Protein AF-0000000082882055 (afdb_homodimer)

Sequence (1976 aa):
MTGIIAGQLNARNKDAIDWHPKGLVGYGCHAVLAIVDVSTARTIQTLCSHEKAISLIRFGLQESFDDNTVKCASSDISGKVIVWDVLQGKKETSFQRLNDEVIQMHWFTQYGIYSDCLATLYSSNTLVLNNARNGEKFWVLPFSTRIFDFTIDLKDFSNMAFAGTNGSILLLRNVEAHETPVLSDSTLTTFKATDDDNDQLIQLTYHKAYEDLLFAVFSTKVVLVHTDSKQIIATVSTENMFPICRLLPCGERDAFYLVHANGVLSFWRARLHEHRDRYNAELTYEQTCYNDAQRFFSKNRVFGAQICPVTESNAVLLFHSGKLVFYQLNHNDQISLTPYRAQNLTDITSFDYSGDDQLCFTQQSLLPSLGANSTTVRIRPIEGIQSSPNQFAGKQLAAIGCSTGCIQFVDVFTGKLEKELNIHNCAVKCLEWVGPDMIISAAYSSSVSAHGSVRNDIFLTNVLTGARKRFRPEGDESPVQLLRVSYYRRYLAISFRNDPLEIWDMKAHRLLRRMSRKCPIIVDMAWSTKHVTKKTAEGETPQLVRENLVVLDNDNHLYHVIVKGLHVKDGKEVNTQWKSGSAPIRCMTWKDDLLAFGDVNGYLRIWDLSKRTFNQINSPSMTGPVLRCVFSRLSGDSTIAVQYAKGVVLFDAVCLQPTPHMLATSSSLLDIDMFGVIPVCISSEGICRFAATTDRNNGIAEKSVPKVLSNDFIKKAYALATSPESTTIEDEDDTEGLAYFKQRFANEPDLTKREASIAKLIGNLPTLSFLHAANSSISGEKCLPLTMVRFWHRDAYRKYAENLTKILLGTCKTTEQLDYAVERAVVLGKLGWAKYGLLNTDVVMPPESYRIHAFKSCLFNAEVEAEEPRCFIKMVATNLIAQNQLNDGIVLLFLIDQGMDACRFLASNGRWAQALQYAKMAPSTEKFTAEAEQLLSRWADHLHTNGRVLKTHAAMIYASLGQTDKAFDLVSAPAHEHSCFKAIPSTAMTGIIAGQLNARNKDAIDWHPKGLVGYGCHAVLAIVDVSTARTIQTLCSHEKAISLIRFGLQESFDDNTVKCASSDISGKVIVWDVLQGKKETSFQRLNDEVIQMHWFTQYGIYSDCLATLYSSNTLVLNNARNGEKFWVLPFSTRIFDFTIDLKDFSNMAFAGTNGSILLLRNVEAHETPVLSDSTLTTFKATDDDNDQLIQLTYHKAYEDLLFAVFSTKVVLVHTDSKQIIATVSTENMFPICRLLPCGERDAFYLVHANGVLSFWRARLHEHRDRYNAELTYEQTCYNDAQRFFSKNRVFGAQICPVTESNAVLLFHSGKLVFYQLNHNDQISLTPYRAQNLTDITSFDYSGDDQLCFTQQSLLPSLGANSTTVRIRPIEGIQSSPNQFAGKQLAAIGCSTGCIQFVDVFTGKLEKELNIHNCAVKCLEWVGPDMIISAAYSSSVSAHGSVRNDIFLTNVLTGARKRFRPEGDESPVQLLRVSYYRRYLAISFRNDPLEIWDMKAHRLLRRMSRKCPIIVDMAWSTKHVTKKTAEGETPQLVRENLVVLDNDNHLYHVIVKGLHVKDGKEVNTQWKSGSAPIRCMTWKDDLLAFGDVNGYLRIWDLSKRTFNQINSPSMTGPVLRCVFSRLSGDSTIAVQYAKGVVLFDAVCLQPTPHMLATSSSLLDIDMFGVIPVCISSEGICRFAATTDRNNGIAEKSVPKVLSNDFIKKAYALATSPESTTIEDEDDTEGLAYFKQRFANEPDLTKREASIAKLIGNLPTLSFLHAANSSISGEKCLPLTMVRFWHRDAYRKYAENLTKILLGTCKTTEQLDYAVERAVVLGKLGWAKYGLLNTDVVMPPESYRIHAFKSCLFNAEVEAEEPRCFIKMVATNLIAQNQLNDGIVLLFLIDQGMDACRFLASNGRWAQALQYAKMAPSTEKFTAEAEQLLSRWADHLHTNGRVLKTHAAMIYASLGQTDKAFDLVSAPAHEHSCFKAIPSTA

Radius of gyration: 62.31 Å; Cα contacts (8 Å, |Δi|>4): 4551; chains: 2; bounding box: 99×187×115 Å

Solvent-accessible surface area (backbone atoms only — not comparable to full-atom values): 104148 Å² total; per-residue (Å²): 117,54,39,62,41,64,14,31,40,43,85,60,21,44,51,12,44,32,56,39,50,66,46,35,37,36,36,32,42,33,37,32,39,38,32,28,34,60,88,75,57,41,74,54,41,54,41,67,82,54,89,42,40,20,33,37,40,43,59,58,74,79,67,48,88,80,54,84,75,53,41,35,38,38,29,20,65,58,17,42,34,37,30,30,34,57,62,54,32,38,78,65,23,65,46,70,42,87,88,34,29,62,65,43,70,46,74,47,52,45,54,57,63,48,55,42,25,36,34,36,32,29,70,79,23,33,40,34,36,29,31,50,70,78,46,46,72,65,38,79,48,77,50,95,58,65,58,71,43,61,37,62,32,87,89,45,61,30,32,34,42,33,35,34,67,47,26,24,37,37,39,38,51,73,47,50,81,88,45,73,67,69,89,41,80,89,31,39,45,76,49,68,79,50,90,50,68,80,41,55,65,76,46,59,44,54,41,48,19,49,81,60,32,34,37,42,29,33,52,42,34,39,36,33,28,33,61,87,62,68,35,64,56,33,74,46,78,39,74,93,50,65,46,49,69,46,77,46,65,31,33,71,44,71,34,35,35,41,31,24,43,62,57,37,42,33,40,32,37,45,34,75,45,73,45,93,83,69,53,31,26,45,50,45,70,44,78,60,35,56,45,88,56,72,88,79,33,92,84,45,42,51,33,35,70,46,53,39,76,63,33,60,26,35,35,38,40,31,31,44,53,41,30,37,42,31,34,33,58,37,47,62,85,54,83,71,83,70,58,84,72,73,56,40,40,73,76,67,43,66,92,60,61,76,62,84,58,62,45,36,63,42,79,71,49,68,33,84,40,40,60,65,46,48,45,39,50,38,57,53,53,73,69,60,28,73,73,38,89,50,101,58,43,68,54,53,36,32,42,33,24,13,45,60,11,35,35,36,30,26,28,69,79,76,57,43,78,74,46,75,43,80,78,44,87,30,36,33,72,37,69,42,67,61,52,66,54,24,32,37,37,30,28,55,42,83,43,93,86,50,93,87,31,17,37,46,47,38,34,41,29,31,68,84,80,60,54,66,41,76,63,55,84,78,53,84,34,47,43,71,69,47,70,48,65,34,80,85,53,45,35,34,40,40,35,26,65,80,44,48,44,33,36,29,32,57,82,77,60,37,82,60,46,70,50,54,84,85,52,71,53,63,56,36,60,33,44,53,54,55,82,67,70,77,78,73,70,84,80,75,78,84,72,76,60,72,44,44,36,38,38,30,26,73,87,68,48,39,26,43,28,43,39,40,75,77,45,70,47,79,57,46,74,51,89,67,90,69,63,91,84,64,75,54,58,48,23,50,35,50,51,55,54,36,38,38,35,21,17,57,80,26,37,41,32,39,37,33,64,82,73,73,41,78,49,75,42,65,59,89,84,59,82,46,34,29,66,42,56,43,61,30,74,42,86,92,49,53,39,30,39,37,30,33,54,42,30,38,42,32,28,32,65,82,77,66,41,74,46,91,40,42,28,66,46,94,49,45,47,64,31,65,34,50,56,50,88,31,40,35,38,34,25,65,66,15,35,37,35,50,44,48,52,57,73,70,41,58,50,53,48,80,86,63,51,56,61,58,75,31,67,66,50,50,51,50,49,52,43,33,41,77,35,50,87,73,50,78,85,79,58,79,86,62,33,72,62,54,52,55,49,43,63,52,49,74,76,44,85,51,49,55,60,36,45,34,51,43,26,49,61,42,31,38,60,69,52,28,52,40,46,52,28,32,37,33,46,71,72,57,50,46,78,58,57,37,59,41,52,89,70,31,36,49,69,56,39,30,53,50,50,51,52,52,41,19,27,44,57,56,44,48,69,48,68,69,33,41,54,51,30,33,44,51,27,43,45,49,65,37,53,69,50,28,40,47,54,54,71,69,52,85,50,83,63,58,71,67,57,49,52,37,34,52,38,46,38,46,42,71,53,32,49,49,84,52,67,65,32,35,54,50,40,49,53,52,19,53,50,31,40,72,72,71,38,47,69,63,16,38,45,46,25,34,72,62,74,36,44,65,60,36,29,51,51,31,42,73,72,68,37,48,69,58,22,52,51,48,52,41,35,31,70,84,38,74,69,51,51,55,52,38,52,50,50,51,51,49,49,29,49,49,34,49,69,77,31,64,20,35,28,61,59,22,21,30,48,28,18,40,71,58,39,38,52,63,16,44,63,62,67,55,60,89,80,73,83,69,78,82,57,77,60,59,70,71,74,127,118,56,38,61,40,66,14,31,41,42,86,61,21,44,50,13,44,34,58,38,49,66,47,35,37,38,36,33,40,34,36,33,40,39,32,28,35,61,89,74,57,38,75,53,39,54,42,66,80,54,90,43,40,22,34,38,41,42,59,58,74,81,65,48,89,80,55,83,76,55,41,34,36,38,29,20,63,56,18,41,33,38,29,30,36,58,62,54,33,38,78,66,23,64,46,69,42,87,89,32,30,62,66,41,69,47,75,47,53,44,54,58,59,50,56,41,25,36,34,37,32,29,70,81,23,32,40,34,36,27,30,51,69,79,44,46,73,65,38,78,48,76,50,95,57,66,58,72,40,62,37,64,32,87,89,45,64,33,33,34,42,33,33,35,66,46,26,24,38,36,39,40,51,72,47,50,80,88,45,73,66,68,88,41,80,89,30,39,45,75,49,67,80,49,91,51,68,83,43,56,65,76,44,57,42,55,42,49,18,49,82,60,33,33,38,43,30,33,50,43,36,39,35,34,29,33,59,84,63,69,35,64,57,31,76,46,77,38,75,93,50,64,47,49,68,46,78,46,67,30,34,71,45,71,34,34,34,40,31,24,41,63,55,37,43,32,40,32,36,46,35,74,46,74,45,90,84,67,56,31,26,44,51,46,71,43,78,61,34,57,45,84,62,62,88,77,35,91,83,43,42,51,34,32,70,48,52,39,75,64,34,59,27,36,36,37,40,31,32,44,52,40,30,36,42,31,35,33,59,37,46,62,87,54,82,71,83,70,58,84,71,72,56,39,40,74,77,67,43,66,92,59,60,78,62,86,58,62,45,37,62,40,79,71,49,69,34,82,40,40,60,64,48,48,44,39,50,39,57,52,53,71,72,61,27,72,74,38,90,51,100,56,43,68,53,51,36,30,41,33,24,13,45,61,10,33,36,33,31,26,28,68,77,74,57,43,77,74,46,76,44,80,79,42,87,31,35,33,72,38,70,43,67,57,56,66,54,24,32,36,38,31,29,54,43,83,43,92,85,50,93,84,30,16,37,47,46,38,33,39,30,31,68,84,80,60,53,67,41,75,61,56,84,78,51,84,34,47,45,74,67,47,70,47,64,34,79,84,55,45,36,35,41,40,34,25,66,80,44,49,44,34,36,27,31,56,82,77,60,37,82,59,46,70,51,55,84,84,50,72,53,65,55,36,61,33,46,51,54,56,83,66,68,77,78,74,68,87,83,74,79,82,74,75,60,73,44,43,36,38,39,31,28,74,88,66,48,38,27,44,28,44,38,40,76,79,46,70,48,78,56,46,74,52,87,66,90,69,63,91,85,63,75,56,60,48,24,51,36,49,51,57,55,36,37,37,35,21,16,55,82,26,38,42,32,40,37,32,65,81,72,75,41,81,50,76,44,65,59,92,85,60,82,46,36,28,66,42,55,46,61,31,74,42,85,92,50,53,39,31,40,36,30,34,52,42,31,38,42,32,28,31,66,83,78,67,41,74,48,92,39,43,30,69,46,96,48,46,46,65,32,64,32,48,54,49,87,30,40,34,36,33,25,66,66,17,36,37,35,49,43,50,51,56,72,71,41,55,48,55,50,80,87,63,51,55,62,60,74,32,65,67,50,48,52,50,49,52,43,34,40,77,36,48,89,76,50,79,86,78,57,80,86,62,34,72,62,53,52,55,48,42,62,52,47,72,76,43,84,51,48,54,59,35,45,34,52,42,27,48,62,43,30,39,60,69,52,27,53,39,47,52,28,30,38,34,46,71,72,56,50,47,78,59,57,37,59,42,53,90,70,32,35,48,69,54,38,30,54,52,50,51,52,52,41,19,28,46,59,55,44,48,69,47,67,69,32,42,53,51,30,32,43,52,26,42,44,48,66,38,52,68,49,29,40,48,55,55,72,70,53,87,49,82,63,56,70,67,56,49,51,35,34,52,38,46,38,44,42,70,54,33,49,48,85,52,68,66,32,38,54,51,40,50,52,50,17,54,52,31,39,73,70,71,37,48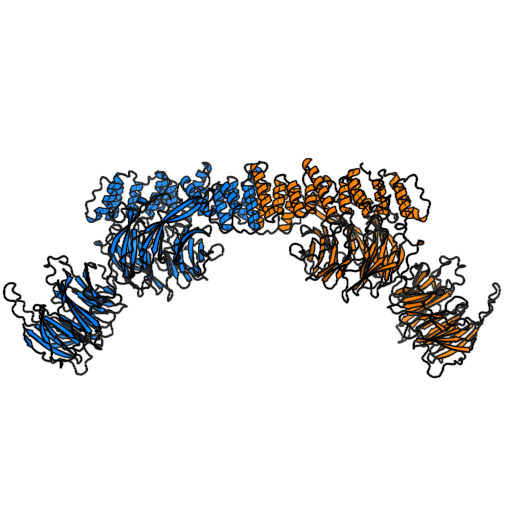,69,63,16,39,44,46,25,34,72,63,74,37,45,67,59,36,31,50,52,31,41,72,70,69,37,46,70,58,22,53,52,49,52,42,35,32,71,85,39,76,69,52,51,56,52,39,51,49,49,53,52,50,48,28,49,50,34,47,69,78,32,65,21,36,31,58,59,22,21,31,49,28,17,41,71,56,38,38,53,65,17,43,62,61,67,55,63,89,80,72,83,70,79,80,57,76,60,60,69,72,72,127

Organism: Panagrellus redivivus (NCBI:txid6233)

InterPro domains:
  IPR001680 WD40 repeat [SM00320] (40-85)
  IPR001680 WD40 repeat [SM00320] (414-452)
  IPR001680 WD40 repeat [SM00320] (571-608)
  IPR015943 WD40/YVTN repeat-like-containing domain superfamily [G3DSA:2.130.10.10] (11-299)
  IPR015943 WD40/YVTN repeat-like-containing domain superfamily [G3DSA:2.130.10.10] (300-447)
  IPR015943 WD40/YVTN repeat-like-containing domain superfamily [G3DSA:2.130.10.10] (448-677)
  IPR036322 WD40-repeat-containing domain superfamily [SSF50978] (18-648)
  IPR036322 WD40-repeat-containing domain superfamily [SSF50978] (204-446)
  IPR039694 WD repeat-containing protein 11 [PTHR14593] (4-652)
  IPR057853 WDR11, second beta-propeller [PF23752] (396-540)

Secondary structure (DSSP, 8-state):
---EE--SPPGGGTT-EEEETTTEEEEEETTEEEEEETTTTEEEEEEE--SS-EEEEEEPP--STT----EEEEEETTSEEEEEETTTTEEEEEEE-TT--EEEEEE---SSS-TTEEEEEETTSEEEEEETTT--EEEEEE-SS---EEEE-SS-TT-EEEE-GGGEEEEE----SSSPPP--TTTEEEEES-S-TT----EEEE-SSSTTEEEEE-SSEEEEEETTTTEEEEEEE-TTSPPEEEEEE-SSSSEEEEEETTS-EEEEEEEEEE-TTSS-EEEEEEEEEE---TTTTTS--EEEEEE-TTTSSEEEEEETTS-EEEEEEEETT--SPPPTTTS-HHHHS-SSTT----EEEEEEEEE----SSEEEEEEPPSTTTTT--STTTT--EEEEEETTSEEEEEETTT--EEEEEE--SS-EEEEEESSSSEEEEEEEEE-SSSTT-EEEEEEEEETTT--EEE-S---EEPPEEEEEE-TTS-EEEEEESSSPPEEEETTTTEEEEE--TTSPPEEEEEE--TT--S---SSS-----EEEEEEEETTS-EEEEEEETTEEEEEEEE-----TTPPPEEEEEEETTEEEEEETTSEEEEEETTTTEEEEEE-SS--S---EEEE--STT--EEEEE-SSEEEEEETTTTEEEEEEEE-SSPEEEEEEETTEEEEEETTS-EEE-S-SS--PPPPGGGS-GGG-HHHHHHHHHHHH-TTT-----GGGHHHHHHHHHHHHT---HHHHHHHHHHHHT-HHHHHHHHHHHHHHT--S---GGGGGGS-HHHHHHHHHHHHHHHHHT--SHHHHHHHHHHHHHHT-HHHHHHHHHS------HHHHHHHHHHHHHHHSB--SHHHHHHHHHHHHHHHHTT-HHHHHHHHHHTT-HHHHHHHHHHTT-HHHHHHHHHHS---HHHHHHHHHHHHHHHHHHHHH-STTHHHHHHHHHHTT-HHHHHHHH--SS---GGGTTS----/---EE--SPPGGGTT-EEEETTTEEEEEETTEEEEEETTTTEEEEEEE--SS-EEEEEEPP--STT----EEEEEETTSEEEEEETTTTEEEEEEE-TT--EEEEEE---SSS-TTEEEEEETTSEEEEEETTT--EEEEEE-SS---EEEE-SS-TT-EEEE-GGGEEEEE----SSSPPP--TTTEEEEES-S-TT----EEEE-SSSTTEEEEE-SSEEEEEETTTTEEEEEEE-TTSPPEEEEEE-SSSSEEEEEETTS-EEEEEEEEEE-TTSS-EEEEEEEEEE----TTTTS--EEEEEE-TTTSSEEEEEETTS-EEEEEEEETT--SPPPTTTS-HHHHS-SSTT----EEEEEEEEE----SSEEEEEEPPSTTTTT--STTTT--EEEEEETTSEEEEEETTT--EEEEEE--SS-EEEEEESSSSEEEEEEEEE-SSSTT-EEEEEEEEETTT--EEE-S---EEPPEEEEEE-TTS-EEEEEESSS--EEEETTTTEEEEEPPTTSPPEEEEEE--TT--S---SSS-----EEEEEEEETTS-EEEEEEETTEEEEEEEE-----TTPPPEEEEEEETTEEEEEETTSEEEEEETTTTEEEEEE-SS--S---EEEE-SSTT--EEEEE-SSEEEEEETTTTEEEEEEEE-SSPEEEEEEETTEEEEEETTS-EEE-SSS---PPPPGGGS-GGG-HHHHHHHHHHHH-TTT-----TTSHHHHHHHHHHHTT---HHHHHHHHHHHHT-HHHHHHHHHHHHHHT--S---GGGGGGS-HHHHHHHHHHHHHHHHHT--SHHHHHHHHHHHHHHT-HHHHHHHHHS------HHHHHHHHHHHHHHHSB--SHHHHHHHHHHHHHHHHTT-HHHHHHHHHHTT-HHHHHHHHHHTT-HHHHHHHHHHS---HHHHHHHHHHHHHHHHHHHHH-GGGHHHHHHHHHHTT-HHHHHHHH--SS---GGGTTS----

Structure (mmCIF, N/CA/C/O backbone):
data_AF-0000000082882055-model_v1
#
loop_
_entity.id
_entity.type
_entity.pdbx_description
1 polymer 'WD_REPEATS_REGION domain-containing protein'
#
loop_
_atom_site.group_PDB
_atom_site.id
_atom_site.type_symbol
_atom_site.label_atom_id
_atom_site.label_alt_id
_atom_site.label_comp_id
_atom_site.label_asym_id
_atom_site.label_entity_id
_atom_site.label_seq_id
_atom_site.pdbx_PDB_ins_code
_atom_site.Cartn_x
_atom_site.Cartn_y
_atom_site.Cartn_z
_atom_site.occupancy
_atom_site.B_iso_or_equiv
_atom_site.auth_seq_id
_atom_site.auth_comp_id
_atom_site.auth_asym_id
_atom_site.auth_atom_id
_atom_site.pdbx_PDB_model_num
ATOM 1 N N . MET A 1 1 ? -9.039 66.312 20.75 1 50.81 1 MET A N 1
ATOM 2 C CA . MET A 1 1 ? -9.414 65.688 22 1 50.81 1 MET A CA 1
ATOM 3 C C . MET A 1 1 ? -10.312 64.5 21.734 1 50.81 1 MET A C 1
ATOM 5 O O . MET A 1 1 ? -11.148 64.5 20.844 1 50.81 1 MET A O 1
ATOM 9 N N . THR A 1 2 ? -9.93 63.281 22.297 1 62.06 2 THR A N 1
ATOM 10 C CA . THR A 1 2 ? -10.781 62.125 22.031 1 62.06 2 THR A CA 1
ATOM 11 C C . THR A 1 2 ? -12.07 62.219 22.844 1 62.06 2 THR A C 1
ATOM 13 O O . THR A 1 2 ? -12.062 62.625 24 1 62.06 2 THR A O 1
ATOM 16 N N . GLY A 1 3 ? -13.117 62.5 22.344 1 71.12 3 GLY A N 1
ATOM 17 C CA . GLY A 1 3 ? -14.398 62.719 23 1 71.12 3 GLY A CA 1
ATOM 18 C C . GLY A 1 3 ? -14.938 61.469 23.672 1 71.12 3 GLY A C 1
ATOM 19 O O . GLY A 1 3 ? -16.016 61.5 24.266 1 71.12 3 GLY A O 1
ATOM 20 N N . ILE A 1 4 ? -14.062 60.312 23.688 1 79.19 4 ILE A N 1
ATOM 21 C CA . ILE A 1 4 ? -14.602 59.094 24.25 1 79.19 4 ILE A CA 1
ATOM 22 C C . ILE A 1 4 ? -13.617 58.5 25.25 1 79.19 4 ILE A C 1
ATOM 24 O O . ILE A 1 4 ? -12.414 58.438 24.984 1 79.19 4 ILE A O 1
ATOM 28 N N . ILE A 1 5 ? -14.039 58.188 26.391 1 82 5 ILE A N 1
ATOM 29 C CA . ILE A 1 5 ? -13.258 57.469 27.391 1 82 5 ILE A CA 1
ATOM 30 C C . ILE A 1 5 ? -13.781 56.031 27.516 1 82 5 ILE A C 1
ATOM 32 O O . ILE A 1 5 ? -14.938 55.812 27.891 1 82 5 ILE A O 1
ATOM 36 N N . ALA A 1 6 ? -12.852 55.156 27.25 1 82.44 6 ALA A N 1
ATOM 37 C CA . ALA A 1 6 ? -13.242 53.75 27.203 1 82.44 6 ALA A CA 1
ATOM 38 C C . ALA A 1 6 ? -13.383 53.156 28.625 1 82.44 6 ALA A C 1
ATOM 40 O O . ALA A 1 6 ? -12.734 53.625 29.562 1 82.44 6 ALA A O 1
ATOM 41 N N . GLY A 1 7 ? -14.242 52.156 28.75 1 82.88 7 GLY A N 1
ATOM 42 C CA . GLY A 1 7 ? -14.484 51.5 30.016 1 82.88 7 GLY A CA 1
ATOM 43 C C . GLY A 1 7 ? -14.242 50 29.969 1 82.88 7 GLY A C 1
ATOM 44 O O . GLY A 1 7 ? -13.266 49.562 29.375 1 82.88 7 GLY A O 1
ATOM 45 N N . GLN A 1 8 ? -15.117 49.312 30.625 1 85.56 8 GLN A N 1
ATOM 46 C CA . GLN A 1 8 ? -15.008 47.844 30.688 1 85.56 8 GLN A CA 1
ATOM 47 C C . GLN A 1 8 ? -15.211 47.219 29.312 1 85.56 8 GLN A C 1
ATOM 49 O O . GLN A 1 8 ? -16.047 47.688 28.531 1 85.56 8 GLN A O 1
ATOM 54 N N . LEU A 1 9 ? -14.5 46.125 29.078 1 90.94 9 LEU A N 1
ATOM 55 C CA . LEU A 1 9 ? -14.531 45.5 27.75 1 90.94 9 LEU A CA 1
ATOM 56 C C . LEU A 1 9 ? -15.672 44.5 27.656 1 90.94 9 LEU A C 1
ATOM 58 O O . LEU A 1 9 ? -16.141 44 28.688 1 90.94 9 LEU A O 1
ATOM 62 N N . ASN A 1 10 ? -16.062 44.281 26.422 1 90.12 10 ASN A N 1
ATOM 63 C CA . ASN A 1 10 ? -17 43.188 26.125 1 90.12 10 ASN A CA 1
ATOM 64 C C . ASN A 1 10 ? -16.297 41.844 26.047 1 90.12 10 ASN A C 1
ATOM 66 O O . ASN A 1 10 ? -15.102 41.781 25.766 1 90.12 10 ASN A O 1
ATOM 70 N N . ALA A 1 11 ? -17.016 40.781 26.312 1 90.75 11 ALA A N 1
ATOM 71 C CA . ALA A 1 11 ? -16.438 39.438 26.281 1 90.75 11 ALA A CA 1
ATOM 72 C C . ALA A 1 11 ? -15.891 39.094 24.891 1 90.75 11 ALA A C 1
ATOM 74 O O . ALA A 1 11 ? -14.922 38.344 24.75 1 90.75 11 ALA A O 1
ATOM 75 N N . ARG A 1 12 ? -16.406 39.75 23.875 1 92.56 12 ARG A N 1
ATOM 76 C CA . ARG A 1 12 ? -16.016 39.469 22.5 1 92.56 12 ARG A CA 1
ATOM 77 C C . ARG A 1 12 ? -14.805 40.281 22.094 1 92.56 12 ARG A C 1
ATOM 79 O O . ARG A 1 12 ? -14.266 40.094 21 1 92.56 12 ARG A O 1
ATOM 86 N N . ASN A 1 13 ? -14.32 41.156 22.984 1 94.19 13 ASN A N 1
ATOM 87 C CA . ASN A 1 13 ? -13.125 41.938 22.703 1 94.19 13 ASN A CA 1
ATOM 88 C C . ASN A 1 13 ? -11.859 41.188 23.094 1 94.19 13 ASN A C 1
ATOM 90 O O . ASN A 1 13 ? -10.766 41.75 23.109 1 94.19 13 ASN A O 1
ATOM 94 N N . LYS A 1 14 ? -12.055 39.969 23.359 1 93.81 14 LYS A N 1
ATOM 95 C CA . LYS A 1 14 ? -10.891 39.156 23.703 1 93.81 14 LYS A CA 1
ATOM 96 C C . LYS A 1 14 ? -9.922 39.094 22.531 1 93.81 14 LYS A C 1
ATOM 98 O O . LYS A 1 14 ? -10.328 38.844 21.391 1 93.81 14 LYS A O 1
ATOM 103 N N . ASP A 1 15 ? -8.664 39.438 22.719 1 91.5 15 ASP A N 1
ATOM 104 C CA . ASP A 1 15 ? -7.559 39.344 21.781 1 91.5 15 ASP A CA 1
ATOM 105 C C . ASP A 1 15 ? -7.613 40.469 20.75 1 91.5 15 ASP A C 1
ATOM 107 O O . ASP A 1 15 ? -6.906 40.438 19.75 1 91.5 15 ASP A O 1
ATOM 111 N N . ALA A 1 16 ? -8.438 41.406 20.922 1 95.75 16 ALA A N 1
ATOM 112 C CA . ALA A 1 16 ? -8.5 42.562 20.031 1 95.75 16 ALA A CA 1
ATOM 113 C C . ALA A 1 16 ? -7.477 43.625 20.438 1 95.75 16 ALA A C 1
ATOM 115 O O . ALA A 1 16 ? -7.848 44.719 20.844 1 95.75 16 ALA A O 1
ATOM 116 N N . ILE A 1 17 ? -6.273 43.312 20.281 1 97.19 17 ILE A N 1
ATOM 117 C CA . ILE A 1 17 ? -5.176 44.219 20.656 1 97.19 17 ILE A CA 1
ATOM 118 C C . ILE A 1 17 ? -4.004 44 19.703 1 97.19 17 ILE A C 1
ATOM 120 O O . ILE A 1 17 ? -3.799 42.906 19.188 1 97.19 17 ILE A O 1
ATOM 124 N N . ASP A 1 18 ? -3.348 45.094 19.391 1 96.44 18 ASP A N 1
ATOM 125 C CA . ASP A 1 18 ? -2.143 45.031 18.562 1 96.44 18 ASP A CA 1
ATOM 126 C C . ASP A 1 18 ? -1.207 46.188 18.875 1 96.44 18 ASP A C 1
ATOM 128 O O . ASP A 1 18 ? -1.618 47.188 19.484 1 96.44 18 ASP A O 1
ATOM 132 N N . TRP A 1 19 ? 0.017 46 18.609 1 95.88 19 TRP A N 1
ATOM 133 C CA . TRP A 1 19 ? 1.056 46.969 18.875 1 95.88 19 TRP A CA 1
ATOM 134 C C . TRP A 1 19 ? 1.763 47.375 17.594 1 95.88 19 TRP A C 1
ATOM 136 O O . TRP A 1 19 ? 2.369 46.562 16.922 1 95.88 19 TRP A O 1
ATOM 146 N N . HIS A 1 20 ? 1.731 48.625 17.234 1 93.56 20 HIS A N 1
ATOM 147 C CA . HIS A 1 20 ? 2.395 49.156 16.047 1 93.56 20 HIS A CA 1
ATOM 148 C C . HIS A 1 20 ? 3.85 49.5 16.328 1 93.56 20 HIS A C 1
ATOM 150 O O . HIS A 1 20 ? 4.176 49.969 17.422 1 93.56 20 HIS A O 1
ATOM 156 N N . PRO A 1 21 ? 4.715 49.406 15.391 1 90.75 21 PRO A N 1
ATOM 157 C CA . PRO A 1 21 ? 6.141 49.656 15.609 1 90.75 21 PRO A CA 1
ATOM 158 C C . PRO A 1 21 ? 6.422 51.125 15.938 1 90.75 21 PRO A C 1
ATOM 160 O O . PRO A 1 21 ? 7.48 51.438 16.484 1 90.75 21 PRO A O 1
ATOM 163 N N . LYS A 1 22 ? 5.57 51.969 15.648 1 90 22 LYS A N 1
ATOM 164 C CA . LYS A 1 22 ? 5.781 53.406 15.961 1 90 22 LYS A CA 1
ATOM 165 C C . LYS A 1 22 ? 5.348 53.719 17.391 1 90 22 LYS A C 1
ATOM 167 O O . LYS A 1 22 ? 5.223 54.875 17.766 1 90 22 LYS A O 1
ATOM 172 N N . GLY A 1 23 ? 5.066 52.688 18.172 1 90.5 23 GLY A N 1
ATOM 173 C CA . GLY A 1 23 ? 4.805 52.844 19.594 1 90.5 23 GLY A CA 1
ATOM 174 C C . GLY A 1 23 ? 3.34 53.094 19.922 1 90.5 23 GLY A C 1
ATOM 175 O O . GLY A 1 23 ? 3.012 53.812 20.875 1 90.5 23 GLY A O 1
ATOM 176 N N . LEU A 1 24 ? 2.525 52.656 19.125 1 93.69 24 LEU A N 1
ATOM 177 C CA . LEU A 1 24 ? 1.089 52.781 19.344 1 93.69 24 LEU A CA 1
ATOM 178 C C . LEU A 1 24 ? 0.463 51.406 19.656 1 93.69 24 LEU A C 1
ATOM 180 O O . LEU A 1 24 ? 0.821 50.406 19.031 1 93.69 24 LEU A O 1
ATOM 184 N N . VAL A 1 25 ? -0.36 51.469 20.672 1 96 25 VAL A N 1
ATOM 185 C CA . VAL A 1 25 ? -1.121 50.25 21 1 96 25 VAL A CA 1
ATOM 186 C C . VAL A 1 25 ? -2.605 50.5 20.734 1 96 25 VAL A C 1
ATOM 188 O O . VAL A 1 25 ? -3.154 51.531 21.141 1 96 25 VAL A O 1
ATOM 191 N N . GLY A 1 26 ? -3.164 49.656 19.953 1 96 26 GLY A N 1
ATOM 192 C CA . GLY A 1 26 ? -4.594 49.719 19.703 1 96 26 GLY A CA 1
ATOM 193 C C . GLY A 1 26 ? -5.355 48.562 20.328 1 96 26 GLY A C 1
ATOM 194 O O . GLY A 1 26 ? -4.871 47.438 20.344 1 96 26 GLY A O 1
ATOM 195 N N . TYR A 1 27 ? -6.523 48.875 20.922 1 95.94 27 TYR A N 1
ATOM 196 C CA . TYR A 1 27 ? -7.387 47.812 21.453 1 95.94 27 TYR A CA 1
ATOM 197 C C . TYR A 1 27 ? -8.852 48.156 21.266 1 95.94 27 TYR A C 1
ATOM 199 O O . TYR A 1 27 ? -9.203 49.344 21.062 1 95.94 27 TYR A O 1
ATOM 207 N N . GLY A 1 28 ? -9.617 47.156 21.219 1 94.5 28 GLY A N 1
ATOM 208 C CA . GLY A 1 28 ? -11.055 47.344 21.047 1 94.5 28 GLY A CA 1
ATOM 209 C C . GLY A 1 28 ? -11.812 47.312 22.359 1 94.5 28 GLY A C 1
ATOM 210 O O . GLY A 1 28 ? -11.539 46.5 23.25 1 94.5 28 GLY A O 1
ATOM 211 N N . CYS A 1 29 ? -12.625 48.281 22.516 1 91.56 29 CYS A N 1
ATOM 212 C CA . CYS A 1 29 ? -13.594 48.344 23.594 1 91.56 29 CYS A CA 1
ATOM 213 C C . CYS A 1 29 ? -15.016 48.469 23.062 1 91.56 29 CYS A C 1
ATOM 215 O O . CYS A 1 29 ? -15.43 49.531 22.609 1 91.56 29 CYS A O 1
ATOM 217 N N . HIS A 1 30 ? -15.766 47.375 23.141 1 90.69 30 HIS A N 1
ATOM 218 C CA . HIS A 1 30 ? -17.062 47.281 22.484 1 90.69 30 HIS A CA 1
ATOM 219 C C . HIS A 1 30 ? -16.953 47.656 21 1 90.69 30 HIS A C 1
ATOM 221 O O . HIS A 1 30 ? -16.172 47.062 20.266 1 90.69 30 HIS A O 1
ATOM 227 N N . ALA A 1 31 ? -17.594 48.688 20.562 1 90.31 31 ALA A N 1
ATOM 228 C CA . ALA A 1 31 ? -17.547 49.062 19.141 1 90.31 31 ALA A CA 1
ATOM 229 C C . ALA A 1 31 ? -16.578 50.219 18.906 1 90.31 31 ALA A C 1
ATOM 231 O O . ALA A 1 31 ? -16.547 50.812 17.828 1 90.31 31 ALA A O 1
ATOM 232 N N . VAL A 1 32 ? -15.711 50.5 19.891 1 89.38 32 VAL A N 1
ATOM 233 C CA . VAL A 1 32 ? -14.805 51.656 19.781 1 89.38 32 VAL A CA 1
ATOM 234 C C . VAL A 1 32 ? -13.359 51.156 19.719 1 89.38 32 VAL A C 1
ATOM 236 O O . VAL A 1 32 ? -12.961 50.281 20.484 1 89.38 32 VAL A O 1
ATOM 239 N N . LEU A 1 33 ? -12.648 51.688 18.766 1 94.19 33 LEU A N 1
ATOM 240 C CA . LEU A 1 33 ? -11.219 51.438 18.672 1 94.19 33 LEU A CA 1
ATOM 241 C C . LEU A 1 33 ? -10.422 52.531 19.359 1 94.19 33 LEU A C 1
ATOM 243 O O . LEU A 1 33 ? -10.492 53.688 18.969 1 94.19 33 LEU A O 1
ATOM 247 N N . ALA A 1 34 ? -9.719 52.156 20.375 1 92.06 34 ALA A N 1
ATOM 248 C CA . ALA A 1 34 ? -8.906 53.125 21.125 1 92.06 34 ALA A CA 1
ATOM 249 C C . ALA A 1 34 ? -7.426 52.969 20.781 1 92.06 34 ALA A C 1
ATOM 251 O O . ALA A 1 34 ? -6.918 51.844 20.703 1 92.06 34 ALA A O 1
ATOM 252 N N . ILE A 1 35 ? -6.758 53.969 20.516 1 93.5 35 ILE A N 1
ATOM 253 C CA . ILE A 1 35 ? -5.328 54 20.219 1 93.5 35 ILE A CA 1
ATOM 254 C C . ILE A 1 35 ? -4.578 54.719 21.344 1 93.5 35 ILE A C 1
ATOM 256 O O . ILE A 1 35 ? -4.91 55.844 21.688 1 93.5 35 ILE A O 1
ATOM 260 N N . VAL A 1 36 ? -3.584 54.062 21.844 1 92.44 36 VAL A N 1
ATOM 261 C CA . VAL A 1 36 ? -2.836 54.562 22.984 1 92.44 36 VAL A CA 1
ATOM 262 C C . VAL A 1 36 ? -1.379 54.781 22.594 1 92.44 36 VAL A C 1
ATOM 264 O O . VAL A 1 36 ? -0.794 54 21.859 1 92.44 36 VAL A O 1
ATOM 267 N N . ASP A 1 37 ? -0.873 55.906 22.969 1 91.81 37 ASP A N 1
ATOM 268 C CA . ASP A 1 37 ? 0.562 56.156 22.844 1 91.81 37 ASP A CA 1
ATOM 269 C C . ASP A 1 37 ? 1.313 55.594 24.047 1 91.81 37 ASP A C 1
ATOM 271 O O . ASP A 1 37 ? 1.084 56.031 25.188 1 91.81 37 ASP A O 1
ATOM 275 N N . VAL A 1 38 ? 2.205 54.812 23.859 1 92.06 38 VAL A N 1
ATOM 276 C CA . VAL A 1 38 ? 2.877 54.094 24.922 1 92.06 38 VAL A CA 1
ATOM 277 C C . VAL A 1 38 ? 3.818 55.031 25.672 1 92.06 38 VAL A C 1
ATOM 279 O O . VAL A 1 38 ? 4.004 54.906 26.891 1 92.06 38 VAL A O 1
ATOM 282 N N . SER A 1 39 ? 4.461 55.875 25 1 87.81 39 SER A N 1
ATOM 283 C CA . SER A 1 39 ? 5.414 56.781 25.625 1 87.81 39 SER A CA 1
ATOM 284 C C . SER A 1 39 ? 4.73 57.656 26.672 1 87.81 39 SER A C 1
ATOM 286 O O . SER A 1 39 ? 5.289 57.906 27.734 1 87.81 39 SER A O 1
ATOM 288 N N . THR A 1 40 ? 3.506 58.094 26.391 1 84.31 40 THR A N 1
ATOM 289 C CA . THR A 1 40 ? 2.789 58.969 27.312 1 84.31 40 THR A CA 1
ATOM 290 C C . THR A 1 40 ? 1.712 58.219 28.078 1 84.31 40 THR A C 1
ATOM 292 O O . THR A 1 40 ? 1.141 58.719 29.031 1 84.31 40 THR A O 1
ATOM 295 N N . ALA A 1 41 ? 1.476 57.031 27.719 1 86.69 41 ALA A N 1
ATOM 296 C CA . ALA A 1 41 ? 0.411 56.219 28.297 1 86.69 41 ALA A CA 1
ATOM 297 C C . ALA A 1 41 ? -0.92 56.969 28.281 1 86.69 41 ALA A C 1
ATOM 299 O O . ALA A 1 41 ? -1.611 57.062 29.297 1 86.69 41 ALA A O 1
ATOM 300 N N . ARG A 1 42 ? -1.224 57.562 27.125 1 84.44 42 ARG A N 1
ATOM 301 C CA . ARG A 1 42 ? -2.48 58.281 26.938 1 84.44 42 ARG A CA 1
ATOM 302 C C . ARG A 1 42 ? -3.193 57.844 25.672 1 84.44 42 ARG A C 1
ATOM 304 O O . ARG A 1 42 ? -2.545 57.5 24.672 1 84.44 42 ARG A O 1
ATOM 311 N N . THR A 1 43 ? -4.512 57.906 25.828 1 87.75 43 THR A N 1
ATOM 312 C CA . THR A 1 43 ? -5.301 57.625 24.641 1 87.75 43 THR A CA 1
ATOM 313 C C . THR A 1 43 ? -5.273 58.844 23.703 1 87.75 43 THR A C 1
ATOM 315 O O . THR A 1 43 ? -5.664 59.938 24.078 1 87.75 43 THR A O 1
ATOM 318 N N . ILE A 1 44 ? -4.883 58.625 22.5 1 87 44 ILE A N 1
ATOM 319 C CA . ILE A 1 44 ? -4.684 59.75 21.609 1 87 44 ILE A CA 1
ATOM 320 C C . ILE A 1 44 ? -5.781 59.781 20.547 1 87 44 ILE A C 1
ATOM 322 O O . ILE A 1 44 ? -6.027 60.812 19.922 1 87 44 ILE A O 1
ATOM 326 N N . GLN A 1 45 ? -6.297 58.625 20.344 1 87.44 45 GLN A N 1
ATOM 327 C CA . GLN A 1 45 ? -7.316 58.531 19.297 1 87.44 45 GLN A CA 1
ATOM 328 C C . GLN A 1 45 ? -8.375 57.5 19.641 1 87.44 45 GLN A C 1
ATOM 330 O O . GLN A 1 45 ? -8.078 56.5 20.281 1 87.44 45 GLN A O 1
ATOM 335 N N . THR A 1 46 ? -9.578 57.812 19.359 1 88.12 46 THR A N 1
ATOM 336 C CA . THR A 1 46 ? -10.688 56.875 19.438 1 88.12 46 THR A CA 1
ATOM 337 C C . THR A 1 46 ? -11.477 56.844 18.125 1 88.12 46 THR A C 1
ATOM 339 O O . THR A 1 46 ? -11.766 57.906 17.562 1 88.12 46 THR A O 1
ATOM 342 N N . LEU A 1 47 ? -11.688 55.688 17.594 1 89.94 47 LEU A N 1
ATOM 343 C CA . LEU A 1 47 ? -12.367 55.562 16.312 1 89.94 47 LEU A CA 1
ATOM 344 C C . LEU A 1 47 ? -13.664 54.75 16.484 1 89.94 47 LEU A C 1
ATOM 346 O O . LEU A 1 47 ? -13.664 53.688 17.047 1 89.94 47 LEU A O 1
ATOM 350 N N . CYS A 1 48 ? -14.734 55.438 15.922 1 85.81 48 CYS A N 1
ATOM 351 C CA . CYS A 1 48 ? -16.047 54.812 16.062 1 85.81 48 CYS A CA 1
ATOM 352 C C . CYS A 1 48 ? -16.734 54.688 14.711 1 85.81 48 CYS A C 1
ATOM 354 O O . CYS A 1 48 ? -17 55.688 14.039 1 85.81 48 CYS A O 1
ATOM 356 N N . SER A 1 49 ? -16.906 53.531 14.234 1 86.56 49 SER A N 1
ATOM 357 C CA . SER A 1 49 ? -17.688 53.25 13.031 1 86.56 49 SER A CA 1
ATOM 358 C C . SER A 1 49 ? -18.297 51.875 13.062 1 86.56 49 SER A C 1
ATOM 360 O O . SER A 1 49 ? -19.188 51.562 12.266 1 86.56 49 SER A O 1
ATOM 362 N N . HIS A 1 50 ? -17.844 51.094 13.938 1 90.12 50 HIS A N 1
ATOM 363 C CA . HIS A 1 50 ? -18.406 49.75 14.086 1 90.12 50 HIS A CA 1
ATOM 364 C C . HIS A 1 50 ? -19.734 49.781 14.828 1 90.12 50 HIS A C 1
ATOM 366 O O . HIS A 1 50 ? -19.938 50.594 15.711 1 90.12 50 HIS A O 1
ATOM 372 N N . GLU A 1 51 ? -20.609 48.875 14.469 1 83.31 51 GLU A N 1
ATOM 373 C CA . GLU A 1 51 ? -21.906 48.781 15.141 1 83.31 51 GLU A CA 1
ATOM 374 C C . GLU A 1 51 ? -21.859 47.719 16.234 1 83.31 51 GLU A C 1
ATOM 376 O O . GLU A 1 51 ? -22.625 47.812 17.203 1 83.31 51 GLU A O 1
ATOM 381 N N . LYS A 1 52 ? -21.078 46.781 16.031 1 90.62 52 LYS A N 1
ATOM 382 C CA . LYS A 1 52 ? -20.953 45.688 17 1 90.62 52 LYS A CA 1
ATOM 383 C C . LYS A 1 52 ? -19.547 45.688 17.609 1 90.62 52 LYS A C 1
ATOM 385 O O . LYS A 1 52 ? -18.672 46.469 17.219 1 90.62 52 LYS A O 1
ATOM 390 N N . ALA A 1 53 ? -19.359 44.812 18.594 1 92.5 53 ALA A N 1
ATOM 391 C CA . ALA A 1 53 ? -18.094 44.719 19.328 1 92.5 53 ALA A CA 1
ATOM 392 C C . ALA A 1 53 ? -16.953 44.312 18.422 1 92.5 53 ALA A C 1
ATOM 394 O O . ALA A 1 53 ? -17.125 43.438 17.562 1 92.5 53 ALA A O 1
ATOM 395 N N . ILE A 1 54 ? -15.859 44.969 18.594 1 95.25 54 ILE A N 1
ATOM 396 C CA . ILE A 1 54 ? -14.664 44.656 17.812 1 95.25 54 ILE A CA 1
ATOM 397 C C . ILE A 1 54 ? -14.047 43.375 18.312 1 95.25 54 ILE A C 1
ATOM 399 O O . ILE A 1 54 ? -13.875 43.156 19.516 1 95.25 54 ILE A O 1
ATOM 403 N N . SER A 1 55 ? -13.734 42.5 17.344 1 94.81 55 SER A N 1
ATOM 404 C CA . SER A 1 55 ? -13.211 41.188 17.719 1 94.81 55 SER A CA 1
ATOM 405 C C . SER A 1 55 ? -11.711 41.062 17.453 1 94.81 55 SER A C 1
ATOM 407 O O . SER A 1 55 ? -11 40.344 18.125 1 94.81 55 SER A O 1
ATOM 409 N N . LEU A 1 56 ? -11.203 41.812 16.375 1 96 56 LEU A N 1
ATOM 410 C CA . LEU A 1 56 ? -9.789 41.719 16.016 1 96 56 LEU A CA 1
ATOM 411 C C . LEU A 1 56 ? -9.258 43.094 15.555 1 96 56 LEU A C 1
ATOM 413 O O . LEU A 1 56 ? -10 43.875 14.984 1 96 56 LEU A O 1
ATOM 417 N N . ILE A 1 57 ? -7.965 43.219 15.805 1 96.75 57 ILE A N 1
ATOM 418 C CA . ILE A 1 57 ? -7.254 44.438 15.367 1 96.75 57 ILE A CA 1
ATOM 419 C C . ILE A 1 57 ? -5.871 44.062 14.844 1 96.75 57 ILE A C 1
ATOM 421 O O . ILE A 1 57 ? -5.195 43.188 15.43 1 96.75 57 ILE A O 1
ATOM 425 N N . ARG A 1 58 ? -5.5 44.625 13.711 1 95.06 58 ARG A N 1
ATOM 426 C CA . ARG A 1 58 ? -4.164 44.406 13.164 1 95.06 58 ARG A CA 1
ATOM 427 C C . ARG A 1 58 ? -3.615 45.688 12.531 1 95.06 58 ARG A C 1
ATOM 429 O O . ARG A 1 58 ? -4.219 46.25 11.617 1 95.06 58 ARG A O 1
ATOM 436 N N . PHE A 1 59 ? -2.477 46.062 13.023 1 92.69 59 PHE A N 1
ATOM 437 C CA . PHE A 1 59 ? -1.813 47.219 12.422 1 92.69 59 PHE A CA 1
ATOM 438 C C . PHE A 1 59 ? -1.112 46.812 11.125 1 92.69 59 PHE A C 1
ATOM 440 O O . PHE A 1 59 ? -0.622 45.688 11 1 92.69 59 PHE A O 1
ATOM 447 N N . GLY A 1 60 ? -1.15 47.719 10.227 1 84.94 60 GLY A N 1
ATOM 448 C CA . GLY A 1 60 ? -0.472 47.469 8.961 1 84.94 60 GLY A CA 1
ATOM 449 C C . GLY A 1 60 ? 1.04 47.531 9.078 1 84.94 60 GLY A C 1
ATOM 450 O O . GLY A 1 60 ? 1.572 48.125 10.016 1 84.94 60 GLY A O 1
ATOM 451 N N . LEU A 1 61 ? 1.64 46.812 8.133 1 71.44 61 LEU A N 1
ATOM 452 C CA . LEU A 1 61 ? 3.098 46.781 8.094 1 71.44 61 LEU A CA 1
ATOM 453 C C . LEU A 1 61 ? 3.643 48 7.348 1 71.44 61 LEU A C 1
ATOM 455 O O . LEU A 1 61 ? 2.969 48.562 6.469 1 71.44 61 LEU A O 1
ATOM 459 N N . GLN A 1 62 ? 4.691 48.5 7.848 1 64.31 62 GLN A N 1
ATOM 460 C CA . GLN A 1 62 ? 5.312 49.625 7.18 1 64.31 62 GLN A CA 1
ATOM 461 C C . GLN A 1 62 ? 5.711 49.281 5.75 1 64.31 62 GLN A C 1
ATOM 463 O O . GLN A 1 62 ? 6.336 48.25 5.508 1 64.31 62 GLN A O 1
ATOM 468 N N . GLU A 1 63 ? 5.031 49.906 4.797 1 57.28 63 GLU A N 1
ATOM 469 C CA . GLU A 1 63 ? 5.207 49.625 3.373 1 57.28 63 GLU A CA 1
ATOM 470 C C . GLU A 1 63 ? 6.555 50.156 2.875 1 57.28 63 GLU A C 1
ATOM 472 O O . GLU A 1 63 ? 7.219 49.5 2.072 1 57.28 63 GLU A O 1
ATOM 477 N N . SER A 1 64 ? 6.801 51.406 3.17 1 60.66 64 SER A N 1
ATOM 478 C CA . SER A 1 64 ? 7.949 52.062 2.549 1 60.66 64 SER A CA 1
ATOM 479 C C . SER A 1 64 ? 8.906 52.594 3.6 1 60.66 64 SER A C 1
ATOM 481 O O . SER A 1 64 ? 8.562 52.688 4.781 1 60.66 64 SER A O 1
ATOM 483 N N . PHE A 1 65 ? 10.125 52.75 3.188 1 65 65 PHE A N 1
ATOM 484 C CA . PHE A 1 65 ? 11.188 53.25 4.035 1 65 65 PHE A CA 1
ATOM 485 C C . PHE A 1 65 ? 10.797 54.625 4.633 1 65 65 PHE A C 1
ATOM 487 O O . PHE A 1 65 ? 11.242 54.969 5.727 1 65 65 PHE A O 1
ATOM 494 N N . ASP A 1 66 ? 9.906 55.312 3.945 1 59.03 66 ASP A N 1
ATOM 495 C CA . ASP A 1 66 ? 9.57 56.656 4.414 1 59.03 66 ASP A CA 1
ATOM 496 C C . ASP A 1 66 ? 8.086 56.781 4.738 1 59.03 66 ASP A C 1
ATOM 498 O O . ASP A 1 66 ? 7.543 57.875 4.828 1 59.03 66 ASP A O 1
ATOM 502 N N . ASP A 1 67 ? 7.531 55.75 4.996 1 62.53 67 ASP A N 1
ATOM 503 C CA . ASP A 1 67 ? 6.082 55.812 5.164 1 62.53 67 ASP A CA 1
ATOM 504 C C . ASP A 1 67 ? 5.703 56.062 6.621 1 62.53 67 ASP A C 1
ATOM 506 O O . ASP A 1 67 ? 6.086 55.312 7.512 1 62.53 67 ASP A O 1
ATOM 510 N N . ASN A 1 68 ? 5.172 57.219 6.801 1 68.06 68 ASN A N 1
ATOM 511 C CA . ASN A 1 68 ? 4.715 57.562 8.141 1 68.06 68 ASN A CA 1
ATOM 512 C C . ASN A 1 68 ? 3.209 57.375 8.289 1 68.06 68 ASN A C 1
ATOM 514 O O . ASN A 1 68 ? 2.594 57.938 9.195 1 68.06 68 ASN A O 1
ATOM 518 N N . THR A 1 69 ? 2.674 56.625 7.422 1 76.56 69 THR A N 1
ATOM 519 C CA . THR A 1 69 ? 1.245 56.375 7.555 1 76.56 69 THR A CA 1
ATOM 520 C C . THR A 1 69 ? 0.997 55.156 8.477 1 76.56 69 THR A C 1
ATOM 522 O O . THR A 1 69 ? 1.756 54.188 8.453 1 76.56 69 THR A O 1
ATOM 525 N N . VAL A 1 70 ? -0.003 55.375 9.43 1 88.75 70 VAL A N 1
ATOM 526 C CA . VAL A 1 70 ? -0.377 54.281 10.344 1 88.75 70 VAL A CA 1
ATOM 527 C C . VAL A 1 70 ? -1.753 53.75 9.969 1 88.75 70 VAL A C 1
ATOM 529 O O . VAL A 1 70 ? -2.771 54.406 10.188 1 88.75 70 VAL A O 1
ATOM 532 N N . LYS A 1 71 ? -1.721 52.594 9.391 1 88.88 71 LYS A N 1
ATOM 533 C CA . LYS A 1 71 ? -2.969 51.938 9.039 1 88.88 71 LYS A CA 1
ATOM 534 C C . LYS A 1 71 ? -3.322 50.875 10.062 1 88.88 71 LYS A C 1
ATOM 536 O O . LYS A 1 71 ? -2.436 50.219 10.625 1 88.88 71 LYS A O 1
ATOM 541 N N . CYS A 1 72 ? -4.586 50.688 10.297 1 93.56 72 CYS A N 1
ATOM 542 C CA . CYS A 1 72 ? -5.07 49.656 11.219 1 93.56 72 CYS A CA 1
ATOM 543 C C . CYS A 1 72 ? -6.352 49.031 10.695 1 93.56 72 CYS A C 1
ATOM 545 O O . CYS A 1 72 ? -7.258 49.719 10.242 1 93.56 72 CYS A O 1
ATOM 547 N N . ALA A 1 73 ? -6.375 47.75 10.641 1 95 73 ALA A N 1
ATOM 548 C CA . ALA A 1 73 ? -7.586 47.031 10.281 1 95 73 ALA A CA 1
ATOM 549 C C . ALA A 1 73 ? -8.297 46.5 11.523 1 95 73 ALA A C 1
ATOM 551 O O . ALA A 1 73 ? -7.668 45.938 12.414 1 95 73 ALA A O 1
ATOM 552 N N . SER A 1 74 ? -9.609 46.719 11.664 1 96.5 74 SER A N 1
ATOM 553 C CA . SER A 1 74 ? -10.422 46.188 12.75 1 96.5 74 SER A CA 1
ATOM 554 C C . SER A 1 74 ? -11.648 45.469 12.219 1 96.5 74 SER A C 1
ATOM 556 O O . SER A 1 74 ? -12.219 45.844 11.195 1 96.5 74 SER A O 1
ATOM 558 N N . SER A 1 75 ? -11.938 44.406 12.867 1 95.75 75 SER A N 1
ATOM 559 C CA . SER A 1 75 ? -13.117 43.625 12.516 1 95.75 75 SER A CA 1
ATOM 560 C C . SER A 1 75 ? -14.086 43.531 13.695 1 95.75 75 SER A C 1
ATOM 562 O O . SER A 1 75 ? -13.672 43.594 14.852 1 95.75 75 SER A O 1
ATOM 564 N N . ASP A 1 76 ? -15.352 43.344 13.383 1 93.94 76 ASP A N 1
ATOM 565 C CA . ASP A 1 76 ? -16.359 43.188 14.43 1 93.94 76 ASP A CA 1
ATOM 566 C C . ASP A 1 76 ? -17.047 41.844 14.336 1 93.94 76 ASP A C 1
ATOM 568 O O . ASP A 1 76 ? -16.75 41.031 13.43 1 93.94 76 ASP A O 1
ATOM 572 N N . ILE A 1 77 ? -17.953 41.469 15.234 1 92.25 77 ILE A N 1
ATOM 573 C CA . ILE A 1 77 ? -18.594 40.156 15.359 1 92.25 77 ILE A CA 1
ATOM 574 C C . ILE A 1 77 ? -19.547 39.938 14.188 1 92.25 77 ILE A C 1
ATOM 576 O O . ILE A 1 77 ? -19.922 38.812 13.883 1 92.25 77 ILE A O 1
ATOM 580 N N . SER A 1 78 ? -19.938 41 13.523 1 90.88 78 SER A N 1
ATOM 581 C CA . SER A 1 78 ? -20.859 40.875 12.391 1 90.88 78 SER A CA 1
ATOM 582 C C . SER A 1 78 ? -20.109 40.469 11.117 1 90.88 78 SER A C 1
ATOM 584 O O . SER A 1 78 ? -20.734 40.062 10.141 1 90.88 78 SER A O 1
ATOM 586 N N . GLY A 1 79 ? -18.844 40.625 11.117 1 92.06 79 GLY A N 1
ATOM 587 C CA . GLY A 1 79 ? -18.047 40.281 9.945 1 92.06 79 GLY A CA 1
ATOM 588 C C . GLY A 1 79 ? -17.609 41.5 9.141 1 92.06 79 GLY A C 1
ATOM 589 O O . GLY A 1 79 ? -17.031 41.344 8.062 1 92.06 79 GLY A O 1
ATOM 590 N N . LYS A 1 80 ? -17.797 42.656 9.648 1 94.25 80 LYS A N 1
ATOM 591 C CA . LYS A 1 80 ? -17.391 43.875 8.977 1 94.25 80 LYS A CA 1
ATOM 592 C C . LYS A 1 80 ? -15.938 44.219 9.297 1 94.25 80 LYS A C 1
ATOM 594 O O . LYS A 1 80 ? -15.539 44.219 10.461 1 94.25 80 LYS A O 1
ATOM 599 N N . VAL A 1 81 ? -15.172 44.469 8.273 1 95.62 81 VAL A N 1
ATOM 600 C CA . VAL A 1 81 ? -13.781 44.875 8.43 1 95.62 81 VAL A CA 1
ATOM 601 C C . VAL A 1 81 ? -13.602 46.312 7.941 1 95.62 81 VAL A C 1
ATOM 603 O O . VAL A 1 81 ? -14.062 46.656 6.852 1 95.62 81 VAL A O 1
ATOM 606 N N . ILE A 1 82 ? -12.953 47.094 8.789 1 95.81 82 ILE A N 1
ATOM 607 C CA . ILE A 1 82 ? -12.695 48.5 8.422 1 95.81 82 ILE A CA 1
ATOM 608 C C . ILE A 1 82 ? -11.195 48.781 8.477 1 95.81 82 ILE A C 1
ATOM 610 O O . ILE A 1 82 ? -10.523 48.406 9.453 1 95.81 82 ILE A O 1
ATOM 614 N N . VAL A 1 83 ? -10.727 49.344 7.449 1 94.25 83 VAL A N 1
ATOM 615 C CA . VAL A 1 83 ? -9.336 49.812 7.414 1 94.25 83 VAL A CA 1
ATOM 616 C C . VAL A 1 83 ? -9.281 51.312 7.695 1 94.25 83 VAL A C 1
ATOM 618 O O . VAL A 1 83 ? -9.898 52.094 6.984 1 94.25 83 VAL A O 1
ATOM 621 N N . TRP A 1 84 ? -8.484 51.594 8.742 1 93.25 84 TRP A N 1
ATOM 622 C CA . TRP A 1 84 ? -8.438 52.969 9.234 1 93.25 84 TRP A CA 1
ATOM 623 C C . TRP A 1 84 ? -7.109 53.625 8.875 1 93.25 84 TRP A C 1
ATOM 625 O O . TRP A 1 84 ? -6.062 52.969 8.875 1 93.25 84 TRP A O 1
ATOM 635 N N . ASP A 1 85 ? -7.227 54.844 8.5 1 90.12 85 ASP A N 1
ATOM 636 C CA . ASP A 1 85 ? -6.09 55.75 8.688 1 90.12 85 ASP A CA 1
ATOM 637 C C . ASP A 1 85 ? -6.102 56.344 10.086 1 90.12 85 ASP A C 1
ATOM 639 O O . ASP A 1 85 ? -6.832 57.312 10.344 1 90.12 85 ASP A O 1
ATOM 643 N N . VAL A 1 86 ? -5.355 55.938 10.961 1 91.06 86 VAL A N 1
ATOM 644 C CA . VAL A 1 86 ? -5.441 56.188 12.391 1 91.06 86 VAL A CA 1
ATOM 645 C C . VAL A 1 86 ? -5.176 57.688 12.68 1 91.06 86 VAL A C 1
ATOM 647 O O . VAL A 1 86 ? -5.875 58.281 13.484 1 91.06 86 VAL A O 1
ATOM 650 N N . LEU A 1 87 ? -4.195 58.219 12.094 1 87.81 87 LEU A N 1
ATOM 651 C CA . LEU A 1 87 ? -3.818 59.594 12.398 1 87.81 87 LEU A CA 1
ATOM 652 C C . LEU A 1 87 ? -4.891 60.562 11.922 1 87.81 87 LEU A C 1
ATOM 654 O O . LEU A 1 87 ? -5.195 61.562 12.609 1 87.81 87 LEU A O 1
ATOM 658 N N . GLN A 1 88 ? -5.523 60.219 10.852 1 87.88 88 GLN A N 1
ATOM 659 C CA . GLN A 1 88 ? -6.551 61.125 10.312 1 87.88 88 GLN A CA 1
ATOM 660 C C . GLN A 1 88 ? -7.934 60.719 10.828 1 87.88 88 GLN A C 1
ATOM 662 O O . GLN A 1 88 ? -8.891 61.5 10.703 1 87.88 88 GLN A O 1
ATOM 667 N N . GLY A 1 89 ? -8 59.625 11.398 1 88.38 89 GLY A N 1
ATOM 668 C CA . GLY A 1 89 ? -9.273 59.156 11.922 1 88.38 89 GLY A CA 1
ATOM 669 C C . GLY A 1 89 ? -10.305 58.906 10.836 1 88.38 89 GLY A C 1
ATOM 670 O O . GLY A 1 89 ? -11.492 59.188 11.023 1 88.38 89 GLY A O 1
ATOM 671 N N . LYS A 1 90 ? -9.805 58.469 9.734 1 89.25 90 LYS A N 1
ATOM 672 C CA . LYS A 1 90 ? -10.688 58.25 8.594 1 89.25 90 LYS A CA 1
ATOM 673 C C . LYS A 1 90 ? -10.75 56.781 8.211 1 89.25 90 LYS A C 1
ATOM 675 O O . LYS A 1 90 ? -9.75 56.062 8.328 1 89.25 90 LYS A O 1
ATOM 680 N N . LYS A 1 91 ? -11.961 56.469 7.801 1 90.62 91 LYS A N 1
ATOM 681 C CA . LYS A 1 91 ? -12.141 55.125 7.23 1 90.62 91 LYS A CA 1
ATOM 682 C C . LYS A 1 91 ? -11.688 55.094 5.773 1 90.62 91 LYS A C 1
ATOM 684 O O . LYS A 1 91 ? -12.172 55.844 4.941 1 90.62 91 LYS A O 1
ATOM 689 N N . GLU A 1 92 ? -10.766 54.312 5.5 1 88.75 92 GLU A N 1
ATOM 690 C CA . GLU A 1 92 ? -10.289 54.188 4.129 1 88.75 92 GLU A CA 1
ATOM 691 C C . GLU A 1 92 ? -11.148 53.219 3.322 1 88.75 92 GLU A C 1
ATOM 693 O O . GLU A 1 92 ? -11.562 53.531 2.203 1 88.75 92 GLU A O 1
ATOM 698 N N . THR A 1 93 ? -11.227 52.062 3.848 1 92.31 93 THR A N 1
ATOM 699 C CA . THR A 1 93 ? -12.016 51.031 3.168 1 92.31 93 THR A CA 1
ATOM 700 C C . THR A 1 93 ? -12.734 50.156 4.176 1 92.31 93 THR A C 1
ATOM 702 O O . THR A 1 93 ? -12.359 50.094 5.352 1 92.31 93 THR A O 1
ATOM 705 N N . SER A 1 94 ? -13.906 49.625 3.705 1 92.75 94 SER A N 1
ATOM 706 C CA . SER A 1 94 ? -14.656 48.688 4.52 1 92.75 94 SER A CA 1
ATOM 707 C C . SER A 1 94 ? -15.234 47.562 3.668 1 92.75 94 SER A C 1
ATOM 709 O O . SER A 1 94 ? -15.648 47.781 2.529 1 92.75 94 SER A O 1
ATOM 711 N N . PHE A 1 95 ? -15.156 46.375 4.121 1 91.56 95 PHE A N 1
ATOM 712 C CA . PHE A 1 95 ? -15.797 45.25 3.461 1 91.56 95 PHE A CA 1
ATOM 713 C C . PHE A 1 95 ? -16.438 44.312 4.48 1 91.56 95 PHE A C 1
ATOM 715 O O . PHE A 1 95 ? -16.031 44.281 5.648 1 91.56 95 PHE A O 1
ATOM 722 N N . GLN A 1 96 ? -17.531 43.688 4.035 1 89.69 96 GLN A N 1
ATOM 723 C CA . GLN A 1 96 ? -18.281 42.844 4.957 1 89.69 96 GLN A CA 1
ATOM 724 C C . GLN A 1 96 ? -18.828 41.625 4.254 1 89.69 96 GLN A C 1
ATOM 726 O O . GLN A 1 96 ? -19.125 41.656 3.057 1 89.69 96 GLN A O 1
ATOM 731 N N . ARG A 1 97 ? -18.766 40.594 4.992 1 87.38 97 ARG A N 1
ATOM 732 C CA . ARG A 1 97 ? -19.5 39.375 4.625 1 87.38 97 ARG A CA 1
ATOM 733 C C . ARG A 1 97 ? -20.625 39.094 5.613 1 87.38 97 ARG A C 1
ATOM 735 O O . ARG A 1 97 ? -20.375 38.844 6.793 1 87.38 97 ARG A O 1
ATOM 742 N N . LEU A 1 98 ? -21.797 39 5.082 1 84.31 98 LEU A N 1
ATOM 743 C CA . LEU A 1 98 ? -22.969 38.938 5.938 1 84.31 98 LEU A CA 1
ATOM 744 C C . LEU A 1 98 ? -23.016 37.625 6.699 1 84.31 98 LEU A C 1
ATOM 746 O O . LEU A 1 98 ? -22.875 36.531 6.105 1 84.31 98 LEU A O 1
ATOM 750 N N . ASN A 1 99 ? -23.172 37.688 7.973 1 82.69 99 ASN A N 1
ATOM 751 C CA . ASN A 1 99 ? -23.344 36.594 8.914 1 82.69 99 ASN A CA 1
ATOM 752 C C . ASN A 1 99 ? -22.125 35.656 8.93 1 82.69 99 ASN A C 1
ATOM 754 O O . ASN A 1 99 ? -22.266 34.438 9.062 1 82.69 99 ASN A O 1
ATOM 758 N N . ASP A 1 100 ? -21.031 36.188 8.617 1 92.06 100 ASP A N 1
ATOM 759 C CA . ASP A 1 100 ? -19.781 35.438 8.648 1 92.06 100 ASP A CA 1
ATOM 760 C C . ASP A 1 100 ? -18.719 36.156 9.477 1 92.06 100 ASP A C 1
ATOM 762 O O . ASP A 1 100 ? -18.141 37.156 9.016 1 92.06 100 ASP A O 1
ATOM 766 N N . GLU A 1 101 ? -18.406 35.719 10.641 1 92.44 101 GLU A N 1
ATOM 767 C CA . GLU A 1 101 ? -17.5 36.375 11.57 1 92.44 101 GLU A CA 1
ATOM 768 C C . GLU A 1 101 ? -16.047 36.125 11.18 1 92.44 101 GLU A C 1
ATOM 770 O O . GLU A 1 101 ? -15.711 35.062 10.656 1 92.44 101 GLU A O 1
ATOM 775 N N . VAL A 1 102 ? -15.219 37.094 11.445 1 95.06 102 VAL A N 1
ATOM 776 C CA . VAL A 1 102 ? -13.789 36.969 11.164 1 95.06 102 VAL A CA 1
ATOM 777 C C . VAL A 1 102 ? -13.094 36.281 12.344 1 95.06 102 VAL A C 1
ATOM 779 O O . VAL A 1 102 ? -13.164 36.781 13.477 1 95.06 102 VAL A O 1
ATOM 782 N N . ILE A 1 103 ? -12.477 35.219 12.055 1 93.31 103 ILE A N 1
ATOM 783 C CA . ILE A 1 103 ? -11.781 34.469 13.086 1 93.31 103 ILE A CA 1
ATOM 784 C C . ILE A 1 103 ? -10.367 35 13.258 1 93.31 103 ILE A C 1
ATOM 786 O O . ILE A 1 103 ? -9.859 35.094 14.383 1 93.31 103 ILE A O 1
ATOM 790 N N . GLN A 1 104 ? -9.727 35.312 12.117 1 94.62 104 GLN A N 1
ATOM 791 C CA . GLN A 1 104 ? -8.367 35.844 12.141 1 94.62 104 GLN A CA 1
ATOM 792 C C . GLN A 1 104 ? -8.07 36.656 10.883 1 94.62 104 GLN A C 1
ATOM 794 O O . GLN A 1 104 ? -8.742 36.5 9.859 1 94.62 104 GLN A O 1
ATOM 799 N N . MET A 1 105 ? -7.098 37.5 10.992 1 94.44 105 MET A N 1
ATOM 800 C CA . MET A 1 105 ? -6.699 38.281 9.836 1 94.44 105 MET A CA 1
ATOM 801 C C . MET A 1 105 ? -5.223 38.656 9.906 1 94.44 105 MET A C 1
ATOM 803 O O . MET A 1 105 ? -4.684 38.875 11 1 94.44 105 MET A O 1
ATOM 807 N N . HIS A 1 106 ? -4.527 38.656 8.828 1 93.12 106 HIS A N 1
ATOM 808 C CA . HIS A 1 106 ? -3.127 39.062 8.727 1 93.12 106 HIS A CA 1
ATOM 809 C C . HIS A 1 106 ? -2.867 39.844 7.441 1 93.12 106 HIS A C 1
ATOM 811 O O . HIS A 1 106 ? -3.455 39.531 6.398 1 93.12 106 HIS A O 1
ATOM 817 N N . TRP A 1 107 ? -2.053 40.812 7.617 1 89.25 107 TRP A N 1
ATOM 818 C CA . TRP A 1 107 ? -1.62 41.531 6.426 1 89.25 107 TRP A CA 1
ATOM 819 C C . TRP A 1 107 ? -0.707 40.656 5.562 1 89.25 107 TRP A C 1
ATOM 821 O O . TRP A 1 107 ? 0.173 39.969 6.078 1 89.25 107 TRP A O 1
ATOM 831 N N . PHE A 1 108 ? -1.109 40.594 4.305 1 85.94 108 PHE A N 1
ATOM 832 C CA . PHE A 1 108 ? -0.339 39.812 3.338 1 85.94 108 PHE A CA 1
ATOM 833 C C . PHE A 1 108 ? 0.587 40.719 2.537 1 85.94 108 PHE A C 1
ATOM 835 O O . PHE A 1 108 ? 0.181 41.281 1.522 1 85.94 108 PHE A O 1
ATOM 842 N N . THR A 1 109 ? 1.622 41.125 3.285 1 67.81 109 THR A N 1
ATOM 843 C CA . THR A 1 109 ? 2.49 42.125 2.648 1 67.81 109 THR A CA 1
ATOM 844 C C . THR A 1 109 ? 3.637 41.438 1.913 1 67.81 109 THR A C 1
ATOM 846 O O . THR A 1 109 ? 4.234 40.469 2.428 1 67.81 109 THR A O 1
ATOM 849 N N . GLN A 1 110 ? 3.465 41.25 0.695 1 52.41 110 GLN A N 1
ATOM 850 C CA . GLN A 1 110 ? 4.684 40.906 -0.022 1 52.41 110 GLN A CA 1
ATOM 851 C C . GLN A 1 110 ? 5.57 42.125 -0.241 1 52.41 110 GLN A C 1
ATOM 853 O O . GLN A 1 110 ? 5.07 43.219 -0.519 1 52.41 110 GLN A O 1
ATOM 858 N N . TYR A 1 111 ? 6.625 42.281 0.433 1 46.19 111 TYR A N 1
ATOM 859 C CA . TYR A 1 111 ? 7.504 43.438 0.406 1 46.19 111 TYR A CA 1
ATOM 860 C C . TYR A 1 111 ? 7.473 44.125 -0.96 1 46.19 111 TYR A C 1
ATOM 862 O O . TYR A 1 111 ? 7.645 43.469 -1.989 1 46.19 111 TYR A O 1
ATOM 870 N N . GLY A 1 112 ? 6.895 45.406 -1.195 1 43.88 112 GLY A N 1
ATOM 871 C CA . GLY A 1 112 ? 6.82 46.375 -2.295 1 43.88 112 GLY A CA 1
ATOM 872 C C . GLY A 1 112 ? 5.398 46.656 -2.754 1 43.88 112 GLY A C 1
ATOM 873 O O . GLY A 1 112 ? 4.922 47.781 -2.674 1 43.88 112 GLY A O 1
ATOM 874 N N . ILE A 1 113 ? 5.016 45.781 -3.834 1 42.25 113 ILE A N 1
ATOM 875 C CA . ILE A 1 113 ? 3.836 46.156 -4.602 1 42.25 113 ILE A CA 1
ATOM 876 C C . ILE A 1 113 ? 2.611 46.188 -3.689 1 42.25 113 ILE A C 1
ATOM 878 O O . ILE A 1 113 ? 1.846 47.156 -3.695 1 42.25 113 ILE A O 1
ATOM 882 N N . TYR A 1 114 ? 2.166 44.969 -3.164 1 49.12 114 TYR A N 1
ATOM 883 C CA . TYR A 1 114 ? 0.811 44.844 -2.641 1 49.12 114 TYR A CA 1
ATOM 884 C C . TYR A 1 114 ? 0.803 44.906 -1.119 1 49.12 114 TYR A C 1
ATOM 886 O O . TYR A 1 114 ? 0.889 43.906 -0.431 1 49.12 114 TYR A O 1
ATOM 894 N N . SER A 1 115 ? 1.322 46.094 -0.699 1 59 115 SER A N 1
ATOM 895 C CA . SER A 1 115 ? 1.334 46.375 0.736 1 59 115 SER A CA 1
ATOM 896 C C . SER A 1 115 ? -0.083 46.438 1.297 1 59 115 SER A C 1
ATOM 898 O O . SER A 1 115 ? -0.272 46.5 2.512 1 59 115 SER A O 1
ATOM 900 N N . ASP A 1 116 ? -0.826 46.281 0.291 1 73.25 116 ASP A N 1
ATOM 901 C CA . ASP A 1 116 ? -2.145 46.594 0.837 1 73.25 116 ASP A CA 1
ATOM 902 C C . ASP A 1 116 ? -3.09 45.406 0.702 1 73.25 116 ASP A C 1
ATOM 904 O O . ASP A 1 116 ? -4.223 45.562 0.238 1 73.25 116 ASP A O 1
ATOM 908 N N . CYS A 1 117 ? -2.502 44.25 1.058 1 85.75 117 CYS A N 1
ATOM 909 C CA . CYS A 1 117 ? -3.416 43.125 1.027 1 85.75 117 CYS A CA 1
ATOM 910 C C . CYS A 1 117 ? -3.684 42.594 2.434 1 85.75 117 CYS A C 1
ATOM 912 O O . CYS A 1 117 ? -2.781 42.562 3.273 1 85.75 117 CYS A O 1
ATOM 914 N N . LEU A 1 118 ? -4.91 42.25 2.605 1 91.5 118 LEU A N 1
ATOM 915 C CA . LEU A 1 118 ? -5.332 41.688 3.891 1 91.5 118 LEU A CA 1
ATOM 916 C C . LEU A 1 118 ? -5.977 40.312 3.713 1 91.5 118 LEU A C 1
ATOM 918 O O . LEU A 1 118 ? -6.945 40.188 2.965 1 91.5 118 LEU A O 1
ATOM 922 N N . ALA A 1 119 ? -5.391 39.375 4.324 1 93.94 119 ALA A N 1
ATOM 923 C CA . ALA A 1 119 ? -5.977 38.031 4.336 1 93.94 119 ALA A CA 1
ATOM 924 C C . ALA A 1 119 ? -6.895 37.844 5.539 1 93.94 119 ALA A C 1
ATOM 926 O O . ALA A 1 119 ? -6.5 38.094 6.676 1 93.94 119 ALA A O 1
ATOM 927 N N . THR A 1 120 ? -8.117 37.375 5.273 1 95.31 120 THR A N 1
ATOM 928 C CA . THR A 1 120 ? -9.094 37.188 6.344 1 95.31 120 THR A CA 1
ATOM 929 C C . THR A 1 120 ? -9.688 35.781 6.328 1 95.31 120 THR A C 1
ATOM 931 O O . THR A 1 120 ? -10.102 35.312 5.277 1 95.31 120 THR A O 1
ATOM 934 N N . LEU A 1 121 ? -9.664 35.219 7.457 1 96 121 LEU A N 1
ATOM 935 C CA . LEU A 1 121 ? -10.297 33.906 7.641 1 96 121 LEU A CA 1
ATOM 936 C C . LEU A 1 121 ? -11.664 34.062 8.289 1 96 121 LEU A C 1
ATOM 938 O O . LEU A 1 121 ? -11.789 34.656 9.359 1 96 121 LEU A O 1
ATOM 942 N N . TYR A 1 122 ? -12.633 33.438 7.691 1 95.31 122 TYR A N 1
ATOM 943 C CA . TYR A 1 122 ? -14.008 33.562 8.18 1 95.31 122 TYR A CA 1
ATOM 944 C C . TYR A 1 122 ? -14.445 32.281 8.875 1 95.31 122 TYR A C 1
ATOM 946 O O . TYR A 1 122 ? -13.82 31.234 8.703 1 95.31 122 TYR A O 1
ATOM 954 N N . SER A 1 123 ? -15.492 32.406 9.664 1 93.25 123 SER A N 1
ATOM 955 C CA . SER A 1 123 ? -16.016 31.25 10.422 1 93.25 123 SER A CA 1
ATOM 956 C C . SER A 1 123 ? -16.547 30.172 9.492 1 93.25 123 SER A C 1
ATOM 958 O O . SER A 1 123 ? -16.688 29.016 9.891 1 93.25 123 SER A O 1
ATOM 960 N N . SER A 1 124 ? -16.859 30.5 8.234 1 92.94 124 SER A N 1
ATOM 961 C CA . SER A 1 124 ? -17.312 29.531 7.242 1 92.94 124 SER A CA 1
ATOM 962 C C . SER A 1 124 ? -16.141 28.719 6.699 1 92.94 124 SER A C 1
ATOM 964 O O . SER A 1 124 ? -16.297 27.969 5.73 1 92.94 124 SER A O 1
ATOM 966 N N . ASN A 1 125 ? -15.055 28.875 7.246 1 93.06 125 ASN A N 1
ATOM 967 C CA . ASN A 1 125 ? -13.852 28.172 6.836 1 93.06 125 ASN A CA 1
ATOM 968 C C . ASN A 1 125 ? -13.391 28.594 5.441 1 93.06 125 ASN A C 1
ATOM 970 O O . ASN A 1 125 ? -13.008 27.766 4.625 1 93.06 125 ASN A O 1
ATOM 974 N N . THR A 1 126 ? -13.523 29.828 5.203 1 94.69 126 THR A N 1
ATOM 975 C CA . THR A 1 126 ? -13.109 30.406 3.928 1 94.69 126 THR A CA 1
ATOM 976 C C . THR A 1 126 ? -12.055 31.5 4.141 1 94.69 126 THR A C 1
ATOM 978 O O . THR A 1 126 ? -12.188 32.344 5.035 1 94.69 126 THR A O 1
ATOM 981 N N . LEU A 1 127 ? -10.953 31.375 3.424 1 95.31 127 LEU A N 1
ATOM 982 C CA . LEU A 1 127 ? -9.914 32.406 3.432 1 95.31 127 LEU A CA 1
ATOM 983 C C . LEU A 1 127 ? -10.07 33.344 2.24 1 95.31 127 LEU A C 1
ATOM 985 O O . LEU A 1 127 ? -10.195 32.875 1.1 1 95.31 127 LEU A O 1
ATOM 989 N N . VAL A 1 128 ? -10.078 34.594 2.506 1 95.12 128 VAL A N 1
ATOM 990 C CA . VAL A 1 128 ? -10.273 35.594 1.453 1 95.12 128 VAL A CA 1
ATOM 991 C C . VAL A 1 128 ? -9.125 36.594 1.47 1 95.12 128 VAL A C 1
ATOM 993 O O . VAL A 1 128 ? -8.719 37.062 2.535 1 95.12 128 VAL A O 1
ATOM 996 N N . LEU A 1 129 ? -8.562 36.781 0.364 1 93.5 129 LEU A N 1
ATOM 997 C CA . LEU A 1 129 ? -7.578 37.844 0.214 1 93.5 129 LEU A CA 1
ATOM 998 C C . LEU A 1 129 ? -8.203 39.094 -0.42 1 93.5 129 LEU A C 1
ATOM 1000 O O . LEU A 1 129 ? -8.719 39.031 -1.541 1 93.5 129 LEU A O 1
ATOM 1004 N N . ASN A 1 130 ? -8.203 40.188 0.349 1 91.38 130 ASN A N 1
ATOM 1005 C CA . ASN A 1 130 ? -8.781 41.438 -0.11 1 91.38 130 ASN A CA 1
ATOM 1006 C C . ASN A 1 130 ? -7.715 42.5 -0.304 1 91.38 130 ASN A C 1
ATOM 1008 O O . ASN A 1 130 ? -6.68 42.469 0.363 1 91.38 130 ASN A O 1
ATOM 1012 N N . ASN A 1 131 ? -8.016 43.375 -1.156 1 87.75 131 ASN A N 1
ATOM 1013 C CA . ASN A 1 131 ? -7.23 44.594 -1.288 1 87.75 131 ASN A CA 1
ATOM 1014 C C . ASN A 1 131 ? -7.66 45.656 -0.273 1 87.75 131 ASN A C 1
ATOM 1016 O O . ASN A 1 131 ? -8.805 46.094 -0.283 1 87.75 131 ASN A O 1
ATOM 1020 N N . ALA A 1 132 ? -6.793 46.031 0.633 1 85.31 132 ALA A N 1
ATOM 1021 C CA . ALA A 1 132 ? -7.121 46.938 1.728 1 85.31 132 ALA A CA 1
ATOM 1022 C C . ALA A 1 132 ? -7.355 48.375 1.213 1 85.31 132 ALA A C 1
ATOM 1024 O O . ALA A 1 132 ? -7.945 49.188 1.908 1 85.31 132 ALA A O 1
ATOM 1025 N N . ARG A 1 133 ? -7.012 48.688 0.028 1 81.81 133 ARG A N 1
ATOM 1026 C CA . ARG A 1 133 ? -7.184 50.031 -0.512 1 81.81 133 ARG A CA 1
ATOM 1027 C C . ARG A 1 133 ? -8.57 50.188 -1.123 1 81.81 133 ARG A C 1
ATOM 1029 O O . ARG A 1 133 ? -9.219 51.219 -0.918 1 81.81 133 ARG A O 1
ATOM 1036 N N . ASN A 1 134 ? -9.008 49.219 -1.911 1 85.06 134 ASN A N 1
ATOM 1037 C CA . ASN A 1 134 ? -10.266 49.375 -2.627 1 85.06 134 ASN A CA 1
ATOM 1038 C C . ASN A 1 134 ? -11.305 48.344 -2.168 1 85.06 134 ASN A C 1
ATOM 1040 O O . ASN A 1 134 ? -12.492 48.469 -2.494 1 85.06 134 ASN A O 1
ATOM 1044 N N . GLY A 1 135 ? -10.914 47.438 -1.409 1 85.38 135 GLY A N 1
ATOM 1045 C CA . GLY A 1 135 ? -11.859 46.469 -0.894 1 85.38 135 GLY A CA 1
ATOM 1046 C C . GLY A 1 135 ? -12.125 45.344 -1.855 1 85.38 135 GLY A C 1
ATOM 1047 O O . GLY A 1 135 ? -12.906 44.438 -1.554 1 85.38 135 GLY A O 1
ATOM 1048 N N . GLU A 1 136 ? -11.477 45.281 -2.938 1 88.44 136 GLU A N 1
ATOM 1049 C CA . GLU A 1 136 ? -11.695 44.219 -3.922 1 88.44 136 GLU A CA 1
ATOM 1050 C C . GLU A 1 136 ? -11.109 42.906 -3.447 1 88.44 136 GLU A C 1
ATOM 1052 O O . GLU A 1 136 ? -10.078 42.875 -2.773 1 88.44 136 GLU A O 1
ATOM 1057 N N . LYS A 1 137 ? -11.836 41.875 -3.898 1 90.31 137 LYS A N 1
ATOM 1058 C CA . LYS A 1 137 ? -11.391 40.531 -3.553 1 90.31 137 LYS A CA 1
ATOM 1059 C C . LYS A 1 137 ? -10.469 39.969 -4.625 1 90.31 137 LYS A C 1
ATOM 1061 O O . LYS A 1 137 ? -10.781 40.031 -5.816 1 90.31 137 LYS A O 1
ATOM 1066 N N . PHE A 1 138 ? -9.273 39.562 -4.164 1 90.06 138 PHE A N 1
ATOM 1067 C CA . PHE A 1 138 ? -8.375 38.875 -5.086 1 90.06 138 PHE A CA 1
ATOM 1068 C C . PHE A 1 138 ? -8.82 37.438 -5.316 1 90.06 138 PHE A C 1
ATOM 1070 O O . PHE A 1 138 ? -8.992 37 -6.461 1 90.06 138 PHE A O 1
ATOM 1077 N N . TRP A 1 139 ? -8.992 36.656 -4.273 1 92.94 139 TRP A N 1
ATOM 1078 C CA . TRP A 1 139 ? -9.477 35.281 -4.383 1 92.94 139 TRP A CA 1
ATOM 1079 C C . TRP A 1 139 ? -10.148 34.844 -3.088 1 92.94 139 TRP A C 1
ATOM 1081 O O . TRP A 1 139 ? -10.016 35.5 -2.055 1 92.94 139 TRP A O 1
ATOM 1091 N N . VAL A 1 140 ? -10.953 33.75 -3.273 1 94 140 VAL A N 1
ATOM 1092 C CA . VAL A 1 140 ? -11.633 33.094 -2.178 1 94 140 VAL A CA 1
ATOM 1093 C C . VAL A 1 140 ? -11.227 31.609 -2.148 1 94 140 VAL A C 1
ATOM 1095 O O . VAL A 1 140 ? -11.344 30.906 -3.154 1 94 140 VAL A O 1
ATOM 1098 N N . LEU A 1 141 ? -10.688 31.219 -1.012 1 94.69 141 LEU A N 1
ATOM 1099 C CA . LEU A 1 141 ? -10.242 29.844 -0.87 1 94.69 141 LEU A CA 1
ATOM 1100 C C . LEU A 1 141 ? -11.055 29.109 0.197 1 94.69 141 LEU A C 1
ATOM 1102 O O . LEU A 1 141 ? -10.828 29.297 1.394 1 94.69 141 LEU A O 1
ATOM 1106 N N . PRO A 1 142 ? -11.93 28.188 -0.132 1 93.88 142 PRO A N 1
ATOM 1107 C CA . PRO A 1 142 ? -12.688 27.406 0.846 1 93.88 142 PRO A CA 1
ATOM 1108 C C . PRO A 1 142 ? -11.938 26.172 1.321 1 93.88 142 PRO A C 1
ATOM 1110 O O . PRO A 1 142 ? -11.234 25.516 0.533 1 93.88 142 PRO A O 1
ATOM 1113 N N . PHE A 1 143 ? -11.992 25.906 2.588 1 92.75 143 PHE A N 1
ATOM 1114 C CA . PHE A 1 143 ? -11.422 24.703 3.158 1 92.75 143 PHE A CA 1
ATOM 1115 C C . PHE A 1 143 ? -12.516 23.688 3.482 1 92.75 143 PHE A C 1
ATOM 1117 O O . PHE A 1 143 ? -13.617 24.062 3.885 1 92.75 143 PHE A O 1
ATOM 1124 N N . SER A 1 144 ? -12.211 22.359 3.375 1 86.69 144 SER A N 1
ATOM 1125 C CA . SER A 1 144 ? -13.172 21.297 3.697 1 86.69 144 SER A CA 1
ATOM 1126 C C . SER A 1 144 ? -13.156 20.984 5.188 1 86.69 144 SER A C 1
ATOM 1128 O O . SER A 1 144 ? -14.125 20.438 5.723 1 86.69 144 SER A O 1
ATOM 1130 N N . THR A 1 145 ? -12.086 21.297 5.824 1 87.81 145 THR A N 1
ATOM 1131 C CA . THR A 1 145 ? -11.969 21.047 7.254 1 87.81 145 THR A CA 1
ATOM 1132 C C . THR A 1 145 ? -12.133 22.344 8.047 1 87.81 145 THR A C 1
ATOM 1134 O O . THR A 1 145 ? -11.906 23.422 7.516 1 87.81 145 THR A O 1
ATOM 1137 N N . ARG A 1 146 ? -12.516 22.172 9.242 1 91.06 146 ARG A N 1
ATOM 1138 C CA . ARG A 1 146 ? -12.695 23.344 10.102 1 91.06 146 ARG A CA 1
ATOM 1139 C C . ARG A 1 146 ? -11.352 23.922 10.539 1 91.06 146 ARG A C 1
ATOM 1141 O O . ARG A 1 146 ? -10.461 23.172 10.961 1 91.06 146 ARG A O 1
ATOM 1148 N N . ILE A 1 147 ? -11.211 25.297 10.398 1 92.12 147 ILE A N 1
ATOM 1149 C CA . ILE A 1 147 ? -9.977 26 10.742 1 92.12 147 ILE A CA 1
ATOM 1150 C C . ILE A 1 147 ? -10.258 27.047 11.828 1 92.12 147 ILE A C 1
ATOM 1152 O O . ILE A 1 147 ? -11.281 27.734 11.781 1 92.12 147 ILE A O 1
ATOM 1156 N N . PHE A 1 148 ? -9.273 27.094 12.75 1 90.44 148 PHE A N 1
ATOM 1157 C CA . PHE A 1 148 ? -9.516 27.969 13.898 1 90.44 148 PHE A CA 1
ATOM 1158 C C . PHE A 1 148 ? -8.555 29.141 13.898 1 90.44 148 PHE A C 1
ATOM 1160 O O . PHE A 1 148 ? -8.781 30.141 14.594 1 90.44 148 PHE A O 1
ATOM 1167 N N . ASP A 1 149 ? -7.48 28.984 13.273 1 93.81 149 ASP A N 1
ATOM 1168 C CA . ASP A 1 149 ? -6.445 30.016 13.258 1 93.81 149 ASP A CA 1
ATOM 1169 C C . ASP A 1 149 ? -5.516 29.844 12.062 1 93.81 149 ASP A C 1
ATOM 1171 O O . ASP A 1 149 ? -5.492 28.781 11.43 1 93.81 149 ASP A O 1
ATOM 1175 N N . PHE A 1 150 ? -4.852 30.938 11.695 1 95.88 150 PHE A N 1
ATOM 1176 C CA . PHE A 1 150 ? -3.814 30.828 10.672 1 95.88 150 PHE A CA 1
ATOM 1177 C C . PHE A 1 150 ? -2.754 31.906 10.852 1 95.88 150 PHE A C 1
ATOM 1179 O O . PHE A 1 150 ? -2.986 32.906 11.531 1 95.88 150 PHE A O 1
ATOM 1186 N N . THR A 1 151 ? -1.643 31.688 10.352 1 95.62 151 THR A N 1
ATOM 1187 C CA . THR A 1 151 ? -0.532 32.625 10.414 1 95.62 151 THR A CA 1
ATOM 1188 C C . THR A 1 151 ? 0.287 32.594 9.125 1 95.62 151 THR A C 1
ATOM 1190 O O . THR A 1 151 ? 0.192 31.625 8.359 1 95.62 151 THR A O 1
ATOM 1193 N N . ILE A 1 152 ? 0.973 33.656 8.867 1 92.44 152 ILE A N 1
ATOM 1194 C CA . ILE A 1 152 ? 1.812 33.781 7.68 1 92.44 152 ILE A CA 1
ATOM 1195 C C . ILE A 1 152 ? 3.277 33.906 8.094 1 92.44 152 ILE A C 1
ATOM 1197 O O . ILE A 1 152 ? 3.594 34.562 9.094 1 92.44 152 ILE A O 1
ATOM 1201 N N . ASP A 1 153 ? 4.105 33.281 7.336 1 89.62 153 ASP A N 1
ATOM 1202 C CA . ASP A 1 153 ? 5.543 33.375 7.578 1 89.62 153 ASP A CA 1
ATOM 1203 C C . ASP A 1 153 ? 6.082 34.719 7.098 1 89.62 153 ASP A C 1
ATOM 1205 O O . ASP A 1 153 ? 6 35.031 5.91 1 89.62 153 ASP A O 1
ATOM 1209 N N . LEU A 1 154 ? 6.613 35.438 7.957 1 80.12 154 LEU A N 1
ATOM 1210 C CA . LEU A 1 154 ? 7.09 36.781 7.629 1 80.12 154 LEU A CA 1
ATOM 1211 C C . LEU A 1 154 ? 8.375 36.719 6.809 1 80.12 154 LEU A C 1
ATOM 1213 O O . LEU A 1 154 ? 8.75 37.688 6.16 1 80.12 154 LEU A O 1
ATOM 1217 N N . LYS A 1 155 ? 9.008 35.656 6.906 1 81.62 155 LYS A N 1
ATOM 1218 C CA . LYS A 1 155 ? 10.25 35.5 6.156 1 81.62 155 LYS A CA 1
ATOM 1219 C C . LYS A 1 155 ? 9.984 35 4.742 1 81.62 155 LYS A C 1
ATOM 1221 O O . LYS A 1 155 ? 10.797 35.188 3.836 1 81.62 155 LYS A O 1
ATOM 1226 N N . ASP A 1 156 ? 8.945 34.25 4.613 1 81.19 156 ASP A N 1
ATOM 1227 C CA . ASP A 1 156 ? 8.453 33.812 3.318 1 81.19 156 ASP A CA 1
ATOM 1228 C C . ASP A 1 156 ? 6.926 33.844 3.264 1 81.19 156 ASP A C 1
ATOM 1230 O O . ASP A 1 156 ? 6.262 32.875 3.611 1 81.19 156 ASP A O 1
ATOM 1234 N N . PHE A 1 157 ? 6.367 34.812 2.723 1 79.75 157 PHE A N 1
ATOM 1235 C CA . PHE A 1 157 ? 4.934 35.062 2.756 1 79.75 157 PHE A CA 1
ATOM 1236 C C . PHE A 1 157 ? 4.164 34.031 1.965 1 79.75 157 PHE A C 1
ATOM 1238 O O . PHE A 1 157 ? 2.945 33.906 2.109 1 79.75 157 PHE A O 1
ATOM 1245 N N . SER A 1 158 ? 4.867 33.312 1.241 1 83.06 158 SER A N 1
ATOM 1246 C CA . SER A 1 158 ? 4.168 32.281 0.452 1 83.06 158 SER A CA 1
ATOM 1247 C C . SER A 1 158 ? 3.777 31.094 1.31 1 83.06 158 SER A C 1
ATOM 1249 O O . SER A 1 158 ? 3.012 30.234 0.871 1 83.06 158 SER A O 1
ATOM 1251 N N . ASN A 1 159 ? 4.305 31.094 2.51 1 89.25 159 ASN A N 1
ATOM 1252 C CA . ASN A 1 159 ? 4.004 30 3.416 1 89.25 159 ASN A CA 1
ATOM 1253 C C . ASN A 1 159 ? 2.969 30.406 4.465 1 89.25 159 ASN A C 1
ATOM 1255 O O . ASN A 1 159 ? 3.115 31.422 5.125 1 89.25 159 ASN A O 1
ATOM 1259 N N . MET A 1 160 ? 1.925 29.609 4.539 1 93.94 160 MET A N 1
ATOM 1260 C CA . MET A 1 160 ? 0.891 29.828 5.547 1 93.94 160 MET A CA 1
ATOM 1261 C C . MET A 1 160 ? 0.643 28.562 6.359 1 93.94 160 MET A C 1
ATOM 1263 O O . MET A 1 160 ? 0.8 27.453 5.852 1 93.94 160 MET A O 1
ATOM 1267 N N . ALA A 1 161 ? 0.372 28.75 7.578 1 95.94 161 ALA A N 1
ATOM 1268 C CA . ALA A 1 161 ? 0.028 27.641 8.461 1 95.94 161 ALA A CA 1
ATOM 1269 C C . ALA A 1 161 ? -1.376 27.797 9.031 1 95.94 161 ALA A C 1
ATOM 1271 O O . ALA A 1 161 ? -1.784 28.922 9.375 1 95.94 161 ALA A O 1
ATOM 1272 N N . PHE A 1 162 ? -2.176 26.703 9.102 1 96 162 PHE A N 1
ATOM 1273 C CA . PHE A 1 162 ? -3.549 26.719 9.602 1 96 162 PHE A CA 1
ATOM 1274 C C . PHE A 1 162 ? -3.721 25.719 10.734 1 96 162 PHE A C 1
ATOM 1276 O O . PHE A 1 162 ? -3.078 24.672 10.742 1 96 162 PHE A O 1
ATOM 1283 N N . ALA A 1 163 ? -4.512 26.172 11.68 1 95 163 ALA A N 1
ATOM 1284 C CA . ALA A 1 163 ? -4.848 25.266 12.781 1 95 163 ALA A CA 1
ATOM 1285 C C . ALA A 1 163 ? -6.168 24.547 12.516 1 95 163 ALA A C 1
ATOM 1287 O O . ALA A 1 163 ? -7.199 25.188 12.289 1 95 163 ALA A O 1
ATOM 1288 N N . GLY A 1 164 ? -6.113 23.234 12.562 1 90 164 GLY A N 1
ATOM 1289 C CA . GLY A 1 164 ? -7.309 22.422 12.344 1 90 164 GLY A CA 1
ATOM 1290 C C . GLY A 1 164 ? -7.824 21.766 13.602 1 90 164 GLY A C 1
ATOM 1291 O O . GLY A 1 164 ? -7.406 22.125 14.711 1 90 164 GLY A O 1
ATOM 1292 N N . THR A 1 165 ? -8.703 20.812 13.383 1 87.56 165 THR A N 1
ATOM 1293 C CA . THR A 1 165 ? -9.32 20.109 14.5 1 87.56 165 THR A CA 1
ATOM 1294 C C . THR A 1 165 ? -8.367 19.078 15.086 1 87.56 165 THR A C 1
ATOM 1296 O O . THR A 1 165 ? -7.453 18.609 14.406 1 87.56 165 THR A O 1
ATOM 1299 N N . ASN A 1 166 ? -8.469 18.828 16.328 1 84.62 166 ASN A N 1
ATOM 1300 C CA . ASN A 1 166 ? -7.746 17.766 17.031 1 84.62 166 ASN A CA 1
ATOM 1301 C C . ASN A 1 166 ? -6.238 18 16.984 1 84.62 166 ASN A C 1
ATOM 1303 O O . ASN A 1 166 ? -5.469 17.062 16.812 1 84.62 166 ASN A O 1
ATOM 1307 N N . GLY A 1 167 ? -5.891 19.281 16.969 1 86.62 167 GLY A N 1
ATOM 1308 C CA . GLY A 1 167 ? -4.473 19.594 17.031 1 86.62 167 GLY A CA 1
ATOM 1309 C C . GLY A 1 167 ? -3.754 19.406 15.711 1 86.62 167 GLY A C 1
ATOM 1310 O O . GLY A 1 167 ? -2.523 19.328 15.672 1 86.62 167 GLY A O 1
ATOM 1311 N N . SER A 1 168 ? -4.43 19.391 14.594 1 91.56 168 SER A N 1
ATOM 1312 C CA . SER A 1 168 ? -3.82 19.234 13.273 1 91.56 168 SER A CA 1
ATOM 1313 C C . SER A 1 168 ? -3.361 20.578 12.719 1 91.56 168 SER A C 1
ATOM 1315 O O . SER A 1 168 ? -4.004 21.609 12.961 1 91.56 168 SER A O 1
ATOM 1317 N N . ILE A 1 169 ? -2.236 20.547 12.109 1 94.56 169 ILE A N 1
ATOM 1318 C CA . ILE A 1 169 ? -1.673 21.734 11.469 1 94.56 169 ILE A CA 1
ATOM 1319 C C . ILE A 1 169 ? -1.638 21.531 9.961 1 94.56 169 ILE A C 1
ATOM 1321 O O . ILE A 1 169 ? -1.179 20.5 9.469 1 94.56 169 ILE A O 1
ATOM 1325 N N . LEU A 1 170 ? -2.168 22.484 9.234 1 94.56 170 LEU A N 1
ATOM 1326 C CA . LEU A 1 170 ? -2.125 22.484 7.777 1 94.56 170 LEU A CA 1
ATOM 1327 C C . LEU A 1 170 ? -1.108 23.5 7.262 1 94.56 170 LEU A C 1
ATOM 1329 O O . LEU A 1 170 ? -1.163 24.672 7.625 1 94.56 170 LEU A O 1
ATOM 1333 N N . LEU A 1 171 ? -0.209 23.047 6.504 1 94.38 171 LEU A N 1
ATOM 1334 C CA . LEU A 1 171 ? 0.788 23.938 5.898 1 94.38 171 LEU A CA 1
ATOM 1335 C C . LEU A 1 171 ? 0.517 24.109 4.41 1 94.38 171 LEU A C 1
ATOM 1337 O O . LEU A 1 171 ? 0.511 23.141 3.648 1 94.38 171 LEU A O 1
ATOM 1341 N N . LEU A 1 172 ? 0.297 25.328 4.059 1 93.38 172 LEU A N 1
ATOM 1342 C CA . LEU A 1 172 ? 0.067 25.688 2.66 1 93.38 172 LEU A CA 1
ATOM 1343 C C . LEU A 1 172 ? 1.266 26.422 2.08 1 93.38 172 LEU A C 1
ATOM 1345 O O . LEU A 1 172 ? 1.691 27.438 2.625 1 93.38 172 LEU A O 1
ATOM 1349 N N . ARG A 1 173 ? 1.73 25.891 1.03 1 87.75 173 ARG A N 1
ATOM 1350 C CA . ARG A 1 173 ? 2.902 26.484 0.401 1 87.75 173 ARG A CA 1
ATOM 1351 C C . ARG A 1 173 ? 2.549 27.078 -0.961 1 87.75 173 ARG A C 1
ATOM 1353 O O . ARG A 1 173 ? 1.525 26.719 -1.55 1 87.75 173 ARG A O 1
ATOM 1360 N N . ASN A 1 174 ? 3.34 28.125 -1.324 1 81.62 174 ASN A N 1
ATOM 1361 C CA . ASN A 1 174 ? 3.285 28.766 -2.639 1 81.62 174 ASN A CA 1
ATOM 1362 C C . ASN A 1 174 ? 2.006 29.562 -2.818 1 81.62 174 ASN A C 1
ATOM 1364 O O . ASN A 1 174 ? 1.33 29.453 -3.842 1 81.62 174 ASN A O 1
ATOM 1368 N N . VAL A 1 175 ? 1.689 30.312 -1.853 1 86.69 175 VAL A N 1
ATOM 1369 C CA . VAL A 1 175 ? 0.543 31.203 -1.961 1 86.69 175 VAL A CA 1
ATOM 1370 C C . VAL A 1 175 ? 0.962 32.5 -2.652 1 86.69 175 VAL A C 1
ATOM 1372 O O . VAL A 1 175 ? 1.95 33.125 -2.262 1 86.69 175 VAL A O 1
ATOM 1375 N N . GLU A 1 176 ? 0.263 32.812 -3.646 1 81 176 GLU A N 1
ATOM 1376 C CA . GLU A 1 176 ? 0.508 34.062 -4.367 1 81 176 GLU A CA 1
ATOM 1377 C C . GLU A 1 176 ? -0.745 34.938 -4.406 1 81 176 GLU A C 1
ATOM 1379 O O . GLU A 1 176 ? -1.86 34.438 -4.258 1 81 176 GLU A O 1
ATOM 1384 N N . ALA A 1 177 ? -0.559 36.25 -4.535 1 79.38 177 ALA A N 1
ATOM 1385 C CA . ALA A 1 177 ? -1.68 37.188 -4.508 1 79.38 177 ALA A CA 1
ATOM 1386 C C . ALA A 1 177 ? -2.49 37.094 -5.797 1 79.38 177 ALA A C 1
ATOM 1388 O O . ALA A 1 177 ? -3.707 37.312 -5.789 1 79.38 177 ALA A O 1
ATOM 1389 N N . HIS A 1 178 ? -1.862 36.719 -6.848 1 77.12 178 HIS A N 1
ATOM 1390 C CA . HIS A 1 178 ? -2.498 36.844 -8.148 1 77.12 178 HIS A CA 1
ATOM 1391 C C . HIS A 1 178 ? -3.285 35.594 -8.516 1 77.12 178 HIS A C 1
ATOM 1393 O O . HIS A 1 178 ? -4.172 35.625 -9.375 1 77.12 178 HIS A O 1
ATOM 1399 N N . GLU A 1 179 ? -2.971 34.562 -7.91 1 85.31 179 GLU A N 1
ATOM 1400 C CA . GLU A 1 179 ? -3.65 33.312 -8.242 1 85.31 179 GLU A CA 1
ATOM 1401 C C . GLU A 1 179 ? -4.18 32.625 -6.984 1 85.31 179 GLU A C 1
ATOM 1403 O O . GLU A 1 179 ? -3.525 32.625 -5.941 1 85.31 179 GLU A O 1
ATOM 1408 N N . THR A 1 180 ? -5.375 32.125 -7.215 1 88.88 180 THR A N 1
ATOM 1409 C CA . THR A 1 180 ? -5.938 31.359 -6.113 1 88.88 180 THR A CA 1
ATOM 1410 C C . THR A 1 180 ? -5.078 30.125 -5.828 1 88.88 180 THR A C 1
ATOM 1412 O O . THR A 1 180 ? -4.777 29.344 -6.734 1 88.88 180 THR A O 1
ATOM 1415 N N . PRO A 1 181 ? -4.672 29.984 -4.641 1 89.38 181 PRO A N 1
ATOM 1416 C CA . PRO A 1 181 ? -3.869 28.812 -4.309 1 89.38 181 PRO A CA 1
ATOM 1417 C C . PRO A 1 181 ? -4.609 27.5 -4.57 1 89.38 181 PRO A C 1
ATOM 1419 O O . PRO A 1 181 ? -5.816 27.406 -4.332 1 89.38 181 PRO A O 1
ATOM 1422 N N . VAL A 1 182 ? -3.953 26.484 -5.031 1 85.5 182 VAL A N 1
ATOM 1423 C CA . VAL A 1 182 ? -4.531 25.172 -5.312 1 85.5 182 VAL A CA 1
ATOM 1424 C C . VAL A 1 182 ? -4.273 24.234 -4.137 1 85.5 182 VAL A C 1
ATOM 1426 O O . VAL A 1 182 ? -3.141 24.109 -3.662 1 85.5 182 VAL A O 1
ATOM 1429 N N . LEU A 1 183 ? -5.355 23.641 -3.674 1 85.81 183 LEU A N 1
ATOM 1430 C CA . LEU A 1 183 ? -5.238 22.703 -2.557 1 85.81 183 LEU A CA 1
ATOM 1431 C C . LEU A 1 183 ? -4.938 21.297 -3.053 1 85.81 183 LEU A C 1
ATOM 1433 O O . LEU A 1 183 ? -5.855 20.5 -3.234 1 85.81 183 LEU A O 1
ATOM 1437 N N . SER A 1 184 ? -3.709 20.984 -3.377 1 80.69 184 SER A N 1
ATOM 1438 C CA . SER A 1 184 ? -3.279 19.656 -3.805 1 80.69 184 SER A CA 1
ATOM 1439 C C . SER A 1 184 ? -2.369 19.016 -2.766 1 80.69 184 SER A C 1
ATOM 1441 O O . SER A 1 184 ? -1.939 19.672 -1.814 1 80.69 184 SER A O 1
ATOM 1443 N N . ASP A 1 185 ? -2.145 17.766 -2.887 1 74.56 185 ASP A N 1
ATOM 1444 C CA . ASP A 1 185 ? -1.311 17.031 -1.939 1 74.56 185 ASP A CA 1
ATOM 1445 C C . ASP A 1 185 ? 0.118 17.562 -1.932 1 74.56 185 ASP A C 1
ATOM 1447 O O . ASP A 1 185 ? 0.834 17.422 -0.938 1 74.56 185 ASP A O 1
ATOM 1451 N N . SER A 1 186 ? 0.469 18.188 -2.992 1 73.38 186 SER A N 1
ATOM 1452 C CA . SER A 1 186 ? 1.825 18.719 -3.084 1 73.38 186 SER A CA 1
ATOM 1453 C C . SER A 1 186 ? 1.938 20.062 -2.389 1 73.38 186 SER A C 1
ATOM 1455 O O . SER A 1 186 ? 3.012 20.438 -1.912 1 73.38 186 SER A O 1
ATOM 1457 N N . THR A 1 187 ? 0.854 20.734 -2.256 1 80 187 THR A N 1
ATOM 1458 C CA . THR A 1 187 ? 0.92 22.094 -1.728 1 80 187 THR A CA 1
ATOM 1459 C C . THR A 1 187 ? 0.366 22.141 -0.307 1 80 187 THR A C 1
ATOM 1461 O O . THR A 1 187 ? 0.7 23.047 0.461 1 80 187 THR A O 1
ATOM 1464 N N . LEU A 1 188 ? -0.462 21.25 -0.09 1 85.94 188 LEU A N 1
ATOM 1465 C CA . LEU A 1 188 ? -1.064 21.219 1.238 1 85.94 188 LEU A CA 1
ATOM 1466 C C . LEU A 1 188 ? -0.67 19.953 1.991 1 85.94 188 LEU A C 1
ATOM 1468 O O . LEU A 1 188 ? -0.968 18.844 1.547 1 85.94 188 LEU A O 1
ATOM 1472 N N . THR A 1 189 ? 0.023 20.219 3.111 1 89.19 189 THR A N 1
ATOM 1473 C CA . THR A 1 189 ? 0.422 19.094 3.939 1 89.19 189 THR A CA 1
ATOM 1474 C C . THR A 1 189 ? -0.222 19.172 5.32 1 89.19 189 THR A C 1
ATOM 1476 O O . THR A 1 189 ? -0.316 20.266 5.898 1 89.19 189 THR A O 1
ATOM 1479 N N . THR A 1 190 ? -0.766 18.109 5.789 1 90.44 190 THR A N 1
ATOM 1480 C CA . THR A 1 190 ? -1.42 18.062 7.09 1 90.44 190 THR A CA 1
ATOM 1481 C C . THR A 1 190 ? -0.688 17.094 8.031 1 90.44 190 THR A C 1
ATOM 1483 O O . THR A 1 190 ? -0.256 16.016 7.613 1 90.44 190 THR A O 1
ATOM 1486 N N . PHE A 1 191 ? -0.378 17.5 9.227 1 88.56 191 PHE A N 1
ATOM 1487 C CA . PHE A 1 191 ? 0.194 16.625 10.234 1 88.56 191 PHE A CA 1
ATOM 1488 C C . PHE A 1 191 ? -0.316 16.984 11.625 1 88.56 191 PHE A C 1
ATOM 1490 O O . PHE A 1 191 ? -0.866 18.062 11.828 1 88.56 191 PHE A O 1
ATOM 1497 N N . LYS A 1 192 ? -0.145 16.062 12.594 1 87 192 LYS A N 1
ATOM 1498 C CA . LYS A 1 192 ? -0.632 16.266 13.953 1 87 192 LYS A CA 1
ATOM 1499 C C . LYS A 1 192 ? 0.495 16.719 14.875 1 87 192 LYS A C 1
ATOM 1501 O O . LYS A 1 192 ? 1.59 16.156 14.852 1 87 192 LYS A O 1
ATOM 1506 N N . ALA A 1 193 ? 0.207 17.781 15.594 1 86.81 193 ALA A N 1
ATOM 1507 C CA . ALA A 1 193 ? 1.199 18.297 16.531 1 86.81 193 ALA A CA 1
ATOM 1508 C C . ALA A 1 193 ? 1.089 17.594 17.891 1 86.81 193 ALA A C 1
ATOM 1510 O O . ALA A 1 193 ? 1.974 17.734 18.734 1 86.81 193 ALA A O 1
ATOM 1511 N N . THR A 1 194 ? 0.018 16.891 18.094 1 83.25 194 THR A N 1
ATOM 1512 C CA . THR A 1 194 ? -0.176 16.219 19.375 1 83.25 194 THR A CA 1
ATOM 1513 C C . THR A 1 194 ? -0.819 14.844 19.172 1 83.25 194 THR A C 1
ATOM 1515 O O . THR A 1 194 ? -1.499 14.617 18.156 1 83.25 194 THR A O 1
ATOM 1518 N N . ASP A 1 195 ? -0.566 13.953 20.125 1 76.31 195 ASP A N 1
ATOM 1519 C CA . ASP A 1 195 ? -1.151 12.617 20.094 1 76.31 195 ASP A CA 1
ATOM 1520 C C . ASP A 1 195 ? -2.51 12.594 20.781 1 76.31 195 ASP A C 1
ATOM 1522 O O . ASP A 1 195 ? -3.305 11.672 20.578 1 76.31 195 ASP A O 1
ATOM 1526 N N . ASP A 1 196 ? -2.77 13.68 21.516 1 77.56 196 ASP A N 1
ATOM 1527 C CA . ASP A 1 196 ? -4.031 13.75 22.25 1 77.56 196 ASP A CA 1
ATOM 1528 C C . ASP A 1 196 ? -5.117 14.414 21.406 1 77.56 196 ASP A C 1
ATOM 1530 O O . ASP A 1 196 ? -4.996 15.594 21.047 1 77.56 196 ASP A O 1
ATOM 1534 N N . ASP A 1 197 ? -6.203 13.703 21.219 1 74.31 197 ASP A N 1
ATOM 1535 C CA . ASP A 1 197 ? -7.281 14.18 20.359 1 74.31 197 ASP A CA 1
ATOM 1536 C C . ASP A 1 197 ? -8.102 15.266 21.047 1 74.31 197 ASP A C 1
ATOM 1538 O O . ASP A 1 197 ? -8.828 16.016 20.406 1 74.31 197 ASP A O 1
ATOM 1542 N N . ASN A 1 198 ? -7.879 15.477 22.297 1 78.38 198 ASN A N 1
ATOM 1543 C CA . ASN A 1 198 ? -8.68 16.453 23.016 1 78.38 198 ASN A CA 1
ATOM 1544 C C . ASN A 1 198 ? -7.988 17.812 23.078 1 78.38 198 ASN A C 1
ATOM 1546 O O . ASN A 1 198 ? -8.586 18.797 23.5 1 78.38 198 ASN A O 1
ATOM 1550 N N . ASP A 1 199 ? -6.898 17.859 22.594 1 82.69 199 ASP A N 1
ATOM 1551 C CA . ASP A 1 199 ? -6.156 19.109 22.641 1 82.69 199 ASP A CA 1
ATOM 1552 C C . ASP A 1 199 ? -6.594 20.062 21.531 1 82.69 199 ASP A C 1
ATOM 1554 O O . ASP A 1 199 ? -6.68 19.656 20.359 1 82.69 199 ASP A O 1
ATOM 1558 N N . GLN A 1 200 ? -6.957 21.281 22 1 85.81 200 GLN A N 1
ATOM 1559 C CA . GLN A 1 200 ? -7.332 22.297 21.031 1 85.81 200 GLN A CA 1
ATOM 1560 C C . GLN A 1 200 ? -6.25 23.375 20.906 1 85.81 200 GLN A C 1
ATOM 1562 O O . GLN A 1 200 ? -5.715 23.828 21.922 1 85.81 200 GLN A O 1
ATOM 1567 N N . LEU A 1 201 ? -5.926 23.719 19.719 1 91.25 201 LEU A N 1
ATOM 1568 C CA . LEU A 1 201 ? -4.934 24.75 19.438 1 91.25 201 LEU A CA 1
ATOM 1569 C C . LEU A 1 201 ? -5.488 26.141 19.734 1 91.25 201 LEU A C 1
ATOM 1571 O O . LEU A 1 201 ? -6.586 26.484 19.297 1 91.25 201 LEU A O 1
ATOM 1575 N N . ILE A 1 202 ? -4.797 26.844 20.531 1 90.31 202 ILE A N 1
ATOM 1576 C CA . ILE A 1 202 ? -5.207 28.188 20.906 1 90.31 202 ILE A CA 1
ATOM 1577 C C . ILE A 1 202 ? -4.578 29.203 19.938 1 90.31 202 ILE A C 1
ATOM 1579 O O . ILE A 1 202 ? -5.188 30.219 19.625 1 90.31 202 ILE A O 1
ATOM 1583 N N . GLN A 1 203 ? -3.336 28.891 19.578 1 94.44 203 GLN A N 1
ATOM 1584 C CA . GLN A 1 203 ? -2.604 29.875 18.781 1 94.44 203 GLN A CA 1
ATOM 1585 C C . GLN A 1 203 ? -1.547 29.188 17.922 1 94.44 203 GLN A C 1
ATOM 1587 O O . GLN A 1 203 ? -0.939 28.203 18.328 1 94.44 203 GLN A O 1
ATOM 1592 N N . LEU A 1 204 ? -1.423 29.766 16.719 1 95.44 204 LEU A N 1
ATOM 1593 C CA . LEU A 1 204 ? -0.333 29.406 15.82 1 95.44 204 LEU A CA 1
ATOM 1594 C C . LEU A 1 204 ? 0.483 30.641 15.445 1 95.44 204 LEU A C 1
ATOM 1596 O O . LEU A 1 204 ? -0.079 31.672 15.047 1 95.44 204 LEU A O 1
ATOM 1600 N N . THR A 1 205 ? 1.773 30.516 15.672 1 95.94 205 THR A N 1
ATOM 1601 C CA . THR A 1 205 ? 2.607 31.656 15.305 1 95.94 205 THR A CA 1
ATOM 1602 C C . THR A 1 205 ? 4.008 31.203 14.914 1 95.94 205 THR A C 1
ATOM 1604 O O . THR A 1 205 ? 4.551 30.266 15.508 1 95.94 205 THR A O 1
ATOM 1607 N N . TYR A 1 206 ? 4.531 31.812 13.898 1 95.56 206 TYR A N 1
ATOM 1608 C CA . TYR A 1 206 ? 5.891 31.484 13.469 1 95.56 206 TYR A CA 1
ATOM 1609 C C . TYR A 1 206 ? 6.918 32.094 14.422 1 95.56 206 TYR A C 1
ATOM 1611 O O . TYR A 1 206 ? 6.652 33.094 15.07 1 95.56 206 TYR A O 1
ATOM 1619 N N . HIS A 1 207 ? 8.023 31.375 14.375 1 94.62 207 HIS A N 1
ATOM 1620 C CA . HIS A 1 207 ? 9.156 31.891 15.125 1 94.62 207 HIS A CA 1
ATOM 1621 C C . HIS A 1 207 ? 9.703 33.156 14.477 1 94.62 207 HIS A C 1
ATOM 1623 O O . HIS A 1 207 ? 9.867 33.219 13.258 1 94.62 207 HIS A O 1
ATOM 1629 N N . LYS A 1 208 ? 9.75 34.219 15.125 1 91.44 208 LYS A N 1
ATOM 1630 C CA . LYS A 1 208 ? 10.195 35.5 14.562 1 91.44 208 LYS A CA 1
ATOM 1631 C C . LYS A 1 208 ? 11.703 35.5 14.336 1 91.44 208 LYS A C 1
ATOM 1633 O O . LYS A 1 208 ? 12.211 36.25 13.484 1 91.44 208 LYS A O 1
ATOM 1638 N N . ALA A 1 209 ? 12.375 34.719 15.016 1 91.62 209 ALA A N 1
ATOM 1639 C CA . ALA A 1 209 ? 13.828 34.719 14.945 1 91.62 209 ALA A CA 1
ATOM 1640 C C . ALA A 1 209 ? 14.336 33.812 13.812 1 91.62 209 ALA A C 1
ATOM 1642 O O . ALA A 1 209 ? 15.258 34.188 13.086 1 91.62 209 ALA A O 1
ATOM 1643 N N . TYR A 1 210 ? 13.805 32.688 13.773 1 92.06 210 TYR A N 1
ATOM 1644 C CA . TYR A 1 210 ? 14.328 31.688 12.828 1 92.06 210 TYR A CA 1
ATOM 1645 C C . TYR A 1 210 ? 13.312 31.391 11.734 1 92.06 210 TYR A C 1
ATOM 1647 O O . TYR A 1 210 ? 12.109 31.609 11.914 1 92.06 210 TYR A O 1
ATOM 1655 N N . GLU A 1 211 ? 13.914 30.844 10.711 1 89.62 211 GLU A N 1
ATOM 1656 C CA . GLU A 1 211 ? 13.07 30.453 9.594 1 89.62 211 GLU A CA 1
ATOM 1657 C C . GLU A 1 211 ? 12.523 29.031 9.781 1 89.62 211 GLU A C 1
ATOM 1659 O O . GLU A 1 211 ? 13.172 28.188 10.406 1 89.62 211 GLU A O 1
ATOM 1664 N N . ASP A 1 212 ? 11.398 28.781 9.344 1 91 212 ASP A N 1
ATOM 1665 C CA . ASP A 1 212 ? 10.781 27.469 9.219 1 91 212 ASP A CA 1
ATOM 1666 C C . ASP A 1 212 ? 10.445 26.891 10.594 1 91 212 ASP A C 1
ATOM 1668 O O . ASP A 1 212 ? 10.406 25.672 10.773 1 91 212 ASP A O 1
ATOM 1672 N N . LEU A 1 213 ? 10.367 27.703 11.562 1 95.56 213 LEU A N 1
ATOM 1673 C CA . LEU A 1 213 ? 9.961 27.25 12.891 1 95.56 213 LEU A CA 1
ATOM 1674 C C . LEU A 1 213 ? 8.594 27.828 13.258 1 95.56 213 LEU A C 1
ATOM 1676 O O . LEU A 1 213 ? 8.32 29 13.023 1 95.56 213 LEU A O 1
ATOM 1680 N N . LEU A 1 214 ? 7.754 26.969 13.742 1 96.44 214 LEU A N 1
ATOM 1681 C CA . LEU A 1 214 ? 6.371 27.312 14.062 1 96.44 214 LEU A CA 1
ATOM 1682 C C . LEU A 1 214 ? 6.02 26.875 15.484 1 96.44 214 LEU A C 1
ATOM 1684 O O . LEU A 1 214 ? 6.301 25.75 15.883 1 96.44 214 LEU A O 1
ATOM 1688 N N . PHE A 1 215 ? 5.398 27.797 16.234 1 97.25 215 PHE A N 1
ATOM 1689 C CA . PHE A 1 215 ? 4.902 27.484 17.562 1 97.25 215 PHE A CA 1
ATOM 1690 C C . PHE A 1 215 ? 3.436 27.078 17.516 1 97.25 215 PHE A C 1
ATOM 1692 O O . PHE A 1 215 ? 2.609 27.781 16.938 1 97.25 215 PHE A O 1
ATOM 1699 N N . ALA A 1 216 ? 3.135 26 18.031 1 96.12 216 ALA A N 1
ATOM 1700 C CA . ALA A 1 216 ? 1.764 25.562 18.281 1 96.12 216 ALA A CA 1
ATOM 1701 C C . ALA A 1 216 ? 1.442 25.578 19.781 1 96.12 216 ALA A C 1
ATOM 1703 O O . ALA A 1 216 ? 2.045 24.844 20.562 1 96.12 216 ALA A O 1
ATOM 1704 N N . VAL A 1 217 ? 0.468 26.406 20.109 1 96.19 217 VAL A N 1
ATOM 1705 C CA . VAL A 1 217 ? 0.188 26.625 21.531 1 96.19 217 VAL A CA 1
ATOM 1706 C C . VAL A 1 217 ? -1.121 25.953 21.922 1 96.19 217 VAL A C 1
ATOM 1708 O O . VAL A 1 217 ? -2.152 26.156 21.266 1 96.19 217 VAL A O 1
ATOM 1711 N N . PHE A 1 218 ? -1.031 25.188 22.922 1 94.06 218 PHE A N 1
ATOM 1712 C CA . PHE A 1 218 ? -2.188 24.562 23.562 1 94.06 218 PHE A CA 1
ATOM 1713 C C . PHE A 1 218 ? -2.438 25.156 24.938 1 94.06 218 PHE A C 1
ATOM 1715 O O . PHE A 1 218 ? -1.688 26.031 25.391 1 94.06 218 PHE A O 1
ATOM 1722 N N . SER A 1 219 ? -3.455 24.719 25.609 1 92.25 219 SER A N 1
ATOM 1723 C CA . SER A 1 219 ? -3.811 25.281 26.906 1 92.25 219 SER A CA 1
ATOM 1724 C C . SER A 1 219 ? -2.756 24.969 27.953 1 92.25 219 SER A C 1
ATOM 1726 O O . SER A 1 219 ? -2.533 25.75 28.875 1 92.25 219 SER A O 1
ATOM 1728 N N . THR A 1 220 ? -2.025 23.859 27.734 1 93.25 220 THR A N 1
ATOM 1729 C CA . THR A 1 220 ? -1.116 23.453 28.797 1 93.25 220 THR A CA 1
ATOM 1730 C C . THR A 1 220 ? 0.283 23.188 28.25 1 93.25 220 THR A C 1
ATOM 1732 O O . THR A 1 220 ? 1.187 22.797 28.984 1 93.25 220 THR A O 1
ATOM 1735 N N . LYS A 1 221 ? 0.471 23.359 27.031 1 94.62 221 LYS A N 1
ATOM 1736 C CA . LYS A 1 221 ? 1.797 23.094 26.484 1 94.62 221 LYS A CA 1
ATOM 1737 C C . LYS A 1 221 ? 2.053 23.906 25.234 1 94.62 221 LYS A C 1
ATOM 1739 O O . LYS A 1 221 ? 1.111 24.344 24.562 1 94.62 221 LYS A O 1
ATOM 1744 N N . VAL A 1 222 ? 3.334 24.125 24.938 1 95.81 222 VAL A N 1
ATOM 1745 C CA . VAL A 1 222 ? 3.811 24.797 23.719 1 95.81 222 VAL A CA 1
ATOM 1746 C C . VAL A 1 222 ? 4.699 23.844 22.922 1 95.81 222 VAL A C 1
ATOM 1748 O O . VAL A 1 222 ? 5.621 23.234 23.484 1 95.81 222 VAL A O 1
ATOM 1751 N N . VAL A 1 223 ? 4.367 23.672 21.688 1 95.88 223 VAL A N 1
ATOM 1752 C CA . VAL A 1 223 ? 5.129 22.781 20.844 1 95.88 223 VAL A CA 1
ATOM 1753 C C . VAL A 1 223 ? 5.801 23.578 19.719 1 95.88 223 VAL A C 1
ATOM 1755 O O . VAL A 1 223 ? 5.164 24.422 19.078 1 95.88 223 VAL A O 1
ATOM 1758 N N . LEU A 1 224 ? 7.043 23.391 19.562 1 97.06 224 LEU A N 1
ATOM 1759 C CA . LEU A 1 224 ? 7.789 24 18.469 1 97.06 224 LEU A CA 1
ATOM 1760 C C . LEU A 1 224 ? 7.969 23 17.328 1 97.06 224 LEU A C 1
ATOM 1762 O O . LEU A 1 224 ? 8.492 21.906 17.531 1 97.06 224 LEU A O 1
ATOM 1766 N N . VAL A 1 225 ? 7.609 23.438 16.125 1 95.88 225 VAL A N 1
ATOM 1767 C CA . VAL A 1 225 ? 7.625 22.531 14.977 1 95.88 225 VAL A CA 1
ATOM 1768 C C . VAL A 1 225 ? 8.531 23.109 13.891 1 95.88 225 VAL A C 1
ATOM 1770 O O . VAL A 1 225 ? 8.508 24.312 13.625 1 95.88 225 VAL A O 1
ATOM 1773 N N . HIS A 1 226 ? 9.359 22.312 13.406 1 95.75 226 HIS A N 1
ATOM 1774 C CA . HIS A 1 226 ? 10.062 22.641 12.172 1 95.75 226 HIS A CA 1
ATOM 1775 C C . HIS A 1 226 ? 9.203 22.328 10.953 1 95.75 226 HIS A C 1
ATOM 1777 O O . HIS A 1 226 ? 8.891 21.172 10.688 1 95.75 226 HIS A O 1
ATOM 1783 N N . THR A 1 227 ? 8.93 23.234 10.156 1 93.5 227 THR A N 1
ATOM 1784 C CA . THR A 1 227 ? 7.875 23.109 9.156 1 93.5 227 THR A CA 1
ATOM 1785 C C . THR A 1 227 ? 8.359 22.328 7.945 1 93.5 227 THR A C 1
ATOM 1787 O O . THR A 1 227 ? 7.578 21.625 7.293 1 93.5 227 THR A O 1
ATOM 1790 N N . ASP A 1 228 ? 9.555 22.469 7.633 1 90.94 228 ASP A N 1
ATOM 1791 C CA . ASP A 1 228 ? 10.047 21.766 6.449 1 90.94 228 ASP A CA 1
ATOM 1792 C C . ASP A 1 228 ? 10.078 20.25 6.672 1 90.94 228 ASP A C 1
ATOM 1794 O O . ASP A 1 228 ? 9.703 19.484 5.785 1 90.94 228 ASP A O 1
ATOM 1798 N N . SER A 1 229 ? 10.539 19.859 7.777 1 92.69 229 SER A N 1
ATOM 1799 C CA . SER A 1 229 ? 10.594 18.438 8.086 1 92.69 229 SER A CA 1
ATOM 1800 C C . SER A 1 229 ? 9.312 17.969 8.766 1 92.69 229 SER A C 1
ATOM 1802 O O . SER A 1 229 ? 9.062 16.766 8.875 1 92.69 229 SER A O 1
ATOM 1804 N N . LYS A 1 230 ? 8.492 18.844 9.25 1 93.31 230 LYS A N 1
ATOM 1805 C CA . LYS A 1 230 ? 7.262 18.531 9.969 1 93.31 230 LYS A CA 1
ATOM 1806 C C . LYS A 1 230 ? 7.555 17.766 11.258 1 93.31 230 LYS A C 1
ATOM 1808 O O . LYS A 1 230 ? 6.863 16.812 11.586 1 93.31 230 LYS A O 1
ATOM 1813 N N . GLN A 1 231 ? 8.609 18.297 11.914 1 93.56 231 GLN A N 1
ATOM 1814 C CA . GLN A 1 231 ? 9.062 17.609 13.125 1 93.56 231 GLN A CA 1
ATOM 1815 C C . GLN A 1 231 ? 8.875 18.484 14.352 1 93.56 231 GLN A C 1
ATOM 1817 O O . GLN A 1 231 ? 9.102 19.703 14.297 1 93.56 231 GLN A O 1
ATOM 1822 N N . ILE A 1 232 ? 8.43 17.812 15.453 1 94.38 232 ILE A N 1
ATOM 1823 C CA . ILE A 1 232 ? 8.383 18.5 16.734 1 94.38 232 ILE A CA 1
ATOM 1824 C C . ILE A 1 232 ? 9.781 18.516 17.359 1 94.38 232 ILE A C 1
ATOM 1826 O O . ILE A 1 232 ? 10.352 17.469 17.656 1 94.38 232 ILE A O 1
ATOM 1830 N N . ILE A 1 233 ? 10.32 19.656 17.516 1 95.31 233 ILE A N 1
ATOM 1831 C CA . ILE A 1 233 ? 11.719 19.734 17.922 1 95.31 233 ILE A CA 1
ATOM 1832 C C . ILE A 1 233 ? 11.797 20.047 19.406 1 95.31 233 ILE A C 1
ATOM 1834 O O . ILE A 1 233 ? 12.82 19.812 20.047 1 95.31 233 ILE A O 1
ATOM 1838 N N . ALA A 1 234 ? 10.766 20.75 19.938 1 95.5 234 ALA A N 1
ATOM 1839 C CA . ALA A 1 234 ? 10.758 21.078 21.375 1 95.5 234 ALA A CA 1
ATOM 1840 C C . ALA A 1 234 ? 9.336 21.125 21.906 1 95.5 234 ALA A C 1
ATOM 1842 O O . ALA A 1 234 ? 8.406 21.516 21.203 1 95.5 234 ALA A O 1
ATOM 1843 N N . THR A 1 235 ? 9.156 20.688 23.125 1 94.38 235 THR A N 1
ATOM 1844 C CA . THR A 1 235 ? 7.875 20.75 23.828 1 94.38 235 THR A CA 1
ATOM 1845 C C . THR A 1 235 ? 8.055 21.328 25.234 1 94.38 235 THR A C 1
ATOM 1847 O O . THR A 1 235 ? 8.922 20.891 25.984 1 94.38 235 THR A O 1
ATOM 1850 N N . VAL A 1 236 ? 7.336 22.391 25.469 1 94.75 236 VAL A N 1
ATOM 1851 C CA . VAL A 1 236 ? 7.328 23 26.781 1 94.75 236 VAL A CA 1
ATOM 1852 C C . VAL A 1 236 ? 5.992 22.719 27.469 1 94.75 236 VAL A C 1
ATOM 1854 O O . VAL A 1 236 ? 4.941 23.156 26.984 1 94.75 236 VAL A O 1
ATOM 1857 N N . SER A 1 237 ? 6.031 22.062 28.609 1 92 237 SER A N 1
ATOM 1858 C CA . SER A 1 237 ? 4.809 21.75 29.344 1 92 237 SER A CA 1
ATOM 1859 C C . SER A 1 237 ? 4.613 22.734 30.5 1 92 237 SER A C 1
ATOM 1861 O O . SER A 1 237 ? 5.559 23.016 31.25 1 92 237 SER A O 1
ATOM 1863 N N . THR A 1 238 ? 3.48 23.281 30.562 1 90.44 238 THR A N 1
ATOM 1864 C CA . THR A 1 238 ? 3.115 24.188 31.656 1 90.44 238 THR A CA 1
ATOM 1865 C C . THR A 1 238 ? 1.948 23.625 32.469 1 90.44 238 THR A C 1
ATOM 1867 O O . THR A 1 238 ? 1.047 24.359 32.844 1 90.44 238 THR A O 1
ATOM 1870 N N . GLU A 1 239 ? 1.804 22.438 32.781 1 81.06 239 GLU A N 1
ATOM 1871 C CA . GLU A 1 239 ? 0.678 21.781 33.438 1 81.06 239 GLU A CA 1
ATOM 1872 C C . GLU A 1 239 ? 0.465 22.312 34.844 1 81.06 239 GLU A C 1
ATOM 1874 O O . GLU A 1 239 ? -0.67 22.391 35.312 1 81.06 239 GLU A O 1
ATOM 1879 N N . ASN A 1 240 ? 1.508 22.766 35.406 1 82.69 240 ASN A N 1
ATOM 1880 C CA . ASN A 1 240 ? 1.388 23.234 36.781 1 82.69 240 ASN A CA 1
ATOM 1881 C C . ASN A 1 240 ? 1.06 24.719 36.844 1 82.69 240 ASN A C 1
ATOM 1883 O O . ASN A 1 240 ? 0.956 25.297 37.938 1 82.69 240 ASN A O 1
ATOM 1887 N N . MET A 1 241 ? 0.743 25.297 35.719 1 83.5 241 MET A N 1
ATOM 1888 C CA . MET A 1 241 ? 0.427 26.719 35.656 1 83.5 241 MET A CA 1
ATOM 1889 C C . MET A 1 241 ? -0.972 26.938 35.094 1 83.5 241 MET A C 1
ATOM 1891 O O . MET A 1 241 ? -1.656 25.984 34.719 1 83.5 241 MET A O 1
ATOM 1895 N N . PHE A 1 242 ? -1.412 28.109 35.25 1 86.38 242 PHE A N 1
ATOM 1896 C CA . PHE A 1 242 ? -2.697 28.469 34.656 1 86.38 242 PHE A CA 1
ATOM 1897 C C . PHE A 1 242 ? -2.666 28.328 33.156 1 86.38 242 PHE A C 1
ATOM 1899 O O . PHE A 1 242 ? -1.595 28.359 32.531 1 86.38 242 PHE A O 1
ATOM 1906 N N . PRO A 1 243 ? -3.828 28.141 32.594 1 91.44 243 PRO A N 1
ATOM 1907 C CA . PRO A 1 243 ? -3.887 27.953 31.141 1 91.44 243 PRO A CA 1
ATOM 1908 C C . PRO A 1 243 ? -3.271 29.125 30.375 1 91.44 243 PRO A C 1
ATOM 1910 O O . PRO A 1 243 ? -3.41 30.281 30.781 1 91.44 243 PRO A O 1
ATOM 1913 N N . ILE A 1 244 ? -2.668 28.859 29.344 1 93.88 244 ILE A N 1
ATOM 1914 C CA . ILE A 1 244 ? -1.984 29.844 28.516 1 93.88 244 ILE A CA 1
ATOM 1915 C C . ILE A 1 244 ? -3.01 30.625 27.703 1 93.88 244 ILE A C 1
ATOM 1917 O O . ILE A 1 244 ? -3.955 30.062 27.156 1 93.88 244 ILE A O 1
ATOM 1921 N N . CYS A 1 245 ? -2.715 31.891 27.656 1 92.38 245 CYS A N 1
ATOM 1922 C CA . CYS A 1 245 ? -3.564 32.75 26.844 1 92.38 245 CYS A CA 1
ATOM 1923 C C . CYS A 1 245 ? -2.898 33.094 25.516 1 92.38 245 CYS A C 1
ATOM 1925 O O . CYS A 1 245 ? -3.537 33.031 24.469 1 92.38 245 CYS A O 1
ATOM 1927 N N . ARG A 1 246 ? -1.638 33.5 25.688 1 95.25 246 ARG A N 1
ATOM 1928 C CA . ARG A 1 246 ? -0.949 33.938 24.469 1 95.25 246 ARG A CA 1
ATOM 1929 C C . ARG A 1 246 ? 0.553 33.688 24.578 1 95.25 246 ARG A C 1
ATOM 1931 O O . ARG A 1 246 ? 1.123 33.75 25.672 1 95.25 246 ARG A O 1
ATOM 1938 N N . LEU A 1 247 ? 1.078 33.344 23.438 1 96.88 247 LEU A N 1
ATOM 1939 C CA . LEU A 1 247 ? 2.527 33.25 23.297 1 96.88 247 LEU A CA 1
ATOM 1940 C C . LEU A 1 247 ? 3.041 34.406 22.406 1 96.88 247 LEU A C 1
ATOM 1942 O O . LEU A 1 247 ? 2.484 34.656 21.344 1 96.88 247 LEU A O 1
ATOM 1946 N N . LEU A 1 248 ? 4.008 35.062 22.891 1 97.5 248 LEU A N 1
ATOM 1947 C CA . LEU A 1 248 ? 4.609 36.156 22.141 1 97.5 248 LEU A CA 1
ATOM 1948 C C . LEU A 1 248 ? 6.07 35.875 21.812 1 97.5 248 LEU A C 1
ATOM 1950 O O . LEU A 1 248 ? 6.949 36.031 22.672 1 97.5 248 LEU A O 1
ATOM 1954 N N . PRO A 1 249 ? 6.309 35.562 20.594 1 96.69 249 PRO A N 1
ATOM 1955 C CA . PRO A 1 249 ? 7.68 35.219 20.219 1 96.69 249 PRO A CA 1
ATOM 1956 C C . PRO A 1 249 ? 8.57 36.438 20.031 1 96.69 249 PRO A C 1
ATOM 1958 O O . PRO A 1 249 ? 8.078 37.531 19.719 1 96.69 249 PRO A O 1
ATOM 1961 N N . CYS A 1 250 ? 9.836 36.188 20.172 1 95.81 250 CYS A N 1
ATOM 1962 C CA . CYS A 1 250 ? 10.828 37.25 19.953 1 95.81 250 CYS A CA 1
ATOM 1963 C C . CYS A 1 250 ? 11.586 37.031 18.656 1 95.81 250 CYS A C 1
ATOM 1965 O O . CYS A 1 250 ? 11.648 35.906 18.156 1 95.81 250 CYS A O 1
ATOM 1967 N N . GLY A 1 251 ? 12.078 38.094 18.156 1 92.69 251 GLY A N 1
ATOM 1968 C CA . GLY A 1 251 ? 12.82 38 16.906 1 92.69 251 GLY A CA 1
ATOM 1969 C C . GLY A 1 251 ? 14.312 38.156 17.078 1 92.69 251 GLY A C 1
ATOM 1970 O O . GLY A 1 251 ? 15.102 37.656 16.266 1 92.69 251 GLY A O 1
ATOM 1971 N N . GLU A 1 252 ? 14.672 38.75 18.078 1 91 252 GLU A N 1
ATOM 1972 C CA . GLU A 1 252 ? 16.094 39.062 18.266 1 91 252 GLU A CA 1
ATOM 1973 C C . GLU A 1 252 ? 16.797 37.938 19.047 1 91 252 GLU A C 1
ATOM 1975 O O . GLU A 1 252 ? 18.016 37.812 18.984 1 91 252 GLU A O 1
ATOM 1980 N N . ARG A 1 253 ? 16.109 37.281 19.812 1 92.44 253 ARG A N 1
ATOM 1981 C CA . ARG A 1 253 ? 16.625 36.156 20.562 1 92.44 253 ARG A CA 1
ATOM 1982 C C . ARG A 1 253 ? 15.695 34.938 20.422 1 92.44 253 ARG A C 1
ATOM 1984 O O . ARG A 1 253 ? 14.508 35.094 20.125 1 92.44 253 ARG A O 1
ATOM 1991 N N . ASP A 1 254 ? 16.328 33.844 20.578 1 93.44 254 ASP A N 1
ATOM 1992 C CA . ASP A 1 254 ? 15.492 32.625 20.625 1 93.44 254 ASP A CA 1
ATOM 1993 C C . ASP A 1 254 ? 14.789 32.5 21.969 1 93.44 254 ASP A C 1
ATOM 1995 O O . ASP A 1 254 ? 15.258 31.797 22.859 1 93.44 254 ASP A O 1
ATOM 1999 N N . ALA A 1 255 ? 13.727 33.219 22.031 1 95 255 ALA A N 1
ATOM 2000 C CA . ALA A 1 255 ? 12.961 33.312 23.266 1 95 255 ALA A CA 1
ATOM 2001 C C . ALA A 1 255 ? 11.516 33.719 22.984 1 95 255 ALA A C 1
ATOM 2003 O O . ALA A 1 255 ? 11.172 34.094 21.859 1 95 255 ALA A O 1
ATOM 2004 N N . PHE A 1 256 ? 10.695 33.5 23.969 1 96.69 256 PHE A N 1
ATOM 2005 C CA . PHE A 1 256 ? 9.305 33.938 23.859 1 96.69 256 PHE A CA 1
ATOM 2006 C C . PHE A 1 256 ? 8.734 34.281 25.234 1 96.69 256 PHE A C 1
ATOM 2008 O O . PHE A 1 256 ? 9.328 33.938 26.266 1 96.69 256 PHE A O 1
ATOM 2015 N N . TYR A 1 257 ? 7.684 35.062 25.219 1 97.25 257 TYR A N 1
ATOM 2016 C CA . TYR A 1 257 ? 6.91 35.375 26.406 1 97.25 257 TYR A CA 1
ATOM 2017 C C . TYR A 1 257 ? 5.66 34.5 26.484 1 97.25 257 TYR A C 1
ATOM 2019 O O . TYR A 1 257 ? 5.027 34.219 25.469 1 97.25 257 TYR A O 1
ATOM 2027 N N . LEU A 1 258 ? 5.324 34.125 27.672 1 96.31 258 LEU A N 1
ATOM 2028 C CA . LEU A 1 258 ? 4.082 33.375 27.906 1 96.31 258 LEU A CA 1
ATOM 2029 C C . LEU A 1 258 ? 3.162 34.156 28.828 1 96.31 258 LEU A C 1
ATOM 2031 O O . LEU A 1 258 ? 3.6 34.656 29.875 1 96.31 258 LEU A O 1
ATOM 2035 N N . VAL A 1 259 ? 1.971 34.281 28.359 1 95.62 259 VAL A N 1
ATOM 2036 C CA . VAL A 1 259 ? 0.957 34.969 29.141 1 95.62 259 VAL A CA 1
ATOM 2037 C C . VAL A 1 259 ? -0.109 33.969 29.594 1 95.62 259 VAL A C 1
ATOM 2039 O O . VAL A 1 259 ? -0.679 33.25 28.781 1 95.62 259 VAL A O 1
ATOM 2042 N N . HIS A 1 260 ? -0.411 34 30.812 1 92.25 260 HIS A N 1
ATOM 2043 C CA . HIS A 1 260 ? -1.417 33.094 31.359 1 92.25 260 HIS A CA 1
ATOM 2044 C C . HIS A 1 260 ? -2.699 33.844 31.703 1 92.25 260 HIS A C 1
ATOM 2046 O O . HIS A 1 260 ? -2.699 35.094 31.797 1 92.25 260 HIS A O 1
ATOM 2052 N N . ALA A 1 261 ? -3.738 33.125 31.906 1 87.88 261 ALA A N 1
ATOM 2053 C CA . ALA A 1 261 ? -5.07 33.688 32.125 1 87.88 261 ALA A CA 1
ATOM 2054 C C . ALA A 1 261 ? -5.117 34.562 33.375 1 87.88 261 ALA A C 1
ATOM 2056 O O . ALA A 1 261 ? -5.906 35.5 33.469 1 87.88 261 ALA A O 1
ATOM 2057 N N . ASN A 1 262 ? -4.238 34.281 34.312 1 84.88 262 ASN A N 1
ATOM 2058 C CA . ASN A 1 262 ? -4.266 35.031 35.562 1 84.88 262 ASN A CA 1
ATOM 2059 C C . ASN A 1 262 ? -3.389 36.281 35.5 1 84.88 262 ASN A C 1
ATOM 2061 O O . ASN A 1 262 ? -3.258 37 36.5 1 84.88 262 ASN A O 1
ATOM 2065 N N . GLY A 1 263 ? -2.721 36.531 34.375 1 87.38 263 GLY A N 1
ATOM 2066 C CA . GLY A 1 263 ? -1.929 37.75 34.25 1 87.38 263 GLY A CA 1
ATOM 2067 C C . GLY A 1 263 ? -0.444 37.5 34.469 1 87.38 263 GLY A C 1
ATOM 2068 O O . GLY A 1 263 ? 0.355 38.438 34.375 1 87.38 263 GLY A O 1
ATOM 2069 N N . VAL A 1 264 ? -0.144 36.312 34.75 1 90.25 264 VAL A N 1
ATOM 2070 C CA . VAL A 1 264 ? 1.275 36 34.906 1 90.25 264 VAL A CA 1
ATOM 2071 C C . VAL A 1 264 ? 1.973 36.094 33.562 1 90.25 264 VAL A C 1
ATOM 2073 O O . VAL A 1 264 ? 1.516 35.5 32.562 1 90.25 264 VAL A O 1
ATOM 2076 N N . LEU A 1 265 ? 2.955 36.906 33.5 1 93.75 265 LEU A N 1
ATOM 2077 C CA . LEU A 1 265 ? 3.83 37.062 32.344 1 93.75 265 LEU A CA 1
ATOM 2078 C C . LEU A 1 265 ? 5.199 36.438 32.625 1 93.75 265 LEU A C 1
ATOM 2080 O O . LEU A 1 265 ? 5.859 36.781 33.594 1 93.75 265 LEU A O 1
ATOM 2084 N N . SER A 1 266 ? 5.559 35.469 31.844 1 94.81 266 SER A N 1
ATOM 2085 C CA . SER A 1 266 ? 6.848 34.812 32.031 1 94.81 266 SER A CA 1
ATOM 2086 C C . SER A 1 266 ? 7.688 34.906 30.75 1 94.81 266 SER A C 1
ATOM 2088 O O . SER A 1 266 ? 7.145 34.938 29.641 1 94.81 266 SER A O 1
ATOM 2090 N N . PHE A 1 267 ? 9.031 35 30.953 1 95.19 267 PHE A N 1
ATOM 2091 C CA . PHE A 1 267 ? 10.008 35 29.859 1 95.19 267 PHE A CA 1
ATOM 2092 C C . PHE A 1 267 ? 10.766 33.688 29.781 1 95.19 267 PHE A C 1
ATOM 2094 O O . PHE A 1 267 ? 11.312 33.219 30.781 1 95.19 267 PHE A O 1
ATOM 2101 N N . TRP A 1 268 ? 10.711 33.031 28.594 1 94.94 268 TRP A N 1
ATOM 2102 C CA . TRP A 1 268 ? 11.336 31.75 28.375 1 94.94 268 TRP A CA 1
ATOM 2103 C C . TRP A 1 268 ? 12.453 31.844 27.344 1 94.94 268 TRP A C 1
ATOM 2105 O O . TRP A 1 268 ? 12.281 32.438 26.281 1 94.94 268 TRP A O 1
ATOM 2115 N N . ARG A 1 269 ? 13.57 31.281 27.594 1 93.88 269 ARG A N 1
ATOM 2116 C CA . ARG A 1 269 ? 14.727 31.297 26.703 1 93.88 269 ARG A CA 1
ATOM 2117 C C . ARG A 1 269 ? 15.141 29.891 26.297 1 93.88 269 ARG A C 1
ATOM 2119 O O . ARG A 1 269 ? 15.023 28.953 27.109 1 93.88 269 ARG A O 1
ATOM 2126 N N . ALA A 1 270 ? 15.688 29.812 25.078 1 93.62 270 ALA A N 1
ATOM 2127 C CA . ALA A 1 270 ? 16.094 28.516 24.547 1 93.62 270 ALA A CA 1
ATOM 2128 C C . ALA A 1 270 ? 17.453 28.094 25.094 1 93.62 270 ALA A C 1
ATOM 2130 O O . ALA A 1 270 ? 18.328 28.938 25.312 1 93.62 270 ALA A O 1
ATOM 2131 N N . ARG A 1 271 ? 17.578 26.781 25.328 1 91.94 271 ARG A N 1
ATOM 2132 C CA . ARG A 1 271 ? 18.828 26.156 25.734 1 91.94 271 ARG A CA 1
ATOM 2133 C C . ARG A 1 271 ? 19.109 24.891 24.922 1 91.94 271 ARG A C 1
ATOM 2135 O O . ARG A 1 271 ? 18.188 24.125 24.641 1 91.94 271 ARG A O 1
ATOM 2142 N N . LEU A 1 272 ? 20.312 24.812 24.516 1 90.56 272 LEU A N 1
ATOM 2143 C CA . LEU A 1 272 ? 20.703 23.641 23.734 1 90.56 272 LEU A CA 1
ATOM 2144 C C . LEU A 1 272 ? 21.531 22.672 24.578 1 90.56 272 LEU A C 1
ATOM 2146 O O . LEU A 1 272 ? 22.547 23.062 25.141 1 90.56 272 LEU A O 1
ATOM 2150 N N . HIS A 1 273 ? 21.062 21.391 24.641 1 88.56 273 HIS A N 1
ATOM 2151 C CA . HIS A 1 273 ? 21.781 20.344 25.359 1 88.56 273 HIS A CA 1
ATOM 2152 C C . HIS A 1 273 ? 22.375 19.312 24.406 1 88.56 273 HIS A C 1
ATOM 2154 O O . HIS A 1 273 ? 21.641 18.641 23.672 1 88.56 273 HIS A O 1
ATOM 2160 N N . GLU A 1 274 ? 23.609 19.203 24.422 1 85.5 274 GLU A N 1
ATOM 2161 C CA . GLU A 1 274 ? 24.25 18.219 23.562 1 85.5 274 GLU A CA 1
ATOM 2162 C C . GLU A 1 274 ? 24.359 16.859 24.266 1 85.5 274 GLU A C 1
ATOM 2164 O O . GLU A 1 274 ? 24.609 16.797 25.469 1 85.5 274 GLU A O 1
ATOM 2169 N N . HIS A 1 275 ? 24.094 15.82 23.547 1 80.19 275 HIS A N 1
ATOM 2170 C CA . HIS A 1 275 ? 24.219 14.477 24.109 1 80.19 275 HIS A CA 1
ATOM 2171 C C . HIS A 1 275 ? 25.672 14.008 24.062 1 80.19 275 HIS A C 1
ATOM 2173 O O . HIS A 1 275 ? 26.484 14.547 23.312 1 80.19 275 HIS A O 1
ATOM 2179 N N . ARG A 1 276 ? 25.953 12.859 24.672 1 64.19 276 ARG A N 1
ATOM 2180 C CA . ARG A 1 276 ? 27.297 12.312 24.859 1 64.19 276 ARG A CA 1
ATOM 2181 C C . ARG A 1 276 ? 27.859 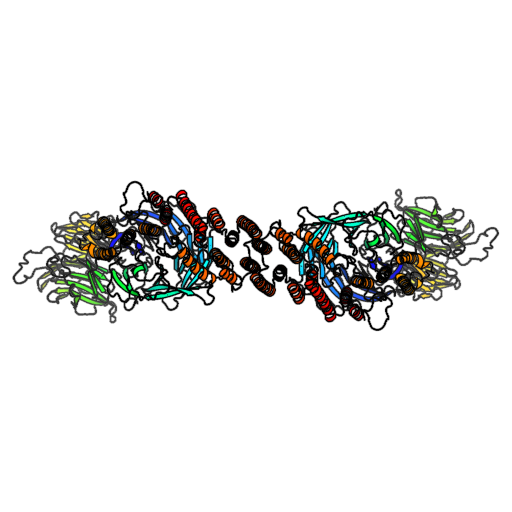11.805 23.531 1 64.19 276 ARG A C 1
ATOM 2183 O O . ARG A 1 276 ? 29.062 11.938 23.266 1 64.19 276 ARG A O 1
ATOM 2190 N N . ASP A 1 277 ? 26.938 11.359 22.719 1 67.56 277 ASP A N 1
ATOM 2191 C CA . ASP A 1 277 ? 27.406 10.766 21.469 1 67.56 277 ASP A CA 1
ATOM 2192 C C . ASP A 1 277 ? 27.688 11.836 20.422 1 67.56 277 ASP A C 1
ATOM 2194 O O . ASP A 1 277 ? 28.188 11.539 19.328 1 67.56 277 ASP A O 1
ATOM 2198 N N . ARG A 1 278 ? 27.547 13 20.719 1 71.25 278 ARG A N 1
ATOM 2199 C CA . ARG A 1 278 ? 27.922 14.219 20.016 1 71.25 278 ARG A CA 1
ATOM 2200 C C . ARG A 1 278 ? 27.172 14.328 18.688 1 71.25 278 ARG A C 1
ATOM 2202 O O . ARG A 1 278 ? 27.359 15.297 17.938 1 71.25 278 ARG A O 1
ATOM 2209 N N . TYR A 1 279 ? 26.266 13.422 18.266 1 81.19 279 TYR A N 1
ATOM 2210 C CA . TYR A 1 279 ? 25.594 13.484 16.984 1 81.19 279 TYR A CA 1
ATOM 2211 C C . TYR A 1 279 ? 24.172 14.031 17.125 1 81.19 279 TYR A C 1
ATOM 2213 O O . TYR A 1 279 ? 23.531 14.391 16.141 1 81.19 279 TYR A O 1
ATOM 2221 N N . ASN A 1 280 ? 23.703 14.164 18.375 1 85.69 280 ASN A N 1
ATOM 2222 C CA . ASN A 1 280 ? 22.344 14.625 18.641 1 85.69 280 ASN A CA 1
ATOM 2223 C C . ASN A 1 280 ? 22.312 15.719 19.703 1 85.69 280 ASN A C 1
ATOM 2225 O O . ASN A 1 280 ? 23.25 15.828 20.5 1 85.69 280 ASN A O 1
ATOM 2229 N N . ALA A 1 281 ? 21.391 16.625 19.484 1 89.81 281 ALA A N 1
ATOM 2230 C CA . ALA A 1 281 ? 21.172 17.672 20.469 1 89.81 281 ALA A CA 1
ATOM 2231 C C . ALA A 1 281 ? 19.688 17.812 20.781 1 89.81 281 ALA A C 1
ATOM 2233 O O . ALA A 1 281 ? 18.828 17.375 20.016 1 89.81 281 ALA A O 1
ATOM 2234 N N . GLU A 1 282 ? 19.484 18.297 21.984 1 91.56 282 GLU A N 1
ATOM 2235 C CA . GLU A 1 282 ? 18.109 18.547 22.406 1 91.56 282 GLU A CA 1
ATOM 2236 C C . GLU A 1 282 ? 17.891 20.031 22.719 1 91.56 282 GLU A C 1
ATOM 2238 O O . GLU A 1 282 ? 18.703 20.641 23.422 1 91.56 282 GLU A O 1
ATOM 2243 N N . LEU A 1 283 ? 16.812 20.562 22.094 1 94.38 283 LEU A N 1
ATOM 2244 C CA . LEU A 1 283 ? 16.438 21.938 22.344 1 94.38 283 LEU A CA 1
ATOM 2245 C C . LEU A 1 283 ? 15.375 22.016 23.438 1 94.38 283 LEU A C 1
ATOM 2247 O O . LEU A 1 283 ? 14.344 21.344 23.359 1 94.38 283 LEU A O 1
ATOM 2251 N N . THR A 1 284 ? 15.633 22.828 24.453 1 93.44 284 THR A N 1
ATOM 2252 C CA . THR A 1 284 ? 14.68 23.047 25.531 1 93.44 284 THR A CA 1
ATOM 2253 C C . THR A 1 284 ? 14.531 24.547 25.812 1 93.44 284 THR A C 1
ATOM 2255 O O . THR A 1 284 ? 15.375 25.344 25.406 1 93.44 284 THR A O 1
ATOM 2258 N N . TYR A 1 285 ? 13.414 24.922 26.297 1 94.75 285 TYR A N 1
ATOM 2259 C CA . TYR A 1 285 ? 13.188 26.297 26.75 1 94.75 285 TYR A CA 1
ATOM 2260 C C . TYR A 1 285 ? 13.055 26.344 28.266 1 94.75 285 TYR A C 1
ATOM 2262 O O . TYR A 1 285 ? 12.32 25.547 28.859 1 94.75 285 TYR A O 1
ATOM 2270 N N . GLU A 1 286 ? 13.75 27.281 28.891 1 91.81 286 GLU A N 1
ATOM 2271 C CA . GLU A 1 286 ? 13.719 27.453 30.344 1 91.81 286 GLU A CA 1
ATOM 2272 C C . GLU A 1 286 ? 13.172 28.828 30.734 1 91.81 286 GLU A C 1
ATOM 2274 O O . GLU A 1 286 ? 13.469 29.828 30.062 1 91.81 286 GLU A O 1
ATOM 2279 N N . GLN A 1 287 ? 12.391 28.797 31.781 1 91.62 287 GLN A N 1
ATOM 2280 C CA . GLN A 1 287 ? 11.844 30.047 32.312 1 91.62 287 GLN A CA 1
ATOM 2281 C C . GLN A 1 287 ? 12.914 30.844 33.062 1 91.62 287 GLN A C 1
ATOM 2283 O O . GLN A 1 287 ? 13.523 30.344 34 1 91.62 287 GLN A O 1
ATOM 2288 N N . THR A 1 288 ? 13.117 32.031 32.625 1 91.25 288 THR A N 1
ATOM 2289 C CA . THR A 1 288 ? 14.164 32.844 33.219 1 91.25 288 THR A CA 1
ATOM 2290 C C . THR A 1 288 ? 13.586 33.781 34.281 1 91.25 288 THR A C 1
ATOM 2292 O O . THR A 1 288 ? 14.25 34.094 35.281 1 91.25 288 THR A O 1
ATOM 2295 N N . CYS A 1 289 ? 12.391 34.312 33.969 1 91.38 289 CYS A N 1
ATOM 2296 C CA . CYS A 1 289 ? 11.758 35.219 34.906 1 91.38 289 CYS A CA 1
ATOM 2297 C C . CYS A 1 289 ? 10.25 35.25 34.719 1 91.38 289 CYS A C 1
ATOM 2299 O O . CYS A 1 289 ? 9.742 34.812 33.688 1 91.38 289 CYS A O 1
ATOM 2301 N N . TYR A 1 290 ? 9.508 35.75 35.75 1 90.31 290 TYR A N 1
ATOM 2302 C CA . TYR A 1 290 ? 8.07 35.969 35.688 1 90.31 290 TYR A CA 1
ATOM 2303 C C . TYR A 1 290 ? 7.656 37.125 36.594 1 90.31 290 TYR A C 1
ATOM 2305 O O . TYR A 1 290 ? 8.406 37.531 37.469 1 90.31 290 TYR A O 1
ATOM 2313 N N . ASN A 1 291 ? 6.609 37.719 36.25 1 84.94 291 ASN A N 1
ATOM 2314 C CA . ASN A 1 291 ? 6.137 38.844 37.062 1 84.94 291 ASN A CA 1
ATOM 2315 C C . ASN A 1 291 ? 5.328 38.375 38.281 1 84.94 291 ASN A C 1
ATOM 2317 O O . ASN A 1 291 ? 4.82 37.25 38.281 1 84.94 291 ASN A O 1
ATOM 2321 N N . ASP A 1 292 ? 5.438 39.094 39.5 1 71.06 292 ASP A N 1
ATOM 2322 C CA . ASP A 1 292 ? 4.652 38.781 40.688 1 71.06 292 ASP A CA 1
ATOM 2323 C C . ASP A 1 292 ? 3.195 39.188 40.5 1 71.06 292 ASP A C 1
ATOM 2325 O O . ASP A 1 292 ? 2.898 40.406 40.438 1 71.06 292 ASP A O 1
ATOM 2329 N N . ALA A 1 293 ? 2.318 38.469 40.031 1 60.91 293 ALA A N 1
ATOM 2330 C CA . ALA A 1 293 ? 0.919 38.781 39.75 1 60.91 293 ALA A CA 1
ATOM 2331 C C . ALA A 1 293 ? 0.132 38.938 41.062 1 60.91 293 ALA A C 1
ATOM 2333 O O . ALA A 1 293 ? -0.995 38.438 41.156 1 60.91 293 ALA A O 1
ATOM 2334 N N . GLN A 1 294 ? 0.708 39.031 42.281 1 53.56 294 GLN A N 1
ATOM 2335 C CA . GLN A 1 294 ? 0.054 38.906 43.594 1 53.56 294 GLN A CA 1
ATOM 2336 C C . GLN A 1 294 ? -1.386 39.406 43.531 1 53.56 294 GLN A C 1
ATOM 2338 O O . GLN A 1 294 ? -2.324 38.625 43.75 1 53.56 294 GLN A O 1
ATOM 2343 N N . ARG A 1 295 ? -1.564 40.688 44.438 1 50.56 295 ARG A N 1
ATOM 2344 C CA . ARG A 1 295 ? -2.717 41.219 45.156 1 50.56 295 ARG A CA 1
ATOM 2345 C C . ARG A 1 295 ? -3.838 41.594 44.188 1 50.56 295 ARG A C 1
ATOM 2347 O O . ARG A 1 295 ? -4.926 41.969 44.625 1 50.56 295 ARG A O 1
ATOM 2354 N N . PHE A 1 296 ? -3.391 41.938 43.219 1 46.22 296 PHE A N 1
ATOM 2355 C CA . PHE A 1 296 ? -4.414 42.562 42.375 1 46.22 296 PHE A CA 1
ATOM 2356 C C . PHE A 1 296 ? -5.547 41.594 42.094 1 46.22 296 PHE A C 1
ATOM 2358 O O . PHE A 1 296 ? -6.719 41.969 42.062 1 46.22 296 PHE A O 1
ATOM 2365 N N . PHE A 1 297 ? -5.383 40.125 41.312 1 50.34 297 PHE A N 1
ATOM 2366 C CA . PHE A 1 297 ? -6.203 39.75 40.188 1 50.34 297 PHE A CA 1
ATOM 2367 C C . PHE A 1 297 ? -7.145 38.594 40.531 1 50.34 297 PHE A C 1
ATOM 2369 O O . PHE A 1 297 ? -7.441 37.75 39.688 1 50.34 297 PHE A O 1
ATOM 2376 N N . SER A 1 298 ? -7.266 38.375 41.594 1 53.88 298 SER A N 1
ATOM 2377 C CA . SER A 1 298 ? -8.297 37.344 41.656 1 53.88 298 SER A CA 1
ATOM 2378 C C . SER A 1 298 ? -9.477 37.688 40.75 1 53.88 298 SER A C 1
ATOM 2380 O O . SER A 1 298 ? -10.125 36.812 40.188 1 53.88 298 SER A O 1
ATOM 2382 N N . LYS A 1 299 ? -9.734 39.031 40.5 1 63.91 299 LYS A N 1
ATOM 2383 C CA . LYS A 1 299 ? -10.953 39.438 39.781 1 63.91 299 LYS A CA 1
ATOM 2384 C C . LYS A 1 299 ? -10.648 39.938 38.375 1 63.91 299 LYS A C 1
ATOM 2386 O O . LYS A 1 299 ? -11.555 40.25 37.625 1 63.91 299 LYS A O 1
ATOM 2391 N N . ASN A 1 300 ? -9.328 39.938 37.906 1 74.31 300 ASN A N 1
ATOM 2392 C CA . ASN A 1 300 ? -9.016 40.469 36.594 1 74.31 300 ASN A CA 1
ATOM 2393 C C . ASN A 1 300 ? -8.516 39.375 35.625 1 74.31 300 ASN A C 1
ATOM 2395 O O . ASN A 1 300 ? -7.582 38.656 35.969 1 74.31 300 ASN A O 1
ATOM 2399 N N . ARG A 1 301 ? -9.164 39.219 34.594 1 86.81 301 ARG A N 1
ATOM 2400 C CA . ARG A 1 301 ? -8.789 38.281 33.562 1 86.81 301 ARG A CA 1
ATOM 2401 C C . ARG A 1 301 ? -8.109 39 32.375 1 86.81 301 ARG A C 1
ATOM 2403 O O . ARG A 1 301 ? -8.5 40.094 32 1 86.81 301 ARG A O 1
ATOM 2410 N N . VAL A 1 302 ? -7.129 38.375 31.859 1 91.81 302 VAL A N 1
ATOM 2411 C CA . VAL A 1 302 ? -6.395 38.938 30.75 1 91.81 302 VAL A CA 1
ATOM 2412 C C . VAL A 1 302 ? -7.152 38.688 29.438 1 91.81 302 VAL A C 1
ATOM 2414 O O . VAL A 1 302 ? -7.566 37.562 29.172 1 91.81 302 VAL A O 1
ATOM 2417 N N . PHE A 1 303 ? -7.336 39.75 28.641 1 93.06 303 PHE A N 1
ATOM 2418 C CA . PHE A 1 303 ? -8.039 39.656 27.359 1 93.06 303 PHE A CA 1
ATOM 2419 C C . PHE A 1 303 ? -7.062 39.688 26.203 1 93.06 303 PHE A C 1
ATOM 2421 O O . PHE A 1 303 ? -7.406 39.312 25.078 1 93.06 303 PHE A O 1
ATOM 2428 N N . GLY A 1 304 ? -5.914 40.125 26.484 1 93.62 304 GLY A N 1
ATOM 2429 C CA . GLY A 1 304 ? -4.934 40.188 25.406 1 93.62 304 GLY A CA 1
ATOM 2430 C C . GLY A 1 304 ? -3.566 40.656 25.875 1 93.62 304 GLY A C 1
ATOM 2431 O O . GLY A 1 304 ? -3.43 41.188 26.969 1 93.62 304 GLY A O 1
ATOM 2432 N N . ALA A 1 305 ? -2.629 40.406 25.062 1 96.12 305 ALA A N 1
ATOM 2433 C CA . ALA A 1 305 ? -1.256 40.812 25.375 1 96.12 305 ALA A CA 1
ATOM 2434 C C . ALA A 1 305 ? -0.438 41 24.094 1 96.12 305 ALA A C 1
ATOM 2436 O O . ALA A 1 305 ? -0.718 40.344 23.078 1 96.12 305 ALA A O 1
ATOM 2437 N N . GLN A 1 306 ? 0.486 41.906 24.125 1 96.94 306 GLN A N 1
ATOM 2438 C CA . GLN A 1 306 ? 1.4 42.156 23.016 1 96.94 306 GLN A CA 1
ATOM 2439 C C . GLN A 1 306 ? 2.783 42.531 23.516 1 96.94 306 GLN A C 1
ATOM 2441 O O . GLN A 1 306 ? 2.93 43 24.656 1 96.94 306 GLN A O 1
ATOM 2446 N N . ILE A 1 307 ? 3.729 42.375 22.688 1 96.69 307 ILE A N 1
ATOM 2447 C CA . ILE A 1 307 ? 5.086 42.812 22.969 1 96.69 307 ILE A CA 1
ATOM 2448 C C . ILE A 1 307 ? 5.469 43.906 21.969 1 96.69 307 ILE A C 1
ATOM 2450 O O . ILE A 1 307 ? 4.965 43.938 20.844 1 96.69 307 ILE A O 1
ATOM 2454 N N . CYS A 1 308 ? 6.34 44.781 22.422 1 95.5 308 CYS A N 1
ATOM 2455 C CA . CYS A 1 308 ? 6.824 45.812 21.516 1 95.5 308 CYS A CA 1
ATOM 2456 C C . CYS A 1 308 ? 7.617 45.188 20.359 1 95.5 308 CYS A C 1
ATOM 2458 O O . CYS A 1 308 ? 8.602 44.5 20.594 1 95.5 308 CYS A O 1
ATOM 2460 N N . PRO A 1 309 ? 7.168 45.438 19.203 1 92.19 309 PRO A N 1
ATOM 2461 C CA . PRO A 1 309 ? 7.848 44.812 18.062 1 92.19 309 PRO A CA 1
ATOM 2462 C C . PRO A 1 309 ? 9.258 45.344 17.844 1 92.19 309 PRO A C 1
ATOM 2464 O O . PRO A 1 309 ? 10.062 44.719 17.141 1 92.19 309 PRO A O 1
ATOM 2467 N N . VAL A 1 310 ? 9.633 46.375 18.469 1 92.19 310 VAL A N 1
ATOM 2468 C CA . VAL A 1 310 ? 10.922 47 18.219 1 92.19 310 VAL A CA 1
ATOM 2469 C C . VAL A 1 310 ? 11.914 46.594 19.312 1 92.19 310 VAL A C 1
ATOM 2471 O O . VAL A 1 310 ? 12.969 46 19.031 1 92.19 310 VAL A O 1
ATOM 2474 N N . THR A 1 311 ? 11.586 46.812 20.547 1 92.94 311 THR A N 1
ATOM 2475 C CA . THR A 1 311 ? 12.508 46.531 21.641 1 92.94 311 THR A CA 1
ATOM 2476 C C . THR A 1 311 ? 12.383 45.094 22.078 1 92.94 311 THR A C 1
ATOM 2478 O O . THR A 1 311 ? 13.367 44.5 22.516 1 92.94 311 THR A O 1
ATOM 2481 N N . GLU A 1 312 ? 11.234 44.562 22.047 1 94.31 312 GLU A N 1
ATOM 2482 C CA . GLU A 1 312 ? 10.891 43.219 22.531 1 94.31 312 GLU A CA 1
ATOM 2483 C C . GLU A 1 312 ? 11.195 43.062 24.016 1 94.31 312 GLU A C 1
ATOM 2485 O O . GLU A 1 312 ? 11.375 41.938 24.5 1 94.31 312 GLU A O 1
ATOM 2490 N N . SER A 1 313 ? 11.414 44.094 24.672 1 94.38 313 SER A N 1
ATOM 2491 C CA . SER A 1 313 ? 11.633 44.094 26.109 1 94.38 313 SER A CA 1
ATOM 2492 C C . SER A 1 313 ? 10.438 44.656 26.859 1 94.38 313 SER A C 1
ATOM 2494 O O . SER A 1 313 ? 10.375 44.594 28.094 1 94.38 313 SER A O 1
ATOM 2496 N N . ASN A 1 314 ? 9.578 45.219 26.156 1 94.94 314 ASN A N 1
ATOM 2497 C CA . ASN A 1 314 ? 8.367 45.781 26.734 1 94.94 314 ASN A CA 1
ATOM 2498 C C . ASN A 1 314 ? 7.133 44.969 26.344 1 94.94 314 ASN A C 1
ATOM 2500 O O . ASN A 1 314 ? 7.02 44.5 25.203 1 94.94 314 ASN A O 1
ATOM 2504 N N . ALA A 1 315 ? 6.289 44.781 27.312 1 95.69 315 ALA A N 1
ATOM 2505 C CA . ALA A 1 315 ? 5.051 44.031 27.078 1 95.69 315 ALA A CA 1
ATOM 2506 C C . ALA A 1 315 ? 3.854 44.75 27.672 1 95.69 315 ALA A C 1
ATOM 2508 O O . ALA A 1 315 ? 4.004 45.562 28.594 1 95.69 315 ALA A O 1
ATOM 2509 N N . VAL A 1 316 ? 2.732 44.531 27.078 1 96.38 316 VAL A N 1
ATOM 2510 C CA . VAL A 1 316 ? 1.503 45.125 27.578 1 96.38 316 VAL A CA 1
ATOM 2511 C C . VAL A 1 316 ? 0.454 44.031 27.828 1 96.38 316 VAL A C 1
ATOM 2513 O O . VAL A 1 316 ? 0.348 43.094 27.047 1 96.38 316 VAL A O 1
ATOM 2516 N N . LEU A 1 317 ? -0.241 44.156 28.906 1 94.81 317 LEU A N 1
ATOM 2517 C CA . LEU A 1 317 ? -1.37 43.281 29.234 1 94.81 317 LEU A CA 1
ATOM 2518 C C . LEU A 1 317 ? -2.672 44.062 29.266 1 94.81 317 LEU A C 1
ATOM 2520 O O . LEU A 1 317 ? -2.734 45.156 29.875 1 94.81 317 LEU A O 1
ATOM 2524 N N . LEU A 1 318 ? -3.598 43.594 28.547 1 94.62 318 LEU A N 1
ATOM 2525 C CA . LEU A 1 318 ? -4.949 44.125 28.562 1 94.62 318 LEU A CA 1
ATOM 2526 C C . LEU A 1 318 ? -5.871 43.281 29.438 1 94.62 318 LEU A C 1
ATOM 2528 O O . LEU A 1 318 ? -6.02 42.094 29.219 1 94.62 318 LEU A O 1
ATOM 2532 N N . PHE A 1 319 ? -6.5 43.906 30.344 1 90.44 319 PHE A N 1
ATOM 2533 C CA . PHE A 1 319 ? -7.402 43.219 31.25 1 90.44 319 PHE A CA 1
ATOM 2534 C C . PHE A 1 319 ? -8.859 43.438 30.859 1 90.44 319 PHE A C 1
ATOM 2536 O O . PHE A 1 319 ? -9.156 44.375 30.125 1 90.44 319 PHE A O 1
ATOM 2543 N N . HIS A 1 320 ? -9.758 42.594 31.328 1 88.88 320 HIS A N 1
ATOM 2544 C CA . HIS A 1 320 ? -11.172 42.688 31 1 88.88 320 HIS A CA 1
ATOM 2545 C C . HIS A 1 320 ? -11.766 44 31.5 1 88.88 320 HIS A C 1
ATOM 2547 O O . HIS A 1 320 ? -12.758 44.469 30.953 1 88.88 320 HIS A O 1
ATOM 2553 N N . SER A 1 321 ? -11.203 44.594 32.5 1 83 321 SER A N 1
ATOM 2554 C CA . SER A 1 321 ? -11.656 45.875 33.062 1 83 321 SER A CA 1
ATOM 2555 C C . SER A 1 321 ? -11.312 47.031 32.094 1 83 321 SER A C 1
ATOM 2557 O O . SER A 1 321 ? -11.859 48.125 32.219 1 83 321 SER A O 1
ATOM 2559 N N . GLY A 1 322 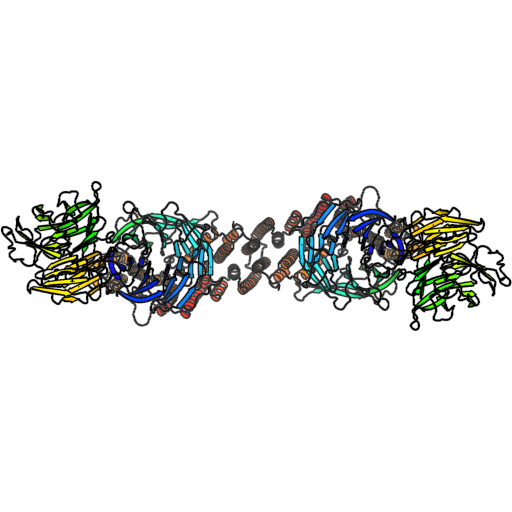? -10.508 46.781 31.109 1 86.56 322 GLY A N 1
ATOM 2560 C CA . GLY A 1 322 ? -10.07 47.812 30.188 1 86.56 322 GLY A CA 1
ATOM 2561 C C . GLY A 1 322 ? -8.742 48.438 30.594 1 86.56 322 GLY A C 1
ATOM 2562 O O . GLY A 1 322 ? -8.227 49.312 29.891 1 86.56 322 GLY A O 1
ATOM 2563 N N . LYS A 1 323 ? -8.227 48.031 31.656 1 86.94 323 LYS A N 1
ATOM 2564 C CA . LYS A 1 323 ? -6.938 48.531 32.125 1 86.94 323 LYS A CA 1
ATOM 2565 C C . LYS A 1 323 ? -5.793 48 31.281 1 86.94 323 LYS A C 1
ATOM 2567 O O . LYS A 1 323 ? -5.816 46.812 30.875 1 86.94 323 LYS A O 1
ATOM 2572 N N . LEU A 1 324 ? -4.852 48.844 30.984 1 92.19 324 LEU A N 1
ATOM 2573 C CA . LEU A 1 324 ? -3.625 48.438 30.312 1 92.19 324 LEU A CA 1
ATOM 2574 C C . LEU A 1 324 ? -2.424 48.562 31.234 1 92.19 324 LEU A C 1
ATOM 2576 O O . LEU A 1 324 ? -2.213 49.625 31.859 1 92.19 324 LEU A O 1
ATOM 2580 N N . VAL A 1 325 ? -1.732 47.469 31.375 1 91.69 325 VAL A N 1
ATOM 2581 C CA . VAL A 1 325 ? -0.532 47.469 32.188 1 91.69 325 VAL A CA 1
ATOM 2582 C C . VAL A 1 325 ? 0.699 47.219 31.328 1 91.69 325 VAL A C 1
ATOM 2584 O O . VAL A 1 325 ? 0.771 46.219 30.625 1 91.69 325 VAL A O 1
ATOM 2587 N N . PHE A 1 326 ? 1.635 48.125 31.359 1 93.31 326 PHE A N 1
ATOM 2588 C CA . PHE A 1 326 ? 2.869 48 30.594 1 93.31 326 PHE A CA 1
ATOM 2589 C C . PHE A 1 326 ? 4.008 47.5 31.469 1 93.31 326 PHE A C 1
ATOM 2591 O O . PHE A 1 326 ? 4.234 48.031 32.562 1 93.31 326 PHE A O 1
ATOM 2598 N N . TYR A 1 327 ? 4.605 46.469 31.016 1 92.69 327 TYR A N 1
ATOM 2599 C CA . TYR A 1 327 ? 5.742 45.906 31.719 1 92.69 327 TYR A CA 1
ATOM 2600 C C . TYR A 1 327 ? 7.031 46.094 30.938 1 92.69 327 TYR A C 1
ATOM 2602 O O . TYR A 1 327 ? 7.012 46.094 29.703 1 92.69 327 TYR A O 1
ATOM 2610 N N . GLN A 1 328 ? 8.117 46.219 31.609 1 92.56 328 GLN A N 1
ATOM 2611 C CA . GLN A 1 328 ? 9.453 46.281 31.031 1 92.56 328 GLN A CA 1
ATOM 2612 C C . GLN A 1 328 ? 10.352 45.188 31.641 1 92.56 328 GLN A C 1
ATOM 2614 O O . GLN A 1 328 ? 10.328 44.969 32.844 1 92.56 328 GLN A O 1
ATOM 2619 N N . LEU A 1 329 ? 11.055 44.562 30.812 1 92.69 329 LEU A N 1
ATOM 2620 C CA . LEU A 1 329 ? 12.023 43.562 31.234 1 92.69 329 LEU A CA 1
ATOM 2621 C C . LEU A 1 329 ? 13.391 44.188 31.484 1 92.69 329 LEU A C 1
ATOM 2623 O O . LEU A 1 329 ? 13.93 44.875 30.594 1 92.69 329 LEU A O 1
ATOM 2627 N N . ASN A 1 330 ? 13.914 44 32.656 1 89.25 330 ASN A N 1
ATOM 2628 C CA . ASN A 1 330 ? 15.188 44.594 33.031 1 89.25 330 ASN A CA 1
ATOM 2629 C C . ASN A 1 330 ? 16.094 43.594 33.719 1 89.25 330 ASN A C 1
ATOM 2631 O O . ASN A 1 330 ? 15.664 42.5 34.094 1 89.25 330 ASN A O 1
ATOM 2635 N N . HIS A 1 331 ? 17.312 44.062 33.75 1 87.12 331 HIS A N 1
ATOM 2636 C CA . HIS A 1 331 ? 18.234 43.281 34.562 1 87.12 331 HIS A CA 1
ATOM 2637 C C . HIS A 1 331 ? 17.922 43.438 36.062 1 87.12 331 HIS A C 1
ATOM 2639 O O . HIS A 1 331 ? 17.5 44.5 36.5 1 87.12 331 HIS A O 1
ATOM 2645 N N . ASN A 1 332 ? 18.141 42.406 36.781 1 76.94 332 ASN A N 1
ATOM 2646 C CA . ASN A 1 332 ? 17.812 42.406 38.188 1 76.94 332 ASN A CA 1
ATOM 2647 C C . ASN A 1 332 ? 18.578 43.5 38.938 1 76.94 332 ASN A C 1
ATOM 2649 O O . ASN A 1 332 ? 18.109 44 39.969 1 76.94 332 ASN A O 1
ATOM 2653 N N . ASP A 1 333 ? 19.75 43.844 38.5 1 70.62 333 ASP A N 1
ATOM 2654 C CA . ASP A 1 333 ? 20.562 44.844 39.188 1 70.62 333 ASP A CA 1
ATOM 2655 C C . ASP A 1 333 ? 20.109 46.25 38.844 1 70.62 333 ASP A C 1
ATOM 2657 O O . ASP A 1 333 ? 20.516 47.219 39.5 1 70.62 333 ASP A O 1
ATOM 2661 N N . GLN A 1 334 ? 19.359 46.375 37.781 1 65.81 334 GLN A N 1
ATOM 2662 C CA . GLN A 1 334 ? 18.938 47.688 37.344 1 65.81 334 GLN A CA 1
ATOM 2663 C C . GLN A 1 334 ? 17.594 48.062 37.969 1 65.81 334 GLN A C 1
ATOM 2665 O O . GLN A 1 334 ? 16.562 47.438 37.625 1 65.81 334 GLN A O 1
ATOM 2670 N N . ILE A 1 335 ? 17.578 48.656 39.094 1 60.34 335 ILE A N 1
ATOM 2671 C CA . ILE A 1 335 ? 16.344 49.031 39.812 1 60.34 335 ILE A CA 1
ATOM 2672 C C . ILE A 1 335 ? 15.648 50.156 39.031 1 60.34 335 ILE A C 1
ATOM 2674 O O . ILE A 1 335 ? 14.422 50.312 39.125 1 60.34 335 ILE A O 1
ATOM 2678 N N . SER A 1 336 ? 16.469 50.969 38.188 1 66.5 336 SER A N 1
ATOM 2679 C CA . SER A 1 336 ? 15.812 52.156 37.656 1 66.5 336 SER A CA 1
ATOM 2680 C C . SER A 1 336 ? 15.18 51.875 36.281 1 66.5 336 SER A C 1
ATOM 2682 O O . SER A 1 336 ? 15.734 51.094 35.5 1 66.5 336 SER A O 1
ATOM 2684 N N . LEU A 1 337 ? 14.008 52.344 36.094 1 74.56 337 LEU A N 1
ATOM 2685 C CA . LEU A 1 337 ? 13.258 52.25 34.875 1 74.56 337 LEU A CA 1
ATOM 2686 C C . LEU A 1 337 ? 13.914 53.031 33.75 1 74.56 337 LEU A C 1
ATOM 2688 O O . LEU A 1 337 ? 14.312 54.188 33.969 1 74.56 337 LEU A O 1
ATOM 2692 N N . THR A 1 338 ? 14.289 52.344 32.75 1 79.12 338 THR A N 1
ATOM 2693 C CA . THR A 1 338 ? 14.789 53.031 31.562 1 79.12 338 THR A CA 1
ATOM 2694 C C . THR A 1 338 ? 13.633 53.562 30.719 1 79.12 338 THR A C 1
ATOM 2696 O O . THR A 1 338 ? 12.539 53 30.719 1 79.12 338 THR A O 1
ATOM 2699 N N . PRO A 1 339 ? 13.93 54.719 30.125 1 81.81 339 PRO A N 1
ATOM 2700 C CA . PRO A 1 339 ? 12.875 55.25 29.25 1 81.81 339 PRO A CA 1
ATOM 2701 C C . PRO A 1 339 ? 12.477 54.281 28.141 1 81.81 339 PRO A C 1
ATOM 2703 O O . PRO A 1 339 ? 13.297 53.469 27.703 1 81.81 339 PRO A O 1
ATOM 2706 N N . TYR A 1 340 ? 11.281 54.406 27.844 1 86.88 340 TYR A N 1
ATOM 2707 C CA . TYR A 1 340 ? 10.75 53.562 26.781 1 86.88 340 TYR A CA 1
ATOM 2708 C C . TYR A 1 340 ? 11.625 53.656 25.531 1 86.88 340 TYR A C 1
ATOM 2710 O O . TYR A 1 340 ? 11.984 54.75 25.094 1 86.88 340 TYR A O 1
ATOM 2718 N N . ARG A 1 341 ? 12.086 52.5 24.938 1 88.31 341 ARG A N 1
ATOM 2719 C CA . ARG A 1 341 ? 12.828 52.25 23.703 1 88.31 341 ARG A CA 1
ATOM 2720 C C . ARG A 1 341 ? 14.312 52.562 23.906 1 88.31 341 ARG A C 1
ATOM 2722 O O . ARG A 1 341 ? 15.078 52.594 22.938 1 88.31 341 ARG A O 1
ATOM 2729 N N . ALA A 1 342 ? 14.727 52.844 25.078 1 83.75 342 ALA A N 1
ATOM 2730 C CA . ALA A 1 342 ? 16.141 53.062 25.359 1 83.75 342 ALA A CA 1
ATOM 2731 C C . ALA A 1 342 ? 16.891 51.719 25.453 1 83.75 342 ALA A C 1
ATOM 2733 O O . ALA A 1 342 ? 18.078 51.656 25.141 1 83.75 342 ALA A O 1
ATOM 2734 N N . GLN A 1 343 ? 16.156 50.812 25.891 1 86.56 343 GLN A N 1
ATOM 2735 C CA . GLN A 1 343 ? 16.766 49.5 26.062 1 86.56 343 GLN A CA 1
ATOM 2736 C C . GLN A 1 343 ? 16.031 48.438 25.234 1 86.56 343 GLN A C 1
ATOM 2738 O O . GLN A 1 343 ? 14.797 48.469 25.156 1 86.56 343 GLN A O 1
ATOM 2743 N N . ASN A 1 344 ? 16.859 47.625 24.625 1 90 344 ASN A N 1
ATOM 2744 C CA . ASN A 1 344 ? 16.312 46.531 23.828 1 90 344 ASN A CA 1
ATOM 2745 C C . ASN A 1 344 ? 16.641 45.188 24.453 1 90 344 ASN A C 1
ATOM 2747 O O . ASN A 1 344 ? 17.5 45.094 25.344 1 90 344 ASN A O 1
ATOM 2751 N N . LEU A 1 345 ? 15.977 44.188 24 1 91.62 345 LEU A N 1
ATOM 2752 C CA . LEU A 1 345 ? 16.203 42.844 24.516 1 91.62 345 LEU A CA 1
ATOM 2753 C C . LEU A 1 345 ? 17.656 42.438 24.328 1 91.62 345 LEU A C 1
ATOM 2755 O O . LEU A 1 345 ? 18.219 41.719 25.156 1 91.62 345 LEU A O 1
ATOM 2759 N N . THR A 1 346 ? 18.281 42.844 23.203 1 89.25 346 THR A N 1
ATOM 2760 C CA . THR A 1 346 ? 19.641 42.469 22.875 1 89.25 346 THR A CA 1
ATOM 2761 C C . THR A 1 346 ? 20.625 43.094 23.859 1 89.25 346 THR A C 1
ATOM 2763 O O . THR A 1 346 ? 21.75 42.594 24.031 1 89.25 346 THR A O 1
ATOM 2766 N N . ASP A 1 347 ? 20.25 44.062 24.484 1 85.88 347 ASP A N 1
ATOM 2767 C CA . ASP A 1 347 ? 21.125 44.75 25.438 1 85.88 347 ASP A CA 1
ATOM 2768 C C . ASP A 1 347 ? 21.156 44.031 26.781 1 85.88 347 ASP A C 1
ATOM 2770 O O . ASP A 1 347 ? 22.125 44.125 27.531 1 85.88 347 ASP A O 1
ATOM 2774 N N . ILE A 1 348 ? 20.188 43.219 26.984 1 88.25 348 ILE A N 1
ATOM 2775 C CA . ILE A 1 348 ? 20.078 42.656 28.328 1 88.25 348 ILE A CA 1
ATOM 2776 C C . ILE A 1 348 ? 20.344 41.156 28.281 1 88.25 348 ILE A C 1
ATOM 2778 O O . ILE A 1 348 ? 20.484 40.5 29.312 1 88.25 348 ILE A O 1
ATOM 2782 N N . THR A 1 349 ? 20.328 40.594 27.156 1 88.69 349 THR A N 1
ATOM 2783 C CA . THR A 1 349 ? 20.531 39.156 27.047 1 88.69 349 THR A CA 1
ATOM 2784 C C . THR A 1 349 ? 21.734 38.844 26.156 1 88.69 349 THR A C 1
ATOM 2786 O O . THR A 1 349 ? 22.094 39.625 25.281 1 88.69 349 THR A O 1
ATOM 2789 N N . SER A 1 350 ? 22.219 37.625 26.344 1 85.5 350 SER A N 1
ATOM 2790 C CA . SER A 1 350 ? 23.344 37.156 25.531 1 85.5 350 SER A CA 1
ATOM 2791 C C . SER A 1 350 ? 22.859 36.5 24.25 1 85.5 350 SER A C 1
ATOM 2793 O O . SER A 1 350 ? 21.734 36 24.172 1 85.5 350 SER A O 1
ATOM 2795 N N . PHE A 1 351 ? 23.719 36.531 23.344 1 81.12 351 PHE A N 1
ATOM 2796 C CA . PHE A 1 351 ? 23.406 35.969 22.031 1 81.12 351 PHE A CA 1
ATOM 2797 C C . PHE A 1 351 ? 23.406 34.438 22.094 1 81.12 351 PHE A C 1
ATOM 2799 O O . PHE A 1 351 ? 22.609 33.781 21.422 1 81.12 351 PHE A O 1
ATOM 2806 N N . ASP A 1 352 ? 24.281 33.844 22.969 1 76.44 352 ASP A N 1
ATOM 2807 C CA . ASP A 1 352 ? 24.5 32.406 23 1 76.44 352 ASP A CA 1
ATOM 2808 C C . ASP A 1 352 ? 23.531 31.734 23.984 1 76.44 352 ASP A C 1
ATOM 2810 O O . ASP A 1 352 ? 22.891 32.406 24.797 1 76.44 352 ASP A O 1
ATOM 2814 N N . TYR A 1 353 ? 23.312 30.516 23.828 1 69.19 353 TYR A N 1
ATOM 2815 C CA . TYR A 1 353 ? 22.422 29.719 24.656 1 69.19 353 TYR A CA 1
ATOM 2816 C C . TYR A 1 353 ? 22.953 29.609 26.094 1 69.19 353 TYR A C 1
ATOM 2818 O O . TYR A 1 353 ? 22.234 29.141 26.984 1 69.19 353 TYR A O 1
ATOM 2826 N N . SER A 1 354 ? 24.078 30.016 26.469 1 65.69 354 SER A N 1
ATOM 2827 C CA . SER A 1 354 ? 24.734 29.703 27.734 1 65.69 354 SER A CA 1
ATOM 2828 C C . SER A 1 354 ? 24.453 30.781 28.781 1 65.69 354 SER A C 1
ATOM 2830 O O . SER A 1 354 ? 24.703 30.594 29.969 1 65.69 354 SER A O 1
ATOM 2832 N N . GLY A 1 355 ? 23.953 31.844 28.547 1 63.88 355 GLY A N 1
ATOM 2833 C CA . GLY A 1 355 ? 24.062 32.938 29.516 1 63.88 355 GLY A CA 1
ATOM 2834 C C . GLY A 1 355 ? 22.969 32.875 30.562 1 63.88 355 GLY A C 1
ATOM 2835 O O . GLY A 1 355 ? 21.859 32.375 30.312 1 63.88 355 GLY A O 1
ATOM 2836 N N . ASP A 1 356 ? 23.281 32.781 31.812 1 70.62 356 ASP A N 1
ATOM 2837 C CA . ASP A 1 356 ? 22.359 33 32.938 1 70.62 356 ASP A CA 1
ATOM 2838 C C . ASP A 1 356 ? 21.984 34.469 33.094 1 70.62 356 ASP A C 1
ATOM 2840 O O . ASP A 1 356 ? 22.688 35.219 33.781 1 70.62 356 ASP A O 1
ATOM 2844 N N . ASP A 1 357 ? 20.969 34.906 32.312 1 77.94 357 ASP A N 1
ATOM 2845 C CA . ASP A 1 357 ? 20.562 36.312 32.344 1 77.94 357 ASP A CA 1
ATOM 2846 C C . ASP A 1 357 ? 19.688 36.625 33.562 1 77.94 357 ASP A C 1
ATOM 2848 O O . ASP A 1 357 ? 18.719 35.906 33.812 1 77.94 357 ASP A O 1
ATOM 2852 N N . GLN A 1 358 ? 20.141 37.156 34.594 1 84 358 GLN A N 1
ATOM 2853 C CA . GLN A 1 358 ? 19.328 37.562 35.75 1 84 358 GLN A CA 1
ATOM 2854 C C . GLN A 1 358 ? 18.375 38.719 35.406 1 84 358 GLN A C 1
ATOM 2856 O O . GLN A 1 358 ? 18.719 39.875 35.531 1 84 358 GLN A O 1
ATOM 2861 N N . LEU A 1 359 ? 17.156 38.281 34.938 1 90.19 359 LEU A N 1
ATOM 2862 C CA . LEU A 1 359 ? 16.188 39.25 34.438 1 90.19 359 LEU A CA 1
ATOM 2863 C C . LEU A 1 359 ? 15.016 39.406 35.406 1 90.19 359 LEU A C 1
ATOM 2865 O O . LEU A 1 359 ? 14.781 38.531 36.219 1 90.19 359 LEU A O 1
ATOM 2869 N N . CYS A 1 360 ? 14.336 40.5 35.344 1 89.69 360 CYS A N 1
ATOM 2870 C CA . CYS A 1 360 ? 13.133 40.75 36.156 1 89.69 360 CYS A CA 1
ATOM 2871 C C . CYS A 1 360 ? 12.172 41.656 35.406 1 89.69 360 CYS A C 1
ATOM 2873 O O . CYS A 1 360 ? 12.586 42.469 34.562 1 89.69 360 CYS A O 1
ATOM 2875 N N . PHE A 1 361 ? 10.875 41.562 35.75 1 90.88 361 PHE A N 1
ATOM 2876 C CA . PHE A 1 361 ? 9.859 42.438 35.188 1 90.88 361 PHE A CA 1
ATOM 2877 C C . PHE A 1 361 ? 9.57 43.625 36.094 1 90.88 361 PHE A C 1
ATOM 2879 O O . PHE A 1 361 ? 9.445 43.438 37.312 1 90.88 361 PHE A O 1
ATOM 2886 N N . THR A 1 362 ? 9.461 44.781 35.469 1 88.56 362 THR A N 1
ATOM 2887 C CA . THR A 1 362 ? 9.055 45.969 36.188 1 88.56 362 THR A CA 1
ATOM 2888 C C . THR A 1 362 ? 7.875 46.656 35.5 1 88.56 362 THR A C 1
ATOM 2890 O O . THR A 1 362 ? 7.84 46.719 34.281 1 88.56 362 THR A O 1
ATOM 2893 N N . GLN A 1 363 ? 6.93 47.094 36.281 1 87 363 GLN A N 1
ATOM 2894 C CA . GLN A 1 363 ? 5.797 47.812 35.719 1 87 363 GLN A CA 1
ATOM 2895 C C . GLN A 1 363 ? 6.191 49.219 35.312 1 87 363 GLN A C 1
ATOM 2897 O O . GLN A 1 363 ? 6.641 50 36.156 1 87 363 GLN A O 1
ATOM 2902 N N . GLN A 1 364 ? 6.039 49.5 34.125 1 86.5 364 GLN A N 1
ATOM 2903 C CA . GLN A 1 364 ? 6.449 50.812 33.594 1 86.5 364 GLN A CA 1
ATOM 2904 C C . GLN A 1 364 ? 5.328 51.844 33.719 1 86.5 364 GLN A C 1
ATOM 2906 O O . GLN A 1 364 ? 5.566 52.969 34.156 1 86.5 364 GLN A O 1
ATOM 2911 N N . SER A 1 365 ? 4.195 51.469 33.188 1 87.88 365 SER A N 1
ATOM 2912 C CA . SER A 1 365 ? 3.064 52.406 33.219 1 87.88 365 SER A CA 1
ATOM 2913 C C . SER A 1 365 ? 1.74 51.625 33.25 1 87.88 365 SER A C 1
ATOM 2915 O O . SER A 1 365 ? 1.701 50.438 33.031 1 87.88 365 SER A O 1
ATOM 2917 N N . LEU A 1 366 ? 0.731 52.406 33.719 1 86.62 366 LEU A N 1
ATOM 2918 C CA . LEU A 1 366 ? -0.621 51.875 33.812 1 86.62 366 LEU A CA 1
ATOM 2919 C C . LEU A 1 366 ? -1.639 52.844 33.281 1 86.62 366 LEU A C 1
ATOM 2921 O O . LEU A 1 366 ? -1.578 54.062 33.562 1 86.62 366 LEU A O 1
ATOM 2925 N N . LEU A 1 367 ? -2.357 52.406 32.344 1 87.12 367 LEU A N 1
ATOM 2926 C CA . LEU A 1 367 ? -3.498 53.188 31.859 1 87.12 367 LEU A CA 1
ATOM 2927 C C . LEU A 1 367 ? -4.785 52.75 32.531 1 87.12 367 LEU A C 1
ATOM 2929 O O . LEU A 1 367 ? -5.238 51.625 32.312 1 87.12 367 LEU A O 1
ATOM 2933 N N . PRO A 1 368 ? -5.297 53.594 33.344 1 82.38 368 PRO A N 1
ATOM 2934 C CA . PRO A 1 368 ? -6.527 53.219 34.031 1 82.38 368 PRO A CA 1
ATOM 2935 C C . PRO A 1 368 ? -7.754 53.25 33.125 1 82.38 368 PRO A C 1
ATOM 2937 O O . PRO A 1 368 ? -7.703 53.844 32.031 1 82.38 368 PRO A O 1
ATOM 2940 N N . SER A 1 369 ? -8.758 52.531 33.469 1 80.31 369 SER A N 1
ATOM 2941 C CA . SER A 1 369 ? -10.039 52.5 32.781 1 80.31 369 SER A CA 1
ATOM 2942 C C . SER A 1 369 ? -11.164 53 33.688 1 80.31 369 SER A C 1
ATOM 2944 O O . SER A 1 369 ? -10.992 53.094 34.906 1 80.31 369 SER A O 1
ATOM 2946 N N . LEU A 1 370 ? -12.25 53.344 32.969 1 78.12 370 LEU A N 1
ATOM 2947 C CA . LEU A 1 370 ? -13.438 53.719 33.719 1 78.12 370 LEU A CA 1
ATOM 2948 C C . LEU A 1 370 ? -14.023 52.5 34.438 1 78.12 370 LEU A C 1
ATOM 2950 O O . LEU A 1 370 ? -13.922 51.375 33.938 1 78.12 370 LEU A O 1
ATOM 2954 N N . GLY A 1 371 ? -14.211 52.531 35.688 1 64.69 371 GLY A N 1
ATOM 2955 C CA . GLY A 1 371 ? -14.719 51.469 36.5 1 64.69 371 GLY A CA 1
ATOM 2956 C C . GLY A 1 371 ? -15.875 50.719 35.844 1 64.69 371 GLY A C 1
ATOM 2957 O O . GLY A 1 371 ? -16.406 51.156 34.844 1 64.69 371 GLY A O 1
ATOM 2958 N N . ALA A 1 372 ? -16.156 49.5 36.438 1 67.56 372 ALA A N 1
ATOM 2959 C CA . ALA A 1 372 ? -17.219 48.625 35.938 1 67.56 372 ALA A CA 1
ATOM 2960 C C . ALA A 1 372 ? -18.594 49.25 36.094 1 67.56 372 ALA A C 1
ATOM 2962 O O . ALA A 1 372 ? -18.938 49.719 37.188 1 67.56 372 ALA A O 1
ATOM 2963 N N . ASN A 1 373 ? -19.297 49.438 35.062 1 77 373 ASN A N 1
ATOM 2964 C CA . ASN A 1 373 ? -20.719 49.781 35.031 1 77 373 ASN A CA 1
ATOM 2965 C C . ASN A 1 373 ? -20.969 51.188 35.625 1 77 373 ASN A C 1
ATOM 2967 O O . ASN A 1 373 ? -21.391 51.312 36.781 1 77 373 ASN A O 1
ATOM 2971 N N . SER A 1 374 ? -20.672 52.25 34.938 1 83.81 374 SER A N 1
ATOM 2972 C CA . SER A 1 374 ? -20.969 53.625 35.344 1 83.81 374 SER A CA 1
ATOM 2973 C C . SER A 1 374 ? -22.484 53.844 35.469 1 83.81 374 SER A C 1
ATOM 2975 O O . SER A 1 374 ? -23.266 53.281 34.688 1 83.81 374 SER A O 1
ATOM 2977 N N . THR A 1 375 ? -22.891 54.656 36.5 1 86.5 375 THR A N 1
ATOM 2978 C CA . THR A 1 375 ? -24.312 54.844 36.719 1 86.5 375 THR A CA 1
ATOM 2979 C C . THR A 1 375 ? -24.703 56.312 36.531 1 86.5 375 THR A C 1
ATOM 2981 O O . THR A 1 375 ? -25.734 56.594 35.906 1 86.5 375 THR A O 1
ATOM 2984 N N . THR A 1 376 ? -23.938 57.25 37.031 1 90.81 376 THR A N 1
ATOM 2985 C CA . THR A 1 376 ? -24.297 58.656 37 1 90.81 376 THR A CA 1
ATOM 2986 C C . THR A 1 376 ? -23.094 59.531 36.656 1 90.81 376 THR A C 1
ATOM 2988 O O . THR A 1 376 ? -21.953 59.125 36.844 1 90.81 376 THR A O 1
ATOM 2991 N N . VAL A 1 377 ? -23.453 60.719 36.094 1 91.5 377 VAL A N 1
ATOM 2992 C CA . VAL A 1 377 ? -22.391 61.656 35.75 1 91.5 377 VAL A CA 1
ATOM 2993 C C . VAL A 1 377 ? -22.812 63.094 36.094 1 91.5 377 VAL A C 1
ATOM 2995 O O . VAL A 1 377 ? -23.969 63.469 35.938 1 91.5 377 VAL A O 1
ATOM 2998 N N . ARG A 1 378 ? -21.922 63.875 36.75 1 93.56 378 ARG A N 1
ATOM 2999 C CA . ARG A 1 378 ? -22.125 65.312 37.031 1 93.56 378 ARG A CA 1
ATOM 3000 C C . ARG A 1 378 ? -20.859 66.062 36.75 1 93.56 378 ARG A C 1
ATOM 3002 O O . ARG A 1 378 ? -19.75 65.625 37.031 1 93.56 378 ARG A O 1
ATOM 3009 N N . ILE A 1 379 ? -21.047 67.25 36.281 1 91.75 379 ILE A N 1
ATOM 3010 C CA . ILE A 1 379 ? -19.906 68.062 35.906 1 91.75 379 ILE A CA 1
ATOM 3011 C C . ILE A 1 379 ? -19.641 69.125 37 1 91.75 379 ILE A C 1
ATOM 3013 O O . ILE A 1 379 ? -20.578 69.688 37.562 1 91.75 379 ILE A O 1
ATOM 3017 N N . ARG A 1 380 ? -18.359 69.312 37.188 1 89.88 380 ARG A N 1
ATOM 3018 C CA . ARG A 1 380 ? -17.906 70.312 38.188 1 89.88 380 ARG A CA 1
ATOM 3019 C C . ARG A 1 380 ? -18.344 71.688 37.812 1 89.88 380 ARG A C 1
ATOM 3021 O O . ARG A 1 380 ? -18.188 72.125 36.656 1 89.88 380 ARG A O 1
ATOM 3028 N N . PRO A 1 381 ? -18.875 72.5 38.781 1 84.19 381 PRO A N 1
ATOM 3029 C CA . PRO A 1 381 ? -19.281 73.875 38.5 1 84.19 381 PRO A CA 1
ATOM 3030 C C . PRO A 1 381 ? -18.094 74.75 38.188 1 84.19 381 PRO A C 1
ATOM 3032 O O . PRO A 1 381 ? -17.016 74.625 38.781 1 84.19 381 PRO A O 1
ATOM 3035 N N . ILE A 1 382 ? -18.219 75.688 37.281 1 77.38 382 ILE A N 1
ATOM 3036 C CA . ILE A 1 382 ? -17.141 76.5 36.75 1 77.38 382 ILE A CA 1
ATOM 3037 C C . ILE A 1 382 ? -16.781 77.562 37.781 1 77.38 382 ILE A C 1
ATOM 3039 O O . ILE A 1 382 ? -15.672 78.125 37.781 1 77.38 382 ILE A O 1
ATOM 3043 N N . GLU A 1 383 ? -17.75 77.938 38.625 1 72.69 383 GLU A N 1
ATOM 3044 C CA . GLU A 1 383 ? -17.516 79 39.562 1 72.69 383 GLU A CA 1
ATOM 3045 C C . GLU A 1 383 ? -16.422 78.688 40.594 1 72.69 383 GLU A C 1
ATOM 3047 O O . GLU A 1 383 ? -16.5 77.625 41.219 1 72.69 383 GLU A O 1
ATOM 3052 N N . GLY A 1 384 ? -15.438 79.375 40.531 1 63.78 384 GLY A N 1
ATOM 3053 C CA . GLY A 1 384 ? -14.391 79.25 41.531 1 63.78 384 GLY A CA 1
ATOM 3054 C C . GLY A 1 384 ? -13.32 78.25 41.125 1 63.78 384 GLY A C 1
ATOM 3055 O O . GLY A 1 384 ? -12.539 77.812 41.969 1 63.78 384 GLY A O 1
ATOM 3056 N N . ILE A 1 385 ? -13.422 77.625 40 1 67.25 385 ILE A N 1
ATOM 3057 C CA . ILE A 1 385 ? -12.461 76.625 39.594 1 67.25 385 ILE A CA 1
ATOM 3058 C C . ILE A 1 385 ? -11.055 77.188 39.562 1 67.25 385 ILE A C 1
ATOM 3060 O O . ILE A 1 385 ? -10.086 76.5 39.938 1 67.25 385 ILE A O 1
ATOM 3064 N N . GLN A 1 386 ? -10.953 78.375 39.062 1 64.31 386 GLN A N 1
ATOM 3065 C CA . GLN A 1 386 ? -9.641 79 38.938 1 64.31 386 GLN A CA 1
ATOM 3066 C C . GLN A 1 386 ? -9.055 79.312 40.312 1 64.31 386 GLN A C 1
ATOM 3068 O O . GLN A 1 386 ? -7.836 79.312 40.469 1 64.31 386 GLN A O 1
ATOM 3073 N N . SER A 1 387 ? -9.883 79.688 41.281 1 59.88 387 SER A N 1
ATOM 3074 C CA . SER A 1 387 ? -9.383 80.188 42.562 1 59.88 387 SER A CA 1
ATOM 3075 C C . SER A 1 387 ? -8.992 79 43.469 1 59.88 387 SER A C 1
ATOM 3077 O O . SER A 1 387 ? -8.461 79.25 44.562 1 59.88 387 SER A O 1
ATOM 3079 N N . SER A 1 388 ? -9.266 77.875 43 1 60.03 388 SER A N 1
ATOM 3080 C CA . SER A 1 388 ? -8.969 76.812 43.969 1 60.03 388 SER A CA 1
ATOM 3081 C C . SER A 1 388 ? -7.484 76.438 43.938 1 60.03 388 SER A C 1
ATOM 3083 O O . SER A 1 388 ? -6.898 76.25 42.875 1 60.03 388 SER A O 1
ATOM 3085 N N . PRO A 1 389 ? -6.676 76.875 44.875 1 62.72 389 PRO A N 1
ATOM 3086 C CA . PRO A 1 389 ? -5.238 76.562 44.938 1 62.72 389 PRO A CA 1
ATOM 3087 C C . PRO A 1 389 ? -4.922 75.062 44.812 1 62.72 389 PRO A C 1
ATOM 3089 O O . PRO A 1 389 ? -3.76 74.688 44.938 1 62.72 389 PRO A O 1
ATOM 3092 N N . ASN A 1 390 ? -5.809 74.25 44.562 1 65 390 ASN A N 1
ATOM 3093 C CA . ASN A 1 390 ? -5.551 72.875 44.781 1 65 390 ASN A CA 1
ATOM 3094 C C . ASN A 1 390 ? -5.203 72.125 43.469 1 65 390 ASN A C 1
ATOM 3096 O O . ASN A 1 390 ? -5.148 72.75 42.406 1 65 390 ASN A O 1
ATOM 3100 N N . GLN A 1 391 ? -4.82 70.812 43.562 1 74.44 391 GLN A N 1
ATOM 3101 C CA . GLN A 1 391 ? -4.336 69.938 42.531 1 74.44 391 GLN A CA 1
ATOM 3102 C C . GLN A 1 391 ? -5.301 69.875 41.344 1 74.44 391 GLN A C 1
ATOM 3104 O O . GLN A 1 391 ? -4.91 69.562 40.219 1 74.44 391 GLN A O 1
ATOM 3109 N N . PHE A 1 392 ? -6.504 70.438 41.5 1 78.12 392 PHE A N 1
ATOM 3110 C CA . PHE A 1 392 ? -7.492 70.375 40.438 1 78.12 392 PHE A CA 1
ATOM 3111 C C . PHE A 1 392 ? -7.801 71.75 39.906 1 78.12 392 PHE A C 1
ATOM 3113 O O . PHE A 1 392 ? -8.836 71.938 39.281 1 78.12 392 PHE A O 1
ATOM 3120 N N . ALA A 1 393 ? -6.922 72.625 40.25 1 78.44 393 ALA A N 1
ATOM 3121 C CA . ALA A 1 393 ? -7.113 74 39.812 1 78.44 393 ALA A CA 1
ATOM 3122 C C . ALA A 1 393 ? -7.176 74.062 38.281 1 78.44 393 ALA A C 1
ATOM 3124 O O . ALA A 1 393 ? -6.336 73.5 37.594 1 78.44 393 ALA A O 1
ATOM 3125 N N . GLY A 1 394 ? -8.211 74.688 37.812 1 75.31 394 GLY A N 1
ATOM 3126 C CA . GLY A 1 394 ? -8.352 74.875 36.375 1 75.31 394 GLY A CA 1
ATOM 3127 C C . GLY A 1 394 ? -8.883 73.688 35.625 1 75.31 394 GLY A C 1
ATOM 3128 O O . GLY A 1 394 ? -9.188 73.75 34.438 1 75.31 394 GLY A O 1
ATOM 3129 N N . LYS A 1 395 ? -9.008 72.625 36.375 1 82.19 395 LYS A N 1
ATOM 3130 C CA . LYS A 1 395 ? -9.484 71.375 35.688 1 82.19 395 LYS A CA 1
ATOM 3131 C C . LYS A 1 395 ? -11 71.312 35.781 1 82.19 395 LYS A C 1
ATOM 3133 O O . LYS A 1 395 ? -11.602 71.688 36.781 1 82.19 395 LYS A O 1
ATOM 3138 N N . GLN A 1 396 ? -11.516 70.938 34.656 1 83.75 396 GLN A N 1
ATOM 3139 C CA . GLN A 1 396 ? -12.945 70.625 34.625 1 83.75 396 GLN A CA 1
ATOM 3140 C C . GLN A 1 396 ? -13.227 69.125 34.844 1 83.75 396 GLN A C 1
ATOM 3142 O O . GLN A 1 396 ? -13.141 68.375 33.875 1 83.75 396 GLN A O 1
ATOM 3147 N N . LEU A 1 397 ? -13.672 68.812 36 1 88.75 397 LEU A N 1
ATOM 3148 C CA . LEU A 1 397 ? -13.812 67.438 36.375 1 88.75 397 LEU A CA 1
ATOM 3149 C C . LEU A 1 397 ? -15.25 66.938 36.188 1 88.75 397 LEU A C 1
ATOM 3151 O O . LEU A 1 397 ? -16.203 67.688 36.438 1 88.75 397 LEU A O 1
ATOM 3155 N N . ALA A 1 398 ? -15.359 65.812 35.625 1 89.38 398 ALA A N 1
ATOM 3156 C CA . ALA A 1 398 ? -16.625 65.125 35.656 1 89.38 398 ALA A CA 1
ATOM 3157 C C . ALA A 1 398 ? -16.609 64 36.719 1 89.38 398 ALA A C 1
ATOM 3159 O O . ALA A 1 398 ? -15.672 63.219 36.812 1 89.38 398 ALA A O 1
ATOM 3160 N N . ALA A 1 399 ? -17.516 64.062 37.594 1 91.88 399 ALA A N 1
ATOM 3161 C CA . ALA A 1 399 ? -17.672 63 38.562 1 91.88 399 ALA A CA 1
ATOM 3162 C C . ALA A 1 399 ? -18.578 61.875 38.062 1 91.88 399 ALA A C 1
ATOM 3164 O O . ALA A 1 399 ? -19.734 62.125 37.719 1 91.88 399 ALA A O 1
ATOM 3165 N N . ILE A 1 400 ? -18.062 60.719 38.031 1 91.12 400 ILE A N 1
ATOM 3166 C CA . ILE A 1 400 ? -18.797 59.594 37.531 1 91.12 400 ILE A CA 1
ATOM 3167 C C . ILE A 1 400 ? -18.969 58.531 38.625 1 91.12 400 ILE A C 1
ATOM 3169 O O . ILE A 1 400 ? -17.984 58.031 39.188 1 91.12 400 ILE A O 1
ATOM 3173 N N . GLY A 1 401 ? -20.188 58.219 38.938 1 90.56 401 GLY A N 1
ATOM 3174 C CA . GLY A 1 401 ? -20.484 57.156 39.875 1 90.56 401 GLY A CA 1
ATOM 3175 C C . GLY A 1 401 ? -20.562 55.781 39.25 1 90.56 401 GLY A C 1
ATOM 3176 O O . GLY A 1 401 ? -20.984 55.656 38.094 1 90.56 401 GLY A O 1
ATOM 3177 N N . CYS A 1 402 ? -20.219 54.844 40 1 87.75 402 CYS A N 1
ATOM 3178 C CA . CYS A 1 402 ? -20.188 53.469 39.5 1 87.75 402 CYS A CA 1
ATOM 3179 C C . CYS A 1 402 ? -21.109 52.594 40.312 1 87.75 402 CYS A C 1
ATOM 3181 O O . CYS A 1 402 ? -21.609 52.969 41.375 1 87.75 402 CYS A O 1
ATOM 3183 N N . SER A 1 403 ? -21.312 51.375 39.781 1 84.06 403 SER A N 1
ATOM 3184 C CA . SER A 1 403 ? -22.188 50.406 40.438 1 84.06 403 SER A CA 1
ATOM 3185 C C . SER A 1 403 ? -21.531 49.812 41.656 1 84.06 403 SER A C 1
ATOM 3187 O O . SER A 1 403 ? -22.219 49.25 42.531 1 84.06 403 SER A O 1
ATOM 3189 N N . THR A 1 404 ? -20.25 50 41.719 1 82.44 404 THR A N 1
ATOM 3190 C CA . THR A 1 404 ? -19.547 49.406 42.844 1 82.44 404 THR A CA 1
ATOM 3191 C C . THR A 1 404 ? -19.453 50.406 44 1 82.44 404 THR A C 1
ATOM 3193 O O . THR A 1 404 ? -18.984 50.094 45.094 1 82.44 404 THR A O 1
ATOM 3196 N N . GLY A 1 405 ? -19.875 51.625 43.781 1 85.94 405 GLY A N 1
ATOM 3197 C CA . GLY A 1 405 ? -19.859 52.625 44.844 1 85.94 405 GLY A CA 1
ATOM 3198 C C . GLY A 1 405 ? -18.719 53.594 44.719 1 85.94 405 GLY A C 1
ATOM 3199 O O . GLY A 1 405 ? -18.594 54.531 45.531 1 85.94 405 GLY A O 1
ATOM 3200 N N . CYS A 1 406 ? -17.938 53.312 43.688 1 87.56 406 CYS A N 1
ATOM 3201 C CA . CYS A 1 406 ? -16.797 54.188 43.469 1 87.56 406 CYS A CA 1
ATOM 3202 C C . CYS A 1 406 ? -17.203 55.406 42.625 1 87.56 406 CYS A C 1
ATOM 3204 O O . CYS A 1 406 ? -18.109 55.281 41.781 1 87.56 406 CYS A O 1
ATOM 3206 N N . ILE A 1 407 ? -16.625 56.531 42.938 1 91.25 407 ILE A N 1
ATOM 3207 C CA . ILE A 1 407 ? -16.812 57.719 42.125 1 91.25 407 ILE A CA 1
ATOM 3208 C C . ILE A 1 407 ? -15.477 58.125 41.5 1 91.25 407 ILE A C 1
ATOM 3210 O O . ILE A 1 407 ? -14.484 58.312 42.188 1 91.25 407 ILE A O 1
ATOM 3214 N N . GLN A 1 408 ? -15.539 58.25 40.25 1 90.31 408 GLN A N 1
ATOM 3215 C CA . GLN A 1 408 ? -14.336 58.594 39.5 1 90.31 408 GLN A CA 1
ATOM 3216 C C . GLN A 1 408 ? -14.398 60.031 38.969 1 90.31 408 GLN A C 1
ATOM 3218 O O . GLN A 1 408 ? -15.469 60.5 38.594 1 90.31 408 GLN A O 1
ATOM 3223 N N . PHE A 1 409 ? -13.305 60.688 39.094 1 90.94 409 PHE A N 1
ATOM 3224 C CA . PHE A 1 409 ? -13.203 62.062 38.625 1 90.94 409 PHE A CA 1
ATOM 3225 C C . PHE A 1 409 ? -12.32 62.156 37.375 1 90.94 409 PHE A C 1
ATOM 3227 O O . PHE A 1 409 ? -11.125 61.844 37.438 1 90.94 409 PHE A O 1
ATOM 3234 N N . VAL A 1 410 ? -12.953 62.562 36.344 1 87.06 410 VAL A N 1
ATOM 3235 C CA . VAL A 1 410 ? -12.25 62.594 35.062 1 87.06 410 VAL A CA 1
ATOM 3236 C C . VAL A 1 410 ? -12.195 64 34.531 1 87.06 410 VAL A C 1
ATOM 3238 O O . VAL A 1 410 ? -13.172 64.75 34.625 1 87.06 410 VAL A O 1
ATOM 3241 N N . ASP A 1 411 ? -11.047 64.312 34.031 1 83.44 411 ASP A N 1
ATOM 3242 C CA . ASP A 1 411 ? -10.93 65.625 33.375 1 83.44 411 ASP A CA 1
ATOM 3243 C C . ASP A 1 411 ? -11.547 65.562 31.984 1 83.44 411 ASP A C 1
ATOM 3245 O O . ASP A 1 411 ? -11.148 64.812 31.156 1 83.44 411 ASP A O 1
ATOM 3249 N N . VAL A 1 412 ? -12.398 66.5 31.781 1 76.81 412 VAL A N 1
ATOM 3250 C CA . VAL A 1 412 ? -13.172 66.438 30.547 1 76.81 412 VAL A CA 1
ATOM 3251 C C . VAL A 1 412 ? -12.281 66.875 29.375 1 76.81 412 VAL A C 1
ATOM 3253 O O . VAL A 1 412 ? -12.5 66.438 28.25 1 76.81 412 VAL A O 1
ATOM 3256 N N . PHE A 1 413 ? -11.273 67.625 29.609 1 69.69 413 PHE A N 1
ATOM 3257 C CA . PHE A 1 413 ? -10.438 68.125 28.516 1 69.69 413 PHE A CA 1
ATOM 3258 C C . PHE A 1 413 ? -9.43 67 28.109 1 69.69 413 PHE A C 1
ATOM 3260 O O . PHE A 1 413 ? -9.188 66.812 26.906 1 69.69 413 PHE A O 1
ATOM 3267 N N . THR A 1 414 ? -8.969 66.375 29.078 1 70.38 414 THR A N 1
ATOM 3268 C CA . THR A 1 414 ? -7.891 65.438 28.766 1 70.38 414 THR A CA 1
ATOM 3269 C C . THR A 1 414 ? -8.414 64 28.75 1 70.38 414 THR A C 1
ATOM 3271 O O . THR A 1 414 ? -7.785 63.125 28.172 1 70.38 414 THR A O 1
ATOM 3274 N N . GLY A 1 415 ? -9.523 63.812 29.344 1 74.44 415 GLY A N 1
ATOM 3275 C CA . GLY A 1 415 ? -10.031 62.469 29.469 1 74.44 415 GLY A CA 1
ATOM 3276 C C . GLY A 1 415 ? -9.273 61.625 30.5 1 74.44 415 GLY A C 1
ATOM 3277 O O . GLY A 1 415 ? -9.5 60.438 30.625 1 74.44 415 GLY A O 1
ATOM 3278 N N . LYS A 1 416 ? -8.43 62.188 31.172 1 78.06 416 LYS A N 1
ATOM 3279 C CA . LYS A 1 416 ? -7.605 61.5 32.156 1 78.06 416 LYS A CA 1
ATOM 3280 C C . LYS A 1 416 ? -8.344 61.312 33.469 1 78.06 416 LYS A C 1
ATOM 3282 O O . LYS A 1 416 ? -9.039 62.25 33.938 1 78.06 416 LYS A O 1
ATOM 3287 N N . LEU A 1 417 ? -8.211 60.125 33.938 1 83.31 417 LEU A N 1
ATOM 3288 C CA . LEU A 1 417 ? -8.734 59.875 35.281 1 83.31 417 LEU A CA 1
ATOM 3289 C C . LEU A 1 417 ? -7.84 60.5 36.344 1 83.31 417 LEU A C 1
ATOM 3291 O O . LEU A 1 417 ? -6.691 60.094 36.531 1 83.31 417 LEU A O 1
ATOM 3295 N N . GLU A 1 418 ? -8.344 61.406 37.062 1 83.88 418 GLU A N 1
ATOM 3296 C CA . GLU A 1 418 ? -7.531 62.156 38.031 1 83.88 418 GLU A CA 1
ATOM 3297 C C . GLU A 1 418 ? -7.59 61.531 39.406 1 83.88 418 GLU A C 1
ATOM 3299 O O . GLU A 1 418 ? -6.598 61.531 40.125 1 83.88 418 GLU A O 1
ATOM 3304 N N . LYS A 1 419 ? -8.742 61.094 39.688 1 87.75 419 LYS A N 1
ATOM 3305 C CA . LYS A 1 419 ? -8.906 60.562 41.031 1 87.75 419 LYS A CA 1
ATOM 3306 C C . LYS A 1 419 ? -10.086 59.594 41.094 1 87.75 419 LYS A C 1
ATOM 3308 O O . LYS A 1 419 ? -11.039 59.719 40.312 1 87.75 419 LYS A O 1
ATOM 3313 N N . GLU A 1 420 ? -9.914 58.625 41.938 1 86.62 420 GLU A N 1
ATOM 3314 C CA . GLU A 1 420 ? -10.977 57.656 42.219 1 86.62 420 GLU A CA 1
ATOM 3315 C C . GLU A 1 420 ? -11.195 57.5 43.75 1 86.62 420 GLU A C 1
ATOM 3317 O O . GLU A 1 420 ? -10.234 57.375 44.5 1 86.62 420 GLU A O 1
ATOM 3322 N N . LEU A 1 421 ? -12.5 57.625 44.156 1 89.88 421 LEU A N 1
ATOM 3323 C CA . LEU A 1 421 ? -12.828 57.5 45.594 1 89.88 421 LEU A CA 1
ATOM 3324 C C . LEU A 1 421 ? -13.875 56.406 45.812 1 89.88 421 LEU A C 1
ATOM 3326 O O . LEU A 1 421 ? -14.891 56.375 45.125 1 89.88 421 LEU A O 1
ATOM 3330 N N . ASN A 1 422 ? -13.562 55.531 46.688 1 88.69 422 ASN A N 1
ATOM 3331 C CA . ASN A 1 422 ? -14.562 54.562 47.125 1 88.69 422 ASN A CA 1
ATOM 3332 C C . ASN A 1 422 ? -15.406 55.125 48.281 1 88.69 422 ASN A C 1
ATOM 3334 O O . ASN A 1 422 ? -15 55.031 49.438 1 88.69 422 ASN A O 1
ATOM 3338 N N . ILE A 1 423 ? -16.594 55.5 48 1 89.12 423 ILE A N 1
ATOM 3339 C CA . ILE A 1 423 ? -17.438 56.188 49 1 89.12 423 ILE A CA 1
ATOM 3340 C C . ILE A 1 423 ? -18.531 55.25 49.5 1 89.12 423 ILE A C 1
ATOM 3342 O O . ILE A 1 423 ? -18.797 55.188 50.688 1 89.12 423 ILE A O 1
ATOM 3346 N N . HIS A 1 424 ? -19.156 54.562 48.531 1 89 424 HIS A N 1
ATOM 3347 C CA . HIS A 1 424 ? -20.297 53.719 48.875 1 89 424 HIS A CA 1
ATOM 3348 C C . HIS A 1 424 ? -19.953 52.25 48.688 1 89 424 HIS A C 1
ATOM 3350 O O . HIS A 1 424 ? -18.938 51.906 48.062 1 89 424 HIS A O 1
ATOM 3356 N N . ASN A 1 425 ? -20.734 51.375 49.312 1 85.25 425 ASN A N 1
ATOM 3357 C CA . ASN A 1 425 ? -20.578 49.938 49.125 1 85.25 425 ASN A CA 1
ATOM 3358 C C . ASN A 1 425 ? -21.531 49.375 48.062 1 85.25 425 ASN A C 1
ATOM 3360 O O . ASN A 1 425 ? -21.469 48.219 47.688 1 85.25 425 ASN A O 1
ATOM 3364 N N . CYS A 1 426 ? -22.422 50.25 47.625 1 87 426 CYS A N 1
ATOM 3365 C CA . CYS A 1 426 ? -23.391 49.906 46.594 1 87 426 CYS A CA 1
ATOM 3366 C C . CYS A 1 426 ? -23.391 50.938 45.469 1 87 426 CYS A C 1
ATOM 3368 O O . CYS A 1 426 ? -22.641 51.906 45.5 1 87 426 CYS A O 1
ATOM 3370 N N . ALA A 1 427 ? -24.297 50.688 44.5 1 87.75 427 ALA A N 1
ATOM 3371 C CA . ALA A 1 427 ? -24.359 51.531 43.312 1 87.75 427 ALA A CA 1
ATOM 3372 C C . ALA A 1 427 ? -24.734 52.969 43.688 1 87.75 427 ALA A C 1
ATOM 3374 O O . ALA A 1 427 ? -25.625 53.188 44.5 1 87.75 427 ALA A O 1
ATOM 3375 N N . VAL A 1 428 ? -24 53.844 43.125 1 91.75 428 VAL A N 1
ATOM 3376 C CA . VAL A 1 428 ? -24.312 55.25 43.312 1 91.75 428 VAL A CA 1
ATOM 3377 C C . VAL A 1 428 ? -25.578 55.625 42.562 1 91.75 428 VAL A C 1
ATOM 3379 O O . VAL A 1 428 ? -25.656 55.438 41.344 1 91.75 428 VAL A O 1
ATOM 3382 N N . LYS A 1 429 ? -26.5 56.094 43.281 1 91.25 429 LYS A N 1
ATOM 3383 C CA . LYS A 1 429 ? -27.797 56.375 42.656 1 91.25 429 LYS A CA 1
ATOM 3384 C C . LYS A 1 429 ? -27.938 57.875 42.375 1 91.25 429 LYS A C 1
ATOM 3386 O O . LYS A 1 429 ? -28.625 58.25 41.406 1 91.25 429 LYS A O 1
ATOM 3391 N N . CYS A 1 430 ? -27.375 58.688 43.188 1 92.88 430 CYS A N 1
ATOM 3392 C CA . CYS A 1 430 ? -27.453 60.125 43.031 1 92.88 430 CYS A CA 1
ATOM 3393 C C . CYS A 1 430 ? -26.109 60.781 43.312 1 92.88 430 CYS A C 1
ATOM 3395 O O . CYS A 1 430 ? -25.359 60.312 44.156 1 92.88 430 CYS A O 1
ATOM 3397 N N . LEU A 1 431 ? -25.891 61.781 42.531 1 94.19 431 LEU A N 1
ATOM 3398 C CA . LEU A 1 431 ? -24.625 62.5 42.656 1 94.19 431 LEU A CA 1
ATOM 3399 C C . LEU A 1 431 ? -24.812 63.969 42.281 1 94.19 431 LEU A C 1
ATOM 3401 O O . LEU A 1 431 ? -25.469 64.25 41.281 1 94.19 431 LEU A O 1
ATOM 3405 N N . GLU A 1 432 ? -24.359 64.875 43.188 1 93.38 432 GLU A N 1
ATOM 3406 C CA . GLU A 1 432 ? -24.406 66.312 42.906 1 93.38 432 GLU A CA 1
ATOM 3407 C C . GLU A 1 432 ? -23.172 67 43.469 1 93.38 432 GLU A C 1
ATOM 3409 O O . GLU A 1 432 ? -22.641 66.625 44.5 1 93.38 432 GLU A O 1
ATOM 3414 N N . TRP A 1 433 ? -22.797 68.062 42.875 1 92.19 433 TRP A N 1
ATOM 3415 C CA . TRP A 1 433 ? -21.703 68.875 43.375 1 92.19 433 TRP A CA 1
ATOM 3416 C C . TRP A 1 433 ? -22.203 69.938 44.375 1 92.19 433 TRP A C 1
ATOM 3418 O O . TRP A 1 433 ? -23.234 70.562 44.125 1 92.19 433 TRP A O 1
ATOM 3428 N N . VAL A 1 434 ? -21.641 70.062 45.594 1 89 434 VAL A N 1
ATOM 3429 C CA . VAL A 1 434 ? -21.891 71.062 46.594 1 89 434 VAL A CA 1
ATOM 3430 C C . VAL A 1 434 ? -20.766 72.125 46.562 1 89 434 VAL A C 1
ATOM 3432 O O . VAL A 1 434 ? -19.844 72.062 47.375 1 89 434 VAL A O 1
ATOM 3435 N N . GLY A 1 435 ? -20.344 72.562 45.438 1 82.56 435 GLY A N 1
ATOM 3436 C CA . GLY A 1 435 ? -19.188 73.438 45.156 1 82.56 435 GLY A CA 1
ATOM 3437 C C . GLY A 1 435 ? -18.125 72.75 44.312 1 82.56 435 GLY A C 1
ATOM 3438 O O . GLY A 1 435 ? -18.297 71.625 43.906 1 82.56 435 GLY A O 1
ATOM 3439 N N . PRO A 1 436 ? -17.172 73.5 44.156 1 85 436 PRO A N 1
ATOM 3440 C CA . PRO A 1 436 ? -16.156 72.938 43.25 1 85 436 PRO A CA 1
ATOM 3441 C C . PRO A 1 436 ? -15.336 71.812 43.906 1 85 436 PRO A C 1
ATOM 3443 O O . PRO A 1 436 ? -14.727 71 43.219 1 85 436 PRO A O 1
ATOM 3446 N N . ASP A 1 437 ? -15.375 71.75 45.25 1 88.69 437 ASP A N 1
ATOM 3447 C CA . ASP A 1 437 ? -14.516 70.75 45.875 1 88.69 437 ASP A CA 1
ATOM 3448 C C . ASP A 1 437 ? -15.328 69.812 46.75 1 88.69 437 ASP A C 1
ATOM 3450 O O . ASP A 1 437 ? -14.766 69 47.5 1 88.69 437 ASP A O 1
ATOM 3454 N N . MET A 1 438 ? -16.594 69.875 46.656 1 90.06 438 MET A N 1
ATOM 3455 C CA . MET A 1 438 ? -17.438 69.062 47.5 1 90.06 438 MET A CA 1
ATOM 3456 C C . MET A 1 438 ? -18.547 68.375 46.688 1 90.06 438 MET A C 1
ATOM 3458 O O . MET A 1 438 ? -19.156 69.062 45.812 1 90.06 438 MET A O 1
ATOM 3462 N N . ILE A 1 439 ? -18.75 67.125 47 1 93.56 439 ILE A N 1
ATOM 3463 C CA . ILE A 1 439 ? -19.844 66.438 46.312 1 93.56 439 ILE A CA 1
ATOM 3464 C C . ILE A 1 439 ? -20.719 65.75 47.375 1 93.56 439 ILE A C 1
ATOM 3466 O O . ILE A 1 439 ? -20.25 65.375 48.438 1 93.56 439 ILE A O 1
ATOM 3470 N N . ILE A 1 440 ? -21.953 65.562 46.969 1 94.25 440 ILE A N 1
ATOM 3471 C CA . ILE A 1 440 ? -22.891 64.75 47.75 1 94.25 440 ILE A CA 1
ATOM 3472 C C . ILE A 1 440 ? -23.422 63.625 46.938 1 94.25 440 ILE A C 1
ATOM 3474 O O . ILE A 1 440 ? -23.766 63.781 45.75 1 94.25 440 ILE A O 1
ATOM 3478 N N . SER A 1 441 ? -23.312 62.5 47.5 1 94.62 441 SER A N 1
ATOM 3479 C CA . SER A 1 441 ? -23.766 61.281 46.781 1 94.62 441 SER A CA 1
ATOM 3480 C C . SER A 1 441 ? -24.625 60.406 47.688 1 94.62 441 SER A C 1
ATOM 3482 O O . SER A 1 441 ? -24.516 60.469 48.938 1 94.62 441 SER A O 1
ATOM 3484 N N . ALA A 1 442 ? -25.484 59.656 47.062 1 94.25 442 ALA A N 1
ATOM 3485 C CA . ALA A 1 442 ? -26.375 58.75 47.781 1 94.25 442 ALA A CA 1
ATOM 3486 C C . ALA A 1 442 ? -26.375 57.344 47.156 1 94.25 442 ALA A C 1
ATOM 3488 O O . ALA A 1 442 ? -26.266 57.219 45.938 1 94.25 442 ALA A O 1
ATOM 3489 N N . ALA A 1 443 ? -26.469 56.438 47.969 1 92.38 443 ALA A N 1
ATOM 3490 C CA . ALA A 1 443 ? -26.609 55.031 47.625 1 92.38 443 ALA A CA 1
ATOM 3491 C C . ALA A 1 443 ? -27.469 54.281 48.656 1 92.38 443 ALA A C 1
ATOM 3493 O O . ALA A 1 443 ? -27.703 54.781 49.75 1 92.38 443 ALA A O 1
ATOM 3494 N N . TYR A 1 444 ? -28.047 53.188 48.219 1 89.75 444 TYR A N 1
ATOM 3495 C CA . TYR A 1 444 ? -28.828 52.469 49.219 1 89.75 444 TYR A CA 1
ATOM 3496 C C . TYR A 1 444 ? -28.641 50.938 49.031 1 89.75 444 TYR A C 1
ATOM 3498 O O . TYR A 1 444 ? -28.391 50.469 47.938 1 89.75 444 TYR A O 1
ATOM 3506 N N . SER A 1 445 ? -28.656 50.25 50.125 1 84.56 445 SER A N 1
ATOM 3507 C CA . SER A 1 445 ? -28.562 48.812 50.156 1 84.56 445 SER A CA 1
ATOM 3508 C C . SER A 1 445 ? -29.844 48.188 50.688 1 84.56 445 SER A C 1
ATOM 3510 O O . SER A 1 445 ? -30.641 48.844 51.375 1 84.56 445 SER A O 1
ATOM 3512 N N . SER A 1 446 ? -30.125 47 50.156 1 77.5 446 SER A N 1
ATOM 3513 C CA . SER A 1 446 ? -31.328 46.312 50.594 1 77.5 446 SER A CA 1
ATOM 3514 C C . SER A 1 446 ? -31.281 46 52.094 1 77.5 446 SER A C 1
ATOM 3516 O O . SER A 1 446 ? -30.234 45.625 52.625 1 77.5 446 SER A O 1
ATOM 3518 N N . SER A 1 447 ? -32.312 46.406 52.875 1 65.38 447 SER A N 1
ATOM 3519 C CA . SER A 1 447 ? -32.375 46.188 54.312 1 65.38 447 SER A CA 1
ATOM 3520 C C . SER A 1 447 ? -32.75 44.75 54.625 1 65.38 447 SER A C 1
ATOM 3522 O O . SER A 1 447 ? -33.5 44.125 53.844 1 65.38 447 SER A O 1
ATOM 3524 N N . VAL A 1 448 ? -32.031 43.906 55.438 1 63.25 448 VAL A N 1
ATOM 3525 C CA . VAL A 1 448 ? -32.344 42.531 55.875 1 63.25 448 VAL A CA 1
ATOM 3526 C C . VAL A 1 448 ? -33.656 42.531 56.625 1 63.25 448 VAL A C 1
ATOM 3528 O O . VAL A 1 448 ? -34.375 41.5 56.688 1 63.25 448 VAL A O 1
ATOM 3531 N N . SER A 1 449 ? -34.094 43.531 57.438 1 57.91 449 SER A N 1
ATOM 3532 C CA . SER A 1 449 ? -35.156 43.438 58.469 1 57.91 449 SER A CA 1
ATOM 3533 C C . SER A 1 449 ? -36.531 43.594 57.844 1 57.91 449 SER A C 1
ATOM 3535 O O . SER A 1 449 ? -37.5 42.969 58.312 1 57.91 449 SER A O 1
ATOM 3537 N N . ALA A 1 450 ? -37 44.594 57.031 1 59.5 450 ALA A N 1
ATOM 3538 C CA . ALA A 1 450 ? -38.406 44.812 56.625 1 59.5 450 ALA A CA 1
ATOM 3539 C C . ALA A 1 450 ? -38.531 44.812 55.094 1 59.5 450 ALA A C 1
ATOM 3541 O O . ALA A 1 450 ? -37.656 45.344 54.406 1 59.5 450 ALA A O 1
ATOM 3542 N N . HIS A 1 451 ? -39.438 44.094 54.531 1 63.22 451 HIS A N 1
ATOM 3543 C CA . HIS A 1 451 ? -39.812 43.969 53.156 1 63.22 451 HIS A CA 1
ATOM 3544 C C . HIS A 1 451 ? -40.062 45.344 52.5 1 63.22 451 HIS A C 1
ATOM 3546 O O . HIS A 1 451 ? -40.812 46.125 53.062 1 63.22 451 HIS A O 1
ATOM 3552 N N . GLY A 1 452 ? -39.312 45.906 51.5 1 68.25 452 GLY A N 1
ATOM 3553 C CA . GLY A 1 452 ? -39.531 47.125 50.719 1 68.25 452 GLY A CA 1
ATOM 3554 C C . GLY A 1 452 ? -38.719 48.312 51.25 1 68.25 452 GLY A C 1
ATOM 3555 O O . GLY A 1 452 ? -38.688 49.375 50.625 1 68.25 452 GLY A O 1
ATOM 3556 N N . SER A 1 453 ? -38.031 48.125 52.406 1 78.25 453 SER A N 1
ATOM 3557 C CA . SER A 1 453 ? -37.25 49.188 53 1 78.25 453 SER A CA 1
ATOM 3558 C C . SER A 1 453 ? -35.75 49.062 52.688 1 78.25 453 SER A C 1
ATOM 3560 O O . SER A 1 453 ? -35.281 47.938 52.438 1 78.25 453 SER A O 1
ATOM 3562 N N . VAL A 1 454 ? -35.125 50.25 52.438 1 88.12 454 VAL A N 1
ATOM 3563 C CA . VAL A 1 454 ? -33.719 50.25 52.156 1 88.12 454 VAL A CA 1
ATOM 3564 C C . VAL A 1 454 ? -32.969 51.156 53.156 1 88.12 454 VAL A C 1
ATOM 3566 O O . VAL A 1 454 ? -33.625 51.875 53.938 1 88.12 454 VAL A O 1
ATOM 3569 N N . ARG A 1 455 ? -31.734 50.844 53.312 1 88.19 455 ARG A N 1
ATOM 3570 C CA . ARG A 1 455 ? -30.875 51.719 54.062 1 88.19 455 ARG A CA 1
ATOM 3571 C C . ARG A 1 455 ? -30.156 52.719 53.156 1 88.19 455 ARG A C 1
ATOM 3573 O O . ARG A 1 455 ? -29.281 52.344 52.375 1 88.19 455 ARG A O 1
ATOM 3580 N N . ASN A 1 456 ? -30.609 53.938 53.344 1 89.62 456 ASN A N 1
ATOM 3581 C CA . ASN A 1 456 ? -30.047 55 52.5 1 89.62 456 ASN A CA 1
ATOM 3582 C C . ASN A 1 456 ? -28.766 55.562 53.125 1 89.62 456 ASN A C 1
ATOM 3584 O O . ASN A 1 456 ? -28.688 55.812 54.312 1 89.62 456 ASN A O 1
ATOM 3588 N N . ASP A 1 457 ? -27.719 55.562 52.312 1 90.69 457 ASP A N 1
ATOM 3589 C CA . ASP A 1 457 ? -26.453 56.219 52.688 1 90.69 457 ASP A CA 1
ATOM 3590 C C . ASP A 1 457 ? -26.234 57.5 51.906 1 90.69 457 ASP A C 1
ATOM 3592 O O . ASP A 1 457 ? -26.156 57.469 50.688 1 90.69 457 ASP A O 1
ATOM 3596 N N . ILE A 1 458 ? -26.25 58.625 52.594 1 93 458 ILE A N 1
ATOM 3597 C CA . ILE A 1 458 ? -25.969 59.906 51.969 1 93 458 ILE A CA 1
ATOM 3598 C C . ILE A 1 458 ? -24.703 60.5 52.594 1 93 458 ILE A C 1
ATOM 3600 O O . ILE A 1 458 ? -24.656 60.75 53.781 1 93 458 ILE A O 1
ATOM 3604 N N . PHE A 1 459 ? -23.734 60.75 51.688 1 94.38 459 PHE A N 1
ATOM 3605 C CA . PHE A 1 459 ? -22.438 61.219 52.188 1 94.38 459 PHE A CA 1
ATOM 3606 C C . PHE A 1 459 ? -22.047 62.531 51.5 1 94.38 459 PHE A C 1
ATOM 3608 O O . PHE A 1 459 ? -22.297 62.719 50.312 1 94.38 459 PHE A O 1
ATOM 3615 N N . LEU A 1 460 ? -21.609 63.438 52.219 1 93.5 460 LEU A N 1
ATOM 3616 C CA . LEU A 1 460 ? -20.906 64.625 51.719 1 93.5 460 LEU A CA 1
ATOM 3617 C C . LEU A 1 460 ? -19.391 64.375 51.688 1 93.5 460 LEU A C 1
ATOM 3619 O O . LEU A 1 460 ? -18.797 64.062 52.719 1 93.5 460 LEU A O 1
ATOM 3623 N N . THR A 1 461 ? -18.875 64.438 50.531 1 93.12 461 THR A N 1
ATOM 3624 C CA . THR A 1 461 ? -17.484 64.062 50.375 1 93.12 461 THR A CA 1
ATOM 3625 C C . THR A 1 461 ? -16.672 65.188 49.812 1 93.12 461 THR A C 1
ATOM 3627 O O . THR A 1 461 ? -17.094 65.875 48.875 1 93.12 461 THR A O 1
ATOM 3630 N N . ASN A 1 462 ? -15.539 65.438 50.375 1 90.81 462 ASN A N 1
ATOM 3631 C CA . ASN A 1 462 ? -14.562 66.375 49.844 1 90.81 462 ASN A CA 1
ATOM 3632 C C . ASN A 1 462 ? -13.68 65.75 48.781 1 90.81 462 ASN A C 1
ATOM 3634 O O . ASN A 1 462 ? -12.969 64.75 49.062 1 90.81 462 ASN A O 1
ATOM 3638 N N . VAL A 1 463 ? -13.648 66.25 47.688 1 89 463 VAL A N 1
ATOM 3639 C CA . VAL A 1 463 ? -12.992 65.625 46.531 1 89 463 VAL A CA 1
ATOM 3640 C C . VAL A 1 463 ? -11.477 65.688 46.719 1 89 463 VAL A C 1
ATOM 3642 O O . VAL A 1 463 ? -10.758 64.812 46.25 1 89 463 VAL A O 1
ATOM 3645 N N . LEU A 1 464 ? -10.977 66.688 47.375 1 85.5 464 LEU A N 1
ATOM 3646 C CA . LEU A 1 464 ? -9.531 66.812 47.5 1 85.5 464 LEU A CA 1
ATOM 3647 C C . LEU A 1 464 ? -8.977 65.875 48.531 1 85.5 464 LEU A C 1
ATOM 3649 O O . LEU A 1 464 ? -7.988 65.188 48.281 1 85.5 464 LEU A O 1
ATOM 3653 N N . THR A 1 465 ? -9.656 65.75 49.656 1 84.25 465 THR A N 1
ATOM 3654 C CA . THR A 1 465 ? -9.125 64.938 50.75 1 84.25 465 THR A CA 1
ATOM 3655 C C . THR A 1 465 ? -9.75 63.562 50.719 1 84.25 465 THR A C 1
ATOM 3657 O O . THR A 1 465 ? -9.172 62.625 51.25 1 84.25 465 THR A O 1
ATOM 3660 N N . GLY A 1 466 ? -10.891 63.438 50.125 1 86.69 466 GLY A N 1
ATOM 3661 C CA . GLY A 1 466 ? -11.602 62.156 50.188 1 86.69 466 GLY A CA 1
ATOM 3662 C C . GLY A 1 466 ? -12.383 61.969 51.469 1 86.69 466 GLY A C 1
ATOM 3663 O O . GLY A 1 466 ? -13.008 60.938 51.656 1 86.69 466 GLY A O 1
ATOM 3664 N N . ALA A 1 467 ? -12.328 62.906 52.281 1 89.62 467 ALA A N 1
ATOM 3665 C CA . ALA A 1 467 ? -13.047 62.812 53.562 1 89.62 467 ALA A CA 1
ATOM 3666 C C . ALA A 1 467 ? -14.555 62.812 53.312 1 89.62 467 ALA A C 1
ATOM 3668 O O . ALA A 1 467 ? -15.078 63.656 52.594 1 89.62 467 ALA A O 1
ATOM 3669 N N . ARG A 1 468 ? -15.141 61.75 53.781 1 90.38 468 ARG A N 1
ATOM 3670 C CA . ARG A 1 468 ? -16.594 61.656 53.625 1 90.38 468 ARG A CA 1
ATOM 3671 C C . ARG A 1 468 ? -17.297 61.812 54.969 1 90.38 468 ARG A C 1
ATOM 3673 O O . ARG A 1 468 ? -16.797 61.312 56 1 90.38 468 ARG A O 1
ATOM 3680 N N . LYS A 1 469 ? -18.297 62.562 55.062 1 91.06 469 LYS A N 1
ATOM 3681 C CA . LYS A 1 469 ? -19.141 62.75 56.25 1 91.06 469 LYS A CA 1
ATOM 3682 C C . LYS A 1 469 ? -20.578 62.344 55.938 1 91.06 469 LYS A C 1
ATOM 3684 O O . LYS A 1 469 ? -21.156 62.75 54.938 1 91.06 469 LYS A O 1
ATOM 3689 N N . ARG A 1 470 ? -21.078 61.531 56.875 1 91.44 470 ARG A N 1
ATOM 3690 C CA . ARG A 1 470 ? -22.484 61.156 56.719 1 91.44 470 ARG A CA 1
ATOM 3691 C C . ARG A 1 470 ? -23.406 62.344 56.938 1 91.44 470 ARG A C 1
ATOM 3693 O O . ARG A 1 470 ? -23.312 63.031 57.969 1 91.44 470 ARG A O 1
ATOM 3700 N N . PHE A 1 471 ? -24.219 62.594 56.094 1 90.12 471 PHE A N 1
ATOM 3701 C CA . PHE A 1 471 ? -25.062 63.781 56.094 1 90.12 471 PHE A CA 1
ATOM 3702 C C . PHE A 1 471 ? -26.344 63.531 56.906 1 90.12 471 PHE A C 1
ATOM 3704 O O . PHE A 1 471 ? -26.875 64.438 57.531 1 90.12 471 PHE A O 1
ATOM 3711 N N . ARG A 1 472 ? -26.859 62.344 56.75 1 85.88 472 ARG A N 1
ATOM 3712 C CA . ARG A 1 472 ? -28.125 61.969 57.375 1 85.88 472 ARG A CA 1
ATOM 3713 C C . ARG A 1 472 ? -27.984 60.656 58.156 1 85.88 472 ARG A C 1
ATOM 3715 O O . ARG A 1 472 ? -27.266 59.75 57.719 1 85.88 472 ARG A O 1
ATOM 3722 N N . PRO A 1 473 ? -28.594 60.625 59.406 1 81.19 473 PRO A N 1
ATOM 3723 C CA . PRO A 1 473 ? -28.516 59.375 60.156 1 81.19 473 PRO A CA 1
ATOM 3724 C C . PRO A 1 473 ? -29.219 58.219 59.438 1 81.19 473 PRO A C 1
ATOM 3726 O O . PRO A 1 473 ? -30.156 58.438 58.656 1 81.19 473 PRO A O 1
ATOM 3729 N N . GLU A 1 474 ? -28.766 57 59.719 1 76.38 474 GLU A N 1
ATOM 3730 C CA . GLU A 1 474 ? -29.234 55.781 59.062 1 76.38 474 GLU A CA 1
ATOM 3731 C C . GLU A 1 474 ? -30.609 55.375 59.625 1 76.38 474 GLU A C 1
ATOM 3733 O O . GLU A 1 474 ? -30.891 55.531 60.812 1 76.38 474 GLU A O 1
ATOM 3738 N N . GLY A 1 475 ? -31.469 54.969 58.688 1 76.69 475 GLY A N 1
ATOM 3739 C CA . GLY A 1 475 ? -32.75 54.438 59.094 1 76.69 475 GLY A CA 1
ATOM 3740 C C . GLY A 1 475 ? -33.406 53.594 58 1 76.69 475 GLY A C 1
ATOM 3741 O O . GLY A 1 475 ? -33 53.656 56.844 1 76.69 475 GLY A O 1
ATOM 3742 N N . ASP A 1 476 ? -34.25 52.656 58.344 1 81.44 476 ASP A N 1
ATOM 3743 C CA . ASP A 1 476 ? -35 51.875 57.406 1 81.44 476 ASP A CA 1
ATOM 3744 C C . ASP A 1 476 ? -36.125 52.719 56.781 1 81.44 476 ASP A C 1
ATOM 3746 O O . ASP A 1 476 ? -37.031 53.156 57.469 1 81.44 476 ASP A O 1
ATOM 3750 N N . GLU A 1 477 ? -35.938 53.062 55.562 1 86.56 477 GLU A N 1
ATOM 3751 C CA . GLU A 1 477 ? -36.875 53.906 54.844 1 86.56 477 GLU A CA 1
ATOM 3752 C C . GLU A 1 477 ? -36.906 53.562 53.344 1 86.56 477 GLU A C 1
ATOM 3754 O O . GLU A 1 477 ? -36.312 52.594 52.906 1 86.56 477 GLU A O 1
ATOM 3759 N N . SER A 1 478 ? -37.75 54.281 52.656 1 87.56 478 SER A N 1
ATOM 3760 C CA . SER A 1 478 ? -37.812 54.062 51.219 1 87.56 478 SER A CA 1
ATOM 3761 C C . SER A 1 478 ? -36.562 54.625 50.531 1 87.56 478 SER A C 1
ATOM 3763 O O . SER A 1 478 ? -35.906 55.531 51.031 1 87.56 478 SER A O 1
ATOM 3765 N N . PRO A 1 479 ? -36.188 54 49.438 1 90.06 479 PRO A N 1
ATOM 3766 C CA . PRO A 1 479 ? -34.969 54.406 48.781 1 90.06 479 PRO A CA 1
ATOM 3767 C C . PRO A 1 479 ? -34.969 55.844 48.312 1 90.06 479 PRO A C 1
ATOM 3769 O O . PRO A 1 479 ? -36 56.344 47.875 1 90.06 479 PRO A O 1
ATOM 3772 N N . VAL A 1 480 ? -33.781 56.469 48.375 1 90.12 480 VAL A N 1
ATOM 3773 C CA . VAL A 1 480 ? -33.625 57.812 47.844 1 90.12 480 VAL A CA 1
ATOM 3774 C C . VAL A 1 480 ? -33.75 57.812 46.344 1 90.12 480 VAL A C 1
ATOM 3776 O O . VAL A 1 480 ? -33.219 56.938 45.656 1 90.12 480 VAL A O 1
ATOM 3779 N N . GLN A 1 481 ? -34.438 58.781 45.844 1 88.38 481 GLN A N 1
ATOM 3780 C CA . GLN A 1 481 ? -34.656 58.812 44.375 1 88.38 481 GLN A CA 1
ATOM 3781 C C . GLN A 1 481 ? -33.969 60.062 43.781 1 88.38 481 GLN A C 1
ATOM 3783 O O . GLN A 1 481 ? -33.469 60 42.656 1 88.38 481 GLN A O 1
ATOM 3788 N N . LEU A 1 482 ? -34.062 61.156 44.5 1 92 482 LEU A N 1
ATOM 3789 C CA . LEU A 1 482 ? -33.5 62.375 43.938 1 92 482 LEU A CA 1
ATOM 3790 C C . LEU A 1 482 ? -32.75 63.188 45 1 92 482 LEU A C 1
ATOM 3792 O O . LEU A 1 482 ? -33.188 63.219 46.188 1 92 482 LEU A O 1
ATOM 3796 N N . LEU A 1 483 ? -31.703 63.781 44.594 1 92.56 483 LEU A N 1
ATOM 3797 C CA . LEU A 1 483 ? -30.953 64.75 45.375 1 92.56 483 LEU A CA 1
ATOM 3798 C C . LEU A 1 483 ? -30.75 66 44.562 1 92.56 483 LEU A C 1
ATOM 3800 O O . LEU A 1 483 ? -30.25 66 43.438 1 92.56 483 LEU A O 1
ATOM 3804 N N . ARG A 1 484 ? -31.188 67.125 45.156 1 93.06 484 ARG A N 1
ATOM 3805 C CA . ARG A 1 484 ? -30.953 68.438 44.469 1 93.06 484 ARG A CA 1
ATOM 3806 C C . ARG A 1 484 ? -30.391 69.438 45.406 1 93.06 484 ARG A C 1
ATOM 3808 O O . ARG A 1 484 ? -30.906 69.625 46.531 1 93.06 484 ARG A O 1
ATOM 3815 N N . VAL A 1 485 ? -29.391 70.125 44.969 1 92.31 485 VAL A N 1
ATOM 3816 C CA . VAL A 1 485 ? -28.766 71.188 45.75 1 92.31 485 VAL A CA 1
ATOM 3817 C C . VAL A 1 485 ? -29.234 72.562 45.25 1 92.31 485 VAL A C 1
ATOM 3819 O O . VAL A 1 485 ? -29.359 72.75 44.062 1 92.31 485 VAL A O 1
ATOM 3822 N N . SER A 1 486 ? -29.422 73.438 46.219 1 88.75 486 SER A N 1
ATOM 3823 C CA . SER A 1 486 ? -29.922 74.75 45.875 1 88.75 486 SER A CA 1
ATOM 3824 C C . SER A 1 486 ? -28.875 75.562 45.125 1 88.75 486 SER A C 1
ATOM 3826 O O . SER A 1 486 ? -27.688 75.25 45.156 1 88.75 486 SER A O 1
ATOM 3828 N N . TYR A 1 487 ? -29.359 76.625 44.562 1 82.62 487 TYR A N 1
ATOM 3829 C CA . TYR A 1 487 ? -28.484 77.438 43.719 1 82.62 487 TYR A CA 1
ATOM 3830 C C . TYR A 1 487 ? -27.328 78.062 44.531 1 82.62 487 TYR A C 1
ATOM 3832 O O . TYR A 1 487 ? -26.188 78 44.062 1 82.62 487 TYR A O 1
ATOM 3840 N N . TYR A 1 488 ? -27.594 78.5 45.75 1 82.31 488 TYR A N 1
ATOM 3841 C CA . TYR A 1 488 ? -26.547 79.062 46.562 1 82.31 488 TYR A CA 1
ATOM 3842 C C . TYR A 1 488 ? -25.891 78 47.469 1 82.31 488 TYR A C 1
ATOM 3844 O O . TYR A 1 488 ? -25.141 78.312 48.375 1 82.31 488 TYR A O 1
ATOM 3852 N N . ARG A 1 489 ? -26.312 76.75 47.219 1 88.19 489 ARG A N 1
ATOM 3853 C CA . ARG A 1 489 ? -25.734 75.625 47.875 1 88.19 489 ARG A CA 1
ATOM 3854 C C . ARG A 1 489 ? -25.953 75.688 49.375 1 88.19 489 ARG A C 1
ATOM 3856 O O . ARG A 1 489 ?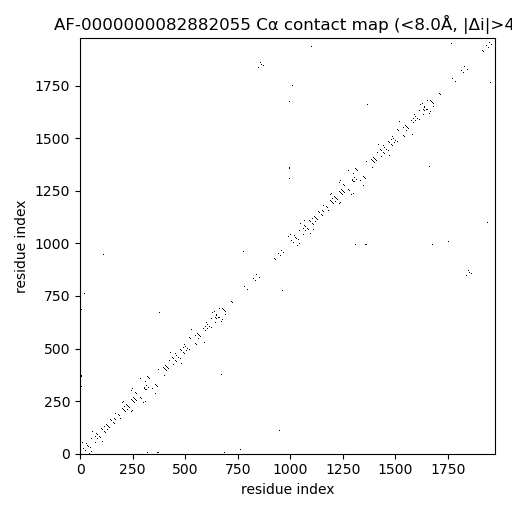 -25.078 75.25 50.156 1 88.19 489 ARG A O 1
ATOM 3863 N N . ARG A 1 490 ? -27.031 76.125 49.719 1 88.25 490 ARG A N 1
ATOM 3864 C CA . ARG A 1 490 ? -27.328 76.25 51.125 1 88.25 490 ARG A CA 1
ATOM 3865 C C . ARG A 1 490 ? -28.297 75.188 51.594 1 88.25 490 ARG A C 1
ATOM 3867 O O . ARG A 1 490 ? -28.281 74.812 52.75 1 88.25 490 ARG A O 1
ATOM 3874 N N . TYR A 1 491 ? -29.016 74.812 50.656 1 91.5 491 TYR A N 1
ATOM 3875 C CA . TYR A 1 491 ? -30.047 73.875 51.031 1 91.5 491 TYR A CA 1
ATOM 3876 C C . TYR A 1 491 ? -29.953 72.625 50.188 1 91.5 491 TYR A C 1
ATOM 3878 O O . TYR A 1 491 ? -29.469 72.688 49.031 1 91.5 491 TYR A O 1
ATOM 3886 N N . LEU A 1 492 ? -30.422 71.5 50.75 1 93.56 492 LEU A N 1
ATOM 3887 C CA . LEU A 1 492 ? -30.516 70.25 50.062 1 93.56 492 LEU A CA 1
ATOM 3888 C C . LEU A 1 492 ? -31.922 69.688 50.156 1 93.56 492 LEU A C 1
ATOM 3890 O O . LEU A 1 492 ? -32.5 69.625 51.25 1 93.56 492 LEU A O 1
ATOM 3894 N N . ALA A 1 493 ? -32.438 69.375 49 1 93.75 493 ALA A N 1
ATOM 3895 C CA . ALA A 1 493 ? -33.719 68.688 48.969 1 93.75 493 ALA A CA 1
ATOM 3896 C C . ALA A 1 493 ? -33.531 67.188 48.688 1 93.75 493 ALA A C 1
ATOM 3898 O O . ALA A 1 493 ? -32.812 66.812 47.75 1 93.75 493 ALA A O 1
ATOM 3899 N N . ILE A 1 494 ? -34.156 66.312 49.406 1 93.38 494 ILE A N 1
ATOM 3900 C CA . ILE A 1 494 ? -34.062 64.875 49.281 1 93.38 494 ILE A CA 1
ATOM 3901 C C . ILE A 1 494 ? -35.438 64.25 49.094 1 93.38 494 ILE A C 1
ATOM 3903 O O . ILE A 1 494 ? -36.344 64.5 49.906 1 93.38 494 ILE A O 1
ATOM 3907 N N . SER A 1 495 ? -35.562 63.531 48.031 1 92.5 495 SER A N 1
ATOM 3908 C CA . SER A 1 495 ? -36.844 62.844 47.781 1 92.5 495 SER A CA 1
ATOM 3909 C C . SER A 1 495 ? -36.656 61.344 47.906 1 92.5 495 SER A C 1
ATOM 3911 O O . SER A 1 495 ? -35.594 60.812 47.531 1 92.5 495 SER A O 1
ATOM 3913 N N . PHE A 1 496 ? -37.688 60.656 48.406 1 90.12 496 PHE A N 1
ATOM 3914 C CA . PHE A 1 496 ? -37.719 59.219 48.562 1 90.12 496 PHE A CA 1
ATOM 3915 C C . PHE A 1 496 ? -38.812 58.594 47.719 1 90.12 496 PHE A C 1
ATOM 3917 O O . PHE A 1 496 ? -39.719 59.312 47.219 1 90.12 496 PHE A O 1
ATOM 3924 N N . ARG A 1 497 ? -38.719 57.375 47.469 1 87.19 497 ARG A N 1
ATOM 3925 C CA . ARG A 1 497 ? -39.719 56.688 46.656 1 87.19 497 ARG A CA 1
ATOM 3926 C C . ARG A 1 497 ? -41.094 56.781 47.25 1 87.19 497 ARG A C 1
ATOM 3928 O O . ARG A 1 497 ? -42.062 57.062 46.562 1 87.19 497 ARG A O 1
ATOM 3935 N N . ASN A 1 498 ? -41.188 56.531 48.594 1 84.25 498 ASN A N 1
ATOM 3936 C CA . ASN A 1 498 ? -42.5 56.5 49.25 1 84.25 498 ASN A CA 1
ATOM 3937 C C . ASN A 1 498 ? -42.531 57.406 50.469 1 84.25 498 ASN A C 1
ATOM 3939 O O . ASN A 1 498 ? -43.562 57.5 51.156 1 84.25 498 ASN A O 1
ATOM 3943 N N . ASP A 1 499 ? -41.469 58.062 50.812 1 85.44 499 ASP A N 1
ATOM 3944 C CA . ASP A 1 499 ? -41.406 58.969 51.969 1 85.44 499 ASP A CA 1
ATOM 3945 C C . ASP A 1 499 ? -41.469 60.438 51.562 1 85.44 499 ASP A C 1
ATOM 3947 O O . ASP A 1 499 ? -41.188 60.75 50.406 1 85.44 499 ASP A O 1
ATOM 3951 N N . PRO A 1 500 ? -41.969 61.281 52.469 1 85.62 500 PRO A N 1
ATOM 3952 C CA . PRO A 1 500 ? -42.125 62.688 52.094 1 85.62 500 PRO A CA 1
ATOM 3953 C C . PRO A 1 500 ? -40.781 63.375 51.812 1 85.62 500 PRO A C 1
ATOM 3955 O O . PRO A 1 500 ? -39.75 62.875 52.281 1 85.62 500 PRO A O 1
ATOM 3958 N N . LEU A 1 501 ? -40.844 64.438 51.156 1 91.06 501 LEU A N 1
ATOM 3959 C CA . LEU A 1 501 ? -39.688 65.25 50.812 1 91.06 501 LEU A CA 1
ATOM 3960 C C . LEU A 1 501 ? -39.062 65.875 52.062 1 91.06 501 LEU A C 1
ATOM 3962 O O . LEU A 1 501 ? -39.781 66.312 52.969 1 91.06 501 LEU A O 1
ATOM 3966 N N . GLU A 1 502 ? -37.781 65.938 52.062 1 92.31 502 GLU A N 1
ATOM 3967 C CA . GLU A 1 502 ? -37.031 66.562 53.156 1 92.31 502 GLU A CA 1
ATOM 3968 C C . GLU A 1 502 ? -36.156 67.688 52.625 1 92.31 502 GLU A C 1
ATOM 3970 O O . GLU A 1 502 ? -35.594 67.625 51.531 1 92.31 502 GLU A O 1
ATOM 3975 N N . ILE A 1 503 ? -36.125 68.75 53.312 1 92.62 503 ILE A N 1
ATOM 3976 C CA . ILE A 1 503 ? -35.25 69.875 53 1 92.62 503 ILE A CA 1
ATOM 3977 C C . ILE A 1 503 ? -34.25 70.125 54.125 1 92.62 503 ILE A C 1
ATOM 3979 O O . ILE A 1 503 ? -34.656 70.25 55.281 1 92.62 503 ILE A O 1
ATOM 3983 N N . TRP A 1 504 ? -33.062 70.125 53.781 1 93.12 504 TRP A N 1
ATOM 3984 C CA . TRP A 1 504 ? -31.969 70.25 54.75 1 93.12 504 TRP A CA 1
ATOM 3985 C C . TRP A 1 504 ? -31.156 71.5 54.562 1 93.12 504 TRP A C 1
ATOM 3987 O O . TRP A 1 504 ? -31.047 72 53.438 1 93.12 504 TRP A O 1
ATOM 3997 N N . ASP A 1 505 ? -30.656 72 55.688 1 90 505 ASP A N 1
ATOM 3998 C CA . ASP A 1 505 ? -29.625 73 55.625 1 90 505 ASP A CA 1
ATOM 3999 C C . ASP A 1 505 ? -28.234 72.375 55.469 1 90 505 ASP A C 1
ATOM 4001 O O . ASP A 1 505 ? -27.797 71.625 56.344 1 90 505 ASP A O 1
ATOM 4005 N N . MET A 1 506 ? -27.594 72.688 54.5 1 88.75 506 MET A N 1
ATOM 4006 C CA . MET A 1 506 ? -26.344 72 54.156 1 88.75 506 MET A CA 1
ATOM 4007 C C . MET A 1 506 ? -25.219 72.438 55.094 1 88.75 506 MET A C 1
ATOM 4009 O O . MET A 1 506 ? -24.312 71.688 55.375 1 88.75 506 MET A O 1
ATOM 4013 N N . LYS A 1 507 ? -25.219 73.625 55.5 1 81.94 507 LYS A N 1
ATOM 4014 C CA . LYS A 1 507 ? -24.156 74.125 56.375 1 81.94 507 LYS A CA 1
ATOM 4015 C C . LYS A 1 507 ? -24.297 73.625 57.781 1 81.94 507 LYS A C 1
ATOM 4017 O O . LYS A 1 507 ? -23.328 73.125 58.375 1 81.94 507 LYS A O 1
ATOM 4022 N N . ALA A 1 508 ? -25.516 73.688 58.25 1 82.5 508 ALA A N 1
ATOM 4023 C CA . ALA A 1 508 ? -25.75 73.312 59.625 1 82.5 508 ALA A CA 1
ATOM 4024 C C . ALA A 1 508 ? -26.062 71.812 59.688 1 82.5 508 ALA A C 1
ATOM 4026 O O . ALA A 1 508 ? -26.031 71.188 60.781 1 82.5 508 ALA A O 1
ATOM 4027 N N . HIS A 1 509 ? -26.25 71.125 58.625 1 87.75 509 HIS A N 1
ATOM 4028 C CA . HIS A 1 509 ? -26.625 69.688 58.531 1 87.75 509 HIS A CA 1
ATOM 4029 C C . HIS A 1 509 ? -27.844 69.375 59.406 1 87.75 509 HIS A C 1
ATOM 4031 O O . HIS A 1 509 ? -27.828 68.438 60.188 1 87.75 509 HIS A O 1
ATOM 4037 N N . ARG A 1 510 ? -28.688 70.25 59.25 1 89.19 510 ARG A N 1
ATOM 4038 C CA . ARG A 1 510 ? -29.906 70.125 60.031 1 89.19 510 ARG A CA 1
ATOM 4039 C C . ARG A 1 510 ? -31.141 70.062 59.156 1 89.19 510 ARG A C 1
ATOM 4041 O O . ARG A 1 510 ? -31.219 70.75 58.125 1 89.19 510 ARG A O 1
ATOM 4048 N N . LEU A 1 511 ? -32.062 69.188 59.594 1 91.88 511 LEU A N 1
ATOM 4049 C CA . LEU A 1 511 ? -33.312 69.062 58.875 1 91.88 511 LEU A CA 1
ATOM 4050 C C . LEU A 1 511 ? -34.219 70.25 59.125 1 91.88 511 LEU A C 1
ATOM 4052 O O . LEU A 1 511 ? -34.5 70.625 60.281 1 91.88 511 LEU A O 1
ATOM 4056 N N . LEU A 1 512 ? -34.562 70.938 58.094 1 90.12 512 LEU A N 1
ATOM 4057 C CA . LEU A 1 512 ? -35.406 72.125 58.219 1 90.12 512 LEU A CA 1
ATOM 4058 C C . LEU A 1 512 ? -36.906 71.75 58.219 1 90.12 512 LEU A C 1
ATOM 4060 O O . LEU A 1 512 ? -37.688 72.25 59.031 1 90.12 512 LEU A O 1
ATOM 4064 N N . ARG A 1 513 ? -37.25 70.938 57.312 1 90.12 513 ARG A N 1
ATOM 4065 C CA . ARG A 1 513 ? -38.656 70.5 57.219 1 90.12 513 ARG A CA 1
ATOM 4066 C C . ARG A 1 513 ? -38.812 69.188 56.531 1 90.12 513 ARG A C 1
ATOM 4068 O O . ARG A 1 513 ? -38.156 68.875 55.531 1 90.12 513 ARG A O 1
ATOM 4075 N N . ARG A 1 514 ? -39.594 68.312 57.188 1 89.69 514 ARG A N 1
ATOM 4076 C CA . ARG A 1 514 ? -40.125 67.062 56.562 1 89.69 514 ARG A CA 1
ATOM 4077 C C . ARG A 1 514 ? -41.594 67.25 56.188 1 89.69 514 ARG A C 1
ATOM 4079 O O . ARG A 1 514 ? -42.438 67.5 57.062 1 89.69 514 ARG A O 1
ATOM 4086 N N . MET A 1 515 ? -41.781 67.188 54.906 1 83.12 515 MET A N 1
ATOM 4087 C CA . MET A 1 515 ? -43.125 67.438 54.438 1 83.12 515 MET A CA 1
ATOM 4088 C C . MET A 1 515 ? -44.094 66.438 55 1 83.12 515 MET A C 1
ATOM 4090 O O . MET A 1 515 ? -43.656 65.438 55.562 1 83.12 515 MET A O 1
ATOM 4094 N N . SER A 1 516 ? -45.469 66.75 54.938 1 77.06 516 SER A N 1
ATOM 4095 C CA . SER A 1 516 ? -46.5 65.938 55.531 1 77.06 516 SER A CA 1
ATOM 4096 C C . SER A 1 516 ? -46.656 64.625 54.75 1 77.06 516 SER A C 1
ATOM 4098 O O . SER A 1 516 ? -46.344 64.562 53.562 1 77.06 516 SER A O 1
ATOM 4100 N N . ARG A 1 517 ? -47.031 63.562 55.406 1 76.56 517 ARG A N 1
ATOM 4101 C CA . ARG A 1 517 ? -47.219 62.281 54.781 1 76.56 517 ARG A CA 1
ATOM 4102 C C . ARG A 1 517 ? -48.312 62.344 53.719 1 76.56 517 ARG A C 1
ATOM 4104 O O . ARG A 1 517 ? -48.406 61.469 52.844 1 76.56 517 ARG A O 1
ATOM 4111 N N . LYS A 1 518 ? -49.094 63.406 53.781 1 69.06 518 LYS A N 1
ATOM 4112 C CA . LYS A 1 518 ? -50.156 63.594 52.781 1 69.06 518 LYS A CA 1
ATOM 4113 C C . LYS A 1 518 ? -49.562 64.125 51.5 1 69.06 518 LYS A C 1
ATOM 4115 O O . LYS A 1 518 ? -50.281 64.25 50.5 1 69.06 518 LYS A O 1
ATOM 4120 N N . CYS A 1 519 ? -48.281 64.312 51.438 1 74.62 519 CYS A N 1
ATOM 4121 C CA . CYS A 1 519 ? -47.594 64.875 50.281 1 74.62 519 CYS A CA 1
ATOM 4122 C C . CYS A 1 519 ? -47.531 63.844 49.156 1 74.62 519 CYS A C 1
ATOM 4124 O O . CYS A 1 519 ? -47.219 62.656 49.406 1 74.62 519 CYS A O 1
ATOM 4126 N N . PRO A 1 520 ? -47.938 64.188 48.031 1 79.06 520 PRO A N 1
ATOM 4127 C CA . PRO A 1 520 ? -47.938 63.25 46.906 1 79.06 520 PRO A CA 1
ATOM 4128 C C . PRO A 1 520 ? -46.531 62.781 46.562 1 79.06 520 PRO A C 1
ATOM 4130 O O . PRO A 1 520 ? -45.531 63.344 47.062 1 79.06 520 PRO A O 1
ATOM 4133 N N . ILE A 1 521 ? -46.469 61.688 45.75 1 83.31 521 ILE A N 1
ATOM 4134 C CA . ILE A 1 521 ? -45.219 61.125 45.281 1 83.31 521 ILE A CA 1
ATOM 4135 C C . ILE A 1 521 ? -44.531 62.094 44.344 1 83.31 521 ILE A C 1
ATOM 4137 O O . ILE A 1 521 ? -45.156 62.625 43.406 1 83.31 521 ILE A O 1
ATOM 4141 N N . ILE A 1 522 ? -43.312 62.438 44.625 1 87.94 522 ILE A N 1
ATOM 4142 C CA . ILE A 1 522 ? -42.562 63.406 43.844 1 87.94 522 ILE A CA 1
ATOM 4143 C C . ILE A 1 522 ? -41.875 62.688 42.656 1 87.94 522 ILE A C 1
ATOM 4145 O O . ILE A 1 522 ? -41.219 61.688 42.844 1 87.94 522 ILE A O 1
ATOM 4149 N N . VAL A 1 523 ? -42.094 63.188 41.5 1 87.5 523 VAL A N 1
ATOM 4150 C CA . VAL A 1 523 ? -41.469 62.656 40.281 1 87.5 523 VAL A CA 1
ATOM 4151 C C . VAL A 1 523 ? -40.125 63.375 40.031 1 87.5 523 VAL A C 1
ATOM 4153 O O . VAL A 1 523 ? -39.156 62.75 39.656 1 87.5 523 VAL A O 1
ATOM 4156 N N . ASP A 1 524 ? -40.156 64.688 40.219 1 91.44 524 ASP A N 1
ATOM 4157 C CA . ASP A 1 524 ? -38.938 65.438 40.062 1 91.44 524 ASP A CA 1
ATOM 4158 C C . ASP A 1 524 ? -39.031 66.75 40.812 1 91.44 524 ASP A C 1
ATOM 4160 O O . ASP A 1 524 ? -40.094 67.125 41.312 1 91.44 524 ASP A O 1
ATOM 4164 N N . MET A 1 525 ? -37.875 67.5 40.969 1 92.06 525 MET A N 1
ATOM 4165 C CA . MET A 1 525 ? -37.812 68.75 41.625 1 92.06 525 MET A CA 1
ATOM 4166 C C . MET A 1 525 ? -36.719 69.625 41.031 1 92.06 525 MET A C 1
ATOM 4168 O O . MET A 1 525 ? -35.75 69.125 40.469 1 92.06 525 MET A O 1
ATOM 4172 N N . ALA A 1 526 ? -36.875 70.938 41.125 1 91.38 526 ALA A N 1
ATOM 4173 C CA . ALA A 1 526 ? -35.875 71.875 40.594 1 91.38 526 ALA A CA 1
ATOM 4174 C C . ALA A 1 526 ? -35.844 73.188 41.406 1 91.38 526 ALA A C 1
ATOM 4176 O O . ALA A 1 526 ? -36.875 73.688 41.75 1 91.38 526 ALA A O 1
ATOM 4177 N N . TRP A 1 527 ? -34.656 73.562 41.719 1 89.56 527 TRP A N 1
ATOM 4178 C CA . TRP A 1 527 ? -34.469 74.812 42.375 1 89.56 527 TRP A CA 1
ATOM 4179 C C . TRP A 1 527 ? -34.438 75.938 41.375 1 89.56 527 TRP A C 1
ATOM 4181 O O . TRP A 1 527 ? -33.938 75.812 40.25 1 89.56 527 TRP A O 1
ATOM 4191 N N . SER A 1 528 ? -34.938 77.125 41.781 1 82.94 528 SER A N 1
ATOM 4192 C CA . SER A 1 528 ? -35 78.312 40.906 1 82.94 528 SER A CA 1
ATOM 4193 C C . SER A 1 528 ? -33.656 79.062 40.844 1 82.94 528 SER A C 1
ATOM 4195 O O . SER A 1 528 ? -32.938 79.125 41.875 1 82.94 52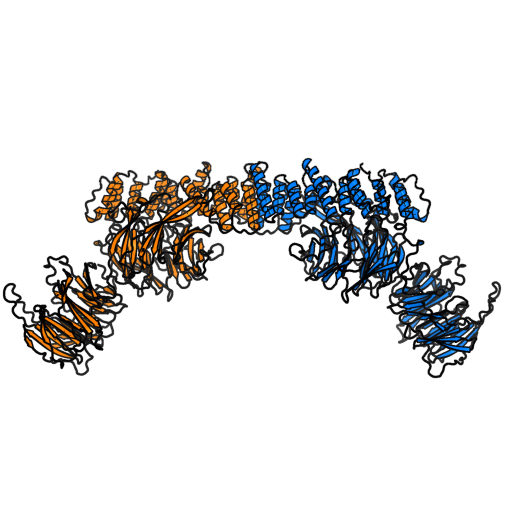8 SER A O 1
ATOM 4197 N N . THR A 1 529 ? -33.375 79.438 39.625 1 74.38 529 THR A N 1
ATOM 4198 C CA . THR A 1 529 ? -32.188 80.25 39.438 1 74.38 529 THR A CA 1
ATOM 4199 C C . THR A 1 529 ? -32.531 81.688 39.219 1 74.38 529 THR A C 1
ATOM 4201 O O . THR A 1 529 ? -31.656 82.562 38.969 1 74.38 529 THR A O 1
ATOM 4204 N N . LYS A 1 530 ? -33.75 82.188 39.125 1 63.81 530 LYS A N 1
ATOM 4205 C CA . LYS A 1 530 ? -34.219 83.5 38.781 1 63.81 530 LYS A CA 1
ATOM 4206 C C . LYS A 1 530 ? -33.812 84.562 39.812 1 63.81 530 LYS A C 1
ATOM 4208 O O . LYS A 1 530 ? -33.344 85.625 39.469 1 63.81 530 LYS A O 1
ATOM 4213 N N . HIS A 1 531 ? -34.25 84.562 41.062 1 56.62 531 HIS A N 1
ATOM 4214 C CA . HIS A 1 531 ? -34.156 85.625 42.031 1 56.62 531 HIS A CA 1
ATOM 4215 C C . HIS A 1 531 ? -32.719 85.75 42.594 1 56.62 531 HIS A C 1
ATOM 4217 O O . HIS A 1 531 ? -32.531 86.125 43.75 1 56.62 531 HIS A O 1
ATOM 4223 N N . VAL A 1 532 ? -31.812 85.438 41.781 1 54.66 532 VAL A N 1
ATOM 4224 C CA . VAL A 1 532 ? -30.406 85.5 42.188 1 54.66 532 VAL A CA 1
ATOM 4225 C C . VAL A 1 532 ? -29.984 86.938 42.406 1 54.66 532 VAL A C 1
ATOM 4227 O O . VAL A 1 532 ? -29.906 87.75 41.438 1 54.66 532 VAL A O 1
ATOM 4230 N N . THR A 1 533 ? -30.469 87.75 43.219 1 49.88 533 THR A N 1
ATOM 4231 C CA . THR A 1 533 ? -29.938 89.062 43.531 1 49.88 533 THR A CA 1
ATOM 4232 C C . THR A 1 533 ? -28.438 89 43.781 1 49.88 533 THR A C 1
ATOM 4234 O O . THR A 1 533 ? -27.953 88.062 44.438 1 49.88 533 THR A O 1
ATOM 4237 N N . LYS A 1 534 ? -27.547 89.625 42.906 1 49.41 534 LYS A N 1
ATOM 4238 C CA . LYS A 1 534 ? -26.109 89.875 42.844 1 49.41 534 LYS A CA 1
ATOM 4239 C C . LYS A 1 534 ? -25.516 90 44.25 1 49.41 534 LYS A C 1
ATOM 4241 O O . LYS A 1 534 ? -24.312 90.125 44.406 1 49.41 534 LYS A O 1
ATOM 4246 N N . LYS A 1 535 ? -26.188 90.562 45.344 1 47.34 535 LYS A N 1
ATOM 4247 C CA . LYS A 1 535 ? -25.297 91.188 46.281 1 47.34 535 LYS A CA 1
ATOM 4248 C C . LYS A 1 535 ? -24.531 90.188 47.125 1 47.34 535 LYS A C 1
ATOM 4250 O O . LYS A 1 535 ? -24.969 89.812 48.219 1 47.34 535 LYS A O 1
ATOM 4255 N N . THR A 1 536 ? -23.984 89.125 46.625 1 43.69 536 THR A N 1
ATOM 4256 C CA . THR A 1 536 ? -23.062 88.562 47.594 1 43.69 536 THR A CA 1
ATOM 4257 C C . THR A 1 536 ? -21.953 89.562 47.969 1 43.69 536 THR A C 1
ATOM 4259 O O . THR A 1 536 ? -21.016 89.75 47.188 1 43.69 536 THR A O 1
ATOM 4262 N N . ALA A 1 537 ? -22.094 90.75 48.562 1 38.34 537 ALA A N 1
ATOM 4263 C CA . ALA A 1 537 ? -20.906 91.5 49 1 38.34 537 ALA A CA 1
ATOM 4264 C C . ALA A 1 537 ? -19.953 90.562 49.75 1 38.34 537 ALA A C 1
ATOM 4266 O O . ALA A 1 537 ? -20.391 89.625 50.438 1 38.34 537 ALA A O 1
ATOM 4267 N N . GLU A 1 538 ? -18.734 90.438 49.438 1 40.03 538 GLU A N 1
ATOM 4268 C CA . GLU A 1 538 ? -17.594 89.812 50.094 1 40.03 538 GLU A CA 1
ATOM 4269 C C . GLU A 1 538 ? -17.797 89.75 51.625 1 40.03 538 GLU A C 1
ATOM 4271 O O . GLU A 1 538 ? -17.203 88.938 52.312 1 40.03 538 GLU A O 1
ATOM 4276 N N . GLY A 1 539 ? -17.75 91 52.312 1 38.38 539 GLY A N 1
ATOM 4277 C CA . GLY A 1 539 ? -17.438 91.125 53.719 1 38.38 539 GLY A CA 1
ATOM 4278 C C . GLY A 1 539 ? -18.391 90.312 54.625 1 38.38 539 GLY A C 1
ATOM 4279 O O . GLY A 1 539 ? -17.969 89.5 55.438 1 38.38 539 GLY A O 1
ATOM 4280 N N . GLU A 1 540 ? -19.484 91.062 55.219 1 40.62 540 GLU A N 1
ATOM 4281 C CA . GLU A 1 540 ? -20.234 90.875 56.438 1 40.62 540 GLU A CA 1
ATOM 4282 C C . GLU A 1 540 ? -21.109 89.625 56.344 1 40.62 540 GLU A C 1
ATOM 4284 O O . GLU A 1 540 ? -21.219 89 55.281 1 40.62 540 GLU A O 1
ATOM 4289 N N . THR A 1 541 ? -22.344 89.625 57.25 1 44.62 541 THR A N 1
ATOM 4290 C CA . THR A 1 541 ? -23.219 88.5 57.688 1 44.62 541 THR A CA 1
ATOM 4291 C C . THR A 1 541 ? -23.922 87.875 56.5 1 44.62 541 THR A C 1
ATOM 4293 O O . THR A 1 541 ? -24.516 88.562 55.688 1 44.62 541 THR A O 1
ATOM 4296 N N . PRO A 1 542 ? -23.656 86.75 56 1 50.38 542 PRO A N 1
ATOM 4297 C CA . PRO A 1 542 ? -24.375 86.062 54.906 1 50.38 542 PRO A CA 1
ATOM 4298 C C . PRO A 1 542 ? -25.875 86.312 54.906 1 50.38 542 PRO A C 1
ATOM 4300 O O . PRO A 1 542 ? -26.547 86.062 55.906 1 50.38 542 PRO A O 1
ATOM 4303 N N . GLN A 1 543 ? -26.359 87.438 54.406 1 54.03 543 GLN A N 1
ATOM 4304 C CA . GLN A 1 543 ? -27.766 87.812 54.312 1 54.03 543 GLN A CA 1
ATOM 4305 C C . GLN A 1 543 ? -28.609 86.625 53.844 1 54.03 543 GLN A C 1
ATOM 4307 O O . GLN A 1 543 ? -28.188 85.875 52.969 1 54.03 543 GLN A O 1
ATOM 4312 N N . LEU A 1 544 ? -29.578 86.125 54.594 1 65.69 544 LEU A N 1
ATOM 4313 C CA . LEU A 1 544 ? -30.562 85.062 54.375 1 65.69 544 LEU A CA 1
ATOM 4314 C C . LEU A 1 544 ? -31.312 85.312 53.062 1 65.69 544 LEU A C 1
ATOM 4316 O O . LEU A 1 544 ? -32 86.312 52.875 1 65.69 544 LEU A O 1
ATOM 4320 N N . VAL A 1 545 ? -30.891 84.688 51.969 1 74.81 545 VAL A N 1
ATOM 4321 C CA . VAL A 1 545 ? -31.516 84.75 50.656 1 74.81 545 VAL A CA 1
ATOM 4322 C C . VAL A 1 545 ? -32.625 83.75 50.531 1 74.81 545 VAL A C 1
ATOM 4324 O O . VAL A 1 545 ? -32.5 82.625 51.031 1 74.81 545 VAL A O 1
ATOM 4327 N N . ARG A 1 546 ? -33.719 84.312 50 1 82.88 546 ARG A N 1
ATOM 4328 C CA . ARG A 1 546 ? -34.844 83.438 49.688 1 82.88 546 ARG A CA 1
ATOM 4329 C C . ARG A 1 546 ? -34.562 82.562 48.469 1 82.88 546 ARG A C 1
ATOM 4331 O O . ARG A 1 546 ? -34.125 83.062 47.438 1 82.88 546 ARG A O 1
ATOM 4338 N N . GLU A 1 547 ? -34.75 81.25 48.688 1 87.94 547 GLU A N 1
ATOM 4339 C CA . GLU A 1 547 ? -34.625 80.312 47.562 1 87.94 547 GLU A CA 1
ATOM 4340 C C . GLU A 1 547 ? -35.906 79.562 47.312 1 87.94 547 GLU A C 1
ATOM 4342 O O . GLU A 1 547 ? -36.656 79.25 48.25 1 87.94 547 GLU A O 1
ATOM 4347 N N . ASN A 1 548 ? -36.219 79.312 46.031 1 87.75 548 ASN A N 1
ATOM 4348 C CA . ASN A 1 548 ? -37.469 78.688 45.625 1 87.75 548 ASN A CA 1
ATOM 4349 C C . ASN A 1 548 ? -37.25 77.312 45.062 1 87.75 548 ASN A C 1
ATOM 4351 O O . ASN A 1 548 ? -36.312 77.062 44.281 1 87.75 548 ASN A O 1
ATOM 4355 N N . LEU A 1 549 ? -38 76.375 45.438 1 90.75 549 LEU A N 1
ATOM 4356 C CA . LEU A 1 549 ? -38 75 44.969 1 90.75 549 LEU A CA 1
ATOM 4357 C C . LEU A 1 549 ? -39.375 74.688 44.375 1 90.75 549 LEU A C 1
ATOM 4359 O O . LEU A 1 549 ? -40.406 75 44.938 1 90.75 549 LEU A O 1
ATOM 4363 N N . VAL A 1 550 ? -39.344 74.125 43.219 1 91.12 550 VAL A N 1
ATOM 4364 C CA . VAL A 1 550 ? -40.562 73.625 42.594 1 91.12 550 VAL A CA 1
ATOM 4365 C C . VAL A 1 550 ? -40.562 72.125 42.594 1 91.12 550 VAL A C 1
ATOM 4367 O O . VAL A 1 550 ? -39.562 71.5 42.281 1 91.12 550 VAL A O 1
ATOM 4370 N N . VAL A 1 551 ? -41.656 71.562 42.969 1 91.25 551 VAL A N 1
ATOM 4371 C CA . VAL A 1 551 ? -41.781 70.062 43.094 1 91.25 551 VAL A CA 1
ATOM 4372 C C . VAL A 1 551 ? -42.906 69.625 42.188 1 91.25 551 VAL A C 1
ATOM 4374 O O . VAL A 1 551 ? -43.969 70.188 42.156 1 91.25 551 VAL A O 1
ATOM 4377 N N . LEU A 1 552 ? -42.625 68.562 41.438 1 90.06 552 LEU A N 1
ATOM 4378 C CA . LEU A 1 552 ? -43.594 67.938 40.531 1 90.06 552 LEU A CA 1
ATOM 4379 C C . LEU A 1 552 ? -44.062 66.562 41.094 1 90.06 552 LEU A C 1
ATOM 4381 O O . LEU A 1 552 ? -43.25 65.75 41.469 1 90.06 552 LEU A O 1
ATOM 4385 N N . ASP A 1 553 ? -45.406 66.438 41.094 1 85.94 553 ASP A N 1
ATOM 4386 C CA . ASP A 1 553 ? -45.938 65.125 41.594 1 85.94 553 ASP A CA 1
ATOM 4387 C C . ASP A 1 553 ? -46.344 64.25 40.469 1 85.94 553 ASP A C 1
ATOM 4389 O O . ASP A 1 553 ? -46.219 64.625 39.281 1 85.94 553 ASP A O 1
ATOM 4393 N N . ASN A 1 554 ? -46.812 63.062 40.75 1 84.19 554 ASN A N 1
ATOM 4394 C CA . ASN A 1 554 ? -47.156 62 39.781 1 84.19 554 ASN A CA 1
ATOM 4395 C C . ASN A 1 554 ? -48.406 62.375 38.969 1 84.19 554 ASN A C 1
ATOM 4397 O O . ASN A 1 554 ? -48.656 61.844 37.906 1 84.19 554 ASN A O 1
ATOM 4401 N N . ASP A 1 555 ? -49.344 63.281 39.469 1 82.62 555 ASP A N 1
ATOM 4402 C CA . ASP A 1 555 ? -50.531 63.719 38.781 1 82.62 555 ASP A CA 1
ATOM 4403 C C . ASP A 1 555 ? -50.312 65 38.031 1 82.62 555 ASP A C 1
ATOM 4405 O O . ASP A 1 555 ? -51.25 65.688 37.594 1 82.62 555 ASP A O 1
ATOM 4409 N N . ASN A 1 556 ? -49.062 65.5 37.906 1 86.69 556 ASN A N 1
ATOM 4410 C CA . ASN A 1 556 ? -48.625 66.625 37.156 1 86.69 556 ASN A CA 1
ATOM 4411 C C . ASN A 1 556 ? -48.969 67.938 37.875 1 86.69 556 ASN A C 1
ATOM 4413 O O . ASN A 1 556 ? -49.281 68.938 37.219 1 86.69 556 ASN A O 1
ATOM 4417 N N . HIS A 1 557 ? -49.031 67.938 39.156 1 86.44 557 HIS A N 1
ATOM 4418 C CA . HIS A 1 557 ? -49.188 69.125 39.938 1 86.44 557 HIS A CA 1
ATOM 4419 C C . HIS A 1 557 ? -47.844 69.75 40.344 1 86.44 557 HIS A C 1
ATOM 4421 O O . HIS A 1 557 ? -46.906 69 40.625 1 86.44 557 HIS A O 1
ATOM 4427 N N . LEU A 1 558 ? -47.812 71 40.281 1 88.69 558 LEU A N 1
ATOM 4428 C CA . LEU A 1 558 ? -46.594 71.688 40.656 1 88.69 558 LEU A CA 1
ATOM 4429 C C . LEU A 1 558 ? -46.781 72.438 42 1 88.69 558 LEU A C 1
ATOM 4431 O O . LEU A 1 558 ? -47.844 73 42.25 1 88.69 558 LEU A O 1
ATOM 4435 N N . TYR A 1 559 ? -45.875 72.312 42.844 1 88.62 559 TYR A N 1
ATOM 4436 C CA . TYR A 1 559 ? -45.875 72.938 44.125 1 88.62 559 TYR A CA 1
ATOM 4437 C C . TYR A 1 559 ? -44.688 73.875 44.281 1 88.62 559 TYR A C 1
ATOM 4439 O O . TYR A 1 559 ? -43.562 73.562 43.875 1 88.62 559 TYR A O 1
ATOM 4447 N N . HIS A 1 560 ? -44.938 75 44.719 1 88.06 560 HIS A N 1
ATOM 4448 C CA . HIS A 1 560 ? -43.875 76 44.938 1 88.06 560 HIS A CA 1
ATOM 4449 C C . HIS A 1 560 ? -43.531 76.062 46.406 1 88.06 560 HIS A C 1
ATOM 4451 O O . HIS A 1 560 ? -44.375 76.438 47.219 1 88.06 560 HIS A O 1
ATOM 4457 N N . VAL A 1 561 ? -42.281 75.75 46.688 1 88.56 561 VAL A N 1
ATOM 4458 C CA . VAL A 1 561 ? -41.781 75.812 48.062 1 88.56 561 VAL A CA 1
ATOM 4459 C C . VAL A 1 561 ? -40.75 76.875 48.219 1 88.56 561 VAL A C 1
ATOM 4461 O O . VAL A 1 561 ? -39.844 77.062 47.406 1 88.56 561 VAL A O 1
ATOM 4464 N N . ILE A 1 562 ? -40.938 77.688 49.25 1 87 562 ILE A N 1
ATOM 4465 C CA . ILE A 1 562 ? -40.031 78.812 49.531 1 87 562 ILE A CA 1
ATOM 4466 C C . ILE A 1 562 ? -39.219 78.5 50.812 1 87 562 ILE A C 1
ATOM 4468 O O . ILE A 1 562 ? -39.812 78.188 51.844 1 87 562 ILE A O 1
ATOM 4472 N N . VAL A 1 563 ? -37.969 78.625 50.656 1 89 563 VAL A N 1
ATOM 4473 C CA . VAL A 1 563 ? -37.094 78.375 51.781 1 89 563 VAL A CA 1
ATOM 4474 C C . VAL A 1 563 ? -36.281 79.625 52.094 1 89 563 VAL A C 1
ATOM 4476 O O . VAL A 1 563 ? -35.625 80.188 51.188 1 89 563 VAL A O 1
ATOM 4479 N N . LYS A 1 564 ? -36.438 80.188 53.281 1 85 564 LYS A N 1
ATOM 4480 C CA . LYS A 1 564 ? -35.656 81.312 53.719 1 85 564 LYS A CA 1
ATOM 4481 C C . LYS A 1 564 ? -35.094 81.125 55.125 1 85 564 LYS A C 1
ATOM 4483 O O . LYS A 1 564 ? -35.844 81.062 56.125 1 85 564 LYS A O 1
ATOM 4488 N N . GLY A 1 565 ? -33.844 80.938 55.125 1 80.69 565 GLY A N 1
ATOM 4489 C CA . GLY A 1 565 ? -33.219 80.688 56.406 1 80.69 565 GLY A CA 1
ATOM 4490 C C . GLY A 1 565 ? -33.688 79.375 57.031 1 80.69 565 GLY A C 1
ATOM 4491 O O . GLY A 1 565 ? -33.562 78.312 56.438 1 80.69 565 GLY A O 1
ATOM 4492 N N . LEU A 1 566 ? -34.312 79.5 58.156 1 82.19 566 LEU A N 1
ATOM 4493 C CA . LEU A 1 566 ? -34.75 78.312 58.875 1 82.19 566 LEU A CA 1
ATOM 4494 C C . LEU A 1 566 ? -36.25 78.062 58.625 1 82.19 566 LEU A C 1
ATOM 4496 O O . LEU A 1 566 ? -36.781 77 59.062 1 82.19 566 LEU A O 1
ATOM 4500 N N . HIS A 1 567 ? -36.844 78.938 57.844 1 83.62 567 HIS A N 1
ATOM 4501 C CA . HIS A 1 567 ? -38.281 78.812 57.625 1 83.62 567 HIS A CA 1
ATOM 4502 C C . HIS A 1 567 ? -38.594 78.25 56.25 1 83.62 567 HIS A C 1
ATOM 4504 O O . HIS A 1 567 ? -38.031 78.75 55.25 1 83.62 567 HIS A O 1
ATOM 4510 N N . VAL A 1 568 ? -39.312 77.125 56.25 1 88.75 568 VAL A N 1
ATOM 4511 C CA . VAL A 1 568 ? -39.781 76.5 55 1 88.75 568 VAL A CA 1
ATOM 4512 C C . VAL A 1 568 ? -41.281 76.688 54.906 1 88.75 568 VAL A C 1
ATOM 4514 O O . VAL A 1 568 ? -42.031 76.25 55.812 1 88.75 568 VAL A O 1
ATOM 4517 N N . LYS A 1 569 ? -41.719 77.438 53.938 1 82.56 569 LYS A N 1
ATOM 4518 C CA . LYS A 1 569 ? -43.156 77.562 53.719 1 82.56 569 LYS A CA 1
ATOM 4519 C C . LYS A 1 569 ? -43.688 76.5 52.812 1 82.56 569 LYS A C 1
ATOM 4521 O O . LYS A 1 569 ? -43.062 76.188 51.781 1 82.56 569 LYS A O 1
ATOM 4526 N N . ASP A 1 570 ? -44.75 75.875 53.312 1 73.25 570 ASP A N 1
ATOM 4527 C CA . ASP A 1 570 ? -45.344 74.75 52.594 1 73.25 570 ASP A CA 1
ATOM 4528 C C . ASP A 1 570 ? -45.75 75.125 51.188 1 73.25 570 ASP A C 1
ATOM 4530 O O . ASP A 1 570 ? -46.125 76.312 50.938 1 73.25 570 ASP A O 1
ATOM 4534 N N . GLY A 1 571 ? -45.656 74.188 50.25 1 71.75 571 GLY A N 1
ATOM 4535 C CA . GLY A 1 571 ? -45.781 74.375 48.812 1 71.75 571 GLY A CA 1
ATOM 4536 C C . GLY A 1 571 ? -47.188 74.75 48.375 1 71.75 571 GLY A C 1
ATOM 4537 O O . GLY A 1 571 ? -48.156 74.125 48.844 1 71.75 571 GLY A O 1
ATOM 4538 N N . LYS A 1 572 ? -47.344 75.938 47.781 1 79.62 572 LYS A N 1
ATOM 4539 C CA . LYS A 1 572 ? -48.625 76.312 47.156 1 79.62 572 LYS A CA 1
ATOM 4540 C C . LYS A 1 572 ? -48.688 75.75 45.75 1 79.62 572 LYS A C 1
ATOM 4542 O O . LYS A 1 572 ? -47.688 75.75 45 1 79.62 572 LYS A O 1
ATOM 4547 N N . GLU A 1 573 ? -49.844 75.062 45.5 1 83.75 573 GLU A N 1
ATOM 4548 C CA . GLU A 1 573 ? -50.062 74.5 44.156 1 83.75 573 GLU A CA 1
ATOM 4549 C C . GLU A 1 573 ? -50.094 75.625 43.094 1 83.75 573 GLU A C 1
ATOM 4551 O O . GLU A 1 573 ? -50.75 76.625 43.281 1 83.75 573 GLU A O 1
ATOM 4556 N N . VAL A 1 574 ? -49.25 75.5 42.25 1 82.19 574 VAL A N 1
ATOM 4557 C CA . VAL A 1 574 ? -49.219 76.438 41.156 1 82.19 574 VAL A CA 1
ATOM 4558 C C . VAL A 1 574 ? -50.188 76.062 40.062 1 82.19 574 VAL A C 1
ATOM 4560 O O . VAL A 1 574 ? -50.312 74.875 39.719 1 82.19 574 VAL A O 1
ATOM 4563 N N . ASN A 1 575 ? -51 77 39.656 1 74.06 575 ASN A N 1
ATOM 4564 C CA . ASN A 1 575 ? -51.969 76.75 38.594 1 74.06 575 ASN A CA 1
ATOM 4565 C C . ASN A 1 575 ? -51.281 76.625 37.219 1 74.06 575 ASN A C 1
ATOM 4567 O O . ASN A 1 575 ? -50.625 77.562 36.75 1 74.06 575 ASN A O 1
ATOM 4571 N N . THR A 1 576 ? -51.156 75.375 36.844 1 72.31 576 THR A N 1
ATOM 4572 C CA . THR A 1 576 ? -50.5 75.125 35.562 1 72.31 576 THR A CA 1
ATOM 4573 C C . THR A 1 576 ? -51.5 75.188 34.406 1 72.31 576 THR A C 1
ATOM 4575 O O . THR A 1 576 ? -52.688 75 34.625 1 72.31 576 THR A O 1
ATOM 4578 N N . GLN A 1 577 ? -51.156 75.688 33.312 1 65.81 577 GLN A N 1
ATOM 4579 C CA . GLN A 1 577 ? -52 75.75 32.125 1 65.81 577 GLN A CA 1
ATOM 4580 C C . GLN A 1 577 ? -52.094 74.438 31.438 1 65.81 577 GLN A C 1
ATOM 4582 O O . GLN A 1 577 ? -52.438 74.312 30.25 1 65.81 577 GLN A O 1
ATOM 4587 N N . TRP A 1 578 ? -51.906 73.312 32.25 1 67.38 578 TRP A N 1
ATOM 4588 C CA . TRP A 1 578 ? -51.938 72 31.656 1 67.38 578 TRP A CA 1
ATOM 4589 C C . TRP A 1 578 ? -53.375 71.562 31.281 1 67.38 578 TRP A C 1
ATOM 4591 O O . TRP A 1 578 ? -54.312 71.938 31.984 1 67.38 578 TRP A O 1
ATOM 4601 N N . LYS A 1 579 ? -53.719 71.375 29.984 1 59.41 579 LYS A N 1
ATOM 4602 C CA . LYS A 1 579 ? -55.062 70.875 29.688 1 59.41 579 LYS A CA 1
ATOM 4603 C C . LYS A 1 579 ? -55.344 69.562 30.422 1 59.41 579 LYS A C 1
ATOM 4605 O O . LYS A 1 579 ? -54.406 68.812 30.703 1 59.41 579 LYS A O 1
ATOM 4610 N N . SER A 1 580 ? -56.375 69.375 30.906 1 59.72 580 SER A N 1
ATOM 4611 C CA . SER A 1 580 ? -56.906 68.188 31.531 1 59.72 580 SER A CA 1
ATOM 4612 C C . SER A 1 580 ? -56.688 67 30.625 1 59.72 580 SER A C 1
ATOM 4614 O O . SER A 1 580 ? -56.969 67.062 29.422 1 59.72 580 SER A O 1
ATOM 4616 N N . GLY A 1 581 ? -55.719 65.875 30.969 1 63.75 581 GLY A N 1
ATOM 4617 C CA . GLY A 1 581 ? -55.438 64.688 30.203 1 63.75 581 GLY A CA 1
ATOM 4618 C C . GLY A 1 581 ? -54.031 64.688 29.609 1 63.75 581 GLY A C 1
ATOM 4619 O O . GLY A 1 581 ? -53.75 63.844 28.75 1 63.75 581 GLY A O 1
ATOM 4620 N N . SER A 1 582 ? -53.25 65.562 29.969 1 73.06 582 SER A N 1
ATOM 4621 C CA . SER A 1 582 ? -51.906 65.688 29.391 1 73.06 582 SER A CA 1
ATOM 4622 C C . SER A 1 582 ? -51.031 64.5 29.859 1 73.06 582 SER A C 1
ATOM 4624 O O . SER A 1 582 ? -51.312 63.875 30.891 1 73.06 582 SER A O 1
ATOM 4626 N N . ALA A 1 583 ? -50.125 64 29 1 83.25 583 ALA A N 1
ATOM 4627 C CA . ALA A 1 583 ? -49.219 62.875 29.281 1 83.25 583 ALA A CA 1
ATOM 4628 C C . ALA A 1 583 ? -48.406 63.156 30.531 1 83.25 583 ALA A C 1
ATOM 4630 O O . ALA A 1 583 ? -48.062 64.312 30.844 1 83.25 583 ALA A O 1
ATOM 4631 N N . PRO A 1 584 ? -48.219 62.188 31.359 1 86.81 584 PRO A N 1
ATOM 4632 C CA . PRO A 1 584 ? -47.438 62.312 32.594 1 86.81 584 PRO A CA 1
ATOM 4633 C C . PRO A 1 584 ? -46.031 62.844 32.344 1 86.81 584 PRO A C 1
ATOM 4635 O O . PRO A 1 584 ? -45.375 62.438 31.375 1 86.81 584 PRO A O 1
ATOM 4638 N N . ILE A 1 585 ? -45.562 63.812 33.125 1 88.88 585 ILE A N 1
ATOM 4639 C CA . ILE A 1 585 ? -44.219 64.438 33.031 1 88.88 585 ILE A CA 1
ATOM 4640 C C . ILE A 1 585 ? -43.25 63.562 33.844 1 88.88 585 ILE A C 1
ATOM 4642 O O . ILE A 1 585 ? -43.562 63.125 34.938 1 88.88 585 ILE A O 1
ATOM 4646 N N . ARG A 1 586 ? -42.125 63.344 33.25 1 88.81 586 ARG A N 1
ATOM 4647 C CA . ARG A 1 586 ? -41.125 62.469 33.875 1 88.81 586 ARG A CA 1
ATOM 4648 C C . ARG A 1 586 ? -40 63.281 34.5 1 88.81 586 ARG A C 1
ATOM 4650 O O . ARG A 1 586 ? -39.406 62.844 35.5 1 88.81 586 ARG A O 1
ATOM 4657 N N . CYS A 1 587 ? -39.656 64.375 33.875 1 91.81 587 CYS A N 1
ATOM 4658 C CA . CYS A 1 587 ? -38.531 65.125 34.406 1 91.81 587 CYS A CA 1
ATOM 4659 C C . CYS A 1 587 ? -38.781 66.625 34.25 1 91.81 587 CYS A C 1
ATOM 4661 O O . CYS A 1 587 ? -39.625 67.062 33.438 1 91.81 587 CYS A O 1
ATOM 4663 N N . MET A 1 588 ? -37.938 67.375 34.969 1 92.12 588 MET A N 1
ATOM 4664 C CA . MET A 1 588 ? -38.062 68.875 34.969 1 92.12 588 MET A CA 1
ATOM 4665 C C . MET A 1 588 ? -36.75 69.562 35.281 1 92.12 588 MET A C 1
ATOM 4667 O O . MET A 1 588 ? -35.906 69 35.969 1 92.12 588 MET A O 1
ATOM 4671 N N . THR A 1 589 ? -36.562 70.625 34.719 1 91.75 589 THR A N 1
ATOM 4672 C CA . THR A 1 589 ? -35.406 71.438 34.969 1 91.75 589 THR A CA 1
ATOM 4673 C C . THR A 1 589 ? -35.75 72.938 34.875 1 91.75 589 THR A C 1
ATOM 4675 O O . THR A 1 589 ? -36.688 73.312 34.188 1 91.75 589 THR A O 1
ATOM 4678 N N . TRP A 1 590 ? -35.031 73.75 35.625 1 90.44 590 TRP A N 1
ATOM 4679 C CA . TRP A 1 590 ? -35.344 75.188 35.719 1 90.44 590 TRP A CA 1
ATOM 4680 C C . TRP A 1 590 ? -34.094 76 35.531 1 90.44 590 TRP A C 1
ATOM 4682 O O . TRP A 1 590 ? -33.062 75.75 36.156 1 90.44 590 TRP A O 1
ATOM 4692 N N . LYS A 1 591 ? -34.219 76.938 34.562 1 89.5 591 LYS A N 1
ATOM 4693 C CA . LYS A 1 591 ? -33.125 77.875 34.344 1 89.5 591 LYS A CA 1
ATOM 4694 C C . LYS A 1 591 ? -33.719 79.312 34.062 1 89.5 591 LYS A C 1
ATOM 4696 O O . LYS A 1 591 ? -34.469 79.5 33.094 1 89.5 591 LYS A O 1
ATOM 4701 N N . ASP A 1 592 ? -33.375 80.188 34.906 1 87.56 592 ASP A N 1
ATOM 4702 C CA . ASP A 1 592 ? -33.812 81.562 34.75 1 87.56 592 ASP A CA 1
ATOM 4703 C C . ASP A 1 592 ? -35.344 81.688 34.656 1 87.56 592 ASP A C 1
ATOM 4705 O O . ASP A 1 592 ? -36.062 81.188 35.562 1 87.56 592 ASP A O 1
ATOM 4709 N N . ASP A 1 593 ? -35.812 82.125 33.5 1 87.38 593 ASP A N 1
ATOM 4710 C CA . ASP A 1 593 ? -37.25 82.25 33.375 1 87.38 593 ASP A CA 1
ATOM 4711 C C . ASP A 1 593 ? -37.844 81.125 32.594 1 87.38 593 ASP A C 1
ATOM 4713 O O . ASP A 1 593 ? -39.031 81.125 32.219 1 87.38 593 ASP A O 1
ATOM 4717 N N . LEU A 1 594 ? -37.062 80.125 32.531 1 89.94 594 LEU A N 1
ATOM 4718 C CA . LEU A 1 594 ? -37.531 79 31.734 1 89.94 594 LEU A CA 1
ATOM 4719 C C . LEU A 1 594 ? -37.656 77.75 32.562 1 89.94 594 LEU A C 1
ATOM 4721 O O . LEU A 1 594 ? -36.719 77.312 33.25 1 89.94 594 LEU A O 1
ATOM 4725 N N . LEU A 1 595 ? -38.719 77.188 32.562 1 90.06 595 LEU A N 1
ATOM 4726 C CA . LEU A 1 595 ? -39 75.875 33.156 1 90.06 595 LEU A CA 1
ATOM 4727 C C . LEU A 1 595 ? -39.312 74.812 32.094 1 90.06 595 LEU A C 1
ATOM 4729 O O . LEU A 1 595 ? -40.25 75 31.312 1 90.06 595 LEU A O 1
ATOM 4733 N N . ALA A 1 596 ? -38.531 73.812 32.062 1 92.56 596 ALA A N 1
ATOM 4734 C CA . ALA A 1 596 ? -38.688 72.812 31.031 1 92.56 596 ALA A CA 1
ATOM 4735 C C . ALA A 1 596 ? -39.188 71.438 31.641 1 92.56 596 ALA A C 1
ATOM 4737 O O . ALA A 1 596 ? -38.75 71.062 32.75 1 92.56 596 ALA A O 1
ATOM 4738 N N . PHE A 1 597 ? -40.031 70.75 30.891 1 91.31 597 PHE A N 1
ATOM 4739 C CA . PHE A 1 597 ? -40.594 69.438 31.312 1 91.31 597 PHE A CA 1
ATOM 4740 C C . PHE A 1 597 ? -40.469 68.438 30.203 1 91.31 597 PHE A C 1
ATOM 4742 O O . PHE A 1 597 ? -40.656 68.75 29.031 1 91.31 597 PHE A O 1
ATOM 4749 N N . GLY A 1 598 ? -40.031 67.25 30.594 1 92.62 598 GLY A N 1
ATOM 4750 C CA . GLY A 1 598 ? -40.031 66.125 29.688 1 92.62 598 GLY A CA 1
ATOM 4751 C C . GLY A 1 598 ? -41.156 65.125 29.984 1 92.62 598 GLY A C 1
ATOM 4752 O O . GLY A 1 598 ? -41.406 64.75 31.141 1 92.62 598 GLY A O 1
ATOM 4753 N N . ASP A 1 599 ? -41.812 64.625 28.875 1 89 599 ASP A N 1
ATOM 4754 C CA . ASP A 1 599 ? -42.938 63.75 29.109 1 89 599 ASP A CA 1
ATOM 4755 C C . ASP A 1 599 ? -42.656 62.344 28.594 1 89 599 ASP A C 1
ATOM 4757 O O . ASP A 1 599 ? -41.594 62.125 28 1 89 599 ASP A O 1
ATOM 4761 N N . VAL A 1 600 ? -43.531 61.406 28.875 1 88.38 600 VAL A N 1
ATOM 4762 C CA . VAL A 1 600 ? -43.406 60 28.547 1 88.38 600 VAL A CA 1
ATOM 4763 C C . VAL A 1 600 ? -43.562 59.781 27.031 1 88.38 600 VAL A C 1
ATOM 4765 O O . VAL A 1 600 ? -43.031 58.812 26.469 1 88.38 600 VAL A O 1
ATOM 4768 N N . ASN A 1 601 ? -44.188 60.688 26.344 1 86.88 601 ASN A N 1
ATOM 4769 C CA . ASN A 1 601 ? -44.406 60.531 24.906 1 86.88 601 ASN A CA 1
ATOM 4770 C C . ASN A 1 601 ? -43.281 61.156 24.109 1 86.88 601 ASN A C 1
ATOM 4772 O O . ASN A 1 601 ? -43.25 61.094 22.875 1 86.88 601 ASN A O 1
ATOM 4776 N N . GLY A 1 602 ? -42.312 61.812 24.797 1 87.38 602 GLY A N 1
ATOM 4777 C CA . GLY A 1 602 ? -41.156 62.344 24.109 1 87.38 602 GLY A CA 1
ATOM 4778 C C . GLY A 1 602 ? -41.219 63.812 23.844 1 87.38 602 GLY A C 1
ATOM 4779 O O . GLY A 1 602 ? -40.406 64.375 23.109 1 87.38 602 GLY A O 1
ATOM 4780 N N . TYR A 1 603 ? -42.125 64.5 24.406 1 87.19 603 TYR A N 1
ATOM 4781 C CA . TYR A 1 603 ? -42.25 65.938 24.188 1 87.19 603 TYR A CA 1
ATOM 4782 C C . TYR A 1 603 ? -41.5 66.75 25.25 1 87.19 603 TYR A C 1
ATOM 4784 O O . TYR A 1 603 ? -41.5 66.375 26.422 1 87.19 603 TYR A O 1
ATOM 4792 N N . LEU A 1 604 ? -40.812 67.688 24.766 1 91.44 604 LEU A N 1
ATOM 4793 C CA . LEU A 1 604 ? -40.219 68.688 25.641 1 91.44 604 LEU A CA 1
ATOM 4794 C C . LEU A 1 604 ? -41.156 69.875 25.75 1 91.44 604 LEU A C 1
ATOM 4796 O O . LEU A 1 604 ? -41.5 70.5 24.75 1 91.44 604 LEU A O 1
ATOM 4800 N N . ARG A 1 605 ? -41.562 70.25 26.953 1 90.31 605 ARG A N 1
ATOM 4801 C CA . ARG A 1 605 ? -42.438 71.375 27.203 1 90.31 605 ARG A CA 1
ATOM 4802 C C . ARG A 1 605 ? -41.656 72.5 27.922 1 90.31 605 ARG A C 1
ATOM 4804 O O . ARG A 1 605 ? -40.938 72.25 28.891 1 90.31 605 ARG A O 1
ATOM 4811 N N . ILE A 1 606 ? -41.812 73.625 27.422 1 91.31 606 ILE A N 1
ATOM 4812 C CA . ILE A 1 606 ? -41.094 74.75 28 1 91.31 606 ILE A CA 1
ATOM 4813 C C . ILE A 1 606 ? -42.125 75.812 28.438 1 91.31 606 ILE A C 1
ATOM 4815 O O . ILE A 1 606 ? -42.938 76.25 27.641 1 91.31 606 ILE A O 1
ATOM 4819 N N . TRP A 1 607 ? -42.125 76.188 29.688 1 89 607 TRP A N 1
ATOM 4820 C CA . TRP A 1 607 ? -42.906 77.25 30.25 1 89 607 TRP A CA 1
ATOM 4821 C C . TRP A 1 607 ? -42.062 78.5 30.469 1 89 607 TRP A C 1
ATOM 4823 O O . TRP A 1 607 ? -41.156 78.5 31.328 1 89 607 TRP A O 1
ATOM 4833 N N . ASP A 1 608 ? -42.25 79.438 29.641 1 87.94 608 ASP A N 1
ATOM 4834 C CA . ASP A 1 608 ? -41.594 80.75 29.812 1 87.94 608 ASP A CA 1
ATOM 4835 C C . ASP A 1 608 ? -42.312 81.625 30.812 1 87.94 608 ASP A C 1
ATOM 4837 O O . ASP A 1 608 ? -43.406 82.125 30.516 1 87.94 608 ASP A O 1
ATOM 4841 N N . LEU A 1 609 ? -41.812 81.812 31.922 1 83.81 609 LEU A N 1
ATOM 4842 C CA . LEU A 1 609 ? -42.438 82.5 33.031 1 83.81 609 LEU A CA 1
ATOM 4843 C C . LEU A 1 609 ? -42.5 84 32.75 1 83.81 609 LEU A C 1
ATOM 4845 O O . LEU A 1 609 ? -43.344 84.688 33.312 1 83.81 609 LEU A O 1
ATOM 4849 N N . SER A 1 610 ? -41.656 84.5 31.984 1 83.56 610 SER A N 1
ATOM 4850 C CA . SER A 1 610 ? -41.656 85.938 31.641 1 83.56 610 SER A CA 1
ATOM 4851 C C . SER A 1 610 ? -42.781 86.25 30.641 1 83.56 610 SER A C 1
ATOM 4853 O O . SER A 1 610 ? -43.469 87.25 30.781 1 83.56 610 SER A O 1
ATOM 4855 N N . LYS A 1 611 ? -42.969 85.375 29.797 1 83.75 611 LYS A N 1
ATOM 4856 C CA . LYS A 1 611 ? -43.969 85.625 28.766 1 83.75 611 LYS A CA 1
ATOM 4857 C C . LYS A 1 611 ? -45.25 84.875 29.078 1 83.75 611 LYS A C 1
ATOM 4859 O O . LYS A 1 611 ? -46.281 85.062 28.422 1 83.75 611 LYS A O 1
ATOM 4864 N N . ARG A 1 612 ? -45.344 84.062 30.016 1 83.94 612 ARG A N 1
ATOM 4865 C CA . ARG A 1 612 ? -46.5 83.25 30.422 1 83.94 612 ARG A CA 1
ATOM 4866 C C . ARG A 1 612 ? -47 82.438 29.25 1 83.94 612 ARG A C 1
ATOM 4868 O O . ARG A 1 612 ? -48.219 82.438 28.984 1 83.94 612 ARG A O 1
ATOM 4875 N N . THR A 1 613 ? -45.969 81.875 28.516 1 84.56 613 THR A N 1
ATOM 4876 C CA . THR A 1 613 ? -46.281 81.062 27.391 1 84.56 613 THR A CA 1
ATOM 4877 C C . THR A 1 613 ? -45.844 79.625 27.625 1 84.56 613 THR A C 1
ATOM 4879 O O . THR A 1 613 ? -44.844 79.375 28.281 1 84.56 613 THR A O 1
ATOM 4882 N N . PHE A 1 614 ? -46.625 78.688 27.219 1 85.44 614 PHE A N 1
ATOM 4883 C CA . PHE A 1 614 ? -46.344 77.25 27.312 1 85.44 614 PHE A CA 1
ATOM 4884 C C . PHE A 1 614 ? -46.25 76.625 25.922 1 85.44 614 PHE A C 1
ATOM 4886 O O . PHE A 1 614 ? -47.219 76.625 25.172 1 85.44 614 PHE A O 1
ATOM 4893 N N . ASN A 1 615 ? -45.062 76.25 25.516 1 87.69 615 ASN A N 1
ATOM 4894 C CA . ASN A 1 615 ? -44.781 75.688 24.203 1 87.69 615 ASN A CA 1
ATOM 4895 C C . ASN A 1 615 ? -44.344 74.188 24.312 1 87.69 615 ASN A C 1
ATOM 4897 O O . ASN A 1 615 ? -43.844 73.75 25.344 1 87.69 615 ASN A O 1
ATOM 4901 N N . GLN A 1 616 ? -44.562 73.375 23.391 1 86.25 616 GLN A N 1
ATOM 4902 C CA . GLN A 1 616 ? -44.188 71.938 23.328 1 86.25 616 GLN A CA 1
ATOM 4903 C C . GLN A 1 616 ? -43.438 71.625 22.031 1 86.25 616 GLN A C 1
ATOM 4905 O O . GLN A 1 616 ? -43.781 72.188 20.969 1 86.25 616 GLN A O 1
ATOM 4910 N N . ILE A 1 617 ? -42.375 70.938 22.141 1 86.5 617 ILE A N 1
ATOM 4911 C CA . ILE A 1 617 ? -41.594 70.562 20.969 1 86.5 617 ILE A CA 1
ATOM 4912 C C . ILE A 1 617 ? -41.219 69.062 21.062 1 86.5 617 ILE A C 1
ATOM 4914 O O . ILE A 1 617 ? -41.094 68.5 22.156 1 86.5 617 ILE A O 1
ATOM 4918 N N . ASN A 1 618 ? -41.188 68.375 19.969 1 83.44 618 ASN A N 1
ATOM 4919 C CA . ASN A 1 618 ? -40.75 67 19.906 1 83.44 618 ASN A CA 1
ATOM 4920 C C . ASN A 1 618 ? -39.562 66.812 18.984 1 83.44 618 ASN A C 1
ATOM 4922 O O . ASN A 1 618 ? -39.281 67.688 18.125 1 83.44 618 ASN A O 1
ATOM 4926 N N . SER A 1 619 ? -38.781 65.938 19.391 1 79.31 619 SER A N 1
ATOM 4927 C CA . SER A 1 619 ? -37.625 65.625 18.547 1 79.31 619 SER A CA 1
ATOM 4928 C C . SER A 1 619 ? -38.031 64.812 17.312 1 79.31 619 SER A C 1
ATOM 4930 O O . SER A 1 619 ? -38.812 63.875 17.391 1 79.31 619 SER A O 1
ATOM 4932 N N . PRO A 1 620 ? -37.531 65.188 16.109 1 74.88 620 PRO A N 1
ATOM 4933 C CA . PRO A 1 620 ? -37.844 64.438 14.898 1 74.88 620 PRO A CA 1
ATOM 4934 C C . PRO A 1 620 ? -37.062 63.156 14.805 1 74.88 620 PRO A C 1
ATOM 4936 O O . PRO A 1 620 ? -37.469 62.219 14.117 1 74.88 620 PRO A O 1
ATOM 4939 N N . SER A 1 621 ? -36.031 63.094 15.445 1 76.88 621 SER A N 1
ATOM 4940 C CA . SER A 1 621 ? -35.125 61.969 15.203 1 76.88 621 SER A CA 1
ATOM 4941 C C . SER A 1 621 ? -35.281 60.875 16.266 1 76.88 621 SER A C 1
ATOM 4943 O O . SER A 1 621 ? -34.938 59.719 16.016 1 76.88 621 SER A O 1
ATOM 4945 N N . MET A 1 622 ? -35.719 61.188 17.5 1 80.12 622 MET A N 1
ATOM 4946 C CA . MET A 1 622 ? -35.781 60.188 18.562 1 80.12 622 MET A CA 1
ATOM 4947 C C . MET A 1 622 ? -37.188 60.031 19.094 1 80.12 622 MET A C 1
ATOM 4949 O O . MET A 1 622 ? -37.906 61.031 19.266 1 80.12 622 MET A O 1
ATOM 4953 N N . THR A 1 623 ? -37.469 58.75 19.156 1 79.5 623 THR A N 1
ATOM 4954 C CA . THR A 1 623 ? -38.781 58.438 19.688 1 79.5 623 THR A CA 1
ATOM 4955 C C . THR A 1 623 ? -38.688 57.844 21.094 1 79.5 623 THR A C 1
ATOM 4957 O O . THR A 1 623 ? -37.625 57.312 21.469 1 79.5 623 THR A O 1
ATOM 4960 N N . GLY A 1 624 ? -39.562 58.156 21.938 1 84 624 GLY A N 1
ATOM 4961 C CA . GLY A 1 624 ? -39.625 57.594 23.266 1 84 624 GLY A CA 1
ATOM 4962 C C . GLY A 1 624 ? -39.719 58.625 24.359 1 84 624 GLY A C 1
ATOM 4963 O O . GLY A 1 624 ? -39.781 59.812 24.078 1 84 624 GLY A O 1
ATOM 4964 N N . PRO A 1 625 ? -39.688 58.188 25.5 1 89.94 625 PRO A N 1
ATOM 4965 C CA . PRO A 1 625 ? -39.844 59.094 26.641 1 89.94 625 PRO A CA 1
ATOM 4966 C C . PRO A 1 625 ? -38.594 59.906 26.922 1 89.94 625 PRO A C 1
ATOM 4968 O O . PRO A 1 625 ? -37.469 59.438 26.688 1 89.94 625 PRO A O 1
ATOM 4971 N N . VAL A 1 626 ? -38.781 61.062 27.344 1 91.56 626 VAL A N 1
ATOM 4972 C CA . VAL A 1 626 ? -37.688 61.906 27.797 1 91.56 626 VAL A CA 1
ATOM 4973 C C . VAL A 1 626 ? -37.25 61.469 29.203 1 91.56 626 VAL A C 1
ATOM 4975 O O . VAL A 1 626 ? -38.062 61.469 30.125 1 91.56 626 VAL A O 1
ATOM 4978 N N . LEU A 1 627 ? -36.062 61.156 29.312 1 90.56 627 LEU A N 1
ATOM 4979 C CA . LEU A 1 627 ? -35.594 60.625 30.578 1 90.56 627 LEU A CA 1
ATOM 4980 C C . LEU A 1 627 ? -35 61.719 31.453 1 90.56 627 LEU A C 1
ATOM 4982 O O . LEU A 1 627 ? -35.156 61.688 32.688 1 90.56 627 LEU A O 1
ATOM 4986 N N . ARG A 1 628 ? -34.281 62.594 30.812 1 91.31 628 ARG A N 1
ATOM 4987 C CA . ARG A 1 628 ? -33.688 63.688 31.562 1 91.31 628 ARG A CA 1
ATOM 4988 C C . ARG A 1 628 ? -33.469 64.938 30.672 1 91.31 628 ARG A C 1
ATOM 4990 O O . ARG A 1 628 ? -33.25 64.812 29.469 1 91.31 628 ARG A O 1
ATOM 4997 N N . CYS A 1 629 ? -33.562 66.062 31.25 1 92.06 629 CYS A N 1
ATOM 4998 C CA . CYS A 1 629 ? -33.281 67.312 30.562 1 92.06 629 CYS A CA 1
ATOM 4999 C C . CYS A 1 629 ? -32.344 68.188 31.406 1 92.06 629 CYS A C 1
ATOM 5001 O O . CYS A 1 629 ? -32.531 68.312 32.625 1 92.06 629 CYS A O 1
ATOM 5003 N N . VAL A 1 630 ? -31.391 68.75 30.719 1 91.19 630 VAL A N 1
ATOM 5004 C CA . VAL A 1 630 ? -30.438 69.562 31.422 1 91.19 630 VAL A CA 1
ATOM 5005 C C . VAL A 1 630 ? -30.109 70.812 30.578 1 91.19 630 VAL A C 1
ATOM 5007 O O . VAL A 1 630 ? -29.844 70.688 29.375 1 91.19 630 VAL A O 1
ATOM 5010 N N . PHE A 1 631 ? -30.125 72 31.219 1 90.31 631 PHE A N 1
ATOM 5011 C CA . PHE A 1 631 ? -29.781 73.25 30.531 1 90.31 631 PHE A CA 1
ATOM 5012 C C . PHE A 1 631 ? -28.266 73.5 30.516 1 90.31 631 PHE A C 1
ATOM 5014 O O . PHE A 1 631 ? -27.547 72.938 31.375 1 90.31 631 PHE A O 1
ATOM 5021 N N . SER A 1 632 ? -27.859 74.25 29.562 1 88.56 632 SER A N 1
ATOM 5022 C CA . SER A 1 632 ? -26.469 74.625 29.531 1 88.56 632 SER A CA 1
ATOM 5023 C C . SER A 1 632 ? -26.109 75.5 30.75 1 88.56 632 SER A C 1
ATOM 5025 O O . SER A 1 632 ? -26.953 76.25 31.266 1 88.56 632 SER A O 1
ATOM 5027 N N . ARG A 1 633 ? -24.953 75.375 31.219 1 79.81 633 ARG A N 1
ATOM 5028 C CA . ARG A 1 633 ? -24.531 76.125 32.406 1 79.81 633 ARG A CA 1
ATOM 5029 C C . ARG A 1 633 ? -23.969 77.5 32.062 1 79.81 633 ARG A C 1
ATOM 5031 O O . ARG A 1 633 ? -23.594 78.25 32.969 1 79.81 633 ARG A O 1
ATOM 5038 N N . LEU A 1 634 ? -24 77.688 30.844 1 83.19 634 LEU A N 1
ATOM 5039 C CA . LEU A 1 634 ? -23.531 79 30.422 1 83.19 634 LEU A CA 1
ATOM 5040 C C . LEU A 1 634 ? -24.594 80.062 30.656 1 83.19 634 LEU A C 1
ATOM 5042 O O . LEU A 1 634 ? -25.766 79.875 30.359 1 83.19 634 LEU A O 1
ATOM 5046 N N . SER A 1 635 ? -24.078 81.25 31.141 1 79.38 635 SER A N 1
ATOM 5047 C CA . SER A 1 635 ? -25 82.312 31.422 1 79.38 635 SER A CA 1
ATOM 5048 C C . SER A 1 635 ? -25.594 82.875 30.125 1 79.38 635 SER A C 1
ATOM 5050 O O . SER A 1 635 ? -24.844 83.188 29.188 1 79.38 635 SER A O 1
ATOM 5052 N N . GLY A 1 636 ? -26.75 83 30.047 1 79.25 636 GLY A N 1
ATOM 5053 C CA . GLY A 1 636 ? -27.422 83.625 28.906 1 79.25 636 GLY A CA 1
ATOM 5054 C C . GLY A 1 636 ? -27.766 82.625 27.812 1 79.25 636 GLY A C 1
ATOM 5055 O O . GLY A 1 636 ? -28.469 82.938 26.859 1 79.25 636 GLY A O 1
ATOM 5056 N N . ASP A 1 637 ? -27.203 81.438 27.938 1 85.81 637 ASP A N 1
ATOM 5057 C CA . ASP A 1 637 ? -27.5 80.438 26.922 1 85.81 637 ASP A CA 1
ATOM 5058 C C . ASP A 1 637 ? -28.703 79.562 27.328 1 85.81 637 ASP A C 1
ATOM 5060 O O . ASP A 1 637 ? -28.844 79.188 28.484 1 85.81 637 ASP A O 1
ATOM 5064 N N . SER A 1 638 ? -29.594 79.375 26.375 1 87.62 638 SER A N 1
ATOM 5065 C CA . SER A 1 638 ? -30.812 78.688 26.688 1 87.62 638 SER A CA 1
ATOM 5066 C C . SER A 1 638 ? -30.828 77.312 26 1 87.62 638 SER A C 1
ATOM 5068 O O . SER A 1 638 ? -31.891 76.75 25.719 1 87.62 638 SER A O 1
ATOM 5070 N N . THR A 1 639 ? -29.609 76.75 25.797 1 89.56 639 THR A N 1
ATOM 5071 C CA . THR A 1 639 ? -29.562 75.438 25.203 1 89.56 639 THR A CA 1
ATOM 5072 C C . THR A 1 639 ? -29.906 74.375 26.234 1 89.56 639 THR A C 1
ATOM 5074 O O . THR A 1 639 ? -29.484 74.438 27.391 1 89.56 639 THR A O 1
ATOM 5077 N N . ILE A 1 640 ? -30.703 73.375 25.844 1 90 640 ILE A N 1
ATOM 5078 C CA . ILE A 1 640 ? -31.125 72.312 26.734 1 90 640 ILE A CA 1
ATOM 5079 C C . ILE A 1 640 ? -30.828 70.938 26.078 1 90 640 ILE A C 1
ATOM 5081 O O . ILE A 1 640 ? -31.062 70.812 24.875 1 90 640 ILE A O 1
ATOM 5085 N N . ALA A 1 641 ? -30.25 70.125 26.812 1 90.25 641 ALA A N 1
ATOM 5086 C CA . ALA A 1 641 ? -30 68.75 26.359 1 90.25 641 ALA A CA 1
ATOM 5087 C C . ALA A 1 641 ? -31.094 67.812 26.844 1 90.25 641 ALA A C 1
ATOM 5089 O O . ALA A 1 641 ? -31.422 67.812 28.047 1 90.25 641 ALA A O 1
ATOM 5090 N N . VAL A 1 642 ? -31.641 67.062 25.938 1 91.12 642 VAL A N 1
ATOM 5091 C CA . VAL A 1 642 ? -32.719 66.125 26.25 1 91.12 642 VAL A CA 1
ATOM 5092 C C . VAL A 1 642 ? -32.25 64.688 26.016 1 91.12 642 VAL A C 1
ATOM 5094 O O . VAL A 1 642 ? -31.828 64.312 24.922 1 91.12 642 VAL A O 1
ATOM 5097 N N . GLN A 1 643 ? -32.344 63.969 27.047 1 90.62 643 GLN A N 1
ATOM 5098 C CA . GLN A 1 643 ? -31.891 62.594 27 1 90.62 643 GLN A CA 1
ATOM 5099 C C . GLN A 1 643 ? -33.031 61.656 26.641 1 90.62 643 GLN A C 1
ATOM 5101 O O . GLN A 1 643 ? -34.094 61.656 27.281 1 90.62 643 GLN A O 1
ATOM 5106 N N . TYR A 1 644 ? -32.781 60.812 25.609 1 89.38 644 TYR A N 1
ATOM 5107 C CA . TYR A 1 644 ? -33.656 59.688 25.281 1 89.38 644 TYR A CA 1
ATOM 5108 C C . TYR A 1 644 ? -32.969 58.375 25.594 1 89.38 644 TYR A C 1
ATOM 5110 O O . TYR A 1 644 ? -31.859 58.375 26.156 1 89.38 644 TYR A O 1
ATOM 5118 N N . ALA A 1 645 ? -33.656 57.312 25.266 1 86.69 645 ALA A N 1
ATOM 5119 C CA . ALA A 1 645 ? -33.094 56 25.594 1 86.69 645 ALA A CA 1
ATOM 5120 C C . ALA A 1 645 ? -31.781 55.75 24.828 1 86.69 645 ALA A C 1
ATOM 5122 O O . ALA A 1 645 ? -30.844 55.188 25.375 1 86.69 645 ALA A O 1
ATOM 5123 N N . LYS A 1 646 ? -31.719 56.156 23.578 1 83.12 646 LYS A N 1
ATOM 5124 C CA . LYS A 1 646 ? -30.578 55.812 22.75 1 83.12 646 LYS A CA 1
ATOM 5125 C C . LYS A 1 646 ? -29.906 57.062 22.172 1 83.12 646 LYS A C 1
ATOM 5127 O O . LYS A 1 646 ? -29.219 56.969 21.156 1 83.12 646 LYS A O 1
ATOM 5132 N N . GLY A 1 647 ? -30.141 58.188 22.906 1 83.69 647 GLY A N 1
ATOM 5133 C CA . GLY A 1 647 ? -29.5 59.375 22.344 1 83.69 647 GLY A CA 1
ATOM 5134 C C . GLY A 1 647 ? -29.828 60.656 23.094 1 83.69 647 GLY A C 1
ATOM 5135 O O . GLY A 1 647 ? -30.625 60.625 24.047 1 83.69 647 GLY A O 1
ATOM 5136 N N . VAL A 1 648 ? -29.062 61.719 22.672 1 86.56 648 VAL A N 1
ATOM 5137 C CA . VAL A 1 648 ? -29.25 63.031 23.25 1 86.56 648 VAL A CA 1
ATOM 5138 C C . VAL A 1 648 ? -29.516 64.062 22.125 1 86.56 648 VAL A C 1
ATOM 5140 O O . VAL A 1 648 ? -28.844 64 21.094 1 86.56 648 VAL A O 1
ATOM 5143 N N . VAL A 1 649 ? -30.547 64.812 22.297 1 87.19 649 VAL A N 1
ATOM 5144 C CA . VAL A 1 649 ? -30.859 65.875 21.344 1 87.19 649 VAL A CA 1
ATOM 5145 C C . VAL A 1 649 ? -30.75 67.25 22.031 1 87.19 649 VAL A C 1
ATOM 5147 O O . VAL A 1 649 ? -31.188 67.375 23.172 1 87.19 649 VAL A O 1
ATOM 5150 N N . LEU A 1 650 ? -30.078 68.125 21.391 1 87.31 650 LEU A N 1
ATOM 5151 C CA . LEU A 1 650 ? -29.953 69.438 21.906 1 87.31 650 LEU A CA 1
ATOM 5152 C C . LEU A 1 650 ? -31.016 70.375 21.297 1 87.31 650 LEU A C 1
ATOM 5154 O O . LEU A 1 650 ? -31.281 70.312 20.094 1 87.31 650 LEU A O 1
ATOM 5158 N N . PHE A 1 651 ? -31.656 71.125 22.172 1 88.94 651 PHE A N 1
ATOM 5159 C CA . PHE A 1 651 ? -32.688 72.062 21.75 1 88.94 651 PHE A CA 1
ATOM 5160 C C . PHE A 1 651 ? -32.312 73.438 22.203 1 88.94 651 PHE A C 1
ATOM 5162 O O . PHE A 1 651 ? -31.641 73.625 23.219 1 88.94 651 PHE A O 1
ATOM 5169 N N . ASP A 1 652 ? -32.656 74.375 21.406 1 88.12 652 ASP A N 1
ATOM 5170 C CA . ASP A 1 652 ? -32.688 75.75 21.875 1 88.12 652 ASP A CA 1
ATOM 5171 C C . ASP A 1 652 ? -34.031 76.062 22.516 1 88.12 652 ASP A C 1
ATOM 5173 O O . ASP A 1 652 ? -35.062 76.125 21.828 1 88.12 652 ASP A O 1
ATOM 5177 N N . ALA A 1 653 ? -34.094 76.312 23.812 1 87.62 653 ALA A N 1
ATOM 5178 C CA . ALA A 1 653 ? -35.312 76.438 24.578 1 87.62 653 ALA A CA 1
ATOM 5179 C C . ALA A 1 653 ? -36.062 77.75 24.188 1 87.62 653 ALA A C 1
ATOM 5181 O O . ALA A 1 653 ? -37.281 77.812 24.359 1 87.62 653 ALA A O 1
ATOM 5182 N N . VAL A 1 654 ? -35.438 78.75 23.719 1 86.56 654 VAL A N 1
ATOM 5183 C CA . VAL A 1 654 ? -36.094 80 23.375 1 86.56 654 VAL A CA 1
ATOM 5184 C C . VAL A 1 654 ? -36.688 79.938 21.969 1 86.56 654 VAL A C 1
ATOM 5186 O O . VAL A 1 654 ? -37.812 80.312 21.75 1 86.56 654 VAL A O 1
ATOM 5189 N N . CYS A 1 655 ? -35.844 79.375 21.094 1 83.75 655 CYS A N 1
ATOM 5190 C CA . CYS A 1 655 ? -36.312 79.25 19.719 1 83.75 655 CYS A CA 1
ATOM 5191 C C . CYS A 1 655 ? -37.125 78 19.484 1 83.75 655 CYS A C 1
ATOM 5193 O O . CYS A 1 655 ? -37.781 77.875 18.453 1 83.75 655 CYS A O 1
ATOM 5195 N N . LEU A 1 656 ? -37.156 77.188 20.469 1 81.94 656 LEU A N 1
ATOM 5196 C CA . LEU A 1 656 ? -37.906 75.875 20.406 1 81.94 656 LEU A CA 1
ATOM 5197 C C . LEU A 1 656 ? -37.531 75.125 19.172 1 81.94 656 LEU A C 1
ATOM 5199 O O . LEU A 1 656 ? -38.406 74.625 18.422 1 81.94 656 LEU A O 1
ATOM 5203 N N . GLN A 1 657 ? -36.25 75.062 18.797 1 83.94 657 GLN A N 1
ATOM 5204 C CA . GLN A 1 657 ? -35.75 74.312 17.656 1 83.94 657 GLN A CA 1
ATOM 5205 C C . GLN A 1 657 ? -34.625 73.375 18.078 1 83.94 657 GLN A C 1
ATOM 5207 O O . GLN A 1 657 ? -33.812 73.75 18.938 1 83.94 657 GLN A O 1
ATOM 5212 N N . PRO A 1 658 ? -34.719 72.125 17.547 1 81.19 658 PRO A N 1
ATOM 5213 C CA . PRO A 1 658 ? -33.625 71.25 17.781 1 81.19 658 PRO A CA 1
ATOM 5214 C C . PRO A 1 658 ? -32.344 71.625 17.062 1 81.19 658 PRO A C 1
ATOM 5216 O O . PRO A 1 658 ? -32.406 72.188 15.953 1 81.19 658 PRO A O 1
ATOM 5219 N N . THR A 1 659 ? -31.312 71.562 17.781 1 75.5 659 THR A N 1
ATOM 5220 C CA . THR A 1 659 ? -30.031 71.812 17.141 1 75.5 659 THR A CA 1
ATOM 5221 C C . THR A 1 659 ? -29.578 70.625 16.344 1 75.5 659 THR A C 1
ATOM 5223 O O . THR A 1 659 ? -30.016 69.5 16.609 1 75.5 659 THR A O 1
ATOM 5226 N N . PRO A 1 660 ? -28.875 70.875 15.336 1 62.56 660 PRO A N 1
ATOM 5227 C CA . PRO A 1 660 ? -28.422 69.75 14.516 1 62.56 660 PRO A CA 1
ATOM 5228 C C . PRO A 1 660 ? -27.484 68.75 15.266 1 62.56 660 PRO A C 1
ATOM 5230 O O . PRO A 1 660 ? -27.203 67.688 14.805 1 62.56 660 PRO A O 1
ATOM 5233 N N . HIS A 1 661 ? -27.234 69.062 16.453 1 63.75 661 HIS A N 1
ATOM 5234 C CA . HIS A 1 661 ? -26.297 68.25 17.203 1 63.75 661 HIS A CA 1
ATOM 5235 C C . HIS A 1 661 ? -27.016 67.125 17.984 1 63.75 661 HIS A C 1
ATOM 5237 O O . HIS A 1 661 ? -27.969 67.438 18.719 1 63.75 661 HIS A O 1
ATOM 5243 N N . MET A 1 662 ? -26.766 65.875 17.375 1 62.88 662 MET A N 1
ATOM 5244 C CA . MET A 1 662 ? -27.375 64.688 18.047 1 62.88 662 MET A CA 1
ATOM 5245 C C . MET A 1 662 ? -26.344 63.594 18.266 1 62.88 662 MET A C 1
ATOM 5247 O O . MET A 1 662 ? -25.5 63.344 17.406 1 62.88 662 MET A O 1
ATOM 5251 N N . LEU A 1 663 ? -26.344 63.125 19.516 1 70.69 663 LEU A N 1
ATOM 5252 C CA . LEU A 1 663 ? -25.547 61.938 19.812 1 70.69 663 LEU A CA 1
ATOM 5253 C C . LEU A 1 663 ? -26.422 60.688 19.812 1 70.69 663 LEU A C 1
ATOM 5255 O O . LEU A 1 663 ? -27.406 60.594 20.547 1 70.69 663 LEU A O 1
ATOM 5259 N N . ALA A 1 664 ? -26.25 59.812 18.797 1 67.56 664 ALA A N 1
ATOM 5260 C CA . ALA A 1 664 ? -26.953 58.531 18.75 1 67.56 664 ALA A CA 1
ATOM 5261 C C . ALA A 1 664 ? -26.031 57.406 19.125 1 67.56 664 ALA A C 1
ATOM 5263 O O . ALA A 1 664 ? -24.875 57.375 18.703 1 67.56 664 ALA A O 1
ATOM 5264 N N . THR A 1 665 ? -26.422 56.688 20.078 1 71.12 665 THR A N 1
ATOM 5265 C CA . THR A 1 665 ? -25.641 55.531 20.516 1 71.12 665 THR A CA 1
ATOM 5266 C C . THR A 1 665 ? -26.422 54.219 20.297 1 71.12 665 THR A C 1
ATOM 5268 O O . THR A 1 665 ? -27.656 54.25 20.203 1 71.12 665 THR A O 1
ATOM 5271 N N . SER A 1 666 ? -25.797 53.156 20.031 1 70.94 666 SER A N 1
ATOM 5272 C CA . SER A 1 666 ? -26.438 51.844 19.938 1 70.94 666 SER A CA 1
ATOM 5273 C C . SER A 1 666 ? -26.859 51.344 21.312 1 70.94 666 SER A C 1
ATOM 5275 O O . SER A 1 666 ? -27.844 50.625 21.438 1 70.94 666 SER A O 1
ATOM 5277 N N . SER A 1 667 ? -26.094 51.812 22.25 1 79.12 667 SER A N 1
ATOM 5278 C CA . SER A 1 667 ? -26.422 51.375 23.609 1 79.12 667 SER A CA 1
ATOM 5279 C C . SER A 1 667 ? -27.281 52.406 24.328 1 79.12 667 SER A C 1
ATOM 5281 O O . SER A 1 667 ? -27.359 53.562 23.906 1 79.12 667 SER A O 1
ATOM 5283 N N . SER A 1 668 ? -27.891 51.875 25.312 1 84.81 668 SER A N 1
ATOM 5284 C CA . SER A 1 668 ? -28.781 52.75 26.078 1 84.81 668 SER A CA 1
ATOM 5285 C C . SER A 1 668 ? -27.984 53.75 26.906 1 84.81 668 SER A C 1
ATOM 5287 O O . SER A 1 668 ? -26.938 53.438 27.469 1 84.81 668 SER A O 1
ATOM 5289 N N . LEU A 1 669 ? -28.469 54.938 26.922 1 87.5 669 LEU A N 1
ATOM 5290 C CA . LEU A 1 669 ? -27.844 56 27.703 1 87.5 669 LEU A CA 1
ATOM 5291 C C . LEU A 1 669 ? -28.391 56 29.141 1 87.5 669 LEU A C 1
ATOM 5293 O O . LEU A 1 669 ? -29.594 55.875 29.344 1 87.5 669 LEU A O 1
ATOM 5297 N N . LEU A 1 670 ? -27.469 56.156 30.062 1 87.94 670 LEU A N 1
ATOM 5298 C CA . LEU A 1 670 ? -27.859 56.062 31.469 1 87.94 670 LEU A CA 1
ATOM 5299 C C . LEU A 1 670 ? -28.062 57.438 32.062 1 87.94 670 LEU A C 1
ATOM 5301 O O . LEU A 1 670 ? -28.984 57.656 32.844 1 87.94 670 LEU A O 1
ATOM 5305 N N . ASP A 1 671 ? -27.141 58.281 31.812 1 89.88 671 ASP A N 1
ATOM 5306 C CA . ASP A 1 671 ? -27.203 59.625 32.375 1 89.88 671 ASP A CA 1
ATOM 5307 C C . ASP A 1 671 ? -26.469 60.656 31.531 1 89.88 671 ASP A C 1
ATOM 5309 O O . ASP A 1 671 ? -25.578 60.281 30.75 1 89.88 671 ASP A O 1
ATOM 5313 N N . ILE A 1 672 ? -26.906 61.969 31.734 1 90.19 672 ILE A N 1
ATOM 5314 C CA . ILE A 1 672 ? -26.266 63 30.953 1 90.19 672 ILE A CA 1
ATOM 5315 C C . ILE A 1 672 ? -26.062 64.25 31.812 1 90.19 672 ILE A C 1
ATOM 5317 O O . ILE A 1 672 ? -26.766 64.438 32.812 1 90.19 672 ILE A O 1
ATOM 5321 N N . ASP A 1 673 ? -25.109 65 31.5 1 90.44 673 ASP A N 1
ATOM 5322 C CA . ASP A 1 673 ? -24.859 66.375 32.031 1 90.44 673 ASP A CA 1
ATOM 5323 C C . ASP A 1 673 ? -24.219 67.25 30.969 1 90.44 673 ASP A C 1
ATOM 5325 O O . ASP A 1 673 ? -23.953 66.812 29.844 1 90.44 673 ASP A O 1
ATOM 5329 N N . MET A 1 674 ? -24.125 68.5 31.281 1 87.94 674 MET A N 1
ATOM 5330 C CA . MET A 1 674 ? -23.625 69.438 30.266 1 87.94 674 MET A CA 1
ATOM 5331 C C . MET A 1 674 ? -22.375 70.125 30.75 1 87.94 674 MET A C 1
ATOM 5333 O O . MET A 1 674 ? -22.328 70.562 31.906 1 87.94 674 MET A O 1
ATOM 5337 N N . PHE A 1 675 ? -21.5 70.062 29.953 1 83.25 675 PHE A N 1
ATOM 5338 C CA . PHE A 1 675 ? -20.328 70.938 30.078 1 83.25 675 PHE A CA 1
ATOM 5339 C C . PHE A 1 675 ? -20.391 72.125 29.078 1 83.25 675 PHE A C 1
ATOM 5341 O O . PHE A 1 675 ? -20.094 71.875 27.891 1 83.25 675 PHE A O 1
ATOM 5348 N N . GLY A 1 676 ? -20.609 73.188 29.531 1 79.94 676 GLY A N 1
ATOM 5349 C CA . GLY A 1 676 ? -20.906 74.25 28.578 1 79.94 676 GLY A CA 1
ATOM 5350 C C . GLY A 1 676 ? -22.094 73.938 27.688 1 79.94 676 GLY A C 1
ATOM 5351 O O . GLY A 1 676 ? -23.219 73.812 28.172 1 79.94 676 GLY A O 1
ATOM 5352 N N . VAL A 1 677 ? -21.781 73.812 26.438 1 79.56 677 VAL A N 1
ATOM 5353 C CA . VAL A 1 677 ? -22.859 73.438 25.5 1 79.56 677 VAL A CA 1
ATOM 5354 C C . VAL A 1 677 ? -22.703 72 25.031 1 79.56 677 VAL A C 1
ATOM 5356 O O . VAL A 1 677 ? -23.531 71.5 24.281 1 79.56 677 VAL A O 1
ATOM 5359 N N . ILE A 1 678 ? -21.719 71.375 25.594 1 80.69 678 ILE A N 1
ATOM 5360 C CA . ILE A 1 678 ? -21.438 70 25.156 1 80.69 678 ILE A CA 1
ATOM 5361 C C . ILE A 1 678 ? -22 69 26.188 1 80.69 678 ILE A C 1
ATOM 5363 O O . ILE A 1 678 ? -21.688 69.062 27.375 1 80.69 678 ILE A O 1
ATOM 5367 N N . PRO A 1 679 ? -22.703 68.125 25.641 1 85 679 PRO A N 1
ATOM 5368 C CA . PRO A 1 679 ? -23.25 67.125 26.562 1 85 679 PRO A CA 1
ATOM 5369 C C . PRO A 1 679 ? -22.219 66.062 26.938 1 85 679 PRO A C 1
ATOM 5371 O O . PRO A 1 679 ? -21.391 65.688 26.109 1 85 679 PRO A O 1
ATOM 5374 N N . VAL A 1 680 ? -22.234 65.625 28.141 1 86.06 680 VAL A N 1
ATOM 5375 C CA . VAL A 1 680 ? -21.484 64.5 28.656 1 86.06 680 VAL A CA 1
ATOM 5376 C C . VAL A 1 680 ? -22.438 63.375 29.047 1 86.06 680 VAL A C 1
ATOM 5378 O O . VAL A 1 680 ? -23.344 63.562 29.844 1 86.06 680 VAL A O 1
ATOM 5381 N N . CYS A 1 681 ? -22.156 62.219 28.375 1 87 681 CYS A N 1
ATOM 5382 C CA . CYS A 1 681 ? -23.094 61.125 28.609 1 87 681 CYS A CA 1
ATOM 5383 C C . CYS A 1 681 ? -22.375 59.844 28.984 1 87 681 CYS A C 1
ATOM 5385 O O . CYS A 1 681 ? -21.219 59.625 28.594 1 87 681 CYS A O 1
ATOM 5387 N N . ILE A 1 682 ? -23.031 59.062 29.688 1 87.06 682 ILE A N 1
ATOM 5388 C CA . ILE A 1 682 ? -22.562 57.719 30.016 1 87.06 682 ILE A CA 1
ATOM 5389 C C . ILE A 1 682 ? -23.531 56.656 29.469 1 87.06 682 ILE A C 1
ATOM 5391 O O . ILE A 1 682 ? -24.75 56.812 29.594 1 87.06 682 ILE A O 1
ATOM 5395 N N . SER A 1 683 ? -23.016 55.688 28.844 1 85.12 683 SER A N 1
ATOM 5396 C CA . SER A 1 683 ? -23.812 54.625 28.266 1 85.12 683 SER A CA 1
ATOM 5397 C C . SER A 1 683 ? -23.734 53.375 29.094 1 85.12 683 SER A C 1
ATOM 5399 O O . SER A 1 683 ? -22.906 53.25 30 1 85.12 683 SER A O 1
ATOM 5401 N N . SER A 1 684 ? -24.625 52.406 28.734 1 83.56 684 SER A N 1
ATOM 5402 C CA . SER A 1 684 ? -24.719 51.156 29.484 1 83.56 684 SER A CA 1
ATOM 5403 C C . SER A 1 684 ? -23.469 50.312 29.297 1 83.56 684 SER A C 1
ATOM 5405 O O . SER A 1 684 ? -23.172 49.438 30.125 1 83.56 684 SER A O 1
ATOM 5407 N N . GLU A 1 685 ? -22.781 50.594 28.297 1 80.62 685 GLU A N 1
ATOM 5408 C CA . GLU A 1 685 ? -21.531 49.875 28.078 1 80.62 685 GLU A CA 1
ATOM 5409 C C . GLU A 1 685 ? -20.406 50.406 28.953 1 80.62 685 GLU A C 1
ATOM 5411 O O . GLU A 1 685 ? -19.312 49.844 29 1 80.62 685 GLU A O 1
ATOM 5416 N N . GLY A 1 686 ? -20.641 51.438 29.656 1 78.25 686 GLY A N 1
ATOM 5417 C CA . GLY A 1 686 ? -19.641 52.031 30.547 1 78.25 686 GLY A CA 1
ATOM 5418 C C . GLY A 1 686 ? -18.734 53.031 29.844 1 78.25 686 GLY A C 1
ATOM 5419 O O . GLY A 1 686 ? -17.625 53.281 30.312 1 78.25 686 GLY A O 1
ATOM 5420 N N . ILE A 1 687 ? -19.078 53.406 28.734 1 83.12 687 ILE A N 1
ATOM 5421 C CA . ILE A 1 687 ? -18.312 54.375 27.969 1 83.12 687 ILE A CA 1
ATOM 5422 C C . ILE A 1 687 ? -18.844 55.781 28.234 1 83.12 687 ILE A C 1
ATOM 5424 O O . ILE A 1 687 ? -20.047 56 28.328 1 83.12 687 ILE A O 1
ATOM 5428 N N . CYS A 1 688 ? -17.906 56.625 28.453 1 84.44 688 CYS A N 1
ATOM 5429 C CA . CYS A 1 688 ? -18.266 58.031 28.625 1 84.44 688 CYS A CA 1
ATOM 5430 C C . CYS A 1 688 ? -17.953 58.844 27.359 1 84.44 688 CYS A C 1
ATOM 5432 O O . CYS A 1 688 ? -16.844 58.75 26.828 1 84.44 688 CYS A O 1
ATOM 5434 N N . ARG A 1 689 ? -18.875 59.594 26.938 1 82.38 689 ARG A N 1
ATOM 5435 C CA . ARG A 1 689 ? -18.703 60.375 25.703 1 82.38 689 ARG A CA 1
ATOM 5436 C C . ARG A 1 689 ? -18.875 61.875 25.984 1 82.38 689 ARG A C 1
ATOM 5438 O O . ARG A 1 689 ? -19.734 62.281 26.766 1 82.38 689 ARG A O 1
ATOM 5445 N N . PHE A 1 690 ? -17.797 62.594 25.531 1 77.69 690 PHE A N 1
ATOM 5446 C CA . PHE A 1 690 ? -17.844 64.062 25.609 1 77.69 690 PHE A CA 1
ATOM 5447 C C . PHE A 1 690 ? -18.062 64.625 24.234 1 77.69 690 PHE A C 1
ATOM 5449 O O . PHE A 1 690 ? -17.109 64.875 23.484 1 77.69 690 PHE A O 1
ATOM 5456 N N . ALA A 1 691 ? -18.938 64.312 23.453 1 61.47 691 ALA A N 1
ATOM 5457 C CA . ALA A 1 691 ? -19 64.938 22.125 1 61.47 691 ALA A CA 1
ATOM 5458 C C . ALA A 1 691 ? -20.438 65.312 21.766 1 61.47 691 ALA A C 1
ATOM 5460 O O . ALA A 1 691 ? -21.375 64.625 22.172 1 61.47 691 ALA A O 1
ATOM 5461 N N . ALA A 1 692 ? -20.562 66.625 21.438 1 51.75 692 ALA A N 1
ATOM 5462 C CA . ALA A 1 692 ? -21.844 67.125 20.891 1 51.75 692 ALA A CA 1
ATOM 5463 C C . ALA A 1 692 ? -22.281 66.25 19.719 1 51.75 692 ALA A C 1
ATOM 5465 O O . ALA A 1 692 ? -23.469 66.25 19.359 1 51.75 692 ALA A O 1
ATOM 5466 N N . THR A 1 693 ? -21.375 65.75 18.781 1 51 693 THR A N 1
ATOM 5467 C CA . THR A 1 693 ? -21.828 65 17.609 1 51 693 THR A CA 1
ATOM 5468 C C . THR A 1 693 ? -21.219 63.562 17.609 1 51 693 THR A C 1
ATOM 5470 O O . THR A 1 693 ? -20.094 63.375 18.078 1 51 693 THR A O 1
ATOM 5473 N N . THR A 1 694 ? -22.016 62.594 17.75 1 49.69 694 THR A N 1
ATOM 5474 C CA . THR A 1 694 ? -21.641 61.188 17.625 1 49.69 694 THR A CA 1
ATOM 5475 C C . THR A 1 694 ? -20.469 61 16.656 1 49.69 694 THR A C 1
ATOM 5477 O O . THR A 1 694 ? -19.703 60.062 16.766 1 49.69 694 THR A O 1
ATOM 5480 N N . ASP A 1 695 ? -20.703 61.375 15.422 1 51.09 695 ASP A N 1
ATOM 5481 C CA . ASP A 1 695 ? -20.156 60.812 14.188 1 51.09 695 ASP A CA 1
ATOM 5482 C C . ASP A 1 695 ? -18.656 61.156 14.055 1 51.09 695 ASP A C 1
ATOM 5484 O O . ASP A 1 695 ? -18.016 60.719 13.102 1 51.09 695 ASP A O 1
ATOM 5488 N N . ARG A 1 696 ? -17.953 62.188 14.602 1 59.09 696 ARG A N 1
ATOM 5489 C CA . ARG A 1 696 ? -16.859 62.656 13.766 1 59.09 696 ARG A CA 1
ATOM 5490 C C . ARG A 1 696 ? -15.508 62.188 14.289 1 59.09 696 ARG A C 1
ATOM 5492 O O . ARG A 1 696 ? -15.148 62.5 15.43 1 59.09 696 ARG A O 1
ATOM 5499 N N . ASN A 1 697 ? -15.188 60.906 13.898 1 69.56 697 ASN A N 1
ATOM 5500 C CA . ASN A 1 697 ? -13.758 60.625 13.969 1 69.56 697 ASN A CA 1
ATOM 5501 C C . ASN A 1 697 ? -12.914 61.812 13.562 1 69.56 697 ASN A C 1
ATOM 5503 O O . ASN A 1 697 ? -13.133 62.406 12.5 1 69.56 697 ASN A O 1
ATOM 5507 N N . ASN A 1 698 ? -12.297 62.438 14.492 1 74.5 698 ASN A N 1
ATOM 5508 C CA . ASN A 1 698 ? -11.453 63.562 14.148 1 74.5 698 ASN A CA 1
ATOM 5509 C C . ASN A 1 698 ? -9.977 63.188 14.07 1 74.5 698 ASN A C 1
ATOM 5511 O O . ASN A 1 698 ? -9.555 62.219 14.719 1 74.5 698 ASN A O 1
ATOM 5515 N N . GLY A 1 699 ? -9.398 63.812 13.18 1 79.25 699 GLY A N 1
ATOM 5516 C CA . GLY A 1 699 ? -7.957 63.656 13.133 1 79.25 699 GLY A CA 1
ATOM 5517 C C . GLY A 1 699 ? -7.254 64.125 14.391 1 79.25 699 GLY A C 1
ATOM 5518 O O . GLY A 1 699 ? -7.754 64.938 15.109 1 79.25 699 GLY A O 1
ATOM 5519 N N . ILE A 1 700 ? -6.215 63.531 14.664 1 81.19 700 ILE A N 1
ATOM 5520 C CA . ILE A 1 700 ? -5.457 63.844 15.867 1 81.19 700 ILE A CA 1
ATOM 5521 C C . ILE A 1 700 ? -4.883 65.25 15.75 1 81.19 700 ILE A C 1
ATOM 5523 O O . ILE A 1 700 ? -4.473 65.688 14.664 1 81.19 700 ILE A O 1
ATOM 5527 N N . ALA A 1 701 ? -4.867 65.938 16.766 1 78.38 701 ALA A N 1
ATOM 5528 C CA . ALA A 1 701 ? -4.242 67.25 16.781 1 78.38 701 ALA A CA 1
ATOM 5529 C C . ALA A 1 701 ? -2.729 67.125 16.641 1 78.38 701 ALA A C 1
ATOM 5531 O O . ALA A 1 701 ? -2.127 66.125 17.062 1 78.38 701 ALA A O 1
ATOM 5532 N N . GLU A 1 702 ? -2.201 68.062 16.109 1 78.25 702 GLU A N 1
ATOM 5533 C CA . GLU A 1 702 ? -0.765 68.062 15.836 1 78.25 702 GLU A CA 1
ATOM 5534 C C . GLU A 1 702 ? 0.036 67.938 17.125 1 78.25 702 GLU A C 1
ATOM 5536 O O . GLU A 1 702 ? 1.093 67.312 17.141 1 78.25 702 GLU A O 1
ATOM 5541 N N . LYS A 1 703 ? -0.508 68.438 18.188 1 75.88 703 LYS A N 1
ATOM 5542 C CA . LYS A 1 703 ? 0.203 68.375 19.469 1 75.88 703 LYS A CA 1
ATOM 5543 C C . LYS A 1 703 ? 0.143 67 20.078 1 75.88 703 LYS A C 1
ATOM 5545 O O . LYS A 1 703 ? 1 66.625 20.891 1 75.88 703 LYS A O 1
ATOM 5550 N N . SER A 1 704 ? -0.818 66.25 19.625 1 77.94 704 SER A N 1
ATOM 5551 C CA . SER A 1 704 ? -1.019 64.938 20.219 1 77.94 704 SER A CA 1
ATOM 5552 C C . SER A 1 704 ? -0.381 63.812 19.375 1 77.94 704 SER A C 1
ATOM 5554 O O . SER A 1 704 ? -0.475 62.656 19.703 1 77.94 704 SER A O 1
ATOM 5556 N N . VAL A 1 705 ? 0.287 64.25 18.359 1 85 705 VAL A N 1
ATOM 5557 C CA . VAL A 1 705 ? 0.989 63.25 17.547 1 85 705 VAL A CA 1
ATOM 5558 C C . VAL A 1 705 ? 2.209 62.719 18.297 1 85 705 VAL A C 1
ATOM 5560 O O . VAL A 1 705 ? 2.982 63.5 18.859 1 85 705 VAL A O 1
ATOM 5563 N N . PRO A 1 706 ? 2.26 61.438 18.375 1 86.44 706 PRO A N 1
ATOM 5564 C CA . PRO A 1 706 ? 3.412 60.875 19.078 1 86.44 706 PRO A CA 1
ATOM 5565 C C . PRO A 1 706 ? 4.746 61.375 18.547 1 86.44 706 PRO A C 1
ATOM 5567 O O . PRO A 1 706 ? 4.887 61.625 17.344 1 86.44 706 PRO A O 1
ATOM 5570 N N . LYS A 1 707 ? 5.676 61.469 19.328 1 82.81 707 LYS A N 1
ATOM 5571 C CA . LYS A 1 707 ? 6.973 62.062 19 1 82.81 707 LYS A CA 1
ATOM 5572 C C . LYS A 1 707 ? 7.664 61.281 17.891 1 82.81 707 LYS A C 1
ATOM 5574 O O . LYS A 1 707 ? 8.32 61.875 17.031 1 82.81 707 LYS A O 1
ATOM 5579 N N . VAL A 1 708 ? 7.508 60.031 17.859 1 85.19 708 VAL A N 1
ATOM 5580 C CA . VAL A 1 708 ? 8.211 59.156 16.922 1 85.19 708 VAL A CA 1
ATOM 5581 C C . VAL A 1 708 ? 7.641 59.344 15.516 1 85.19 708 VAL A C 1
ATOM 5583 O O . VAL A 1 708 ? 8.297 59.031 14.523 1 85.19 708 VAL A O 1
ATOM 5586 N N . LEU A 1 709 ? 6.496 59.938 15.438 1 86.81 709 LEU A N 1
ATOM 5587 C CA . LEU A 1 709 ? 5.867 60.156 14.141 1 86.81 709 LEU A CA 1
ATOM 5588 C C . LEU A 1 709 ? 6.07 61.594 13.664 1 86.81 709 LEU A C 1
ATOM 5590 O O . LEU A 1 709 ? 5.746 61.938 12.523 1 86.81 709 LEU A O 1
ATOM 5594 N N . SER A 1 710 ? 6.684 62.375 14.477 1 84.38 710 SER A N 1
ATOM 5595 C CA . SER A 1 710 ? 6.93 63.75 14.117 1 84.38 710 SER A CA 1
ATOM 5596 C C . SER A 1 710 ? 8.164 63.906 13.234 1 84.38 710 SER A C 1
ATOM 5598 O O . SER A 1 710 ? 9.219 63.312 13.539 1 84.38 710 SER A O 1
ATOM 5600 N N . ASN A 1 711 ? 8.016 64.625 12.258 1 81.88 711 ASN A N 1
ATOM 5601 C CA . ASN A 1 711 ? 9.117 64.812 11.328 1 81.88 711 ASN A CA 1
ATOM 5602 C C . ASN A 1 711 ? 10.281 65.562 11.984 1 81.88 711 ASN A C 1
ATOM 5604 O O . ASN A 1 711 ? 11.445 65.312 11.672 1 81.88 711 ASN A O 1
ATOM 5608 N N . ASP A 1 712 ? 9.922 66.375 12.781 1 80.44 712 ASP A N 1
ATOM 5609 C CA . ASP A 1 712 ? 10.969 67.188 13.461 1 80.44 712 ASP A CA 1
ATOM 5610 C C . ASP A 1 712 ? 11.805 66.25 14.367 1 80.44 712 ASP A C 1
ATOM 5612 O O . ASP A 1 712 ? 13.031 66.375 14.406 1 80.44 712 ASP A O 1
ATOM 5616 N N . PHE A 1 713 ? 11.188 65.438 15.031 1 84 713 PHE A N 1
ATOM 5617 C CA . PHE A 1 713 ? 11.898 64.5 15.898 1 84 713 PHE A CA 1
ATOM 5618 C C . PHE A 1 713 ? 12.773 63.562 15.078 1 84 713 PHE A C 1
ATOM 5620 O O . PHE A 1 713 ? 13.906 63.281 15.461 1 84 713 PHE A O 1
ATOM 5627 N N . ILE A 1 714 ? 12.266 63.125 14.016 1 84.69 714 ILE A N 1
ATOM 5628 C CA . ILE A 1 714 ? 12.977 62.188 13.156 1 84.69 714 ILE A CA 1
ATOM 5629 C C . ILE A 1 714 ? 14.234 62.875 12.586 1 84.69 714 ILE A C 1
ATOM 5631 O O . ILE A 1 714 ? 15.305 62.25 12.57 1 84.69 714 ILE A O 1
ATOM 5635 N N . LYS A 1 715 ? 14.094 64.062 12.211 1 83.62 715 LYS A N 1
ATOM 5636 C CA . LYS A 1 715 ? 15.242 64.75 11.672 1 83.62 715 LYS A CA 1
ATOM 5637 C C . LYS A 1 715 ? 16.297 65 12.742 1 83.62 715 LYS A C 1
ATOM 5639 O O . LYS A 1 715 ? 17.5 64.875 12.484 1 83.62 715 LYS A O 1
ATOM 5644 N N . LYS A 1 716 ? 15.836 65.312 13.805 1 83.94 716 LYS A N 1
ATOM 5645 C CA . LYS A 1 716 ? 16.766 65.5 14.906 1 83.94 716 LYS A CA 1
ATOM 5646 C C . LYS A 1 716 ? 17.484 64.25 15.297 1 83.94 716 LYS A C 1
ATOM 5648 O O . LYS A 1 716 ? 18.672 64.25 15.633 1 83.94 716 LYS A O 1
ATOM 5653 N N . ALA A 1 717 ? 16.719 63.188 15.328 1 85.94 717 ALA A N 1
ATOM 5654 C CA . ALA A 1 717 ? 17.312 61.906 15.695 1 85.94 717 ALA A CA 1
ATOM 5655 C C . ALA A 1 717 ? 18.391 61.5 14.703 1 85.94 717 ALA A C 1
ATOM 5657 O O . ALA A 1 717 ? 19.453 61.031 15.094 1 85.94 717 ALA A O 1
ATOM 5658 N N . TYR A 1 718 ? 18.125 61.688 13.469 1 85.06 718 TYR A N 1
ATOM 5659 C CA . TYR A 1 718 ? 19.109 61.312 12.461 1 85.06 718 TYR A CA 1
ATOM 5660 C C . TYR A 1 718 ? 20.297 62.281 12.469 1 85.06 718 TYR A C 1
ATOM 5662 O O . TYR A 1 718 ? 21.422 61.875 12.18 1 85.06 718 TYR A O 1
ATOM 5670 N N . ALA A 1 719 ? 20.062 63.469 12.789 1 84 719 ALA A N 1
ATOM 5671 C CA . ALA A 1 719 ? 21.141 64.438 12.93 1 84 719 ALA A CA 1
ATOM 5672 C C . ALA A 1 719 ? 22.078 64.062 14.078 1 84 719 ALA A C 1
ATOM 5674 O O . ALA A 1 719 ? 23.297 64.188 13.984 1 84 719 ALA A O 1
ATOM 5675 N N . LEU A 1 720 ? 21.438 63.562 15.055 1 86.56 720 LEU A N 1
ATOM 5676 C CA . LEU A 1 720 ? 22.234 63.094 16.188 1 86.56 720 LEU A CA 1
ATOM 5677 C C . LEU A 1 720 ? 23.125 61.906 15.766 1 86.56 720 LEU A C 1
ATOM 5679 O O . LEU A 1 720 ? 24.25 61.781 16.25 1 86.56 720 LEU A O 1
ATOM 5683 N N . ALA A 1 721 ? 22.609 61.094 14.945 1 86.38 721 ALA A N 1
ATOM 5684 C CA . ALA A 1 721 ? 23.375 59.969 14.484 1 86.38 721 ALA A CA 1
ATOM 5685 C C . ALA A 1 721 ? 24.547 60.406 13.617 1 86.38 721 ALA A C 1
ATOM 5687 O O . ALA A 1 721 ? 25.625 59.812 13.672 1 86.38 721 ALA A O 1
ATOM 5688 N N . THR A 1 722 ? 24.375 61.375 12.805 1 83.81 722 THR A N 1
ATOM 5689 C CA . THR A 1 722 ? 25.406 61.844 11.891 1 83.81 722 THR A CA 1
ATOM 5690 C C . THR A 1 722 ? 26.484 62.656 12.641 1 83.81 722 THR A C 1
ATOM 5692 O O . THR A 1 722 ? 27.672 62.5 12.367 1 83.81 722 THR A O 1
ATOM 5695 N N . SER A 1 723 ? 25.984 63.531 13.555 1 83.75 723 SER A N 1
ATOM 5696 C CA . SER A 1 723 ? 26.938 64.312 14.312 1 83.75 723 SER A CA 1
ATOM 5697 C C . SER A 1 723 ? 26.547 64.438 15.781 1 83.75 723 SER A C 1
ATOM 5699 O O . SER A 1 723 ? 25.938 65.375 16.219 1 83.75 723 SER A O 1
ATOM 5701 N N . PRO A 1 724 ? 26.891 63.406 16.516 1 81.56 724 PRO A N 1
ATOM 5702 C CA . PRO A 1 724 ? 26.484 63.375 17.922 1 81.56 724 PRO A CA 1
ATOM 5703 C C . PRO A 1 724 ? 27.031 64.562 18.734 1 81.56 724 PRO A C 1
ATOM 5705 O O . PRO A 1 724 ? 26.359 65.062 19.625 1 81.56 724 PRO A O 1
ATOM 5708 N N . GLU A 1 725 ? 28.25 65.062 18.406 1 76.88 725 GLU A N 1
ATOM 5709 C CA . GLU A 1 725 ? 28.906 66.125 19.203 1 76.88 725 GLU A CA 1
ATOM 5710 C C . GLU A 1 725 ? 28.266 67.5 18.938 1 76.88 725 GLU A C 1
ATOM 5712 O O . GLU A 1 725 ? 28.125 68.312 19.859 1 76.88 725 GLU A O 1
ATOM 5717 N N . SER A 1 726 ? 27.766 67.625 17.75 1 75.31 726 SER A N 1
ATOM 5718 C CA . SER A 1 726 ? 27.328 69 17.359 1 75.31 726 SER A CA 1
ATOM 5719 C C . SER A 1 726 ? 25.844 69.188 17.625 1 75.31 726 SER A C 1
ATOM 5721 O O . SER A 1 726 ? 25.359 70.312 17.656 1 75.31 726 SER A O 1
ATOM 5723 N N . THR A 1 727 ? 25.203 68.062 17.812 1 74.19 727 THR A N 1
ATOM 5724 C CA . THR A 1 727 ? 23.75 68.25 17.922 1 74.19 727 THR A CA 1
ATOM 5725 C C . THR A 1 727 ? 23.375 68.625 19.344 1 74.19 727 THR A C 1
ATOM 5727 O O . THR A 1 727 ? 23.781 67.938 20.312 1 74.19 727 THR A O 1
ATOM 5730 N N . THR A 1 728 ? 22.844 69.875 19.531 1 71.25 728 THR A N 1
ATOM 5731 C CA . THR A 1 728 ? 22.359 70.375 20.828 1 71.25 728 THR A CA 1
ATOM 5732 C C . THR A 1 728 ? 20.922 69.875 21.062 1 71.25 728 THR A C 1
ATOM 5734 O O . THR A 1 728 ? 20.078 69.938 20.172 1 71.25 728 THR A O 1
ATOM 5737 N N . ILE A 1 729 ? 20.656 69.125 22.141 1 67.25 729 ILE A N 1
ATOM 5738 C CA . ILE A 1 729 ? 19.328 68.625 22.516 1 67.25 729 ILE A CA 1
ATOM 5739 C C . ILE A 1 729 ? 18.625 69.688 23.359 1 67.25 729 ILE A C 1
ATOM 5741 O O . ILE A 1 729 ? 18.969 69.875 24.531 1 67.25 729 ILE A O 1
ATOM 5745 N N . GLU A 1 730 ? 18.125 70.812 22.875 1 58.53 730 GLU A N 1
ATOM 5746 C CA . GLU A 1 730 ? 17.547 71.938 23.609 1 58.53 730 GLU A CA 1
ATOM 5747 C C . GLU A 1 730 ? 16.203 71.562 24.234 1 58.53 730 GLU A C 1
ATOM 5749 O O . GLU A 1 730 ? 15.812 72.125 25.266 1 58.53 730 GLU A O 1
ATOM 5754 N N . ASP A 1 731 ? 15.25 70.875 23.547 1 56.38 731 ASP A N 1
ATOM 5755 C CA . ASP A 1 731 ? 13.844 70.875 23.953 1 56.38 731 ASP A CA 1
ATOM 5756 C C . ASP A 1 731 ? 13.594 69.875 25.047 1 56.38 731 ASP A C 1
ATOM 5758 O O . ASP A 1 731 ? 14.023 68.688 24.953 1 56.38 731 ASP A O 1
ATOM 5762 N N . GLU A 1 732 ? 13.148 70.25 26.219 1 53.44 732 GLU A N 1
ATOM 5763 C CA . GLU A 1 732 ? 12.828 69.5 27.438 1 53.44 732 GLU A CA 1
ATOM 5764 C C . GLU A 1 732 ? 12.07 68.25 27.141 1 53.44 732 GLU A C 1
ATOM 5766 O O . GLU A 1 732 ? 12.273 67.188 27.812 1 53.44 732 GLU A O 1
ATOM 5771 N N . ASP A 1 733 ? 11.141 68.25 26.297 1 53.75 733 ASP A N 1
ATOM 5772 C CA . ASP A 1 733 ? 10.195 67.188 26.078 1 53.75 733 ASP A CA 1
ATOM 5773 C C . ASP A 1 733 ? 10.867 66 25.344 1 53.75 733 ASP A C 1
ATOM 5775 O O . ASP A 1 733 ? 10.5 64.875 25.547 1 53.75 733 ASP A O 1
ATOM 5779 N N . ASP A 1 734 ? 11.805 66.25 24.406 1 56.81 734 ASP A N 1
ATOM 5780 C CA . ASP A 1 734 ? 12.484 65.25 23.562 1 56.81 734 ASP A CA 1
ATOM 5781 C C . ASP A 1 734 ? 13.656 64.625 24.312 1 56.81 734 ASP A C 1
ATOM 5783 O O . ASP A 1 734 ? 14.281 63.688 23.797 1 56.81 734 ASP A O 1
ATOM 5787 N N . THR A 1 735 ? 13.891 65 25.438 1 57.94 735 THR A N 1
ATOM 5788 C CA . THR A 1 735 ? 15.219 65 26.031 1 57.94 735 THR A CA 1
ATOM 5789 C C . THR A 1 735 ? 15.555 63.656 26.609 1 57.94 735 THR A C 1
ATOM 5791 O O . THR A 1 735 ? 16.688 63.188 26.516 1 57.94 735 THR A O 1
ATOM 5794 N N . GLU A 1 736 ? 14.578 63.062 27.234 1 60.56 736 GLU A N 1
ATOM 5795 C CA . GLU A 1 736 ? 15.148 61.969 27.984 1 60.56 736 GLU A CA 1
ATOM 5796 C C . GLU A 1 736 ? 15.625 60.844 27.062 1 60.56 736 GLU A C 1
ATOM 5798 O O . GLU A 1 736 ? 16.719 60.312 27.234 1 60.56 736 GLU A O 1
ATOM 5803 N N . GLY A 1 737 ? 14.969 60.594 25.906 1 68.19 737 GLY A N 1
ATOM 5804 C CA . GLY A 1 737 ? 15.352 59.5 25.031 1 68.19 737 GLY A CA 1
ATOM 5805 C C . GLY A 1 737 ? 16.562 59.812 24.172 1 68.19 737 GLY A C 1
ATOM 5806 O O . GLY A 1 737 ? 17.5 59 24.078 1 68.19 737 GLY A O 1
ATOM 5807 N N . LEU A 1 738 ? 16.641 60.969 23.672 1 78.69 738 LEU A N 1
ATOM 5808 C CA . LEU A 1 738 ? 17.719 61.312 22.766 1 78.69 738 LEU A CA 1
ATOM 5809 C C . LEU A 1 738 ? 19.016 61.562 23.516 1 78.69 738 LEU A C 1
ATOM 5811 O O . LEU A 1 738 ? 20.109 61.344 22.969 1 78.69 738 LEU A O 1
ATOM 5815 N N . ALA A 1 739 ? 18.859 61.938 24.781 1 76.69 739 ALA A N 1
ATOM 5816 C CA . ALA A 1 739 ? 20.047 62.125 25.594 1 76.69 739 ALA A CA 1
ATOM 5817 C C . ALA A 1 739 ? 20.766 60.812 25.859 1 76.69 739 ALA A C 1
ATOM 5819 O O . ALA A 1 739 ? 22 60.75 25.875 1 76.69 739 ALA A O 1
ATOM 5820 N N . TYR A 1 740 ? 19.938 59.875 26.047 1 79.88 740 TYR A N 1
ATOM 5821 C CA . TYR A 1 740 ? 20.484 58.531 26.25 1 79.88 740 TYR A CA 1
ATOM 5822 C C . TYR A 1 740 ? 21.281 58.094 25.031 1 79.88 740 TYR A C 1
ATOM 5824 O O . TYR A 1 740 ? 22.375 57.531 25.156 1 79.88 740 TYR A O 1
ATOM 5832 N N . PHE A 1 741 ? 20.906 58.344 23.859 1 84.62 741 PHE A N 1
ATOM 5833 C CA . PHE A 1 741 ? 21.562 57.906 22.625 1 84.62 741 PHE A CA 1
ATOM 5834 C C . PHE A 1 741 ? 22.781 58.781 22.328 1 84.62 741 PHE A C 1
ATOM 5836 O O . PHE A 1 741 ? 23.75 58.281 21.75 1 84.62 741 PHE A O 1
ATOM 5843 N N . LYS A 1 742 ? 22.688 59.938 22.766 1 84.75 742 LYS A N 1
ATOM 5844 C CA . LYS A 1 742 ? 23.859 60.781 22.594 1 84.75 742 LYS A CA 1
ATOM 5845 C C . LYS A 1 742 ? 25.062 60.219 23.344 1 84.75 742 LYS A C 1
ATOM 5847 O O . LYS A 1 742 ? 26.188 60.188 22.812 1 84.75 742 LYS A O 1
ATOM 5852 N N . GLN A 1 743 ? 24.812 59.812 24.516 1 82.31 743 GLN A N 1
ATOM 5853 C CA . GLN A 1 743 ? 25.891 59.219 25.312 1 82.31 743 GLN A CA 1
ATOM 5854 C C . GLN A 1 743 ? 26.375 57.906 24.688 1 82.31 743 GLN A C 1
ATOM 5856 O O . GLN A 1 743 ? 27.578 57.625 24.672 1 82.31 743 GLN A O 1
ATOM 5861 N N . ARG A 1 744 ? 25.484 57.188 24.156 1 82.81 744 ARG A N 1
ATOM 5862 C CA . ARG A 1 744 ? 25.828 55.906 23.547 1 82.81 744 ARG A CA 1
ATOM 5863 C C . ARG A 1 744 ? 26.609 56.094 22.266 1 82.81 744 ARG A C 1
ATOM 5865 O O . ARG A 1 744 ? 27.516 55.344 21.969 1 82.81 744 ARG A O 1
ATOM 5872 N N . PHE A 1 745 ? 26.234 57.062 21.5 1 86.38 745 PHE A N 1
ATOM 5873 C CA . PHE A 1 745 ? 26.844 57.312 20.188 1 86.38 745 PHE A CA 1
ATOM 5874 C C . PHE A 1 745 ? 28.25 57.875 20.344 1 86.38 745 PHE A C 1
ATOM 5876 O O . PHE A 1 745 ? 29.078 57.781 19.438 1 86.38 745 PHE A O 1
ATOM 5883 N N . ALA A 1 746 ? 28.5 58.375 21.484 1 80.38 746 ALA A N 1
ATOM 5884 C CA . ALA A 1 746 ? 29.859 58.875 21.734 1 80.38 746 ALA A CA 1
ATOM 5885 C C . ALA A 1 746 ? 30.875 57.75 21.75 1 80.38 746 ALA A C 1
ATOM 5887 O O . ALA A 1 746 ? 32.031 57.938 21.391 1 80.38 746 ALA A O 1
ATOM 5888 N N . ASN A 1 747 ? 30.359 56.562 22.031 1 81.56 747 ASN A N 1
ATOM 5889 C CA . ASN A 1 747 ? 31.266 55.438 22.141 1 81.56 747 ASN A CA 1
ATOM 5890 C C . ASN A 1 747 ? 31.156 54.531 20.906 1 81.56 747 ASN A C 1
ATOM 5892 O O . ASN A 1 747 ? 31.812 53.5 20.828 1 81.56 747 ASN A O 1
ATOM 5896 N N . GLU A 1 748 ? 30.312 54.875 19.906 1 80.56 748 GLU A N 1
ATOM 5897 C CA . GLU A 1 748 ? 30.125 54.062 18.719 1 80.56 748 GLU A CA 1
ATOM 5898 C C . GLU A 1 748 ? 30.562 54.844 17.453 1 80.56 748 GLU A C 1
ATOM 5900 O O . GLU A 1 748 ? 29.781 55.562 16.859 1 80.56 748 GLU A O 1
ATOM 5905 N N . PRO A 1 749 ? 31.656 54.5 17.016 1 75.06 749 PRO A N 1
ATOM 5906 C CA . PRO A 1 749 ? 32.188 55.281 15.898 1 75.06 749 PRO A CA 1
ATOM 5907 C C . PRO A 1 749 ? 31.547 54.906 14.562 1 75.06 749 PRO A C 1
ATOM 5909 O O . PRO A 1 749 ? 31.562 55.688 13.617 1 75.06 749 PRO A O 1
ATOM 5912 N N . ASP A 1 750 ? 30.984 53.812 14.5 1 80.69 750 ASP A N 1
ATOM 5913 C CA . ASP A 1 750 ? 30.453 53.375 13.211 1 80.69 750 ASP A CA 1
ATOM 5914 C C . ASP A 1 750 ? 29.125 54.062 12.906 1 80.69 750 ASP A C 1
ATOM 5916 O O . ASP A 1 750 ? 28.156 53.906 13.648 1 80.69 750 ASP A O 1
ATOM 5920 N N . LEU A 1 751 ? 29.094 54.719 11.812 1 83 751 LEU A N 1
ATOM 5921 C CA . LEU A 1 751 ? 27.906 55.469 11.414 1 83 751 LEU A CA 1
ATOM 5922 C C . LEU A 1 751 ? 26.75 54.531 11.117 1 83 751 LEU A C 1
ATOM 5924 O O . LEU A 1 751 ? 25.594 54.844 11.414 1 83 751 LEU A O 1
ATOM 5928 N N . THR A 1 752 ? 26.984 53.438 10.477 1 81.75 752 THR A N 1
ATOM 5929 C CA . THR A 1 752 ? 25.922 52.5 10.133 1 81.75 752 THR A CA 1
ATOM 5930 C C . THR A 1 752 ? 25.234 51.969 11.383 1 81.75 752 THR A C 1
ATOM 5932 O O . THR A 1 752 ? 24.016 51.781 11.406 1 81.75 752 THR A O 1
ATOM 5935 N N . LYS A 1 753 ? 25.984 51.812 12.383 1 84.31 753 LYS A N 1
ATOM 5936 C CA . LYS A 1 753 ? 25.422 51.312 13.633 1 84.31 753 LYS A CA 1
ATOM 5937 C C . LYS A 1 753 ? 24.609 52.406 14.336 1 84.31 753 LYS A C 1
ATOM 5939 O O . LYS A 1 753 ? 23.578 52.094 14.961 1 84.31 753 LYS A O 1
ATOM 5944 N N . ARG A 1 754 ? 25.078 53.594 14.219 1 88.62 754 ARG A N 1
ATOM 5945 C CA . ARG A 1 754 ? 24.328 54.688 14.82 1 88.62 754 ARG A CA 1
ATOM 5946 C C . ARG A 1 754 ? 23 54.906 14.094 1 88.62 754 ARG A C 1
ATOM 5948 O O . ARG A 1 754 ? 21.969 55.094 14.734 1 88.62 754 ARG A O 1
ATOM 5955 N N . GLU A 1 755 ? 23.062 54.812 12.844 1 86.31 755 GLU A N 1
ATOM 5956 C CA . GLU A 1 755 ? 21.844 54.969 12.07 1 86.31 755 GLU A CA 1
ATOM 5957 C C . GLU A 1 755 ? 20.875 53.812 12.328 1 86.31 755 GLU A C 1
ATOM 5959 O O . GLU A 1 755 ? 19.656 54 12.336 1 86.31 755 GLU A O 1
ATOM 5964 N N . ALA A 1 756 ? 21.406 52.688 12.461 1 86.62 756 ALA A N 1
ATOM 5965 C CA . ALA A 1 756 ? 20.562 51.531 12.773 1 86.62 756 ALA A CA 1
ATOM 5966 C C . ALA A 1 756 ? 19.891 51.688 14.125 1 86.62 756 ALA A C 1
ATOM 5968 O O . ALA A 1 756 ? 18.719 51.312 14.297 1 86.62 756 ALA A O 1
ATOM 5969 N N . SER A 1 757 ? 20.609 52.25 15.031 1 88 757 SER A N 1
ATOM 5970 C CA . SER A 1 757 ? 20.047 52.5 16.344 1 88 757 SER A CA 1
ATOM 5971 C C . SER A 1 757 ? 18.906 53.5 16.281 1 88 757 SER A C 1
ATOM 5973 O O . SER A 1 757 ? 17.922 53.375 17 1 88 757 SER A O 1
ATOM 5975 N N . ILE A 1 758 ? 19.125 54.469 15.461 1 88.31 758 ILE A N 1
ATOM 5976 C CA . ILE A 1 758 ? 18.078 55.469 15.32 1 88.31 758 ILE A CA 1
ATOM 5977 C C . ILE A 1 758 ? 16.875 54.906 14.594 1 88.31 758 ILE A C 1
ATOM 5979 O O . ILE A 1 758 ? 15.734 55.188 14.938 1 88.31 758 ILE A O 1
ATOM 5983 N N . ALA A 1 759 ? 17.094 54.156 13.586 1 86.94 759 ALA A N 1
ATOM 5984 C CA . ALA A 1 759 ? 15.992 53.5 12.898 1 86.94 759 ALA A CA 1
ATOM 5985 C C . ALA A 1 759 ? 15.18 52.656 13.859 1 86.94 759 ALA A C 1
ATOM 5987 O O . ALA A 1 759 ? 13.953 52.562 13.75 1 86.94 759 ALA A O 1
ATOM 5988 N N . LYS A 1 760 ? 15.852 52.031 14.758 1 89.44 760 LYS A N 1
ATOM 5989 C CA . LYS A 1 760 ? 15.18 51.25 15.773 1 89.44 760 LYS A CA 1
ATOM 5990 C C . LYS A 1 760 ? 14.383 52.125 16.734 1 89.44 760 LYS A C 1
ATOM 5992 O O . LYS A 1 760 ? 13.258 51.781 17.109 1 89.44 760 LYS A O 1
ATOM 5997 N N . LEU A 1 761 ? 14.992 53.188 17.031 1 88.94 761 LEU A N 1
ATOM 5998 C CA . LEU A 1 761 ? 14.312 54.125 17.922 1 88.94 761 LEU A CA 1
ATOM 5999 C C . LEU A 1 761 ? 13.023 54.625 17.297 1 88.94 761 LEU A C 1
ATOM 6001 O O . LEU A 1 761 ? 11.992 54.719 17.969 1 88.94 761 LEU A O 1
ATOM 6005 N N . ILE A 1 762 ? 13.07 54.938 16.062 1 87.06 762 ILE A N 1
ATOM 6006 C CA . ILE A 1 762 ? 11.914 55.5 15.359 1 87.06 762 ILE A CA 1
ATOM 6007 C C . ILE A 1 762 ? 10.961 54.375 14.961 1 87.06 762 ILE A C 1
ATOM 6009 O O . ILE A 1 762 ? 9.797 54.625 14.656 1 87.06 762 ILE A O 1
ATOM 6013 N N . GLY A 1 763 ? 11.344 53.188 15.047 1 86.69 763 GLY A N 1
ATOM 6014 C CA . GLY A 1 763 ? 10.5 52.031 14.719 1 86.69 763 GLY A CA 1
ATOM 6015 C C . GLY A 1 763 ? 10.422 51.781 13.227 1 86.69 763 GLY A C 1
ATOM 6016 O O . GLY A 1 763 ? 9.391 51.312 12.727 1 86.69 763 GLY A O 1
ATOM 6017 N N . ASN A 1 764 ? 11.414 52.156 12.5 1 85.94 764 ASN A N 1
ATOM 6018 C CA . ASN A 1 764 ? 11.484 51.844 11.078 1 85.94 764 ASN A CA 1
ATOM 6019 C C . ASN A 1 764 ? 12.203 50.531 10.828 1 85.94 764 ASN A C 1
ATOM 6021 O O . ASN A 1 764 ? 13.391 50.531 10.5 1 85.94 764 ASN A O 1
ATOM 6025 N N . LEU A 1 765 ? 11.461 49.5 10.766 1 83.44 765 LEU A N 1
ATOM 6026 C CA . LEU A 1 765 ? 12.008 48.156 10.742 1 83.44 765 LEU A CA 1
ATOM 6027 C C . LEU A 1 765 ? 12.609 47.812 9.383 1 83.44 765 LEU A C 1
ATOM 6029 O O . LEU A 1 765 ? 13.68 47.219 9.297 1 83.44 765 LEU A O 1
ATOM 6033 N N . PRO A 1 766 ? 11.984 48.219 8.258 1 79.94 766 PRO A N 1
ATOM 6034 C CA . PRO A 1 766 ? 12.617 47.906 6.965 1 79.94 766 PRO A CA 1
ATOM 6035 C C . PRO A 1 766 ? 13.984 48.594 6.812 1 79.94 766 PRO A C 1
ATOM 6037 O O . PRO A 1 766 ? 14.922 47.969 6.305 1 79.94 766 PRO A O 1
ATOM 6040 N N . THR A 1 767 ? 14.086 49.781 7.242 1 81.69 767 THR A N 1
ATOM 6041 C CA . THR A 1 767 ? 15.367 50.5 7.176 1 81.69 767 THR A CA 1
ATOM 6042 C C . THR A 1 767 ? 16.391 49.812 8.094 1 81.69 767 THR A C 1
ATOM 6044 O O . THR A 1 767 ? 17.562 49.719 7.746 1 81.69 767 THR A O 1
ATOM 6047 N N . LEU A 1 768 ? 15.922 49.469 9.195 1 84 768 LEU A N 1
ATOM 6048 C CA . LEU A 1 768 ? 16.797 48.75 10.117 1 84 768 LEU A CA 1
ATOM 6049 C C . LEU A 1 768 ? 17.344 47.469 9.484 1 84 768 LEU A C 1
ATOM 6051 O O . LEU A 1 768 ? 18.547 47.219 9.555 1 84 768 LEU A O 1
ATOM 6055 N N . SER A 1 769 ? 16.516 46.719 8.906 1 83.06 769 SER A N 1
ATOM 6056 C CA . SER A 1 769 ? 16.938 45.469 8.281 1 83.06 769 SER A CA 1
ATOM 6057 C C . SER A 1 769 ? 17.906 45.719 7.125 1 83.06 769 SER A C 1
ATOM 6059 O O . SER A 1 769 ? 18.859 44.969 6.938 1 83.06 769 SER A O 1
ATOM 6061 N N . PHE A 1 770 ? 17.719 46.656 6.418 1 83.56 770 PHE A N 1
ATOM 6062 C CA . PHE A 1 770 ? 18.578 47 5.297 1 83.56 770 PHE A CA 1
ATOM 6063 C C . PHE A 1 770 ? 19.953 47.406 5.789 1 83.56 770 PHE A C 1
ATOM 6065 O O . PHE A 1 770 ? 20.969 47.031 5.207 1 83.56 770 PHE A O 1
ATOM 6072 N N . LEU A 1 771 ? 19.922 48.219 6.738 1 83.44 771 LEU A N 1
ATOM 6073 C CA . LEU A 1 771 ? 21.203 48.656 7.277 1 83.44 771 LEU A CA 1
ATOM 6074 C C . LEU A 1 771 ? 21.984 47.5 7.871 1 83.44 771 LEU A C 1
ATOM 6076 O O . LEU A 1 771 ? 23.219 47.469 7.758 1 83.44 771 LEU A O 1
ATOM 6080 N N . HIS A 1 772 ? 21.281 46.656 8.516 1 83.88 772 HIS A N 1
ATOM 6081 C CA . HIS A 1 772 ? 21.953 45.469 9.031 1 83.88 772 HIS A CA 1
ATOM 6082 C C . HIS A 1 772 ? 22.547 44.625 7.898 1 83.88 772 HIS A C 1
ATOM 6084 O O . HIS A 1 772 ? 23.656 44.125 8.016 1 83.88 772 HIS A O 1
ATOM 6090 N N . ALA A 1 773 ? 21.797 44.438 6.883 1 83.44 773 ALA A N 1
ATOM 6091 C CA . ALA A 1 773 ? 22.266 43.656 5.73 1 83.44 773 ALA A CA 1
ATOM 6092 C C . ALA A 1 773 ? 23.5 44.312 5.105 1 83.44 773 ALA A C 1
ATOM 6094 O O . ALA A 1 773 ? 24.438 43.625 4.699 1 83.44 773 ALA A O 1
ATOM 6095 N N . ALA A 1 774 ? 23.516 45.531 5.07 1 80.69 774 ALA A N 1
ATOM 6096 C CA . ALA A 1 774 ? 24.641 46.281 4.492 1 80.69 774 ALA A CA 1
ATOM 6097 C C . ALA A 1 774 ? 25.859 46.219 5.398 1 80.69 774 ALA A C 1
ATOM 6099 O O . ALA A 1 774 ? 27 46.156 4.918 1 80.69 774 ALA A O 1
ATOM 6100 N N . ASN A 1 775 ? 25.609 46.281 6.617 1 78.5 775 ASN A N 1
ATOM 6101 C CA . ASN A 1 775 ? 26.703 46.25 7.582 1 78.5 775 ASN A CA 1
ATOM 6102 C C . ASN A 1 775 ? 27.438 44.938 7.551 1 78.5 775 ASN A C 1
ATOM 6104 O O . ASN A 1 775 ? 28.609 44.844 7.945 1 78.5 775 ASN A O 1
ATOM 6108 N N . SER A 1 776 ? 26.797 43.906 7.234 1 76.5 776 SER A N 1
ATOM 6109 C CA . SER A 1 776 ? 27.438 42.625 7.133 1 76.5 776 SER A CA 1
ATOM 6110 C C . SER A 1 776 ? 28.594 42.656 6.129 1 76.5 776 SER A C 1
ATOM 6112 O O . SER A 1 776 ? 29.625 42.031 6.348 1 76.5 776 SER A O 1
ATOM 6114 N N . SER A 1 777 ? 28.469 43.281 5.066 1 75.19 777 SER A N 1
ATOM 6115 C CA . SER A 1 777 ? 29.484 43.375 4.031 1 75.19 777 SER A CA 1
ATOM 6116 C C . SER A 1 777 ? 30.531 44.406 4.375 1 75.19 777 SER A C 1
ATOM 6118 O O . SER A 1 777 ? 31.719 44.25 4.043 1 75.19 777 SER A O 1
ATOM 6120 N N . ILE A 1 778 ? 30.094 45.469 5.066 1 72.38 778 ILE A N 1
ATOM 6121 C CA . ILE A 1 778 ? 30.984 46.594 5.301 1 72.38 778 ILE A CA 1
ATOM 6122 C C . ILE A 1 778 ? 31.875 46.312 6.5 1 72.38 778 ILE A C 1
ATOM 6124 O O . ILE A 1 778 ? 33.094 46.438 6.41 1 72.38 778 ILE A O 1
ATOM 6128 N N . SER A 1 779 ? 31.219 45.969 7.582 1 69.75 779 SER A N 1
ATOM 6129 C CA . SER A 1 779 ? 31.984 45.812 8.805 1 69.75 779 SER A CA 1
ATOM 6130 C C . SER A 1 779 ? 32.375 44.344 9.023 1 69.75 779 SER A C 1
ATOM 6132 O O . SER A 1 779 ? 33.219 44.062 9.875 1 69.75 779 SER A O 1
ATOM 6134 N N . GLY A 1 780 ? 31.906 43.5 8.203 1 68.56 780 GLY A N 1
ATOM 6135 C CA . GLY A 1 780 ? 32.281 42.094 8.336 1 68.56 780 GLY A CA 1
ATOM 6136 C C . GLY A 1 780 ? 31.656 41.438 9.555 1 68.56 780 GLY A C 1
ATOM 6137 O O . GLY A 1 780 ? 32.219 40.469 10.086 1 68.56 780 GLY A O 1
ATOM 6138 N N . GLU A 1 781 ? 30.641 42.094 10.062 1 69.44 781 GLU A N 1
ATOM 6139 C CA . GLU A 1 781 ? 30 41.469 11.227 1 69.44 781 GLU A CA 1
ATOM 6140 C C . GLU A 1 781 ? 29.422 40.125 10.883 1 69.44 781 GLU A C 1
ATOM 6142 O O . GLU A 1 781 ? 28.641 39.969 9.945 1 69.44 781 GLU A O 1
ATOM 6147 N N . LYS A 1 782 ? 29.844 39.25 11.695 1 67.38 782 LYS A N 1
ATOM 6148 C CA . LYS A 1 782 ? 29.531 37.844 11.375 1 67.38 782 LYS A CA 1
ATOM 6149 C C . LYS A 1 782 ? 28.125 37.5 11.852 1 67.38 782 LYS A C 1
ATOM 6151 O O . LYS A 1 782 ? 27.438 36.688 11.211 1 67.38 782 LYS A O 1
ATOM 6156 N N . CYS A 1 783 ? 27.734 38.094 13.008 1 72.06 783 CYS A N 1
ATOM 6157 C CA . CYS A 1 783 ? 26.453 37.656 13.547 1 72.06 783 CYS A CA 1
ATOM 6158 C C . CYS A 1 783 ? 25.453 38.812 13.547 1 72.06 783 CYS A C 1
ATOM 6160 O O . CYS A 1 783 ? 25.609 39.781 14.297 1 72.06 783 CYS A O 1
ATOM 6162 N N . LEU A 1 784 ? 24.625 38.75 12.609 1 83.75 784 LEU A N 1
ATOM 6163 C CA . LEU A 1 784 ? 23.484 39.688 12.539 1 83.75 784 LEU A CA 1
ATOM 6164 C C . LEU A 1 784 ? 22.359 39.219 13.445 1 83.75 784 LEU A C 1
ATOM 6166 O O . LEU A 1 784 ? 22.438 38.156 14.055 1 83.75 784 LEU A O 1
ATOM 6170 N N . PRO A 1 785 ? 21.391 40.125 13.578 1 85.75 785 PRO A N 1
ATOM 6171 C CA . PRO A 1 785 ? 20.266 39.688 14.375 1 85.75 785 PRO A CA 1
ATOM 6172 C C . PRO A 1 785 ? 19.656 38.375 13.859 1 85.75 785 PRO A C 1
ATOM 6174 O O . PRO A 1 785 ? 19.734 38.094 12.664 1 85.75 785 PRO A O 1
ATOM 6177 N N . LEU A 1 786 ? 19.094 37.625 14.734 1 88.31 786 LEU A N 1
ATOM 6178 C CA . LEU A 1 786 ? 18.594 36.281 14.414 1 88.31 786 LEU A CA 1
ATOM 6179 C C . LEU A 1 786 ? 17.531 36.375 13.32 1 88.31 786 LEU A C 1
ATOM 6181 O O . LEU A 1 786 ? 17.312 35.375 12.609 1 88.31 786 LEU A O 1
ATOM 6185 N N . THR A 1 787 ? 16.938 37.469 13.203 1 88.06 787 THR A N 1
ATOM 6186 C CA . THR A 1 787 ? 15.906 37.625 12.188 1 88.06 787 THR A CA 1
ATOM 6187 C C . THR A 1 787 ? 16.516 37.594 10.789 1 88.06 787 THR A C 1
ATOM 6189 O O . THR A 1 787 ? 15.797 37.406 9.805 1 88.06 787 THR A O 1
ATOM 6192 N N . MET A 1 788 ? 17.766 37.75 10.75 1 88.19 788 MET A N 1
ATOM 6193 C CA . MET A 1 788 ? 18.438 37.812 9.461 1 88.19 788 MET A CA 1
ATOM 6194 C C . MET A 1 788 ? 19.438 36.656 9.297 1 88.19 788 MET A C 1
ATOM 6196 O O . MET A 1 788 ? 20.516 36.844 8.734 1 88.19 788 MET A O 1
ATOM 6200 N N . VAL A 1 789 ? 19.062 35.594 9.719 1 87.5 789 VAL A N 1
ATOM 6201 C CA . VAL A 1 789 ? 19.938 34.438 9.672 1 87.5 789 VAL A CA 1
ATOM 6202 C C . VAL A 1 789 ? 20.344 34.156 8.234 1 87.5 789 VAL A C 1
ATOM 6204 O O . VAL A 1 789 ? 21.469 33.719 7.965 1 87.5 789 VAL A O 1
ATOM 6207 N N . ARG A 1 790 ? 19.531 34.406 7.348 1 82.38 790 ARG A N 1
ATOM 6208 C CA . ARG A 1 790 ? 19.781 34.156 5.93 1 82.38 790 ARG A CA 1
ATOM 6209 C C . ARG A 1 790 ? 20.969 34.969 5.426 1 82.38 790 ARG A C 1
ATOM 6211 O O . ARG A 1 790 ? 21.641 34.562 4.469 1 82.38 790 ARG A O 1
ATOM 6218 N N . PHE A 1 791 ? 21.281 36.031 6.082 1 83.94 791 PHE A N 1
ATOM 6219 C CA . PHE A 1 791 ? 22.328 36.938 5.605 1 83.94 791 PHE A CA 1
ATOM 6220 C C . PHE A 1 791 ? 23.594 36.781 6.449 1 83.94 791 PHE A C 1
ATOM 6222 O O . PHE A 1 791 ? 24.562 37.531 6.27 1 83.94 791 PHE A O 1
ATOM 6229 N N . TRP A 1 792 ? 23.547 35.844 7.309 1 84.75 792 TRP A N 1
ATOM 6230 C CA . TRP A 1 792 ? 24.75 35.594 8.109 1 84.75 792 TRP A CA 1
ATOM 6231 C C . TRP A 1 792 ? 25.906 35.156 7.223 1 84.75 792 TRP A C 1
ATOM 6233 O O . TRP A 1 792 ? 25.703 34.625 6.137 1 84.75 792 TRP A O 1
ATOM 6243 N N . HIS A 1 793 ? 27.062 35.469 7.723 1 83.75 793 HIS A N 1
ATOM 6244 C CA . HIS A 1 793 ? 28.25 34.938 7.062 1 83.75 793 HIS A CA 1
ATOM 6245 C C . HIS A 1 793 ? 28.234 33.406 7.059 1 83.75 793 HIS A C 1
ATOM 6247 O O . HIS A 1 793 ? 27.656 32.781 7.945 1 83.75 793 HIS A O 1
ATOM 6253 N N . ARG A 1 794 ? 28.891 32.844 6.172 1 83.19 794 ARG A N 1
ATOM 6254 C CA . ARG A 1 794 ? 28.859 31.406 5.914 1 83.19 794 ARG A CA 1
ATOM 6255 C C . ARG A 1 794 ? 29.297 30.625 7.148 1 83.19 794 ARG A C 1
ATOM 6257 O O . ARG A 1 794 ? 28.672 29.609 7.492 1 83.19 794 ARG A O 1
ATOM 6264 N N . ASP A 1 795 ? 30.281 31.047 7.781 1 86.06 795 ASP A N 1
ATOM 6265 C CA . ASP A 1 795 ? 30.797 30.312 8.93 1 86.06 795 ASP A CA 1
ATOM 6266 C C . ASP A 1 795 ? 29.797 30.312 10.086 1 86.06 795 ASP A C 1
ATOM 6268 O O . ASP A 1 795 ? 29.609 29.297 10.742 1 86.06 795 ASP A O 1
ATOM 6272 N N . ALA A 1 796 ? 29.234 31.469 10.312 1 87.69 796 ALA A N 1
ATOM 6273 C CA . ALA A 1 796 ? 28.234 31.562 11.375 1 87.69 796 ALA A CA 1
ATOM 6274 C C . ALA A 1 796 ? 26.984 30.781 11.023 1 87.69 796 ALA A C 1
ATOM 6276 O O . ALA A 1 796 ? 26.375 30.141 11.891 1 87.69 796 ALA A O 1
ATOM 6277 N N . TYR A 1 797 ? 26.656 30.875 9.812 1 90.31 797 TYR A N 1
ATOM 6278 C CA . TYR A 1 797 ? 25.469 30.141 9.375 1 90.31 797 TYR A CA 1
ATOM 6279 C C . TYR A 1 797 ? 25.688 28.641 9.477 1 90.31 797 TYR A C 1
ATOM 6281 O O . TYR A 1 797 ? 24.766 27.891 9.828 1 90.31 797 TYR A O 1
ATOM 6289 N N . ARG A 1 798 ? 26.844 28.203 9.117 1 92.19 798 ARG A N 1
ATOM 6290 C CA . ARG A 1 798 ? 27.156 26.781 9.195 1 92.19 798 ARG A CA 1
ATOM 6291 C C . ARG A 1 798 ? 27.047 26.266 10.625 1 92.19 798 ARG A C 1
ATOM 6293 O O . ARG A 1 798 ? 26.531 25.172 10.859 1 92.19 798 ARG A O 1
ATOM 6300 N N . LYS A 1 799 ? 27.5 27.062 11.5 1 91.06 799 LYS A N 1
ATOM 6301 C CA . LYS A 1 799 ? 27.391 26.656 12.898 1 91.06 799 LYS A CA 1
ATOM 6302 C C . LYS A 1 799 ? 25.938 26.531 13.336 1 91.06 799 LYS A C 1
ATOM 6304 O O . LYS A 1 799 ? 25.562 25.609 14.055 1 91.06 799 LYS A O 1
ATOM 6309 N N . TYR A 1 800 ? 25.219 27.484 12.922 1 91.62 800 TYR A N 1
ATOM 6310 C CA . TYR A 1 800 ? 23.797 27.438 13.195 1 91.62 800 TYR A CA 1
ATOM 6311 C C . TYR A 1 800 ? 23.156 26.203 12.562 1 91.62 800 TYR A C 1
ATOM 6313 O O . TYR A 1 800 ? 22.375 25.5 13.211 1 91.62 800 TYR A O 1
ATOM 6321 N N . ALA A 1 801 ? 23.453 25.969 11.344 1 94.06 801 ALA A N 1
ATOM 6322 C CA . ALA A 1 801 ? 22.891 24.828 10.609 1 94.06 801 ALA A CA 1
ATOM 6323 C C . ALA A 1 801 ? 23.312 23.516 11.25 1 94.06 801 ALA A C 1
ATOM 6325 O O . ALA A 1 801 ? 22.547 22.547 11.258 1 94.06 801 ALA A O 1
ATOM 6326 N N . GLU A 1 802 ? 24.516 23.438 11.758 1 94.44 802 GLU A N 1
ATOM 6327 C CA . GLU A 1 802 ? 24.984 22.234 12.445 1 94.44 802 GLU A CA 1
ATOM 6328 C C . GLU A 1 802 ? 24.156 21.953 13.695 1 94.44 802 GLU A C 1
ATOM 6330 O O . GLU A 1 802 ? 23.75 20.812 13.93 1 94.44 802 GLU A O 1
ATOM 6335 N N . ASN A 1 803 ? 23.906 22.984 14.391 1 92.5 803 ASN A N 1
ATOM 6336 C CA . ASN A 1 803 ? 23.109 22.828 15.602 1 92.5 803 ASN A CA 1
ATOM 6337 C C . ASN A 1 803 ? 21.672 22.391 15.281 1 92.5 803 ASN A C 1
ATOM 6339 O O . ASN A 1 803 ? 21.125 21.516 15.953 1 92.5 803 ASN A O 1
ATOM 6343 N N . LEU A 1 804 ? 21.156 23.031 14.352 1 94.62 804 LEU A N 1
ATOM 6344 C CA . LEU A 1 804 ? 19.797 22.656 13.953 1 94.62 804 LEU A CA 1
ATOM 6345 C C . LEU A 1 804 ? 19.734 21.219 13.477 1 94.62 804 LEU A C 1
ATOM 6347 O O . LEU A 1 804 ? 18.781 20.484 13.789 1 94.62 804 LEU A O 1
ATOM 6351 N N . THR A 1 805 ? 20.688 20.781 12.711 1 95.31 805 THR A N 1
ATOM 6352 C CA . THR A 1 805 ? 20.719 19.422 12.18 1 95.31 805 THR A CA 1
ATOM 6353 C C . THR A 1 805 ? 20.844 18.406 13.305 1 95.31 805 THR A C 1
ATOM 6355 O O . THR A 1 805 ? 20.219 17.344 13.273 1 95.31 805 THR A O 1
ATOM 6358 N N . LYS A 1 806 ? 21.656 18.75 14.281 1 93.94 806 LYS A N 1
ATOM 6359 C CA . LYS A 1 806 ? 21.797 17.859 15.438 1 93.94 806 LYS A CA 1
ATOM 6360 C C . LYS A 1 806 ? 20.469 17.688 16.172 1 93.94 806 LYS A C 1
ATOM 6362 O O . LYS A 1 806 ? 20.141 16.594 16.641 1 93.94 806 LYS A O 1
ATOM 6367 N N . ILE A 1 807 ? 19.734 18.766 16.219 1 94.44 807 ILE A N 1
ATOM 6368 C CA . ILE A 1 807 ? 18.438 18.734 16.891 1 94.44 807 ILE A CA 1
ATOM 6369 C C . ILE A 1 807 ? 17.469 17.859 16.078 1 94.44 807 ILE A C 1
ATOM 6371 O O . ILE A 1 807 ? 16.734 17.062 16.656 1 94.44 807 ILE A O 1
ATOM 6375 N N . LEU A 1 808 ? 17.516 18.031 14.812 1 94.44 808 LEU A N 1
ATOM 6376 C CA . LEU A 1 808 ? 16.609 17.281 13.945 1 94.44 808 LEU A CA 1
ATOM 6377 C C . LEU A 1 808 ? 16.922 15.789 13.992 1 94.44 808 LEU A C 1
ATOM 6379 O O . LEU A 1 808 ? 16.016 14.953 13.969 1 94.44 808 LEU A O 1
ATOM 6383 N N . LEU A 1 809 ? 18.156 15.414 14.047 1 93.06 809 LEU A N 1
ATOM 6384 C CA . LEU A 1 809 ? 18.547 14.016 14.109 1 93.06 809 LEU A CA 1
ATOM 6385 C C . LEU A 1 809 ? 18.109 13.383 15.422 1 93.06 809 LEU A C 1
ATOM 6387 O O . LEU A 1 809 ? 17.781 12.188 15.469 1 93.06 809 LEU A O 1
ATOM 6391 N N . GLY A 1 810 ? 18.016 14.18 16.438 1 89.06 810 GLY A N 1
ATOM 6392 C CA . GLY A 1 810 ? 17.672 13.656 17.75 1 89.06 810 GLY A CA 1
ATOM 6393 C C . GLY A 1 810 ? 16.172 13.516 17.969 1 89.06 810 GLY A C 1
ATOM 6394 O O . GLY A 1 810 ? 15.734 12.75 18.828 1 89.06 810 GLY A O 1
ATOM 6395 N N . THR A 1 811 ? 15.398 14.156 17.141 1 90.94 811 THR A N 1
ATOM 6396 C CA . THR A 1 811 ? 13.969 14.195 17.406 1 90.94 811 THR A CA 1
ATOM 6397 C C . THR A 1 811 ? 13.188 13.492 16.297 1 90.94 811 THR A C 1
ATOM 6399 O O . THR A 1 811 ? 11.977 13.664 16.172 1 90.94 811 THR A O 1
ATOM 6402 N N . CYS A 1 812 ? 13.789 12.734 15.508 1 90.19 812 CYS A N 1
ATOM 6403 C CA . CYS A 1 812 ? 13.133 12.07 14.383 1 90.19 812 CYS A CA 1
ATOM 6404 C C . CYS A 1 812 ? 12.164 11 14.875 1 90.19 812 CYS A C 1
ATOM 6406 O O . CYS A 1 812 ? 12.484 10.242 15.789 1 90.19 812 CYS A O 1
ATOM 6408 N N . LYS A 1 813 ? 10.922 10.977 14.305 1 87.62 813 LYS A N 1
ATOM 6409 C CA . LYS A 1 813 ? 9.945 9.945 14.656 1 87.62 813 LYS A CA 1
ATOM 6410 C C . LYS A 1 813 ? 9.523 9.148 13.422 1 87.62 813 LYS A C 1
ATOM 6412 O O . LYS A 1 813 ? 9.031 8.031 13.539 1 87.62 813 LYS A O 1
ATOM 6417 N N . THR A 1 814 ? 9.656 9.695 12.227 1 89.06 814 THR A N 1
ATOM 6418 C CA . THR A 1 814 ? 9.273 9.039 10.984 1 89.06 814 THR A CA 1
ATOM 6419 C C . THR A 1 814 ? 10.469 8.883 10.055 1 89.06 814 THR A C 1
ATOM 6421 O O . THR A 1 814 ? 11.508 9.516 10.266 1 89.06 814 THR A O 1
ATOM 6424 N N . THR A 1 815 ? 10.344 8.078 8.953 1 89.94 815 THR A N 1
ATOM 6425 C CA . THR A 1 815 ? 11.414 7.844 7.992 1 89.94 815 THR A CA 1
ATOM 6426 C C . THR A 1 815 ? 11.656 9.086 7.137 1 89.94 815 THR A C 1
ATOM 6428 O O . THR A 1 815 ? 12.797 9.383 6.773 1 89.94 815 THR A O 1
ATOM 6431 N N . GLU A 1 816 ? 10.625 9.781 6.867 1 89 816 GLU A N 1
ATOM 6432 C CA . GLU A 1 816 ? 10.766 10.992 6.066 1 89 816 GLU A CA 1
ATOM 6433 C C . GLU A 1 816 ? 11.57 12.055 6.816 1 89 816 GLU A C 1
ATOM 6435 O O . GLU A 1 816 ? 12.375 12.766 6.215 1 89 816 GLU A O 1
ATOM 6440 N N . GLN A 1 817 ? 11.375 12.18 8.07 1 92.62 817 GLN A N 1
ATOM 6441 C CA . GLN A 1 817 ? 12.125 13.125 8.898 1 92.62 817 GLN A CA 1
ATOM 6442 C C . GLN A 1 817 ? 13.602 12.75 8.961 1 92.62 817 GLN A C 1
ATOM 6444 O O . GLN A 1 817 ? 14.469 13.625 8.898 1 92.62 817 GLN A O 1
ATOM 6449 N N . LEU A 1 818 ? 13.781 11.5 9.086 1 93.38 818 LEU A N 1
ATOM 6450 C CA . LEU A 1 818 ? 15.164 11.031 9.141 1 93.38 818 LEU A CA 1
ATOM 6451 C C . LEU A 1 818 ? 15.883 11.312 7.82 1 93.38 818 LEU A C 1
ATOM 6453 O O . LEU A 1 818 ? 17.031 11.742 7.82 1 93.38 818 LEU A O 1
ATOM 6457 N N . ASP A 1 819 ? 15.227 11.023 6.688 1 92.44 819 ASP A N 1
ATOM 6458 C CA . ASP A 1 819 ? 15.812 11.289 5.379 1 92.44 819 ASP A CA 1
ATOM 6459 C C . ASP A 1 819 ? 16.156 12.773 5.227 1 92.44 819 ASP A C 1
ATOM 6461 O O . ASP A 1 819 ? 17.188 13.117 4.641 1 92.44 819 ASP A O 1
ATOM 6465 N N . TYR A 1 820 ? 15.359 13.633 5.766 1 94 820 TYR A N 1
ATOM 6466 C CA . TYR A 1 820 ? 15.594 15.07 5.707 1 94 820 TYR A CA 1
ATOM 6467 C C . TYR A 1 820 ? 16.812 15.461 6.527 1 94 820 TYR A C 1
ATOM 6469 O O . TYR A 1 820 ? 17.656 16.234 6.07 1 94 820 TYR A O 1
ATOM 6477 N N . ALA A 1 821 ? 16.859 15 7.691 1 94.56 821 ALA A N 1
ATOM 6478 C CA . ALA A 1 821 ? 17.984 15.305 8.562 1 94.56 821 ALA A CA 1
ATOM 6479 C C . ALA A 1 821 ? 19.281 14.758 7.992 1 94.56 821 ALA A C 1
ATOM 6481 O O . ALA A 1 821 ? 20.344 15.398 8.086 1 94.56 821 ALA A O 1
ATOM 6482 N N . VAL A 1 822 ? 19.25 13.562 7.402 1 94.69 822 VAL A N 1
ATOM 6483 C CA . VAL A 1 822 ? 20.422 12.93 6.82 1 94.69 822 VAL A CA 1
ATOM 6484 C C . VAL A 1 822 ? 20.891 13.734 5.605 1 94.69 822 VAL A C 1
ATOM 6486 O O . VAL A 1 822 ? 22.094 13.906 5.391 1 94.69 822 VAL A O 1
ATOM 6489 N N . GLU A 1 823 ? 19.953 14.18 4.816 1 95.5 823 GLU A N 1
ATOM 6490 C CA . GLU A 1 823 ? 20.297 15.031 3.682 1 95.5 823 GLU A CA 1
ATOM 6491 C C . GLU A 1 823 ? 21.078 16.266 4.129 1 95.5 823 GLU A C 1
ATOM 6493 O O . GLU A 1 823 ? 22.109 16.609 3.543 1 95.5 823 GLU A O 1
ATOM 6498 N N . ARG A 1 824 ? 20.625 16.875 5.152 1 95.31 824 ARG A N 1
ATOM 6499 C CA . ARG A 1 824 ? 21.281 18.047 5.684 1 95.31 824 ARG A CA 1
ATOM 6500 C C . ARG A 1 824 ? 22.672 17.703 6.223 1 95.31 824 ARG A C 1
ATOM 6502 O O . ARG A 1 824 ? 23.609 18.484 6.059 1 95.31 824 ARG A O 1
ATOM 6509 N N . ALA A 1 825 ? 22.797 16.594 6.844 1 95.69 825 ALA A N 1
ATOM 6510 C CA . ALA A 1 825 ? 24.094 16.156 7.371 1 95.69 825 ALA A CA 1
ATOM 6511 C C . ALA A 1 825 ? 25.094 15.938 6.246 1 95.69 825 ALA A C 1
ATOM 6513 O O . ALA A 1 825 ? 26.266 16.281 6.379 1 95.69 825 ALA A O 1
ATOM 6514 N N . VAL A 1 826 ? 24.625 15.359 5.137 1 95.88 826 VAL A N 1
ATOM 6515 C CA . VAL A 1 826 ? 25.5 15.109 3.994 1 95.88 826 VAL A CA 1
ATOM 6516 C C . VAL A 1 826 ? 25.922 16.438 3.369 1 95.88 826 VAL A C 1
ATOM 6518 O O . VAL A 1 826 ? 27.078 16.594 2.982 1 95.88 826 VAL A O 1
ATOM 6521 N N . VAL A 1 827 ? 25 17.375 3.279 1 95.12 827 VAL A N 1
ATOM 6522 C CA . VAL A 1 827 ? 25.297 18.688 2.715 1 95.12 827 VAL A CA 1
ATOM 6523 C C . VAL A 1 827 ? 26.344 19.406 3.572 1 95.12 827 VAL A C 1
ATOM 6525 O O . VAL A 1 827 ? 27.219 20.094 3.047 1 95.12 827 VAL A O 1
ATOM 6528 N N . LEU A 1 828 ? 26.328 19.188 4.91 1 94.88 828 LEU A N 1
ATOM 6529 C CA . LEU A 1 828 ? 27.281 19.797 5.844 1 94.88 828 LEU A CA 1
ATOM 6530 C C . LEU A 1 828 ? 28.625 19.109 5.781 1 94.88 828 LEU A C 1
ATOM 6532 O O . LEU A 1 828 ? 29.625 19.609 6.305 1 94.88 828 LEU A O 1
ATOM 6536 N N . GLY A 1 829 ? 28.672 17.953 5.129 1 92.62 829 GLY A N 1
ATOM 6537 C CA . GLY A 1 829 ? 29.891 17.172 5.055 1 92.62 829 GLY A CA 1
ATOM 6538 C C . GLY A 1 829 ? 30.125 16.312 6.277 1 92.62 829 GLY A C 1
ATOM 6539 O O . GLY A 1 829 ? 31.234 15.836 6.508 1 92.62 829 GLY A O 1
ATOM 6540 N N . LYS A 1 830 ? 29.141 16.188 7.117 1 93.56 830 LYS A N 1
ATOM 6541 C CA . LYS A 1 830 ? 29.234 15.359 8.312 1 93.56 830 LYS A CA 1
ATOM 6542 C C . LYS A 1 830 ? 28.672 13.961 8.062 1 93.56 830 LYS A C 1
ATOM 6544 O O . LYS A 1 830 ? 27.641 13.594 8.617 1 93.56 830 LYS A O 1
ATOM 6549 N N . LEU A 1 831 ? 29.375 13.156 7.336 1 93.69 831 LEU A N 1
ATOM 6550 C CA . LEU A 1 831 ? 28.922 11.836 6.926 1 93.69 831 LEU A CA 1
ATOM 6551 C C . LEU A 1 831 ? 28.812 10.898 8.125 1 93.69 831 LEU A C 1
ATOM 6553 O O . LEU A 1 831 ? 28 9.977 8.125 1 93.69 831 LEU A O 1
ATOM 6557 N N . GLY A 1 832 ? 29.609 11.141 9.148 1 91.25 832 GLY A N 1
ATOM 6558 C CA . GLY A 1 832 ? 29.516 10.344 10.359 1 91.25 832 GLY A CA 1
ATOM 6559 C C . GLY A 1 832 ? 28.156 10.445 11.023 1 91.25 832 GLY A C 1
ATOM 6560 O O . GLY A 1 832 ? 27.609 9.445 11.492 1 91.25 832 GLY A O 1
ATOM 6561 N N . TRP A 1 833 ? 27.594 11.688 11.008 1 92.56 833 TRP A N 1
ATOM 6562 C CA . TRP A 1 833 ? 26.266 11.898 11.57 1 92.56 833 TRP A CA 1
ATOM 6563 C C . TRP A 1 833 ? 25.203 11.141 10.773 1 92.56 833 TRP A C 1
ATOM 6565 O O . TRP A 1 833 ? 24.312 10.523 11.344 1 92.56 833 TRP A O 1
ATOM 6575 N N . ALA A 1 834 ? 25.391 11.211 9.445 1 93.62 834 ALA A N 1
ATOM 6576 C CA . ALA A 1 834 ? 24.422 10.586 8.547 1 93.62 834 ALA A CA 1
ATOM 6577 C C . ALA A 1 834 ? 24.406 9.07 8.719 1 93.62 834 ALA A C 1
ATOM 6579 O O . ALA A 1 834 ? 23.344 8.461 8.797 1 93.62 834 ALA A O 1
ATOM 6580 N N . LYS A 1 835 ? 25.609 8.406 8.82 1 92.12 835 LYS A N 1
ATOM 6581 C CA . LYS A 1 835 ? 25.719 6.965 8.977 1 92.12 835 LYS A CA 1
ATOM 6582 C C . LYS A 1 835 ? 25.109 6.5 10.297 1 92.12 835 LYS A C 1
ATOM 6584 O O . LYS A 1 835 ? 24.375 5.512 10.328 1 92.12 835 LYS A O 1
ATOM 6589 N N . TYR A 1 836 ? 25.406 7.285 11.234 1 88.38 836 TYR A N 1
ATOM 6590 C CA . TYR A 1 836 ? 24.891 6.941 12.555 1 88.38 836 TYR A CA 1
ATOM 6591 C C . TYR A 1 836 ? 23.375 7.062 12.602 1 88.38 836 TYR A C 1
ATOM 6593 O O . TYR A 1 836 ? 22.688 6.211 13.172 1 88.38 836 TYR A O 1
ATOM 6601 N N . GLY A 1 837 ? 22.875 8.07 12 1 88.38 837 GLY A N 1
ATOM 6602 C CA . GLY A 1 837 ? 21.438 8.289 11.984 1 88.38 837 GLY A CA 1
ATOM 6603 C C . GLY A 1 837 ? 20.688 7.215 11.227 1 88.38 837 GLY A C 1
ATOM 6604 O O . GLY A 1 837 ? 19.578 6.828 11.617 1 88.38 837 GLY A O 1
ATOM 6605 N N . LEU A 1 838 ? 21.266 6.688 10.227 1 90.25 838 LEU A N 1
ATOM 6606 C CA . LEU A 1 838 ? 20.578 5.723 9.367 1 90.25 838 LEU A CA 1
ATOM 6607 C C . LEU A 1 838 ? 20.547 4.348 10.023 1 90.25 838 LEU A C 1
ATOM 6609 O O . LEU A 1 838 ? 19.609 3.578 9.812 1 90.25 838 LEU A O 1
ATOM 6613 N N . LEU A 1 839 ? 21.5 3.963 10.805 1 85.25 839 LEU A N 1
ATOM 6614 C CA . LEU A 1 839 ? 21.625 2.598 11.305 1 85.25 839 LEU A CA 1
ATOM 6615 C C . LEU A 1 839 ? 21.109 2.496 12.734 1 85.25 839 LEU A C 1
ATOM 6617 O O . LEU A 1 839 ? 20.656 1.432 13.164 1 85.25 839 LEU A O 1
ATOM 6621 N N . ASN A 1 840 ? 21.25 3.527 13.539 1 79 840 ASN A N 1
ATOM 6622 C CA . ASN A 1 840 ? 20.953 3.439 14.961 1 79 840 ASN A CA 1
ATOM 6623 C C . ASN A 1 840 ? 19.672 4.195 15.312 1 79 840 ASN A C 1
ATOM 6625 O O . ASN A 1 840 ? 19.516 4.668 16.438 1 79 840 ASN A O 1
ATOM 6629 N N . THR A 1 841 ? 18.797 4.25 14.422 1 75.81 841 THR A N 1
ATOM 6630 C CA . THR A 1 841 ? 17.578 4.992 14.742 1 75.81 841 THR A CA 1
ATOM 6631 C C . THR A 1 841 ? 16.531 4.07 15.352 1 75.81 841 THR A C 1
ATOM 6633 O O . THR A 1 841 ? 16.469 2.885 15.023 1 75.81 841 THR A O 1
ATOM 6636 N N . ASP A 1 842 ? 15.836 4.566 16.328 1 76.69 842 ASP A N 1
ATOM 6637 C CA . ASP A 1 842 ? 14.742 3.85 16.969 1 76.69 842 ASP A CA 1
ATOM 6638 C C . ASP A 1 842 ? 13.445 3.977 16.172 1 76.69 842 ASP A C 1
ATOM 6640 O O . ASP A 1 842 ? 12.406 3.473 16.594 1 76.69 842 ASP A O 1
ATOM 6644 N N . VAL A 1 843 ? 13.531 4.562 15.086 1 80.31 843 VAL A N 1
ATOM 6645 C CA . VAL A 1 843 ? 12.336 4.789 14.281 1 80.31 843 VAL A CA 1
ATOM 6646 C C . VAL A 1 843 ? 11.875 3.471 13.664 1 80.31 843 VAL A C 1
ATOM 6648 O O . VAL A 1 843 ? 12.68 2.693 13.156 1 80.31 843 VAL A O 1
ATOM 6651 N N . VAL A 1 844 ? 10.594 3.145 13.906 1 79.88 844 VAL A N 1
ATOM 6652 C CA . VAL A 1 844 ? 10.016 1.955 13.289 1 79.88 844 VAL A CA 1
ATOM 6653 C C . VAL A 1 844 ? 9.906 2.158 11.773 1 79.88 844 VAL A C 1
ATOM 6655 O O . VAL A 1 844 ? 9.227 3.078 11.312 1 79.88 844 VAL A O 1
ATOM 6658 N N . MET A 1 845 ? 10.68 1.433 11.078 1 84.19 845 MET A N 1
ATOM 6659 C CA . MET A 1 845 ? 10.75 1.641 9.633 1 84.19 845 MET A CA 1
ATOM 6660 C C . MET A 1 845 ? 10.219 0.425 8.883 1 84.19 845 MET A C 1
ATOM 6662 O O . MET A 1 845 ? 10.414 -0.712 9.32 1 84.19 845 MET A O 1
ATOM 6666 N N . PRO A 1 846 ? 9.523 0.729 7.824 1 85.12 846 PRO A N 1
ATOM 6667 C CA . PRO A 1 846 ? 9.18 -0.369 6.922 1 85.12 846 PRO A CA 1
ATOM 6668 C C . PRO A 1 846 ? 10.406 -1.049 6.324 1 85.12 846 PRO A C 1
ATOM 6670 O O . PRO A 1 846 ? 11.477 -0.438 6.238 1 85.12 846 PRO A O 1
ATOM 6673 N N . PRO A 1 847 ? 10.305 -2.279 5.902 1 85.12 847 PRO A N 1
ATOM 6674 C CA . PRO A 1 847 ? 11.461 -3.035 5.406 1 85.12 847 PRO A CA 1
ATOM 6675 C C . PRO A 1 847 ? 12.117 -2.377 4.199 1 85.12 847 PRO A C 1
ATOM 6677 O O . PRO A 1 847 ? 13.352 -2.4 4.074 1 85.12 847 PRO A O 1
ATOM 6680 N N . GLU A 1 848 ? 11.422 -1.768 3.422 1 87.5 848 GLU A N 1
ATOM 6681 C CA . GLU A 1 848 ? 12 -1.145 2.234 1 87.5 848 GLU A CA 1
ATOM 6682 C C . GLU A 1 848 ? 12.852 0.064 2.605 1 87.5 848 GLU A C 1
ATOM 6684 O O . GLU A 1 848 ? 13.922 0.275 2.027 1 87.5 848 GLU A O 1
ATOM 6689 N N . SER A 1 849 ? 12.367 0.814 3.49 1 90 849 SER A N 1
ATOM 6690 C CA . SER A 1 849 ? 13.141 1.971 3.939 1 90 849 SER A CA 1
ATOM 6691 C C . SER A 1 849 ? 14.406 1.542 4.664 1 90 849 SER A C 1
ATOM 6693 O O . SER A 1 849 ? 15.445 2.193 4.547 1 90 849 SER A O 1
ATOM 6695 N N . TYR A 1 850 ? 14.227 0.478 5.398 1 91.44 850 TYR A N 1
ATOM 6696 C CA . TYR A 1 850 ? 15.406 -0.046 6.09 1 91.44 850 TYR A CA 1
ATOM 6697 C C . TYR A 1 850 ? 16.469 -0.478 5.094 1 91.44 850 TYR A C 1
ATOM 6699 O O . TYR A 1 850 ? 17.672 -0.243 5.312 1 91.44 850 TYR A O 1
ATOM 6707 N N . ARG A 1 851 ? 16.094 -1.101 4.035 1 91.81 851 ARG A N 1
ATOM 6708 C CA . ARG A 1 851 ? 17.016 -1.523 2.99 1 91.81 851 ARG A CA 1
ATOM 6709 C C . ARG A 1 851 ? 17.703 -0.323 2.348 1 91.81 851 ARG A C 1
ATOM 6711 O O . ARG A 1 851 ? 18.922 -0.326 2.156 1 91.81 851 ARG A O 1
ATOM 6718 N N . ILE A 1 852 ? 16.984 0.702 2.043 1 92.75 852 ILE A N 1
ATOM 6719 C CA . ILE A 1 852 ? 17.531 1.904 1.428 1 92.75 852 ILE A CA 1
ATOM 6720 C C . ILE A 1 852 ? 18.578 2.521 2.352 1 92.75 852 ILE A C 1
ATOM 6722 O O . ILE A 1 852 ? 19.656 2.906 1.903 1 92.75 852 ILE A O 1
ATOM 6726 N N . HIS A 1 853 ? 18.281 2.607 3.629 1 93.31 853 HIS A N 1
ATOM 6727 C CA . HIS A 1 853 ? 19.188 3.217 4.598 1 93.31 853 HIS A CA 1
ATOM 6728 C C . HIS A 1 853 ? 20.453 2.393 4.754 1 93.31 853 HIS A C 1
ATOM 6730 O O . HIS A 1 853 ? 21.531 2.949 4.957 1 93.31 853 HIS A O 1
ATOM 6736 N N . ALA A 1 854 ? 20.281 1.086 4.641 1 93 854 ALA A N 1
ATOM 6737 C CA . ALA A 1 854 ? 21.453 0.221 4.73 1 93 854 ALA A CA 1
ATOM 6738 C C . ALA A 1 854 ? 22.391 0.456 3.555 1 93 854 ALA A C 1
ATOM 6740 O O . ALA A 1 854 ? 23.609 0.643 3.748 1 93 854 ALA A O 1
ATOM 6741 N N . PHE A 1 855 ? 21.875 0.558 2.383 1 94.44 855 PHE A N 1
ATOM 6742 C CA . PHE A 1 855 ? 22.719 0.759 1.207 1 94.44 855 PHE A CA 1
ATOM 6743 C C . PHE A 1 855 ? 23.266 2.178 1.173 1 94.44 855 PHE A C 1
ATOM 6745 O O . PHE A 1 855 ? 24.406 2.396 0.743 1 94.44 855 PHE A O 1
ATOM 6752 N N . LYS A 1 856 ? 22.453 3.107 1.601 1 94.31 856 LYS A N 1
ATOM 6753 C CA . LYS A 1 856 ? 22.938 4.484 1.702 1 94.31 856 LYS A CA 1
ATOM 6754 C C . LYS A 1 856 ? 24.125 4.586 2.65 1 94.31 856 LYS A C 1
ATOM 6756 O O . LYS A 1 856 ? 25.125 5.242 2.338 1 94.31 856 LYS A O 1
ATOM 6761 N N . SER A 1 857 ? 23.984 3.992 3.787 1 94.56 857 SER A N 1
ATOM 6762 C CA . SER A 1 857 ? 25.047 4.043 4.785 1 94.56 857 SER A CA 1
ATOM 6763 C C . SER A 1 857 ? 26.328 3.395 4.262 1 94.56 857 SER A C 1
ATOM 6765 O O . SER A 1 857 ? 27.422 3.875 4.535 1 94.56 857 SER A O 1
ATOM 6767 N N . CYS A 1 858 ? 26.172 2.264 3.539 1 95.06 858 CYS A N 1
ATOM 6768 C CA . CYS A 1 858 ? 27.328 1.605 2.959 1 95.06 858 CYS A CA 1
ATOM 6769 C C . CYS A 1 858 ? 27.984 2.49 1.907 1 95.06 858 CYS A C 1
ATOM 6771 O O . CYS A 1 858 ? 29.219 2.553 1.823 1 95.06 858 CYS A O 1
ATOM 6773 N N . LEU A 1 859 ? 27.188 3.154 1.149 1 95.06 859 LEU A N 1
ATOM 6774 C CA . LEU A 1 859 ? 27.703 4.047 0.124 1 95.06 859 LEU A CA 1
ATOM 6775 C C . LEU A 1 859 ? 28.453 5.223 0.755 1 95.06 859 LEU A C 1
ATOM 6777 O O . LEU A 1 859 ? 29.5 5.645 0.255 1 95.06 859 LEU A O 1
ATOM 6781 N N . PHE A 1 860 ? 27.938 5.785 1.872 1 95.38 860 PHE A N 1
ATOM 6782 C CA . PHE A 1 860 ? 28.562 6.914 2.553 1 95.38 860 PHE A CA 1
ATOM 6783 C C . PHE A 1 860 ? 29.922 6.52 3.117 1 95.38 860 PHE A C 1
ATOM 6785 O O . PHE A 1 860 ? 30.781 7.375 3.312 1 95.38 860 PHE A O 1
ATOM 6792 N N . ASN A 1 861 ? 30.047 5.27 3.393 1 93.5 861 ASN A N 1
ATOM 6793 C CA . ASN A 1 861 ? 31.312 4.801 3.967 1 93.5 861 ASN A CA 1
ATOM 6794 C C . ASN A 1 861 ? 32.281 4.336 2.885 1 93.5 861 ASN A C 1
ATOM 6796 O O . ASN A 1 861 ? 33.469 4.113 3.158 1 93.5 861 ASN A O 1
ATOM 6800 N N . ALA A 1 862 ? 31.812 4.191 1.66 1 93.56 862 ALA A N 1
ATOM 6801 C CA . ALA A 1 862 ? 32.656 3.732 0.555 1 93.56 862 ALA A CA 1
ATOM 6802 C C . ALA A 1 862 ? 33.5 4.875 -0.011 1 93.56 862 ALA A C 1
ATOM 6804 O O . ALA A 1 862 ? 33.219 6.047 0.266 1 93.56 862 ALA A O 1
ATOM 6805 N N . GLU A 1 863 ? 34.5 4.523 -0.706 1 91.56 863 GLU A N 1
ATOM 6806 C CA . GLU A 1 863 ? 35.344 5.516 -1.36 1 91.56 863 GLU A CA 1
ATOM 6807 C C . GLU A 1 863 ? 34.875 5.797 -2.781 1 91.56 863 GLU A C 1
ATOM 6809 O O . GLU A 1 863 ? 34.781 4.883 -3.6 1 91.56 863 GLU A O 1
ATOM 6814 N N . VAL A 1 864 ? 34.594 7.07 -3.002 1 91.69 864 VAL A N 1
ATOM 6815 C CA . VAL A 1 864 ? 34.031 7.43 -4.297 1 91.69 864 VAL A CA 1
ATOM 6816 C C . VAL A 1 864 ? 34.875 8.492 -4.969 1 91.69 864 VAL A C 1
ATOM 6818 O O . VAL A 1 864 ? 34.438 9.172 -5.891 1 91.69 864 VAL A O 1
ATOM 6821 N N . GLU A 1 865 ? 36.125 8.641 -4.672 1 88.31 865 GLU A N 1
ATOM 6822 C CA . GLU A 1 865 ? 37 9.719 -5.164 1 88.31 865 GLU A CA 1
ATOM 6823 C C . GLU A 1 865 ? 37.531 9.398 -6.551 1 88.31 865 GLU A C 1
ATOM 6825 O O . GLU A 1 865 ? 37.906 10.312 -7.305 1 88.31 865 GLU A O 1
ATOM 6830 N N . ALA A 1 866 ? 37.5 8.039 -6.953 1 90.75 866 ALA A N 1
ATOM 6831 C CA . ALA A 1 866 ? 38 7.664 -8.273 1 90.75 866 ALA A CA 1
ATOM 6832 C C . ALA A 1 866 ? 37.094 8.203 -9.375 1 90.75 866 ALA A C 1
ATOM 6834 O O . ALA A 1 866 ? 35.906 8.484 -9.133 1 90.75 866 ALA A O 1
ATOM 6835 N N . GLU A 1 867 ? 37.594 8.492 -10.523 1 91.5 867 GLU A N 1
ATOM 6836 C CA . GLU A 1 867 ? 36.875 9.125 -11.625 1 91.5 867 GLU A CA 1
ATOM 6837 C C . GLU A 1 867 ? 35.688 8.266 -12.086 1 91.5 867 GLU A C 1
ATOM 6839 O O . GLU A 1 867 ? 34.594 8.773 -12.367 1 91.5 867 GLU A O 1
ATOM 6844 N N . GLU A 1 868 ? 35.875 7 -12.148 1 91.44 868 GLU A N 1
ATOM 6845 C CA . GLU A 1 868 ? 34.844 6.129 -12.664 1 91.44 868 GLU A CA 1
ATOM 6846 C C . GLU A 1 868 ? 33.625 6.121 -11.742 1 91.44 868 GLU A C 1
ATOM 6848 O O . GLU A 1 868 ? 32.5 6.359 -12.18 1 91.44 868 GLU A O 1
ATOM 6853 N N . PRO A 1 869 ? 33.844 5.887 -10.461 1 92.12 869 PRO A N 1
ATOM 6854 C CA . PRO A 1 869 ? 32.688 5.945 -9.57 1 92.12 869 PRO A CA 1
ATOM 6855 C C . PRO A 1 869 ? 32.031 7.328 -9.539 1 92.12 869 PRO A C 1
ATOM 6857 O O . PRO A 1 869 ? 30.812 7.434 -9.445 1 92.12 869 PRO A O 1
ATOM 6860 N N . ARG A 1 870 ? 32.75 8.391 -9.672 1 94.62 870 ARG A N 1
ATOM 6861 C CA . ARG A 1 870 ? 32.219 9.742 -9.633 1 94.62 870 ARG A CA 1
ATOM 6862 C C . ARG A 1 870 ? 31.312 10.008 -10.828 1 94.62 870 ARG A C 1
ATOM 6864 O O . ARG A 1 870 ? 30.219 10.555 -10.68 1 94.62 870 ARG A O 1
ATOM 6871 N N . CYS A 1 871 ? 31.828 9.562 -11.984 1 93.69 871 CYS A N 1
ATOM 6872 C CA . CYS A 1 871 ? 31.031 9.758 -13.188 1 93.69 871 CYS A CA 1
ATOM 6873 C C . CYS A 1 871 ? 29.75 8.914 -13.148 1 93.69 871 CYS A C 1
ATOM 6875 O O . CYS A 1 871 ? 28.688 9.367 -13.57 1 93.69 871 CYS A O 1
ATOM 6877 N N . PHE A 1 872 ? 29.906 7.785 -12.633 1 94.56 872 PHE A N 1
ATOM 6878 C CA . PHE A 1 872 ? 28.766 6.887 -12.547 1 94.56 872 PHE A CA 1
ATOM 6879 C C . PHE A 1 872 ? 27.719 7.43 -11.578 1 94.56 872 PHE A C 1
ATOM 6881 O O . PHE A 1 872 ? 26.516 7.426 -11.875 1 94.56 872 PHE A O 1
ATOM 6888 N N . ILE A 1 873 ? 28.141 7.91 -10.438 1 95.12 873 ILE A N 1
ATOM 6889 C CA . ILE A 1 873 ? 27.234 8.43 -9.422 1 95.12 873 ILE A CA 1
ATOM 6890 C C . ILE A 1 873 ? 26.562 9.703 -9.938 1 95.12 873 ILE A C 1
ATOM 6892 O O . ILE A 1 873 ? 25.391 9.945 -9.656 1 95.12 873 ILE A O 1
ATOM 6896 N N . LYS A 1 874 ? 27.281 10.516 -10.664 1 95.12 874 LYS A N 1
ATOM 6897 C CA . LYS A 1 874 ? 26.688 11.711 -11.258 1 95.12 874 LYS A CA 1
ATOM 6898 C C . LYS A 1 874 ? 25.562 11.352 -12.219 1 95.12 874 LYS A C 1
ATOM 6900 O O . LYS A 1 874 ? 24.516 12 -12.227 1 95.12 874 LYS A O 1
ATOM 6905 N N . MET A 1 875 ? 25.828 10.328 -12.992 1 94.38 875 MET A N 1
ATOM 6906 C CA . MET A 1 875 ? 24.797 9.875 -13.938 1 94.38 875 MET A CA 1
ATOM 6907 C C . MET A 1 875 ? 23.562 9.383 -13.195 1 94.38 875 MET A C 1
ATOM 6909 O O . MET A 1 875 ? 22.438 9.711 -13.578 1 94.38 875 MET A O 1
ATOM 6913 N N . VAL A 1 876 ? 23.75 8.594 -12.148 1 94.75 876 VAL A N 1
ATOM 6914 C CA . VAL A 1 876 ? 22.641 8.062 -11.367 1 94.75 876 VAL A CA 1
ATOM 6915 C C . VAL A 1 876 ? 21.891 9.211 -10.695 1 94.75 876 VAL A C 1
ATOM 6917 O O . VAL A 1 876 ? 20.656 9.195 -10.617 1 94.75 876 VAL A O 1
ATOM 6920 N N . ALA A 1 877 ? 22.609 10.211 -10.188 1 95.81 877 ALA A N 1
ATOM 6921 C CA . ALA A 1 877 ? 21.984 11.359 -9.531 1 95.81 877 ALA A CA 1
ATOM 6922 C C . ALA A 1 877 ? 21.094 12.125 -10.492 1 95.81 877 ALA A C 1
ATOM 6924 O O . ALA A 1 877 ? 19.969 12.5 -10.141 1 95.81 877 ALA A O 1
ATOM 6925 N N . THR A 1 878 ? 21.578 12.352 -11.68 1 94.19 878 THR A N 1
ATOM 6926 C CA . THR A 1 878 ? 20.797 13.07 -12.68 1 94.19 878 THR A CA 1
ATOM 6927 C C . THR A 1 878 ? 19.547 12.289 -13.055 1 94.19 878 THR A C 1
ATOM 6929 O O . THR A 1 878 ? 18.484 12.875 -13.289 1 94.19 878 THR A O 1
ATOM 6932 N N . ASN A 1 879 ? 19.688 10.953 -13.094 1 91.44 879 ASN A N 1
ATOM 6933 C CA . ASN A 1 879 ? 18.531 10.117 -13.391 1 91.44 879 ASN A CA 1
ATOM 6934 C C . ASN A 1 879 ? 17.484 10.18 -12.273 1 91.44 879 ASN A C 1
ATOM 6936 O O . ASN A 1 879 ? 16.281 10.164 -12.539 1 91.44 879 ASN A O 1
ATOM 6940 N N . LEU A 1 880 ? 17.969 10.18 -11.094 1 93.31 880 LEU A N 1
ATOM 6941 C CA . LEU A 1 880 ? 17.062 10.281 -9.953 1 93.31 880 LEU A CA 1
ATOM 6942 C C . LEU A 1 880 ? 16.312 11.609 -9.977 1 93.31 880 LEU A C 1
ATOM 6944 O O . LEU A 1 880 ? 15.102 11.648 -9.727 1 93.31 880 LEU A O 1
ATOM 6948 N N . ILE A 1 881 ? 16.969 12.711 -10.258 1 92.31 881 ILE A N 1
ATOM 6949 C CA . ILE A 1 881 ? 16.359 14.031 -10.312 1 92.31 881 ILE A CA 1
ATOM 6950 C C . ILE A 1 881 ? 15.32 14.078 -11.438 1 92.31 881 ILE A C 1
ATOM 6952 O O . ILE A 1 881 ? 14.242 14.641 -11.273 1 92.31 881 ILE A O 1
ATOM 6956 N N . ALA A 1 882 ? 15.602 13.391 -12.523 1 88.81 882 ALA A N 1
ATOM 6957 C CA . ALA A 1 882 ? 14.68 13.336 -13.648 1 88.81 882 ALA A CA 1
ATOM 6958 C C . ALA A 1 882 ? 13.414 12.562 -13.289 1 88.81 882 ALA A C 1
ATOM 6960 O O . ALA A 1 882 ? 12.336 12.844 -13.812 1 88.81 882 ALA A O 1
ATOM 6961 N N . GLN A 1 883 ? 13.555 11.578 -12.398 1 87 883 GLN A N 1
ATOM 6962 C CA . GLN A 1 883 ? 12.406 10.781 -11.977 1 87 883 GLN A CA 1
ATOM 6963 C C . GLN A 1 883 ? 11.719 11.398 -10.758 1 87 883 GLN A C 1
ATOM 6965 O O . GLN A 1 883 ? 10.992 10.719 -10.039 1 87 883 GLN A O 1
ATOM 6970 N N . ASN A 1 884 ? 11.984 12.586 -10.414 1 87 884 ASN A N 1
ATOM 6971 C CA . ASN A 1 884 ? 11.359 13.398 -9.375 1 87 884 ASN A CA 1
ATOM 6972 C C . ASN A 1 884 ? 11.781 12.953 -7.98 1 87 884 ASN A C 1
ATOM 6974 O O . ASN A 1 884 ? 11.016 13.055 -7.023 1 87 884 ASN A O 1
ATOM 6978 N N . GLN A 1 885 ? 12.906 12.203 -7.926 1 90.75 885 GLN A N 1
ATOM 6979 C CA . GLN A 1 885 ? 13.523 11.914 -6.641 1 90.75 885 GLN A CA 1
ATOM 6980 C C . GLN A 1 885 ? 14.672 12.867 -6.352 1 90.75 885 GLN A C 1
ATOM 6982 O O . GLN A 1 885 ? 15.836 12.453 -6.281 1 90.75 885 GLN A O 1
ATOM 6987 N N . LEU A 1 886 ? 14.328 14.039 -6.145 1 91.06 886 LEU A N 1
ATOM 6988 C CA . LEU A 1 886 ? 15.266 15.148 -6.059 1 91.06 886 LEU A CA 1
ATOM 6989 C C . LEU A 1 886 ? 16.156 15.023 -4.832 1 91.06 886 LEU A C 1
ATOM 6991 O O . LEU A 1 886 ? 17.359 15.273 -4.906 1 91.06 886 LEU A O 1
ATOM 6995 N N . ASN A 1 887 ? 15.656 14.609 -3.727 1 90.75 887 ASN A N 1
ATOM 6996 C CA . ASN A 1 887 ? 16.406 14.586 -2.479 1 90.75 887 ASN A CA 1
ATOM 6997 C C . ASN A 1 887 ? 17.578 13.594 -2.551 1 90.75 887 ASN A C 1
ATOM 6999 O O . ASN A 1 887 ? 18.688 13.906 -2.131 1 90.75 887 ASN A O 1
ATOM 7003 N N . ASP A 1 888 ? 17.312 12.461 -3.119 1 93.88 888 ASP A N 1
ATOM 7004 C CA . ASP A 1 888 ? 18.359 11.453 -3.227 1 93.88 888 ASP A CA 1
ATOM 7005 C C . ASP A 1 888 ? 19.422 11.867 -4.25 1 93.88 888 ASP A C 1
ATOM 7007 O O . ASP A 1 888 ? 20.609 11.602 -4.07 1 93.88 888 ASP A O 1
ATOM 7011 N N . GLY A 1 889 ? 18.938 12.5 -5.309 1 95.06 889 GLY A N 1
ATOM 7012 C CA . GLY A 1 889 ? 19.891 13.008 -6.285 1 95.06 889 GLY A CA 1
ATOM 7013 C C . GLY A 1 889 ? 20.812 14.07 -5.723 1 95.06 889 GLY A C 1
ATOM 7014 O O . GLY A 1 889 ? 22.016 14.078 -6.012 1 95.06 889 GLY A O 1
ATOM 7015 N N . ILE A 1 890 ? 20.266 14.906 -4.895 1 95.25 890 ILE A N 1
ATOM 7016 C CA . ILE A 1 890 ? 21.047 15.977 -4.277 1 95.25 890 ILE A CA 1
ATOM 7017 C C . ILE A 1 890 ? 22.062 15.383 -3.311 1 95.25 890 ILE A C 1
ATOM 7019 O O . ILE A 1 890 ? 23.219 15.812 -3.279 1 95.25 890 ILE A O 1
ATOM 7023 N N . VAL A 1 891 ? 21.656 14.359 -2.59 1 95.69 891 VAL A N 1
ATOM 7024 C CA . VAL A 1 891 ? 22.547 13.703 -1.635 1 95.69 891 VAL A CA 1
ATOM 7025 C C . VAL A 1 891 ? 23.734 13.094 -2.369 1 95.69 891 VAL A C 1
ATOM 7027 O O . VAL A 1 891 ? 24.875 13.219 -1.924 1 95.69 891 VAL A O 1
ATOM 7030 N N . LEU A 1 892 ? 23.484 12.484 -3.516 1 96.25 892 LEU A N 1
ATOM 7031 C CA . LEU A 1 892 ? 24.547 11.836 -4.281 1 96.25 892 LEU A CA 1
ATOM 7032 C C . LEU A 1 892 ? 25.5 12.867 -4.875 1 96.25 892 LEU A C 1
ATOM 7034 O O . LEU A 1 892 ? 26.719 12.648 -4.914 1 96.25 892 LEU A O 1
ATOM 7038 N N . LEU A 1 893 ? 25.016 14 -5.312 1 95.25 893 LEU A N 1
ATOM 7039 C CA . LEU A 1 893 ? 25.859 15.039 -5.895 1 95.25 893 LEU A CA 1
ATOM 7040 C C . LEU A 1 893 ? 26.766 15.656 -4.836 1 95.25 893 LEU A C 1
ATOM 7042 O O . LEU A 1 893 ? 27.938 15.945 -5.105 1 95.25 893 LEU A O 1
ATOM 7046 N N . PHE A 1 894 ? 26.25 15.867 -3.643 1 94.62 894 PHE A N 1
ATOM 7047 C CA . PHE A 1 894 ? 27.062 16.406 -2.57 1 94.62 894 PHE A CA 1
ATOM 7048 C C . PHE A 1 894 ? 28.109 15.391 -2.115 1 94.62 894 PHE A C 1
ATOM 7050 O O . PHE A 1 894 ? 29.203 15.758 -1.688 1 94.62 894 PHE A O 1
ATOM 7057 N N . LEU A 1 895 ? 27.766 14.117 -2.236 1 94.31 895 LEU A N 1
ATOM 7058 C CA . LEU A 1 895 ? 28.688 13.062 -1.838 1 94.31 895 LEU A CA 1
ATOM 7059 C C . LEU A 1 895 ? 29.938 13.07 -2.715 1 94.31 895 LEU A C 1
ATOM 7061 O O . LEU A 1 895 ? 31.031 12.758 -2.244 1 94.31 895 LEU A O 1
ATOM 7065 N N . ILE A 1 896 ? 29.797 13.438 -4.039 1 93.69 896 ILE A N 1
ATOM 7066 C CA . ILE A 1 896 ? 30.922 13.414 -4.965 1 93.69 896 ILE A CA 1
ATOM 7067 C C . ILE A 1 896 ? 31.469 14.828 -5.141 1 93.69 896 ILE A C 1
ATOM 7069 O O . ILE A 1 896 ? 32.031 15.156 -6.195 1 93.69 896 ILE A O 1
ATOM 7073 N N . ASP A 1 897 ? 31.203 15.844 -4.312 1 89.38 897 ASP A N 1
ATOM 7074 C CA . ASP A 1 897 ? 31.719 17.203 -4.266 1 89.38 897 ASP A CA 1
ATOM 7075 C C . ASP A 1 897 ? 31.234 18.031 -5.457 1 89.38 897 ASP A C 1
ATOM 7077 O O . ASP A 1 897 ? 31.984 18.797 -6.043 1 89.38 897 ASP A O 1
ATOM 7081 N N . GLN A 1 898 ? 30.078 17.719 -5.891 1 92.06 898 GLN A N 1
ATOM 7082 C CA . GLN A 1 898 ? 29.406 18.531 -6.902 1 92.06 898 GLN A CA 1
ATOM 7083 C C . GLN A 1 898 ? 28.188 19.234 -6.324 1 92.06 898 GLN A C 1
ATOM 7085 O O . GLN A 1 898 ? 27.094 19.203 -6.91 1 92.06 898 GLN A O 1
ATOM 7090 N N . GLY A 1 899 ? 28.406 19.844 -5.211 1 91.19 899 GLY A N 1
ATOM 7091 C CA . GLY A 1 899 ? 27.328 20.5 -4.477 1 91.19 899 GLY A CA 1
ATOM 7092 C C . GLY A 1 899 ? 26.75 21.688 -5.215 1 91.19 899 GLY A C 1
ATOM 7093 O O . GLY A 1 899 ? 25.547 21.938 -5.129 1 91.19 899 GLY A O 1
ATOM 7094 N N . MET A 1 900 ? 27.516 22.375 -6 1 90.69 900 MET A N 1
ATOM 7095 C CA . MET A 1 900 ? 27.016 23.547 -6.707 1 90.69 900 MET A CA 1
ATOM 7096 C C . MET A 1 900 ? 26.031 23.141 -7.805 1 90.69 900 MET A C 1
ATOM 7098 O O . MET A 1 900 ? 25.062 23.859 -8.062 1 90.69 900 MET A O 1
ATOM 7102 N N . ASP A 1 901 ? 26.344 22.062 -8.43 1 92 901 ASP A N 1
ATOM 7103 C CA . ASP A 1 901 ? 25.391 21.547 -9.422 1 92 901 ASP A CA 1
ATOM 7104 C C . ASP A 1 901 ? 24.062 21.188 -8.766 1 92 901 ASP A C 1
ATOM 7106 O O . ASP A 1 901 ? 23 21.406 -9.344 1 92 901 ASP A O 1
ATOM 7110 N N . ALA A 1 902 ? 24.203 20.578 -7.598 1 94.25 902 ALA A N 1
ATOM 7111 C CA . ALA A 1 902 ? 23 20.25 -6.852 1 94.25 902 ALA A CA 1
ATOM 7112 C C . ALA A 1 902 ? 22.172 21.5 -6.566 1 94.25 902 ALA A C 1
ATOM 7114 O O . ALA A 1 902 ? 20.938 21.5 -6.703 1 94.25 902 ALA A O 1
ATOM 7115 N N . CYS A 1 903 ? 22.828 22.594 -6.148 1 93.44 903 CYS A N 1
ATOM 7116 C CA . CYS A 1 903 ? 22.141 23.844 -5.848 1 93.44 903 CYS A CA 1
ATOM 7117 C C . CYS A 1 903 ? 21.516 24.438 -7.105 1 93.44 903 CYS A C 1
ATOM 7119 O O . CYS A 1 903 ? 20.422 25 -7.055 1 93.44 903 CYS A O 1
ATOM 7121 N N . ARG A 1 904 ? 22.172 24.359 -8.203 1 92 904 ARG A N 1
ATOM 7122 C CA . ARG A 1 904 ? 21.625 24.859 -9.461 1 92 904 ARG A CA 1
ATOM 7123 C C . ARG A 1 904 ? 20.375 24.062 -9.859 1 92 904 ARG A C 1
ATOM 7125 O O . ARG A 1 904 ? 19.422 24.641 -10.398 1 92 904 ARG A O 1
ATOM 7132 N N . PHE A 1 905 ? 20.453 22.766 -9.609 1 92.56 905 PHE A N 1
ATOM 7133 C CA . PHE A 1 905 ? 19.281 21.938 -9.906 1 92.56 905 PHE A CA 1
ATOM 7134 C C . PHE A 1 905 ? 18.094 22.344 -9.023 1 92.56 905 PHE A C 1
ATOM 7136 O O . PHE A 1 905 ? 16.953 22.391 -9.492 1 92.56 905 PHE A O 1
ATOM 7143 N N . LEU A 1 906 ? 18.391 22.609 -7.797 1 91.81 906 LEU A N 1
ATOM 7144 C CA . LEU A 1 906 ? 17.344 23.047 -6.879 1 91.81 906 LEU A CA 1
ATOM 7145 C C . LEU A 1 906 ? 16.75 24.375 -7.32 1 91.81 906 LEU A C 1
ATOM 7147 O O . LEU A 1 906 ? 15.523 24.547 -7.309 1 91.81 906 LEU A O 1
ATOM 7151 N N . ALA A 1 907 ? 17.547 25.312 -7.715 1 90.25 907 ALA A N 1
ATOM 7152 C CA . ALA A 1 907 ? 17.094 26.609 -8.18 1 90.25 907 ALA A CA 1
ATOM 7153 C C . ALA A 1 907 ? 16.25 26.5 -9.438 1 90.25 907 ALA A C 1
ATOM 7155 O O . ALA A 1 907 ? 15.234 27.172 -9.578 1 90.25 907 ALA A O 1
ATOM 7156 N N . SER A 1 908 ? 16.688 25.562 -10.242 1 88.5 908 SER A N 1
ATOM 7157 C CA . SER A 1 908 ? 15.961 25.375 -11.5 1 88.5 908 SER A CA 1
ATOM 7158 C C . SER A 1 908 ? 14.586 24.75 -11.258 1 88.5 908 SER A C 1
ATOM 7160 O O . SER A 1 908 ? 13.664 24.938 -12.055 1 88.5 908 SER A O 1
ATOM 7162 N N . ASN A 1 909 ? 14.461 23.984 -10.195 1 86.56 909 ASN A N 1
ATOM 7163 C CA . ASN A 1 909 ? 13.18 23.375 -9.844 1 86.56 909 ASN A CA 1
ATOM 7164 C C . ASN A 1 909 ? 12.344 24.297 -8.969 1 86.56 909 ASN A C 1
ATOM 7166 O O . ASN A 1 909 ? 11.375 23.859 -8.352 1 86.56 909 ASN A O 1
ATOM 7170 N N . GLY A 1 910 ? 12.773 25.531 -8.812 1 79.88 910 GLY A N 1
ATOM 7171 C CA . GLY A 1 910 ? 12 26.531 -8.094 1 79.88 910 GLY A CA 1
ATOM 7172 C C . GLY A 1 910 ? 12.242 26.516 -6.598 1 79.88 910 GLY A C 1
ATOM 7173 O O . GLY A 1 910 ? 11.57 27.219 -5.844 1 79.88 910 GLY A O 1
ATOM 7174 N N . ARG A 1 911 ? 13.164 25.75 -6.062 1 87.19 911 ARG A N 1
ATOM 7175 C CA . ARG A 1 911 ? 13.461 25.672 -4.637 1 87.19 911 ARG A CA 1
ATOM 7176 C C . ARG A 1 911 ? 14.68 26.516 -4.285 1 87.19 911 ARG A C 1
ATOM 7178 O O . ARG A 1 911 ? 15.672 26.016 -3.768 1 87.19 911 ARG A O 1
ATOM 7185 N N . TRP A 1 912 ? 14.539 27.812 -4.414 1 84.5 912 TRP A N 1
ATOM 7186 C CA . TRP A 1 912 ? 15.625 28.781 -4.238 1 84.5 912 TRP A CA 1
ATOM 7187 C C . TRP A 1 912 ? 16.062 28.844 -2.779 1 84.5 912 TRP A C 1
ATOM 7189 O O . TRP A 1 912 ? 17.25 28.938 -2.48 1 84.5 912 TRP A O 1
ATOM 7199 N N . ALA A 1 913 ? 15.078 28.844 -1.893 1 83.38 913 ALA A N 1
ATOM 7200 C CA . ALA A 1 913 ? 15.414 28.953 -0.474 1 83.38 913 ALA A CA 1
ATOM 7201 C C . ALA A 1 913 ? 16.297 27.797 -0.024 1 83.38 913 ALA A C 1
ATOM 7203 O O . ALA A 1 913 ? 17.281 28 0.696 1 83.38 913 ALA A O 1
ATOM 7204 N N . GLN A 1 914 ? 15.945 26.719 -0.476 1 89.62 914 GLN A N 1
ATOM 7205 C CA . GLN A 1 914 ? 16.734 25.531 -0.112 1 89.62 914 GLN A CA 1
ATOM 7206 C C . GLN A 1 914 ? 18.109 25.562 -0.759 1 89.62 914 GLN A C 1
ATOM 7208 O O . GLN A 1 914 ? 19.094 25.172 -0.138 1 89.62 914 GLN A O 1
ATOM 7213 N N . ALA A 1 915 ? 18.172 25.969 -1.99 1 92.19 915 ALA A N 1
ATOM 7214 C CA . ALA A 1 915 ? 19.453 26.062 -2.703 1 92.19 915 ALA A CA 1
ATOM 7215 C C . ALA A 1 915 ? 20.406 27.016 -1.985 1 92.19 915 ALA A C 1
ATOM 7217 O O . ALA A 1 915 ? 21.594 26.703 -1.844 1 92.19 915 ALA A O 1
ATOM 7218 N N . LEU A 1 916 ? 19.875 28.078 -1.491 1 88.44 916 LEU A N 1
ATOM 7219 C CA . LEU A 1 916 ? 20.703 29.047 -0.799 1 88.44 916 LEU A CA 1
ATOM 7220 C C . LEU A 1 916 ? 21.156 28.516 0.553 1 88.44 916 LEU A C 1
ATOM 7222 O O . LEU A 1 916 ? 22.297 28.734 0.96 1 88.44 916 LEU A O 1
ATOM 7226 N N . GLN A 1 917 ? 20.25 27.906 1.189 1 91.06 917 GLN A N 1
ATOM 7227 C CA . GLN A 1 917 ? 20.625 27.297 2.467 1 91.06 917 GLN A CA 1
ATOM 7228 C C . GLN A 1 917 ? 21.734 26.266 2.289 1 91.06 917 GLN A C 1
ATOM 7230 O O . GLN A 1 917 ? 22.703 26.266 3.049 1 91.06 917 GLN A O 1
ATOM 7235 N N . TYR A 1 918 ? 21.625 25.469 1.263 1 93.62 918 TYR A N 1
ATOM 7236 C CA . TYR A 1 918 ? 22.594 24.406 1.041 1 93.62 918 TYR A CA 1
ATOM 7237 C C . TYR A 1 918 ? 23.922 24.984 0.574 1 93.62 918 TYR A C 1
ATOM 7239 O O . TYR A 1 918 ? 24.984 24.469 0.926 1 93.62 918 TYR A O 1
ATOM 7247 N N . ALA A 1 919 ? 23.906 26.016 -0.175 1 91.56 919 ALA A N 1
ATOM 7248 C CA . ALA A 1 919 ? 25.125 26.656 -0.628 1 91.56 919 ALA A CA 1
ATOM 7249 C C . ALA A 1 919 ? 25.906 27.234 0.548 1 91.56 919 ALA A C 1
ATOM 7251 O O . ALA A 1 919 ? 27.141 27.234 0.546 1 91.56 919 ALA A O 1
ATOM 7252 N N . LYS A 1 920 ? 25.188 27.703 1.521 1 88.69 920 LYS A N 1
ATOM 7253 C CA . LYS A 1 920 ? 25.844 28.297 2.688 1 88.69 920 LYS A CA 1
ATOM 7254 C C . LYS A 1 920 ? 26.312 27.203 3.66 1 88.69 920 LYS A C 1
ATOM 7256 O O . LYS A 1 920 ? 27.234 27.422 4.449 1 88.69 920 LYS A O 1
ATOM 7261 N N . MET A 1 921 ? 25.672 26.078 3.625 1 92.75 921 MET A N 1
ATOM 7262 C CA . MET A 1 921 ? 25.969 24.984 4.547 1 92.75 921 MET A CA 1
ATOM 7263 C C . MET A 1 921 ? 27.203 24.203 4.078 1 92.75 921 MET A C 1
ATOM 7265 O O . MET A 1 921 ? 27.922 23.641 4.895 1 92.75 921 MET A O 1
ATOM 7269 N N . ALA A 1 922 ? 27.375 24.156 2.838 1 90.44 922 ALA A N 1
ATOM 7270 C CA . ALA A 1 922 ? 28.422 23.312 2.25 1 90.44 922 ALA A CA 1
ATOM 7271 C C . ALA A 1 922 ? 29.797 23.766 2.689 1 90.44 922 ALA A C 1
ATOM 7273 O O . ALA A 1 922 ? 30.016 24.953 2.947 1 90.44 922 ALA A O 1
ATOM 7274 N N . PRO A 1 923 ? 30.688 22.781 2.803 1 82.69 923 PRO A N 1
ATOM 7275 C CA . PRO A 1 923 ? 32.031 23.125 3.236 1 82.69 923 PRO A CA 1
ATOM 7276 C C . PRO A 1 923 ? 32.781 24.016 2.232 1 82.69 923 PRO A C 1
ATOM 7278 O O . PRO A 1 923 ? 32.562 23.906 1.024 1 82.69 923 PRO A O 1
ATOM 7281 N N . SER A 1 924 ? 33.562 24.922 2.73 1 74.38 924 SER A N 1
ATOM 7282 C CA . SER A 1 924 ? 34.094 26.125 2.098 1 74.38 924 SER A CA 1
ATOM 7283 C C . SER A 1 924 ? 35.312 25.828 1.251 1 74.38 924 SER A C 1
ATOM 7285 O O . SER A 1 924 ? 36.281 25.266 1.748 1 74.38 924 SER A O 1
ATOM 7287 N N . THR A 1 925 ? 35.062 25.516 0.037 1 76.12 925 THR A N 1
ATOM 7288 C CA . THR A 1 925 ? 36.188 25.719 -0.839 1 76.12 925 THR A CA 1
ATOM 7289 C C . THR A 1 925 ? 36.125 27.094 -1.511 1 76.12 925 THR A C 1
ATOM 7291 O O . THR A 1 925 ? 35.062 27.703 -1.556 1 76.12 925 THR A O 1
ATOM 7294 N N . GLU A 1 926 ? 37.156 27.766 -1.711 1 75.06 926 GLU A N 1
ATOM 7295 C CA . GLU A 1 926 ? 37.188 29.094 -2.312 1 75.06 926 GLU A CA 1
ATOM 7296 C C . GLU A 1 926 ? 36.312 29.141 -3.561 1 75.06 926 GLU A C 1
ATOM 7298 O O . GLU A 1 926 ? 35.562 30.109 -3.756 1 75.06 926 GLU A O 1
ATOM 7303 N N . LYS A 1 927 ? 36.469 28.047 -4.266 1 74.81 927 LYS A N 1
ATOM 7304 C CA . LYS A 1 927 ? 35.688 27.984 -5.496 1 74.81 927 LYS A CA 1
ATOM 7305 C C . LYS A 1 927 ? 34.188 27.891 -5.199 1 74.81 927 LYS A C 1
ATOM 7307 O O . LYS A 1 927 ? 33.375 28.531 -5.871 1 74.81 927 LYS A O 1
ATOM 7312 N N . PHE A 1 928 ? 33.875 27.219 -4.172 1 81.25 928 PHE A N 1
ATOM 7313 C CA . PHE A 1 928 ? 32.469 27.031 -3.803 1 81.25 928 PHE A CA 1
ATOM 7314 C C . PHE A 1 928 ? 31.859 28.312 -3.258 1 81.25 928 PHE A C 1
ATOM 7316 O O . PHE A 1 928 ? 30.703 28.625 -3.537 1 81.25 928 PHE A O 1
ATOM 7323 N N . THR A 1 929 ? 32.656 29.125 -2.639 1 82.19 929 THR A N 1
ATOM 7324 C CA . THR A 1 929 ? 32.188 30.375 -2.049 1 82.19 929 THR A CA 1
ATOM 7325 C C . THR A 1 929 ? 31.859 31.406 -3.133 1 82.19 929 THR A C 1
ATOM 7327 O O . THR A 1 929 ? 30.859 32.125 -3.049 1 82.19 929 THR A O 1
ATOM 7330 N N . ALA A 1 930 ? 32.656 31.422 -4.066 1 83.69 930 ALA A N 1
ATOM 7331 C CA . ALA A 1 930 ? 32.438 32.375 -5.164 1 83.69 930 ALA A CA 1
ATOM 7332 C C . ALA A 1 930 ? 31.172 32 -5.941 1 83.69 930 ALA A C 1
ATOM 7334 O O . ALA A 1 930 ? 30.391 32.875 -6.324 1 83.69 930 ALA A O 1
ATOM 7335 N N . GLU A 1 931 ? 31.047 30.766 -6.16 1 85 931 GLU A N 1
ATOM 7336 C CA . GLU A 1 931 ? 29.875 30.312 -6.898 1 85 931 GLU A CA 1
ATOM 7337 C C . GLU A 1 931 ? 28.609 30.516 -6.082 1 85 931 GLU A C 1
ATOM 7339 O O . GLU A 1 931 ? 27.547 30.781 -6.641 1 85 931 GLU A O 1
ATOM 7344 N N . ALA A 1 932 ? 28.75 30.359 -4.793 1 84.12 932 ALA A N 1
ATOM 7345 C CA . ALA A 1 932 ? 27.609 30.578 -3.918 1 84.12 932 ALA A CA 1
ATOM 7346 C C . ALA A 1 932 ? 27.156 32.031 -3.953 1 84.12 932 ALA A C 1
ATOM 7348 O O . ALA A 1 932 ? 25.953 32.312 -3.92 1 84.12 932 ALA A O 1
ATOM 7349 N N . GLU A 1 933 ? 28.031 32.906 -4.039 1 85.19 933 GLU A N 1
ATOM 7350 C CA . GLU A 1 933 ? 27.703 34.344 -4.129 1 85.19 933 GLU A CA 1
ATOM 7351 C C . GLU A 1 933 ? 27.047 34.656 -5.469 1 85.19 933 GLU A C 1
ATOM 7353 O O . GLU A 1 933 ? 26.156 35.5 -5.531 1 85.19 933 GLU A O 1
ATOM 7358 N N . GLN A 1 934 ? 27.484 33.969 -6.422 1 86.69 934 GLN A N 1
ATOM 7359 C CA . GLN A 1 934 ? 26.859 34.156 -7.727 1 86.69 934 GLN A CA 1
ATOM 7360 C C . GLN A 1 934 ? 25.422 33.656 -7.723 1 86.69 934 GLN A C 1
ATOM 7362 O O . GLN A 1 934 ? 24.547 34.25 -8.359 1 86.69 934 GLN A O 1
ATOM 7367 N N . LEU A 1 935 ? 25.281 32.594 -7.039 1 88.5 935 LEU A N 1
ATOM 7368 C CA . LEU A 1 935 ? 23.922 32.062 -6.922 1 88.5 935 LEU A CA 1
ATOM 7369 C C . LEU A 1 935 ? 23.016 33.062 -6.18 1 88.5 935 LEU A C 1
ATOM 7371 O O . LEU A 1 935 ? 21.844 33.219 -6.539 1 88.5 935 LEU A O 1
ATOM 7375 N N . LEU A 1 936 ? 23.562 33.656 -5.203 1 86.75 936 LEU A N 1
ATOM 7376 C CA . LEU A 1 936 ? 22.797 34.656 -4.445 1 86.75 936 LEU A CA 1
ATOM 7377 C C . LEU A 1 936 ? 22.469 35.844 -5.312 1 86.75 936 LEU A C 1
ATOM 7379 O O . LEU A 1 936 ? 21.359 36.406 -5.219 1 86.75 936 LEU A O 1
ATOM 7383 N N . SER A 1 937 ? 23.344 36.219 -6.082 1 87.12 937 SER A N 1
ATOM 7384 C CA . SER A 1 937 ? 23.109 37.344 -6.988 1 87.12 937 SER A CA 1
ATOM 7385 C C . SER A 1 937 ? 22.047 37 -8.023 1 87.12 937 SER A C 1
ATOM 7387 O O . SER A 1 937 ? 21.219 37.844 -8.375 1 87.12 937 SER A O 1
ATOM 7389 N N . ARG A 1 938 ? 22.094 35.844 -8.461 1 87.5 938 ARG A N 1
ATOM 7390 C CA . ARG A 1 938 ? 21.094 35.406 -9.43 1 87.5 938 ARG A CA 1
ATOM 7391 C C . ARG A 1 938 ? 19.703 35.344 -8.797 1 87.5 938 ARG A C 1
ATOM 7393 O O . ARG A 1 938 ? 18.703 35.625 -9.461 1 87.5 938 ARG A O 1
ATOM 7400 N N . TRP A 1 939 ? 19.734 34.875 -7.617 1 85.19 939 TRP A N 1
ATOM 7401 C CA . TRP A 1 939 ? 18.453 34.875 -6.91 1 85.19 939 TRP A CA 1
ATOM 7402 C C . TRP A 1 939 ? 17.891 36.281 -6.766 1 85.19 939 TRP A C 1
ATOM 7404 O O . TRP A 1 939 ? 16.688 36.5 -6.926 1 85.19 939 TRP A O 1
ATOM 7414 N N . ALA A 1 940 ? 18.719 37.219 -6.438 1 84.62 940 ALA A N 1
ATOM 7415 C CA . ALA A 1 940 ? 18.297 38.594 -6.328 1 84.62 940 ALA A CA 1
ATOM 7416 C C . ALA A 1 940 ? 17.75 39.125 -7.656 1 84.62 940 ALA A C 1
ATOM 7418 O O . ALA A 1 940 ? 16.766 39.875 -7.684 1 84.62 940 ALA A O 1
ATOM 7419 N N . ASP A 1 941 ? 18.328 38.656 -8.68 1 83.12 941 ASP A N 1
ATOM 7420 C CA . ASP A 1 941 ? 17.844 39.062 -10.008 1 83.12 941 ASP A CA 1
ATOM 7421 C C . ASP A 1 941 ? 16.469 38.438 -10.289 1 83.12 941 ASP A C 1
ATOM 7423 O O . ASP A 1 941 ? 15.617 39.094 -10.883 1 83.12 941 ASP A O 1
ATOM 7427 N N . HIS A 1 942 ? 16.391 37.281 -9.875 1 79.81 942 HIS A N 1
ATOM 7428 C CA . HIS A 1 942 ? 15.125 36.594 -10.078 1 79.81 942 HIS A CA 1
ATOM 7429 C C . HIS A 1 942 ? 14.008 37.281 -9.289 1 79.81 942 HIS A C 1
ATOM 7431 O O . HIS A 1 942 ? 12.875 37.375 -9.766 1 79.81 942 HIS A O 1
ATOM 7437 N N . LEU A 1 943 ? 14.328 37.625 -8.094 1 76.56 943 LEU A N 1
ATOM 7438 C CA . LEU A 1 943 ? 13.344 38.281 -7.242 1 76.56 943 LEU A CA 1
ATOM 7439 C C . LEU A 1 943 ? 12.961 39.656 -7.801 1 76.56 943 LEU A C 1
ATOM 7441 O O . LEU A 1 943 ? 11.812 40.062 -7.676 1 76.56 943 LEU A O 1
ATOM 7445 N N . HIS A 1 944 ? 13.898 40.25 -8.406 1 73.75 944 HIS A N 1
ATOM 7446 C CA . HIS A 1 944 ? 13.688 41.562 -8.984 1 73.75 944 HIS A CA 1
ATOM 7447 C C . HIS A 1 944 ? 12.766 41.5 -10.195 1 73.75 944 HIS A C 1
ATOM 7449 O O . HIS A 1 944 ? 11.922 42.375 -10.391 1 73.75 944 HIS A O 1
ATOM 7455 N N . THR A 1 945 ? 12.93 40.469 -10.977 1 67.06 945 THR A N 1
ATOM 7456 C CA . THR A 1 945 ? 12.18 40.344 -12.227 1 67.06 945 THR A CA 1
ATOM 7457 C C . THR A 1 945 ? 10.742 39.938 -11.953 1 67.06 945 THR A C 1
ATOM 7459 O O . THR A 1 945 ? 9.82 40.375 -12.648 1 67.06 945 THR A O 1
ATOM 7462 N N . ASN A 1 946 ? 10.523 38.969 -11.242 1 58.22 946 ASN A N 1
ATOM 7463 C CA . ASN A 1 946 ? 9.195 38.375 -11.102 1 58.22 946 ASN A CA 1
ATOM 7464 C C . ASN A 1 946 ? 8.312 39.25 -10.188 1 58.22 946 ASN A C 1
ATOM 7466 O O . ASN A 1 946 ? 7.094 39.031 -10.133 1 58.22 946 ASN A O 1
ATOM 7470 N N . GLY A 1 947 ? 8.75 40.281 -9.5 1 52.47 947 GLY A N 1
ATOM 7471 C CA . GLY A 1 947 ? 7.723 40.969 -8.742 1 52.47 947 GLY A CA 1
ATOM 7472 C C . GLY A 1 947 ? 8.258 42.188 -7.965 1 52.47 947 GLY A C 1
ATOM 7473 O O . GLY A 1 947 ? 9.445 42.219 -7.633 1 52.47 947 GLY A O 1
ATOM 7474 N N . ARG A 1 948 ? 7.68 43.312 -8.133 1 49.41 948 ARG A N 1
ATOM 7475 C CA . ARG A 1 948 ? 7.941 44.562 -7.449 1 49.41 948 ARG A CA 1
ATOM 7476 C C . ARG A 1 948 ? 8.156 44.344 -5.957 1 49.41 948 ARG A C 1
ATOM 7478 O O . ARG A 1 948 ? 8.914 45.094 -5.316 1 49.41 948 ARG A O 1
ATOM 7485 N N . VAL A 1 949 ? 7.41 43.281 -5.41 1 49.62 949 VAL A N 1
ATOM 7486 C CA . VAL A 1 949 ? 7.27 43.031 -3.98 1 49.62 949 VAL A CA 1
ATOM 7487 C C . VAL A 1 949 ? 8.617 42.625 -3.395 1 49.62 949 VAL A C 1
ATOM 7489 O O . VAL A 1 949 ? 8.984 43.062 -2.299 1 49.62 949 VAL A O 1
ATOM 7492 N N . LEU A 1 950 ? 9.477 41.875 -4.207 1 61.62 950 LEU A N 1
ATOM 7493 C CA . LEU A 1 950 ? 10.641 41.281 -3.562 1 61.62 950 LEU A CA 1
ATOM 7494 C C . LEU A 1 950 ? 11.891 42.094 -3.822 1 61.62 950 LEU A C 1
ATOM 7496 O O . LEU A 1 950 ? 13 41.562 -3.861 1 61.62 950 LEU A O 1
ATOM 7500 N N . LYS A 1 951 ? 11.555 43.438 -3.924 1 67.88 951 LYS A N 1
ATOM 7501 C CA . LYS A 1 951 ? 12.664 44.344 -4.234 1 67.88 951 LYS A CA 1
ATOM 7502 C C . LYS A 1 951 ? 13.516 44.594 -3 1 67.88 951 LYS A C 1
ATOM 7504 O O . LYS A 1 951 ? 14.742 44.656 -3.086 1 67.88 951 LYS A O 1
ATOM 7509 N N . THR A 1 952 ? 12.734 44.812 -1.823 1 70.56 952 THR A N 1
ATOM 7510 C CA . THR A 1 952 ? 13.5 45.062 -0.607 1 70.56 952 THR A CA 1
ATOM 7511 C C . THR A 1 952 ? 14.383 43.875 -0.26 1 70.56 952 THR A C 1
ATOM 7513 O O . THR A 1 952 ? 15.516 44.031 0.193 1 70.56 952 THR A O 1
ATOM 7516 N N . HIS A 1 953 ? 13.734 42.781 -0.501 1 76.94 953 HIS A N 1
ATOM 7517 C CA . HIS A 1 953 ? 14.523 41.594 -0.214 1 76.94 953 HIS A CA 1
ATOM 7518 C C . HIS A 1 953 ? 15.711 41.469 -1.17 1 76.94 953 HIS A C 1
ATOM 7520 O O . HIS A 1 953 ? 16.812 41.094 -0.763 1 76.94 953 HIS A O 1
ATOM 7526 N N . ALA A 1 954 ? 15.469 41.781 -2.377 1 81.31 954 ALA A N 1
ATOM 7527 C CA . ALA A 1 954 ? 16.547 41.781 -3.363 1 81.31 954 ALA A CA 1
ATOM 7528 C C . ALA A 1 954 ? 17.609 42.812 -3.023 1 81.31 954 ALA A C 1
ATOM 7530 O O . ALA A 1 954 ? 18.812 42.531 -3.162 1 81.31 954 ALA A O 1
ATOM 7531 N N . ALA A 1 955 ? 17.094 43.906 -2.557 1 80.44 955 ALA A N 1
ATOM 7532 C CA . ALA A 1 955 ? 18.031 44.969 -2.178 1 80.44 955 ALA A CA 1
ATOM 7533 C C . ALA A 1 955 ? 18.906 44.531 -0.998 1 80.44 955 ALA A C 1
ATOM 7535 O O . ALA A 1 955 ? 20.094 44.844 -0.944 1 80.44 955 ALA A O 1
ATOM 7536 N N . MET A 1 956 ? 18.281 43.906 -0.122 1 81.69 956 MET A N 1
ATOM 7537 C CA . MET A 1 956 ? 19.031 43.406 1.045 1 81.69 956 MET A CA 1
ATOM 7538 C C . MET A 1 956 ? 20.078 42.406 0.641 1 81.69 956 MET A C 1
ATOM 7540 O O . MET A 1 956 ? 21.188 42.375 1.201 1 81.69 956 MET A O 1
ATOM 7544 N N . ILE A 1 957 ? 19.734 41.656 -0.34 1 83.94 957 ILE A N 1
ATOM 7545 C CA . ILE A 1 957 ? 20.688 40.656 -0.812 1 83.94 957 ILE A CA 1
ATOM 7546 C C . ILE A 1 957 ? 21.875 41.344 -1.486 1 83.94 957 ILE A C 1
ATOM 7548 O O . ILE A 1 957 ? 23.031 41 -1.222 1 83.94 957 ILE A O 1
ATOM 7552 N N . TYR A 1 958 ? 21.609 42.25 -2.275 1 84.5 958 TYR A N 1
ATOM 7553 C CA . TYR A 1 958 ? 22.672 43 -2.947 1 84.5 958 TYR A CA 1
ATOM 7554 C C . TYR A 1 958 ? 23.547 43.719 -1.94 1 84.5 958 TYR A C 1
ATOM 7556 O O . TYR A 1 958 ? 24.781 43.75 -2.078 1 84.5 958 TYR A O 1
ATOM 7564 N N . ALA A 1 959 ? 22.875 44.25 -0.979 1 83.12 959 ALA A N 1
ATOM 7565 C CA . ALA A 1 959 ? 23.625 44.969 0.055 1 83.12 959 ALA A CA 1
ATOM 7566 C C . ALA A 1 959 ? 24.531 44 0.828 1 83.12 959 ALA A C 1
ATOM 7568 O O . ALA A 1 959 ? 25.656 44.375 1.194 1 83.12 959 ALA A O 1
ATOM 7569 N N . SER A 1 960 ? 24.016 42.875 1.098 1 82.88 960 SER A N 1
ATOM 7570 C CA . SER A 1 960 ? 24.797 41.906 1.842 1 82.88 960 SER A CA 1
ATOM 7571 C C . SER A 1 960 ? 26 41.406 1.031 1 82.88 960 SER A C 1
ATOM 7573 O O . SER A 1 960 ? 26.984 40.938 1.597 1 82.88 960 SER A O 1
ATOM 7575 N N . LEU A 1 961 ? 25.875 41.5 -0.333 1 84.06 961 LEU A N 1
ATOM 7576 C CA . LEU A 1 961 ? 26.938 41.062 -1.219 1 84.06 961 LEU A CA 1
ATOM 7577 C C . LEU A 1 961 ? 27.906 42.188 -1.524 1 84.06 961 LEU A C 1
ATOM 7579 O O . LEU A 1 961 ? 28.906 42 -2.217 1 84.06 961 LEU A O 1
ATOM 7583 N N . GLY A 1 962 ? 27.625 43.344 -0.993 1 79.69 962 GLY A N 1
ATOM 7584 C CA . GLY A 1 962 ? 28.469 44.5 -1.214 1 79.69 962 GLY A CA 1
ATOM 7585 C C . GLY A 1 962 ? 28.141 45.25 -2.49 1 79.69 962 GLY A C 1
ATOM 7586 O O . GLY A 1 962 ? 28.859 46.156 -2.891 1 79.69 962 GLY A O 1
ATOM 7587 N N . GLN A 1 963 ? 27.172 44.781 -3.104 1 83.62 963 GLN A N 1
ATOM 7588 C CA . GLN A 1 963 ? 26.734 45.469 -4.309 1 83.62 963 GLN A CA 1
ATOM 7589 C C . GLN A 1 963 ? 25.797 46.625 -3.969 1 83.62 963 GLN A C 1
ATOM 7591 O O . GLN A 1 963 ? 24.609 46.594 -4.328 1 83.62 963 GLN A O 1
ATOM 7596 N N . THR A 1 964 ? 26.297 47.594 -3.426 1 78.69 964 THR A N 1
ATOM 7597 C CA . THR A 1 964 ? 25.531 48.688 -2.842 1 78.69 964 THR A CA 1
ATOM 7598 C C . THR A 1 964 ? 24.844 49.5 -3.93 1 78.69 964 THR A C 1
ATOM 7600 O O . THR A 1 964 ? 23.75 50.031 -3.723 1 78.69 964 THR A O 1
ATOM 7603 N N . ASP A 1 965 ? 25.422 49.531 -5.082 1 78.62 965 ASP A N 1
ATOM 7604 C CA . ASP A 1 965 ? 24.828 50.312 -6.156 1 78.62 965 ASP A CA 1
ATOM 7605 C C . ASP A 1 965 ? 23.531 49.688 -6.637 1 78.62 965 ASP A C 1
ATOM 7607 O O . ASP A 1 965 ? 22.531 50.406 -6.828 1 78.62 965 ASP A O 1
ATOM 7611 N N . LYS A 1 966 ? 23.594 48.531 -6.766 1 81.12 966 LYS A N 1
ATOM 7612 C CA . LYS A 1 966 ? 22.391 47.812 -7.199 1 81.12 966 LYS A CA 1
ATOM 7613 C C . LYS A 1 966 ? 21.312 47.875 -6.125 1 81.12 966 LYS A C 1
ATOM 7615 O O . LYS A 1 966 ? 20.125 47.969 -6.438 1 81.12 966 LYS A O 1
ATOM 7620 N N . ALA A 1 967 ? 21.766 47.812 -4.91 1 82.25 967 ALA A N 1
ATOM 7621 C CA . ALA A 1 967 ? 20.828 47.875 -3.793 1 82.25 967 ALA A CA 1
ATOM 7622 C C . ALA A 1 967 ? 20.125 49.219 -3.727 1 82.25 967 ALA A C 1
ATOM 7624 O O . ALA A 1 967 ? 18.922 49.281 -3.516 1 82.25 967 ALA A O 1
ATOM 7625 N N . PHE A 1 968 ? 20.875 50.25 -4.066 1 77.19 968 PHE A N 1
ATOM 7626 C CA . PHE A 1 968 ? 20.312 51.594 -3.979 1 77.19 968 PHE A CA 1
ATOM 7627 C C . PHE A 1 968 ? 19.406 51.906 -5.164 1 77.19 968 PHE A C 1
ATOM 7629 O O . PHE A 1 968 ? 18.406 52.625 -5.027 1 77.19 968 PHE A O 1
ATOM 7636 N N . ASP A 1 969 ? 19.703 51.281 -6.242 1 75.75 969 ASP A N 1
ATOM 7637 C CA . ASP A 1 969 ? 18.859 51.469 -7.422 1 75.75 969 ASP A CA 1
ATOM 7638 C C . ASP A 1 969 ? 17.469 50.906 -7.199 1 75.75 969 ASP A C 1
ATOM 7640 O O . ASP A 1 969 ? 16.484 51.406 -7.734 1 75.75 969 ASP A O 1
ATOM 7644 N N . LEU A 1 970 ? 17.453 49.938 -6.355 1 75 970 LEU A N 1
ATOM 7645 C CA . LEU A 1 970 ? 16.172 49.281 -6.121 1 75 970 LEU A CA 1
ATOM 7646 C C . LEU A 1 970 ? 15.367 50.031 -5.059 1 75 970 LEU A C 1
ATOM 7648 O O . LEU A 1 970 ? 14.133 50.031 -5.086 1 75 970 LEU A O 1
ATOM 7652 N N . VAL A 1 971 ? 16.047 50.531 -4.133 1 69 971 VAL A N 1
ATOM 7653 C CA . VAL A 1 971 ? 15.352 51.219 -3.031 1 69 971 VAL A CA 1
ATOM 7654 C C . VAL A 1 971 ? 15.016 52.656 -3.42 1 69 971 VAL A C 1
ATOM 7656 O O . VAL A 1 971 ? 14.008 53.188 -2.971 1 69 971 VAL A O 1
ATOM 7659 N N . SER A 1 972 ? 15.977 53.5 -4.227 1 58.06 972 SER A N 1
ATOM 7660 C CA . SER A 1 972 ? 15.789 54.938 -4.523 1 58.06 972 SER A CA 1
ATOM 7661 C C . SER A 1 972 ? 14.57 55.156 -5.41 1 58.06 972 SER A C 1
ATOM 7663 O O . SER A 1 972 ? 14.523 54.656 -6.543 1 58.06 972 SER A O 1
ATOM 7665 N N . ALA A 1 973 ? 13.422 55.031 -5.137 1 48.5 973 ALA A N 1
ATOM 7666 C CA . ALA A 1 973 ? 12.477 55.844 -5.918 1 48.5 973 ALA A CA 1
ATOM 7667 C C . ALA A 1 973 ? 13.047 57.219 -6.23 1 48.5 973 ALA A C 1
ATOM 7669 O O . ALA A 1 973 ? 13.852 57.75 -5.465 1 48.5 973 ALA A O 1
ATOM 7670 N N . PRO A 1 974 ? 12.906 57.781 -7.551 1 39.47 974 PRO A N 1
ATOM 7671 C CA . PRO A 1 974 ? 13.469 59.062 -8.016 1 39.47 974 PRO A CA 1
ATOM 7672 C C . PRO A 1 974 ? 13.461 60.156 -6.93 1 39.47 974 PRO A C 1
ATOM 7674 O O . PRO A 1 974 ? 14.297 61.062 -6.957 1 39.47 974 PRO A O 1
ATOM 7677 N N . ALA A 1 975 ? 12.297 60.656 -6.5 1 38.28 975 ALA A N 1
ATOM 7678 C CA . ALA A 1 975 ? 12.109 62 -5.977 1 38.28 975 ALA A CA 1
ATOM 7679 C C . ALA A 1 975 ? 12.922 62.219 -4.703 1 38.28 975 ALA A C 1
ATOM 7681 O O . ALA A 1 975 ? 13.352 63.312 -4.418 1 38.28 975 ALA A O 1
ATOM 7682 N N . HIS A 1 976 ? 12.625 61.531 -3.492 1 37.12 976 HIS A N 1
ATOM 7683 C CA . HIS A 1 976 ? 13.031 62.094 -2.215 1 37.12 976 HIS A CA 1
ATOM 7684 C C . HIS A 1 976 ? 14.453 61.688 -1.853 1 37.12 976 HIS A C 1
ATOM 7686 O O . HIS A 1 976 ? 14.797 60.5 -1.911 1 37.12 976 HIS A O 1
ATOM 7692 N N . GLU A 1 977 ? 15.547 62.312 -2.107 1 40.94 977 GLU A N 1
ATOM 7693 C CA . GLU A 1 977 ? 16.891 62.469 -1.534 1 40.94 977 GLU A CA 1
ATOM 7694 C C . GLU A 1 977 ? 16.953 61.844 -0.14 1 40.94 977 GLU A C 1
ATOM 7696 O O . GLU A 1 977 ? 16.578 62.469 0.847 1 40.94 977 GLU A O 1
ATOM 7701 N N . HIS A 1 978 ? 16.578 60.688 0.184 1 42.72 978 HIS A N 1
ATOM 7702 C CA . HIS A 1 978 ? 16.438 60.125 1.526 1 42.72 978 HIS A CA 1
ATOM 7703 C C . HIS A 1 978 ? 17.766 60.156 2.273 1 42.72 978 HIS A C 1
ATOM 7705 O O . HIS A 1 978 ? 18.75 59.562 1.826 1 42.72 978 HIS A O 1
ATOM 7711 N N . SER A 1 979 ? 18.047 60.969 3.027 1 47.75 979 SER A N 1
ATOM 7712 C CA . SER A 1 979 ? 18.969 61.312 4.105 1 47.75 979 SER A CA 1
ATOM 7713 C C . SER A 1 979 ? 19.25 60.125 4.988 1 47.75 979 SER A C 1
ATOM 7715 O O . SER A 1 979 ? 20.141 60.156 5.84 1 47.75 979 SER A O 1
ATOM 7717 N N . CYS A 1 980 ? 18.547 59 4.809 1 51.75 980 CYS A N 1
ATOM 7718 C CA . CYS A 1 980 ? 18.609 57.938 5.824 1 51.75 980 CYS A CA 1
ATOM 7719 C C . CYS A 1 980 ? 19.781 57 5.582 1 51.75 980 CYS A C 1
ATOM 7721 O O . CYS A 1 980 ? 20.094 56.156 6.426 1 51.75 980 CYS A O 1
ATOM 7723 N N . PHE A 1 981 ? 20.422 56.938 4.41 1 61.06 981 PHE A N 1
ATOM 7724 C CA . PHE A 1 981 ? 21.469 55.938 4.223 1 61.06 981 PHE A CA 1
ATOM 7725 C C . PHE A 1 981 ? 22.797 56.625 3.926 1 61.06 981 PHE A C 1
ATOM 7727 O O . PHE A 1 981 ? 23.5 56.219 2.986 1 61.06 981 PHE A O 1
ATOM 7734 N N . LYS A 1 982 ? 23.125 57.625 4.594 1 61.19 982 LYS A N 1
ATOM 7735 C CA . LYS A 1 982 ? 24.375 58.312 4.328 1 61.19 982 LYS A CA 1
ATOM 7736 C C . LYS A 1 982 ? 25.578 57.438 4.641 1 61.19 982 LYS A C 1
ATOM 7738 O O . LYS A 1 982 ? 26.656 57.625 4.094 1 61.19 982 LYS A O 1
ATOM 7743 N N . ALA A 1 983 ? 25.25 56.375 5.52 1 61.84 983 ALA A N 1
ATOM 7744 C CA . ALA A 1 983 ? 26.375 55.562 5.996 1 61.84 983 ALA A CA 1
ATOM 7745 C C . ALA A 1 983 ? 26.797 54.562 4.945 1 61.84 983 ALA A C 1
ATOM 7747 O O . ALA A 1 983 ? 27.875 53.969 5.039 1 61.84 983 ALA A O 1
ATOM 7748 N N . ILE A 1 984 ? 26.016 54.219 3.941 1 65.56 984 ILE A N 1
ATOM 7749 C CA . ILE A 1 984 ? 26.375 53.188 2.998 1 65.56 984 ILE A CA 1
ATOM 7750 C C . ILE A 1 984 ? 27.172 53.781 1.846 1 65.56 984 ILE A C 1
ATOM 7752 O O . ILE A 1 984 ? 26.688 54.656 1.139 1 65.56 984 ILE A O 1
ATOM 7756 N N . PRO A 1 985 ? 28.516 53.5 1.843 1 57.34 985 PRO A N 1
ATOM 7757 C CA . PRO A 1 985 ? 29.359 54.062 0.791 1 57.34 985 PRO A CA 1
ATOM 7758 C C . PRO A 1 985 ? 28.922 53.625 -0.61 1 57.34 985 PRO A C 1
ATOM 7760 O O . PRO A 1 985 ? 28.453 52.5 -0.803 1 57.34 985 PRO A O 1
ATOM 7763 N N . SER A 1 986 ? 28.516 54.531 -1.468 1 50.5 986 SER A N 1
ATOM 7764 C CA . SER A 1 986 ? 28.328 54.219 -2.877 1 50.5 986 SER A CA 1
ATOM 7765 C C . SER A 1 986 ? 29.609 53.688 -3.51 1 50.5 986 SER A C 1
ATOM 7767 O O . SER A 1 986 ? 30.672 54.312 -3.334 1 50.5 986 SER A O 1
ATOM 7769 N N . THR A 1 987 ? 29.812 52.5 -3.641 1 45.03 987 THR A N 1
ATOM 7770 C CA . THR A 1 987 ? 30.984 52.125 -4.422 1 45.03 987 THR A CA 1
ATOM 7771 C C . THR A 1 987 ? 30.875 52.625 -5.855 1 45.03 987 THR A C 1
ATOM 7773 O O . THR A 1 987 ? 29.922 52.281 -6.57 1 45.03 987 THR A O 1
ATOM 7776 N N . ALA A 1 988 ? 31.344 53.875 -6.227 1 33.38 988 ALA A N 1
ATOM 7777 C CA . ALA A 1 988 ? 31.734 54.188 -7.602 1 33.38 988 ALA A CA 1
ATOM 7778 C C . ALA A 1 988 ? 32.969 53.375 -8.023 1 33.38 988 ALA A C 1
ATOM 7780 O O . ALA A 1 988 ? 33.938 53.25 -7.277 1 33.38 988 ALA A O 1
ATOM 7781 N N . MET B 1 1 ? 0.413 -67.562 -19.281 1 51.34 1 MET B N 1
ATOM 7782 C CA . MET B 1 1 ? -0.235 -67 -20.453 1 51.34 1 MET B CA 1
ATOM 7783 C C . MET B 1 1 ? -1.309 -66 -20.031 1 51.34 1 MET B C 1
ATOM 7785 O O . MET B 1 1 ? -1.986 -66.188 -19.016 1 51.34 1 MET B O 1
ATOM 7789 N N . THR B 1 2 ? -1.245 -64.75 -20.609 1 62.47 2 THR B N 1
ATOM 7790 C CA . THR B 1 2 ? -2.248 -63.75 -20.203 1 62.47 2 THR B CA 1
ATOM 7791 C C . THR B 1 2 ? -3.611 -64.125 -20.797 1 62.47 2 THR B C 1
ATOM 7793 O O . THR B 1 2 ? -3.699 -64.562 -21.938 1 62.47 2 THR B O 1
ATOM 7796 N N . GLY B 1 3 ? -4.508 -64.562 -20.125 1 71.31 3 GLY B N 1
ATOM 7797 C CA . GLY B 1 3 ? -5.812 -65 -20.578 1 71.31 3 GLY B CA 1
ATOM 7798 C C . GLY B 1 3 ? -6.68 -63.875 -21.125 1 71.31 3 GLY B C 1
ATOM 7799 O O . GLY B 1 3 ? -7.824 -64.125 -21.516 1 71.31 3 GLY B O 1
ATOM 7800 N N . ILE B 1 4 ? -6.07 -62.594 -21.266 1 79.31 4 ILE B N 1
ATOM 7801 C CA . ILE B 1 4 ? -6.914 -61.469 -21.703 1 79.31 4 ILE B CA 1
ATOM 7802 C C . ILE B 1 4 ? -6.238 -60.719 -22.844 1 79.31 4 ILE B C 1
ATOM 7804 O O . ILE B 1 4 ? -5.043 -60.438 -22.781 1 79.31 4 ILE B O 1
ATOM 7808 N N . ILE B 1 5 ? -6.891 -60.531 -23.891 1 82.06 5 ILE B N 1
ATOM 7809 C CA . ILE B 1 5 ? -6.438 -59.688 -25 1 82.06 5 ILE B CA 1
ATOM 7810 C C . ILE B 1 5 ? -7.227 -58.375 -25.016 1 82.06 5 ILE B C 1
ATOM 7812 O O . ILE B 1 5 ? -8.453 -58.406 -25.172 1 82.06 5 ILE B O 1
ATOM 7816 N N . ALA B 1 6 ? -6.449 -57.344 -24.875 1 82.75 6 ALA B N 1
ATOM 7817 C CA . ALA B 1 6 ? -7.082 -56.031 -24.75 1 82.75 6 ALA B CA 1
ATOM 7818 C C . ALA B 1 6 ? -7.559 -55.5 -26.109 1 82.75 6 ALA B C 1
ATOM 7820 O O . ALA B 1 6 ? -6.996 -55.844 -27.141 1 82.75 6 ALA B O 1
ATOM 7821 N N . GLY B 1 7 ? -8.602 -54.719 -26.078 1 83.38 7 GLY B N 1
ATOM 7822 C CA . GLY B 1 7 ? -9.18 -54.125 -27.281 1 83.38 7 GLY B CA 1
ATOM 7823 C C . GLY B 1 7 ? -9.211 -52.594 -27.234 1 83.38 7 GLY B C 1
ATOM 7824 O O . GLY B 1 7 ? -8.258 -51.969 -26.797 1 83.38 7 GLY B O 1
ATOM 7825 N N . GLN B 1 8 ? -10.305 -52.062 -27.734 1 85.94 8 GLN B N 1
ATOM 7826 C CA . GLN B 1 8 ? -10.477 -50.594 -27.781 1 85.94 8 GLN B CA 1
ATOM 7827 C C . GLN B 1 8 ? -10.555 -50.031 -26.375 1 85.94 8 GLN B C 1
ATOM 7829 O O . GLN B 1 8 ? -11.125 -50.625 -25.469 1 85.94 8 GLN B O 1
ATOM 7834 N N . LEU B 1 9 ? -10.031 -48.844 -26.234 1 91.12 9 LEU B N 1
ATOM 7835 C CA . LEU B 1 9 ? -9.953 -48.188 -24.922 1 91.12 9 LEU B CA 1
ATOM 7836 C C . LEU B 1 9 ? -11.219 -47.406 -24.625 1 91.12 9 LEU B C 1
ATOM 7838 O O . LEU B 1 9 ? -11.953 -47.031 -25.531 1 91.12 9 LEU B O 1
ATOM 7842 N N . ASN B 1 10 ? -11.445 -47.25 -23.328 1 90.25 10 ASN B N 1
ATOM 7843 C CA . ASN B 1 10 ? -12.5 -46.375 -22.844 1 90.25 10 ASN B CA 1
ATOM 7844 C C . ASN B 1 10 ? -12.062 -44.906 -22.875 1 90.25 10 ASN B C 1
ATOM 7846 O O . ASN B 1 10 ? -10.867 -44.625 -22.797 1 90.25 10 ASN B O 1
ATOM 7850 N N . ALA B 1 11 ? -13 -44 -23 1 90.88 11 ALA B N 1
ATOM 7851 C CA . ALA B 1 11 ? -12.695 -42.562 -23.031 1 90.88 11 ALA B CA 1
ATOM 7852 C C . ALA B 1 11 ? -11.984 -42.125 -21.75 1 90.88 11 ALA B C 1
ATOM 7854 O O . ALA B 1 11 ? -11.18 -41.188 -21.781 1 90.88 11 ALA B O 1
ATOM 7855 N N . ARG B 1 12 ? -12.195 -42.875 -20.688 1 92.69 12 ARG B N 1
ATOM 7856 C CA . ARG B 1 12 ? -11.633 -42.469 -19.391 1 92.69 12 ARG B CA 1
ATOM 7857 C C . ARG B 1 12 ? -10.234 -43.062 -19.203 1 92.69 12 ARG B C 1
ATOM 7859 O O . ARG B 1 12 ? -9.562 -42.75 -18.219 1 92.69 12 ARG B O 1
ATOM 7866 N N . ASN B 1 13 ? -9.75 -43.812 -20.188 1 94.25 13 ASN B N 1
ATOM 7867 C CA . ASN B 1 13 ? -8.398 -44.344 -20.141 1 94.25 13 ASN B CA 1
ATOM 7868 C C . ASN B 1 13 ? -7.383 -43.375 -20.719 1 94.25 13 ASN B C 1
ATOM 7870 O O . ASN B 1 13 ? -6.223 -43.719 -20.938 1 94.25 13 ASN B O 1
ATOM 7874 N N . LYS B 1 14 ? -7.852 -42.25 -20.938 1 93.94 14 LYS B N 1
ATOM 7875 C CA . LYS B 1 14 ? -6.938 -41.219 -21.453 1 93.94 14 LYS B CA 1
ATOM 7876 C C . LYS B 1 14 ? -5.809 -40.938 -20.453 1 93.94 14 LYS B C 1
ATOM 7878 O O . LYS B 1 14 ? -6.055 -40.781 -19.266 1 93.94 14 LYS B O 1
ATOM 7883 N N . ASP B 1 15 ? -4.566 -41.062 -20.875 1 91.62 15 ASP B N 1
ATOM 7884 C CA . ASP B 1 15 ? -3.35 -40.75 -20.125 1 91.62 15 ASP B CA 1
ATOM 7885 C C . ASP B 1 15 ? -3.016 -41.844 -19.125 1 91.62 15 ASP B C 1
ATOM 7887 O O . ASP B 1 15 ? -2.176 -41.656 -18.25 1 91.62 15 ASP B O 1
ATOM 7891 N N . ALA B 1 16 ? -3.654 -42.938 -19.172 1 95.75 16 ALA B N 1
ATOM 7892 C CA . ALA B 1 16 ? -3.35 -44.062 -18.312 1 95.75 16 ALA B CA 1
ATOM 7893 C C . ALA B 1 16 ? -2.232 -44.938 -18.906 1 95.75 16 ALA B C 1
ATOM 7895 O O . ALA B 1 16 ? -2.451 -46.094 -19.25 1 95.75 16 ALA B O 1
ATOM 7896 N N . ILE B 1 17 ? -1.101 -44.406 -18.953 1 97.19 17 ILE B N 1
ATOM 7897 C CA . ILE B 1 17 ? 0.065 -45.062 -19.516 1 97.19 17 ILE B CA 1
ATOM 7898 C C . ILE B 1 17 ? 1.323 -44.656 -18.766 1 97.19 17 ILE B C 1
ATOM 7900 O O . ILE B 1 17 ? 1.404 -43.5 -18.281 1 97.19 17 ILE B O 1
ATOM 7904 N N . ASP B 1 18 ? 2.215 -45.562 -18.578 1 96.44 18 ASP B N 1
ATOM 7905 C CA . ASP B 1 18 ? 3.506 -45.281 -17.969 1 96.44 18 ASP B CA 1
ATOM 7906 C C . ASP B 1 18 ? 4.578 -46.25 -18.453 1 96.44 18 ASP B C 1
ATOM 7908 O O . ASP B 1 18 ? 4.266 -47.312 -18.984 1 96.44 18 ASP B O 1
ATOM 7912 N N . TRP B 1 19 ? 5.77 -45.812 -18.391 1 95.81 19 TRP B N 1
ATOM 7913 C CA . TRP B 1 19 ? 6.918 -46.594 -18.844 1 95.81 19 TRP B CA 1
ATOM 7914 C C . TRP B 1 19 ? 7.895 -46.844 -17.703 1 95.81 19 TRP B C 1
ATOM 7916 O O . TRP B 1 19 ? 8.445 -45.906 -17.125 1 95.81 19 TRP B O 1
ATOM 7926 N N . HIS B 1 20 ? 8.172 -48.062 -17.359 1 93.62 20 HIS B N 1
ATOM 7927 C CA . HIS B 1 20 ? 9.109 -48.469 -16.312 1 93.62 20 HIS B CA 1
ATOM 7928 C C . HIS B 1 20 ? 10.539 -48.531 -16.859 1 93.62 20 HIS B C 1
ATOM 7930 O O . HIS B 1 20 ? 10.75 -48.938 -18 1 93.62 20 HIS B O 1
ATOM 7936 N N . PRO B 1 21 ? 11.508 -48.25 -16.078 1 90.88 21 PRO B N 1
ATOM 7937 C CA . PRO B 1 21 ? 12.898 -48.25 -16.547 1 90.88 21 PRO B CA 1
ATOM 7938 C C . PRO B 1 21 ? 13.391 -49.625 -16.938 1 90.88 21 PRO B C 1
ATOM 7940 O O . PRO B 1 21 ? 14.391 -49.75 -17.656 1 90.88 21 PRO B O 1
ATOM 7943 N N . LYS B 1 22 ? 12.773 -50.625 -16.531 1 90.06 22 LYS B N 1
ATOM 7944 C CA . LYS B 1 22 ? 13.195 -51.969 -16.891 1 90.06 22 LYS B CA 1
ATOM 7945 C C . LYS B 1 22 ? 12.594 -52.406 -18.234 1 90.06 22 LYS B C 1
ATOM 7947 O O . LYS B 1 22 ? 12.625 -53.562 -18.609 1 90.06 22 LYS B O 1
ATOM 7952 N N . GLY B 1 23 ? 11.992 -51.469 -18.953 1 90.69 23 GLY B N 1
ATOM 7953 C CA . GLY B 1 23 ? 11.531 -51.688 -20.312 1 90.69 23 GLY B CA 1
ATOM 7954 C C . GLY B 1 23 ? 10.102 -52.219 -20.375 1 90.69 23 GLY B C 1
ATOM 7955 O O . GLY B 1 23 ? 9.758 -52.969 -21.281 1 90.69 23 GLY B O 1
ATOM 7956 N N . LEU B 1 24 ? 9.359 -51.906 -19.453 1 93.75 24 LEU B N 1
ATOM 7957 C CA . LEU B 1 24 ? 7.953 -52.281 -19.438 1 93.75 24 LEU B CA 1
ATOM 7958 C C . LEU B 1 24 ? 7.047 -51.062 -19.594 1 93.75 24 LEU B C 1
ATOM 7960 O O . LEU B 1 24 ? 7.312 -50 -19.031 1 93.75 24 LEU B O 1
ATOM 7964 N N . VAL B 1 25 ? 6.086 -51.281 -20.469 1 96.06 25 VAL B N 1
ATOM 7965 C CA . VAL B 1 25 ? 5.066 -50.25 -20.641 1 96.06 25 VAL B CA 1
ATOM 7966 C C . VAL B 1 25 ? 3.721 -50.781 -20.141 1 96.06 25 VAL B C 1
ATOM 7968 O O . VAL B 1 25 ? 3.307 -51.875 -20.484 1 96.06 25 VAL B O 1
ATOM 7971 N N . GLY B 1 26 ? 3.15 -50.031 -19.25 1 96.06 26 GLY B N 1
ATOM 7972 C CA . GLY B 1 26 ? 1.817 -50.375 -18.766 1 96.06 26 GLY B CA 1
ATOM 7973 C C . GLY B 1 26 ? 0.759 -49.375 -19.234 1 96.06 26 GLY B C 1
ATOM 7974 O O . GLY B 1 26 ? 1.014 -48.188 -19.312 1 96.06 26 GLY B O 1
ATOM 7975 N N . TYR B 1 27 ? -0.416 -49.906 -19.625 1 96 27 TYR B N 1
ATOM 7976 C CA . TYR B 1 27 ? -1.535 -49.062 -19.984 1 96 27 TYR B CA 1
ATOM 7977 C C . TYR B 1 27 ? -2.861 -49.656 -19.562 1 96 27 TYR B C 1
ATOM 7979 O O . TYR B 1 27 ? -2.943 -50.875 -19.328 1 96 27 TYR B O 1
ATOM 7987 N N . GLY B 1 28 ? -3.793 -48.781 -19.375 1 94.56 28 GLY B N 1
ATOM 7988 C CA . GLY B 1 28 ? -5.117 -49.25 -18.969 1 94.56 28 GLY B CA 1
ATOM 7989 C C . GLY B 1 28 ? -6.078 -49.406 -20.125 1 94.56 28 GLY B C 1
ATOM 7990 O O . GLY B 1 28 ? -6.109 -48.562 -21.031 1 94.56 28 GLY B O 1
ATOM 7991 N N . CYS B 1 29 ? -6.711 -50.469 -20.141 1 91.56 29 CYS B N 1
ATOM 7992 C CA . CYS B 1 29 ? -7.812 -50.75 -21.062 1 91.56 29 CYS B CA 1
ATOM 7993 C C . CYS B 1 29 ? -9.078 -51.125 -20.297 1 91.56 29 CYS B C 1
ATOM 7995 O O . CYS B 1 29 ? -9.203 -52.25 -19.797 1 91.56 29 CYS B O 1
ATOM 7997 N N . HIS B 1 30 ? -10.031 -50.188 -20.219 1 90.81 30 HIS B N 1
ATOM 7998 C CA . HIS B 1 30 ? -11.188 -50.344 -19.344 1 90.81 30 HIS B CA 1
ATOM 7999 C C . HIS B 1 30 ? -10.758 -50.688 -17.922 1 90.81 30 HIS B C 1
ATOM 8001 O O . HIS B 1 30 ? -9.984 -49.938 -17.312 1 90.81 30 HIS B O 1
ATOM 8007 N N . ALA B 1 31 ? -11.109 -51.781 -17.375 1 90.5 31 ALA B N 1
ATOM 8008 C CA . ALA B 1 31 ? -10.758 -52.125 -16 1 90.5 31 ALA B CA 1
ATOM 8009 C C . ALA B 1 31 ? -9.57 -53.094 -15.953 1 90.5 31 ALA B C 1
ATOM 8011 O O . ALA B 1 31 ? -9.266 -53.656 -14.906 1 90.5 31 ALA B O 1
ATOM 8012 N N . VAL B 1 32 ? -8.828 -53.219 -17.078 1 89.5 32 VAL B N 1
ATOM 8013 C CA . VAL B 1 32 ? -7.723 -54.156 -17.141 1 89.5 32 VAL B CA 1
ATOM 8014 C C . VAL B 1 32 ? -6.41 -53.406 -17.312 1 89.5 32 VAL B C 1
ATOM 8016 O O . VAL B 1 32 ? -6.32 -52.469 -18.125 1 89.5 32 VAL B O 1
ATOM 8019 N N . LEU B 1 33 ? -5.453 -53.781 -16.516 1 94.31 33 LEU B N 1
ATOM 8020 C CA . LEU B 1 33 ? -4.098 -53.25 -16.656 1 94.31 33 LEU B CA 1
ATOM 8021 C C . LEU B 1 33 ? -3.24 -54.219 -17.5 1 94.31 33 LEU B C 1
ATOM 8023 O O . LEU B 1 33 ? -3.025 -55.375 -17.109 1 94.31 33 LEU B O 1
ATOM 8027 N N . ALA B 1 34 ? -2.797 -53.719 -18.609 1 92.19 34 ALA B N 1
ATOM 8028 C CA . ALA B 1 34 ? -1.96 -54.531 -19.5 1 92.19 34 ALA B CA 1
ATOM 8029 C C . ALA B 1 34 ? -0.5 -54.094 -19.422 1 92.19 34 ALA B C 1
ATOM 8031 O O . ALA B 1 34 ? -0.202 -52.875 -19.422 1 92.19 34 ALA B O 1
ATOM 8032 N N . ILE B 1 35 ? 0.392 -54.969 -19.281 1 93.62 35 ILE B N 1
ATOM 8033 C CA . ILE B 1 35 ? 1.826 -54.719 -19.234 1 93.62 35 ILE B CA 1
ATOM 8034 C C . ILE B 1 35 ? 2.496 -55.281 -20.469 1 93.62 35 ILE B C 1
ATOM 8036 O O . ILE B 1 35 ? 2.332 -56.469 -20.766 1 93.62 35 ILE B O 1
ATOM 8040 N N . VAL B 1 36 ? 3.244 -54.469 -21.125 1 92.56 36 VAL B N 1
ATOM 8041 C CA . VAL B 1 36 ? 3.871 -54.844 -22.391 1 92.56 36 VAL B CA 1
ATOM 8042 C C . VAL B 1 36 ? 5.391 -54.781 -22.25 1 92.56 36 VAL B C 1
ATOM 8044 O O . VAL B 1 36 ? 5.93 -53.875 -21.625 1 92.56 36 VAL B O 1
ATOM 8047 N N . ASP B 1 37 ? 6.039 -55.812 -22.719 1 92 37 ASP B N 1
ATOM 8048 C CA . ASP B 1 37 ? 7.492 -55.781 -22.844 1 92 37 ASP B CA 1
ATOM 8049 C C . ASP B 1 37 ? 7.91 -55.094 -24.156 1 92 37 ASP B C 1
ATOM 8051 O O . ASP B 1 37 ? 7.602 -55.594 -25.234 1 92 37 ASP B O 1
ATOM 8055 N N . VAL B 1 38 ? 8.641 -54.156 -24.094 1 92.19 38 VAL B N 1
ATOM 8056 C CA . VAL B 1 38 ? 8.977 -53.312 -25.25 1 92.19 38 VAL B CA 1
ATOM 8057 C C . VAL B 1 38 ? 9.93 -54.062 -26.172 1 92.19 38 VAL B C 1
ATOM 8059 O O . VAL B 1 38 ? 9.883 -53.906 -27.391 1 92.19 38 VAL B O 1
ATOM 8062 N N . SER B 1 39 ? 10.828 -54.781 -25.625 1 88 39 SER B N 1
ATOM 8063 C CA . SER B 1 39 ? 11.812 -55.5 -26.422 1 88 39 SER B CA 1
ATOM 8064 C C . SER B 1 39 ? 11.141 -56.5 -27.359 1 88 39 SER B C 1
ATOM 8066 O O . SER B 1 39 ? 11.539 -56.656 -28.5 1 88 39 SER B O 1
ATOM 8068 N N . THR B 1 40 ? 10.086 -57.156 -26.891 1 84.94 40 THR B N 1
ATOM 8069 C CA . THR B 1 40 ? 9.406 -58.188 -27.688 1 84.94 40 THR B CA 1
ATOM 8070 C C . THR B 1 40 ? 8.094 -57.625 -28.234 1 84.94 40 THR B C 1
ATOM 8072 O O . THR B 1 40 ? 7.477 -58.25 -29.109 1 84.94 40 THR B O 1
ATOM 8075 N N . ALA B 1 41 ? 7.703 -56.531 -27.828 1 86.88 41 ALA B N 1
ATOM 8076 C CA . ALA B 1 41 ? 6.422 -55.938 -28.203 1 86.88 41 ALA B CA 1
ATOM 8077 C C . ALA B 1 41 ? 5.277 -56.906 -27.969 1 86.88 41 ALA B C 1
ATOM 8079 O O . ALA B 1 41 ? 4.449 -57.125 -28.859 1 86.88 41 ALA B O 1
ATOM 8080 N N . ARG B 1 42 ? 5.293 -57.531 -26.781 1 84.94 42 ARG B N 1
ATOM 8081 C CA . ARG B 1 42 ? 4.242 -58.469 -26.406 1 84.94 42 ARG B CA 1
ATOM 8082 C C . ARG B 1 42 ? 3.686 -58.156 -25.031 1 84.94 42 ARG B C 1
ATOM 8084 O O . ARG B 1 42 ? 4.414 -57.688 -24.156 1 84.94 42 ARG B O 1
ATOM 8091 N N . THR B 1 43 ? 2.381 -58.469 -24.984 1 87.88 43 THR B N 1
ATOM 8092 C CA . THR B 1 43 ? 1.774 -58.344 -23.656 1 87.88 43 THR B CA 1
ATOM 8093 C C . THR B 1 43 ? 2.186 -59.5 -22.766 1 87.88 43 THR B C 1
ATOM 8095 O O . THR B 1 43 ? 1.951 -60.656 -23.094 1 87.88 43 THR B O 1
ATOM 8098 N N . ILE B 1 44 ? 2.732 -59.188 -21.641 1 87 44 ILE B N 1
ATOM 8099 C CA . ILE B 1 44 ? 3.289 -60.25 -20.812 1 87 44 ILE B CA 1
ATOM 8100 C C . ILE B 1 44 ? 2.404 -60.469 -19.578 1 87 44 ILE B C 1
ATOM 8102 O O . ILE B 1 44 ? 2.463 -61.531 -18.938 1 87 44 ILE B O 1
ATOM 8106 N N . GLN B 1 45 ? 1.727 -59.438 -19.266 1 87.62 45 GLN B N 1
ATOM 8107 C CA . GLN B 1 45 ? 0.9 -59.531 -18.078 1 87.62 45 GLN B CA 1
ATOM 8108 C C . GLN B 1 45 ? -0.375 -58.719 -18.203 1 87.62 45 GLN B C 1
ATOM 8110 O O . GLN B 1 45 ? -0.377 -57.656 -18.859 1 87.62 45 GLN B O 1
ATOM 8115 N N . THR B 1 46 ? -1.442 -59.25 -17.734 1 88.25 46 THR B N 1
ATOM 8116 C CA . THR B 1 46 ? -2.703 -58.531 -17.594 1 88.25 46 THR B CA 1
ATOM 8117 C C . THR B 1 46 ? -3.242 -58.625 -16.172 1 88.25 46 THR B C 1
ATOM 8119 O O . THR B 1 46 ? -3.223 -59.719 -15.594 1 88.25 46 THR B O 1
ATOM 8122 N N . LEU B 1 47 ? -3.574 -57.531 -15.594 1 90.19 47 LEU B N 1
ATOM 8123 C CA . LEU B 1 47 ? -4.047 -57.5 -14.211 1 90.19 47 LEU B CA 1
ATOM 8124 C C . LEU B 1 47 ? -5.477 -56.969 -14.141 1 90.19 47 LEU B C 1
ATOM 8126 O O . LEU B 1 47 ? -5.77 -55.875 -14.656 1 90.19 47 LEU B O 1
ATOM 8130 N N . CYS B 1 48 ? -6.297 -57.812 -13.438 1 85.81 48 CYS B N 1
ATOM 8131 C CA . CYS B 1 48 ? -7.711 -57.469 -13.344 1 85.81 48 CYS B CA 1
ATOM 8132 C C . CYS B 1 48 ? -8.172 -57.469 -11.891 1 85.81 48 CYS B C 1
ATOM 8134 O O . CYS B 1 48 ? -8.133 -58.469 -11.211 1 85.81 48 CYS B O 1
ATOM 8136 N N . SER B 1 49 ? -8.461 -56.344 -11.375 1 86.94 49 SER B N 1
ATOM 8137 C CA . SER B 1 49 ? -9.062 -56.219 -10.047 1 86.94 49 SER B CA 1
ATOM 8138 C C . SER B 1 49 ? -9.922 -54.969 -9.953 1 86.94 49 SER B C 1
ATOM 8140 O O . SER B 1 49 ? -10.695 -54.812 -9.008 1 86.94 49 SER B O 1
ATOM 8142 N N . HIS B 1 50 ? -9.781 -54.125 -10.867 1 90.25 50 HIS B N 1
ATOM 8143 C CA . HIS B 1 50 ? -10.586 -52.906 -10.898 1 90.25 50 HIS B CA 1
ATOM 8144 C C . HIS B 1 50 ? -12 -53.188 -11.398 1 90.25 50 HIS B C 1
ATOM 8146 O O . HIS B 1 50 ? -12.195 -54.062 -12.258 1 90.25 50 HIS B O 1
ATOM 8152 N N . GLU B 1 51 ? -12.961 -52.469 -10.875 1 83.38 51 GLU B N 1
ATOM 8153 C CA . GLU B 1 51 ? -14.344 -52.625 -11.32 1 83.38 51 GLU B CA 1
ATOM 8154 C C . GLU B 1 51 ? -14.695 -51.594 -12.383 1 83.38 51 GLU B C 1
ATOM 8156 O O . GLU B 1 51 ? -15.562 -51.812 -13.227 1 83.38 51 GLU B O 1
ATOM 8161 N N . LYS B 1 52 ? -14.078 -50.531 -12.297 1 90.62 52 LYS B N 1
ATOM 8162 C CA . LYS B 1 52 ? -14.312 -49.438 -13.258 1 90.62 52 LYS B CA 1
ATOM 8163 C C . LYS B 1 52 ? -13.062 -49.156 -14.094 1 90.62 52 LYS B C 1
ATOM 8165 O O . LYS B 1 52 ? -12.016 -49.781 -13.859 1 90.62 52 LYS B O 1
ATOM 8170 N N . ALA B 1 53 ? -13.203 -48.281 -15.07 1 92.69 53 ALA B N 1
ATOM 8171 C CA . ALA B 1 53 ? -12.125 -48 -16.016 1 92.69 53 ALA B CA 1
ATOM 8172 C C . ALA B 1 53 ? -10.938 -47.344 -15.297 1 92.69 53 ALA B C 1
ATOM 8174 O O . ALA B 1 53 ? -11.117 -46.5 -14.422 1 92.69 53 ALA B O 1
ATOM 8175 N N . ILE B 1 54 ? -9.781 -47.812 -15.672 1 95.31 54 ILE B N 1
ATOM 8176 C CA . ILE B 1 54 ? -8.547 -47.281 -15.102 1 95.31 54 ILE B CA 1
ATOM 8177 C C . ILE B 1 54 ? -8.289 -45.875 -15.664 1 95.31 54 ILE B C 1
ATOM 8179 O O . ILE B 1 54 ? -8.375 -45.656 -16.875 1 95.31 54 ILE B O 1
ATOM 8183 N N . SER B 1 55 ? -7.988 -44.938 -14.766 1 94.88 55 SER B N 1
ATOM 8184 C CA . SER B 1 55 ? -7.793 -43.562 -15.188 1 94.88 55 SER B CA 1
ATOM 8185 C C . SER B 1 55 ? -6.316 -43.188 -15.172 1 94.88 55 SER B C 1
ATOM 8187 O O . SER B 1 55 ? -5.887 -42.312 -15.945 1 94.88 55 SER B O 1
ATOM 8189 N N . LEU B 1 56 ? -5.492 -43.812 -14.219 1 96 56 LEU B N 1
ATOM 8190 C CA . LEU B 1 56 ? -4.082 -43.438 -14.109 1 96 56 LEU B CA 1
ATOM 8191 C C . LEU B 1 56 ? -3.238 -44.656 -13.766 1 96 56 LEU B C 1
ATOM 8193 O O . LEU B 1 56 ? -3.711 -45.594 -13.102 1 96 56 LEU B O 1
ATOM 8197 N N . ILE B 1 57 ? -2.002 -44.562 -14.234 1 96.69 57 ILE B N 1
ATOM 8198 C CA . ILE B 1 57 ? -1.019 -45.594 -13.945 1 96.69 57 ILE B CA 1
ATOM 8199 C C . ILE B 1 57 ? 0.339 -44.969 -13.656 1 96.69 57 ILE B C 1
ATOM 8201 O O . ILE B 1 57 ? 0.737 -44 -14.336 1 96.69 57 ILE B O 1
ATOM 8205 N N . ARG B 1 58 ? 1.004 -45.469 -12.617 1 95 58 ARG B N 1
ATOM 8206 C CA . ARG B 1 58 ? 2.348 -45 -12.297 1 95 58 ARG B CA 1
ATOM 8207 C C . ARG B 1 58 ? 3.225 -46.125 -11.797 1 95 58 ARG B C 1
ATOM 8209 O O . ARG B 1 58 ? 2.904 -46.781 -10.797 1 95 58 ARG B O 1
ATOM 8216 N N . PHE B 1 59 ? 4.309 -46.281 -12.484 1 92.69 59 PHE B N 1
ATOM 8217 C CA . PHE B 1 59 ? 5.273 -47.281 -12.023 1 92.69 59 PHE B CA 1
ATOM 8218 C C . PHE B 1 59 ? 6.094 -46.719 -10.859 1 92.69 59 PHE B C 1
ATOM 8220 O O . PHE B 1 59 ? 6.387 -45.531 -10.805 1 92.69 59 PHE B O 1
ATOM 8227 N N . GLY B 1 60 ? 6.387 -47.625 -9.984 1 85.12 60 GLY B N 1
ATOM 8228 C CA . GLY B 1 60 ? 7.215 -47.25 -8.852 1 85.12 60 GLY B CA 1
ATOM 8229 C C . GLY B 1 60 ? 8.664 -47 -9.227 1 85.12 60 GLY B C 1
ATOM 8230 O O . GLY B 1 60 ? 9.141 -47.5 -10.25 1 85.12 60 GLY B O 1
ATOM 8231 N N . LEU B 1 61 ? 9.266 -46.125 -8.391 1 71.38 61 LEU B N 1
ATOM 8232 C CA . LEU B 1 61 ? 10.672 -45.812 -8.609 1 71.38 61 LEU B CA 1
ATOM 8233 C C . LEU B 1 61 ? 11.562 -46.906 -7.996 1 71.38 61 LEU B C 1
ATOM 8235 O O . LEU B 1 61 ? 11.188 -47.531 -7.016 1 71.38 61 LEU B O 1
ATOM 8239 N N . GLN B 1 62 ? 12.578 -47.188 -8.703 1 63.62 62 GLN B N 1
ATOM 8240 C CA . GLN B 1 62 ? 13.523 -48.188 -8.18 1 63.62 62 GLN B CA 1
ATOM 8241 C C . GLN B 1 62 ? 14.117 -47.719 -6.852 1 63.62 62 GLN B C 1
ATOM 8243 O O . GLN B 1 62 ? 14.586 -46.562 -6.742 1 63.62 62 GLN B O 1
ATOM 8248 N N . GLU B 1 63 ? 13.727 -48.406 -5.746 1 57.28 63 GLU B N 1
ATOM 8249 C CA . GLU B 1 63 ? 14.133 -48.031 -4.391 1 57.28 63 GLU B CA 1
ATOM 8250 C C . GLU B 1 63 ? 15.602 -48.344 -4.148 1 57.28 63 GLU B C 1
ATOM 8252 O O . GLU B 1 63 ? 16.312 -47.562 -3.506 1 57.28 63 GLU B O 1
ATOM 8257 N N . SER B 1 64 ? 15.977 -49.562 -4.449 1 60.66 64 SER B N 1
ATOM 8258 C CA . SER B 1 64 ? 17.297 -50.031 -4.035 1 60.66 64 SER B CA 1
ATOM 8259 C C . SER B 1 64 ? 18.156 -50.438 -5.238 1 60.66 64 SER B C 1
ATOM 8261 O O . SER B 1 64 ? 17.625 -50.594 -6.344 1 60.66 64 SER B O 1
ATOM 8263 N N . PHE B 1 65 ? 19.438 -50.344 -5.051 1 65 65 PHE B N 1
ATOM 8264 C CA . PHE B 1 65 ? 20.422 -50.688 -6.066 1 65 65 PHE B CA 1
ATOM 8265 C C . PHE B 1 65 ? 20.188 -52.094 -6.594 1 65 65 PHE B C 1
ATOM 8267 O O . PHE B 1 65 ? 20.5 -52.406 -7.75 1 65 65 PHE B O 1
ATOM 8274 N N . ASP B 1 66 ? 19.594 -52.969 -5.758 1 59.16 66 ASP B N 1
ATOM 8275 C CA . ASP B 1 66 ? 19.438 -54.344 -6.164 1 59.16 66 ASP B CA 1
ATOM 8276 C C . ASP B 1 66 ? 17.953 -54.719 -6.25 1 59.16 66 ASP B C 1
ATOM 8278 O O . ASP B 1 66 ? 17.609 -55.906 -6.246 1 59.16 66 ASP B O 1
ATOM 8282 N N . ASP B 1 67 ? 17.156 -53.812 -6.387 1 62.19 67 ASP B N 1
ATOM 8283 C CA . ASP B 1 67 ? 15.727 -54.125 -6.316 1 62.19 67 ASP B CA 1
ATOM 8284 C C . ASP B 1 67 ? 15.18 -54.5 -7.695 1 62.19 67 ASP B C 1
ATOM 8286 O O . ASP B 1 67 ? 15.258 -53.688 -8.625 1 62.19 67 ASP B O 1
ATOM 8290 N N . ASN B 1 68 ? 14.859 -55.75 -7.84 1 67.88 68 ASN B N 1
ATOM 8291 C CA . ASN B 1 68 ? 14.266 -56.188 -9.094 1 67.88 68 ASN B CA 1
ATOM 8292 C C . ASN B 1 68 ? 12.742 -56.281 -8.984 1 67.88 68 ASN B C 1
ATOM 8294 O O . ASN B 1 68 ? 12.102 -56.969 -9.781 1 67.88 68 ASN B O 1
ATOM 8298 N N . THR B 1 69 ? 12.219 -55.625 -7.992 1 76.38 69 THR B N 1
ATOM 8299 C CA . THR B 1 69 ? 10.766 -55.625 -7.879 1 76.38 69 THR B CA 1
ATOM 8300 C C . THR B 1 69 ? 10.148 -54.531 -8.727 1 76.38 69 THR B C 1
ATOM 8302 O O . THR B 1 69 ? 10.695 -53.438 -8.82 1 76.38 69 THR B O 1
ATOM 8305 N N . VAL B 1 70 ? 9.062 -54.906 -9.516 1 88.75 70 VAL B N 1
ATOM 8306 C CA . VAL B 1 70 ? 8.344 -53.969 -10.336 1 88.75 70 VAL B CA 1
ATOM 8307 C C . VAL B 1 70 ? 6.977 -53.656 -9.727 1 88.75 70 VAL B C 1
ATOM 8309 O O . VAL B 1 70 ? 6.074 -54.5 -9.781 1 88.75 70 VAL B O 1
ATOM 8312 N N . LYS B 1 71 ? 6.891 -52.531 -9.148 1 88.81 71 LYS B N 1
ATOM 8313 C CA . LYS B 1 71 ? 5.621 -52.094 -8.57 1 88.81 71 LYS B CA 1
ATOM 8314 C C . LYS B 1 71 ? 4.902 -51.125 -9.5 1 88.81 71 LYS B C 1
ATOM 8316 O O . LYS B 1 71 ? 5.543 -50.344 -10.195 1 88.81 71 LYS B O 1
ATOM 8321 N N . CYS B 1 72 ? 3.609 -51.188 -9.516 1 93.62 72 CYS B N 1
ATOM 8322 C CA . CYS B 1 72 ? 2.793 -50.281 -10.32 1 93.62 72 CYS B CA 1
ATOM 8323 C C . CYS B 1 72 ? 1.521 -49.906 -9.586 1 93.62 72 CYS B C 1
ATOM 8325 O O . CYS B 1 72 ? 0.853 -50.75 -8.992 1 93.62 72 CYS B O 1
ATOM 8327 N N . ALA B 1 73 ? 1.262 -48.656 -9.5 1 95.06 73 ALA B N 1
ATOM 8328 C CA . ALA B 1 73 ? 0.012 -48.156 -8.922 1 95.06 73 ALA B CA 1
ATOM 8329 C C . ALA B 1 73 ? -0.987 -47.781 -10.016 1 95.06 73 ALA B C 1
ATOM 8331 O O . ALA B 1 73 ? -0.634 -47.094 -10.984 1 95.06 73 ALA B O 1
ATOM 8332 N N . SER B 1 74 ? -2.23 -48.25 -9.945 1 96.56 74 SER B N 1
ATOM 8333 C CA . SER B 1 74 ? -3.301 -47.906 -10.875 1 96.56 74 SER B CA 1
ATOM 8334 C C . SER B 1 74 ? -4.535 -47.406 -10.133 1 96.56 74 SER B C 1
ATOM 8336 O O . SER B 1 74 ? -4.844 -47.875 -9.039 1 96.56 74 SER B O 1
ATOM 8338 N N . SER B 1 75 ? -5.133 -46.438 -10.688 1 95.81 75 SER B N 1
ATOM 8339 C CA . SER B 1 75 ? -6.363 -45.875 -10.133 1 95.81 75 SER B CA 1
ATOM 8340 C C . SER B 1 75 ? -7.516 -46 -11.125 1 95.81 75 SER B C 1
ATOM 8342 O O . SER B 1 75 ? -7.293 -46.031 -12.344 1 95.81 75 SER B O 1
ATOM 8344 N N . ASP B 1 76 ? -8.727 -46.031 -10.609 1 94 76 ASP B N 1
ATOM 8345 C CA . ASP B 1 76 ? -9.906 -46.094 -11.461 1 94 76 ASP B CA 1
ATOM 8346 C C . ASP B 1 76 ? -10.812 -44.906 -11.219 1 94 76 ASP B C 1
ATOM 8348 O O . ASP B 1 76 ? -10.523 -44.062 -10.375 1 94 76 ASP B O 1
ATOM 8352 N N . ILE B 1 77 ? -11.914 -44.719 -11.945 1 92.25 77 ILE B N 1
ATOM 8353 C CA . ILE B 1 77 ? -12.805 -43.562 -11.93 1 92.25 77 ILE B CA 1
ATOM 8354 C C . ILE B 1 77 ? -13.57 -43.5 -10.609 1 92.25 77 ILE B C 1
ATOM 8356 O O . ILE B 1 77 ? -14.086 -42.469 -10.227 1 92.25 77 ILE B O 1
ATOM 8360 N N . SER B 1 78 ? -13.633 -44.594 -9.898 1 90.94 78 SER B N 1
ATOM 8361 C CA . SER B 1 78 ? -14.359 -44.625 -8.633 1 90.94 78 SER B CA 1
ATOM 8362 C C . SER B 1 78 ? -13.492 -44.094 -7.492 1 90.94 78 SER B C 1
ATOM 8364 O O . SER B 1 78 ? -14.008 -43.781 -6.414 1 90.94 78 SER B O 1
ATOM 8366 N N . GLY B 1 79 ? -12.227 -44 -7.715 1 92.19 79 GLY B N 1
ATOM 8367 C CA . GLY B 1 79 ? -11.328 -43.469 -6.688 1 92.19 79 GLY B CA 1
ATOM 8368 C C . GLY B 1 79 ? -10.539 -44.562 -5.996 1 92.19 79 GLY B C 1
ATOM 8369 O O . GLY B 1 79 ? -9.844 -44.312 -5.012 1 92.19 79 GLY B O 1
ATOM 8370 N N . LYS B 1 80 ? -10.594 -45.75 -6.484 1 94.19 80 LYS B N 1
ATOM 8371 C CA . LYS B 1 80 ? -9.852 -46.875 -5.914 1 94.19 80 LYS B CA 1
ATOM 8372 C C . LYS B 1 80 ? -8.438 -46.938 -6.484 1 94.19 80 LYS B C 1
ATOM 8374 O O . LYS B 1 80 ? -8.25 -46.875 -7.699 1 94.19 80 LYS B O 1
ATOM 8379 N N . VAL B 1 81 ? -7.461 -47.031 -5.629 1 95.62 81 VAL B N 1
ATOM 8380 C CA . VAL B 1 81 ? -6.066 -47.188 -6.031 1 95.62 81 VAL B CA 1
ATOM 8381 C C . VAL B 1 81 ? -5.543 -48.531 -5.598 1 95.62 81 VAL B C 1
ATOM 8383 O O . VAL B 1 81 ? -5.723 -48.938 -4.449 1 95.62 81 VAL B O 1
ATOM 8386 N N . ILE B 1 82 ? -4.914 -49.219 -6.547 1 95.81 82 ILE B N 1
ATOM 8387 C CA . ILE B 1 82 ? -4.34 -50.531 -6.258 1 95.81 82 ILE B CA 1
ATOM 8388 C C . ILE B 1 82 ? -2.846 -50.5 -6.566 1 95.81 82 ILE B C 1
ATOM 8390 O O . ILE B 1 82 ? -2.43 -50.062 -7.633 1 95.81 82 ILE B O 1
ATOM 8394 N N . VAL B 1 83 ? -2.115 -50.969 -5.637 1 94.12 83 VAL B N 1
ATOM 8395 C CA . VAL B 1 83 ? -0.683 -51.156 -5.844 1 94.12 83 VAL B CA 1
ATOM 8396 C C . VAL B 1 83 ? -0.393 -52.625 -6.156 1 94.12 83 VAL B C 1
ATOM 8398 O O . VAL B 1 83 ? -0.713 -53.531 -5.363 1 94.12 83 VAL B O 1
ATOM 8401 N N . TRP B 1 84 ? 0.257 -52.781 -7.336 1 93.31 84 TRP B N 1
ATOM 8402 C CA . TRP B 1 84 ? 0.474 -54.125 -7.852 1 93.31 84 TRP B CA 1
ATOM 8403 C C . TRP B 1 84 ? 1.941 -54.531 -7.734 1 93.31 84 TRP B C 1
ATOM 8405 O O . TRP B 1 84 ? 2.834 -53.688 -7.895 1 93.31 84 TRP B O 1
ATOM 8415 N N . ASP B 1 85 ? 2.139 -55.719 -7.367 1 90.06 85 ASP B N 1
ATOM 8416 C CA . ASP B 1 85 ? 3.373 -56.406 -7.762 1 90.06 85 ASP B CA 1
ATOM 8417 C C . ASP B 1 85 ? 3.24 -57.031 -9.148 1 90.06 85 ASP B C 1
ATOM 8419 O O . ASP B 1 85 ? 2.668 -58.125 -9.297 1 90.06 85 ASP B O 1
ATOM 8423 N N . VAL B 1 86 ? 3.723 -56.5 -10.125 1 91.25 86 VAL B N 1
ATOM 8424 C CA . VAL B 1 86 ? 3.439 -56.781 -11.531 1 91.25 86 VAL B CA 1
ATOM 8425 C C . VAL B 1 86 ? 3.922 -58.188 -11.883 1 91.25 86 VAL B C 1
ATOM 8427 O O . VAL B 1 86 ? 3.213 -58.938 -12.555 1 91.25 86 VAL B O 1
ATOM 8430 N N . LEU B 1 87 ? 5.078 -58.531 -11.484 1 87.94 87 LEU B N 1
ATOM 8431 C CA . LEU B 1 87 ? 5.645 -59.812 -11.875 1 87.94 87 LEU B CA 1
ATOM 8432 C C . LEU B 1 87 ? 4.871 -60.969 -11.242 1 87.94 87 LEU B C 1
ATOM 8434 O O . LEU B 1 87 ? 4.633 -62 -11.891 1 87.94 87 LEU B O 1
ATOM 8438 N N . GLN B 1 88 ? 4.383 -60.75 -10.062 1 87.88 88 GLN B N 1
ATOM 8439 C CA . GLN B 1 88 ? 3.646 -61.781 -9.375 1 87.88 88 GLN B CA 1
ATOM 8440 C C . GLN B 1 88 ? 2.146 -61.688 -9.641 1 87.88 88 GLN B C 1
ATOM 8442 O O . GLN B 1 88 ? 1.392 -62.625 -9.375 1 87.88 88 GLN B O 1
ATOM 8447 N N . GLY B 1 89 ? 1.776 -60.625 -10.188 1 88.44 89 GLY B N 1
ATOM 8448 C CA . GLY B 1 89 ? 0.367 -60.406 -10.477 1 88.44 89 GLY B CA 1
ATOM 8449 C C . GLY B 1 89 ? -0.496 -60.344 -9.227 1 88.44 89 GLY B C 1
ATOM 8450 O O . GLY B 1 89 ? -1.614 -60.844 -9.211 1 88.44 89 GLY B O 1
ATOM 8451 N N . LYS B 1 90 ? 0.088 -59.812 -8.211 1 89.31 90 LYS B N 1
ATOM 8452 C CA . LYS B 1 90 ? -0.617 -59.75 -6.93 1 89.31 90 LYS B CA 1
ATOM 8453 C C . LYS B 1 90 ? -0.881 -58.281 -6.52 1 89.31 90 LYS B C 1
ATOM 8455 O O . LYS B 1 90 ? -0.069 -57.406 -6.797 1 89.31 90 LYS B O 1
ATOM 8460 N N . LYS B 1 91 ? -2.031 -58.188 -5.902 1 90.81 91 LYS B N 1
ATOM 8461 C CA . LYS B 1 91 ? -2.355 -56.906 -5.289 1 90.81 91 LYS B CA 1
ATOM 8462 C C . LYS B 1 91 ? -1.671 -56.75 -3.932 1 90.81 91 LYS B C 1
ATOM 8464 O O . LYS B 1 91 ? -1.857 -57.594 -3.043 1 90.81 91 LYS B O 1
ATOM 8469 N N . GLU B 1 92 ? -0.864 -55.844 -3.807 1 88.94 92 GLU B N 1
ATOM 8470 C CA . GLU B 1 92 ? -0.187 -55.625 -2.533 1 88.94 92 GLU B CA 1
ATOM 8471 C C . GLU B 1 92 ? -1.067 -54.812 -1.575 1 88.94 92 GLU B C 1
ATOM 8473 O O . GLU B 1 92 ? -1.214 -55.188 -0.407 1 88.94 92 GLU B O 1
ATOM 8478 N N . THR B 1 93 ? -1.468 -53.688 -2.074 1 92.31 93 THR B N 1
ATOM 8479 C CA . THR B 1 93 ? -2.312 -52.844 -1.252 1 92.31 93 THR B CA 1
ATOM 8480 C C . THR B 1 93 ? -3.346 -52.125 -2.111 1 92.31 93 THR B C 1
ATOM 8482 O O . THR B 1 93 ? -3.195 -52.031 -3.332 1 92.31 93 THR B O 1
ATOM 8485 N N . SER B 1 94 ? -4.496 -51.812 -1.437 1 92.88 94 SER B N 1
ATOM 8486 C CA . SER B 1 94 ? -5.535 -51.031 -2.096 1 92.88 94 SER B CA 1
ATOM 8487 C C . SER B 1 94 ? -6.16 -50 -1.137 1 92.88 94 SER B C 1
ATOM 8489 O O . SER B 1 94 ? -6.312 -50.281 0.053 1 92.88 94 SER B O 1
ATOM 8491 N N . PHE B 1 95 ? -6.387 -48.844 -1.567 1 91.62 95 PHE B N 1
ATOM 8492 C CA . PHE B 1 95 ? -7.102 -47.844 -0.786 1 91.62 95 PHE B CA 1
ATOM 8493 C C . PHE B 1 95 ? -8.062 -47.062 -1.667 1 91.62 95 PHE B C 1
ATOM 8495 O O . PHE B 1 95 ? -7.891 -47 -2.885 1 91.62 95 PHE B O 1
ATOM 8502 N N . GLN B 1 96 ? -9.141 -46.656 -1.048 1 89.69 96 GLN B N 1
ATOM 8503 C CA . GLN B 1 96 ? -10.188 -46 -1.814 1 89.69 96 GLN B CA 1
ATOM 8504 C C . GLN B 1 96 ? -10.828 -44.875 -1.008 1 89.69 96 GLN B C 1
ATOM 8506 O O . GLN B 1 96 ? -10.898 -44.938 0.221 1 89.69 96 GLN B O 1
ATOM 8511 N N . ARG B 1 97 ? -11.07 -43.844 -1.712 1 88.19 97 ARG B N 1
ATOM 8512 C CA . ARG B 1 97 ? -11.945 -42.781 -1.204 1 88.19 97 ARG B CA 1
ATOM 8513 C C . ARG B 1 97 ? -13.258 -42.75 -1.979 1 88.19 97 ARG B C 1
ATOM 8515 O O . ARG B 1 97 ? -13.266 -42.5 -3.186 1 88.19 97 ARG B O 1
ATOM 8522 N N . LEU B 1 98 ? -14.344 -42.875 -1.257 1 84.69 98 LEU B N 1
ATOM 8523 C CA . LEU B 1 98 ? -15.648 -43.031 -1.893 1 84.69 98 LEU B CA 1
ATOM 8524 C C . LEU B 1 98 ? -16.078 -41.75 -2.611 1 84.69 98 LEU B C 1
ATOM 8526 O O . LEU B 1 98 ? -16.031 -40.656 -2.035 1 84.69 98 LEU B O 1
ATOM 8530 N N . ASN B 1 99 ? -16.438 -41.875 -3.85 1 82.81 99 ASN B N 1
ATOM 8531 C CA . ASN B 1 99 ? -16.984 -40.844 -4.723 1 82.81 99 ASN B CA 1
ATOM 8532 C C . ASN B 1 99 ? -15.977 -39.719 -4.938 1 82.81 99 ASN B C 1
ATOM 8534 O O . ASN B 1 99 ? -16.359 -38.562 -5.012 1 82.81 99 ASN B O 1
ATOM 8538 N N . ASP B 1 100 ? -14.758 -40.031 -4.832 1 92.25 100 ASP B N 1
ATOM 8539 C CA . ASP B 1 100 ? -13.703 -39.062 -5.062 1 92.25 100 ASP B CA 1
ATOM 8540 C C . ASP B 1 100 ? -12.68 -39.594 -6.066 1 92.25 100 ASP B C 1
ATOM 8542 O O . ASP B 1 100 ? -11.836 -40.406 -5.727 1 92.25 100 ASP B O 1
ATOM 8546 N N . GLU B 1 101 ? -12.672 -39.094 -7.273 1 92.5 101 GLU B N 1
ATOM 8547 C CA . GLU B 1 101 ? -11.812 -39.594 -8.359 1 92.5 101 GLU B CA 1
ATOM 8548 C C . GLU B 1 101 ? -10.391 -39.062 -8.211 1 92.5 101 GLU B C 1
ATOM 8550 O O . GLU B 1 101 ? -10.18 -37.938 -7.723 1 92.5 101 GLU B O 1
ATOM 8555 N N . VAL B 1 102 ? -9.438 -39.875 -8.625 1 95 102 VAL B N 1
ATOM 8556 C CA . VAL B 1 102 ? -8.031 -39.469 -8.586 1 95 102 VAL B CA 1
ATOM 8557 C C . VAL B 1 102 ? -7.688 -38.688 -9.852 1 95 102 VAL B C 1
ATOM 8559 O O . VAL B 1 102 ? -7.855 -39.188 -10.961 1 95 102 VAL B O 1
ATOM 8562 N N . ILE B 1 103 ? -7.254 -37.5 -9.641 1 93.38 103 ILE B N 1
ATOM 8563 C CA . ILE B 1 103 ? -6.895 -36.656 -10.766 1 93.38 103 ILE B CA 1
ATOM 8564 C C . ILE B 1 103 ? -5.449 -36.938 -11.18 1 93.38 103 ILE B C 1
ATOM 8566 O O . ILE B 1 103 ? -5.129 -36.938 -12.375 1 93.38 103 ILE B O 1
ATOM 8570 N N . GLN B 1 104 ? -4.574 -37.094 -10.172 1 94.62 104 GLN B N 1
ATOM 8571 C CA . GLN B 1 104 ? -3.158 -37.344 -10.43 1 94.62 104 GLN B CA 1
ATOM 8572 C C . GLN B 1 104 ? -2.508 -38.062 -9.258 1 94.62 104 GLN B C 1
ATOM 8574 O O . GLN B 1 104 ? -3.016 -38.031 -8.133 1 94.62 104 GLN B O 1
ATOM 8579 N N . MET B 1 105 ? -1.432 -38.719 -9.539 1 94.25 105 MET B N 1
ATOM 8580 C CA . MET B 1 105 ? -0.702 -39.406 -8.484 1 94.25 105 MET B CA 1
ATOM 8581 C C . MET B 1 105 ? 0.784 -39.5 -8.812 1 94.25 105 MET B C 1
ATOM 8583 O O . MET B 1 105 ? 1.157 -39.625 -9.984 1 94.25 105 MET B O 1
ATOM 8587 N N . HIS B 1 106 ? 1.643 -39.344 -7.875 1 93 106 HIS B N 1
ATOM 8588 C CA . HIS B 1 106 ? 3.088 -39.469 -8.016 1 93 106 HIS B CA 1
ATOM 8589 C C . HIS B 1 106 ? 3.705 -40.188 -6.809 1 93 106 HIS B C 1
ATOM 8591 O O . HIS B 1 106 ? 3.26 -39.969 -5.676 1 93 106 HIS B O 1
ATOM 8597 N N . TRP B 1 107 ? 4.645 -40.969 -7.137 1 89.19 107 TRP B N 1
ATOM 8598 C CA . TRP B 1 107 ? 5.402 -41.594 -6.051 1 89.19 107 TRP B CA 1
ATOM 8599 C C . TRP B 1 107 ? 6.27 -40.562 -5.34 1 89.19 107 TRP B C 1
ATOM 8601 O O . TRP B 1 107 ? 6.91 -39.719 -5.988 1 89.19 107 TRP B O 1
ATOM 8611 N N . PHE B 1 108 ? 6.07 -40.531 -4.031 1 85.75 108 PHE B N 1
ATOM 8612 C CA . PHE B 1 108 ? 6.84 -39.625 -3.199 1 85.75 108 PHE B CA 1
ATOM 8613 C C . PHE B 1 108 ? 8.047 -40.312 -2.594 1 85.75 108 PHE B C 1
ATOM 8615 O O . PHE B 1 108 ? 7.934 -41 -1.563 1 85.75 108 PHE B O 1
ATOM 8622 N N . THR B 1 109 ? 9.023 -40.562 -3.527 1 67.75 109 THR B N 1
ATOM 8623 C CA . THR B 1 109 ? 10.164 -41.344 -3.072 1 67.75 109 THR B CA 1
ATOM 8624 C C . THR B 1 109 ? 11.281 -40.438 -2.58 1 67.75 109 THR B C 1
ATOM 8626 O O . THR B 1 109 ? 11.578 -39.406 -3.203 1 67.75 109 THR B O 1
ATOM 8629 N N . GLN B 1 110 ? 11.336 -40.25 -1.349 1 52.31 110 GLN B N 1
ATOM 8630 C CA . GLN B 1 110 ? 12.578 -39.656 -0.878 1 52.31 110 GLN B CA 1
ATOM 8631 C C . GLN B 1 110 ? 13.711 -40.688 -0.854 1 52.31 110 GLN B C 1
ATOM 8633 O O . GLN B 1 110 ? 13.484 -41.844 -0.522 1 52.31 110 GLN B O 1
ATOM 8638 N N . TYR B 1 111 ? 14.633 -40.625 -1.688 1 46.38 111 TYR B N 1
ATOM 8639 C CA . TYR B 1 111 ? 15.711 -41.594 -1.866 1 46.38 111 TYR B CA 1
ATOM 8640 C C . TYR B 1 111 ? 16.016 -42.312 -0.559 1 46.38 111 TYR B C 1
ATOM 8642 O O . TYR B 1 111 ? 16.281 -41.656 0.463 1 46.38 111 TYR B O 1
ATOM 8650 N N . GLY B 1 112 ? 15.789 -43.656 -0.297 1 43.62 112 GLY B N 1
ATOM 8651 C CA . GLY B 1 112 ? 16.125 -44.625 0.737 1 43.62 112 GLY B CA 1
ATOM 8652 C C . GLY B 1 112 ? 14.914 -45.094 1.53 1 43.62 112 GLY B C 1
ATOM 8653 O O . GLY B 1 112 ? 14.719 -46.281 1.719 1 43.62 112 GLY B O 1
ATOM 8654 N N . ILE B 1 113 ? 14.562 -44.25 2.574 1 42.16 113 ILE B N 1
ATOM 8655 C CA . ILE B 1 113 ? 13.68 -44.812 3.588 1 42.16 113 ILE B CA 1
ATOM 8656 C C . ILE B 1 113 ? 12.328 -45.156 2.963 1 42.16 113 ILE B C 1
ATOM 8658 O O . ILE B 1 113 ? 11.828 -46.281 3.143 1 42.16 113 ILE B O 1
ATOM 8662 N N . TYR B 1 114 ? 11.445 -44.062 2.635 1 48.5 114 TYR B N 1
ATOM 8663 C CA . TYR B 1 114 ? 10.016 -44.312 2.459 1 48.5 114 TYR B CA 1
ATOM 8664 C C . TYR B 1 114 ? 9.656 -44.406 0.981 1 48.5 114 TYR B C 1
ATOM 8666 O O . TYR B 1 114 ? 9.352 -43.406 0.328 1 48.5 114 TYR B O 1
ATOM 8674 N N . SER B 1 115 ? 10.336 -45.406 0.401 1 58.25 115 SER B N 1
ATOM 8675 C CA . SER B 1 115 ? 10.141 -45.719 -1.01 1 58.25 115 SER B CA 1
ATOM 8676 C C . SER B 1 115 ? 8.68 -46.062 -1.303 1 58.25 115 SER B C 1
ATOM 8678 O O . SER B 1 115 ? 8.289 -46.188 -2.465 1 58.25 115 SER B O 1
ATOM 8680 N N . ASP B 1 116 ? 8.102 -46.031 -0.187 1 72.81 116 ASP B N 1
ATOM 8681 C CA . ASP B 1 116 ? 6.797 -46.594 -0.525 1 72.81 116 ASP B CA 1
ATOM 8682 C C . ASP B 1 116 ? 5.676 -45.625 -0.213 1 72.81 116 ASP B C 1
ATOM 8684 O O . ASP B 1 116 ? 4.684 -45.969 0.427 1 72.81 116 ASP B O 1
ATOM 8688 N N . CYS B 1 117 ? 5.945 -44.344 -0.641 1 85.56 117 CYS B N 1
ATOM 8689 C CA . CYS B 1 117 ? 4.852 -43.406 -0.436 1 85.56 117 CYS B CA 1
ATOM 8690 C C . CYS B 1 117 ? 4.258 -42.969 -1.768 1 85.56 117 CYS B C 1
ATOM 8692 O O . CYS B 1 117 ? 4.984 -42.75 -2.742 1 85.56 117 CYS B O 1
ATOM 8694 N N . LEU B 1 118 ? 2.982 -42.844 -1.738 1 91.44 118 LEU B N 1
ATOM 8695 C CA . LEU B 1 118 ? 2.252 -42.406 -2.924 1 91.44 118 LEU B CA 1
ATOM 8696 C C . LEU B 1 118 ? 1.404 -41.188 -2.617 1 91.44 118 LEU B C 1
ATOM 8698 O O . LEU B 1 118 ? 0.566 -41.219 -1.713 1 91.44 118 LEU B O 1
ATOM 8702 N N . ALA B 1 119 ? 1.69 -40.125 -3.303 1 93.81 119 ALA B N 1
ATOM 8703 C CA . ALA B 1 119 ? 0.874 -38.938 -3.189 1 93.81 119 ALA B CA 1
ATOM 8704 C C . ALA B 1 119 ? -0.253 -38.938 -4.219 1 93.81 119 ALA B C 1
ATOM 8706 O O . ALA B 1 119 ? -0.011 -39.125 -5.414 1 93.81 119 ALA B O 1
ATOM 8707 N N . THR B 1 120 ? -1.479 -38.688 -3.744 1 95.31 120 THR B N 1
ATOM 8708 C CA . THR B 1 120 ? -2.639 -38.75 -4.629 1 95.31 120 THR B CA 1
ATOM 8709 C C . THR B 1 120 ? -3.477 -37.469 -4.488 1 95.31 120 THR B C 1
ATOM 8711 O O . THR B 1 120 ? -3.801 -37.062 -3.375 1 95.31 120 THR B O 1
ATOM 8714 N N . LEU B 1 121 ? -3.744 -36.906 -5.598 1 96 121 LEU B N 1
ATOM 8715 C CA . LEU B 1 121 ? -4.633 -35.75 -5.648 1 96 121 LEU B CA 1
ATOM 8716 C C . LEU B 1 121 ? -6.043 -36.156 -6.055 1 96 121 LEU B C 1
ATOM 8718 O O . LEU B 1 121 ? -6.234 -36.781 -7.105 1 96 121 LEU B O 1
ATOM 8722 N N . TYR B 1 122 ? -6.988 -35.75 -5.273 1 95.25 122 TYR B N 1
ATOM 8723 C CA . TYR B 1 122 ? -8.375 -36.156 -5.527 1 95.25 122 TYR B CA 1
ATOM 8724 C C . TYR B 1 122 ? -9.164 -34.969 -6.113 1 95.25 122 TYR B C 1
ATOM 8726 O O . TYR B 1 122 ? -8.727 -33.812 -6.039 1 95.25 122 TYR B O 1
ATOM 8734 N N . SER B 1 123 ? -10.281 -35.281 -6.742 1 93.38 123 SER B N 1
ATOM 8735 C CA . SER B 1 123 ? -11.125 -34.281 -7.379 1 93.38 123 SER B CA 1
ATOM 8736 C C . SER B 1 123 ? -11.688 -33.312 -6.355 1 93.38 123 SER B C 1
ATOM 8738 O O . SER B 1 123 ? -12.109 -32.188 -6.707 1 93.38 123 SER B O 1
ATOM 8740 N N . SER B 1 124 ? -11.727 -33.656 -5.066 1 93.06 124 SER B N 1
ATOM 8741 C CA . SER B 1 124 ? -12.172 -32.75 -3.994 1 93.06 124 SER B CA 1
ATOM 8742 C C . SER B 1 124 ? -11.094 -31.734 -3.645 1 93.06 124 SER B C 1
ATOM 8744 O O . SER B 1 124 ? -11.219 -31.016 -2.652 1 93.06 124 SER B O 1
ATOM 8746 N N . ASN B 1 125 ? -10.109 -31.703 -4.379 1 93.25 125 ASN B N 1
ATOM 8747 C CA . ASN B 1 125 ? -9.008 -30.766 -4.168 1 93.25 125 ASN B CA 1
ATOM 8748 C C . ASN B 1 125 ? -8.25 -31.094 -2.877 1 93.25 125 ASN B C 1
ATOM 8750 O O . ASN B 1 125 ? -7.902 -30.172 -2.121 1 93.25 125 ASN B O 1
ATOM 8754 N N . THR B 1 126 ? -8.109 -32.312 -2.635 1 94.75 126 THR B N 1
ATOM 8755 C CA . THR B 1 126 ? -7.387 -32.781 -1.457 1 94.75 126 THR B CA 1
ATOM 8756 C C . THR B 1 126 ? -6.199 -33.656 -1.861 1 94.75 126 THR B C 1
ATOM 8758 O O . THR B 1 126 ? -6.324 -34.531 -2.729 1 94.75 126 THR B O 1
ATOM 8761 N N . LEU B 1 127 ? -5.027 -33.312 -1.339 1 95.44 127 LEU B N 1
ATOM 8762 C CA . LEU B 1 127 ? -3.83 -34.125 -1.535 1 95.44 127 LEU B CA 1
ATOM 8763 C C . LEU B 1 127 ? -3.607 -35.062 -0.35 1 95.44 127 LEU B C 1
ATOM 8765 O O . LEU B 1 127 ? -3.613 -34.625 0.802 1 95.44 127 LEU B O 1
ATOM 8769 N N . VAL B 1 128 ? -3.436 -36.312 -0.63 1 95.12 128 VAL B N 1
ATOM 8770 C CA . VAL B 1 128 ? -3.26 -37.312 0.422 1 95.12 128 VAL B CA 1
ATOM 8771 C C . VAL B 1 128 ? -1.96 -38.062 0.196 1 95.12 128 VAL B C 1
ATOM 8773 O O . VAL B 1 128 ? -1.662 -38.469 -0.928 1 95.12 128 VAL B O 1
ATOM 8776 N N . LEU B 1 129 ? -1.192 -38.156 1.186 1 93.5 129 LEU B N 1
ATOM 8777 C CA . LEU B 1 129 ? -0.013 -39 1.149 1 93.5 129 LEU B CA 1
ATOM 8778 C C . LEU B 1 129 ? -0.282 -40.312 1.859 1 93.5 129 LEU B C 1
ATOM 8780 O O . LEU B 1 129 ? -0.595 -40.344 3.053 1 93.5 129 LEU B O 1
ATOM 8784 N N . ASN B 1 130 ? -0.205 -41.406 1.096 1 91.38 130 ASN B N 1
ATOM 8785 C CA . ASN B 1 130 ? -0.453 -42.75 1.623 1 91.38 130 ASN B CA 1
ATOM 8786 C C . ASN B 1 130 ? 0.815 -43.594 1.618 1 91.38 130 ASN B C 1
ATOM 8788 O O . ASN B 1 130 ? 1.701 -43.375 0.787 1 91.38 130 ASN B O 1
ATOM 8792 N N . ASN B 1 131 ? 0.825 -44.469 2.488 1 87.75 131 ASN B N 1
ATOM 8793 C CA . ASN B 1 131 ? 1.841 -45.531 2.469 1 87.75 131 ASN B CA 1
ATOM 8794 C C . ASN B 1 131 ? 1.459 -46.656 1.519 1 87.75 131 ASN B C 1
ATOM 8796 O O . ASN B 1 131 ? 0.438 -47.312 1.714 1 87.75 131 ASN B O 1
ATOM 8800 N N . ALA B 1 132 ? 2.225 -46.906 0.47 1 85.19 132 ALA B N 1
ATOM 8801 C CA . ALA B 1 132 ? 1.901 -47.875 -0.573 1 85.19 132 ALA B CA 1
ATOM 8802 C C . ALA B 1 132 ? 2.031 -49.312 -0.054 1 85.19 132 ALA B C 1
ATOM 8804 O O . ALA B 1 132 ? 1.507 -50.25 -0.66 1 85.19 132 ALA B O 1
ATOM 8805 N N . ARG B 1 133 ? 2.621 -49.531 1.069 1 82.25 133 ARG B N 1
ATOM 8806 C CA . ARG B 1 133 ? 2.799 -50.875 1.604 1 82.25 133 ARG B CA 1
ATOM 8807 C C . ARG B 1 133 ? 1.594 -51.312 2.436 1 82.25 133 ARG B C 1
ATOM 8809 O O . ARG B 1 133 ? 1.12 -52.438 2.322 1 82.25 133 ARG B O 1
ATOM 8816 N N . ASN B 1 134 ? 1.104 -50.406 3.293 1 85.19 134 ASN B N 1
ATOM 8817 C CA . ASN B 1 134 ? 0.035 -50.781 4.207 1 85.19 134 ASN B CA 1
ATOM 8818 C C . ASN B 1 134 ? -1.24 -50 3.943 1 85.19 134 ASN B C 1
ATOM 8820 O O . ASN B 1 134 ? -2.303 -50.312 4.473 1 85.19 134 ASN B O 1
ATOM 8824 N N . GLY B 1 135 ? -1.156 -49.031 3.137 1 85.62 135 GLY B N 1
ATOM 8825 C CA . GLY B 1 135 ? -2.344 -48.281 2.799 1 85.62 135 GLY B CA 1
ATOM 8826 C C . GLY B 1 135 ? -2.658 -47.188 3.807 1 85.62 135 GLY B C 1
ATOM 8827 O O . GLY B 1 135 ? -3.639 -46.469 3.656 1 85.62 135 GLY B O 1
ATOM 8828 N N . GLU B 1 136 ? -1.858 -47 4.773 1 88.38 136 GLU B N 1
ATOM 8829 C CA . GLU B 1 136 ? -2.113 -46 5.797 1 88.38 136 GLU B CA 1
ATOM 8830 C C . GLU B 1 136 ? -1.877 -44.562 5.258 1 88.38 136 GLU B C 1
ATOM 8832 O O . GLU B 1 136 ? -1 -44.375 4.414 1 88.38 136 GLU B O 1
ATOM 8837 N N . LYS B 1 137 ? -2.691 -43.688 5.836 1 90.38 137 LYS B N 1
ATOM 8838 C CA . LYS B 1 137 ? -2.568 -42.312 5.445 1 90.38 137 LYS B CA 1
ATOM 8839 C C . LYS B 1 137 ? -1.596 -41.562 6.355 1 90.38 137 LYS B C 1
ATOM 8841 O O . LYS B 1 137 ? -1.686 -41.656 7.582 1 90.38 137 LYS B O 1
ATOM 8846 N N . PHE B 1 138 ? -0.589 -40.938 5.715 1 90.06 138 PHE B N 1
ATOM 8847 C CA . PHE B 1 138 ? 0.31 -40.094 6.484 1 90.06 138 PHE B CA 1
ATOM 8848 C C . PHE B 1 138 ? -0.354 -38.781 6.816 1 90.06 138 PHE B C 1
ATOM 8850 O O . PHE B 1 138 ? -0.407 -38.375 7.984 1 90.06 138 PHE B O 1
ATOM 8857 N N . TRP B 1 139 ? -0.846 -38.031 5.828 1 92.88 139 TRP B N 1
ATOM 8858 C CA . TRP B 1 139 ? -1.556 -36.781 6.043 1 92.88 139 TRP B CA 1
ATOM 8859 C C . TRP B 1 139 ? -2.508 -36.5 4.887 1 92.88 139 TRP B C 1
ATOM 8861 O O . TRP B 1 139 ? -2.434 -37.125 3.836 1 92.88 139 TRP B O 1
ATOM 8871 N N . VAL B 1 140 ? -3.457 -35.562 5.223 1 94.12 140 VAL B N 1
ATOM 8872 C CA . VAL B 1 140 ? -4.43 -35.062 4.27 1 94.12 140 VAL B CA 1
ATOM 8873 C C . VAL B 1 140 ? -4.312 -33.531 4.195 1 94.12 140 VAL B C 1
ATOM 8875 O O . VAL B 1 140 ? -4.398 -32.844 5.219 1 94.12 140 VAL B O 1
ATOM 8878 N N . LEU B 1 141 ? -4.062 -33.062 2.982 1 94.62 141 LEU B N 1
ATOM 8879 C CA . LEU B 1 141 ? -3.91 -31.625 2.791 1 94.62 141 LEU B CA 1
ATOM 8880 C C . LEU B 1 141 ? -5.012 -31.078 1.885 1 94.62 141 LEU B C 1
ATOM 8882 O O . LEU B 1 141 ? -4.957 -31.25 0.665 1 94.62 141 LEU B O 1
ATOM 8886 N N . PRO B 1 142 ? -5.973 -30.328 2.381 1 93.81 142 PRO B N 1
ATOM 8887 C CA . PRO B 1 142 ? -7.023 -29.719 1.559 1 93.81 142 PRO B CA 1
ATOM 8888 C C . PRO B 1 142 ? -6.609 -28.375 0.982 1 93.81 142 PRO B C 1
ATOM 8890 O O . PRO B 1 142 ? -5.922 -27.594 1.65 1 93.81 142 PRO B O 1
ATOM 8893 N N . PHE B 1 143 ? -6.926 -28.156 -0.251 1 92.69 143 PHE B N 1
ATOM 8894 C CA . PHE B 1 143 ? -6.703 -26.859 -0.889 1 92.69 143 PHE B CA 1
ATOM 8895 C C . PHE B 1 143 ? -8.008 -26.078 -1.011 1 92.69 143 PHE B C 1
ATOM 8897 O O . PHE B 1 143 ? -9.07 -26.672 -1.23 1 92.69 143 PHE B O 1
ATOM 8904 N N . SER B 1 144 ? -7.961 -24.719 -0.934 1 86.88 144 SER B N 1
ATOM 8905 C CA . SER B 1 144 ? -9.141 -23.875 -1.072 1 86.88 144 SER B CA 1
ATOM 8906 C C . SER B 1 144 ? -9.438 -23.562 -2.539 1 86.88 144 SER B C 1
ATOM 8908 O O . SER B 1 144 ? -10.57 -23.234 -2.893 1 86.88 144 SER B O 1
ATOM 8910 N N . THR B 1 145 ? -8.453 -23.672 -3.338 1 87.81 145 THR B N 1
ATOM 8911 C CA . THR B 1 145 ? -8.625 -23.438 -4.766 1 87.81 145 THR B CA 1
ATOM 8912 C C . THR B 1 145 ? -8.68 -24.75 -5.539 1 87.81 145 THR B C 1
ATOM 8914 O O . THR B 1 145 ? -8.164 -25.766 -5.074 1 87.81 145 THR B O 1
ATOM 8917 N N . ARG B 1 146 ? -9.289 -24.688 -6.656 1 91.31 146 ARG B N 1
ATOM 8918 C CA . ARG B 1 146 ? -9.383 -25.875 -7.496 1 91.31 146 ARG B CA 1
ATOM 8919 C C . ARG B 1 146 ? -8.047 -26.188 -8.164 1 91.31 146 ARG B C 1
ATOM 8921 O O . ARG B 1 146 ? -7.402 -25.297 -8.711 1 91.31 146 ARG B O 1
ATOM 8928 N N . ILE B 1 147 ? -7.621 -27.516 -8.07 1 92.31 147 ILE B N 1
ATOM 8929 C CA . ILE B 1 147 ? -6.352 -27.984 -8.633 1 92.31 147 ILE B CA 1
ATOM 8930 C C . ILE B 1 147 ? -6.609 -29.062 -9.672 1 92.31 147 ILE B C 1
ATOM 8932 O O . ILE B 1 147 ? -7.453 -29.938 -9.477 1 92.31 147 ILE B O 1
ATOM 8936 N N . PHE B 1 148 ? -5.801 -28.938 -10.75 1 90.44 148 PHE B N 1
ATOM 8937 C CA . PHE B 1 148 ? -6.059 -29.844 -11.859 1 90.44 148 PHE B CA 1
ATOM 8938 C C . PHE B 1 148 ? -4.906 -30.828 -12.039 1 90.44 148 PHE B C 1
ATOM 8940 O O . PHE B 1 148 ? -5.051 -31.859 -12.703 1 90.44 148 PHE B O 1
ATOM 8947 N N . ASP B 1 149 ? -3.793 -30.469 -11.594 1 93.88 149 ASP B N 1
ATOM 8948 C CA . ASP B 1 149 ? -2.596 -31.281 -11.766 1 93.88 149 ASP B CA 1
ATOM 8949 C C . ASP B 1 149 ? -1.528 -30.922 -10.734 1 93.88 149 ASP B C 1
ATOM 8951 O O . ASP B 1 149 ? -1.604 -29.875 -10.102 1 93.88 149 ASP B O 1
ATOM 8955 N N . PHE B 1 150 ? -0.613 -31.875 -10.508 1 95.75 150 PHE B N 1
ATOM 8956 C CA . PHE B 1 150 ? 0.537 -31.547 -9.672 1 95.75 150 PHE B CA 1
ATOM 8957 C C . PHE B 1 150 ? 1.737 -32.406 -10.039 1 95.75 150 PHE B C 1
ATOM 8959 O O . PHE B 1 150 ? 1.585 -33.469 -10.672 1 95.75 150 PHE B O 1
ATOM 8966 N N . THR B 1 151 ? 2.857 -31.969 -9.742 1 95.62 151 THR B N 1
ATOM 8967 C CA . THR B 1 151 ? 4.102 -32.688 -10 1 95.62 151 THR B CA 1
ATOM 8968 C C . THR B 1 151 ? 5.102 -32.469 -8.867 1 95.62 151 THR B C 1
ATOM 8970 O O . THR B 1 151 ? 4.949 -31.531 -8.07 1 95.62 151 THR B O 1
ATOM 8973 N N . ILE B 1 152 ? 6.012 -33.375 -8.734 1 92.44 152 ILE B N 1
ATOM 8974 C CA . ILE B 1 152 ? 7.051 -33.312 -7.711 1 92.44 152 ILE B CA 1
ATOM 8975 C C . ILE B 1 152 ? 8.422 -33.188 -8.375 1 92.44 152 ILE B C 1
ATOM 8977 O O . ILE B 1 152 ? 8.688 -33.781 -9.414 1 92.44 152 ILE B O 1
ATOM 8981 N N . ASP B 1 153 ? 9.227 -32.375 -7.758 1 89.75 153 ASP B N 1
ATOM 8982 C CA . ASP B 1 153 ? 10.594 -32.219 -8.242 1 89.75 153 ASP B CA 1
ATOM 8983 C C . ASP B 1 153 ? 11.453 -33.438 -7.883 1 89.75 153 ASP B C 1
ATOM 8985 O O . ASP B 1 153 ? 11.648 -33.719 -6.703 1 89.75 153 ASP B O 1
ATOM 8989 N N . LEU B 1 154 ? 11.961 -34.031 -8.836 1 80.19 154 LEU B N 1
ATOM 8990 C CA . LEU B 1 154 ? 12.734 -35.25 -8.617 1 80.19 154 LEU B CA 1
ATOM 8991 C C . LEU B 1 154 ? 14.102 -34.938 -8.031 1 80.19 154 LEU B C 1
ATOM 8993 O O . LEU B 1 154 ? 14.773 -35.812 -7.484 1 80.19 154 LEU B O 1
ATOM 8997 N N . LYS B 1 155 ? 14.492 -33.781 -8.203 1 81.81 155 LYS B N 1
ATOM 8998 C CA . LYS B 1 155 ? 15.797 -33.375 -7.676 1 81.81 155 LYS B CA 1
ATOM 8999 C C . LYS B 1 155 ? 15.68 -32.906 -6.227 1 81.81 155 LYS B C 1
ATOM 9001 O O . LYS B 1 155 ? 16.656 -32.938 -5.48 1 81.81 155 LYS B O 1
ATOM 9006 N N . ASP B 1 156 ? 14.547 -32.375 -5.906 1 81.56 156 ASP B N 1
ATOM 9007 C CA . ASP B 1 156 ? 14.211 -32 -4.535 1 81.56 156 ASP B CA 1
ATOM 9008 C C . ASP B 1 156 ? 12.75 -32.344 -4.223 1 81.56 156 ASP B C 1
ATOM 9010 O O . ASP B 1 156 ? 11.859 -31.5 -4.426 1 81.56 156 ASP B O 1
ATOM 9014 N N . PHE B 1 157 ? 12.484 -33.375 -3.613 1 80 157 PHE B N 1
ATOM 9015 C CA . PHE B 1 157 ? 11.141 -33.906 -3.406 1 80 157 PHE B CA 1
ATOM 9016 C C . PHE B 1 157 ? 10.336 -33 -2.475 1 80 157 PHE B C 1
ATOM 9018 O O . PHE B 1 157 ? 9.109 -33.125 -2.4 1 80 157 PHE B O 1
ATOM 9025 N N . SER B 1 158 ? 11.008 -32.156 -1.864 1 83.12 158 SER B N 1
ATOM 9026 C CA . SER B 1 158 ? 10.281 -31.281 -0.949 1 83.12 158 SER B CA 1
ATOM 9027 C C . SER B 1 158 ? 9.531 -30.188 -1.705 1 83.12 158 SER B C 1
ATOM 9029 O O . SER B 1 158 ? 8.711 -29.469 -1.124 1 83.12 158 SER B O 1
ATOM 9031 N N . ASN B 1 159 ? 9.828 -30.141 -2.988 1 89.44 159 ASN B N 1
ATOM 9032 C CA . ASN B 1 159 ? 9.172 -29.125 -3.814 1 89.44 159 ASN B CA 1
ATOM 9033 C C . ASN B 1 159 ? 8.07 -29.734 -4.68 1 89.44 159 ASN B C 1
ATOM 9035 O O . ASN B 1 159 ? 8.297 -30.734 -5.375 1 89.44 159 ASN B O 1
ATOM 9039 N N . MET B 1 160 ? 6.887 -29.156 -4.566 1 94.06 160 MET B N 1
ATOM 9040 C CA . MET B 1 160 ? 5.762 -29.578 -5.387 1 94.06 160 MET B CA 1
ATOM 9041 C C . MET B 1 160 ? 5.141 -28.406 -6.129 1 94.06 160 MET B C 1
ATOM 9043 O O . MET B 1 160 ? 5.168 -27.266 -5.637 1 94.06 160 MET B O 1
ATOM 9047 N N . ALA B 1 161 ? 4.703 -28.656 -7.293 1 96 161 ALA B N 1
ATOM 9048 C CA . ALA B 1 161 ? 4.012 -27.656 -8.086 1 96 161 ALA B CA 1
ATOM 9049 C C . ALA B 1 161 ? 2.586 -28.094 -8.414 1 96 161 ALA B C 1
ATOM 9051 O O . ALA B 1 161 ? 2.346 -29.266 -8.703 1 96 161 ALA B O 1
ATOM 9052 N N . PHE B 1 162 ? 1.595 -27.172 -8.32 1 95.88 162 PHE B N 1
ATOM 9053 C CA . PHE B 1 162 ? 0.186 -27.438 -8.57 1 95.88 162 PHE B CA 1
ATOM 9054 C C . PHE B 1 162 ? -0.365 -26.516 -9.648 1 95.88 162 PHE B C 1
ATOM 9056 O O . PHE B 1 162 ? 0.055 -25.359 -9.75 1 95.88 162 PHE B O 1
ATOM 9063 N N . ALA B 1 163 ? -1.195 -27.125 -10.469 1 95.06 163 ALA B N 1
ATOM 9064 C CA . ALA B 1 163 ? -1.875 -26.328 -11.484 1 95.06 163 ALA B CA 1
ATOM 9065 C C . ALA B 1 163 ? -3.242 -25.859 -10.992 1 95.06 163 ALA B C 1
ATOM 9067 O O . ALA B 1 163 ? -4.09 -26.672 -10.625 1 95.06 163 ALA B O 1
ATOM 9068 N N . GLY B 1 164 ? -3.439 -24.547 -11.023 1 90.19 164 GLY B N 1
ATOM 9069 C CA . GLY B 1 164 ? -4.707 -23.984 -10.586 1 90.19 164 GLY B CA 1
ATOM 9070 C C . GLY B 1 164 ? -5.551 -23.469 -11.742 1 90.19 164 GLY B C 1
ATOM 9071 O O . GLY B 1 164 ? -5.273 -23.766 -12.906 1 90.19 164 GLY B O 1
ATOM 9072 N N . THR B 1 165 ? -6.539 -22.688 -11.359 1 87.69 165 THR B N 1
ATOM 9073 C CA . THR B 1 165 ? -7.465 -22.141 -12.344 1 87.69 165 THR B CA 1
ATOM 9074 C C . THR B 1 165 ? -6.836 -20.953 -13.07 1 87.69 165 THR B C 1
ATOM 9076 O O . THR B 1 165 ? -5.926 -20.297 -12.547 1 87.69 165 THR B O 1
ATOM 9079 N N . ASN B 1 166 ? -7.207 -20.734 -14.273 1 85.38 166 ASN B N 1
ATOM 9080 C CA . ASN B 1 166 ? -6.824 -19.562 -15.062 1 85.38 166 ASN B CA 1
ATOM 9081 C C . ASN B 1 166 ? -5.312 -19.5 -15.273 1 85.38 166 ASN B C 1
ATOM 9083 O O . ASN B 1 166 ? -4.715 -18.422 -15.211 1 85.38 166 ASN B O 1
ATOM 9087 N N . GLY B 1 167 ? -4.715 -20.688 -15.336 1 87.12 167 GLY B N 1
ATOM 9088 C CA . GLY B 1 167 ? -3.295 -20.734 -15.648 1 87.12 167 GLY B CA 1
ATOM 9089 C C . GLY B 1 167 ? -2.414 -20.391 -14.453 1 87.12 167 GLY B C 1
ATOM 9090 O O . GLY B 1 167 ? -1.236 -20.078 -14.625 1 87.12 167 GLY B O 1
ATOM 9091 N N . SER B 1 168 ? -2.902 -20.5 -13.234 1 91.75 168 SER B N 1
ATOM 9092 C CA . SER B 1 168 ? -2.119 -20.219 -12.039 1 91.75 168 SER B CA 1
ATOM 9093 C C . SER B 1 168 ? -1.327 -21.438 -11.594 1 91.75 168 SER B C 1
ATOM 9095 O O . SER B 1 168 ? -1.791 -22.562 -11.734 1 91.75 168 SER B O 1
ATOM 9097 N N . ILE B 1 169 ? -0.129 -21.172 -11.172 1 94.62 169 ILE B N 1
ATOM 9098 C CA . ILE B 1 169 ? 0.751 -22.219 -10.656 1 94.62 169 ILE B CA 1
ATOM 9099 C C . ILE B 1 169 ? 0.999 -22 -9.172 1 94.62 169 ILE B C 1
ATOM 9101 O O . ILE B 1 169 ? 1.334 -20.891 -8.75 1 94.62 169 ILE B O 1
ATOM 9105 N N . LEU B 1 170 ? 0.77 -23.031 -8.383 1 94.56 170 LEU B N 1
ATOM 9106 C CA . LEU B 1 170 ? 1.055 -23 -6.953 1 94.56 170 LEU B CA 1
ATOM 9107 C C . LEU B 1 170 ? 2.318 -23.781 -6.633 1 94.56 170 LEU B C 1
ATOM 9109 O O . LEU B 1 170 ? 2.428 -24.969 -6.996 1 94.56 170 LEU B O 1
ATOM 9113 N N . LEU B 1 171 ? 3.238 -23.156 -6.039 1 94.31 171 LEU B N 1
ATOM 9114 C CA . LEU B 1 171 ? 4.473 -23.812 -5.625 1 94.31 171 LEU B CA 1
ATOM 9115 C C . LEU B 1 171 ? 4.496 -24.031 -4.113 1 94.31 171 LEU B C 1
ATOM 9117 O O . LEU B 1 171 ? 4.434 -23.062 -3.346 1 94.31 171 LEU B O 1
ATOM 9121 N N . LEU B 1 172 ? 4.57 -25.266 -3.744 1 93.44 172 LEU B N 1
ATOM 9122 C CA . LEU B 1 172 ? 4.641 -25.625 -2.332 1 93.44 172 LEU B CA 1
ATOM 9123 C C . LEU B 1 172 ? 6.031 -26.125 -1.97 1 93.44 172 LEU B C 1
ATOM 9125 O O . LEU B 1 172 ? 6.543 -27.062 -2.596 1 93.44 172 LEU B O 1
ATOM 9129 N N . ARG B 1 173 ? 6.555 -25.484 -1.002 1 88.06 173 ARG B N 1
ATOM 9130 C CA . ARG B 1 173 ? 7.898 -25.859 -0.572 1 88.06 173 ARG B CA 1
ATOM 9131 C C . ARG B 1 173 ? 7.875 -26.484 0.815 1 88.06 173 ARG B C 1
ATOM 9133 O O . ARG B 1 173 ? 6.887 -26.375 1.542 1 88.06 173 ARG B O 1
ATOM 9140 N N . ASN B 1 174 ? 8.898 -27.344 1.062 1 81.25 174 ASN B N 1
ATOM 9141 C CA . ASN B 1 174 ? 9.156 -27.953 2.361 1 81.25 174 ASN B CA 1
ATOM 9142 C C . ASN B 1 174 ? 8.109 -29 2.711 1 81.25 174 ASN B C 1
ATOM 9144 O O . ASN B 1 174 ? 7.555 -28.984 3.812 1 81.25 174 ASN B O 1
ATOM 9148 N N . VAL B 1 175 ? 7.824 -29.828 1.796 1 86.69 175 VAL B N 1
ATOM 9149 C CA . VAL B 1 175 ? 6.91 -30.938 2.051 1 86.69 175 VAL B CA 1
ATOM 9150 C C . VAL B 1 175 ? 7.68 -32.125 2.625 1 86.69 175 VAL B C 1
ATOM 9152 O O . VAL B 1 175 ? 8.688 -32.562 2.057 1 86.69 175 VAL B O 1
ATOM 9155 N N . GLU B 1 176 ? 7.281 -32.531 3.723 1 80.88 176 GLU B N 1
ATOM 9156 C CA . GLU B 1 176 ? 7.879 -33.688 4.363 1 80.88 176 GLU B CA 1
ATOM 9157 C C . GLU B 1 176 ? 6.84 -34.781 4.602 1 80.88 176 GLU B C 1
ATOM 9159 O O . GLU B 1 176 ? 5.645 -34.5 4.668 1 80.88 176 GLU B O 1
ATOM 9164 N N . ALA B 1 177 ? 7.285 -36.031 4.656 1 79.44 177 ALA B N 1
ATOM 9165 C CA . ALA B 1 177 ? 6.371 -37.156 4.801 1 79.44 177 ALA B CA 1
ATOM 9166 C C . ALA B 1 177 ? 5.801 -37.219 6.215 1 79.44 177 ALA B C 1
ATOM 9168 O O . ALA B 1 177 ? 4.66 -37.656 6.41 1 79.44 177 ALA B O 1
ATOM 9169 N N . HIS B 1 178 ? 6.516 -36.719 7.141 1 77.12 178 HIS B N 1
ATOM 9170 C CA . HIS B 1 178 ? 6.152 -36.938 8.531 1 77.12 178 HIS B CA 1
ATOM 9171 C C . HIS B 1 178 ? 5.215 -35.875 9.047 1 77.12 178 HIS B C 1
ATOM 9173 O O . HIS B 1 178 ? 4.523 -36.062 10.047 1 77.12 178 HIS B O 1
ATOM 9179 N N . GLU B 1 179 ? 5.207 -34.781 8.422 1 85.31 179 GLU B N 1
ATOM 9180 C CA . GLU B 1 179 ? 4.367 -33.688 8.883 1 85.31 179 GLU B CA 1
ATOM 9181 C C . GLU B 1 179 ? 3.516 -33.125 7.754 1 85.31 179 GLU B C 1
ATOM 9183 O O . GLU B 1 179 ? 3.975 -33.031 6.613 1 85.31 179 GLU B O 1
ATOM 9188 N N . THR B 1 180 ? 2.301 -32.875 8.195 1 88.81 180 THR B N 1
ATOM 9189 C CA . THR B 1 180 ? 1.427 -32.219 7.219 1 88.81 180 THR B CA 1
ATOM 9190 C C . THR B 1 180 ? 1.979 -30.859 6.812 1 88.81 180 THR B C 1
ATOM 9192 O O . THR B 1 180 ? 2.283 -30.031 7.668 1 88.81 180 THR B O 1
ATOM 9195 N N . PRO B 1 181 ? 2.152 -30.641 5.578 1 89.31 181 PRO B N 1
ATOM 9196 C CA . PRO B 1 181 ? 2.652 -29.344 5.137 1 89.31 181 PRO B CA 1
ATOM 9197 C C . PRO B 1 181 ? 1.738 -28.188 5.547 1 89.31 181 PRO B C 1
ATOM 9199 O O . PRO B 1 181 ? 0.513 -28.328 5.527 1 89.31 181 PRO B O 1
ATOM 9202 N N . VAL B 1 182 ? 2.258 -27.047 5.906 1 85.25 182 VAL B N 1
ATOM 9203 C CA . VAL B 1 182 ? 1.507 -25.859 6.309 1 85.25 182 VAL B CA 1
ATOM 9204 C C . VAL B 1 182 ? 1.357 -24.922 5.121 1 85.25 182 VAL B C 1
ATOM 9206 O O . VAL B 1 182 ? 2.342 -24.594 4.453 1 85.25 182 VAL B O 1
ATOM 9209 N N . LEU B 1 183 ? 0.119 -24.578 4.859 1 85.69 183 LEU B N 1
ATOM 9210 C CA . LEU B 1 183 ? -0.15 -23.656 3.758 1 85.69 183 LEU B CA 1
ATOM 9211 C C . LEU B 1 183 ? -0.045 -22.203 4.223 1 85.69 183 LEU B C 1
ATOM 9213 O O . LEU B 1 183 ? -1.051 -21.594 4.582 1 85.69 183 LEU B O 1
ATOM 9217 N N . SER B 1 184 ? 1.149 -21.656 4.336 1 80.62 184 SER B N 1
ATOM 9218 C CA . SER B 1 184 ? 1.385 -20.266 4.703 1 80.62 184 SER B CA 1
ATOM 9219 C C . SER B 1 184 ? 1.951 -19.469 3.533 1 80.62 184 SER B C 1
ATOM 9221 O O . SER B 1 184 ? 2.32 -20.047 2.508 1 80.62 184 SER B O 1
ATOM 9223 N N . ASP B 1 185 ? 1.927 -18.188 3.611 1 74.62 185 ASP B N 1
ATOM 9224 C CA . ASP B 1 185 ? 2.42 -17.312 2.545 1 74.62 185 ASP B CA 1
ATOM 9225 C C . ASP B 1 185 ? 3.904 -17.562 2.283 1 74.62 185 ASP B C 1
ATOM 9227 O O . ASP B 1 185 ? 4.395 -17.312 1.18 1 74.62 185 ASP B O 1
ATOM 9231 N N . SER B 1 186 ? 4.543 -18.094 3.279 1 73.44 186 SER B N 1
ATOM 9232 C CA . SER B 1 186 ? 5.973 -18.344 3.129 1 73.44 186 SER B CA 1
ATOM 9233 C C . SER B 1 186 ? 6.23 -19.656 2.406 1 73.44 186 SER B C 1
ATOM 9235 O O . SER B 1 186 ? 7.254 -19.812 1.739 1 73.44 186 SER B O 1
ATOM 9237 N N . THR B 1 187 ? 5.301 -20.531 2.461 1 79.44 187 THR B N 1
ATOM 9238 C CA . THR B 1 187 ? 5.535 -21.859 1.91 1 79.44 187 THR B CA 1
ATOM 9239 C C . THR B 1 187 ? 4.777 -22.047 0.599 1 79.44 187 THR B C 1
ATOM 9241 O O . THR B 1 187 ? 5.156 -22.875 -0.231 1 79.44 187 THR B O 1
ATOM 9244 N N . LEU B 1 188 ? 3.762 -21.344 0.533 1 85.88 188 LEU B N 1
ATOM 9245 C CA . LEU B 1 188 ? 2.955 -21.453 -0.678 1 85.88 188 LEU B CA 1
ATOM 9246 C C . LEU B 1 188 ? 2.969 -20.141 -1.465 1 85.88 188 LEU B C 1
ATOM 9248 O O . LEU B 1 188 ? 2.553 -19.109 -0.953 1 85.88 188 LEU B O 1
ATOM 9252 N N . THR B 1 189 ? 3.492 -20.281 -2.682 1 89.06 189 THR B N 1
ATOM 9253 C CA . THR B 1 189 ? 3.521 -19.109 -3.547 1 89.06 189 THR B CA 1
ATOM 9254 C C . THR B 1 189 ? 2.686 -19.328 -4.801 1 89.06 189 THR B C 1
ATOM 9256 O O . THR B 1 189 ? 2.707 -20.422 -5.375 1 89.06 189 THR B O 1
ATOM 9259 N N . THR B 1 190 ? 1.873 -18.391 -5.156 1 90.56 190 THR B N 1
ATOM 9260 C CA . THR B 1 190 ? 1.012 -18.5 -6.328 1 90.56 190 THR B CA 1
ATOM 9261 C C . THR B 1 190 ? 1.38 -17.438 -7.359 1 90.56 190 THR B C 1
ATOM 9263 O O . THR B 1 190 ? 1.658 -16.281 -7.004 1 90.56 190 THR B O 1
ATOM 9266 N N . PHE B 1 191 ? 1.562 -17.797 -8.594 1 88.69 191 PHE B N 1
ATOM 9267 C CA . PHE B 1 191 ? 1.772 -16.828 -9.664 1 88.69 191 PHE B CA 1
ATOM 9268 C C . PHE B 1 191 ? 1.116 -17.297 -10.961 1 88.69 191 PHE B C 1
ATOM 9270 O O . PHE B 1 191 ? 0.767 -18.469 -11.086 1 88.69 191 PHE B O 1
ATOM 9277 N N . LYS B 1 192 ? 0.933 -16.359 -11.914 1 86.94 192 LYS B N 1
ATOM 9278 C CA . LYS B 1 192 ? 0.271 -16.672 -13.18 1 86.94 192 LYS B CA 1
ATOM 9279 C C . LYS B 1 192 ? 1.29 -16.922 -14.289 1 86.94 192 LYS B C 1
ATOM 9281 O O . LYS B 1 192 ? 2.246 -16.156 -14.438 1 86.94 192 LYS B O 1
ATOM 9286 N N . ALA B 1 193 ? 1.106 -18.047 -14.969 1 87.06 193 ALA B N 1
ATOM 9287 C CA . ALA B 1 193 ? 2.008 -18.375 -16.062 1 87.06 193 ALA B CA 1
ATOM 9288 C C . ALA B 1 193 ? 1.547 -17.75 -17.375 1 87.06 193 ALA B C 1
ATOM 9290 O O . ALA B 1 193 ? 2.283 -17.734 -18.359 1 87.06 193 ALA B O 1
ATOM 9291 N N . THR B 1 194 ? 0.339 -17.234 -17.391 1 83.62 194 THR B N 1
ATOM 9292 C CA . THR B 1 194 ? -0.187 -16.641 -18.609 1 83.62 194 THR B CA 1
ATOM 9293 C C . THR B 1 194 ? -1.029 -15.406 -18.266 1 83.62 194 THR B C 1
ATOM 9295 O O . THR B 1 194 ? -1.561 -15.289 -17.172 1 83.62 194 THR B O 1
ATOM 9298 N N . ASP B 1 195 ? -1.109 -14.492 -19.25 1 76.38 195 ASP B N 1
ATOM 9299 C CA . ASP B 1 195 ? -1.919 -13.289 -19.094 1 76.38 195 ASP B CA 1
ATOM 9300 C C . ASP B 1 195 ? -3.355 -13.531 -19.547 1 76.38 195 ASP B C 1
ATOM 9302 O O . ASP B 1 195 ? -4.258 -12.766 -19.203 1 76.38 195 ASP B O 1
ATOM 9306 N N . ASP B 1 196 ? -3.539 -14.672 -20.234 1 77.88 196 ASP B N 1
ATOM 9307 C CA . ASP B 1 196 ? -4.871 -14.992 -20.75 1 77.88 196 ASP B CA 1
ATOM 9308 C C . ASP B 1 196 ? -5.652 -15.836 -19.75 1 77.88 196 ASP B C 1
ATOM 9310 O O . ASP B 1 196 ? -5.254 -16.953 -19.422 1 77.88 196 ASP B O 1
ATOM 9314 N N . ASP B 1 197 ? -6.812 -15.32 -19.359 1 74.62 197 ASP B N 1
ATOM 9315 C CA . ASP B 1 197 ? -7.625 -15.977 -18.344 1 74.62 197 ASP B CA 1
ATOM 9316 C C . ASP B 1 197 ? -8.328 -17.203 -18.906 1 74.62 197 ASP B C 1
ATOM 9318 O O . ASP B 1 197 ? -8.797 -18.062 -18.156 1 74.62 197 ASP B O 1
ATOM 9322 N N . ASN B 1 198 ? -8.289 -17.406 -20.188 1 78.94 198 ASN B N 1
ATOM 9323 C CA . ASN B 1 198 ? -9 -18.531 -20.766 1 78.94 198 ASN B CA 1
ATOM 9324 C C . ASN B 1 198 ? -8.086 -19.734 -20.969 1 78.94 198 ASN B C 1
ATOM 9326 O O . ASN B 1 198 ? -8.547 -20.828 -21.312 1 78.94 198 ASN B O 1
ATOM 9330 N N . ASP B 1 199 ? -6.922 -19.562 -20.656 1 83.19 199 ASP B N 1
ATOM 9331 C CA . ASP B 1 199 ? -5.977 -20.656 -20.859 1 83.19 199 ASP B CA 1
ATOM 9332 C C . ASP B 1 199 ? -6.035 -21.656 -19.703 1 83.19 199 ASP B C 1
ATOM 9334 O O . ASP B 1 199 ? -6.008 -21.266 -18.531 1 83.19 199 ASP B O 1
ATOM 9338 N N . GLN B 1 200 ? -6.223 -22.938 -20.125 1 86.06 200 GLN B N 1
ATOM 9339 C CA . GLN B 1 200 ? -6.23 -23.984 -19.125 1 86.06 200 GLN B CA 1
ATOM 9340 C C . GLN B 1 200 ? -4.961 -24.828 -19.203 1 86.06 200 GLN B C 1
ATOM 9342 O O . GLN B 1 200 ? -4.523 -25.203 -20.297 1 86.06 200 GLN B O 1
ATOM 9347 N N . LEU B 1 201 ? -4.379 -25.109 -18.094 1 91.25 201 LEU B N 1
ATOM 9348 C CA . LEU B 1 201 ? -3.176 -25.938 -18 1 91.25 201 LEU B CA 1
ATOM 9349 C C . LEU B 1 201 ? -3.508 -27.406 -18.219 1 91.25 201 LEU B C 1
ATOM 9351 O O . LEU B 1 201 ? -4.43 -27.938 -17.594 1 91.25 201 LEU B O 1
ATOM 9355 N N . ILE B 1 202 ? -2.844 -27.969 -19.125 1 90.31 202 ILE B N 1
ATOM 9356 C CA . ILE B 1 202 ? -3.053 -29.375 -19.438 1 90.31 202 ILE B CA 1
ATOM 9357 C C . ILE B 1 202 ? -2.088 -30.234 -18.625 1 90.31 202 ILE B C 1
ATOM 9359 O O . ILE B 1 202 ? -2.424 -31.359 -18.234 1 90.31 202 ILE B O 1
ATOM 9363 N N . GLN B 1 203 ? -0.876 -29.703 -18.484 1 94.44 203 GLN B N 1
ATOM 9364 C CA . GLN B 1 203 ? 0.157 -30.516 -17.844 1 94.44 203 GLN B CA 1
ATOM 9365 C C . GLN B 1 203 ? 1.195 -29.641 -17.156 1 94.44 203 GLN B C 1
ATOM 9367 O O . GLN B 1 203 ? 1.522 -28.547 -17.641 1 94.44 203 GLN B O 1
ATOM 9372 N N . LEU B 1 204 ? 1.636 -30.156 -16.016 1 95.5 204 LEU B N 1
ATOM 9373 C CA . LEU B 1 204 ? 2.777 -29.594 -15.312 1 95.5 204 LEU B CA 1
ATOM 9374 C C . LEU B 1 204 ? 3.861 -30.641 -15.094 1 95.5 204 LEU B C 1
ATOM 9376 O O . LEU B 1 204 ? 3.58 -31.75 -14.625 1 95.5 204 LEU B O 1
ATOM 9380 N N . THR B 1 205 ? 5.043 -30.266 -15.531 1 95.94 205 THR B N 1
ATOM 9381 C CA . THR B 1 205 ? 6.129 -31.219 -15.336 1 95.94 205 THR B CA 1
ATOM 9382 C C . THR B 1 205 ? 7.465 -30.5 -15.18 1 95.94 205 THR B C 1
ATOM 9384 O O . THR B 1 205 ? 7.715 -29.5 -15.844 1 95.94 205 THR B O 1
ATOM 9387 N N . TYR B 1 206 ? 8.258 -30.984 -14.258 1 95.75 206 TYR B N 1
ATOM 9388 C CA . TYR B 1 206 ? 9.578 -30.406 -14.055 1 95.75 206 TYR B CA 1
ATOM 9389 C C . TYR B 1 206 ? 10.531 -30.797 -15.18 1 95.75 206 TYR B C 1
ATOM 9391 O O . TYR B 1 206 ? 10.367 -31.875 -15.781 1 95.75 206 TYR B O 1
ATOM 9399 N N . HIS B 1 207 ? 11.461 -29.875 -15.328 1 94.81 207 HIS B N 1
ATOM 9400 C CA . HIS B 1 207 ? 12.531 -30.188 -16.266 1 94.81 207 HIS B CA 1
ATOM 9401 C C . HIS B 1 207 ? 13.414 -31.312 -15.75 1 94.81 207 HIS B C 1
ATOM 9403 O O . HIS B 1 207 ? 13.805 -31.312 -14.578 1 94.81 207 HIS B O 1
ATOM 9409 N N . LYS B 1 208 ? 13.555 -32.375 -16.391 1 91.5 208 LYS B N 1
ATOM 9410 C CA . LYS B 1 208 ? 14.328 -33.5 -15.938 1 91.5 208 LYS B CA 1
ATOM 9411 C C . LYS B 1 208 ? 15.828 -33.219 -15.969 1 91.5 208 LYS B C 1
ATOM 9413 O O . LYS B 1 208 ? 16.594 -33.844 -15.219 1 91.5 208 LYS B O 1
ATOM 9418 N N . ALA B 1 209 ? 16.203 -32.344 -16.75 1 91.69 209 ALA B N 1
ATOM 9419 C CA . ALA B 1 209 ? 17.641 -32.062 -16.922 1 91.69 209 ALA B CA 1
ATOM 9420 C C . ALA B 1 209 ? 18.141 -31.078 -15.883 1 91.69 209 ALA B C 1
ATOM 9422 O O . ALA B 1 209 ? 19.234 -31.234 -15.336 1 91.69 209 ALA B O 1
ATOM 9423 N N . TYR B 1 210 ? 17.406 -30.047 -15.711 1 92.19 210 TYR B N 1
ATOM 9424 C CA . TYR B 1 210 ? 17.891 -28.969 -14.867 1 92.19 210 TYR B CA 1
ATOM 9425 C C . TYR B 1 210 ? 17.047 -28.844 -13.609 1 92.19 210 TYR B C 1
ATOM 9427 O O . TYR B 1 210 ? 15.891 -29.281 -13.586 1 92.19 210 TYR B O 1
ATOM 9435 N N . GLU B 1 211 ? 17.688 -28.156 -12.703 1 89.88 211 GLU B N 1
ATOM 9436 C CA . GLU B 1 211 ? 16.984 -27.922 -11.445 1 89.88 211 GLU B CA 1
ATOM 9437 C C . GLU B 1 211 ? 16.156 -26.641 -11.516 1 89.88 211 GLU B C 1
ATOM 9439 O O . GLU B 1 211 ? 16.5 -25.703 -12.227 1 89.88 211 GLU B O 1
ATOM 9444 N N . ASP B 1 212 ? 15.086 -26.609 -10.891 1 91.12 212 ASP B N 1
ATOM 9445 C CA . ASP B 1 212 ? 14.258 -25.422 -10.641 1 91.12 212 ASP B CA 1
ATOM 9446 C C . ASP B 1 212 ? 13.586 -24.953 -11.922 1 91.12 212 ASP B C 1
ATOM 9448 O O . ASP B 1 212 ? 13.297 -23.766 -12.078 1 91.12 212 ASP B O 1
ATOM 9452 N N . LEU B 1 213 ? 13.5 -25.781 -12.883 1 95.69 213 LEU B N 1
ATOM 9453 C CA . LEU B 1 213 ? 12.797 -25.438 -14.109 1 95.69 213 LEU B CA 1
ATOM 9454 C C . LEU B 1 213 ? 11.523 -26.266 -14.25 1 95.69 213 LEU B C 1
ATOM 9456 O O . LEU B 1 213 ? 11.523 -27.469 -13.992 1 95.69 213 LEU B O 1
ATOM 9460 N N . LEU B 1 214 ? 10.461 -25.594 -14.562 1 96.38 214 LEU B N 1
ATOM 9461 C CA . LEU B 1 214 ? 9.133 -26.203 -14.656 1 96.38 214 LEU B CA 1
ATOM 9462 C C . LEU B 1 214 ? 8.477 -25.875 -15.984 1 96.38 214 LEU B C 1
ATOM 9464 O O . LEU B 1 214 ? 8.461 -24.719 -16.406 1 96.38 214 LEU B O 1
ATOM 9468 N N . PHE B 1 215 ? 7.93 -26.906 -16.641 1 97.31 215 PHE B N 1
ATOM 9469 C CA . PHE B 1 215 ? 7.168 -26.703 -17.875 1 97.31 215 PHE B CA 1
ATOM 9470 C C . PHE B 1 215 ? 5.68 -26.594 -17.562 1 97.31 215 PHE B C 1
ATOM 9472 O O . PHE B 1 215 ? 5.113 -27.438 -16.875 1 97.31 215 PHE B O 1
ATOM 9479 N N . ALA B 1 216 ? 5.09 -25.594 -18.016 1 96.19 216 ALA B N 1
ATOM 9480 C CA . ALA B 1 216 ? 3.641 -25.438 -18.016 1 96.19 216 ALA B CA 1
ATOM 9481 C C . ALA B 1 216 ? 3.078 -25.531 -19.422 1 96.19 216 ALA B C 1
ATOM 9483 O O . ALA B 1 216 ? 3.379 -24.703 -20.281 1 96.19 216 ALA B O 1
ATOM 9484 N N . VAL B 1 217 ? 2.225 -26.531 -19.609 1 96.25 217 VAL B N 1
ATOM 9485 C CA . VAL B 1 217 ? 1.758 -26.844 -20.953 1 96.25 217 VAL B CA 1
ATOM 9486 C C . VAL B 1 217 ? 0.296 -26.422 -21.109 1 96.25 217 VAL B C 1
ATOM 9488 O O . VAL B 1 217 ? -0.551 -26.812 -20.297 1 96.25 217 VAL B O 1
ATOM 9491 N N . PHE B 1 218 ? 0.065 -25.672 -22.094 1 94.12 218 PHE B N 1
ATOM 9492 C CA . PHE B 1 218 ? -1.278 -25.281 -22.516 1 94.12 218 PHE B CA 1
ATOM 9493 C C . PHE B 1 218 ? -1.641 -25.953 -23.844 1 94.12 218 PHE B C 1
ATOM 9495 O O . PHE B 1 218 ? -0.833 -26.688 -24.422 1 94.12 218 PHE B O 1
ATOM 9502 N N . SER B 1 219 ? -2.824 -25.703 -24.328 1 92.31 219 SER B N 1
ATOM 9503 C CA . SER B 1 219 ? -3.277 -26.359 -25.547 1 92.31 219 SER B CA 1
ATOM 9504 C C . SER B 1 219 ? -2.496 -25.859 -26.766 1 92.31 219 SER B C 1
ATOM 9506 O O . SER B 1 219 ? -2.289 -26.609 -27.719 1 92.31 219 SER B O 1
ATOM 9508 N N . THR B 1 220 ? -1.953 -24.625 -26.641 1 93.19 220 THR B N 1
ATOM 9509 C CA . THR B 1 220 ? -1.332 -24.078 -27.844 1 93.19 220 THR B CA 1
ATOM 9510 C C . THR B 1 220 ? 0.066 -23.547 -27.531 1 93.19 220 THR B C 1
ATOM 9512 O O . THR B 1 220 ? 0.737 -23 -28.406 1 93.19 220 THR B O 1
ATOM 9515 N N . LYS B 1 221 ? 0.489 -23.672 -26.375 1 94.62 221 LYS B N 1
ATOM 9516 C CA . LYS B 1 221 ? 1.811 -23.141 -26.047 1 94.62 221 LYS B CA 1
ATOM 9517 C C . LYS B 1 221 ? 2.43 -23.859 -24.859 1 94.62 221 LYS B C 1
ATOM 9519 O O . LYS B 1 221 ? 1.716 -24.469 -24.062 1 94.62 221 LYS B O 1
ATOM 9524 N N . VAL B 1 222 ? 3.754 -23.844 -24.812 1 95.81 222 VAL B N 1
ATOM 9525 C CA . VAL B 1 222 ? 4.547 -24.391 -23.703 1 95.81 222 VAL B CA 1
ATOM 9526 C C . VAL B 1 222 ? 5.359 -23.266 -23.062 1 95.81 222 VAL B C 1
ATOM 9528 O O . VAL B 1 222 ? 6.039 -22.516 -23.75 1 95.81 222 VAL B O 1
ATOM 9531 N N . VAL B 1 223 ? 5.219 -23.156 -21.781 1 95.94 223 VAL B N 1
ATOM 9532 C CA . VAL B 1 223 ? 5.93 -22.109 -21.062 1 95.94 223 VAL B CA 1
ATOM 9533 C C . VAL B 1 223 ? 6.918 -22.734 -20.078 1 95.94 223 VAL B C 1
ATOM 9535 O O . VAL B 1 223 ? 6.578 -23.688 -19.359 1 95.94 223 VAL B O 1
ATOM 9538 N N . LEU B 1 224 ? 8.117 -22.328 -20.141 1 97.06 224 LEU B N 1
ATOM 9539 C CA . LEU B 1 224 ? 9.141 -22.75 -19.188 1 97.06 224 LEU B CA 1
ATOM 9540 C C . LEU B 1 224 ? 9.312 -21.719 -18.078 1 97.06 224 LEU B C 1
ATOM 9542 O O . LEU B 1 224 ? 9.57 -20.547 -18.344 1 97.06 224 LEU B O 1
ATOM 9546 N N . VAL B 1 225 ? 9.242 -22.203 -16.859 1 95.94 225 VAL B N 1
ATOM 9547 C CA . VAL B 1 225 ? 9.281 -21.297 -15.711 1 95.94 225 VAL B CA 1
ATOM 9548 C C . VAL B 1 225 ? 10.445 -21.672 -14.797 1 95.94 225 VAL B C 1
ATOM 9550 O O . VAL B 1 225 ? 10.703 -22.844 -14.547 1 95.94 225 VAL B O 1
ATOM 9553 N N . HIS B 1 226 ? 11.172 -20.719 -14.445 1 95.81 226 HIS B N 1
ATOM 9554 C CA . HIS B 1 226 ? 12.125 -20.891 -13.352 1 95.81 226 HIS B CA 1
ATOM 9555 C C . HIS B 1 226 ? 11.445 -20.734 -12 1 95.81 226 HIS B C 1
ATOM 9557 O O . HIS B 1 226 ? 10.977 -19.641 -11.656 1 95.81 226 HIS B O 1
ATOM 9563 N N . THR B 1 227 ? 11.477 -21.656 -11.164 1 93.56 227 THR B N 1
ATOM 9564 C CA . THR B 1 227 ? 10.609 -21.719 -10 1 93.56 227 THR B CA 1
ATOM 9565 C C . THR B 1 227 ? 11.133 -20.844 -8.875 1 93.56 227 THR B C 1
ATOM 9567 O O . THR B 1 227 ? 10.359 -20.281 -8.094 1 93.56 227 THR B O 1
ATOM 9570 N N . ASP B 1 228 ? 12.367 -20.75 -8.781 1 91.12 228 ASP B N 1
ATOM 9571 C CA . ASP B 1 228 ? 12.914 -19.953 -7.68 1 91.12 228 ASP B CA 1
ATOM 9572 C C . ASP B 1 228 ? 12.625 -18.469 -7.879 1 91.12 228 ASP B C 1
ATOM 9574 O O . ASP B 1 228 ? 12.266 -17.766 -6.934 1 91.12 228 ASP B O 1
ATOM 9578 N N . SER B 1 229 ? 12.812 -18 -9.039 1 92.75 229 SER B N 1
ATOM 9579 C CA . SER B 1 229 ? 12.547 -16.594 -9.336 1 92.75 229 SER B CA 1
ATOM 9580 C C . SER B 1 229 ? 11.102 -16.375 -9.773 1 92.75 229 SER B C 1
ATOM 9582 O O . SER B 1 229 ? 10.617 -15.242 -9.82 1 92.75 229 SER B O 1
ATOM 9584 N N . LYS B 1 230 ? 10.391 -17.406 -10.125 1 93.38 230 LYS B N 1
ATOM 9585 C CA . LYS B 1 230 ? 9.016 -17.344 -10.617 1 93.38 230 LYS B CA 1
ATOM 9586 C C . LYS B 1 230 ? 8.938 -16.562 -11.922 1 93.38 230 LYS B C 1
ATOM 9588 O O . LYS B 1 230 ? 8.031 -15.734 -12.109 1 93.38 230 LYS B O 1
ATOM 9593 N N . GLN B 1 231 ? 9.938 -16.875 -12.766 1 93.56 231 GLN B N 1
ATOM 9594 C CA . GLN B 1 231 ? 10.031 -16.141 -14.023 1 93.56 231 GLN B CA 1
ATOM 9595 C C . GLN B 1 231 ? 9.82 -17.062 -15.219 1 93.56 231 GLN B C 1
ATOM 9597 O O . GLN B 1 231 ? 10.281 -18.203 -15.227 1 93.56 231 GLN B O 1
ATOM 9602 N N . ILE B 1 232 ? 9.047 -16.516 -16.203 1 94.5 232 ILE B N 1
ATOM 9603 C CA . ILE B 1 232 ? 8.922 -17.219 -17.484 1 94.5 232 ILE B CA 1
ATOM 9604 C C . ILE B 1 232 ? 10.172 -16.984 -18.328 1 94.5 232 ILE B C 1
ATOM 9606 O O . ILE B 1 232 ? 10.469 -15.844 -18.703 1 94.5 232 ILE B O 1
ATOM 9610 N N . ILE B 1 233 ? 10.891 -17.984 -18.594 1 95.38 233 ILE B N 1
ATOM 9611 C CA . ILE B 1 233 ? 12.188 -17.797 -19.234 1 95.38 233 ILE B CA 1
ATOM 9612 C C . ILE B 1 233 ? 12.078 -18.125 -20.734 1 95.38 233 ILE B C 1
ATOM 9614 O O . ILE B 1 233 ? 12.898 -17.672 -21.531 1 95.38 233 ILE B O 1
ATOM 9618 N N . ALA B 1 234 ? 11.125 -19.016 -21.094 1 95.62 234 ALA B N 1
ATOM 9619 C CA . ALA B 1 234 ? 10.945 -19.359 -22.5 1 95.62 234 ALA B CA 1
ATOM 9620 C C . ALA B 1 234 ? 9.484 -19.688 -22.797 1 95.62 234 ALA B C 1
ATOM 9622 O O . ALA B 1 234 ? 8.781 -20.234 -21.938 1 95.62 234 ALA B O 1
ATOM 9623 N N . THR B 1 235 ? 9.039 -19.312 -23.953 1 94.38 235 THR B N 1
ATOM 9624 C CA . THR B 1 235 ? 7.691 -19.625 -24.438 1 94.38 235 THR B CA 1
ATOM 9625 C C . THR B 1 235 ? 7.738 -20.188 -25.859 1 94.38 235 THR B C 1
ATOM 9627 O O . THR B 1 235 ? 8.367 -19.609 -26.734 1 94.38 235 THR B O 1
ATOM 9630 N N . VAL B 1 236 ? 7.199 -21.375 -25.984 1 94.81 236 VAL B N 1
ATOM 9631 C CA . VAL B 1 236 ? 7.086 -22 -27.297 1 94.81 236 VAL B CA 1
ATOM 9632 C C . VAL B 1 236 ? 5.625 -22 -27.734 1 94.81 236 VAL B C 1
ATOM 9634 O O . VAL B 1 236 ? 4.773 -22.625 -27.094 1 94.81 236 VAL B O 1
ATOM 9637 N N . SER B 1 237 ? 5.34 -21.359 -28.844 1 92.12 237 SER B N 1
ATOM 9638 C CA . SER B 1 237 ? 3.977 -21.297 -29.375 1 92.12 237 SER B CA 1
ATOM 9639 C C . SER B 1 237 ? 3.777 -22.312 -30.5 1 92.12 237 SER B C 1
ATOM 9641 O O . SER B 1 237 ? 4.625 -22.438 -31.391 1 92.12 237 SER B O 1
ATOM 9643 N N . THR B 1 238 ? 2.771 -23.078 -30.359 1 90.56 238 THR B N 1
ATOM 9644 C CA . THR B 1 238 ? 2.406 -24.047 -31.391 1 90.56 238 THR B CA 1
ATOM 9645 C C . THR B 1 238 ? 1.032 -23.734 -31.969 1 90.56 238 THR B C 1
ATOM 9647 O O . THR B 1 238 ? 0.236 -24.641 -32.219 1 90.56 238 THR B O 1
ATOM 9650 N N . GLU B 1 239 ? 0.612 -22.594 -32.25 1 81 239 GLU B N 1
ATOM 9651 C CA . GLU B 1 239 ? -0.711 -22.172 -32.688 1 81 239 GLU B CA 1
ATOM 9652 C C . GLU B 1 239 ? -1.054 -22.766 -34.062 1 81 239 GLU B C 1
ATOM 9654 O O . GLU B 1 239 ? -2.217 -23.062 -34.344 1 81 239 GLU B O 1
ATOM 9659 N N . ASN B 1 240 ? -0.037 -23.031 -34.812 1 82.75 240 ASN B N 1
ATOM 9660 C CA . ASN B 1 240 ? -0.298 -23.547 -36.156 1 82.75 240 ASN B CA 1
ATOM 9661 C C . ASN B 1 240 ? -0.337 -25.062 -36.188 1 82.75 240 ASN B C 1
ATOM 9663 O O . ASN B 1 240 ? -0.494 -25.672 -37.25 1 82.75 240 ASN B O 1
ATOM 9667 N N . MET B 1 241 ? -0.357 -25.672 -35.031 1 83.56 241 MET B N 1
ATOM 9668 C CA . MET B 1 241 ? -0.378 -27.125 -34.938 1 83.56 241 MET B CA 1
ATOM 9669 C C . MET B 1 241 ? -1.594 -27.594 -34.125 1 83.56 241 MET B C 1
ATOM 9671 O O . MET B 1 241 ? -2.375 -26.781 -33.656 1 83.56 241 MET B O 1
ATOM 9675 N N . PHE B 1 242 ? -1.839 -28.812 -34.219 1 86.44 242 PHE B N 1
ATOM 9676 C CA . PHE B 1 242 ? -2.912 -29.422 -33.438 1 86.44 242 PHE B CA 1
ATOM 9677 C C . PHE B 1 242 ? -2.65 -29.234 -31.953 1 86.44 242 PHE B C 1
ATOM 9679 O O . PHE B 1 242 ? -1.507 -29.047 -31.531 1 86.44 242 PHE B O 1
ATOM 9686 N N . PRO B 1 243 ? -3.723 -29.25 -31.188 1 91.44 243 PRO B N 1
ATOM 9687 C CA . PRO B 1 243 ? -3.564 -29.062 -29.75 1 91.44 243 PRO B CA 1
ATOM 9688 C C . PRO B 1 243 ? -2.615 -30.078 -29.125 1 91.44 243 PRO B C 1
ATOM 9690 O O . PRO B 1 243 ? -2.59 -31.25 -29.531 1 91.44 243 PRO B O 1
ATOM 9693 N N . ILE B 1 244 ? -1.888 -29.688 -28.219 1 93.94 244 ILE B N 1
ATOM 9694 C CA . ILE B 1 244 ? -0.898 -30.516 -27.531 1 93.94 244 ILE B CA 1
ATOM 9695 C C . ILE B 1 244 ? -1.599 -31.469 -26.578 1 93.94 244 ILE B C 1
ATOM 9697 O O . ILE B 1 244 ? -2.525 -31.078 -25.859 1 93.94 244 ILE B O 1
ATOM 9701 N N . CYS B 1 245 ? -1.074 -32.656 -26.594 1 92.38 245 CYS B N 1
ATOM 9702 C CA . CYS B 1 245 ? -1.596 -33.656 -25.672 1 92.38 245 CYS B CA 1
ATOM 9703 C C . CYS B 1 245 ? -0.662 -33.844 -24.484 1 92.38 245 CYS B C 1
ATOM 9705 O O . CYS B 1 245 ? -1.112 -33.875 -23.344 1 92.38 245 CYS B O 1
ATOM 9707 N N . ARG B 1 246 ? 0.607 -34 -24.891 1 95.25 246 ARG B N 1
ATOM 9708 C CA . ARG B 1 246 ? 1.561 -34.281 -23.812 1 95.25 246 ARG B CA 1
ATOM 9709 C C . ARG B 1 246 ? 2.947 -33.75 -24.172 1 95.25 246 ARG B C 1
ATOM 9711 O O . ARG B 1 246 ? 3.332 -33.719 -25.344 1 95.25 246 ARG B O 1
ATOM 9718 N N . LEU B 1 247 ? 3.578 -33.281 -23.141 1 97 247 LEU B N 1
ATOM 9719 C CA . LEU B 1 247 ? 4.992 -32.906 -23.234 1 97 247 LEU B CA 1
ATOM 9720 C C . LEU B 1 247 ? 5.852 -33.906 -22.469 1 97 247 LEU B C 1
ATOM 9722 O O . LEU B 1 247 ? 5.547 -34.281 -21.328 1 97 247 LEU B O 1
ATOM 9726 N N . LEU B 1 248 ? 6.844 -34.406 -23.109 1 97.5 248 LEU B N 1
ATOM 9727 C CA . LEU B 1 248 ? 7.762 -35.344 -22.5 1 97.5 248 LEU B CA 1
ATOM 9728 C C . LEU B 1 248 ? 9.172 -34.781 -22.422 1 97.5 248 LEU B C 1
ATOM 9730 O O . LEU B 1 248 ? 9.906 -34.781 -23.406 1 97.5 248 LEU B O 1
ATOM 9734 N N . PRO B 1 249 ? 9.547 -34.406 -21.25 1 96.75 249 PRO B N 1
ATOM 9735 C CA . PRO B 1 249 ? 10.875 -33.812 -21.109 1 96.75 249 PRO B CA 1
ATOM 9736 C C . PRO B 1 249 ? 12 -34.844 -21.094 1 96.75 249 PRO B C 1
ATOM 9738 O O . PRO B 1 249 ? 11.773 -36 -20.719 1 96.75 249 PRO B O 1
ATOM 9741 N N . CYS B 1 250 ? 13.164 -34.375 -21.438 1 95.88 250 CYS B N 1
ATOM 9742 C CA . CYS B 1 250 ? 14.359 -35.219 -21.406 1 95.88 250 CYS B CA 1
ATOM 9743 C C . CYS B 1 250 ? 15.266 -34.812 -20.25 1 95.88 250 CYS B C 1
ATOM 9745 O O . CYS B 1 250 ? 15.203 -33.688 -19.75 1 95.88 250 CYS B O 1
ATOM 9747 N N . GLY B 1 251 ? 16.031 -35.781 -19.844 1 92.75 251 GLY B N 1
ATOM 9748 C CA . GLY B 1 251 ? 16.938 -35.5 -18.734 1 92.75 251 GLY B CA 1
ATOM 9749 C C . GLY B 1 251 ? 18.375 -35.375 -19.172 1 92.75 251 GLY B C 1
ATOM 9750 O O . GLY B 1 251 ? 19.172 -34.719 -18.5 1 92.75 251 GLY B O 1
ATOM 9751 N N . GLU B 1 252 ? 18.672 -35.906 -20.234 1 91 252 GLU B N 1
ATOM 9752 C CA . GLU B 1 252 ? 20.078 -35.938 -20.656 1 91 252 GLU B CA 1
ATOM 9753 C C . GLU B 1 252 ? 20.422 -34.75 -21.516 1 91 252 GLU B C 1
ATOM 9755 O O . GLU B 1 252 ? 21.594 -34.375 -21.656 1 91 252 GLU B O 1
ATOM 9760 N N . ARG B 1 253 ? 19.5 -34.219 -22.156 1 92.5 253 ARG B N 1
ATOM 9761 C CA . ARG B 1 253 ? 19.641 -33.031 -22.953 1 92.5 253 ARG B CA 1
ATOM 9762 C C . ARG B 1 253 ? 18.547 -32 -22.641 1 92.5 253 ARG B C 1
ATOM 9764 O O . ARG B 1 253 ? 17.484 -32.375 -22.141 1 92.5 253 ARG B O 1
ATOM 9771 N N . ASP B 1 254 ? 18.922 -30.812 -22.891 1 93.38 254 ASP B N 1
ATOM 9772 C CA . ASP B 1 254 ? 17.875 -29.797 -22.781 1 93.38 254 ASP B CA 1
ATOM 9773 C C . ASP B 1 254 ? 16.938 -29.828 -23.984 1 93.38 254 ASP B C 1
ATOM 9775 O O . ASP B 1 254 ? 17.078 -29.047 -24.906 1 93.38 254 ASP B O 1
ATOM 9779 N N . ALA B 1 255 ? 16.047 -30.734 -23.859 1 95.06 255 ALA B N 1
ATOM 9780 C CA . ALA B 1 255 ? 15.109 -31 -24.953 1 95.06 255 ALA B CA 1
ATOM 9781 C C . ALA B 1 255 ? 13.828 -31.656 -24.438 1 95.06 255 ALA B C 1
ATOM 9783 O O . ALA B 1 255 ? 13.758 -32.062 -23.281 1 95.06 255 ALA B O 1
ATOM 9784 N N . PHE B 1 256 ? 12.828 -31.609 -25.266 1 96.69 256 PHE B N 1
ATOM 9785 C CA . PHE B 1 256 ? 11.586 -32.312 -24.938 1 96.69 256 PHE B CA 1
ATOM 9786 C C . PHE B 1 256 ? 10.875 -32.781 -26.203 1 96.69 256 PHE B C 1
ATOM 9788 O O . PHE B 1 256 ? 11.203 -32.344 -27.312 1 96.69 256 PHE B O 1
ATOM 9795 N N . TYR B 1 257 ? 10.008 -33.75 -26.016 1 97.25 257 TYR B N 1
ATOM 9796 C CA . TYR B 1 257 ? 9.117 -34.219 -27.062 1 97.25 257 TYR B CA 1
ATOM 9797 C C . TYR B 1 257 ? 7.73 -33.594 -26.922 1 97.25 257 TYR B C 1
ATOM 9799 O O . TYR B 1 257 ? 7.234 -33.438 -25.797 1 97.25 257 TYR B O 1
ATOM 9807 N N . LEU B 1 258 ? 7.133 -33.281 -28.016 1 96.25 258 LEU B N 1
ATOM 9808 C CA . LEU B 1 258 ? 5.754 -32.812 -28.016 1 96.25 258 LEU B CA 1
ATOM 9809 C C . LEU B 1 258 ? 4.855 -33.781 -28.797 1 96.25 258 LEU B C 1
ATOM 9811 O O . LEU B 1 258 ? 5.191 -34.188 -29.906 1 96.25 258 LEU B O 1
ATOM 9815 N N . VAL B 1 259 ? 3.793 -34.094 -28.125 1 95.56 259 VAL B N 1
ATOM 9816 C CA . VAL B 1 259 ? 2.809 -35 -28.75 1 95.56 259 VAL B CA 1
ATOM 9817 C C . VAL B 1 259 ? 1.511 -34.219 -29 1 95.56 259 VAL B C 1
ATOM 9819 O O . VAL B 1 259 ? 0.954 -33.625 -28.078 1 95.56 259 VAL B O 1
ATOM 9822 N N . HIS B 1 260 ? 1.021 -34.312 -30.141 1 92.19 260 HIS B N 1
ATOM 9823 C CA . HIS B 1 260 ? -0.218 -33.625 -30.5 1 92.19 260 HIS B CA 1
ATOM 9824 C C . HIS B 1 260 ? -1.373 -34.625 -30.625 1 92.19 260 HIS B C 1
ATOM 9826 O O . HIS B 1 260 ? -1.153 -35.844 -30.734 1 92.19 260 HIS B O 1
ATOM 9832 N N . ALA B 1 261 ? -2.549 -34.125 -30.641 1 88 261 ALA B N 1
ATOM 9833 C CA . ALA B 1 261 ? -3.766 -34.938 -30.625 1 88 261 ALA B CA 1
ATOM 9834 C C . ALA B 1 261 ? -3.863 -35.812 -31.875 1 88 261 ALA B C 1
ATOM 9836 O O . ALA B 1 261 ? -4.457 -36.875 -31.844 1 88 261 ALA B O 1
ATOM 9837 N N . ASN B 1 262 ? -3.221 -35.375 -32.938 1 85.06 262 ASN B N 1
ATOM 9838 C CA . ASN B 1 262 ? -3.324 -36.125 -34.188 1 85.06 262 ASN B CA 1
ATOM 9839 C C . ASN B 1 262 ? -2.23 -37.188 -34.312 1 85.06 262 ASN B C 1
ATOM 9841 O O . ASN B 1 262 ? -2.145 -37.906 -35.312 1 85.06 262 ASN B O 1
ATOM 9845 N N . GLY B 1 263 ? -1.347 -37.312 -33.312 1 87.31 263 GLY B N 1
ATOM 9846 C CA . GLY B 1 263 ? -0.33 -38.344 -33.344 1 87.31 263 GLY B CA 1
ATOM 9847 C C . GLY B 1 263 ? 1.026 -37.844 -33.812 1 87.31 263 GLY B C 1
ATOM 9848 O O . GLY B 1 263 ? 1.993 -38.594 -33.875 1 87.31 263 GLY B O 1
ATOM 9849 N N . VAL B 1 264 ? 1.043 -36.594 -34.094 1 90.25 264 VAL B N 1
ATOM 9850 C CA . VAL B 1 264 ? 2.332 -36.031 -34.5 1 90.25 264 VAL B CA 1
ATOM 9851 C C . VAL B 1 264 ? 3.254 -35.969 -33.281 1 90.25 264 VAL B C 1
ATOM 9853 O O . VAL B 1 264 ? 2.867 -35.438 -32.219 1 90.25 264 VAL B O 1
ATOM 9856 N N . LEU B 1 265 ? 4.379 -36.562 -33.438 1 93.75 265 LEU B N 1
ATOM 9857 C CA . LEU B 1 265 ? 5.449 -36.531 -32.438 1 93.75 265 LEU B CA 1
ATOM 9858 C C . LEU B 1 265 ? 6.609 -35.688 -32.938 1 93.75 265 LEU B C 1
ATOM 9860 O O . LEU B 1 265 ? 7.145 -35.906 -34 1 93.75 265 LEU B O 1
ATOM 9864 N N . SER B 1 266 ? 6.898 -34.656 -32.188 1 94.81 266 SER B N 1
ATOM 9865 C CA . SER B 1 266 ? 7.992 -33.75 -32.562 1 94.81 266 SER B CA 1
ATOM 9866 C C . SER B 1 266 ? 9.039 -33.656 -31.469 1 94.81 266 SER B C 1
ATOM 9868 O O . SER B 1 266 ? 8.711 -33.812 -30.281 1 94.81 266 SER B O 1
ATOM 9870 N N . PHE B 1 267 ? 10.336 -33.5 -31.906 1 95.31 267 PHE B N 1
ATOM 9871 C CA . PHE B 1 267 ? 11.469 -33.312 -31 1 95.31 267 PHE B CA 1
ATOM 9872 C C . PHE B 1 267 ? 11.961 -31.891 -31.031 1 95.31 267 PHE B C 1
ATOM 9874 O O . PHE B 1 267 ? 12.234 -31.328 -32.094 1 95.31 267 PHE B O 1
ATOM 9881 N N . TRP B 1 268 ? 11.977 -31.234 -29.828 1 95 268 TRP B N 1
ATOM 9882 C CA . TRP B 1 268 ? 12.359 -29.828 -29.688 1 95 268 TRP B CA 1
ATOM 9883 C C . TRP B 1 268 ? 13.641 -29.703 -28.859 1 95 268 TRP B C 1
ATOM 9885 O O . TRP B 1 268 ? 13.773 -30.312 -27.797 1 95 268 TRP B O 1
ATOM 9895 N N . ARG B 1 269 ? 14.578 -28.938 -29.281 1 93.81 269 ARG B N 1
ATOM 9896 C CA . ARG B 1 269 ? 15.852 -28.734 -28.594 1 93.81 269 ARG B CA 1
ATOM 9897 C C . ARG B 1 269 ? 16.047 -27.266 -28.25 1 93.81 269 ARG B C 1
ATOM 9899 O O . ARG B 1 269 ? 15.617 -26.375 -29 1 93.81 269 ARG B O 1
ATOM 9906 N N . ALA B 1 270 ? 16.766 -27.062 -27.141 1 93.75 270 ALA B N 1
ATOM 9907 C CA . ALA B 1 270 ? 17 -25.703 -26.656 1 93.75 270 ALA B CA 1
ATOM 9908 C C . ALA B 1 270 ? 18.141 -25.031 -27.422 1 93.75 270 ALA B C 1
ATOM 9910 O O . ALA B 1 270 ? 19.109 -25.703 -27.797 1 93.75 270 ALA B O 1
ATOM 9911 N N . ARG B 1 271 ? 17.984 -23.719 -27.656 1 92.06 271 ARG B N 1
ATOM 9912 C CA . ARG B 1 271 ? 19 -22.875 -28.266 1 92.06 271 ARG B CA 1
ATOM 9913 C C . ARG B 1 271 ? 19.156 -21.562 -27.5 1 92.06 271 ARG B C 1
ATOM 9915 O O . ARG B 1 271 ? 18.172 -20.984 -27.031 1 92.06 271 ARG B O 1
ATOM 9922 N N . LEU B 1 272 ? 20.375 -21.25 -27.281 1 90.75 272 LEU B N 1
ATOM 9923 C CA . LEU B 1 272 ? 20.672 -20.016 -26.547 1 90.75 272 LEU B CA 1
ATOM 9924 C C . LEU B 1 272 ? 21.141 -18.922 -27.516 1 90.75 272 LEU B C 1
ATOM 9926 O O . LEU B 1 272 ? 22.109 -19.109 -28.25 1 90.75 272 LEU B O 1
ATOM 9930 N N . HIS B 1 273 ? 20.438 -17.734 -27.484 1 88.75 273 HIS B N 1
ATOM 9931 C CA . HIS B 1 273 ? 20.797 -16.578 -28.297 1 88.75 273 HIS B CA 1
ATOM 9932 C C . HIS B 1 273 ? 21.344 -15.445 -27.438 1 88.75 273 HIS B C 1
ATOM 9934 O O . HIS B 1 273 ? 20.625 -14.914 -26.578 1 88.75 273 HIS B O 1
ATOM 9940 N N . GLU B 1 274 ? 22.516 -15.109 -27.656 1 85.88 274 GLU B N 1
ATOM 9941 C CA . GLU B 1 274 ? 23.109 -14.008 -26.906 1 85.88 274 GLU B CA 1
ATOM 9942 C C . GLU B 1 274 ? 22.828 -12.672 -27.578 1 85.88 274 GLU B C 1
ATOM 9944 O O . GLU B 1 274 ? 22.844 -12.57 -28.812 1 85.88 274 GLU B O 1
ATOM 9949 N N . HIS B 1 275 ? 22.484 -11.695 -26.812 1 80.75 275 HIS B N 1
ATOM 9950 C CA . HIS B 1 275 ? 22.25 -10.359 -27.344 1 80.75 275 HIS B CA 1
ATOM 9951 C C . HIS B 1 275 ? 23.562 -9.617 -27.578 1 80.75 275 HIS B C 1
ATOM 9953 O O . HIS B 1 275 ? 24.594 -9.977 -26.984 1 80.75 275 HIS B O 1
ATOM 9959 N N . ARG B 1 276 ? 23.5 -8.523 -28.172 1 66.19 276 ARG B N 1
ATOM 9960 C CA . ARG B 1 276 ? 24.656 -7.734 -28.578 1 66.19 276 ARG B CA 1
ATOM 9961 C C . ARG B 1 276 ? 25.328 -7.09 -27.359 1 66.19 276 ARG B C 1
ATOM 9963 O O . ARG B 1 276 ? 26.562 -6.988 -27.312 1 66.19 276 ARG B O 1
ATOM 9970 N N . ASP B 1 277 ? 24.5 -6.734 -26.422 1 68.19 277 ASP B N 1
ATOM 9971 C CA . ASP B 1 277 ? 25.047 -6.035 -25.281 1 68.19 277 ASP B CA 1
ATOM 9972 C C . ASP B 1 277 ? 25.719 -7.016 -24.312 1 68.19 277 ASP B C 1
ATOM 9974 O O . ASP B 1 277 ? 26.344 -6.602 -23.328 1 68.19 277 ASP B O 1
ATOM 9978 N N . ARG B 1 278 ? 25.703 -8.227 -24.578 1 72.19 278 ARG B N 1
ATOM 9979 C CA . ARG B 1 278 ? 26.422 -9.336 -23.953 1 72.19 278 ARG B CA 1
ATOM 9980 C C . ARG B 1 278 ? 25.953 -9.555 -22.531 1 72.19 278 ARG B C 1
ATOM 9982 O O . ARG B 1 278 ? 26.453 -10.445 -21.828 1 72.19 278 ARG B O 1
ATOM 9989 N N . TYR B 1 279 ? 24.984 -8.805 -21.969 1 81.31 279 TYR B N 1
ATOM 9990 C CA . TYR B 1 279 ? 24.578 -8.969 -20.578 1 81.31 279 TYR B CA 1
ATOM 9991 C C . TYR B 1 279 ? 23.297 -9.789 -20.484 1 81.31 279 TYR B C 1
ATOM 9993 O O . TYR B 1 279 ? 22.906 -10.242 -19.406 1 81.31 279 TYR B O 1
ATOM 10001 N N . ASN B 1 280 ? 22.641 -10.055 -21.625 1 85.94 280 ASN B N 1
ATOM 10002 C CA . ASN B 1 280 ? 21.391 -10.781 -21.641 1 85.94 280 ASN B CA 1
ATOM 10003 C C . ASN B 1 280 ? 21.375 -11.875 -22.703 1 85.94 280 ASN B C 1
ATOM 10005 O O . ASN B 1 280 ? 22.156 -11.812 -23.656 1 85.94 280 ASN B O 1
ATOM 10009 N N . ALA B 1 281 ? 20.703 -12.93 -22.375 1 90.12 281 ALA B N 1
ATOM 10010 C CA . ALA B 1 281 ? 20.531 -14.031 -23.312 1 90.12 281 ALA B CA 1
ATOM 10011 C C . ALA B 1 281 ? 19.062 -14.461 -23.391 1 90.12 281 ALA B C 1
ATOM 10013 O O . ALA B 1 281 ? 18.281 -14.164 -22.469 1 90.12 281 ALA B O 1
ATOM 10014 N N . GLU B 1 282 ? 18.75 -14.977 -24.531 1 91.81 282 GLU B N 1
ATOM 10015 C CA . GLU B 1 282 ? 17.391 -15.492 -24.734 1 91.81 282 GLU B CA 1
ATOM 10016 C C . GLU B 1 282 ? 17.406 -16.984 -25.031 1 91.81 282 GLU B C 1
ATOM 10018 O O . GLU B 1 282 ? 18.203 -17.453 -25.859 1 91.81 282 GLU B O 1
ATOM 10023 N N . LEU B 1 283 ? 16.578 -17.703 -24.234 1 94.5 283 LEU B N 1
ATOM 10024 C CA . LEU B 1 283 ? 16.422 -19.141 -24.438 1 94.5 283 LEU B CA 1
ATOM 10025 C C . LEU B 1 283 ? 15.234 -19.453 -25.344 1 94.5 283 LEU B C 1
ATOM 10027 O O . LEU B 1 283 ? 14.117 -18.984 -25.078 1 94.5 283 LEU B O 1
ATOM 10031 N N . THR B 1 284 ? 15.484 -20.203 -26.406 1 93.62 284 THR B N 1
ATOM 10032 C CA . THR B 1 284 ? 14.422 -20.625 -27.312 1 93.62 284 THR B CA 1
ATOM 10033 C C . THR B 1 284 ? 14.516 -22.125 -27.594 1 93.62 284 THR B C 1
ATOM 10035 O O . THR B 1 284 ? 15.555 -22.734 -27.344 1 93.62 284 THR B O 1
ATOM 10038 N N . TYR B 1 285 ? 13.422 -22.719 -27.875 1 94.75 285 TYR B N 1
ATOM 10039 C CA . TYR B 1 285 ? 13.383 -24.109 -28.312 1 94.75 285 TYR B CA 1
ATOM 10040 C C . TYR B 1 285 ? 13.008 -24.219 -29.781 1 94.75 285 TYR B C 1
ATOM 10042 O O . TYR B 1 285 ? 12.039 -23.594 -30.219 1 94.75 285 TYR B O 1
ATOM 10050 N N . GLU B 1 286 ? 13.773 -25.016 -30.531 1 91.81 286 GLU B N 1
ATOM 10051 C CA . GLU B 1 286 ? 13.523 -25.203 -31.953 1 91.81 286 GLU B CA 1
ATOM 10052 C C . GLU B 1 286 ? 13.195 -26.656 -32.281 1 91.81 286 GLU B C 1
ATOM 10054 O O . GLU B 1 286 ? 13.781 -27.578 -31.688 1 91.81 286 GLU B O 1
ATOM 10059 N N . GLN B 1 287 ? 12.242 -26.812 -33.188 1 91.62 287 GLN B N 1
ATOM 10060 C CA . GLN B 1 287 ? 11.867 -28.141 -33.625 1 91.62 287 GLN B CA 1
ATOM 10061 C C . GLN B 1 287 ? 12.93 -28.719 -34.562 1 91.62 287 GLN B C 1
ATOM 10063 O O . GLN B 1 287 ? 13.25 -28.125 -35.594 1 91.62 287 GLN B O 1
ATOM 10068 N N . THR B 1 288 ? 13.422 -29.844 -34.188 1 91.25 288 THR B N 1
ATOM 10069 C CA . THR B 1 288 ? 14.492 -30.469 -34.969 1 91.25 288 THR B CA 1
ATOM 10070 C C . THR B 1 288 ? 13.938 -31.516 -35.938 1 91.25 288 THR B C 1
ATOM 10072 O O . THR B 1 288 ? 14.461 -31.688 -37.031 1 91.25 288 THR B O 1
ATOM 10075 N N . CYS B 1 289 ? 12.938 -32.25 -35.406 1 91.5 289 CYS B N 1
ATOM 10076 C CA . CYS B 1 289 ? 12.336 -33.281 -36.25 1 91.5 289 CYS B CA 1
ATOM 10077 C C . CYS B 1 289 ? 10.914 -33.594 -35.812 1 91.5 289 CYS B C 1
ATOM 10079 O O . CYS B 1 289 ? 10.516 -33.219 -34.719 1 91.5 289 CYS B O 1
ATOM 10081 N N . TYR B 1 290 ? 10.133 -34.25 -36.688 1 90.38 290 TYR B N 1
ATOM 10082 C CA . TYR B 1 290 ? 8.773 -34.719 -36.406 1 90.38 290 TYR B CA 1
ATOM 10083 C C . TYR B 1 290 ? 8.445 -35.938 -37.25 1 90.38 290 TYR B C 1
ATOM 10085 O O . TYR B 1 290 ? 9.094 -36.219 -38.25 1 90.38 290 TYR B O 1
ATOM 10093 N N . ASN B 1 291 ? 7.617 -36.719 -36.781 1 84.94 291 ASN B N 1
ATOM 10094 C CA . ASN B 1 291 ? 7.234 -37.938 -37.5 1 84.94 291 ASN B CA 1
ATOM 10095 C C . ASN B 1 291 ? 6.164 -37.625 -38.562 1 84.94 291 ASN B C 1
ATOM 10097 O O . ASN B 1 291 ? 5.453 -36.625 -38.438 1 84.94 291 ASN B O 1
ATOM 10101 N N . ASP B 1 292 ? 6.262 -38.312 -39.781 1 71.12 292 ASP B N 1
ATOM 10102 C CA . ASP B 1 292 ? 5.242 -38.188 -40.812 1 71.12 292 ASP B CA 1
ATOM 10103 C C . ASP B 1 292 ? 3.941 -38.844 -40.406 1 71.12 292 ASP B C 1
ATOM 10105 O O . ASP B 1 292 ? 3.893 -40.094 -40.25 1 71.12 292 ASP B O 1
ATOM 10109 N N . ALA B 1 293 ? 3.09 -38.312 -39.688 1 60.41 293 ALA B N 1
ATOM 10110 C CA . ALA B 1 293 ? 1.828 -38.875 -39.219 1 60.41 293 ALA B CA 1
ATOM 10111 C C . ALA B 1 293 ? 0.911 -39.219 -40.406 1 60.41 293 ALA B C 1
ATOM 10113 O O . ALA B 1 293 ? 0.192 -38.375 -40.906 1 60.41 293 ALA B O 1
ATOM 10114 N N . GLN B 1 294 ? 1.391 -39.656 -41.594 1 53.66 294 GLN B N 1
ATOM 10115 C CA . GLN B 1 294 ? 0.637 -39.906 -42.812 1 53.66 294 GLN B CA 1
ATOM 10116 C C . GLN B 1 294 ? -0.824 -40.219 -42.5 1 53.66 294 GLN B C 1
ATOM 10118 O O . GLN B 1 294 ? -1.227 -40.25 -41.344 1 53.66 294 GLN B O 1
ATOM 10123 N N . ARG B 1 295 ? -1.36 -41.438 -43.469 1 51.19 295 ARG B N 1
ATOM 10124 C CA . ARG B 1 295 ? -2.613 -42 -43.906 1 51.19 295 ARG B CA 1
ATOM 10125 C C . ARG B 1 295 ? -3.422 -42.562 -42.75 1 51.19 295 ARG B C 1
ATOM 10127 O O . ARG B 1 295 ? -4.516 -43.094 -42.938 1 51.19 295 ARG B O 1
ATOM 10134 N N . PHE B 1 296 ? -2.699 -42.906 -41.875 1 46.88 296 PHE B N 1
ATOM 10135 C CA . PHE B 1 296 ? -3.424 -43.688 -40.875 1 46.88 296 PHE B CA 1
ATOM 10136 C C . PHE B 1 296 ? -4.629 -42.906 -40.375 1 46.88 296 PHE B C 1
ATOM 10138 O O . PHE B 1 296 ? -5.68 -43.5 -40.094 1 46.88 296 PHE B O 1
ATOM 10145 N N . PHE B 1 297 ? -4.539 -41.438 -39.781 1 50.94 297 PHE B N 1
ATOM 10146 C CA . PHE B 1 297 ? -5.09 -41.062 -38.469 1 50.94 297 PHE B CA 1
ATOM 10147 C C . PHE B 1 297 ? -6.32 -40.188 -38.625 1 50.94 297 PHE B C 1
ATOM 10149 O O . PHE B 1 297 ? -6.621 -39.375 -37.781 1 50.94 297 PHE B O 1
ATOM 10156 N N . SER B 1 298 ? -6.668 -40.031 -39.688 1 54.59 298 SER B N 1
ATOM 10157 C CA . SER B 1 298 ? -7.875 -39.219 -39.531 1 54.59 298 SER B CA 1
ATOM 10158 C C . SER B 1 298 ? -8.805 -39.781 -38.469 1 54.59 298 SER B C 1
ATOM 10160 O O . SER B 1 298 ? -9.523 -39.062 -37.781 1 54.59 298 SER B O 1
ATOM 10162 N N . LYS B 1 299 ? -8.703 -41.188 -38.188 1 64.44 299 LYS B N 1
ATOM 10163 C CA . LYS B 1 299 ? -9.688 -41.781 -37.312 1 64.44 299 LYS B CA 1
ATOM 10164 C C . LYS B 1 299 ? -9.07 -42.219 -35.969 1 64.44 299 LYS B C 1
ATOM 10166 O O . LYS B 1 299 ? -9.766 -42.688 -35.094 1 64.44 299 LYS B O 1
ATOM 10171 N N . ASN B 1 300 ? -7.719 -41.969 -35.719 1 74.88 300 ASN B N 1
ATOM 10172 C CA . ASN B 1 300 ? -7.094 -42.406 -34.469 1 74.88 300 ASN B CA 1
ATOM 10173 C C . ASN B 1 300 ? -6.633 -41.219 -33.625 1 74.88 300 ASN B C 1
ATOM 10175 O O . ASN B 1 300 ? -5.895 -40.344 -34.094 1 74.88 300 ASN B O 1
ATOM 10179 N N . ARG B 1 301 ? -7.113 -41.125 -32.469 1 87.25 301 ARG B N 1
ATOM 10180 C CA . ARG B 1 301 ? -6.738 -40.125 -31.484 1 87.25 301 ARG B CA 1
ATOM 10181 C C . ARG B 1 301 ? -5.75 -40.656 -30.469 1 87.25 301 ARG B C 1
ATOM 10183 O O . ARG B 1 301 ? -5.859 -41.812 -30.047 1 87.25 301 ARG B O 1
ATOM 10190 N N . VAL B 1 302 ? -4.828 -39.844 -30.125 1 91.75 302 VAL B N 1
ATOM 10191 C CA . VAL B 1 302 ? -3.818 -40.281 -29.156 1 91.75 302 VAL B CA 1
ATOM 10192 C C . VAL B 1 302 ? -4.379 -40.156 -27.734 1 91.75 302 VAL B C 1
ATOM 10194 O O . VAL B 1 302 ? -4.941 -39.125 -27.375 1 91.75 302 VAL B O 1
ATOM 10197 N N . PHE B 1 303 ? -4.227 -41.219 -26.922 1 93.19 303 PHE B N 1
ATOM 10198 C CA . PHE B 1 303 ? -4.711 -41.25 -25.547 1 93.19 303 PHE B CA 1
ATOM 10199 C C . PHE B 1 303 ? -3.555 -41.094 -24.562 1 93.19 303 PHE B C 1
ATOM 10201 O O . PHE B 1 303 ? -3.77 -40.75 -23.391 1 93.19 303 PHE B O 1
ATOM 10208 N N . GLY B 1 304 ? -2.41 -41.312 -25.047 1 93.69 304 GLY B N 1
ATOM 10209 C CA . GLY B 1 304 ? -1.27 -41.156 -24.156 1 93.69 304 GLY B CA 1
ATOM 10210 C C . GLY B 1 304 ? 0.063 -41.375 -24.844 1 93.69 304 GLY B C 1
ATOM 10211 O O . GLY B 1 304 ? 0.111 -41.875 -25.969 1 93.69 304 GLY B O 1
ATOM 10212 N N . ALA B 1 305 ? 1.064 -40.938 -24.219 1 96.25 305 ALA B N 1
ATOM 10213 C CA . ALA B 1 305 ? 2.416 -41.062 -24.75 1 96.25 305 ALA B CA 1
ATOM 10214 C C . ALA B 1 305 ? 3.455 -41.062 -23.641 1 96.25 305 ALA B C 1
ATOM 10216 O O . ALA B 1 305 ? 3.23 -40.5 -22.562 1 96.25 305 ALA B O 1
ATOM 10217 N N . GLN B 1 306 ? 4.52 -41.812 -23.844 1 97.06 306 GLN B N 1
ATOM 10218 C CA . GLN B 1 306 ? 5.637 -41.844 -22.906 1 97.06 306 GLN B CA 1
ATOM 10219 C C . GLN B 1 306 ? 6.969 -42 -23.641 1 97.06 306 GLN B C 1
ATOM 10221 O O . GLN B 1 306 ? 7.004 -42.438 -24.797 1 97.06 306 GLN B O 1
ATOM 10226 N N . ILE B 1 307 ? 7.984 -41.625 -23 1 96.75 307 ILE B N 1
ATOM 10227 C CA . ILE B 1 307 ? 9.336 -41.812 -23.5 1 96.75 307 ILE B CA 1
ATOM 10228 C C . ILE B 1 307 ? 10.086 -42.812 -22.609 1 96.75 307 ILE B C 1
ATOM 10230 O O . ILE B 1 307 ? 9.805 -42.906 -21.406 1 96.75 307 ILE B O 1
ATOM 10234 N N . CYS B 1 308 ? 11.008 -43.5 -23.203 1 95.56 308 CYS B N 1
ATOM 10235 C CA . CYS B 1 308 ? 11.828 -44.406 -22.422 1 95.56 308 CYS B CA 1
ATOM 10236 C C . CYS B 1 308 ? 12.68 -43.625 -21.406 1 95.56 308 CYS B C 1
ATOM 10238 O O . CYS B 1 308 ? 13.477 -42.781 -21.781 1 95.56 308 CYS B O 1
ATOM 10240 N N . PRO B 1 309 ? 12.477 -43.938 -20.188 1 92.31 309 PRO B N 1
ATOM 10241 C CA . PRO B 1 309 ? 13.203 -43.188 -19.172 1 92.31 309 PRO B CA 1
ATOM 10242 C C . PRO B 1 309 ? 14.711 -43.438 -19.203 1 92.31 309 PRO B C 1
ATOM 10244 O O . PRO B 1 309 ? 15.484 -42.656 -18.641 1 92.31 309 PRO B O 1
ATOM 10247 N N . VAL B 1 310 ? 15.164 -44.375 -19.891 1 92.44 310 VAL B N 1
ATOM 10248 C CA . VAL B 1 310 ? 16.562 -44.75 -19.891 1 92.44 310 VAL B CA 1
ATOM 10249 C C . VAL B 1 310 ? 17.266 -44.188 -21.125 1 92.44 310 VAL B C 1
ATOM 10251 O O . VAL B 1 310 ? 18.234 -43.406 -21 1 92.44 310 VAL B O 1
ATOM 10254 N N . THR B 1 311 ? 16.797 -44.5 -22.281 1 93.12 311 THR B N 1
ATOM 10255 C CA . THR B 1 311 ? 17.438 -44.031 -23.516 1 93.12 311 THR B CA 1
ATOM 10256 C C . THR B 1 311 ? 16.984 -42.656 -23.906 1 93.12 311 THR B C 1
ATOM 10258 O O . THR B 1 311 ? 17.75 -41.875 -24.484 1 93.12 311 THR B O 1
ATOM 10261 N N . GLU B 1 312 ? 15.766 -42.344 -23.672 1 94.5 312 GLU B N 1
ATOM 10262 C CA . GLU B 1 312 ? 15.102 -41.094 -24.047 1 94.5 312 GLU B CA 1
ATOM 10263 C C . GLU B 1 312 ? 15.109 -40.906 -25.562 1 94.5 312 GLU B C 1
ATOM 10265 O O . GLU B 1 312 ? 14.984 -39.781 -26.047 1 94.5 312 GLU B O 1
ATOM 10270 N N . SER B 1 313 ? 15.406 -41.906 -26.266 1 94.5 313 SER B N 1
ATOM 10271 C CA . SER B 1 313 ? 15.367 -41.844 -27.719 1 94.5 313 SER B CA 1
ATOM 10272 C C . SER B 1 313 ? 14.195 -42.656 -28.266 1 94.5 313 SER B C 1
ATOM 10274 O O . SER B 1 313 ? 13.914 -42.625 -29.469 1 94.5 313 SER B O 1
ATOM 10276 N N . ASN B 1 314 ? 13.586 -43.375 -27.438 1 95.06 314 ASN B N 1
ATOM 10277 C CA . ASN B 1 314 ? 12.414 -44.156 -27.812 1 95.06 314 ASN B CA 1
ATOM 10278 C C . ASN B 1 314 ? 11.141 -43.562 -27.203 1 95.06 314 ASN B C 1
ATOM 10280 O O . ASN B 1 314 ? 11.133 -43.156 -26.047 1 95.06 314 ASN B O 1
ATOM 10284 N N . ALA B 1 315 ? 10.117 -43.562 -28.016 1 95.81 315 ALA B N 1
ATOM 10285 C CA . ALA B 1 315 ? 8.82 -43.062 -27.562 1 95.81 315 ALA B CA 1
ATOM 10286 C C . ALA B 1 315 ? 7.699 -44 -27.969 1 95.81 315 ALA B C 1
ATOM 10288 O O . ALA B 1 315 ? 7.84 -44.781 -28.922 1 95.81 315 ALA B O 1
ATOM 10289 N N . VAL B 1 316 ? 6.68 -44 -27.188 1 96.44 316 VAL B N 1
ATOM 10290 C CA . VAL B 1 316 ? 5.52 -44.812 -27.469 1 96.44 316 VAL B CA 1
ATOM 10291 C C . VAL B 1 316 ? 4.258 -43.969 -27.516 1 96.44 316 VAL B C 1
ATOM 10293 O O . VAL B 1 316 ? 4.109 -43.031 -26.719 1 96.44 316 VAL B O 1
ATOM 10296 N N . LEU B 1 317 ? 3.434 -44.219 -28.469 1 94.69 317 LEU B N 1
ATOM 10297 C CA . LEU B 1 317 ? 2.127 -43.594 -28.578 1 94.69 317 LEU B CA 1
ATOM 10298 C C . LEU B 1 317 ? 1.008 -44.625 -28.406 1 94.69 317 LEU B C 1
ATOM 10300 O O . LEU B 1 317 ? 1.048 -45.688 -29.016 1 94.69 317 LEU B O 1
ATOM 10304 N N . LEU B 1 318 ? 0.137 -44.281 -27.531 1 94.62 318 LEU B N 1
ATOM 10305 C CA . LEU B 1 318 ? -1.068 -45.062 -27.328 1 94.62 318 LEU B CA 1
ATOM 10306 C C . LEU B 1 318 ? -2.27 -44.438 -28.016 1 94.62 318 LEU B C 1
ATOM 10308 O O . LEU B 1 318 ? -2.6 -43.281 -27.734 1 94.62 318 LEU B O 1
ATOM 10312 N N . PHE B 1 319 ? -2.926 -45.156 -28.828 1 90.56 319 PHE B N 1
ATOM 10313 C CA . PHE B 1 319 ? -4.086 -44.656 -29.547 1 90.56 319 PHE B CA 1
ATOM 10314 C C . PHE B 1 319 ? -5.379 -45.156 -28.922 1 90.56 319 PHE B C 1
ATOM 10316 O O . PHE B 1 319 ? -5.371 -46.156 -28.172 1 90.56 319 PHE B O 1
ATOM 10323 N N . HIS B 1 320 ? -6.496 -44.5 -29.188 1 89.19 320 HIS B N 1
ATOM 10324 C CA . HIS B 1 320 ? -7.797 -44.844 -28.641 1 89.19 320 HIS B CA 1
ATOM 10325 C C . HIS B 1 320 ? -8.211 -46.25 -29.062 1 89.19 320 HIS B C 1
ATOM 10327 O O . HIS B 1 320 ? -8.984 -46.906 -28.375 1 89.19 320 HIS B O 1
ATOM 10333 N N . SER B 1 321 ? -7.711 -46.75 -30.172 1 83.38 321 SER B N 1
ATOM 10334 C CA . SER B 1 321 ? -8 -48.094 -30.656 1 83.38 321 SER B CA 1
ATOM 10335 C C . SER B 1 321 ? -7.297 -49.156 -29.812 1 83.38 321 SER B C 1
ATOM 10337 O O . SER B 1 321 ? -7.637 -50.344 -29.875 1 83.38 321 SER B O 1
ATOM 10339 N N . GLY B 1 322 ? -6.391 -48.75 -28.938 1 86.75 322 GLY B N 1
ATOM 10340 C CA . GLY B 1 322 ? -5.617 -49.688 -28.141 1 86.75 322 GLY B CA 1
ATOM 10341 C C . GLY B 1 322 ? -4.289 -50.062 -28.766 1 86.75 322 GLY B C 1
ATOM 10342 O O . GLY B 1 322 ? -3.508 -50.812 -28.188 1 86.75 322 GLY B O 1
ATOM 10343 N N . LYS B 1 323 ? -4.039 -49.562 -29.906 1 87.06 323 LYS B N 1
ATOM 10344 C CA . LYS B 1 323 ? -2.779 -49.812 -30.594 1 87.06 323 LYS B CA 1
ATOM 10345 C C . LYS B 1 323 ? -1.632 -49.031 -29.938 1 87.06 323 LYS B C 1
ATOM 10347 O O . LYS B 1 323 ? -1.806 -47.906 -29.531 1 87.06 323 LYS B O 1
ATOM 10352 N N . LEU B 1 324 ? -0.506 -49.719 -29.828 1 92.31 324 LEU B N 1
ATOM 10353 C CA . LEU B 1 324 ? 0.721 -49.062 -29.359 1 92.31 324 LEU B CA 1
ATOM 10354 C C . LEU B 1 324 ? 1.747 -48.969 -30.484 1 92.31 324 LEU B C 1
ATOM 10356 O O . LEU B 1 324 ? 2.045 -49.969 -31.141 1 92.31 324 LEU B O 1
ATOM 10360 N N . VAL B 1 325 ? 2.191 -47.781 -30.703 1 91.75 325 VAL B N 1
ATOM 10361 C CA . VAL B 1 325 ? 3.215 -47.594 -31.734 1 91.75 325 VAL B CA 1
ATOM 10362 C C . VAL B 1 325 ? 4.508 -47.094 -31.078 1 91.75 325 VAL B C 1
ATOM 10364 O O . VAL B 1 325 ? 4.508 -46.094 -30.375 1 91.75 325 VAL B O 1
ATOM 10367 N N . PHE B 1 326 ? 5.574 -47.812 -31.281 1 93.38 326 PHE B N 1
ATOM 10368 C CA . PHE B 1 326 ? 6.875 -47.438 -30.719 1 93.38 326 PHE B CA 1
ATOM 10369 C C . PHE B 1 326 ? 7.734 -46.75 -31.781 1 93.38 326 PHE B C 1
ATOM 10371 O O . PHE B 1 326 ? 7.883 -47.25 -32.906 1 93.38 326 PHE B O 1
ATOM 10378 N N . TYR B 1 327 ? 8.188 -45.594 -31.422 1 92.69 327 TYR B N 1
ATOM 10379 C CA . TYR B 1 327 ? 9.062 -44.844 -32.312 1 92.69 327 TYR B CA 1
ATOM 10380 C C . TYR B 1 327 ? 10.477 -44.75 -31.734 1 92.69 327 TYR B C 1
ATOM 10382 O O . TYR B 1 327 ? 10.664 -44.75 -30.516 1 92.69 327 TYR B O 1
ATOM 10390 N N . GLN B 1 328 ? 11.438 -44.719 -32.594 1 92.69 328 GLN B N 1
ATOM 10391 C CA . GLN B 1 328 ? 12.844 -44.5 -32.25 1 92.69 328 GLN B CA 1
ATOM 10392 C C . GLN B 1 328 ? 13.414 -43.281 -32.969 1 92.69 328 GLN B C 1
ATOM 10394 O O . GLN B 1 328 ? 13.148 -43.094 -34.156 1 92.69 328 GLN B O 1
ATOM 10399 N N . LEU B 1 329 ? 14.094 -42.5 -32.25 1 92.81 329 LEU B N 1
ATOM 10400 C CA . LEU B 1 329 ? 14.781 -41.344 -32.812 1 92.81 329 LEU B CA 1
ATOM 10401 C C . LEU B 1 329 ? 16.188 -41.719 -33.281 1 92.81 329 LEU B C 1
ATOM 10403 O O . LEU B 1 329 ? 16.984 -42.281 -32.531 1 92.81 329 LEU B O 1
ATOM 10407 N N . ASN B 1 330 ? 16.469 -41.469 -34.531 1 89.31 330 ASN B N 1
ATOM 10408 C CA . ASN B 1 330 ? 17.75 -41.812 -35.125 1 89.31 330 ASN B CA 1
ATOM 10409 C C . ASN B 1 330 ? 18.312 -40.688 -35.969 1 89.31 330 ASN B C 1
ATOM 10411 O O . ASN B 1 330 ? 17.625 -39.688 -36.219 1 89.31 330 ASN B O 1
ATOM 10415 N N . HIS B 1 331 ? 19.562 -40.906 -36.188 1 87.19 331 HIS B N 1
ATOM 10416 C CA . HIS B 1 331 ? 20.172 -39.969 -37.156 1 87.19 331 HIS B CA 1
ATOM 10417 C C . HIS B 1 331 ? 19.656 -40.219 -38.562 1 87.19 331 HIS B C 1
ATOM 10419 O O . HIS B 1 331 ? 19.359 -41.344 -38.938 1 87.19 331 HIS B O 1
ATOM 10425 N N . ASN B 1 332 ? 19.516 -39.188 -39.312 1 77 332 ASN B N 1
ATOM 10426 C CA . ASN B 1 332 ? 18.969 -39.281 -40.656 1 77 332 ASN B CA 1
ATOM 10427 C C . ASN B 1 332 ? 19.812 -40.188 -41.531 1 77 332 ASN B C 1
ATOM 10429 O O . ASN B 1 332 ? 19.281 -40.812 -42.469 1 77 332 ASN B O 1
ATOM 10433 N N . ASP B 1 333 ? 21.109 -40.281 -41.312 1 70.69 333 ASP B N 1
ATOM 10434 C CA . ASP B 1 333 ? 21.984 -41.125 -42.125 1 70.69 333 ASP B CA 1
ATOM 10435 C C . ASP B 1 333 ? 21.859 -42.594 -41.75 1 70.69 333 ASP B C 1
ATOM 10437 O O . ASP B 1 333 ? 22.344 -43.469 -42.469 1 70.69 333 ASP B O 1
ATOM 10441 N N . GLN B 1 334 ? 21.344 -42.844 -40.562 1 65.69 334 GLN B N 1
ATOM 10442 C CA . GLN B 1 334 ? 21.266 -44.219 -40.094 1 65.69 334 GLN B CA 1
ATOM 10443 C C . GLN B 1 334 ? 19.953 -44.875 -40.5 1 65.69 334 GLN B C 1
ATOM 10445 O O . GLN B 1 334 ? 18.875 -44.469 -40.062 1 65.69 334 GLN B O 1
ATOM 10450 N N . ILE B 1 335 ? 19.906 -45.5 -41.656 1 60.47 335 ILE B N 1
ATOM 10451 C CA . ILE B 1 335 ? 18.719 -46.125 -42.188 1 60.47 335 ILE B CA 1
ATOM 10452 C C . ILE B 1 335 ? 18.328 -47.344 -41.344 1 60.47 335 ILE B C 1
ATOM 10454 O O . ILE B 1 335 ? 17.141 -47.656 -41.219 1 60.47 335 ILE B O 1
ATOM 10458 N N . SER B 1 336 ? 19.375 -47.969 -40.594 1 66.69 336 SER B N 1
ATOM 10459 C CA . SER B 1 336 ? 19.016 -49.25 -39.969 1 66.69 336 SER B CA 1
ATOM 10460 C C . SER B 1 336 ? 18.578 -49.031 -38.531 1 66.69 336 SER B C 1
ATOM 10462 O O . SER B 1 336 ? 19.094 -48.156 -37.812 1 66.69 336 SER B O 1
ATOM 10464 N N . LEU B 1 337 ? 17.531 -49.719 -38.125 1 75.19 337 LEU B N 1
ATOM 10465 C CA . LEU B 1 337 ? 17 -49.719 -36.781 1 75.19 337 LEU B CA 1
ATOM 10466 C C . LEU B 1 337 ? 17.969 -50.344 -35.781 1 75.19 337 LEU B C 1
ATOM 10468 O O . LEU B 1 337 ? 18.531 -51.406 -36.094 1 75.19 337 LEU B O 1
ATOM 10472 N N . THR B 1 338 ? 18.391 -49.594 -34.875 1 79.38 338 THR B N 1
ATOM 10473 C CA . THR B 1 338 ? 19.203 -50.125 -33.781 1 79.38 338 THR B CA 1
ATOM 10474 C C . THR B 1 338 ? 18.344 -50.875 -32.781 1 79.38 338 THR B C 1
ATOM 10476 O O . THR B 1 338 ? 17.172 -50.531 -32.562 1 79.38 338 THR B O 1
ATOM 10479 N N . PRO B 1 339 ? 18.938 -51.938 -32.25 1 82.12 339 PRO B N 1
ATOM 10480 C CA . PRO B 1 339 ? 18.156 -52.656 -31.219 1 82.12 339 PRO B CA 1
ATOM 10481 C C . PRO B 1 339 ? 17.781 -51.75 -30.047 1 82.12 339 PRO B C 1
ATOM 10483 O O . PRO B 1 339 ? 18.484 -50.781 -29.75 1 82.12 339 PRO B O 1
ATOM 10486 N N . TYR B 1 340 ? 16.688 -52.094 -29.547 1 87.12 340 TYR B N 1
ATOM 10487 C CA . TYR B 1 340 ? 16.203 -51.344 -28.391 1 87.12 340 TYR B CA 1
ATOM 10488 C C . TYR B 1 340 ? 17.266 -51.25 -27.312 1 87.12 340 TYR B C 1
ATOM 10490 O O . TYR B 1 340 ? 17.906 -52.25 -26.969 1 87.12 340 TYR B O 1
ATOM 10498 N N . ARG B 1 341 ? 17.594 -50.031 -26.797 1 88.5 341 ARG B N 1
ATOM 10499 C CA . ARG B 1 341 ? 18.484 -49.625 -25.703 1 88.5 341 ARG B CA 1
ATOM 10500 C C . ARG B 1 341 ? 19.938 -49.625 -26.156 1 88.5 341 ARG B C 1
ATOM 10502 O O . ARG B 1 341 ? 20.844 -49.5 -25.328 1 88.5 341 ARG B O 1
ATOM 10509 N N . ALA B 1 342 ? 20.203 -49.875 -27.391 1 84.19 342 ALA B N 1
ATOM 10510 C CA . ALA B 1 342 ? 21.578 -49.812 -27.906 1 84.19 342 ALA B CA 1
ATOM 10511 C C . ALA B 1 342 ? 22.031 -48.375 -28.094 1 84.19 342 ALA B C 1
ATOM 10513 O O . ALA B 1 342 ? 23.219 -48.062 -28 1 84.19 342 ALA B O 1
ATOM 10514 N N . GLN B 1 343 ? 21.078 -47.594 -28.391 1 86.69 343 GLN B N 1
ATOM 10515 C CA . GLN B 1 343 ? 21.375 -46.188 -28.641 1 86.69 343 GLN B CA 1
ATOM 10516 C C . GLN B 1 343 ? 20.609 -45.312 -27.672 1 86.69 343 GLN B C 1
ATOM 10518 O O . GLN B 1 343 ? 19.438 -45.562 -27.391 1 86.69 343 GLN B O 1
ATOM 10523 N N . ASN B 1 344 ? 21.359 -44.344 -27.203 1 90.12 344 ASN B N 1
ATOM 10524 C CA . ASN B 1 344 ? 20.75 -43.344 -26.312 1 90.12 344 ASN B CA 1
ATOM 10525 C C . ASN B 1 344 ? 20.719 -41.969 -26.953 1 90.12 344 ASN B C 1
ATOM 10527 O O . ASN B 1 344 ? 21.375 -41.719 -27.969 1 90.12 344 ASN B O 1
ATOM 10531 N N . LEU B 1 345 ? 19.953 -41.125 -26.391 1 91.81 345 LEU B N 1
ATOM 10532 C CA . LEU B 1 345 ? 19.828 -39.75 -26.906 1 91.81 345 LEU B CA 1
ATOM 10533 C C . LEU B 1 345 ? 21.188 -39.062 -26.953 1 91.81 345 LEU B C 1
ATOM 10535 O O . LEU B 1 345 ? 21.453 -38.281 -27.859 1 91.81 345 LEU B O 1
ATOM 10539 N N . THR B 1 346 ? 22.062 -39.344 -25.953 1 89.44 346 THR B N 1
ATOM 10540 C CA . THR B 1 346 ? 23.375 -38.688 -25.859 1 89.44 346 THR B CA 1
ATOM 10541 C C . THR B 1 346 ? 24.266 -39.125 -27.016 1 89.44 346 THR B C 1
ATOM 10543 O O . THR B 1 346 ? 25.234 -38.438 -27.359 1 89.44 346 THR B O 1
ATOM 10546 N N . ASP B 1 347 ? 23.984 -40.188 -27.578 1 86.12 347 ASP B N 1
ATOM 10547 C CA . ASP B 1 347 ? 24.797 -40.719 -28.672 1 86.12 347 ASP B CA 1
ATOM 10548 C C . ASP B 1 347 ? 24.469 -40.031 -29.984 1 86.12 347 ASP B C 1
ATOM 10550 O O . ASP B 1 347 ? 25.297 -39.969 -30.891 1 86.12 347 ASP B O 1
ATOM 10554 N N . ILE B 1 348 ? 23.344 -39.406 -30.016 1 88.31 348 ILE B N 1
ATOM 10555 C CA . ILE B 1 348 ? 22.906 -38.906 -31.312 1 88.31 348 ILE B CA 1
ATOM 10556 C C . ILE B 1 348 ? 22.875 -37.375 -31.281 1 88.31 348 ILE B C 1
ATOM 10558 O O . ILE B 1 348 ? 22.688 -36.719 -32.312 1 88.31 348 ILE B O 1
ATOM 10562 N N . THR B 1 349 ? 22.953 -36.812 -30.172 1 88.81 349 THR B N 1
ATOM 10563 C CA . THR B 1 349 ? 22.875 -35.344 -30.078 1 88.81 349 THR B CA 1
ATOM 10564 C C . THR B 1 349 ? 24.125 -34.781 -29.391 1 88.81 349 THR B C 1
ATOM 10566 O O . THR B 1 349 ? 24.766 -35.469 -28.609 1 88.81 349 THR B O 1
ATOM 10569 N N . SER B 1 350 ? 24.344 -33.5 -29.641 1 85.69 350 SER B N 1
ATOM 10570 C CA . SER B 1 350 ? 25.484 -32.844 -29.031 1 85.69 350 SER B CA 1
ATOM 10571 C C . SER B 1 350 ? 25.125 -32.25 -27.656 1 85.69 350 SER B C 1
ATOM 10573 O O . SER B 1 350 ? 23.953 -31.984 -27.391 1 85.69 350 SER B O 1
ATOM 10575 N N . PHE B 1 351 ? 26.109 -32.125 -26.906 1 81.62 351 PHE B N 1
ATOM 10576 C CA . PHE B 1 351 ? 25.922 -31.594 -25.562 1 81.62 351 PHE B CA 1
ATOM 10577 C C . PHE B 1 351 ? 25.625 -30.109 -25.594 1 81.62 351 PHE B C 1
ATOM 10579 O O . PHE B 1 351 ? 24.844 -29.594 -24.781 1 81.62 351 PHE B O 1
ATOM 10586 N N . ASP B 1 352 ? 26.203 -29.359 -26.594 1 76.62 352 ASP B N 1
ATOM 10587 C CA . ASP B 1 352 ? 26.141 -27.906 -26.641 1 76.62 352 ASP B CA 1
ATOM 10588 C C . ASP B 1 352 ? 24.906 -27.453 -27.438 1 76.62 352 ASP B C 1
ATOM 10590 O O . ASP B 1 352 ? 24.281 -28.25 -28.125 1 76.62 352 ASP B O 1
ATOM 10594 N N . TYR B 1 353 ? 24.484 -26.266 -27.234 1 69.25 353 TYR B N 1
ATOM 10595 C CA . TYR B 1 353 ? 23.328 -25.672 -27.891 1 69.25 353 TYR B CA 1
ATOM 10596 C C . TYR B 1 353 ? 23.578 -25.484 -29.375 1 69.25 353 TYR B C 1
ATOM 10598 O O . TYR B 1 353 ? 22.656 -25.172 -30.125 1 69.25 353 TYR B O 1
ATOM 10606 N N . SER B 1 354 ? 24.688 -25.656 -29.969 1 65.69 354 SER B N 1
ATOM 10607 C CA . SER B 1 354 ? 25.047 -25.25 -31.328 1 65.69 354 SER B CA 1
ATOM 10608 C C . SER B 1 354 ? 24.797 -26.375 -32.312 1 65.69 354 SER B C 1
ATOM 10610 O O . SER B 1 354 ? 24.797 -26.156 -33.531 1 65.69 354 SER B O 1
ATOM 10612 N N . GLY B 1 355 ? 24.578 -27.547 -32.031 1 63.84 355 GLY B N 1
ATOM 10613 C CA . GLY B 1 355 ? 24.719 -28.594 -33.031 1 63.84 355 GLY B CA 1
ATOM 10614 C C . GLY B 1 355 ? 23.469 -28.797 -33.875 1 63.84 355 GLY B C 1
ATOM 10615 O O . GLY B 1 355 ? 22.359 -28.531 -33.406 1 63.84 355 GLY B O 1
ATOM 10616 N N . ASP B 1 356 ? 23.516 -28.641 -35.188 1 70.19 356 ASP B N 1
ATOM 10617 C CA . ASP B 1 356 ? 22.469 -29.047 -36.125 1 70.19 356 ASP B CA 1
ATOM 10618 C C . ASP B 1 356 ? 22.391 -30.578 -36.219 1 70.19 356 ASP B C 1
ATOM 10620 O O . ASP B 1 356 ? 23.109 -31.203 -37 1 70.19 356 ASP B O 1
ATOM 10624 N N . ASP B 1 357 ? 21.609 -31.219 -35.281 1 77.69 357 ASP B N 1
ATOM 10625 C CA . ASP B 1 357 ? 21.484 -32.688 -35.25 1 77.69 357 ASP B CA 1
ATOM 10626 C C . ASP B 1 357 ? 20.5 -33.156 -36.312 1 77.69 357 ASP B C 1
ATOM 10628 O O . ASP B 1 357 ? 19.375 -32.688 -36.375 1 77.69 357 ASP B O 1
ATOM 10632 N N . GLN B 1 358 ? 20.859 -33.625 -37.438 1 83.88 358 GLN B N 1
ATOM 10633 C CA . GLN B 1 358 ? 19.984 -34.188 -38.438 1 83.88 358 GLN B CA 1
ATOM 10634 C C . GLN B 1 358 ? 19.328 -35.469 -37.938 1 83.88 358 GLN B C 1
ATOM 10636 O O . GLN B 1 358 ? 19.859 -36.562 -38.156 1 83.88 358 GLN B O 1
ATOM 10641 N N . LEU B 1 359 ? 18.125 -35.281 -37.25 1 90.19 359 LEU B N 1
ATOM 10642 C CA . LEU B 1 359 ? 17.453 -36.406 -36.625 1 90.19 359 LEU B CA 1
ATOM 10643 C C . LEU B 1 359 ? 16.188 -36.781 -37.375 1 90.19 359 LEU B C 1
ATOM 10645 O O . LEU B 1 359 ? 15.648 -35.969 -38.125 1 90.19 359 LEU B O 1
ATOM 10649 N N . CYS B 1 360 ? 15.742 -38 -37.219 1 89.88 360 CYS B N 1
ATOM 10650 C CA . CYS B 1 360 ? 14.5 -38.469 -37.812 1 89.88 360 CYS B CA 1
ATOM 10651 C C . CYS B 1 360 ? 13.859 -39.562 -36.906 1 89.88 360 CYS B C 1
ATOM 10653 O O . CYS B 1 360 ? 14.555 -40.25 -36.156 1 89.88 360 CYS B O 1
ATOM 10655 N N . PHE B 1 361 ? 12.523 -39.688 -37.031 1 91 361 PHE B N 1
ATOM 10656 C CA . PHE B 1 361 ? 11.797 -40.719 -36.312 1 91 361 PHE B CA 1
ATOM 10657 C C . PHE B 1 361 ? 11.594 -41.969 -37.188 1 91 361 PHE B C 1
ATOM 10659 O O . PHE B 1 361 ? 11.219 -41.844 -38.344 1 91 361 PHE B O 1
ATOM 10666 N N . THR B 1 362 ? 11.812 -43.094 -36.594 1 88.5 362 THR B N 1
ATOM 10667 C CA . THR B 1 362 ? 11.531 -44.375 -37.25 1 88.5 362 THR B CA 1
ATOM 10668 C C . THR B 1 362 ? 10.641 -45.25 -36.375 1 88.5 362 THR B C 1
ATOM 10670 O O . THR B 1 362 ? 10.828 -45.312 -35.156 1 88.5 362 THR B O 1
ATOM 10673 N N . GLN B 1 363 ? 9.672 -45.844 -37 1 87.12 363 GLN B N 1
ATOM 10674 C CA . GLN B 1 363 ? 8.805 -46.781 -36.25 1 87.12 363 GLN B CA 1
ATOM 10675 C C . GLN B 1 363 ? 9.523 -48.094 -35.969 1 87.12 363 GLN B C 1
ATOM 10677 O O . GLN B 1 363 ? 9.945 -48.781 -36.875 1 87.12 363 GLN B O 1
ATOM 10682 N N . GLN B 1 364 ? 9.633 -48.375 -34.75 1 86.56 364 GLN B N 1
ATOM 10683 C CA . GLN B 1 364 ? 10.359 -49.562 -34.312 1 86.56 364 GLN B CA 1
ATOM 10684 C C . GLN B 1 364 ? 9.438 -50.781 -34.281 1 86.56 364 GLN B C 1
ATOM 10686 O O . GLN B 1 364 ? 9.805 -51.875 -34.781 1 86.56 364 GLN B O 1
ATOM 10691 N N . SER B 1 365 ? 8.375 -50.656 -33.562 1 88.25 365 SER B N 1
ATOM 10692 C CA . SER B 1 365 ? 7.438 -51.75 -33.438 1 88.25 365 SER B CA 1
ATOM 10693 C C . SER B 1 365 ? 6.008 -51.25 -33.25 1 88.25 365 SER B C 1
ATOM 10695 O O . SER B 1 365 ? 5.789 -50.062 -33 1 88.25 365 SER B O 1
ATOM 10697 N N . LEU B 1 366 ? 5.09 -52.219 -33.531 1 86.94 366 LEU B N 1
ATOM 10698 C CA . LEU B 1 366 ? 3.666 -51.938 -33.375 1 86.94 366 LEU B CA 1
ATOM 10699 C C . LEU B 1 366 ? 2.959 -53.094 -32.688 1 86.94 366 LEU B C 1
ATOM 10701 O O . LEU B 1 366 ? 3.182 -54.25 -33 1 86.94 366 LEU B O 1
ATOM 10705 N N . LEU B 1 367 ? 2.342 -52.781 -31.625 1 87.56 367 LEU B N 1
ATOM 10706 C CA . LEU B 1 367 ? 1.461 -53.75 -30.984 1 87.56 367 LEU B CA 1
ATOM 10707 C C . LEU B 1 367 ? 0.016 -53.531 -31.422 1 87.56 367 LEU B C 1
ATOM 10709 O O . LEU B 1 367 ? -0.595 -52.5 -31.125 1 87.56 367 LEU B O 1
ATOM 10713 N N . PRO B 1 368 ? -0.459 -54.5 -32.125 1 82.62 368 PRO B N 1
ATOM 10714 C CA . PRO B 1 368 ? -1.839 -54.375 -32.625 1 82.62 368 PRO B CA 1
ATOM 10715 C C . PRO B 1 368 ? -2.867 -54.625 -31.516 1 82.62 368 PRO B C 1
ATOM 10717 O O . PRO B 1 368 ? -2.523 -55.125 -30.453 1 82.62 368 PRO B O 1
ATOM 10720 N N . SER B 1 369 ? -4.043 -54.094 -31.672 1 80.69 369 SER B N 1
ATOM 10721 C CA . SER B 1 369 ? -5.168 -54.281 -30.766 1 80.69 369 SER B CA 1
ATOM 10722 C C . SER B 1 369 ? -6.328 -54.969 -31.484 1 80.69 369 SER B C 1
ATOM 10724 O O . SER B 1 369 ? -6.344 -55.062 -32.719 1 80.69 369 SER B O 1
ATOM 10726 N N . LEU B 1 370 ? -7.188 -55.531 -30.594 1 78.44 370 LEU B N 1
ATOM 10727 C CA . LEU B 1 370 ? -8.398 -56.094 -31.156 1 78.44 370 LEU B CA 1
ATOM 10728 C C . LEU B 1 370 ? -9.312 -55.031 -31.719 1 78.44 370 LEU B C 1
ATOM 10730 O O . LEU B 1 370 ? -9.336 -53.906 -31.234 1 78.44 370 LEU B O 1
ATOM 10734 N N . GLY B 1 371 ? -9.727 -55.156 -32.938 1 65.06 371 GLY B N 1
ATOM 10735 C CA . GLY B 1 371 ? -10.57 -54.188 -33.625 1 65.06 371 GLY B CA 1
ATOM 10736 C C . GLY B 1 371 ? -11.711 -53.656 -32.781 1 65.06 371 GLY B C 1
ATOM 10737 O O . GLY B 1 371 ? -11.977 -54.188 -31.703 1 65.06 371 GLY B O 1
ATOM 10738 N N . ALA B 1 372 ? -12.312 -52.531 -33.25 1 67.5 372 ALA B N 1
ATOM 10739 C CA . ALA B 1 372 ? -13.414 -51.844 -32.562 1 67.5 372 ALA B CA 1
ATOM 10740 C C . ALA B 1 372 ? -14.656 -52.719 -32.531 1 67.5 372 ALA B C 1
ATOM 10742 O O . ALA B 1 372 ? -15.094 -53.25 -33.562 1 67.5 372 ALA B O 1
ATOM 10743 N N . ASN B 1 373 ? -15.109 -53.031 -31.391 1 77.12 373 ASN B N 1
ATOM 10744 C CA . ASN B 1 373 ? -16.422 -53.625 -31.141 1 77.12 373 ASN B CA 1
ATOM 10745 C C . ASN B 1 373 ? -16.5 -55.062 -31.688 1 77.12 373 ASN B C 1
ATOM 10747 O O . ASN B 1 373 ? -17.094 -55.281 -32.75 1 77.12 373 ASN B O 1
ATOM 10751 N N . SER B 1 374 ? -15.898 -56.031 -31.078 1 84.06 374 SER B N 1
ATOM 10752 C CA . SER B 1 374 ? -16 -57.438 -31.453 1 84.06 374 SER B CA 1
ATOM 10753 C C . SER B 1 374 ? -17.438 -57.969 -31.312 1 84.06 374 SER B C 1
ATOM 10755 O O . SER B 1 374 ? -18.156 -57.562 -30.406 1 84.06 374 SER B O 1
ATOM 10757 N N . THR B 1 375 ? -17.859 -58.844 -32.281 1 86.88 375 THR B N 1
ATOM 10758 C CA . THR B 1 375 ? -19.25 -59.281 -32.281 1 86.88 375 THR B CA 1
ATOM 10759 C C . THR B 1 375 ? -19.312 -60.781 -32.031 1 86.88 375 THR B C 1
ATOM 10761 O O . THR B 1 375 ? -20.141 -61.281 -31.25 1 86.88 375 THR B O 1
ATOM 10764 N N . THR B 1 376 ? -18.484 -61.562 -32.688 1 91.06 376 THR B N 1
ATOM 10765 C CA . THR B 1 376 ? -18.578 -63.031 -32.625 1 91.06 376 THR B CA 1
ATOM 10766 C C . THR B 1 376 ? -17.203 -63.656 -32.5 1 91.06 376 THR B C 1
ATOM 10768 O O . THR B 1 376 ? -16.203 -63.031 -32.875 1 91.06 376 THR B O 1
ATOM 10771 N N . VAL B 1 377 ? -17.219 -64.875 -31.922 1 91.75 377 VAL B N 1
ATOM 10772 C CA . VAL B 1 377 ? -15.945 -65.625 -31.781 1 91.75 377 VAL B CA 1
ATOM 10773 C C . VAL B 1 377 ? -16.156 -67.062 -32.094 1 91.75 377 VAL B C 1
ATOM 10775 O O . VAL B 1 377 ? -17.188 -67.688 -31.719 1 91.75 377 VAL B O 1
ATOM 10778 N N . ARG B 1 378 ? -15.266 -67.688 -32.875 1 93.75 378 ARG B N 1
ATOM 10779 C CA . ARG B 1 378 ? -15.242 -69.125 -33.156 1 93.75 378 ARG B CA 1
ATOM 10780 C C . ARG B 1 378 ? -13.82 -69.688 -33.094 1 93.75 378 ARG B C 1
ATOM 10782 O O . ARG B 1 378 ? -12.891 -69 -33.594 1 93.75 378 ARG B O 1
ATOM 10789 N N . ILE B 1 379 ? -13.703 -70.812 -32.625 1 92 379 ILE B N 1
ATOM 10790 C CA . ILE B 1 379 ? -12.383 -71.438 -32.469 1 92 379 ILE B CA 1
ATOM 10791 C C . ILE B 1 379 ? -12.109 -72.438 -33.594 1 92 379 ILE B C 1
ATOM 10793 O O . ILE B 1 379 ? -13 -73.188 -34 1 92 379 ILE B O 1
ATOM 10797 N N . ARG B 1 380 ? -10.867 -72.375 -34.031 1 90.19 380 ARG B N 1
ATOM 10798 C CA . ARG B 1 380 ? -10.414 -73.25 -35.094 1 90.19 380 ARG B CA 1
ATOM 10799 C C . ARG B 1 380 ? -10.5 -74.75 -34.688 1 90.19 380 ARG B C 1
ATOM 10801 O O . ARG B 1 380 ? -10.07 -75.062 -33.562 1 90.19 380 ARG B O 1
ATOM 10808 N N . PRO B 1 381 ? -11.055 -75.562 -35.594 1 84.5 381 PRO B N 1
ATOM 10809 C CA . PRO B 1 381 ? -11.133 -77 -35.219 1 84.5 381 PRO B CA 1
ATOM 10810 C C . PRO B 1 381 ? -9.758 -77.688 -35.156 1 84.5 381 PRO B C 1
ATOM 10812 O O . PRO B 1 381 ? -8.852 -77.312 -35.906 1 84.5 381 PRO B O 1
ATOM 10815 N N . ILE B 1 382 ? -9.555 -78.562 -34.25 1 77.75 382 ILE B N 1
ATOM 10816 C CA . ILE B 1 382 ? -8.273 -79.188 -33.938 1 77.75 382 ILE B CA 1
ATOM 10817 C C . ILE B 1 382 ? -7.895 -80.188 -35 1 77.75 382 ILE B C 1
ATOM 10819 O O . ILE B 1 382 ? -6.715 -80.438 -35.25 1 77.75 382 ILE B O 1
ATOM 10823 N N . GLU B 1 383 ? -8.906 -80.75 -35.688 1 73.31 383 GLU B N 1
ATOM 10824 C CA . GLU B 1 383 ? -8.625 -81.75 -36.688 1 73.31 383 GLU B CA 1
ATOM 10825 C C . GLU B 1 383 ? -7.82 -81.188 -37.844 1 73.31 383 GLU B C 1
ATOM 10827 O O . GLU B 1 383 ? -8.195 -80.188 -38.469 1 73.31 383 GLU B O 1
ATOM 10832 N N . GLY B 1 384 ? -6.723 -81.75 -38 1 64.88 384 GLY B N 1
ATOM 10833 C CA . GLY B 1 384 ? -5.906 -81.438 -39.156 1 64.88 384 GLY B CA 1
ATOM 10834 C C . GLY B 1 384 ? -4.992 -80.25 -38.906 1 64.88 384 GLY B C 1
ATOM 10835 O O . GLY B 1 384 ? -4.453 -79.625 -39.844 1 64.88 384 GLY B O 1
ATOM 10836 N N . ILE B 1 385 ? -5.012 -79.625 -37.75 1 68.38 385 ILE B N 1
ATOM 10837 C CA . ILE B 1 385 ? -4.203 -78.438 -37.469 1 68.38 385 ILE B CA 1
ATOM 10838 C C . ILE B 1 385 ? -2.729 -78.75 -37.719 1 68.38 385 ILE B C 1
ATOM 10840 O O . ILE B 1 385 ? -1.977 -77.938 -38.219 1 68.38 385 ILE B O 1
ATOM 10844 N N . GLN B 1 386 ? -2.336 -79.938 -37.219 1 65.31 386 GLN B N 1
ATOM 10845 C CA . GLN B 1 386 ? -0.929 -80.25 -37.344 1 65.31 386 GLN B CA 1
ATOM 10846 C C . GLN B 1 386 ? -0.538 -80.5 -38.812 1 65.31 386 GLN B C 1
ATOM 10848 O O . GLN B 1 386 ? 0.616 -80.312 -39.188 1 65.31 386 GLN B O 1
ATOM 10853 N N . SER B 1 387 ? -1.457 -81.062 -39.625 1 60.31 387 SER B N 1
ATOM 10854 C CA . SER B 1 387 ? -1.097 -81.438 -40.969 1 60.31 387 SER B CA 1
ATOM 10855 C C . SER B 1 387 ? -1.089 -80.25 -41.938 1 60.31 387 SER B C 1
ATOM 10857 O O . SER B 1 387 ? -0.714 -80.438 -43.094 1 60.31 387 SER B O 1
ATOM 10859 N N . SER B 1 388 ? -1.485 -79.125 -41.406 1 61.06 388 SER B N 1
ATOM 10860 C CA . SER B 1 388 ? -1.55 -78.062 -42.375 1 61.06 388 SER B CA 1
ATOM 10861 C C . SER B 1 388 ? -0.174 -77.438 -42.625 1 61.06 388 SER B C 1
ATOM 10863 O O . SER B 1 388 ? 0.534 -77.125 -41.656 1 61.06 388 SER B O 1
ATOM 10865 N N . PRO B 1 389 ? 0.537 -77.688 -43.656 1 63.97 389 PRO B N 1
ATOM 10866 C CA . PRO B 1 389 ? 1.866 -77.188 -43.969 1 63.97 389 PRO B CA 1
ATOM 10867 C C . PRO B 1 389 ? 1.923 -75.625 -43.906 1 63.97 389 PRO B C 1
ATOM 10869 O O . PRO B 1 389 ? 2.971 -75.062 -44.156 1 63.97 389 PRO B O 1
ATOM 10872 N N . ASN B 1 390 ? 0.936 -75 -43.5 1 66.88 390 ASN B N 1
ATOM 10873 C CA . ASN B 1 390 ? 0.889 -73.562 -43.75 1 66.88 390 ASN B CA 1
ATOM 10874 C C . ASN B 1 390 ? 1.314 -72.75 -42.5 1 66.88 390 ASN B C 1
ATOM 10876 O O . ASN B 1 390 ? 1.669 -73.375 -41.469 1 66.88 390 ASN B O 1
ATOM 10880 N N . GLN B 1 391 ? 1.414 -71.438 -42.656 1 75.12 391 GLN B N 1
ATOM 10881 C CA . GLN B 1 391 ? 1.904 -70.438 -41.688 1 75.12 391 GLN B CA 1
ATOM 10882 C C . GLN B 1 391 ? 1.17 -70.562 -40.344 1 75.12 391 GLN B C 1
ATOM 10884 O O . GLN B 1 391 ? 1.679 -70.125 -39.312 1 75.12 391 GLN B O 1
ATOM 10889 N N . PHE B 1 392 ? 0.083 -71.312 -40.312 1 78.44 392 PHE B N 1
ATOM 10890 C CA . PHE B 1 392 ? -0.695 -71.438 -39.062 1 78.44 392 PHE B CA 1
ATOM 10891 C C . PHE B 1 392 ? -0.63 -72.812 -38.531 1 78.44 392 PHE B C 1
ATOM 10893 O O . PHE B 1 392 ? -1.484 -73.25 -37.719 1 78.44 392 PHE B O 1
ATOM 10900 N N . ALA B 1 393 ? 0.321 -73.562 -39.062 1 79.06 393 ALA B N 1
ATOM 10901 C CA . ALA B 1 393 ? 0.483 -74.938 -38.594 1 79.06 393 ALA B CA 1
ATOM 10902 C C . ALA B 1 393 ? 0.709 -75 -37.094 1 79.06 393 ALA B C 1
ATOM 10904 O O . ALA B 1 393 ? 1.532 -74.25 -36.562 1 79.06 393 ALA B O 1
ATOM 10905 N N . GLY B 1 394 ? -0.095 -75.75 -36.438 1 75.69 394 GLY B N 1
ATOM 10906 C CA . GLY B 1 394 ? 0.063 -76 -35 1 75.69 394 GLY B CA 1
ATOM 10907 C C . GLY B 1 394 ? -0.551 -74.875 -34.156 1 75.69 394 GLY B C 1
ATOM 10908 O O . GLY B 1 394 ? -0.59 -75 -32.938 1 75.69 394 GLY B O 1
ATOM 10909 N N . LYS B 1 395 ? -1.02 -73.875 -34.844 1 82.56 395 LYS B N 1
ATOM 10910 C CA . LYS B 1 395 ? -1.6 -72.75 -34.094 1 82.56 395 LYS B CA 1
ATOM 10911 C C . LYS B 1 395 ? -3.107 -72.938 -33.906 1 82.56 395 LYS B C 1
ATOM 10913 O O . LYS B 1 395 ? -3.783 -73.438 -34.844 1 82.56 395 LYS B O 1
ATOM 10918 N N . GLN B 1 396 ? -3.506 -72.688 -32.719 1 84.44 396 GLN B N 1
ATOM 10919 C CA . GLN B 1 396 ? -4.941 -72.625 -32.469 1 84.44 396 GLN B CA 1
ATOM 10920 C C . GLN B 1 396 ? -5.508 -71.25 -32.562 1 84.44 396 GLN B C 1
ATOM 10922 O O . GLN B 1 396 ? -5.352 -70.438 -31.656 1 84.44 396 GLN B O 1
ATOM 10927 N N . LEU B 1 397 ? -6.203 -71 -33.625 1 89.19 397 LEU B N 1
ATOM 10928 C CA . LEU B 1 397 ? -6.664 -69.688 -33.938 1 89.19 397 LEU B CA 1
ATOM 10929 C C . LEU B 1 397 ? -8.109 -69.438 -33.5 1 89.19 397 LEU B C 1
ATOM 10931 O O . LEU B 1 397 ? -8.938 -70.375 -33.656 1 89.19 397 LEU B O 1
ATOM 10935 N N . ALA B 1 398 ? -8.328 -68.375 -32.938 1 89.5 398 ALA B N 1
ATOM 10936 C CA . ALA B 1 398 ? -9.688 -67.875 -32.719 1 89.5 398 ALA B CA 1
ATOM 10937 C C . ALA B 1 398 ? -10.055 -66.812 -33.75 1 89.5 398 ALA B C 1
ATOM 10939 O O . ALA B 1 398 ? -9.328 -65.875 -33.969 1 89.5 398 ALA B O 1
ATOM 10940 N N . ALA B 1 399 ? -11.086 -67.062 -34.438 1 92.12 399 ALA B N 1
ATOM 10941 C CA . ALA B 1 399 ? -11.602 -66.062 -35.375 1 92.12 399 ALA B CA 1
ATOM 10942 C C . ALA B 1 399 ? -12.602 -65.125 -34.688 1 92.12 399 ALA B C 1
ATOM 10944 O O . ALA B 1 399 ? -13.625 -65.562 -34.188 1 92.12 399 ALA B O 1
ATOM 10945 N N . ILE B 1 400 ? -12.312 -63.906 -34.75 1 91.38 400 ILE B N 1
ATOM 10946 C CA . ILE B 1 400 ? -13.148 -62.906 -34.094 1 91.38 400 ILE B CA 1
ATOM 10947 C C . ILE B 1 400 ? -13.703 -61.906 -35.125 1 91.38 400 ILE B C 1
ATOM 10949 O O 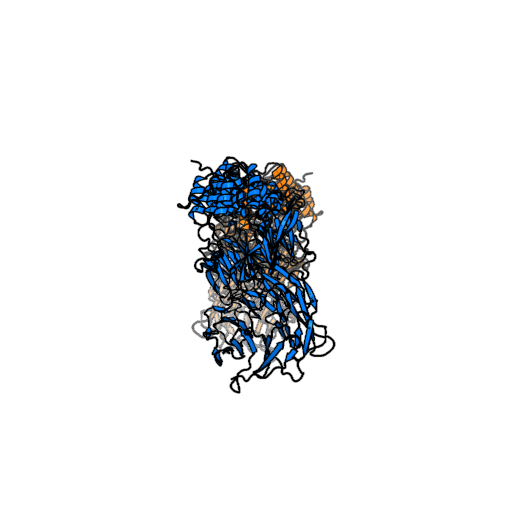. ILE B 1 400 ? -12.938 -61.25 -35.812 1 91.38 400 ILE B O 1
ATOM 10953 N N . GLY B 1 401 ? -15.008 -61.844 -35.219 1 90.88 401 GLY B N 1
ATOM 10954 C CA . GLY B 1 401 ? -15.664 -60.875 -36.062 1 90.88 401 GLY B CA 1
ATOM 10955 C C . GLY B 1 401 ? -15.867 -59.531 -35.406 1 90.88 401 GLY B C 1
ATOM 10956 O O . GLY B 1 401 ? -16.125 -59.469 -34.219 1 90.88 401 GLY B O 1
ATOM 10957 N N . CYS B 1 402 ? -15.836 -58.531 -36.188 1 87.88 402 CYS B N 1
ATOM 10958 C CA . CYS B 1 402 ? -15.977 -57.188 -35.688 1 87.88 402 CYS B CA 1
ATOM 10959 C C . CYS B 1 402 ? -17.172 -56.469 -36.312 1 87.88 402 CYS B C 1
ATOM 10961 O O . CYS B 1 402 ? -17.75 -56.969 -37.281 1 87.88 402 CYS B O 1
ATOM 10963 N N . SER B 1 403 ? -17.5 -55.312 -35.719 1 84.44 403 SER B N 1
ATOM 10964 C CA . SER B 1 403 ? -18.641 -54.531 -36.188 1 84.44 403 SER B CA 1
ATOM 10965 C C . SER B 1 403 ? -18.328 -53.844 -37.5 1 84.44 403 SER B C 1
ATOM 10967 O O . SER B 1 403 ? -19.234 -53.438 -38.25 1 84.44 403 SER B O 1
ATOM 10969 N N . THR B 1 404 ? -17.062 -53.812 -37.781 1 82.62 404 THR B N 1
ATOM 10970 C CA . THR B 1 404 ? -16.656 -53.125 -39 1 82.62 404 THR B CA 1
ATOM 10971 C C . THR B 1 404 ? -16.594 -54.094 -40.188 1 82.62 404 THR B C 1
ATOM 10973 O O . THR B 1 404 ? -16.391 -53.688 -41.312 1 82.62 404 THR B O 1
ATOM 10976 N N . GLY B 1 405 ? -16.75 -55.312 -39.938 1 86.44 405 GLY B N 1
ATOM 10977 C CA . GLY B 1 405 ? -16.734 -56.312 -41 1 86.44 405 GLY B CA 1
ATOM 10978 C C . GLY B 1 405 ? -15.43 -57.062 -41.094 1 86.44 405 GLY B C 1
ATOM 10979 O O . GLY B 1 405 ? -15.281 -57.969 -41.938 1 86.44 405 GLY B O 1
ATOM 10980 N N . CYS B 1 406 ? -14.555 -56.656 -40.188 1 87.88 406 CYS B N 1
ATOM 10981 C CA . CYS B 1 406 ? -13.258 -57.312 -40.188 1 87.88 406 CYS B CA 1
ATOM 10982 C C . CYS B 1 406 ? -13.289 -58.562 -39.312 1 87.88 406 CYS B C 1
ATOM 10984 O O . CYS B 1 406 ? -14.039 -58.625 -38.344 1 87.88 406 CYS B O 1
ATOM 10986 N N . ILE B 1 407 ? -12.555 -59.562 -39.75 1 91.38 407 ILE B N 1
ATOM 10987 C CA . ILE B 1 407 ? -12.367 -60.75 -38.906 1 91.38 407 ILE B CA 1
ATOM 10988 C C . ILE B 1 407 ? -10.898 -60.875 -38.531 1 91.38 407 ILE B C 1
ATOM 10990 O O . ILE B 1 407 ? -10.023 -60.906 -39.406 1 91.38 407 ILE B O 1
ATOM 10994 N N . GLN B 1 408 ? -10.719 -61.031 -37.312 1 90.56 408 GLN B N 1
ATOM 10995 C CA . GLN B 1 408 ? -9.367 -61.125 -36.781 1 90.56 408 GLN B CA 1
ATOM 10996 C C . GLN B 1 408 ? -9.07 -62.531 -36.281 1 90.56 408 GLN B C 1
ATOM 10998 O O . GLN B 1 408 ? -9.938 -63.188 -35.719 1 90.56 408 GLN B O 1
ATOM 11003 N N . PHE B 1 409 ? -7.891 -62.969 -36.594 1 91.19 409 PHE B N 1
ATOM 11004 C CA . PHE B 1 409 ? -7.453 -64.312 -36.156 1 91.19 409 PHE B CA 1
ATOM 11005 C C . PHE B 1 409 ? -6.375 -64.188 -35.094 1 91.19 409 PHE B C 1
ATOM 11007 O O . PHE B 1 409 ? -5.277 -63.688 -35.344 1 91.19 409 PHE B O 1
ATOM 11014 N N . VAL B 1 410 ? -6.727 -64.75 -33.969 1 87.31 410 VAL B N 1
ATOM 11015 C CA . VAL B 1 410 ? -5.82 -64.625 -32.812 1 87.31 410 VAL B CA 1
ATOM 11016 C C . VAL B 1 410 ? -5.406 -66 -32.344 1 87.31 410 VAL B C 1
ATOM 11018 O O . VAL B 1 410 ? -6.238 -66.938 -32.281 1 87.31 410 VAL B O 1
ATOM 11021 N N . ASP B 1 411 ? -4.16 -66.062 -32.062 1 84 411 ASP B N 1
ATOM 11022 C CA . ASP B 1 411 ? -3.689 -67.312 -31.469 1 84 411 ASP B CA 1
ATOM 11023 C C . ASP B 1 411 ? -4.055 -67.375 -30 1 84 411 ASP B C 1
ATOM 11025 O O . ASP B 1 411 ? -3.654 -66.562 -29.203 1 84 411 ASP B O 1
ATOM 11029 N N . VAL B 1 412 ? -4.672 -68.438 -29.672 1 77.31 412 VAL B N 1
ATOM 11030 C CA . VAL B 1 412 ? -5.215 -68.562 -28.312 1 77.31 412 VAL B CA 1
ATOM 11031 C C . VAL B 1 412 ? -4.082 -68.75 -27.328 1 77.31 412 VAL B C 1
ATOM 11033 O O . VAL B 1 412 ? -4.172 -68.375 -26.172 1 77.31 412 VAL B O 1
ATOM 11036 N N . PHE B 1 413 ? -2.996 -69.312 -27.75 1 70 413 PHE B N 1
ATOM 11037 C CA . PHE B 1 413 ? -1.909 -69.625 -26.828 1 70 413 PHE B CA 1
ATOM 11038 C C . PHE B 1 413 ? -1.064 -68.375 -26.547 1 70 413 PHE B C 1
ATOM 11040 O O . PHE B 1 413 ? -0.679 -68.125 -25.406 1 70 413 PHE B O 1
ATOM 11047 N N . THR B 1 414 ? -0.907 -67.688 -27.562 1 70.5 414 THR B N 1
ATOM 11048 C CA . THR B 1 414 ? 0.012 -66.562 -27.422 1 70.5 414 THR B CA 1
ATOM 11049 C C . THR B 1 414 ? -0.756 -65.25 -27.281 1 70.5 414 THR B C 1
ATOM 11051 O O . THR B 1 414 ? -0.215 -64.25 -26.797 1 70.5 414 THR B O 1
ATOM 11054 N N . GLY B 1 415 ? -1.973 -65.25 -27.672 1 74.62 415 GLY B N 1
ATOM 11055 C CA . GLY B 1 415 ? -2.744 -64.062 -27.688 1 74.62 415 GLY B CA 1
ATOM 11056 C C . GLY B 1 415 ? -2.342 -63.094 -28.797 1 74.62 415 GLY B C 1
ATOM 11057 O O . GLY B 1 415 ? -2.797 -61.938 -28.844 1 74.62 415 GLY B O 1
ATOM 11058 N N . LYS B 1 416 ? -1.537 -63.469 -29.641 1 78.31 416 LYS B N 1
ATOM 11059 C CA . LYS B 1 416 ? -1.034 -62.625 -30.719 1 78.31 416 LYS B CA 1
ATOM 11060 C C . LYS B 1 416 ? -2.004 -62.625 -31.891 1 78.31 416 LYS B C 1
ATOM 11062 O O . LYS B 1 416 ? -2.582 -63.656 -32.25 1 78.31 416 LYS B O 1
ATOM 11067 N N . LEU B 1 417 ? -2.186 -61.406 -32.344 1 83.88 417 LEU B N 1
ATOM 11068 C CA . LEU B 1 417 ? -2.969 -61.281 -33.594 1 83.88 417 LEU B CA 1
ATOM 11069 C C . LEU B 1 417 ? -2.168 -61.75 -34.781 1 83.88 417 LEU B C 1
ATOM 11071 O O . LEU B 1 417 ? -1.165 -61.125 -35.156 1 83.88 417 LEU B O 1
ATOM 11075 N N . GLU B 1 418 ? -2.604 -62.75 -35.438 1 84.38 418 GLU B N 1
ATOM 11076 C CA . GLU B 1 418 ? -1.845 -63.344 -36.531 1 84.38 418 GLU B CA 1
ATOM 11077 C C . GLU B 1 418 ? -2.252 -62.719 -37.875 1 84.38 418 GLU B C 1
ATOM 11079 O O . GLU B 1 418 ? -1.414 -62.562 -38.75 1 84.38 418 GLU B O 1
ATOM 11084 N N . LYS B 1 419 ? -3.502 -62.531 -37.938 1 87.94 419 LYS B N 1
ATOM 11085 C CA . LYS B 1 419 ? -3.986 -62.062 -39.219 1 87.94 419 LYS B CA 1
ATOM 11086 C C . LYS B 1 419 ? -5.32 -61.312 -39.094 1 87.94 419 LYS B C 1
ATOM 11088 O O . LYS B 1 419 ? -6.094 -61.625 -38.156 1 87.94 419 LYS B O 1
ATOM 11093 N N . GLU B 1 420 ? -5.492 -60.344 -39.906 1 86.88 420 GLU B N 1
ATOM 11094 C CA . GLU B 1 420 ? -6.746 -59.594 -40 1 86.88 420 GLU B CA 1
ATOM 11095 C C . GLU B 1 420 ? -7.238 -59.5 -41.438 1 86.88 420 GLU B C 1
ATOM 11097 O O . GLU B 1 420 ? -6.469 -59.188 -42.344 1 86.88 420 GLU B O 1
ATOM 11102 N N . LEU B 1 421 ? -8.539 -59.875 -41.656 1 90.31 421 LEU B N 1
ATOM 11103 C CA . LEU B 1 421 ? -9.117 -59.812 -43 1 90.31 421 LEU B CA 1
ATOM 11104 C C . LEU B 1 421 ? -10.375 -58.969 -43.031 1 90.31 421 LEU B C 1
ATOM 11106 O O . LEU B 1 421 ? -11.242 -59.094 -42.156 1 90.31 421 LEU B O 1
ATOM 11110 N N . ASN B 1 422 ? -10.406 -58.062 -43.938 1 88.62 422 ASN B N 1
ATOM 11111 C CA . ASN B 1 422 ? -11.625 -57.281 -44.156 1 88.62 422 ASN B CA 1
ATOM 11112 C C . ASN B 1 422 ? -12.531 -58 -45.156 1 88.62 422 ASN B C 1
ATOM 11114 O O . ASN B 1 422 ? -12.359 -57.844 -46.375 1 88.62 422 ASN B O 1
ATOM 11118 N N . ILE B 1 423 ? -13.57 -58.594 -44.719 1 89.19 423 ILE B N 1
ATOM 11119 C CA . ILE B 1 423 ? -14.414 -59.438 -45.562 1 89.19 423 ILE B CA 1
ATOM 11120 C C . ILE B 1 423 ? -15.734 -58.719 -45.844 1 89.19 423 ILE B C 1
ATOM 11122 O O . ILE B 1 423 ? -16.203 -58.719 -46.969 1 89.19 423 ILE B O 1
ATOM 11126 N N . HIS B 1 424 ? -16.328 -58.188 -44.781 1 89.38 424 HIS B N 1
ATOM 11127 C CA . HIS B 1 424 ? -17.641 -57.562 -44.906 1 89.38 424 HIS B CA 1
ATOM 11128 C C . HIS B 1 424 ? -17.547 -56.031 -44.781 1 89.38 424 HIS B C 1
ATOM 11130 O O . HIS B 1 424 ? -16.531 -55.531 -44.312 1 89.38 424 HIS B O 1
ATOM 11136 N N . ASN B 1 425 ? -18.562 -55.344 -45.219 1 86.12 425 ASN B N 1
ATOM 11137 C CA . ASN B 1 425 ? -18.641 -53.906 -45.031 1 86.12 425 ASN B CA 1
ATOM 11138 C C . ASN B 1 425 ? -19.5 -53.531 -43.812 1 86.12 425 ASN B C 1
ATOM 11140 O O . ASN B 1 425 ? -19.594 -52.344 -43.438 1 86.12 425 ASN B O 1
ATOM 11144 N N . CYS B 1 426 ? -20.125 -54.531 -43.25 1 87.44 426 CYS B N 1
ATOM 11145 C CA . CYS B 1 426 ? -20.953 -54.344 -42.062 1 87.44 426 CYS B CA 1
ATOM 11146 C C . CYS B 1 426 ? -20.578 -55.344 -40.969 1 87.44 426 CYS B C 1
ATOM 11148 O O . CYS B 1 426 ? -19.688 -56.156 -41.156 1 87.44 426 CYS B O 1
ATOM 11150 N N . ALA B 1 427 ? -21.328 -55.25 -39.844 1 88.25 427 ALA B N 1
ATOM 11151 C CA . ALA B 1 427 ? -21.016 -56.094 -38.688 1 88.25 427 ALA B CA 1
ATOM 11152 C C . ALA B 1 427 ? -21.188 -57.562 -39.031 1 88.25 427 ALA B C 1
ATOM 11154 O O . ALA B 1 427 ? -22.156 -57.969 -39.656 1 88.25 427 ALA B O 1
ATOM 11155 N N . VAL B 1 428 ? -20.219 -58.281 -38.625 1 92 428 VAL B N 1
ATOM 11156 C CA . VAL B 1 428 ? -20.297 -59.75 -38.781 1 92 428 VAL B CA 1
ATOM 11157 C C . VAL B 1 428 ? -21.328 -60.312 -37.812 1 92 428 VAL B C 1
ATOM 11159 O O . VAL B 1 428 ? -21.219 -60.125 -36.594 1 92 428 VAL B O 1
ATOM 11162 N N . LYS B 1 429 ? -22.25 -60.969 -38.375 1 91.44 429 LYS B N 1
ATOM 11163 C CA . LYS B 1 429 ? -23.328 -61.5 -37.531 1 91.44 429 LYS B CA 1
ATOM 11164 C C . LYS B 1 429 ? -23.141 -62.969 -37.25 1 91.44 429 LYS B C 1
ATOM 11166 O O . LYS B 1 429 ? -23.578 -63.469 -36.188 1 91.44 429 LYS B O 1
ATOM 11171 N N . CYS B 1 430 ? -22.609 -63.688 -38.188 1 93.12 430 CYS B N 1
ATOM 11172 C CA . CYS B 1 430 ? -22.391 -65.125 -38.031 1 93.12 430 CYS B CA 1
ATOM 11173 C C . CYS B 1 430 ? -21.016 -65.5 -38.562 1 93.12 430 CYS B C 1
ATOM 11175 O O . CYS B 1 430 ? -20.516 -64.938 -39.531 1 93.12 430 CYS B O 1
ATOM 11177 N N . LEU B 1 431 ? -20.484 -66.438 -37.844 1 94.38 431 LEU B N 1
ATOM 11178 C CA . LEU B 1 431 ? -19.156 -66.938 -38.188 1 94.38 431 LEU B CA 1
ATOM 11179 C C . LEU B 1 431 ? -18.984 -68.375 -37.812 1 94.38 431 LEU B C 1
ATOM 11181 O O . LEU B 1 431 ? -19.391 -68.812 -36.719 1 94.38 431 LEU B O 1
ATOM 11185 N N . GLU B 1 432 ? -18.547 -69.188 -38.844 1 93.62 432 GLU B N 1
ATOM 11186 C CA . GLU B 1 432 ? -18.266 -70.625 -38.562 1 93.62 432 GLU B CA 1
ATOM 11187 C C . GLU B 1 432 ? -17.047 -71.062 -39.344 1 93.62 432 GLU B C 1
ATOM 11189 O O . GLU B 1 432 ? -16.781 -70.625 -40.438 1 93.62 432 GLU B O 1
ATOM 11194 N N . TRP B 1 433 ? -16.375 -72 -38.844 1 92.38 433 TRP B N 1
ATOM 11195 C CA . TRP B 1 433 ? -15.242 -72.625 -39.531 1 92.38 433 TRP B CA 1
ATOM 11196 C C . TRP B 1 433 ? -15.703 -73.75 -40.438 1 92.38 433 TRP B C 1
ATOM 11198 O O . TRP B 1 433 ? -16.547 -74.562 -40.062 1 92.38 433 TRP B O 1
ATOM 11208 N N . VAL B 1 434 ? -15.281 -73.688 -41.75 1 89.5 434 VAL B N 1
ATOM 11209 C CA . VAL B 1 434 ? -15.477 -74.812 -42.688 1 89.5 434 VAL B CA 1
ATOM 11210 C C . VAL B 1 434 ? -14.172 -75.562 -42.906 1 89.5 434 VAL B C 1
ATOM 11212 O O . VAL B 1 434 ? -13.445 -75.312 -43.844 1 89.5 434 VAL B O 1
ATOM 11215 N N . GLY B 1 435 ? -13.617 -76.125 -41.844 1 82.94 435 GLY B N 1
ATOM 11216 C CA . GLY B 1 435 ? -12.297 -76.75 -41.844 1 82.94 435 GLY B CA 1
ATOM 11217 C C . GLY B 1 435 ? -11.258 -75.875 -41.156 1 82.94 435 GLY B C 1
ATOM 11218 O O . GLY B 1 435 ? -11.57 -74.75 -40.688 1 82.94 435 GLY B O 1
ATOM 11219 N N . PRO B 1 436 ? -10.148 -76.312 -41.156 1 85.25 436 PRO B N 1
ATOM 11220 C CA . PRO B 1 436 ? -9.117 -75.562 -40.438 1 85.25 436 PRO B CA 1
ATOM 11221 C C . PRO B 1 436 ? -8.641 -74.375 -41.188 1 85.25 436 PRO B C 1
ATOM 11223 O O . PRO B 1 436 ? -8.086 -73.438 -40.594 1 85.25 436 PRO B O 1
ATOM 11226 N N . ASP B 1 437 ? -8.922 -74.312 -42.5 1 88.88 437 ASP B N 1
ATOM 11227 C CA . ASP B 1 437 ? -8.383 -73.188 -43.281 1 88.88 437 ASP B CA 1
ATOM 11228 C C . ASP B 1 437 ? -9.484 -72.375 -43.969 1 88.88 437 ASP B C 1
ATOM 11230 O O . ASP B 1 437 ? -9.211 -71.5 -44.812 1 88.88 437 ASP B O 1
ATOM 11234 N N . MET B 1 438 ? -10.688 -72.688 -43.688 1 90.25 438 MET B N 1
ATOM 11235 C CA . MET B 1 438 ? -11.805 -72.062 -44.344 1 90.25 438 MET B CA 1
ATOM 11236 C C . MET B 1 438 ? -12.859 -71.625 -43.312 1 90.25 438 MET B C 1
ATOM 11238 O O . MET B 1 438 ? -13.172 -72.375 -42.406 1 90.25 438 MET B O 1
ATOM 11242 N N . ILE B 1 439 ? -13.352 -70.438 -43.594 1 93.75 439 ILE B N 1
ATOM 11243 C CA . ILE B 1 439 ? -14.414 -69.938 -42.719 1 93.75 439 ILE B CA 1
ATOM 11244 C C . ILE B 1 439 ? -15.57 -69.438 -43.594 1 93.75 439 ILE B C 1
ATOM 11246 O O . ILE B 1 439 ? -15.367 -69 -44.719 1 93.75 439 ILE B O 1
ATOM 11250 N N . ILE B 1 440 ? -16.734 -69.5 -43 1 94.44 440 ILE B N 1
ATOM 11251 C CA . ILE B 1 440 ? -17.922 -68.875 -43.594 1 94.44 440 ILE B CA 1
ATOM 11252 C C . ILE B 1 440 ? -18.516 -67.812 -42.656 1 94.44 440 ILE B C 1
ATOM 11254 O O . ILE B 1 440 ? -18.609 -68.062 -41.469 1 94.44 440 ILE B O 1
ATOM 11258 N N . SER B 1 441 ? -18.703 -66.688 -43.219 1 94.81 441 SER B N 1
ATOM 11259 C CA . SER B 1 441 ? -19.234 -65.625 -42.406 1 94.81 441 SER B CA 1
ATOM 11260 C C . SER B 1 441 ? -20.391 -64.938 -43.156 1 94.81 441 SER B C 1
ATOM 11262 O O . SER B 1 441 ? -20.469 -65 -44.375 1 94.81 441 SER B O 1
ATOM 11264 N N . ALA B 1 442 ? -21.266 -64.312 -42.344 1 94.62 442 ALA B N 1
ATOM 11265 C CA . ALA B 1 442 ? -22.422 -63.625 -42.906 1 94.62 442 ALA B CA 1
ATOM 11266 C C . ALA B 1 442 ? -22.578 -62.25 -42.25 1 94.62 442 ALA B C 1
ATOM 11268 O O . ALA B 1 442 ? -22.266 -62.062 -41.094 1 94.62 442 ALA B O 1
ATOM 11269 N N . ALA B 1 443 ? -22.938 -61.344 -43 1 92.56 443 ALA B N 1
ATOM 11270 C CA . ALA B 1 443 ? -23.297 -59.969 -42.625 1 92.56 443 ALA B CA 1
ATOM 11271 C C . ALA B 1 443 ? -24.422 -59.438 -43.469 1 92.56 443 ALA B C 1
ATOM 11273 O O . ALA B 1 443 ? -24.75 -60 -44.531 1 92.56 443 ALA B O 1
ATOM 11274 N N . TYR B 1 444 ? -25.141 -58.469 -42.938 1 90.06 444 TYR B N 1
ATOM 11275 C CA . TYR B 1 444 ? -26.203 -57.906 -43.781 1 90.06 444 TYR B CA 1
ATOM 11276 C C . TYR B 1 444 ? -26.266 -56.375 -43.594 1 90.06 444 TYR B C 1
ATOM 11278 O O . TYR B 1 444 ? -25.906 -55.844 -42.562 1 90.06 444 TYR B O 1
ATOM 11286 N N . SER B 1 445 ? -26.594 -55.719 -44.656 1 85.06 445 SER B N 1
ATOM 11287 C CA . SER B 1 445 ? -26.766 -54.25 -44.688 1 85.06 445 SER B CA 1
ATOM 11288 C C . SER B 1 445 ? -28.234 -53.906 -44.969 1 85.06 445 SER B C 1
ATOM 11290 O O . SER B 1 445 ? -28.984 -54.719 -45.469 1 85.06 445 SER B O 1
ATOM 11292 N N . SER B 1 446 ? -28.625 -52.781 -44.375 1 77.94 446 SER B N 1
ATOM 11293 C CA . SER B 1 446 ? -30 -52.344 -44.594 1 77.94 446 SER B CA 1
ATOM 11294 C C . SER B 1 446 ? -30.266 -52.062 -46.062 1 77.94 446 SER B C 1
ATOM 11296 O O . SER B 1 446 ? -29.406 -51.531 -46.781 1 77.94 446 SER B O 1
ATOM 11298 N N . SER B 1 447 ? -31.328 -52.656 -46.656 1 65.81 447 SER B N 1
ATOM 11299 C CA . SER B 1 447 ? -31.688 -52.469 -48.062 1 65.81 447 SER B CA 1
ATOM 11300 C C . SER B 1 447 ? -32.344 -51.125 -48.281 1 65.81 447 SER B C 1
ATOM 11302 O O . SER B 1 447 ? -33.031 -50.594 -47.406 1 65.81 447 SER B O 1
ATOM 11304 N N . VAL B 1 448 ? -31.953 -50.188 -49.219 1 63.75 448 VAL B N 1
ATOM 11305 C CA . VAL B 1 448 ? -32.562 -48.938 -49.594 1 63.75 448 VAL B CA 1
ATOM 11306 C C . VAL B 1 448 ? -33.969 -49.156 -50.094 1 63.75 448 VAL B C 1
ATOM 11308 O O . VAL B 1 448 ? -34.812 -48.281 -50 1 63.75 448 VAL B O 1
ATOM 11311 N N . SER B 1 449 ? -34.375 -50.25 -50.781 1 59.72 449 SER B N 1
ATOM 11312 C CA . SER B 1 449 ? -35.594 -50.375 -51.562 1 59.72 449 SER B CA 1
ATOM 11313 C C . SER B 1 449 ? -36.781 -50.75 -50.719 1 59.72 449 SER B C 1
ATOM 11315 O O . SER B 1 449 ? -37.906 -50.312 -50.969 1 59.72 449 SER B O 1
ATOM 11317 N N . ALA B 1 450 ? -36.875 -51.781 -49.812 1 60.66 450 ALA B N 1
ATOM 11318 C CA . ALA B 1 450 ? -38.094 -52.25 -49.156 1 60.66 450 ALA B CA 1
ATOM 11319 C C . ALA B 1 450 ? -37.938 -52.25 -47.625 1 60.66 450 ALA B C 1
ATOM 11321 O O . ALA B 1 450 ? -36.875 -52.594 -47.125 1 60.66 450 ALA B O 1
ATOM 11322 N N . HIS B 1 451 ? -38.906 -51.688 -46.938 1 64.25 451 HIS B N 1
ATOM 11323 C CA . HIS B 1 451 ? -39.031 -51.625 -45.5 1 64.25 451 HIS B CA 1
ATOM 11324 C C . HIS B 1 451 ? -38.906 -53 -44.875 1 64.25 451 HIS B C 1
ATOM 11326 O O . HIS B 1 451 ? -39.625 -53.938 -45.281 1 64.25 451 HIS B O 1
ATOM 11332 N N . GLY B 1 452 ? -37.906 -53.438 -44.031 1 69.5 452 GLY B N 1
ATOM 11333 C CA . GLY B 1 452 ? -37.75 -54.656 -43.281 1 69.5 452 GLY B CA 1
ATOM 11334 C C . GLY B 1 452 ? -36.844 -55.688 -43.969 1 69.5 452 GLY B C 1
ATOM 11335 O O . GLY B 1 452 ? -36.531 -56.719 -43.406 1 69.5 452 GLY B O 1
ATOM 11336 N N . SER B 1 453 ? -36.469 -55.406 -45.188 1 79.06 453 SER B N 1
ATOM 11337 C CA . SER B 1 453 ? -35.594 -56.312 -45.938 1 79.06 453 SER B CA 1
ATOM 11338 C C . SER B 1 453 ? -34.156 -55.875 -45.875 1 79.06 453 SER B C 1
ATOM 11340 O O . SER B 1 453 ? -33.844 -54.688 -45.719 1 79.06 453 SER B O 1
ATOM 11342 N N . VAL B 1 454 ? -33.281 -56.906 -45.812 1 88.5 454 VAL B N 1
ATOM 11343 C CA . VAL B 1 454 ? -31.828 -56.656 -45.75 1 88.5 454 VAL B CA 1
ATOM 11344 C C . VAL B 1 454 ? -31.156 -57.406 -46.906 1 88.5 454 VAL B C 1
ATOM 11346 O O . VAL B 1 454 ? -31.766 -58.281 -47.531 1 88.5 454 VAL B O 1
ATOM 11349 N N . ARG B 1 455 ? -30.031 -56.906 -47.25 1 88.44 455 ARG B N 1
ATOM 11350 C CA . ARG B 1 455 ? -29.156 -57.594 -48.156 1 88.44 455 ARG B CA 1
ATOM 11351 C C . ARG B 1 455 ? -28.125 -58.438 -47.406 1 88.44 455 ARG B C 1
ATOM 11353 O O . ARG B 1 455 ? -27.219 -57.906 -46.781 1 88.44 455 ARG B O 1
ATOM 11360 N N . ASN B 1 456 ? -28.375 -59.75 -47.531 1 89.94 456 ASN B N 1
ATOM 11361 C CA . ASN B 1 456 ? -27.484 -60.656 -46.844 1 89.94 456 ASN B CA 1
ATOM 11362 C C . ASN B 1 456 ? -26.25 -61 -47.656 1 89.94 456 ASN B C 1
ATOM 11364 O O . ASN B 1 456 ? -26.344 -61.219 -48.875 1 89.94 456 ASN B O 1
ATOM 11368 N N . ASP B 1 457 ? -25.094 -60.781 -47.062 1 91 457 ASP B N 1
ATOM 11369 C CA . ASP B 1 457 ? -23.812 -61.188 -47.656 1 91 457 ASP B CA 1
ATOM 11370 C C . ASP B 1 457 ? -23.234 -62.406 -46.938 1 91 457 ASP B C 1
ATOM 11372 O O . ASP B 1 457 ? -22.938 -62.344 -45.75 1 91 457 ASP B O 1
ATOM 11376 N N . ILE B 1 458 ? -23.156 -63.531 -47.625 1 93.25 458 ILE B N 1
ATOM 11377 C CA . ILE B 1 458 ? -22.531 -64.75 -47.094 1 93.25 458 ILE B CA 1
ATOM 11378 C C . ILE B 1 458 ? -21.312 -65.062 -47.938 1 93.25 458 ILE B C 1
ATOM 11380 O O . ILE B 1 458 ? -21.422 -65.375 -49.125 1 93.25 458 ILE B O 1
ATOM 11384 N N . PHE B 1 459 ? -20.156 -65.125 -47.219 1 94.56 459 PHE B N 1
ATOM 11385 C CA . PHE B 1 459 ? -18.922 -65.375 -47.938 1 94.56 459 PHE B CA 1
ATOM 11386 C C . PHE B 1 459 ? -18.172 -66.562 -47.375 1 94.56 459 PHE B C 1
ATOM 11388 O O . PHE B 1 459 ? -18.156 -66.75 -46.156 1 94.56 459 PHE B O 1
ATOM 11395 N N . LEU B 1 460 ? -17.688 -67.375 -48.188 1 93.62 460 LEU B N 1
ATOM 11396 C CA . LEU B 1 460 ? -16.703 -68.375 -47.844 1 93.62 460 LEU B CA 1
ATOM 11397 C C . LEU B 1 460 ? -15.289 -67.875 -48.062 1 93.62 460 LEU B C 1
ATOM 11399 O O . LEU B 1 460 ? -14.945 -67.438 -49.156 1 93.62 460 LEU B O 1
ATOM 11403 N N . THR B 1 461 ? -14.578 -67.812 -47 1 93.31 461 THR B N 1
ATOM 11404 C CA . THR B 1 461 ? -13.273 -67.188 -47.062 1 93.31 461 THR B CA 1
ATOM 11405 C C . THR B 1 461 ? -12.164 -68.188 -46.688 1 93.31 461 THR B C 1
ATOM 11407 O O . THR B 1 461 ? -12.297 -68.875 -45.688 1 93.31 461 THR B O 1
ATOM 11410 N N . ASN B 1 462 ? -11.117 -68.188 -47.438 1 91.06 462 ASN B N 1
ATOM 11411 C CA . ASN B 1 462 ? -9.906 -68.938 -47.094 1 91.06 462 ASN B CA 1
ATOM 11412 C C . ASN B 1 462 ? -9 -68.062 -46.188 1 91.06 462 ASN B C 1
ATOM 11414 O O . ASN B 1 462 ? -8.523 -67 -46.562 1 91.06 462 ASN B O 1
ATOM 11418 N N . VAL B 1 463 ? -8.688 -68.562 -45.094 1 89.19 463 VAL B N 1
ATOM 11419 C CA . VAL B 1 463 ? -7.973 -67.812 -44.062 1 89.19 463 VAL B CA 1
ATOM 11420 C C . VAL B 1 463 ? -6.523 -67.625 -44.5 1 89.19 463 VAL B C 1
ATOM 11422 O O . VAL B 1 463 ? -5.906 -66.625 -44.125 1 89.19 463 VAL B O 1
ATOM 11425 N N . LEU B 1 464 ? -5.949 -68.5 -45.25 1 85.88 464 LEU B N 1
ATOM 11426 C CA . LEU B 1 464 ? -4.547 -68.375 -45.656 1 85.88 464 LEU B CA 1
ATOM 11427 C C . LEU B 1 464 ? -4.367 -67.312 -46.719 1 85.88 464 LEU B C 1
ATOM 11429 O O . LEU B 1 464 ? -3.486 -66.5 -46.625 1 85.88 464 LEU B O 1
ATOM 11433 N N . THR B 1 465 ? -5.242 -67.375 -47.688 1 84.94 465 THR B N 1
ATOM 11434 C CA . THR B 1 465 ? -5.062 -66.5 -48.844 1 84.94 465 THR B CA 1
ATOM 11435 C C . THR B 1 465 ? -5.93 -65.25 -48.719 1 84.94 465 THR B C 1
ATOM 11437 O O . THR B 1 465 ? -5.633 -64.188 -49.312 1 84.94 465 THR B O 1
ATOM 11440 N N . GLY B 1 466 ? -6.957 -65.312 -47.938 1 87.12 466 GLY B N 1
ATOM 11441 C CA . GLY B 1 466 ? -7.887 -64.25 -47.844 1 87.12 466 GLY B CA 1
ATOM 11442 C C . GLY B 1 466 ? -8.898 -64.188 -48.969 1 87.12 466 GLY B C 1
ATOM 11443 O O . GLY B 1 466 ? -9.727 -63.281 -49.031 1 87.12 466 GLY B O 1
ATOM 11444 N N . ALA B 1 467 ? -8.797 -65.125 -49.812 1 89.88 467 ALA B N 1
ATOM 11445 C CA . ALA B 1 467 ? -9.734 -65.125 -50.938 1 89.88 467 ALA B CA 1
ATOM 11446 C C . ALA B 1 467 ? -11.148 -65.438 -50.438 1 89.88 467 ALA B C 1
ATOM 11448 O O . ALA B 1 467 ? -11.367 -66.375 -49.656 1 89.88 467 ALA B O 1
ATOM 11449 N N . ARG B 1 468 ? -12.016 -64.5 -50.781 1 90.56 468 ARG B N 1
ATOM 11450 C CA . ARG B 1 468 ? -13.406 -64.688 -50.375 1 90.56 468 ARG B CA 1
ATOM 11451 C C . ARG B 1 468 ? -14.289 -65 -51.594 1 90.56 468 ARG B C 1
ATOM 11453 O O . ARG B 1 468 ? -14.086 -64.438 -52.656 1 90.56 468 ARG B O 1
ATOM 11460 N N . LYS B 1 469 ? -15.141 -65.938 -51.5 1 91.38 469 LYS B N 1
ATOM 11461 C CA . LYS B 1 469 ? -16.125 -66.312 -52.531 1 91.38 469 LYS B CA 1
ATOM 11462 C C . LYS B 1 469 ? -17.547 -66.188 -52 1 91.38 469 LYS B C 1
ATOM 11464 O O . LYS B 1 469 ? -17.844 -66.625 -50.875 1 91.38 469 LYS B O 1
ATOM 11469 N N . ARG B 1 470 ? -18.344 -65.5 -52.781 1 91.56 470 ARG B N 1
ATOM 11470 C CA . ARG B 1 470 ? -19.734 -65.375 -52.406 1 91.56 470 ARG B CA 1
ATOM 11471 C C . ARG B 1 470 ? -20.453 -66.688 -52.5 1 91.56 470 ARG B C 1
ATOM 11473 O O . ARG B 1 470 ? -20.406 -67.375 -53.531 1 91.56 470 ARG B O 1
ATOM 11480 N N . PHE B 1 471 ? -21.047 -67.062 -51.5 1 90.56 471 PHE B N 1
ATOM 11481 C CA . PHE B 1 471 ? -21.641 -68.375 -51.406 1 90.56 471 PHE B CA 1
ATOM 11482 C C . PHE B 1 471 ? -23.062 -68.375 -51.938 1 90.56 471 PHE B C 1
ATOM 11484 O O . PHE B 1 471 ? -23.531 -69.375 -52.5 1 90.56 471 PHE B O 1
ATOM 11491 N N . ARG B 1 472 ? -23.766 -67.375 -51.688 1 86.12 472 ARG B N 1
ATOM 11492 C CA . ARG B 1 472 ? -25.172 -67.188 -52.062 1 86.12 472 ARG B CA 1
ATOM 11493 C C . ARG B 1 472 ? -25.406 -65.875 -52.812 1 86.12 472 ARG B C 1
ATOM 11495 O O . ARG B 1 472 ? -24.812 -64.875 -52.5 1 86.12 472 ARG B O 1
ATOM 11502 N N . PRO B 1 473 ? -26.234 -66 -53.969 1 81.69 473 PRO B N 1
ATOM 11503 C CA . PRO B 1 473 ? -26.516 -64.75 -54.688 1 81.69 473 PRO B CA 1
ATOM 11504 C C . PRO B 1 473 ? -27.281 -63.719 -53.844 1 81.69 473 PRO B C 1
ATOM 11506 O O . PRO B 1 473 ? -28 -64.125 -52.938 1 81.69 473 PRO B O 1
ATOM 11509 N N . GLU B 1 474 ? -27.109 -62.438 -54.188 1 77 474 GLU B N 1
ATOM 11510 C CA . GLU B 1 474 ? -27.672 -61.344 -53.438 1 77 474 GLU B CA 1
ATOM 11511 C C . GLU B 1 474 ? -29.172 -61.188 -53.75 1 77 474 GLU B C 1
ATOM 11513 O O . GLU B 1 474 ? -29.609 -61.438 -54.875 1 77 474 GLU B O 1
ATOM 11518 N N . GLY B 1 475 ? -29.922 -60.969 -52.656 1 77.12 475 GLY B N 1
ATOM 11519 C CA . GLY B 1 475 ? -31.344 -60.656 -52.844 1 77.12 475 GLY B CA 1
ATOM 11520 C C . GLY B 1 475 ? -31.938 -59.938 -51.625 1 77.12 475 GLY B C 1
ATOM 11521 O O . GLY B 1 475 ? -31.312 -59.906 -50.562 1 77.12 475 GLY B O 1
ATOM 11522 N N . ASP B 1 476 ? -33 -59.188 -51.812 1 82.12 476 ASP B N 1
ATOM 11523 C CA . ASP B 1 476 ? -33.719 -58.562 -50.719 1 82.12 476 ASP B CA 1
ATOM 11524 C C . ASP B 1 476 ? -34.531 -59.562 -49.938 1 82.12 476 ASP B C 1
ATOM 11526 O O . ASP B 1 476 ? -35.438 -60.219 -50.469 1 82.12 476 ASP B O 1
ATOM 11530 N N . GLU B 1 477 ? -34.094 -59.875 -48.781 1 87.06 477 GLU B N 1
ATOM 11531 C CA . GLU B 1 477 ? -34.719 -60.875 -47.906 1 87.06 477 GLU B CA 1
ATOM 11532 C C . GLU B 1 477 ? -34.562 -60.531 -46.438 1 87.06 477 GLU B C 1
ATOM 11534 O O . GLU B 1 477 ? -34.062 -59.438 -46.094 1 87.06 477 GLU B O 1
ATOM 11539 N N . SER B 1 478 ? -35.125 -61.375 -45.625 1 87.81 478 SER B N 1
ATOM 11540 C CA . SER B 1 478 ? -34.969 -61.156 -44.188 1 87.81 478 SER B CA 1
ATOM 11541 C C . SER B 1 478 ? -33.531 -61.469 -43.75 1 87.81 478 SER B C 1
ATOM 11543 O O . SER B 1 478 ? -32.812 -62.25 -44.375 1 87.81 478 SER B O 1
ATOM 11545 N N . PRO B 1 479 ? -33.094 -60.781 -42.719 1 90.19 479 PRO B N 1
ATOM 11546 C CA . PRO B 1 479 ? -31.703 -60.938 -42.281 1 90.19 479 PRO B CA 1
ATOM 11547 C C . PRO B 1 479 ? -31.375 -62.344 -41.844 1 90.19 479 PRO B C 1
ATOM 11549 O O . PRO B 1 479 ? -32.219 -63.031 -41.25 1 90.19 479 PRO B O 1
ATOM 11552 N N . VAL B 1 480 ? -30.125 -62.75 -42.125 1 90.44 480 VAL B N 1
ATOM 11553 C CA . VAL B 1 480 ? -29.609 -64.062 -41.688 1 90.44 480 VAL B CA 1
ATOM 11554 C C . VAL B 1 480 ? -29.469 -64.062 -40.156 1 90.44 480 VAL B C 1
ATOM 11556 O O . VAL B 1 480 ? -29 -63.062 -39.562 1 90.44 480 VAL B O 1
ATOM 11559 N N . GLN B 1 481 ? -29.891 -65.062 -39.562 1 88.75 481 GLN B N 1
ATOM 11560 C CA . GLN B 1 481 ? -29.828 -65.188 -38.094 1 88.75 481 GLN B CA 1
ATOM 11561 C C . GLN B 1 481 ? -28.844 -66.25 -37.656 1 88.75 481 GLN B C 1
ATOM 11563 O O . GLN B 1 481 ? -28.141 -66.062 -36.656 1 88.75 481 GLN B O 1
ATOM 11568 N N . LEU B 1 482 ? -28.828 -67.312 -38.375 1 92.19 482 LEU B N 1
ATOM 11569 C CA . LEU B 1 482 ? -27.969 -68.438 -37.938 1 92.19 482 LEU B CA 1
ATOM 11570 C C . LEU B 1 482 ? -27.297 -69.125 -39.125 1 92.19 482 LEU B C 1
ATOM 11572 O O . LEU B 1 482 ? -27.906 -69.188 -40.219 1 92.19 482 LEU B O 1
ATOM 11576 N N . LEU B 1 483 ? -26.094 -69.438 -38.938 1 92.81 483 LEU B N 1
ATOM 11577 C CA . LEU B 1 483 ? -25.328 -70.312 -39.844 1 92.81 483 LEU B CA 1
ATOM 11578 C C . LEU B 1 483 ? -24.75 -71.5 -39.094 1 92.81 483 LEU B C 1
ATOM 11580 O O . LEU B 1 483 ? -24.078 -71.375 -38.094 1 92.81 483 LEU B O 1
ATOM 11584 N N . ARG B 1 484 ? -25.062 -72.688 -39.594 1 93.31 484 ARG B N 1
ATOM 11585 C CA . ARG B 1 484 ? -24.484 -73.875 -39 1 93.31 484 ARG B CA 1
ATOM 11586 C C . ARG B 1 484 ? -23.906 -74.812 -40.062 1 93.31 484 ARG B C 1
ATOM 11588 O O . ARG B 1 484 ? -24.562 -75.125 -41.062 1 93.31 484 ARG B O 1
ATOM 11595 N N . VAL B 1 485 ? -22.75 -75.312 -39.812 1 92.5 485 VAL B N 1
ATOM 11596 C CA . VAL B 1 485 ? -22.078 -76.25 -40.719 1 92.5 485 VAL B CA 1
ATOM 11597 C C . VAL B 1 485 ? -22.188 -77.688 -40.156 1 92.5 485 VAL B C 1
ATOM 11599 O O . VAL B 1 485 ? -22.047 -77.875 -38.969 1 92.5 485 VAL B O 1
ATOM 11602 N N . SER B 1 486 ? -22.375 -78.562 -41.094 1 88.88 486 SER B N 1
ATOM 11603 C CA . SER B 1 486 ? -22.562 -79.938 -40.688 1 88.88 486 SER B CA 1
ATOM 11604 C C . SER B 1 486 ? -21.25 -80.562 -40.188 1 88.88 486 SER B C 1
ATOM 11606 O O . SER B 1 486 ? -20.188 -80 -40.344 1 88.88 486 SER B O 1
ATOM 11608 N N . TYR B 1 487 ? -21.422 -81.688 -39.562 1 82.75 487 TYR B N 1
ATOM 11609 C CA . TYR B 1 487 ? -20.281 -82.312 -38.906 1 82.75 487 TYR B CA 1
ATOM 11610 C C . TYR B 1 487 ? -19.203 -82.688 -39.906 1 82.75 487 TYR B C 1
ATOM 11612 O O . TYR B 1 487 ? -18.016 -82.438 -39.656 1 82.75 487 TYR B O 1
ATOM 11620 N N . TYR B 1 488 ? -19.578 -83.125 -41.062 1 82.5 488 TYR B N 1
ATOM 11621 C CA . TYR B 1 488 ? -18.594 -83.562 -42.062 1 82.5 488 TYR B CA 1
ATOM 11622 C C . TYR B 1 488 ? -18.312 -82.375 -43.031 1 82.5 488 TYR B C 1
ATOM 11624 O O . TYR B 1 488 ? -17.703 -82.562 -44.062 1 82.5 488 TYR B O 1
ATOM 11632 N N . ARG B 1 489 ? -18.938 -81.25 -42.688 1 88.31 489 ARG B N 1
ATOM 11633 C CA . ARG B 1 489 ? -18.703 -80 -43.438 1 88.31 489 ARG B CA 1
ATOM 11634 C C . ARG B 1 489 ? -19.172 -80.125 -44.875 1 88.31 489 ARG B C 1
ATOM 11636 O O . ARG B 1 489 ? -18.531 -79.562 -45.781 1 88.31 489 ARG B O 1
ATOM 11643 N N . ARG B 1 490 ? -20.156 -80.812 -45 1 88.38 490 ARG B N 1
ATOM 11644 C CA . ARG B 1 490 ? -20.672 -81 -46.344 1 88.38 490 ARG B CA 1
ATOM 11645 C C . ARG B 1 490 ? -21.891 -80.125 -46.625 1 88.38 490 ARG B C 1
ATOM 11647 O O . ARG B 1 490 ? -22.156 -79.75 -47.75 1 88.38 490 ARG B O 1
ATOM 11654 N N . TYR B 1 491 ? -22.516 -79.938 -45.594 1 91.88 491 TYR B N 1
ATOM 11655 C CA . TYR B 1 491 ? -23.75 -79.188 -45.75 1 91.88 491 TYR B CA 1
ATOM 11656 C C . TYR B 1 491 ? -23.75 -77.938 -44.906 1 91.88 491 TYR B C 1
ATOM 11658 O O . TYR B 1 491 ? -23.078 -77.875 -43.844 1 91.88 491 TYR B O 1
ATOM 11666 N N . LEU B 1 492 ? -24.5 -76.938 -45.344 1 93.69 492 LEU B N 1
ATOM 11667 C CA . LEU B 1 492 ? -24.719 -75.688 -44.656 1 93.69 492 LEU B CA 1
ATOM 11668 C C . LEU B 1 492 ? -26.203 -75.375 -44.469 1 93.69 492 LEU B C 1
ATOM 11670 O O . LEU B 1 492 ? -26.969 -75.438 -45.438 1 93.69 492 LEU B O 1
ATOM 11674 N N . ALA B 1 493 ? -26.547 -75.188 -43.25 1 93.94 493 ALA B N 1
ATOM 11675 C CA . ALA B 1 493 ? -27.906 -74.75 -42.938 1 93.94 493 ALA B CA 1
ATOM 11676 C C . ALA B 1 493 ? -27.953 -73.25 -42.688 1 93.94 493 ALA B C 1
ATOM 11678 O O . ALA B 1 493 ? -27.172 -72.688 -41.875 1 93.94 493 ALA B O 1
ATOM 11679 N N . ILE B 1 494 ? -28.828 -72.5 -43.312 1 93.56 494 ILE B N 1
ATOM 11680 C CA . ILE B 1 494 ? -28.969 -71.062 -43.156 1 93.56 494 ILE B CA 1
ATOM 11681 C C . ILE B 1 494 ? -30.406 -70.688 -42.719 1 93.56 494 ILE B C 1
ATOM 11683 O O . ILE B 1 494 ? -31.359 -71.125 -43.344 1 93.56 494 ILE B O 1
ATOM 11687 N N . SER B 1 495 ? -30.5 -70 -41.625 1 92.75 495 SER B N 1
ATOM 11688 C CA . SER B 1 495 ? -31.797 -69.562 -41.156 1 92.75 495 SER B CA 1
ATOM 11689 C C . SER B 1 495 ? -31.922 -68.062 -41.25 1 92.75 495 SER B C 1
ATOM 11691 O O . SER B 1 495 ? -30.938 -67.312 -41.062 1 92.75 495 SER B O 1
ATOM 11693 N N . PHE B 1 496 ? -33.125 -67.562 -41.562 1 90.38 496 PHE B N 1
ATOM 11694 C CA . PHE B 1 496 ? -33.438 -66.125 -41.688 1 90.38 496 PHE B CA 1
ATOM 11695 C C . PHE B 1 496 ? -34.469 -65.75 -40.625 1 90.38 496 PHE B C 1
ATOM 11697 O O . PHE B 1 496 ? -35.094 -66.562 -40 1 90.38 496 PHE B O 1
ATOM 11704 N N . ARG B 1 497 ? -34.562 -64.5 -40.406 1 87.31 497 ARG B N 1
ATOM 11705 C CA . ARG B 1 497 ? -35.5 -64 -39.406 1 87.31 497 ARG B CA 1
ATOM 11706 C C . ARG B 1 497 ? -36.938 -64.375 -39.781 1 87.31 497 ARG B C 1
ATOM 11708 O O . ARG B 1 497 ? -37.688 -64.812 -38.906 1 87.31 497 ARG B O 1
ATOM 11715 N N . ASN B 1 498 ? -37.281 -64.125 -41.062 1 84.81 498 ASN B N 1
ATOM 11716 C CA . ASN B 1 498 ? -38.688 -64.375 -41.469 1 84.81 498 ASN B CA 1
ATOM 11717 C C . ASN B 1 498 ? -38.781 -65.25 -42.688 1 84.81 498 ASN B C 1
ATOM 11719 O O . ASN B 1 498 ? -39.875 -65.562 -43.188 1 84.81 498 ASN B O 1
ATOM 11723 N N . ASP B 1 499 ? -37.688 -65.75 -43.219 1 85.75 499 ASP B N 1
ATOM 11724 C CA . ASP B 1 499 ? -37.688 -66.625 -44.375 1 85.75 499 ASP B CA 1
ATOM 11725 C C . ASP B 1 499 ? -37.406 -68.062 -44 1 85.75 499 ASP B C 1
ATOM 11727 O O . ASP B 1 499 ? -36.875 -68.312 -42.906 1 85.75 499 ASP B O 1
ATOM 11731 N N . PRO B 1 500 ? -37.875 -69 -44.812 1 85.75 500 PRO B N 1
ATOM 11732 C CA . PRO B 1 500 ? -37.688 -70.438 -44.438 1 85.75 500 PRO B CA 1
ATOM 11733 C C . PRO B 1 500 ? -36.219 -70.812 -44.438 1 85.75 500 PRO B C 1
ATOM 11735 O O . PRO B 1 500 ? -35.406 -70.188 -45.062 1 85.75 500 PRO B O 1
ATOM 11738 N N . LEU B 1 501 ? -35.969 -71.875 -43.781 1 91.31 501 LEU B N 1
ATOM 11739 C CA . LEU B 1 501 ? -34.656 -72.5 -43.656 1 91.31 501 LEU B CA 1
ATOM 11740 C C . LEU B 1 501 ? -34.156 -73 -45 1 91.31 501 LEU B C 1
ATOM 11742 O O . LEU B 1 501 ? -34.906 -73.5 -45.812 1 91.31 501 LEU B O 1
ATOM 11746 N N . GLU B 1 502 ? -32.875 -72.812 -45.25 1 92.44 502 GLU B N 1
ATOM 11747 C CA . GLU B 1 502 ? -32.219 -73.312 -46.469 1 92.44 502 GLU B CA 1
ATOM 11748 C C . GLU B 1 502 ? -31.078 -74.25 -46.094 1 92.44 502 GLU B C 1
ATOM 11750 O O . GLU B 1 502 ? -30.359 -74.062 -45.125 1 92.44 502 GLU B O 1
ATOM 11755 N N . ILE B 1 503 ? -30.969 -75.312 -46.812 1 92.62 503 ILE B N 1
ATOM 11756 C CA . ILE B 1 503 ? -29.875 -76.25 -46.688 1 92.62 503 ILE B CA 1
ATOM 11757 C C . ILE B 1 503 ? -29.062 -76.312 -47.969 1 92.62 503 ILE B C 1
ATOM 11759 O O . ILE B 1 503 ? -29.641 -76.5 -49.062 1 92.62 503 ILE B O 1
ATOM 11763 N N . TRP B 1 504 ? -27.828 -76.125 -47.844 1 93.31 504 TRP B N 1
ATOM 11764 C CA . TRP B 1 504 ? -26.938 -76 -49 1 93.31 504 TRP B CA 1
ATOM 11765 C C . TRP B 1 504 ? -25.891 -77.062 -48.969 1 93.31 504 TRP B C 1
ATOM 11767 O O . TRP B 1 504 ? -25.484 -77.562 -47.906 1 93.31 504 TRP B O 1
ATOM 11777 N N . ASP B 1 505 ? -25.5 -77.5 -50.156 1 90.12 505 ASP B N 1
ATOM 11778 C CA . ASP B 1 505 ? -24.297 -78.312 -50.312 1 90.12 505 ASP B CA 1
ATOM 11779 C C . ASP B 1 505 ? -23.047 -77.438 -50.406 1 90.12 505 ASP B C 1
ATOM 11781 O O . ASP B 1 505 ? -22.906 -76.625 -51.312 1 90.12 505 ASP B O 1
ATOM 11785 N N . MET B 1 506 ? -22.234 -77.562 -49.562 1 88.88 506 MET B N 1
ATOM 11786 C CA . MET B 1 506 ? -21.078 -76.688 -49.438 1 88.88 506 MET B CA 1
ATOM 11787 C C . MET B 1 506 ? -20.078 -76.938 -50.562 1 88.88 506 MET B C 1
ATOM 11789 O O . MET B 1 506 ? -19.391 -76 -51 1 88.88 506 MET B O 1
ATOM 11793 N N . LYS B 1 507 ? -19.906 -78.062 -51 1 82 507 LYS B N 1
ATOM 11794 C CA . LYS B 1 507 ? -18.938 -78.375 -52.031 1 82 507 LYS B CA 1
ATOM 11795 C C . LYS B 1 507 ? -19.422 -77.875 -53.406 1 82 507 LYS B C 1
ATOM 11797 O O . LYS B 1 507 ? -18.688 -77.25 -54.125 1 82 507 LYS B O 1
ATOM 11802 N N . ALA B 1 508 ? -20.672 -78.25 -53.656 1 82.88 508 ALA B N 1
ATOM 11803 C CA . ALA B 1 508 ? -21.219 -77.875 -54.969 1 82.88 508 ALA B CA 1
ATOM 11804 C C . ALA B 1 508 ? -21.797 -76.438 -54.938 1 82.88 508 ALA B C 1
ATOM 11806 O O . ALA B 1 508 ? -22.078 -75.875 -56 1 82.88 508 ALA B O 1
ATOM 11807 N N . HIS B 1 509 ? -21.922 -75.812 -53.812 1 88.06 509 HIS B N 1
ATOM 11808 C CA . HIS B 1 509 ? -22.531 -74.5 -53.625 1 88.06 509 HIS B CA 1
ATOM 11809 C C . HIS B 1 509 ? -23.922 -74.438 -54.281 1 88.06 509 HIS B C 1
ATOM 11811 O O . HIS B 1 509 ? -24.219 -73.5 -55.031 1 88.06 509 HIS B O 1
ATOM 11817 N N . ARG B 1 510 ? -24.547 -75.5 -53.969 1 89.56 510 ARG B N 1
ATOM 11818 C CA . ARG B 1 510 ? -25.891 -75.562 -54.562 1 89.56 510 ARG B CA 1
ATOM 11819 C C . ARG B 1 510 ? -26.953 -75.688 -53.469 1 89.56 510 ARG B C 1
ATOM 11821 O O . ARG B 1 510 ? -26.719 -76.375 -52.469 1 89.56 510 ARG B O 1
ATOM 11828 N N . LEU B 1 511 ? -28.047 -75.062 -53.719 1 92.06 511 LEU B N 1
ATOM 11829 C CA . LEU B 1 511 ? -29.188 -75.125 -52.781 1 92.06 511 LEU B CA 1
ATOM 11830 C C . LEU B 1 511 ? -29.859 -76.5 -52.906 1 92.06 511 LEU B C 1
ATOM 11832 O O . LEU B 1 511 ? -30.281 -76.875 -54 1 92.06 511 LEU B O 1
ATOM 11836 N N . LEU B 1 512 ? -29.906 -77.188 -51.844 1 90.25 512 LEU B N 1
ATOM 11837 C CA . LEU B 1 512 ? -30.531 -78.5 -51.844 1 90.25 512 LEU B CA 1
ATOM 11838 C C . LEU B 1 512 ? -32.031 -78.438 -51.594 1 90.25 512 LEU B C 1
ATO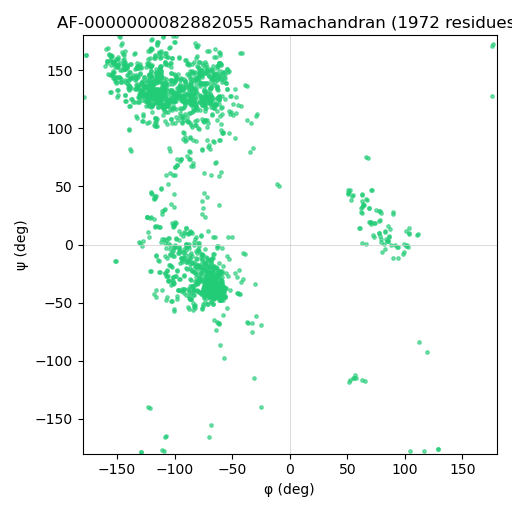M 11840 O O . LEU B 1 512 ? -32.844 -79.062 -52.25 1 90.25 512 LEU B O 1
ATOM 11844 N N . ARG B 1 513 ? -32.375 -77.688 -50.625 1 90.12 513 ARG B N 1
ATOM 11845 C CA . ARG B 1 513 ? -33.781 -77.562 -50.281 1 90.12 513 ARG B CA 1
ATOM 11846 C C . ARG B 1 513 ? -34.062 -76.25 -49.562 1 90.12 513 ARG B C 1
ATOM 11848 O O . ARG B 1 513 ? -33.281 -75.812 -48.688 1 90.12 513 ARG B O 1
ATOM 11855 N N . ARG B 1 514 ? -35.125 -75.5 -50.031 1 89.88 514 ARG B N 1
ATOM 11856 C CA . ARG B 1 514 ? -35.75 -74.438 -49.281 1 89.88 514 ARG B CA 1
ATOM 11857 C C . ARG B 1 514 ? -37.062 -74.875 -48.656 1 89.88 514 ARG B C 1
ATOM 11859 O O . ARG B 1 514 ? -37.969 -75.25 -49.375 1 89.88 514 ARG B O 1
ATOM 11866 N N . MET B 1 515 ? -37 -74.812 -47.344 1 83.44 515 MET B N 1
ATOM 11867 C CA . MET B 1 515 ? -38.188 -75.312 -46.656 1 83.44 515 MET B CA 1
ATOM 11868 C C . MET B 1 515 ? -39.406 -74.5 -47.062 1 83.44 515 MET B C 1
ATOM 11870 O O . MET B 1 515 ? -39.281 -73.375 -47.625 1 83.44 515 MET B O 1
ATOM 11874 N N . SER B 1 516 ? -40.656 -75.062 -46.75 1 77.25 516 SER B N 1
ATOM 11875 C CA . SER B 1 516 ? -41.906 -74.438 -47.156 1 77.25 516 SER B CA 1
ATOM 11876 C C . SER B 1 516 ? -42.188 -73.188 -46.312 1 77.25 516 SER B C 1
ATOM 11878 O O . SER B 1 516 ? -41.656 -73.062 -45.188 1 77.25 516 SER B O 1
ATOM 11880 N N . ARG B 1 517 ? -42.844 -72.188 -46.875 1 76.81 517 ARG B N 1
ATOM 11881 C CA . ARG B 1 517 ? -43.188 -70.938 -46.188 1 76.81 517 ARG B CA 1
ATOM 11882 C C . ARG B 1 517 ? -44.031 -71.25 -44.938 1 76.81 517 ARG B C 1
ATOM 11884 O O . ARG B 1 517 ? -44.094 -70.375 -44.031 1 76.81 517 ARG B O 1
ATOM 11891 N N . LYS B 1 518 ? -44.594 -72.438 -44.906 1 69.12 518 LYS B N 1
ATOM 11892 C CA . LYS B 1 518 ? -45.406 -72.812 -43.75 1 69.12 518 LYS B CA 1
ATOM 11893 C C . LYS B 1 518 ? -44.531 -73.25 -42.562 1 69.12 518 LYS B C 1
ATOM 11895 O O . LYS B 1 518 ? -45.031 -73.438 -41.469 1 69.12 518 LYS B O 1
ATOM 11900 N N . CYS B 1 519 ? -43.25 -73.188 -42.75 1 75.12 519 CYS B N 1
ATOM 11901 C CA . CYS B 1 519 ? -42.281 -73.562 -41.719 1 75.12 519 CYS B CA 1
ATOM 11902 C C . CYS B 1 519 ? -42.219 -72.5 -40.625 1 75.12 519 CYS B C 1
ATOM 11904 O O . CYS B 1 519 ? -42.156 -71.312 -40.906 1 75.12 519 CYS B O 1
ATOM 11906 N N . PRO B 1 520 ? -42.344 -72.938 -39.438 1 79.25 520 PRO B N 1
ATOM 11907 C CA . PRO B 1 520 ? -42.312 -71.938 -38.344 1 79.25 520 PRO B CA 1
ATOM 11908 C C . PRO B 1 520 ? -40.969 -71.25 -38.25 1 79.25 520 PRO B C 1
ATOM 11910 O O . PRO B 1 520 ? -40 -71.625 -38.906 1 79.25 520 PRO B O 1
ATOM 11913 N N . ILE B 1 521 ? -40.969 -70.188 -37.469 1 83.31 521 ILE B N 1
ATOM 11914 C CA . ILE B 1 521 ? -39.781 -69.375 -37.219 1 83.31 521 ILE B CA 1
ATOM 11915 C C . ILE B 1 521 ? -38.781 -70.188 -36.406 1 83.31 521 ILE B C 1
ATOM 11917 O O . ILE B 1 521 ? -39.125 -70.812 -35.406 1 83.31 521 ILE B O 1
ATOM 11921 N N . ILE B 1 522 ? -37.562 -70.312 -36.906 1 88.12 522 ILE B N 1
ATOM 11922 C CA . ILE B 1 522 ? -36.531 -71.125 -36.281 1 88.12 522 ILE B CA 1
ATOM 11923 C C . ILE B 1 522 ? -35.812 -70.25 -35.219 1 88.12 522 ILE B C 1
ATOM 11925 O O . ILE B 1 522 ? -35.375 -69.125 -35.469 1 88.12 522 ILE B O 1
ATOM 11929 N N . VAL B 1 523 ? -35.719 -70.812 -34.031 1 87.81 523 VAL B N 1
ATOM 11930 C CA . VAL B 1 523 ? -35 -70.125 -32.938 1 87.81 523 VAL B CA 1
ATOM 11931 C C . VAL B 1 523 ? -33.531 -70.562 -32.938 1 87.81 523 VAL B C 1
ATOM 11933 O O . VAL B 1 523 ? -32.625 -69.812 -32.719 1 87.81 523 VAL B O 1
ATOM 11936 N N . ASP B 1 524 ? -33.344 -71.875 -33.156 1 91.5 524 ASP B N 1
ATOM 11937 C CA . ASP B 1 524 ? -31.984 -72.375 -33.219 1 91.5 524 ASP B CA 1
ATOM 11938 C C . ASP B 1 524 ? -31.953 -73.75 -33.969 1 91.5 524 ASP B C 1
ATOM 11940 O O . ASP B 1 524 ? -33 -74.312 -34.25 1 91.5 524 ASP B O 1
ATOM 11944 N N . MET B 1 525 ? -30.719 -74.188 -34.312 1 92.31 525 MET B N 1
ATOM 11945 C CA . MET B 1 525 ? -30.547 -75.5 -35 1 92.31 525 MET B CA 1
ATOM 11946 C C . MET B 1 525 ? -29.203 -76.125 -34.656 1 92.31 525 MET B C 1
ATOM 11948 O O . MET B 1 525 ? -28.266 -75.438 -34.25 1 92.31 525 MET B O 1
ATOM 11952 N N . ALA B 1 526 ? -29.156 -77.438 -34.719 1 91.56 526 ALA B N 1
ATOM 11953 C CA . ALA B 1 526 ? -27.922 -78.125 -34.406 1 91.56 526 ALA B CA 1
ATOM 11954 C C . ALA B 1 526 ? -27.781 -79.438 -35.219 1 91.56 526 ALA B C 1
ATOM 11956 O O . ALA B 1 526 ? -28.75 -80.188 -35.375 1 91.56 526 ALA B O 1
ATOM 11957 N N . TRP B 1 527 ? -26.625 -79.562 -35.75 1 89.75 527 TRP B N 1
ATOM 11958 C CA . TRP B 1 527 ? -26.312 -80.812 -36.469 1 89.75 527 TRP B CA 1
ATOM 11959 C C . TRP B 1 527 ? -25.891 -81.875 -35.5 1 89.75 527 TRP B C 1
ATOM 11961 O O . TRP B 1 527 ? -25.234 -81.625 -34.5 1 89.75 527 TRP B O 1
ATOM 11971 N N . SER B 1 528 ? -26.219 -83.188 -35.844 1 82.75 528 SER B N 1
ATOM 11972 C CA . SER B 1 528 ? -25.906 -84.312 -35 1 82.75 528 SER B CA 1
ATOM 11973 C C . SER B 1 528 ? -24.469 -84.75 -35.188 1 82.75 528 SER B C 1
ATOM 11975 O O . SER B 1 528 ? -23.953 -84.75 -36.312 1 82.75 528 SER B O 1
ATOM 11977 N N . THR B 1 529 ? -23.922 -85.125 -34.031 1 75 529 THR B N 1
ATOM 11978 C CA . THR B 1 529 ? -22.578 -85.688 -34.125 1 75 529 THR B CA 1
ATOM 11979 C C . THR B 1 529 ? -22.625 -87.188 -33.875 1 75 529 THR B C 1
ATOM 11981 O O . THR B 1 529 ? -21.578 -87.875 -33.812 1 75 529 THR B O 1
ATOM 11984 N N . LYS B 1 530 ? -23.719 -87.875 -33.562 1 63.84 530 LYS B N 1
ATOM 11985 C CA . LYS B 1 530 ? -23.859 -89.312 -33.156 1 63.84 530 LYS B CA 1
ATOM 11986 C C . LYS B 1 530 ? -23.438 -90.25 -34.25 1 63.84 530 LYS B C 1
ATOM 11988 O O . LYS B 1 530 ? -22.734 -91.25 -34.031 1 63.84 530 LYS B O 1
ATOM 11993 N N . HIS B 1 531 ? -24.125 -90.375 -35.438 1 56.25 531 HIS B N 1
ATOM 11994 C CA . HIS B 1 531 ? -23.969 -91.438 -36.406 1 56.25 531 HIS B CA 1
ATOM 11995 C C . HIS B 1 531 ? -22.703 -91.25 -37.219 1 56.25 531 HIS B C 1
ATOM 11997 O O . HIS B 1 531 ? -22.656 -91.625 -38.406 1 56.25 531 HIS B O 1
ATOM 12003 N N . VAL B 1 532 ? -21.734 -90.812 -36.594 1 54.62 532 VAL B N 1
ATOM 12004 C CA . VAL B 1 532 ? -20.469 -90.562 -37.281 1 54.62 532 VAL B CA 1
ATOM 12005 C C . VAL B 1 532 ? -19.797 -91.938 -37.562 1 54.62 532 VAL B C 1
ATOM 12007 O O . VAL B 1 532 ? -19.359 -92.625 -36.656 1 54.62 532 VAL B O 1
ATOM 12010 N N . THR B 1 533 ? -20.312 -92.812 -38.281 1 49.88 533 THR B N 1
ATOM 12011 C CA . THR B 1 533 ? -19.594 -94 -38.688 1 49.88 533 THR B CA 1
ATOM 12012 C C . THR B 1 533 ? -18.219 -93.625 -39.25 1 49.88 533 THR B C 1
ATOM 12014 O O . THR B 1 533 ? -18.078 -92.688 -39.969 1 49.88 533 THR B O 1
ATOM 12017 N N . LYS B 1 534 ? -17.094 -94.188 -38.594 1 49.03 534 LYS B N 1
ATOM 12018 C CA . LYS B 1 534 ? -15.664 -94.062 -38.875 1 49.03 534 LYS B CA 1
ATOM 12019 C C . LYS B 1 534 ? -15.375 -94.188 -40.375 1 49.03 534 LYS B C 1
ATOM 12021 O O . LYS B 1 534 ? -14.219 -94.188 -40.781 1 49.03 534 LYS B O 1
ATOM 12026 N N . LYS B 1 535 ? -16.203 -94.812 -41.312 1 45.97 535 LYS B N 1
ATOM 12027 C CA . LYS B 1 535 ? -15.461 -95.312 -42.438 1 45.97 535 LYS B CA 1
ATOM 12028 C C . LYS B 1 535 ? -14.969 -94.188 -43.344 1 45.97 535 LYS B C 1
ATOM 12030 O O . LYS B 1 535 ? -15.617 -93.875 -44.344 1 45.97 535 LYS B O 1
ATOM 12035 N N . THR B 1 536 ? -14.484 -93.062 -42.875 1 43.53 536 THR B N 1
ATOM 12036 C CA . THR B 1 536 ? -13.836 -92.312 -43.938 1 43.53 536 THR B CA 1
ATOM 12037 C C . THR B 1 536 ? -12.656 -93.125 -44.531 1 43.53 536 THR B C 1
ATOM 12039 O O . THR B 1 536 ? -11.578 -93.125 -43.938 1 43.53 536 THR B O 1
ATOM 12042 N N . ALA B 1 537 ? -12.68 -94.312 -45.094 1 40.53 537 ALA B N 1
ATOM 12043 C CA . ALA B 1 537 ? -11.484 -94.812 -45.75 1 40.53 537 ALA B CA 1
ATOM 12044 C C . ALA B 1 537 ? -10.859 -93.812 -46.656 1 40.53 537 ALA B C 1
ATOM 12046 O O . ALA B 1 537 ? -11.562 -92.938 -47.25 1 40.53 537 ALA B O 1
ATOM 12047 N N . GLU B 1 538 ? -9.633 -93.562 -46.688 1 40.47 538 GLU B N 1
ATOM 12048 C CA . GLU B 1 538 ? -8.758 -92.688 -47.5 1 40.47 538 GLU B CA 1
ATOM 12049 C C . GLU B 1 538 ? -9.273 -92.562 -48.938 1 40.47 538 GLU B C 1
ATOM 12051 O O . GLU B 1 538 ? -9.109 -91.5 -49.562 1 40.47 538 GLU B O 1
ATOM 12056 N N . GLY B 1 539 ? -9.07 -93.688 -49.812 1 38.72 539 GLY B N 1
ATOM 12057 C CA . GLY B 1 539 ? -9.008 -93.688 -51.25 1 38.72 539 GLY B CA 1
ATOM 12058 C C . GLY B 1 539 ? -10.281 -93.188 -51.906 1 38.72 539 GLY B C 1
ATOM 12059 O O . GLY B 1 539 ? -10.234 -92.375 -52.844 1 38.72 539 GLY B O 1
ATOM 12060 N N . GLU B 1 540 ? -11.328 -94.188 -52.125 1 40.44 540 GLU B N 1
ATOM 12061 C CA . GLU B 1 540 ? -12.367 -94.25 -53.156 1 40.44 540 GLU B CA 1
ATOM 12062 C C . GLU B 1 540 ? -13.422 -93.125 -52.906 1 40.44 540 GLU B C 1
ATOM 12064 O O . GLU B 1 540 ? -13.422 -92.5 -51.875 1 40.44 540 GLU B O 1
ATOM 12069 N N . THR B 1 541 ? -14.695 -93.25 -53.656 1 44.53 541 THR B N 1
ATOM 12070 C CA . THR B 1 541 ? -15.789 -92.312 -53.906 1 44.53 541 THR B CA 1
ATOM 12071 C C . THR B 1 541 ? -16.391 -91.875 -52.594 1 44.53 541 THR B C 1
ATOM 12073 O O . THR B 1 541 ? -16.703 -92.688 -51.719 1 44.53 541 THR B O 1
ATOM 12076 N N . PRO B 1 542 ? -16.172 -90.688 -52.031 1 50.44 542 PRO B N 1
ATOM 12077 C CA . PRO B 1 542 ? -16.766 -90.188 -50.812 1 50.44 542 PRO B CA 1
ATOM 12078 C C . PRO B 1 542 ? -18.172 -90.688 -50.562 1 50.44 542 PRO B C 1
ATOM 12080 O O . PRO B 1 542 ? -19.062 -90.5 -51.406 1 50.44 542 PRO B O 1
ATOM 12083 N N . GLN B 1 543 ? -18.359 -91.875 -50 1 54.16 543 GLN B N 1
ATOM 12084 C CA . GLN B 1 543 ? -19.641 -92.5 -49.688 1 54.16 543 GLN B CA 1
ATOM 12085 C C . GLN B 1 543 ? -20.578 -91.438 -49.031 1 54.16 543 GLN B C 1
ATOM 12087 O O . GLN B 1 543 ? -20.156 -90.625 -48.219 1 54.16 543 GLN B O 1
ATOM 12092 N N . LEU B 1 544 ? -21.719 -91.125 -49.594 1 66 544 LEU B N 1
ATOM 12093 C CA . LEU B 1 544 ? -22.828 -90.312 -49.188 1 66 544 LEU B CA 1
ATOM 12094 C C . LEU B 1 544 ? -23.281 -90.625 -47.75 1 66 544 LEU B C 1
ATOM 12096 O O . LEU B 1 544 ? -23.734 -91.75 -47.469 1 66 544 LEU B O 1
ATOM 12100 N N . VAL B 1 545 ? -22.766 -89.938 -46.719 1 75.38 545 VAL B N 1
ATOM 12101 C CA . VAL B 1 545 ? -23.125 -90.125 -45.344 1 75.38 545 VAL B CA 1
ATOM 12102 C C . VAL B 1 545 ? -24.359 -89.312 -45 1 75.38 545 VAL B C 1
ATOM 12104 O O . VAL B 1 545 ? -24.531 -88.188 -45.469 1 75.38 545 VAL B O 1
ATOM 12107 N N . ARG B 1 546 ? -25.203 -90.062 -44.281 1 83.19 546 ARG B N 1
ATOM 12108 C CA . ARG B 1 546 ? -26.406 -89.438 -43.781 1 83.19 546 ARG B CA 1
ATOM 12109 C C . ARG B 1 546 ? -26.078 -88.5 -42.594 1 83.19 546 ARG B C 1
ATOM 12111 O O . ARG B 1 546 ? -25.359 -88.875 -41.688 1 83.19 546 ARG B O 1
ATOM 12118 N N . GLU B 1 547 ? -26.516 -87.25 -42.75 1 88.12 547 GLU B N 1
ATOM 12119 C CA . GLU B 1 547 ? -26.375 -86.25 -41.656 1 88.12 547 GLU B CA 1
ATOM 12120 C C . GLU B 1 547 ? -27.734 -85.812 -41.156 1 88.12 547 GLU B C 1
ATOM 12122 O O . GLU B 1 547 ? -28.672 -85.688 -41.938 1 88.12 547 GLU B O 1
ATOM 12127 N N . ASN B 1 548 ? -27.828 -85.562 -39.844 1 87.81 548 ASN B N 1
ATOM 12128 C CA . ASN B 1 548 ? -29.078 -85.188 -39.219 1 87.81 548 ASN B CA 1
ATOM 12129 C C . ASN B 1 548 ? -29.031 -83.812 -38.656 1 87.81 548 ASN B C 1
ATOM 12131 O O . ASN B 1 548 ? -28.031 -83.375 -38.062 1 87.81 548 ASN B O 1
ATOM 12135 N N . LEU B 1 549 ? -30 -83.062 -38.906 1 90.88 549 LEU B N 1
ATOM 12136 C CA . LEU B 1 549 ? -30.172 -81.688 -38.406 1 90.88 549 LEU B CA 1
ATOM 12137 C C . LEU B 1 549 ? -31.438 -81.562 -37.562 1 90.88 549 LEU B C 1
ATOM 12139 O O . LEU B 1 549 ? -32.5 -82.125 -37.938 1 90.88 549 LEU B O 1
ATOM 12143 N N . VAL B 1 550 ? -31.312 -81.062 -36.406 1 91.31 550 VAL B N 1
ATOM 12144 C CA . VAL B 1 550 ? -32.469 -80.75 -35.562 1 91.31 550 VAL B CA 1
ATOM 12145 C C . VAL B 1 550 ? -32.75 -79.25 -35.562 1 91.31 550 VAL B C 1
ATOM 12147 O O . VAL B 1 550 ? -31.844 -78.438 -35.406 1 91.31 550 VAL B O 1
ATOM 12150 N N . VAL B 1 551 ? -34 -78.938 -35.75 1 91.31 551 VAL B N 1
ATOM 12151 C CA . VAL B 1 551 ? -34.406 -77.5 -35.812 1 91.31 551 VAL B CA 1
ATOM 12152 C C . VAL B 1 551 ? -35.438 -77.25 -34.688 1 91.31 551 VAL B C 1
ATOM 12154 O O . VAL B 1 551 ? -36.344 -78 -34.5 1 91.31 551 VAL B O 1
ATOM 12157 N N . LEU B 1 552 ? -35.219 -76.125 -33.969 1 90.19 552 LEU B N 1
ATOM 12158 C CA . LEU B 1 552 ? -36.094 -75.688 -32.906 1 90.19 552 LEU B CA 1
ATOM 12159 C C . LEU B 1 552 ? -36.906 -74.5 -33.344 1 90.19 552 LEU B C 1
ATOM 12161 O O . LEU B 1 552 ? -36.344 -73.5 -33.875 1 90.19 552 LEU B O 1
ATOM 12165 N N . ASP B 1 553 ? -38.25 -74.562 -33.156 1 85.94 553 ASP B N 1
ATOM 12166 C CA . ASP B 1 553 ? -39.094 -73.438 -33.531 1 85.94 553 ASP B CA 1
ATOM 12167 C C . ASP B 1 553 ? -39.438 -72.562 -32.312 1 85.94 553 ASP B C 1
ATOM 12169 O O . ASP B 1 553 ? -39.062 -72.875 -31.188 1 85.94 553 ASP B O 1
ATOM 12173 N N . ASN B 1 554 ? -40.188 -71.5 -32.469 1 84.38 554 ASN B N 1
ATOM 12174 C CA . ASN B 1 554 ? -40.531 -70.562 -31.438 1 84.38 554 ASN B CA 1
ATOM 12175 C C . ASN B 1 554 ? -41.531 -71.125 -30.453 1 84.38 554 ASN B C 1
ATOM 12177 O O . ASN B 1 554 ? -41.688 -70.625 -29.344 1 84.38 554 ASN B O 1
ATOM 12181 N N . ASP B 1 555 ? -42.344 -72.188 -30.812 1 82.88 555 ASP B N 1
ATOM 12182 C CA . ASP B 1 555 ? -43.344 -72.812 -29.938 1 82.88 555 ASP B CA 1
ATOM 12183 C C . ASP B 1 555 ? -42.75 -74.062 -29.25 1 82.88 555 ASP B C 1
ATOM 12185 O O . ASP B 1 555 ? -43.469 -74.875 -28.688 1 82.88 555 ASP B O 1
ATOM 12189 N N . ASN B 1 556 ? -41.406 -74.25 -29.344 1 86.69 556 ASN B N 1
ATOM 12190 C CA . ASN B 1 556 ? -40.656 -75.312 -28.688 1 86.69 556 ASN B CA 1
ATOM 12191 C C . ASN B 1 556 ? -40.875 -76.625 -29.359 1 86.69 556 ASN B C 1
ATOM 12193 O O . ASN B 1 556 ? -40.875 -77.688 -28.703 1 86.69 556 ASN B O 1
ATOM 12197 N N . HIS B 1 557 ? -41.125 -76.688 -30.625 1 86.5 557 HIS B N 1
ATOM 12198 C CA . HIS B 1 557 ? -41.219 -77.938 -31.375 1 86.5 557 HIS B CA 1
ATOM 12199 C C . HIS B 1 557 ? -39.875 -78.25 -32.031 1 86.5 557 HIS B C 1
ATOM 12201 O O . HIS B 1 557 ? -39.156 -77.312 -32.469 1 86.5 557 HIS B O 1
ATOM 12207 N N . LEU B 1 558 ? -39.594 -79.5 -32 1 88.81 558 LEU B N 1
ATOM 12208 C CA . LEU B 1 558 ? -38.375 -79.938 -32.594 1 88.81 558 LEU B CA 1
ATOM 12209 C C . LEU B 1 558 ? -38.656 -80.688 -33.906 1 88.81 558 LEU B C 1
ATOM 12211 O O . LEU B 1 558 ? -39.594 -81.5 -33.969 1 88.81 558 LEU B O 1
ATOM 12215 N N . TYR B 1 559 ? -37.906 -80.438 -34.875 1 88.62 559 TYR B N 1
ATOM 12216 C CA . TYR B 1 559 ? -38.031 -81.125 -36.156 1 88.62 559 TYR B CA 1
ATOM 12217 C C . TYR B 1 559 ? -36.719 -81.812 -36.531 1 88.62 559 TYR B C 1
ATOM 12219 O O . TYR B 1 559 ? -35.625 -81.25 -36.344 1 88.62 559 TYR B O 1
ATOM 12227 N N . HIS B 1 560 ? -36.844 -82.938 -36.938 1 88.06 560 HIS B N 1
ATOM 12228 C CA . HIS B 1 560 ? -35.656 -83.75 -37.344 1 88.06 560 HIS B CA 1
ATOM 12229 C C . HIS B 1 560 ? -35.562 -83.812 -38.875 1 88.06 560 HIS B C 1
ATOM 12231 O O . HIS B 1 560 ? -36.469 -84.312 -39.531 1 88.06 560 HIS B O 1
ATOM 12237 N N . VAL B 1 561 ? -34.469 -83.25 -39.375 1 88.75 561 VAL B N 1
ATOM 12238 C CA . VAL B 1 561 ? -34.219 -83.188 -40.812 1 88.75 561 VAL B CA 1
ATOM 12239 C C . VAL B 1 561 ? -33.062 -84.125 -41.156 1 88.75 561 VAL B C 1
ATOM 12241 O O . VAL B 1 561 ? -32 -84.062 -40.531 1 88.75 561 VAL B O 1
ATOM 12244 N N . ILE B 1 562 ? -33.25 -84.938 -42.156 1 87 562 ILE B N 1
ATOM 12245 C CA . ILE B 1 562 ? -32.219 -85.875 -42.594 1 87 562 ILE B CA 1
ATOM 12246 C C . ILE B 1 562 ? -31.719 -85.438 -44 1 87 562 ILE B C 1
ATOM 12248 O O . ILE B 1 562 ? -32.531 -85.25 -44.906 1 87 562 ILE B O 1
ATOM 12252 N N . VAL B 1 563 ? -30.453 -85.312 -44.062 1 89.19 563 VAL B N 1
ATOM 12253 C CA . VAL B 1 563 ? -29.844 -84.938 -45.344 1 89.19 563 VAL B CA 1
ATOM 12254 C C . VAL B 1 563 ? -28.891 -86 -45.812 1 89.19 563 VAL B C 1
ATOM 12256 O O . VAL B 1 563 ? -28 -86.438 -45.031 1 89.19 563 VAL B O 1
ATOM 12259 N N . LYS B 1 564 ? -29.141 -86.562 -46.969 1 85.06 564 LYS B N 1
ATOM 12260 C CA . LYS B 1 564 ? -28.25 -87.562 -47.562 1 85.06 564 LYS B CA 1
ATOM 12261 C C . LYS B 1 564 ? -28 -87.25 -49.062 1 85.06 564 LYS B C 1
ATOM 12263 O O . LYS B 1 564 ? -28.891 -87.375 -49.875 1 85.06 564 LYS B O 1
ATOM 12268 N N . GLY B 1 565 ? -26.812 -86.875 -49.25 1 80.75 565 GLY B N 1
ATOM 12269 C CA . GLY B 1 565 ? -26.484 -86.5 -50.625 1 80.75 565 GLY B CA 1
ATOM 12270 C C . GLY B 1 565 ? -27.281 -85.312 -51.125 1 80.75 565 GLY B C 1
ATOM 12271 O O . GLY B 1 565 ? -27.25 -84.25 -50.531 1 80.75 565 GLY B O 1
ATOM 12272 N N . LEU B 1 566 ? -28.078 -85.562 -52.125 1 82.5 566 LEU B N 1
ATOM 12273 C CA . LEU B 1 566 ? -28.859 -84.5 -52.719 1 82.5 566 LEU B CA 1
ATOM 12274 C C . LEU B 1 566 ? -30.297 -84.5 -52.219 1 82.5 566 LEU B C 1
ATOM 12276 O O . LEU B 1 566 ? -31.078 -83.625 -52.531 1 82.5 566 LEU B O 1
ATOM 12280 N N . HIS B 1 567 ? -30.578 -85.5 -51.375 1 84 567 HIS B N 1
ATOM 12281 C CA . HIS B 1 567 ? -31.938 -85.625 -50.906 1 84 567 HIS B CA 1
ATOM 12282 C C . HIS B 1 567 ? -32.094 -85.125 -49.469 1 84 567 HIS B C 1
ATOM 12284 O O . HIS B 1 567 ? -31.297 -85.438 -48.625 1 84 567 HIS B O 1
ATOM 12290 N N . VAL B 1 568 ? -33 -84.188 -49.312 1 89 568 VAL B N 1
ATOM 12291 C CA . VAL B 1 568 ? -33.375 -83.625 -48.031 1 89 568 VAL B CA 1
ATOM 12292 C C . VAL B 1 568 ? -34.781 -84.062 -47.656 1 89 568 VAL B C 1
ATOM 12294 O O . VAL B 1 568 ? -35.719 -83.812 -48.406 1 89 568 VAL B O 1
ATOM 12297 N N . LYS B 1 569 ? -34.875 -84.875 -46.656 1 82.75 569 LYS B N 1
ATOM 12298 C CA . LYS B 1 569 ? -36.188 -85.25 -46.219 1 82.75 569 LYS B CA 1
ATOM 12299 C C . LYS B 1 569 ? -36.75 -84.25 -45.188 1 82.75 569 LYS B C 1
ATOM 12301 O O . LYS B 1 569 ? -36.062 -83.812 -44.281 1 82.75 569 LYS B O 1
ATOM 12306 N N . ASP B 1 570 ? -38.031 -83.875 -45.469 1 73.38 570 ASP B N 1
ATOM 12307 C CA . ASP B 1 570 ? -38.688 -82.875 -44.625 1 73.38 570 ASP B CA 1
ATOM 12308 C C . ASP B 1 570 ? -38.75 -83.312 -43.188 1 73.38 570 ASP B C 1
ATOM 12310 O O . ASP B 1 570 ? -38.844 -84.5 -42.906 1 73.38 570 ASP B O 1
ATOM 12314 N N . GLY B 1 571 ? -38.656 -82.375 -42.25 1 71.94 571 GLY B N 1
ATOM 12315 C CA . GLY B 1 571 ? -38.5 -82.562 -40.812 1 71.94 571 GLY B CA 1
ATOM 12316 C C . GLY B 1 571 ? -39.719 -83.188 -40.156 1 71.94 571 GLY B C 1
ATOM 12317 O O . GLY B 1 571 ? -40.844 -82.75 -40.438 1 71.94 571 GLY B O 1
ATOM 12318 N N . LYS B 1 572 ? -39.562 -84.375 -39.562 1 79.62 572 LYS B N 1
ATOM 12319 C CA . LYS B 1 572 ? -40.594 -84.938 -38.719 1 79.62 572 LYS B CA 1
ATOM 12320 C C . LYS B 1 572 ? -40.531 -84.375 -37.312 1 79.62 572 LYS B C 1
ATOM 12322 O O . LYS B 1 572 ? -39.438 -84.188 -36.75 1 79.62 572 LYS B O 1
ATOM 12327 N N . GLU B 1 573 ? -41.719 -83.938 -36.875 1 84.06 573 GLU B N 1
ATOM 12328 C CA . GLU B 1 573 ? -41.781 -83.375 -35.5 1 84.06 573 GLU B CA 1
ATOM 12329 C C . GLU B 1 573 ? -41.406 -84.5 -34.5 1 84.06 573 GLU B C 1
ATOM 12331 O O . GLU B 1 573 ? -41.906 -85.625 -34.562 1 84.06 573 GLU B O 1
ATOM 12336 N N . VAL B 1 574 ? -40.5 -84.188 -33.75 1 82.62 574 VAL B N 1
ATOM 12337 C CA . VAL B 1 574 ? -40.062 -85.125 -32.719 1 82.62 574 VAL B CA 1
ATOM 12338 C C . VAL B 1 574 ? -40.906 -84.875 -31.453 1 82.62 574 VAL B C 1
ATOM 12340 O O . VAL B 1 574 ? -41.188 -83.75 -31.078 1 82.62 574 VAL B O 1
ATOM 12343 N N . ASN B 1 575 ? -41.438 -85.938 -30.953 1 75.06 575 ASN B N 1
ATOM 12344 C CA . ASN B 1 575 ? -42.219 -85.875 -29.719 1 75.06 575 ASN B CA 1
ATOM 12345 C C . ASN B 1 575 ? -41.344 -85.625 -28.5 1 75.06 575 ASN B C 1
ATOM 12347 O O . ASN B 1 575 ? -40.469 -86.438 -28.188 1 75.06 575 ASN B O 1
ATOM 12351 N N . THR B 1 576 ? -41.438 -84.438 -28.094 1 73.06 576 THR B N 1
ATOM 12352 C CA . THR B 1 576 ? -40.625 -84.062 -26.969 1 73.06 576 THR B CA 1
ATOM 12353 C C . THR B 1 576 ? -41.375 -84.25 -25.656 1 73.06 576 THR B C 1
ATOM 12355 O O . THR B 1 576 ? -42.594 -84.312 -25.641 1 73.06 576 THR B O 1
ATOM 12358 N N . GLN B 1 577 ? -40.719 -84.688 -24.609 1 66.44 577 GLN B N 1
ATOM 12359 C CA . GLN B 1 577 ? -41.281 -84.875 -23.281 1 66.44 577 GLN B CA 1
ATOM 12360 C C . GLN B 1 577 ? -41.531 -83.562 -22.562 1 66.44 577 GLN B C 1
ATOM 12362 O O . GLN B 1 577 ? -41.719 -83.5 -21.344 1 66.44 577 GLN B O 1
ATOM 12367 N N . TRP B 1 578 ? -41.688 -82.438 -23.391 1 67.5 578 TRP B N 1
ATOM 12368 C CA . TRP B 1 578 ? -41.844 -81.125 -22.734 1 67.5 578 TRP B CA 1
ATOM 12369 C C . TRP B 1 578 ? -43.25 -81 -22.172 1 67.5 578 TRP B C 1
ATOM 12371 O O . TRP B 1 578 ? -44.219 -81.5 -22.734 1 67.5 578 TRP B O 1
ATOM 12381 N N . LYS B 1 579 ? -43.469 -80.812 -20.844 1 59.88 579 LYS B N 1
ATOM 12382 C CA . LYS B 1 579 ? -44.812 -80.562 -20.312 1 59.88 579 LYS B CA 1
ATOM 12383 C C . LYS B 1 579 ? -45.438 -79.312 -20.984 1 59.88 579 LYS B C 1
ATOM 12385 O O . LYS B 1 579 ? -44.719 -78.375 -21.375 1 59.88 579 LYS B O 1
ATOM 12390 N N . SER B 1 580 ? -46.562 -79.312 -21.266 1 60.25 580 SER B N 1
ATOM 12391 C CA . SER B 1 580 ? -47.375 -78.25 -21.781 1 60.25 580 SER B CA 1
ATOM 12392 C C . SER B 1 580 ? -47.25 -77 -20.891 1 60.25 580 SER B C 1
ATOM 12394 O O . SER B 1 580 ? -47.312 -77.125 -19.672 1 60.25 580 SER B O 1
ATOM 12396 N N . GLY B 1 581 ? -46.594 -75.75 -21.375 1 64.12 581 GLY B N 1
ATOM 12397 C CA . GLY B 1 581 ? -46.438 -74.5 -20.641 1 64.12 581 GLY B CA 1
ATOM 12398 C C . GLY B 1 581 ? -44.969 -74.25 -20.281 1 64.12 581 GLY B C 1
ATOM 12399 O O . GLY B 1 581 ? -44.688 -73.375 -19.469 1 64.12 581 GLY B O 1
ATOM 12400 N N . SER B 1 582 ? -44.094 -75.062 -20.797 1 73.25 58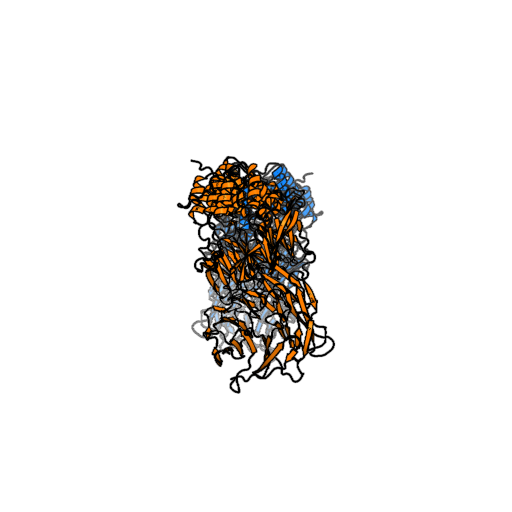2 SER B N 1
ATOM 12401 C CA . SER B 1 582 ? -42.688 -74.875 -20.469 1 73.25 582 SER B CA 1
ATOM 12402 C C . SER B 1 582 ? -42.125 -73.562 -21.031 1 73.25 582 SER B C 1
ATOM 12404 O O . SER B 1 582 ? -42.688 -73 -22 1 73.25 582 SER B O 1
ATOM 12406 N N . ALA B 1 583 ? -41.188 -72.938 -20.344 1 83.25 583 ALA B N 1
ATOM 12407 C CA . ALA B 1 583 ? -40.594 -71.625 -20.766 1 83.25 583 ALA B CA 1
ATOM 12408 C C . ALA B 1 583 ? -39.969 -71.75 -22.141 1 83.25 583 ALA B C 1
ATOM 12410 O O . ALA B 1 583 ? -39.438 -72.812 -22.516 1 83.25 583 ALA B O 1
ATOM 12411 N N . PRO B 1 584 ? -40.094 -70.812 -22.969 1 87.06 584 PRO B N 1
ATOM 12412 C CA . PRO B 1 584 ? -39.531 -70.812 -24.312 1 87.06 584 PRO B CA 1
ATOM 12413 C C . PRO B 1 584 ? -38.031 -71.062 -24.328 1 87.06 584 PRO B C 1
ATOM 12415 O O . PRO B 1 584 ? -37.281 -70.5 -23.484 1 87.06 584 PRO B O 1
ATOM 12418 N N . ILE B 1 585 ? -37.5 -71.938 -25.203 1 88.81 585 ILE B N 1
ATOM 12419 C CA . ILE B 1 585 ? -36.094 -72.312 -25.375 1 88.81 585 ILE B CA 1
ATOM 12420 C C . ILE B 1 585 ? -35.438 -71.312 -26.312 1 88.81 585 ILE B C 1
ATOM 12422 O O . ILE B 1 585 ? -36 -70.938 -27.328 1 88.81 585 ILE B O 1
ATOM 12426 N N . ARG B 1 586 ? -34.281 -70.875 -25.922 1 88.94 586 ARG B N 1
ATOM 12427 C CA . ARG B 1 586 ? -33.625 -69.812 -26.688 1 88.94 586 ARG B CA 1
ATOM 12428 C C . ARG B 1 586 ? -32.469 -70.375 -27.516 1 88.94 586 ARG B C 1
ATOM 12430 O O . ARG B 1 586 ? -32.125 -69.875 -28.578 1 88.94 586 ARG B O 1
ATOM 12437 N N . CYS B 1 587 ? -31.828 -71.438 -26.969 1 91.88 587 CYS B N 1
ATOM 12438 C CA . CYS B 1 587 ? -30.688 -72 -27.703 1 91.88 587 CYS B CA 1
ATOM 12439 C C . CYS B 1 587 ? -30.609 -73.5 -27.531 1 91.88 587 CYS B C 1
ATOM 12441 O O . CYS B 1 587 ? -31.219 -74.062 -26.609 1 91.88 587 CYS B O 1
ATOM 12443 N N . MET B 1 588 ? -29.781 -74.062 -28.422 1 92.25 588 MET B N 1
ATOM 12444 C CA . MET B 1 588 ? -29.656 -75.562 -28.422 1 92.25 588 MET B CA 1
ATOM 12445 C C . MET B 1 588 ? -28.297 -75.938 -28.969 1 92.25 588 MET B C 1
ATOM 12447 O O . MET B 1 588 ? -27.703 -75.25 -29.797 1 92.25 588 MET B O 1
ATOM 12451 N N . THR B 1 589 ? -27.828 -77 -28.453 1 91.75 589 THR B N 1
ATOM 12452 C CA . THR B 1 589 ? -26.594 -77.562 -28.938 1 91.75 589 THR B CA 1
ATOM 12453 C C . THR B 1 589 ? -26.625 -79.125 -28.812 1 91.75 589 THR B C 1
ATOM 12455 O O . THR B 1 589 ? -27.359 -79.625 -27.969 1 91.75 589 THR B O 1
ATOM 12458 N N . TRP B 1 590 ? -25.922 -79.812 -29.703 1 90.38 590 TRP B N 1
ATOM 12459 C CA . TRP B 1 590 ? -25.984 -81.25 -29.766 1 90.38 590 TRP B CA 1
ATOM 12460 C C . TRP B 1 590 ? -24.578 -81.812 -29.812 1 90.38 590 TRP B C 1
ATOM 12462 O O . TRP B 1 590 ? -23.734 -81.438 -30.609 1 90.38 590 TRP B O 1
ATOM 12472 N N . LYS B 1 591 ? -24.344 -82.75 -28.844 1 89.5 591 LYS B N 1
ATOM 12473 C CA . LYS B 1 591 ? -23.094 -83.5 -28.828 1 89.5 591 LYS B CA 1
ATOM 12474 C C . LYS B 1 591 ? -23.344 -85 -28.484 1 89.5 591 LYS B C 1
ATOM 12476 O O . LYS B 1 591 ? -23.859 -85.312 -27.406 1 89.5 591 LYS B O 1
ATOM 12481 N N . ASP B 1 592 ? -22.984 -85.812 -29.391 1 87.69 592 ASP B N 1
ATOM 12482 C CA . ASP B 1 592 ? -23.141 -87.25 -29.188 1 87.69 592 ASP B CA 1
ATOM 12483 C C . ASP B 1 592 ? -24.594 -87.625 -28.844 1 87.69 592 ASP B C 1
ATOM 12485 O O . ASP B 1 592 ? -25.5 -87.312 -29.609 1 87.69 592 ASP B O 1
ATOM 12489 N N . ASP B 1 593 ? -24.766 -88.125 -27.641 1 87.38 593 ASP B N 1
ATOM 12490 C CA . ASP B 1 593 ? -26.125 -88.562 -27.266 1 87.38 593 ASP B CA 1
ATOM 12491 C C . ASP B 1 593 ? -26.766 -87.5 -26.375 1 87.38 593 ASP B C 1
ATOM 12493 O O . ASP B 1 593 ? -27.828 -87.75 -25.797 1 87.38 593 ASP B O 1
ATOM 12497 N N . LEU B 1 594 ? -26.172 -86.375 -26.422 1 90 594 LEU B N 1
ATOM 12498 C CA . LEU B 1 594 ? -26.688 -85.375 -25.516 1 90 594 LEU B CA 1
ATOM 12499 C C . LEU B 1 594 ? -27.203 -84.125 -26.297 1 90 594 LEU B C 1
ATOM 12501 O O . LEU B 1 594 ? -26.469 -83.562 -27.094 1 90 594 LEU B O 1
ATOM 12505 N N . LEU B 1 595 ? -28.344 -83.812 -26.125 1 90.12 595 LEU B N 1
ATOM 12506 C CA . LEU B 1 595 ? -28.953 -82.562 -26.625 1 90.12 595 LEU B CA 1
ATOM 12507 C C . LEU B 1 595 ? -29.266 -81.562 -25.5 1 90.12 595 LEU B C 1
ATOM 12509 O O . LEU B 1 595 ? -30 -81.938 -24.562 1 90.12 595 LEU B O 1
ATOM 12513 N N . ALA B 1 596 ? -28.672 -80.438 -25.562 1 92.62 596 ALA B N 1
ATOM 12514 C CA . ALA B 1 596 ? -28.844 -79.5 -24.5 1 92.62 596 ALA B CA 1
ATOM 12515 C C . ALA B 1 596 ? -29.656 -78.25 -24.984 1 92.62 596 ALA B C 1
ATOM 12517 O O . ALA B 1 596 ? -29.5 -77.812 -26.141 1 92.62 596 ALA B O 1
ATOM 12518 N N . PHE B 1 597 ? -30.516 -77.688 -24.109 1 91.44 597 PHE B N 1
ATOM 12519 C CA . PHE B 1 597 ? -31.359 -76.562 -24.391 1 91.44 597 PHE B CA 1
ATOM 12520 C C . PHE B 1 597 ? -31.234 -75.5 -23.312 1 91.44 597 PHE B C 1
ATOM 12522 O O . PHE B 1 597 ? -31.172 -75.812 -22.125 1 91.44 597 PHE B O 1
ATOM 12529 N N . GLY B 1 598 ? -31.078 -74.25 -23.719 1 92.75 598 GLY B N 1
ATOM 12530 C CA . GLY B 1 598 ? -31.141 -73.125 -22.812 1 92.75 598 GLY B CA 1
ATOM 12531 C C . GLY B 1 598 ? -32.469 -72.375 -22.891 1 92.75 598 GLY B C 1
ATOM 12532 O O . GLY B 1 598 ? -32.938 -72.125 -23.984 1 92.75 598 GLY B O 1
ATOM 12533 N N . ASP B 1 599 ? -33 -72 -21.719 1 89.12 599 ASP B N 1
ATOM 12534 C CA . ASP B 1 599 ? -34.312 -71.375 -21.719 1 89.12 599 ASP B CA 1
ATOM 12535 C C . ASP B 1 599 ? -34.188 -69.938 -21.234 1 89.12 599 ASP B C 1
ATOM 12537 O O . ASP B 1 599 ? -33.125 -69.5 -20.844 1 89.12 599 ASP B O 1
ATOM 12541 N N . VAL B 1 600 ? -35.25 -69.188 -21.328 1 88.75 600 VAL B N 1
ATOM 12542 C CA . VAL B 1 600 ? -35.344 -67.75 -21 1 88.75 600 VAL B CA 1
ATOM 12543 C C . VAL B 1 600 ? -35.25 -67.562 -19.484 1 88.75 600 VAL B C 1
ATOM 12545 O O . VAL B 1 600 ? -34.844 -66.5 -19 1 88.75 600 VAL B O 1
ATOM 12548 N N . ASN B 1 601 ? -35.594 -68.5 -18.719 1 87.06 601 ASN B N 1
ATOM 12549 C CA . ASN B 1 601 ? -35.594 -68.438 -17.25 1 87.06 601 ASN B CA 1
ATOM 12550 C C . ASN B 1 601 ? -34.219 -68.812 -16.672 1 87.06 601 ASN B C 1
ATOM 12552 O O . ASN B 1 601 ? -34.031 -68.75 -15.461 1 87.06 601 ASN B O 1
ATOM 12556 N N . GLY B 1 602 ? -33.312 -69.312 -17.516 1 87.56 602 GLY B N 1
ATOM 12557 C CA . GLY B 1 602 ? -31.969 -69.562 -17.062 1 87.56 602 GLY B CA 1
ATOM 12558 C C . GLY B 1 602 ? -31.719 -71.062 -16.812 1 87.56 602 GLY B C 1
ATOM 12559 O O . GLY B 1 602 ? -30.703 -71.438 -16.234 1 87.56 602 GLY B O 1
ATOM 12560 N N . TYR B 1 603 ? -32.531 -71.875 -17.25 1 87.31 603 TYR B N 1
ATOM 12561 C CA . TYR B 1 603 ? -32.375 -73.312 -17.016 1 87.31 603 TYR B CA 1
ATOM 12562 C C . TYR B 1 603 ? -31.688 -74 -18.219 1 87.31 603 TYR B C 1
ATOM 12564 O O . TYR B 1 603 ? -31.953 -73.625 -19.359 1 87.31 603 TYR B O 1
ATOM 12572 N N . LEU B 1 604 ? -30.766 -74.75 -17.875 1 91.44 604 LEU B N 1
ATOM 12573 C CA . LEU B 1 604 ? -30.156 -75.688 -18.844 1 91.44 604 LEU B CA 1
ATOM 12574 C C . LEU B 1 604 ? -30.844 -77 -18.828 1 91.44 604 LEU B C 1
ATOM 12576 O O . LEU B 1 604 ? -30.891 -77.688 -17.781 1 91.44 604 LEU B O 1
ATOM 12580 N N . ARG B 1 605 ? -31.375 -77.438 -19.938 1 90.5 605 ARG B N 1
ATOM 12581 C CA . ARG B 1 605 ? -32.062 -78.75 -20.062 1 90.5 605 ARG B CA 1
ATOM 12582 C C . ARG B 1 605 ? -31.234 -79.688 -20.922 1 90.5 605 ARG B C 1
ATOM 12584 O O . ARG B 1 605 ? -30.75 -79.312 -22 1 90.5 605 ARG B O 1
ATOM 12591 N N . ILE B 1 606 ? -31.094 -80.812 -20.438 1 91.31 606 ILE B N 1
ATOM 12592 C CA . ILE B 1 606 ? -30.297 -81.812 -21.141 1 91.31 606 ILE B CA 1
ATOM 12593 C C . ILE B 1 606 ? -31.156 -83.062 -21.422 1 91.31 606 ILE B C 1
ATOM 12595 O O . ILE B 1 606 ? -31.719 -83.625 -20.5 1 91.31 606 ILE B O 1
ATOM 12599 N N . TRP B 1 607 ? -31.312 -83.375 -22.672 1 89.12 607 TRP B N 1
ATOM 12600 C CA . TRP B 1 607 ? -31.984 -84.625 -23.125 1 89.12 607 TRP B CA 1
ATOM 12601 C C . TRP B 1 607 ? -30.953 -85.688 -23.5 1 89.12 607 TRP B C 1
ATOM 12603 O O . TRP B 1 607 ? -30.25 -85.562 -24.516 1 89.12 607 TRP B O 1
ATOM 12613 N N . ASP B 1 608 ? -30.812 -86.625 -22.656 1 87.88 608 ASP B N 1
ATOM 12614 C CA . ASP B 1 608 ? -29.953 -87.75 -22.969 1 87.88 608 ASP B CA 1
ATOM 12615 C C . ASP B 1 608 ? -30.688 -88.812 -23.844 1 87.88 608 ASP B C 1
ATOM 12617 O O . ASP B 1 608 ? -31.578 -89.5 -23.375 1 87.88 608 ASP B O 1
ATOM 12621 N N . LEU B 1 609 ? -30.359 -88.875 -25.047 1 83.94 609 LEU B N 1
ATOM 12622 C CA . LEU B 1 609 ? -31.047 -89.688 -26.031 1 83.94 609 LEU B CA 1
ATOM 12623 C C . LEU B 1 609 ? -30.766 -91.188 -25.797 1 83.94 609 LEU B C 1
ATOM 12625 O O . LEU B 1 609 ? -31.562 -92.062 -26.172 1 83.94 609 LEU B O 1
ATOM 12629 N N . SER B 1 610 ? -29.703 -91.5 -25.172 1 83.62 610 SER B N 1
ATOM 12630 C CA . SER B 1 610 ? -29.391 -92.875 -24.859 1 83.62 610 SER B CA 1
ATOM 12631 C C . SER B 1 610 ? -30.25 -93.375 -23.703 1 83.62 610 SER B C 1
ATOM 12633 O O . SER B 1 610 ? -30.766 -94.5 -23.75 1 83.62 610 SER B O 1
ATOM 12635 N N . LYS B 1 611 ? -30.422 -92.562 -22.828 1 83.75 611 LYS B N 1
ATOM 12636 C CA . LYS B 1 611 ? -31.172 -93 -21.641 1 83.75 611 LYS B CA 1
ATOM 12637 C C . LYS B 1 611 ? -32.625 -92.5 -21.719 1 83.75 611 LYS B C 1
ATOM 12639 O O . LYS B 1 611 ? -33.438 -92.875 -20.875 1 83.75 611 LYS B O 1
ATOM 12644 N N . ARG B 1 612 ? -33.031 -91.75 -22.609 1 84.19 612 ARG B N 1
ATOM 12645 C CA . ARG B 1 612 ? -34.344 -91.188 -22.797 1 84.19 612 ARG B CA 1
ATOM 12646 C C . ARG B 1 612 ? -34.812 -90.438 -21.531 1 84.19 612 ARG B C 1
ATOM 12648 O O . ARG B 1 612 ? -35.938 -90.625 -21.062 1 84.19 612 ARG B O 1
ATOM 12655 N N . THR B 1 613 ? -33.75 -89.688 -21 1 84.75 613 THR B N 1
ATOM 12656 C CA . THR B 1 613 ? -34.031 -88.938 -19.797 1 84.75 613 THR B CA 1
ATOM 12657 C C . THR B 1 613 ? -33.906 -87.438 -20.078 1 84.75 613 THR B C 1
ATOM 12659 O O . THR B 1 613 ? -33.094 -87 -20.906 1 84.75 613 THR B O 1
ATOM 12662 N N . PHE B 1 614 ? -34.781 -86.688 -19.516 1 85.38 614 PHE B N 1
ATOM 12663 C CA . PHE B 1 614 ? -34.781 -85.188 -19.641 1 85.38 614 PHE B CA 1
ATOM 12664 C C . PHE B 1 614 ? -34.562 -84.562 -18.266 1 85.38 614 PHE B C 1
ATOM 12666 O O . PHE B 1 614 ? -35.375 -84.688 -17.359 1 85.38 614 PHE B O 1
ATOM 12673 N N . ASN B 1 615 ? -33.406 -84 -18.062 1 87.56 615 ASN B N 1
ATOM 12674 C CA . ASN B 1 615 ? -33.031 -83.312 -16.797 1 87.56 615 ASN B CA 1
ATOM 12675 C C . ASN B 1 615 ? -32.875 -81.812 -16.953 1 87.56 615 ASN B C 1
ATOM 12677 O O . ASN B 1 615 ? -32.656 -81.312 -18.047 1 87.56 615 ASN B O 1
ATOM 12681 N N . GLN B 1 616 ? -33.125 -81 -16 1 86.25 616 GLN B N 1
ATOM 12682 C CA . GLN B 1 616 ? -32.969 -79.562 -15.977 1 86.25 616 GLN B CA 1
ATOM 12683 C C . GLN B 1 616 ? -32.094 -79.125 -14.82 1 86.25 616 GLN B C 1
ATOM 12685 O O . GLN B 1 616 ? -32.156 -79.688 -13.727 1 86.25 616 GLN B O 1
ATOM 12690 N N . ILE B 1 617 ? -31.203 -78.25 -15.078 1 86.5 617 ILE B N 1
ATOM 12691 C CA . ILE B 1 617 ? -30.312 -77.688 -14.055 1 86.5 617 ILE B CA 1
ATOM 12692 C C . ILE B 1 617 ? -30.25 -76.188 -14.18 1 86.5 617 ILE B C 1
ATOM 12694 O O . ILE B 1 617 ? -30.391 -75.625 -15.273 1 86.5 617 ILE B O 1
ATOM 12698 N N . ASN B 1 618 ? -30.188 -75.5 -13.117 1 83.56 618 ASN B N 1
ATOM 12699 C CA . ASN B 1 618 ? -30.016 -74.062 -13.102 1 83.56 618 ASN B CA 1
ATOM 12700 C C . ASN B 1 618 ? -28.703 -73.625 -12.406 1 83.56 618 ASN B C 1
ATOM 12702 O O . ASN B 1 618 ? -28.156 -74.438 -11.633 1 83.56 618 ASN B O 1
ATOM 12706 N N . SER B 1 619 ? -28.156 -72.625 -12.914 1 79.44 619 SER B N 1
ATOM 12707 C CA . SER B 1 619 ? -26.953 -72.062 -12.281 1 79.44 619 SER B CA 1
ATOM 12708 C C . SER B 1 619 ? -27.266 -71.375 -10.969 1 79.44 619 SER B C 1
ATOM 12710 O O . SER B 1 619 ? -28.219 -70.625 -10.883 1 79.44 619 SER B O 1
ATOM 12712 N N . PRO B 1 620 ? -26.531 -71.688 -9.898 1 75.12 620 PRO B N 1
ATOM 12713 C CA . PRO B 1 620 ? -26.75 -71 -8.633 1 75.12 620 PRO B CA 1
ATOM 12714 C C . PRO B 1 620 ? -26.203 -69.562 -8.641 1 75.12 620 PRO B C 1
ATOM 12716 O O . PRO B 1 620 ? -26.641 -68.688 -7.863 1 75.12 620 PRO B O 1
ATOM 12719 N N . SER B 1 621 ? -25.328 -69.312 -9.445 1 77.06 621 SER B N 1
ATOM 12720 C CA . SER B 1 621 ? -24.594 -68.062 -9.344 1 77.06 621 SER B CA 1
ATOM 12721 C C . SER B 1 621 ? -25.141 -67 -10.336 1 77.06 621 SER B C 1
ATOM 12723 O O . SER B 1 621 ? -25 -65.812 -10.117 1 77.06 621 SER B O 1
ATOM 12725 N N . MET B 1 622 ? -25.75 -67.375 -11.477 1 80.31 622 MET B N 1
ATOM 12726 C CA . MET B 1 622 ? -26.172 -66.438 -12.5 1 80.31 622 MET B CA 1
ATOM 12727 C C . MET B 1 622 ? -27.672 -66.562 -12.758 1 80.31 622 MET B C 1
ATOM 12729 O O . MET B 1 622 ? -28.219 -67.688 -12.797 1 80.31 622 MET B O 1
ATOM 12733 N N . THR B 1 623 ? -28.188 -65.312 -12.789 1 79.81 623 THR B N 1
ATOM 12734 C CA . THR B 1 623 ? -29.625 -65.25 -13.078 1 79.81 623 THR B CA 1
ATOM 12735 C C . THR B 1 623 ? -29.859 -64.688 -14.461 1 79.81 623 THR B C 1
ATOM 12737 O O . THR B 1 623 ? -29 -63.969 -15.008 1 79.81 623 THR B O 1
ATOM 12740 N N . GLY B 1 624 ? -30.828 -65.188 -15.125 1 84.19 624 GLY B N 1
ATOM 12741 C CA . GLY B 1 624 ? -31.219 -64.625 -16.422 1 84.19 624 GLY B CA 1
ATOM 12742 C C . GLY B 1 624 ? -31.312 -65.688 -17.5 1 84.19 624 GLY B C 1
ATOM 12743 O O . GLY B 1 624 ? -31.109 -66.875 -17.234 1 84.19 624 GLY B O 1
ATOM 12744 N N . PRO B 1 625 ? -31.562 -65.25 -18.641 1 90.06 625 PRO B N 1
ATOM 12745 C CA . PRO B 1 625 ? -31.734 -66.188 -19.734 1 90.06 625 PRO B CA 1
ATOM 12746 C C . PRO B 1 625 ? -30.406 -66.75 -20.25 1 90.06 625 PRO B C 1
ATOM 12748 O O . PRO B 1 625 ? -29.375 -66.062 -20.188 1 90.06 625 PRO B O 1
ATOM 12751 N N . VAL B 1 626 ? -30.453 -67.938 -20.641 1 91.75 626 VAL B N 1
ATOM 12752 C CA . VAL B 1 626 ? -29.297 -68.562 -21.297 1 91.75 626 VAL B CA 1
ATOM 12753 C C . VAL B 1 626 ? -29.219 -68.062 -22.75 1 91.75 626 VAL B C 1
ATOM 12755 O O . VAL B 1 626 ? -30.188 -68.25 -23.516 1 91.75 626 VAL B O 1
ATOM 12758 N N . LEU B 1 627 ? -28.141 -67.562 -23.062 1 90.56 627 LEU B N 1
ATOM 12759 C CA . LEU B 1 627 ? -28.016 -66.938 -24.391 1 90.56 627 LEU B CA 1
ATOM 12760 C C . LEU B 1 627 ? -27.391 -67.938 -25.375 1 90.56 627 LEU B C 1
ATOM 12762 O O . LEU B 1 627 ? -27.766 -67.938 -26.547 1 90.56 627 LEU B O 1
ATOM 12766 N N . ARG B 1 628 ? -26.422 -68.688 -24.859 1 91.5 628 ARG B N 1
ATOM 12767 C CA . ARG B 1 628 ? -25.766 -69.625 -25.719 1 91.5 628 ARG B CA 1
ATOM 12768 C C . ARG B 1 628 ? -25.188 -70.812 -24.906 1 91.5 628 ARG B C 1
ATOM 12770 O O . ARG B 1 628 ? -24.781 -70.562 -23.75 1 91.5 628 ARG B O 1
ATOM 12777 N N . CYS B 1 629 ? -25.141 -71.938 -25.5 1 92.06 629 CYS B N 1
ATOM 12778 C CA . CYS B 1 629 ? -24.516 -73.125 -24.891 1 92.06 629 CYS B CA 1
ATOM 12779 C C . CYS B 1 629 ? -23.609 -73.812 -25.891 1 92.06 629 CYS B C 1
ATOM 12781 O O . CYS B 1 629 ? -23.953 -73.938 -27.062 1 92.06 629 CYS B O 1
ATOM 12783 N N . VAL B 1 630 ? -22.453 -74.125 -25.391 1 91.25 630 VAL B N 1
ATOM 12784 C CA . VAL B 1 630 ? -21.5 -74.812 -26.266 1 91.25 630 VAL B CA 1
ATOM 12785 C C . VAL B 1 630 ? -20.797 -75.938 -25.516 1 91.25 630 VAL B C 1
ATOM 12787 O O . VAL B 1 630 ? -20.359 -75.75 -24.391 1 91.25 630 VAL B O 1
ATOM 12790 N N . PHE B 1 631 ? -20.703 -77.125 -26.172 1 90.31 631 PHE B N 1
ATOM 12791 C CA . PHE B 1 631 ? -20.031 -78.312 -25.578 1 90.31 631 PHE B CA 1
ATOM 12792 C C . PHE B 1 631 ? -18.516 -78.188 -25.828 1 90.31 631 PHE B C 1
ATOM 12794 O O . PHE B 1 631 ? -18.078 -77.562 -26.797 1 90.31 631 PHE B O 1
ATOM 12801 N N . SER B 1 632 ? -17.828 -78.875 -24.969 1 88.69 632 SER B N 1
ATOM 12802 C CA . SER B 1 632 ? -16.406 -79 -25.188 1 88.69 632 SER B CA 1
ATOM 12803 C C . SER B 1 632 ? -16.109 -79.812 -26.469 1 88.69 632 SER B C 1
ATOM 12805 O O . SER B 1 632 ? -16.875 -80.688 -26.828 1 88.69 632 SER B O 1
ATOM 12807 N N . ARG B 1 633 ? -15.109 -79.5 -27.125 1 79.62 633 ARG B N 1
ATOM 12808 C CA . ARG B 1 633 ? -14.773 -80.125 -28.406 1 79.62 633 ARG B CA 1
ATOM 12809 C C . ARG B 1 633 ? -13.922 -81.375 -28.188 1 79.62 633 ARG B C 1
ATOM 12811 O O . ARG B 1 633 ? -13.562 -82.062 -29.156 1 79.62 633 ARG B O 1
ATOM 12818 N N . LEU B 1 634 ? -13.688 -81.562 -26.953 1 83.19 634 LEU B N 1
ATOM 12819 C CA . LEU B 1 634 ? -12.906 -82.75 -26.656 1 83.19 634 LEU B CA 1
ATOM 12820 C C . LEU B 1 634 ? -13.781 -84 -26.719 1 83.19 634 LEU B C 1
ATOM 12822 O O . LEU B 1 634 ? -14.906 -84 -26.219 1 83.19 634 LEU B O 1
ATOM 12826 N N . SER B 1 635 ? -13.141 -85.062 -27.312 1 79.62 635 SER B N 1
ATOM 12827 C CA . SER B 1 635 ? -13.891 -86.312 -27.453 1 79.62 635 SER B CA 1
ATOM 12828 C C . SER B 1 635 ? -14.117 -87 -26.094 1 79.62 635 SER B C 1
ATOM 12830 O O . SER B 1 635 ? -13.195 -87.062 -25.297 1 79.62 635 SER B O 1
ATOM 12832 N N . GLY B 1 636 ? -15.227 -87.25 -25.812 1 79.19 636 GLY B N 1
ATOM 12833 C CA . GLY B 1 636 ? -15.57 -88 -24.594 1 79.19 636 GLY B CA 1
ATOM 12834 C C . GLY B 1 636 ? -15.891 -87.062 -23.422 1 79.19 636 GLY B C 1
ATOM 12835 O O . GLY B 1 636 ? -16.328 -87.5 -22.375 1 79.19 636 GLY B O 1
ATOM 12836 N N . ASP B 1 637 ? -15.578 -85.75 -23.625 1 85.69 637 ASP B N 1
ATOM 12837 C CA . ASP B 1 637 ? -15.875 -84.812 -22.547 1 85.69 637 ASP B CA 1
ATOM 12838 C C . ASP B 1 637 ? -17.266 -84.25 -22.719 1 85.69 637 ASP B C 1
ATOM 12840 O O . ASP B 1 637 ? -17.656 -83.875 -23.828 1 85.69 637 ASP B O 1
ATOM 12844 N N . SER B 1 638 ? -18.016 -84.188 -21.656 1 87.69 638 SER B N 1
ATOM 12845 C CA . SER B 1 638 ? -19.375 -83.75 -21.734 1 87.69 638 SER B CA 1
ATOM 12846 C C . SER B 1 638 ? -19.531 -82.375 -21.031 1 87.69 638 SER B C 1
ATOM 12848 O O . SER B 1 638 ? -20.609 -82 -20.562 1 87.69 638 SER B O 1
ATOM 12850 N N . THR B 1 639 ? -18.406 -81.625 -21 1 89.44 639 THR B N 1
ATOM 12851 C CA . THR B 1 639 ? -18.484 -80.312 -20.406 1 89.44 639 THR B CA 1
ATOM 12852 C C . THR B 1 639 ? -19.203 -79.375 -21.344 1 89.44 639 THR B C 1
ATOM 12854 O O . THR B 1 639 ? -18.969 -79.375 -22.547 1 89.44 639 THR B O 1
ATOM 12857 N N . ILE B 1 640 ? -20.109 -78.5 -20.812 1 90.06 640 ILE B N 1
ATOM 12858 C CA . ILE B 1 640 ? -20.859 -77.562 -21.594 1 90.06 640 ILE B CA 1
ATOM 12859 C C . ILE B 1 640 ? -20.719 -76.188 -20.969 1 90.06 640 ILE B C 1
ATOM 12861 O O . ILE B 1 640 ? -20.766 -76 -19.75 1 90.06 640 ILE B O 1
ATOM 12865 N N . ALA B 1 641 ? -20.406 -75.25 -21.766 1 90.19 641 ALA B N 1
ATOM 12866 C CA . ALA B 1 641 ? -20.344 -73.875 -21.344 1 90.19 641 ALA B CA 1
ATOM 12867 C C . ALA B 1 641 ? -21.672 -73.125 -21.609 1 90.19 641 ALA B C 1
ATOM 12869 O O . ALA B 1 641 ? -22.188 -73.188 -22.734 1 90.19 641 ALA B O 1
ATOM 12870 N N . VAL B 1 642 ? -22.188 -72.5 -20.609 1 91.25 642 VAL B N 1
ATOM 12871 C CA . VAL B 1 642 ? -23.453 -71.75 -20.719 1 91.25 642 VAL B CA 1
ATOM 12872 C C . VAL B 1 642 ? -23.234 -70.25 -20.547 1 91.25 642 VAL B C 1
ATOM 12874 O O . VAL B 1 642 ? -22.719 -69.812 -19.516 1 91.25 642 VAL B O 1
ATOM 12877 N N . GLN B 1 643 ? -23.641 -69.625 -21.531 1 90.81 643 GLN B N 1
ATOM 12878 C CA . GLN B 1 643 ? -23.453 -68.125 -21.531 1 90.81 643 GLN B CA 1
ATOM 12879 C C . GLN B 1 643 ? -24.688 -67.438 -20.953 1 90.81 643 GLN B C 1
ATOM 12881 O O . GLN B 1 643 ? -25.797 -67.688 -21.406 1 90.81 643 GLN B O 1
ATOM 12886 N N . TYR B 1 644 ? -24.422 -66.562 -19.953 1 89.5 644 TYR B N 1
ATOM 12887 C CA . TYR B 1 644 ? -25.406 -65.625 -19.453 1 89.5 644 TYR B CA 1
ATOM 12888 C C . TYR B 1 644 ? -25.047 -64.188 -19.859 1 89.5 644 TYR B C 1
ATOM 12890 O O . TYR B 1 644 ? -24.062 -64 -20.594 1 89.5 644 TYR B O 1
ATOM 12898 N N . ALA B 1 645 ? -25.844 -63.312 -19.406 1 86.88 645 ALA B N 1
ATOM 12899 C CA . ALA B 1 645 ? -25.609 -61.906 -19.797 1 86.88 645 ALA B CA 1
ATOM 12900 C C . ALA B 1 645 ? -24.266 -61.406 -19.266 1 86.88 645 ALA B C 1
ATOM 12902 O O . ALA B 1 645 ? -23.531 -60.719 -19.969 1 86.88 645 ALA B O 1
ATOM 12903 N N . LYS B 1 646 ? -23.906 -61.781 -18.047 1 83.38 646 LYS B N 1
ATOM 12904 C CA . LYS B 1 646 ? -22.719 -61.219 -17.422 1 83.38 646 LYS B CA 1
ATOM 12905 C C . LYS B 1 646 ? -21.734 -62.312 -16.984 1 83.38 646 LYS B C 1
ATOM 12907 O O . LYS B 1 646 ? -20.922 -62.094 -16.078 1 83.38 646 LYS B O 1
ATOM 12912 N N . GLY B 1 647 ? -21.875 -63.469 -17.688 1 83.94 647 GLY B N 1
ATOM 12913 C CA . GLY B 1 647 ? -20.938 -64.5 -17.281 1 83.94 647 GLY B CA 1
ATOM 12914 C C . GLY B 1 647 ? -21.156 -65.812 -18 1 83.94 647 GLY B C 1
ATOM 12915 O O . GLY B 1 647 ? -22.078 -65.938 -18.797 1 83.94 647 GLY B O 1
ATOM 12916 N N . VAL B 1 648 ? -20.141 -66.75 -17.734 1 86.62 648 VAL B N 1
ATOM 12917 C CA . VAL B 1 648 ? -20.172 -68.062 -18.297 1 86.62 648 VAL B CA 1
ATOM 12918 C C . VAL B 1 648 ? -20.031 -69.125 -17.172 1 86.62 648 VAL B C 1
ATOM 12920 O O . VAL B 1 648 ? -19.219 -68.938 -16.266 1 86.62 648 VAL B O 1
ATOM 12923 N N . VAL B 1 649 ? -20.922 -70 -17.172 1 87.25 649 VAL B N 1
ATOM 12924 C CA . VAL B 1 649 ? -20.859 -71.125 -16.203 1 87.25 649 VAL B CA 1
ATOM 12925 C C . VAL B 1 649 ? -20.625 -72.438 -16.922 1 87.25 649 VAL B C 1
ATOM 12927 O O . VAL B 1 649 ? -21.219 -72.688 -17.953 1 87.25 649 VAL B O 1
ATOM 12930 N N . LEU B 1 650 ? -19.688 -73.188 -16.438 1 87.31 650 LEU B N 1
ATOM 12931 C CA . LEU B 1 650 ? -19.406 -74.5 -16.984 1 87.31 650 LEU B CA 1
ATOM 12932 C C . LEU B 1 650 ? -20.156 -75.562 -16.219 1 87.31 650 LEU B C 1
ATOM 12934 O O . LEU B 1 650 ? -20.203 -75.562 -14.984 1 87.31 650 LEU B O 1
ATOM 12938 N N . PHE B 1 651 ? -20.812 -76.438 -16.984 1 88.94 651 PHE B N 1
ATOM 12939 C CA . PHE B 1 651 ? -21.547 -77.5 -16.406 1 88.94 651 PHE B CA 1
ATOM 12940 C C . PHE B 1 651 ? -21.016 -78.875 -16.953 1 88.94 651 PHE B C 1
ATOM 12942 O O . PHE B 1 651 ? -20.516 -78.938 -18.062 1 88.94 651 PHE B O 1
ATOM 12949 N N . ASP B 1 652 ? -21.016 -79.812 -16.109 1 88 652 ASP B N 1
ATOM 12950 C CA . ASP B 1 652 ? -20.875 -81.125 -16.609 1 88 652 ASP B CA 1
ATOM 12951 C C . ASP B 1 652 ? -22.234 -81.75 -17 1 88 652 ASP B C 1
ATOM 12953 O O . ASP B 1 652 ? -23.078 -82 -16.141 1 88 652 ASP B O 1
ATOM 12957 N N . ALA B 1 653 ? -22.484 -82 -18.281 1 87.62 653 ALA B N 1
ATOM 12958 C CA . ALA B 1 653 ? -23.781 -82.375 -18.812 1 87.62 653 ALA B CA 1
ATOM 12959 C C . ALA B 1 653 ? -24.203 -83.75 -18.328 1 87.62 653 ALA B C 1
ATOM 12961 O O . ALA B 1 653 ? -25.406 -84.062 -18.234 1 87.62 653 ALA B O 1
ATOM 12962 N N . VAL B 1 654 ? -23.312 -84.625 -18 1 86.44 654 VAL B N 1
ATOM 12963 C CA . VAL B 1 654 ? -23.641 -86 -17.578 1 86.44 654 VAL B CA 1
ATOM 12964 C C . VAL B 1 654 ? -23.984 -86 -16.094 1 86.44 654 VAL B C 1
ATOM 12966 O O . VAL B 1 654 ? -24.984 -86.562 -15.688 1 86.44 654 VAL B O 1
ATOM 12969 N N . CYS B 1 655 ? -23.156 -85.25 -15.359 1 83.75 655 CYS B N 1
ATOM 12970 C CA . CYS B 1 655 ? -23.375 -85.25 -13.922 1 83.75 655 CYS B CA 1
ATOM 12971 C C . CYS B 1 655 ? -24.344 -84.125 -13.523 1 83.75 655 CYS B C 1
ATOM 12973 O O . CYS B 1 655 ? -24.828 -84.062 -12.391 1 83.75 655 CYS B O 1
ATOM 12975 N N . LEU B 1 656 ? -24.734 -83.312 -14.461 1 82 656 LEU B N 1
ATOM 12976 C CA . LEU B 1 656 ? -25.672 -82.25 -14.242 1 82 656 LEU B CA 1
ATOM 12977 C C . LEU B 1 656 ? -25.219 -81.375 -13.078 1 82 656 LEU B C 1
ATOM 12979 O O . LEU B 1 656 ? -26.016 -81 -12.203 1 82 656 LEU B O 1
ATOM 12983 N N . GLN B 1 657 ? -23.922 -81.125 -12.945 1 83.81 657 GLN B N 1
ATOM 12984 C CA . GLN B 1 657 ? -23.375 -80.25 -11.891 1 83.81 657 GLN B CA 1
ATOM 12985 C C . GLN B 1 657 ? -22.516 -79.125 -12.477 1 83.81 657 GLN B C 1
ATOM 12987 O O . GLN B 1 657 ? -21.812 -79.375 -13.469 1 83.81 657 GLN B O 1
ATOM 12992 N N . PRO B 1 658 ? -22.781 -77.938 -11.906 1 81.31 658 PRO B N 1
ATOM 12993 C CA . PRO B 1 658 ? -21.922 -76.875 -12.32 1 81.31 658 PRO B CA 1
ATOM 12994 C C . PRO B 1 658 ? -20.484 -77 -11.844 1 81.31 658 PRO B C 1
ATOM 12996 O O . PRO B 1 658 ? -20.234 -77.562 -10.758 1 81.31 658 PRO B O 1
ATOM 12999 N N . THR B 1 659 ? -19.578 -76.75 -12.727 1 75.31 659 THR B N 1
ATOM 13000 C CA . THR B 1 659 ? -18.188 -76.75 -12.32 1 75.31 659 THR B CA 1
ATOM 13001 C C . THR B 1 659 ? -17.844 -75.5 -11.578 1 75.31 659 THR B C 1
ATOM 13003 O O . THR B 1 659 ? -18.516 -74.438 -11.742 1 75.31 659 THR B O 1
ATOM 13006 N N . PRO B 1 660 ? -16.953 -75.562 -10.719 1 62.34 660 PRO B N 1
ATOM 13007 C CA . PRO B 1 660 ? -16.578 -74.375 -9.953 1 62.34 660 PRO B CA 1
ATOM 13008 C C . PRO B 1 660 ? -15.992 -73.25 -10.836 1 62.34 660 PRO B C 1
ATOM 13010 O O . PRO B 1 660 ? -15.828 -72.125 -10.391 1 62.34 660 PRO B O 1
ATOM 13013 N N . HIS B 1 661 ? -15.883 -73.5 -12.062 1 63.22 661 HIS B N 1
ATOM 13014 C CA . HIS B 1 661 ? -15.258 -72.5 -12.938 1 63.22 661 HIS B CA 1
ATOM 13015 C C . HIS B 1 661 ? -16.312 -71.625 -13.547 1 63.22 661 HIS B C 1
ATOM 13017 O O . HIS B 1 661 ? -17.312 -72.062 -14.102 1 63.22 661 HIS B O 1
ATOM 13023 N N . MET B 1 662 ? -16.234 -70.25 -12.969 1 62.62 662 MET B N 1
ATOM 13024 C CA . MET B 1 662 ? -17.141 -69.25 -13.5 1 62.62 662 MET B CA 1
ATOM 13025 C C . MET B 1 662 ? -16.406 -68 -13.875 1 62.62 662 MET B C 1
ATOM 13027 O O . MET B 1 662 ? -15.469 -67.562 -13.172 1 62.62 662 MET B O 1
ATOM 13031 N N . LEU B 1 663 ? -16.688 -67.562 -15.125 1 70.62 663 LEU B N 1
ATOM 13032 C CA . LEU B 1 663 ? -16.188 -66.25 -15.539 1 70.62 663 LEU B CA 1
ATOM 13033 C C . LEU B 1 663 ? -17.266 -65.188 -15.359 1 70.62 663 LEU B C 1
ATOM 13035 O O . LEU B 1 663 ? -18.359 -65.312 -15.914 1 70.62 663 LEU B O 1
ATOM 13039 N N . ALA B 1 664 ? -17.109 -64.312 -14.344 1 67.25 664 ALA B N 1
ATOM 13040 C CA . ALA B 1 664 ? -18.016 -63.156 -14.156 1 67.25 664 ALA B CA 1
ATOM 13041 C C . ALA B 1 664 ? -17.391 -61.875 -14.672 1 67.25 664 ALA B C 1
ATOM 13043 O O . ALA B 1 664 ? -16.219 -61.625 -14.445 1 67.25 664 ALA B O 1
ATOM 13044 N N . THR B 1 665 ? -18.078 -61.25 -15.547 1 71 665 THR B N 1
ATOM 13045 C CA . THR B 1 665 ? -17.609 -60 -16.094 1 71 665 THR B CA 1
ATOM 13046 C C . THR B 1 665 ? -18.562 -58.875 -15.711 1 71 665 THR B C 1
ATOM 13048 O O . THR B 1 665 ? -19.719 -59.094 -15.398 1 71 665 THR B O 1
ATOM 13051 N N . SER B 1 666 ? -18.109 -57.688 -15.523 1 70.88 666 SER B N 1
ATOM 13052 C CA . SER B 1 666 ? -18.953 -56.531 -15.297 1 70.88 666 SER B CA 1
ATOM 13053 C C . SER B 1 666 ? -19.688 -56.125 -16.562 1 70.88 666 SER B C 1
ATOM 13055 O O . SER B 1 666 ? -20.812 -55.594 -16.5 1 70.88 666 SER B O 1
ATOM 13057 N N . SER B 1 667 ? -19.047 -56.438 -17.656 1 79.06 667 SER B N 1
ATOM 13058 C CA . SER B 1 667 ? -19.672 -56.094 -18.922 1 79.06 667 SER B CA 1
ATOM 13059 C C . SER B 1 667 ? -20.438 -57.281 -19.5 1 79.06 667 SER B C 1
ATOM 13061 O O . SER B 1 667 ? -20.219 -58.406 -19.109 1 79.06 667 SER B O 1
ATOM 13063 N N . SER B 1 668 ? -21.281 -56.906 -20.375 1 85.06 668 SER B N 1
ATOM 13064 C CA . SER B 1 668 ? -22.125 -57.938 -20.984 1 85.06 668 SER B CA 1
ATOM 13065 C C . SER B 1 668 ? -21.312 -58.781 -21.953 1 85.06 668 SER B C 1
ATOM 13067 O O . SER B 1 668 ? -20.453 -58.281 -22.672 1 85.06 668 SER B O 1
ATOM 13069 N N . LEU B 1 669 ? -21.531 -60.031 -21.891 1 87.56 669 LEU B N 1
ATOM 13070 C CA . LEU B 1 669 ? -20.875 -60.969 -22.797 1 87.56 669 LEU B CA 1
ATOM 13071 C C . LEU B 1 669 ? -21.656 -61.094 -24.109 1 87.56 669 LEU B C 1
ATOM 13073 O O . LEU B 1 669 ? -22.875 -61.188 -24.109 1 87.56 669 LEU B O 1
ATOM 13077 N N . LEU B 1 670 ? -20.891 -61.062 -25.188 1 88.06 670 LEU B N 1
ATOM 13078 C CA . LEU B 1 670 ? -21.547 -61.062 -26.5 1 88.06 670 LEU B CA 1
ATOM 13079 C C . LEU B 1 670 ? -21.578 -62.469 -27.094 1 88.06 670 LEU B C 1
ATOM 13081 O O . LEU B 1 670 ? -22.578 -62.875 -27.688 1 88.06 670 LEU B O 1
ATOM 13085 N N . ASP B 1 671 ? -20.484 -63.125 -27 1 90.19 671 ASP B N 1
ATOM 13086 C CA . ASP B 1 671 ? -20.391 -64.438 -27.594 1 90.19 671 ASP B CA 1
ATOM 13087 C C . ASP B 1 671 ? -19.344 -65.312 -26.891 1 90.19 671 ASP B C 1
ATOM 13089 O O . ASP B 1 671 ? -18.422 -64.75 -26.266 1 90.19 671 ASP B O 1
ATOM 13093 N N . ILE B 1 672 ? -19.562 -66.688 -27.047 1 90.38 672 ILE B N 1
ATOM 13094 C CA . ILE B 1 672 ? -18.609 -67.562 -26.406 1 90.38 672 ILE B CA 1
ATOM 13095 C C . ILE B 1 672 ? -18.328 -68.75 -27.312 1 90.38 672 ILE B C 1
ATOM 13097 O O . ILE B 1 672 ? -19.141 -69.125 -28.188 1 90.38 672 ILE B O 1
ATOM 13101 N N . ASP B 1 673 ? -17.203 -69.312 -27.188 1 90.56 673 ASP B N 1
ATOM 13102 C CA . ASP B 1 673 ? -16.812 -70.625 -27.766 1 90.56 673 ASP B CA 1
ATOM 13103 C C . ASP B 1 673 ? -15.844 -71.375 -26.844 1 90.56 673 ASP B C 1
ATOM 13105 O O . ASP B 1 673 ? -15.477 -70.875 -25.781 1 90.56 673 ASP B O 1
ATOM 13109 N N . MET B 1 674 ? -15.57 -72.562 -27.203 1 87.81 674 MET B N 1
ATOM 13110 C CA . MET B 1 674 ? -14.75 -73.375 -26.297 1 87.81 674 MET B CA 1
ATOM 13111 C C . MET B 1 674 ? -13.484 -73.875 -27 1 87.81 674 MET B C 1
ATOM 13113 O O . MET B 1 674 ? -13.539 -74.312 -28.156 1 87.81 674 MET B O 1
ATOM 13117 N N . PHE B 1 675 ? -12.508 -73.625 -26.375 1 83.38 675 PHE B N 1
ATOM 13118 C CA . PHE B 1 675 ? -11.242 -74.25 -26.703 1 83.38 675 PHE B CA 1
ATOM 13119 C C . PHE B 1 675 ? -10.914 -75.375 -25.719 1 83.38 675 PHE B C 1
ATOM 13121 O O . PHE B 1 675 ? -10.469 -75.125 -24.609 1 83.38 675 PHE B O 1
ATOM 13128 N N . GLY B 1 676 ? -11 -76.5 -26.156 1 79.75 676 GLY B N 1
ATOM 13129 C CA . GLY B 1 676 ? -10.922 -77.625 -25.188 1 79.75 676 GLY B CA 1
ATOM 13130 C C . GLY B 1 676 ? -11.969 -77.5 -24.109 1 79.75 676 GLY B C 1
ATOM 13131 O O . GLY B 1 676 ? -13.172 -77.562 -24.375 1 79.75 676 GLY B O 1
ATOM 13132 N N . VAL B 1 677 ? -11.477 -77.25 -22.906 1 79.44 677 VAL B N 1
ATOM 13133 C CA . VAL B 1 677 ? -12.414 -77.125 -21.797 1 79.44 677 VAL B CA 1
ATOM 13134 C C . VAL B 1 677 ? -12.438 -75.688 -21.344 1 79.44 677 VAL B C 1
ATOM 13136 O O . VAL B 1 677 ? -13.188 -75.312 -20.438 1 79.44 677 VAL B O 1
ATOM 13139 N N . ILE B 1 678 ? -11.742 -74.875 -22.062 1 80.81 678 ILE B N 1
ATOM 13140 C CA . ILE B 1 678 ? -11.641 -73.438 -21.656 1 80.81 678 ILE B CA 1
ATOM 13141 C C . ILE B 1 678 ? -12.539 -72.625 -22.547 1 80.81 678 ILE B C 1
ATOM 13143 O O . ILE B 1 678 ? -12.43 -72.625 -23.781 1 80.81 678 ILE B O 1
ATOM 13147 N N . PRO B 1 679 ? -13.305 -71.875 -21.875 1 85.19 679 PRO B N 1
ATOM 13148 C CA . PRO B 1 679 ? -14.172 -71 -22.688 1 85.19 679 PRO B CA 1
ATOM 13149 C C . PRO B 1 679 ? -13.445 -69.75 -23.203 1 85.19 679 PRO B C 1
ATOM 13151 O O . PRO B 1 679 ? -12.57 -69.25 -22.516 1 85.19 679 PRO B O 1
ATOM 13154 N N . VAL B 1 680 ? -13.742 -69.375 -24.375 1 86.25 680 VAL B N 1
ATOM 13155 C CA . VAL B 1 680 ? -13.305 -68.125 -25 1 86.25 680 VAL B CA 1
ATOM 13156 C C . VAL B 1 680 ? -14.508 -67.188 -25.188 1 86.25 680 VAL B C 1
ATOM 13158 O O . VAL B 1 680 ? -15.5 -67.562 -25.812 1 86.25 680 VAL B O 1
ATOM 13161 N N . CYS B 1 681 ? -14.336 -66 -24.547 1 87.19 681 CYS B N 1
ATOM 13162 C CA . CYS B 1 681 ? -15.492 -65.125 -24.594 1 87.19 681 CYS B CA 1
ATOM 13163 C C . CYS B 1 681 ? -15.102 -63.719 -25.062 1 87.19 681 CYS B C 1
ATOM 13165 O O . CYS B 1 681 ? -13.953 -63.312 -24.875 1 87.19 681 CYS B O 1
ATOM 13167 N N . ILE B 1 682 ? -15.984 -63.094 -25.641 1 87.12 682 ILE B N 1
ATOM 13168 C CA . ILE B 1 682 ? -15.844 -61.688 -26.031 1 87.12 682 ILE B CA 1
ATOM 13169 C C . ILE B 1 682 ? -16.875 -60.844 -25.297 1 87.12 682 ILE B C 1
ATOM 13171 O O . ILE B 1 682 ? -18.047 -61.219 -25.219 1 87.12 682 ILE B O 1
ATOM 13175 N N . SER B 1 683 ? -16.453 -59.781 -24.75 1 85.38 683 SER B N 1
ATOM 13176 C CA . SER B 1 683 ? -17.328 -58.875 -24.016 1 85.38 683 SER B CA 1
ATOM 13177 C C . SER B 1 683 ? -17.625 -57.625 -24.828 1 85.38 683 SER B C 1
ATOM 13179 O O . SER B 1 683 ? -17 -57.375 -25.859 1 85.38 683 SER B O 1
ATOM 13181 N N . SER B 1 684 ? -18.625 -56.844 -24.312 1 83.94 684 SER B N 1
ATOM 13182 C CA . SER B 1 684 ? -19.078 -55.625 -25 1 83.94 684 SER B CA 1
ATOM 13183 C C . SER B 1 684 ? -18 -54.562 -25.016 1 83.94 684 SER B C 1
ATOM 13185 O O . SER B 1 684 ? -18.031 -53.656 -25.844 1 83.94 684 SER B O 1
ATOM 13187 N N . GLU B 1 685 ? -17.094 -54.688 -24.156 1 81.62 685 GLU B N 1
ATOM 13188 C CA . GLU B 1 685 ? -15.984 -53.75 -24.125 1 81.62 685 GLU B CA 1
ATOM 13189 C C . GLU B 1 685 ? -14.945 -54.094 -25.188 1 81.62 685 GLU B C 1
ATOM 13191 O O . GLU B 1 685 ? -13.992 -53.344 -25.406 1 81.62 685 GLU B O 1
ATOM 13196 N N . GLY B 1 686 ? -15.102 -55.156 -25.875 1 78.44 686 GLY B N 1
ATOM 13197 C CA . GLY B 1 686 ? -14.172 -55.562 -26.922 1 78.44 686 GLY B CA 1
ATOM 13198 C C . GLY B 1 686 ? -12.992 -56.344 -26.406 1 78.44 686 GLY B C 1
ATOM 13199 O O . GLY B 1 686 ? -11.945 -56.406 -27.047 1 78.44 686 GLY B O 1
ATOM 13200 N N . ILE B 1 687 ? -13.078 -56.812 -25.25 1 83.38 687 ILE B N 1
ATOM 13201 C CA . ILE B 1 687 ? -12.016 -57.594 -24.656 1 83.38 687 ILE B CA 1
ATOM 13202 C C . ILE B 1 687 ? -12.312 -59.094 -24.859 1 83.38 687 ILE B C 1
ATOM 13204 O O . ILE B 1 687 ? -13.461 -59.531 -24.734 1 83.38 687 ILE B O 1
ATOM 13208 N N . CYS B 1 688 ? -11.289 -59.75 -25.25 1 84.5 688 CYS B N 1
ATOM 13209 C CA . CYS B 1 688 ? -11.383 -61.188 -25.375 1 84.5 688 CYS B CA 1
ATOM 13210 C C . CYS B 1 688 ? -10.727 -61.906 -24.203 1 84.5 688 CYS B C 1
ATOM 13212 O O . CYS B 1 688 ? -9.586 -61.594 -23.859 1 84.5 688 CYS B O 1
ATOM 13214 N N . ARG B 1 689 ? -11.398 -62.812 -23.641 1 82.38 689 ARG B N 1
ATOM 13215 C CA . ARG B 1 689 ? -10.891 -63.531 -22.484 1 82.38 689 ARG B CA 1
ATOM 13216 C C . ARG B 1 689 ? -10.82 -65.062 -22.75 1 82.38 689 ARG B C 1
ATOM 13218 O O . ARG B 1 689 ? -11.711 -65.625 -23.375 1 82.38 689 ARG B O 1
ATOM 13225 N N . PHE B 1 690 ? -9.578 -65.5 -22.484 1 78.19 690 PHE B N 1
ATOM 13226 C CA . PHE B 1 690 ? -9.367 -66.938 -22.562 1 78.19 690 PHE B CA 1
ATOM 13227 C C . PHE B 1 690 ? -9.203 -67.562 -21.156 1 78.19 690 PHE B C 1
ATOM 13229 O O . PHE B 1 690 ? -8.102 -67.562 -20.609 1 78.19 690 PHE B O 1
ATOM 13236 N N . ALA B 1 691 ? -10.039 -67.5 -20.312 1 62.44 691 ALA B N 1
ATOM 13237 C CA . ALA B 1 691 ? -9.766 -68.062 -18.984 1 62.44 691 ALA B CA 1
ATOM 13238 C C . ALA B 1 691 ? -10.961 -68.812 -18.453 1 62.44 691 ALA B C 1
ATOM 13240 O O . ALA B 1 691 ? -12.109 -68.5 -18.75 1 62.44 691 ALA B O 1
ATOM 13241 N N . ALA B 1 692 ? -10.672 -70.062 -18.109 1 52 692 ALA B N 1
ATOM 13242 C CA . ALA B 1 692 ? -11.688 -70.875 -17.391 1 52 692 ALA B CA 1
ATOM 13243 C C . ALA B 1 692 ? -12.133 -70.125 -16.125 1 52 692 ALA B C 1
ATOM 13245 O O . ALA B 1 692 ? -13.195 -70.438 -15.578 1 52 692 ALA B O 1
ATOM 13246 N N . THR B 1 693 ? -11.266 -69.375 -15.336 1 51.62 693 THR B N 1
ATOM 13247 C CA . THR B 1 693 ? -11.68 -68.75 -14.094 1 51.62 693 THR B CA 1
ATOM 13248 C C . THR B 1 693 ? -11.398 -67.25 -14.148 1 51.62 693 THR B C 1
ATOM 13250 O O . THR B 1 693 ? -10.5 -66.812 -14.867 1 51.62 693 THR B O 1
ATOM 13253 N N . THR B 1 694 ? -12.414 -66.438 -13.953 1 49.41 694 THR B N 1
ATOM 13254 C CA . THR B 1 694 ? -12.336 -65 -13.844 1 49.41 694 THR B CA 1
ATOM 13255 C C . THR B 1 694 ? -11.016 -64.562 -13.195 1 49.41 694 THR B C 1
ATOM 13257 O O . THR B 1 694 ? -10.508 -63.469 -13.477 1 49.41 694 THR B O 1
ATOM 13260 N N . ASP B 1 695 ? -10.891 -64.875 -11.961 1 50.62 695 ASP B N 1
ATOM 13261 C CA . ASP B 1 695 ? -10.211 -64.188 -10.867 1 50.62 695 ASP B CA 1
ATOM 13262 C C . ASP B 1 695 ? -8.703 -64.125 -11.094 1 50.62 695 ASP B C 1
ATOM 13264 O O . ASP B 1 695 ? -7.961 -63.594 -10.297 1 50.62 695 ASP B O 1
ATOM 13268 N N . ARG B 1 696 ? -7.844 -65.062 -11.688 1 58.75 696 ARG B N 1
ATOM 13269 C CA . ARG B 1 696 ? -6.566 -65.312 -11.023 1 58.75 696 ARG B CA 1
ATOM 13270 C C . ARG B 1 696 ? -5.43 -64.625 -11.758 1 58.75 696 ARG B C 1
ATOM 13272 O O . ARG B 1 696 ? -5.195 -64.875 -12.938 1 58.75 696 ARG B O 1
ATOM 13279 N N . ASN B 1 697 ? -5.336 -63.25 -11.445 1 69.94 697 ASN B N 1
ATOM 13280 C CA . ASN B 1 697 ? -4.02 -62.688 -11.734 1 69.94 697 ASN B CA 1
ATOM 13281 C C . ASN B 1 697 ? -2.914 -63.719 -11.492 1 69.94 697 ASN B C 1
ATOM 13283 O O . ASN B 1 697 ? -2.834 -64.312 -10.414 1 69.94 697 ASN B O 1
ATOM 13287 N N . ASN B 1 698 ? -2.379 -64.25 -12.531 1 74.62 698 ASN B N 1
ATOM 13288 C CA . ASN B 1 698 ? -1.293 -65.188 -12.352 1 74.62 698 ASN B CA 1
ATOM 13289 C C . ASN B 1 698 ? 0.072 -64.5 -12.531 1 74.62 698 ASN B C 1
ATOM 13291 O O . ASN B 1 698 ? 0.195 -63.531 -13.242 1 74.62 698 ASN B O 1
ATOM 13295 N N . GLY B 1 699 ? 0.902 -65.062 -11.758 1 79.25 699 GLY B N 1
ATOM 13296 C CA . GLY B 1 699 ? 2.27 -64.562 -11.953 1 79.25 699 GLY B CA 1
ATOM 13297 C C . GLY B 1 699 ? 2.82 -64.938 -13.328 1 79.25 699 GLY B C 1
ATOM 13298 O O . GLY B 1 699 ? 2.373 -65.875 -13.961 1 79.25 699 GLY B O 1
ATOM 13299 N N . ILE B 1 700 ? 3.674 -64.188 -13.773 1 81.38 700 ILE B N 1
ATOM 13300 C CA . ILE B 1 700 ? 4.266 -64.375 -15.094 1 81.38 700 ILE B CA 1
ATOM 13301 C C . ILE B 1 700 ? 5.105 -65.625 -15.086 1 81.38 700 ILE B C 1
ATOM 13303 O O . ILE B 1 700 ? 5.77 -65.938 -14.094 1 81.38 700 ILE B O 1
ATOM 13307 N N . ALA B 1 701 ? 5.074 -66.312 -16.094 1 78.44 701 ALA B N 1
ATOM 13308 C CA . ALA B 1 701 ? 5.922 -67.5 -16.25 1 78.44 701 ALA B CA 1
ATOM 13309 C C . ALA B 1 701 ? 7.395 -67.062 -16.359 1 78.44 701 ALA B C 1
ATOM 13311 O O . ALA B 1 701 ? 7.719 -66 -16.844 1 78.44 701 ALA B O 1
ATOM 13312 N N . GLU B 1 702 ? 8.18 -67.875 -15.922 1 78.31 702 GLU B N 1
ATOM 13313 C CA . GLU B 1 702 ? 9.617 -67.625 -15.906 1 78.31 702 GLU B CA 1
ATOM 13314 C C . GLU B 1 702 ? 10.148 -67.375 -17.312 1 78.31 702 GLU B C 1
ATOM 13316 O O . GLU B 1 702 ? 11.039 -66.562 -17.484 1 78.31 702 GLU B O 1
ATOM 13321 N N . LYS B 1 703 ? 9.508 -67.938 -18.297 1 75.88 703 LYS B N 1
ATOM 13322 C CA . LYS B 1 703 ? 9.969 -67.812 -19.672 1 75.88 703 LYS B CA 1
ATOM 13323 C C . LYS B 1 703 ? 9.547 -66.438 -20.234 1 75.88 703 LYS B C 1
ATOM 13325 O O . LYS B 1 703 ? 10.164 -65.938 -21.172 1 75.88 703 LYS B O 1
ATOM 13330 N N . SER B 1 704 ? 8.555 -65.875 -19.609 1 78.06 704 SER B N 1
ATOM 13331 C CA . SER B 1 704 ? 8.016 -64.625 -20.141 1 78.06 704 SER B CA 1
ATOM 13332 C C . SER B 1 704 ? 8.57 -63.438 -19.391 1 78.06 704 SER B C 1
ATOM 13334 O O . SER B 1 704 ? 8.195 -62.281 -19.672 1 78.06 704 SER B O 1
ATOM 13336 N N . VAL B 1 705 ? 9.477 -63.719 -18.516 1 85.25 705 VAL B N 1
ATOM 13337 C CA . VAL B 1 705 ? 10.109 -62.594 -17.812 1 85.25 705 VAL B CA 1
ATOM 13338 C C . VAL B 1 705 ? 11.062 -61.844 -18.75 1 85.25 705 VAL B C 1
ATOM 13340 O O . VAL B 1 705 ? 11.867 -62.5 -19.438 1 85.25 705 VAL B O 1
ATOM 13343 N N . PRO B 1 706 ? 10.867 -60.594 -18.812 1 86.69 706 PRO B N 1
ATOM 13344 C CA . PRO B 1 706 ? 11.75 -59.812 -19.688 1 86.69 706 PRO B CA 1
ATOM 13345 C C . PRO B 1 706 ? 13.234 -60.062 -19.406 1 86.69 706 PRO B C 1
ATOM 13347 O O . PRO B 1 706 ? 13.617 -60.25 -18.25 1 86.69 706 PRO B O 1
ATOM 13350 N N . LYS B 1 707 ? 14.016 -59.969 -20.328 1 83.06 707 LYS B N 1
ATOM 13351 C CA . LYS B 1 707 ? 15.438 -60.312 -20.25 1 83.06 707 LYS B CA 1
ATOM 13352 C C . LYS B 1 707 ? 16.156 -59.406 -19.25 1 83.06 707 LYS B C 1
ATOM 13354 O O . LYS B 1 707 ? 17.031 -59.844 -18.516 1 83.06 707 LYS B O 1
ATOM 13359 N N . VAL B 1 708 ? 15.773 -58.188 -19.188 1 85.31 708 VAL B N 1
ATOM 13360 C CA . VAL B 1 708 ? 16.453 -57.188 -18.359 1 85.31 708 VAL B CA 1
ATOM 13361 C C . VAL B 1 708 ? 16.188 -57.469 -16.875 1 85.31 708 VAL B C 1
ATOM 13363 O O . VAL B 1 708 ? 16.938 -57.031 -16.016 1 85.31 708 VAL B O 1
ATOM 13366 N N . LEU B 1 709 ? 15.195 -58.25 -16.609 1 86.94 709 LEU B N 1
ATOM 13367 C CA . LEU B 1 709 ? 14.859 -58.562 -15.227 1 86.94 709 LEU B CA 1
ATOM 13368 C C . LEU B 1 709 ? 15.406 -59.938 -14.828 1 86.94 709 LEU B C 1
ATOM 13370 O O . LEU B 1 709 ? 15.344 -60.312 -13.656 1 86.94 709 LEU B O 1
ATOM 13374 N N . SER B 1 710 ? 16 -60.594 -15.727 1 84.81 710 SER B N 1
ATOM 13375 C CA . SER B 1 710 ? 16.562 -61.938 -15.445 1 84.81 710 SER B CA 1
ATOM 13376 C C . SER B 1 710 ? 17.938 -61.812 -14.797 1 84.81 710 SER B C 1
ATOM 13378 O O . SER B 1 710 ? 18.797 -61.062 -15.266 1 84.81 710 SER B O 1
ATOM 13380 N N . ASN B 1 711 ? 18.094 -62.531 -13.82 1 82.25 711 ASN B N 1
ATOM 13381 C CA . ASN B 1 711 ? 19.359 -62.5 -13.094 1 82.25 711 ASN B CA 1
ATOM 13382 C C . ASN B 1 711 ? 20.516 -63 -13.953 1 82.25 711 ASN B C 1
ATOM 13384 O O . ASN B 1 711 ? 21.641 -62.531 -13.844 1 82.25 711 ASN B O 1
ATOM 13388 N N . ASP B 1 712 ? 20.188 -63.938 -14.688 1 81.06 712 ASP B N 1
ATOM 13389 C CA . ASP B 1 712 ? 21.234 -64.5 -15.547 1 81.06 712 ASP B CA 1
ATOM 13390 C C . ASP B 1 712 ? 21.719 -63.469 -16.562 1 81.06 712 ASP B C 1
ATOM 13392 O O . ASP B 1 712 ? 22.922 -63.344 -16.812 1 81.06 712 ASP B O 1
ATOM 13396 N N . PHE B 1 713 ? 20.781 -62.781 -17.109 1 83.88 713 PHE B N 1
ATOM 13397 C CA . PHE B 1 713 ? 21.156 -61.75 -18.062 1 83.88 713 PHE B CA 1
ATOM 13398 C C . PHE B 1 713 ? 21.953 -60.625 -17.391 1 83.88 713 PHE B C 1
ATOM 13400 O O . PHE B 1 713 ? 22.938 -60.156 -17.953 1 83.88 713 PHE B O 1
ATOM 13407 N N . ILE B 1 714 ? 21.641 -60.312 -16.25 1 85.31 714 ILE B N 1
ATOM 13408 C CA . ILE B 1 714 ? 22.297 -59.219 -15.508 1 85.31 714 ILE B CA 1
ATOM 13409 C C . ILE B 1 714 ? 23.734 -59.625 -15.18 1 85.31 714 ILE B C 1
ATOM 13411 O O . ILE B 1 714 ? 24.656 -58.844 -15.352 1 85.31 714 ILE B O 1
ATOM 13415 N N . LYS B 1 715 ? 23.875 -60.812 -14.805 1 83.88 715 LYS B N 1
ATOM 13416 C CA . LYS B 1 715 ? 25.219 -61.312 -14.484 1 83.88 715 LYS B CA 1
ATOM 13417 C C . LYS B 1 715 ? 26.109 -61.344 -15.727 1 83.88 715 LYS B C 1
ATOM 13419 O O . LYS B 1 715 ? 27.281 -60.969 -15.672 1 83.88 715 LYS B O 1
ATOM 13424 N N . LYS B 1 716 ? 25.531 -61.719 -16.703 1 84.5 716 LYS B N 1
ATOM 13425 C CA . LYS B 1 716 ? 26.281 -61.781 -17.953 1 84.5 716 LYS B CA 1
ATOM 13426 C C . LYS B 1 716 ? 26.656 -60.406 -18.438 1 84.5 716 LYS B C 1
ATOM 13428 O O . LYS B 1 716 ? 27.766 -60.188 -18.953 1 84.5 716 LYS B O 1
ATOM 13433 N N . ALA B 1 717 ? 25.734 -59.5 -18.312 1 86.19 717 ALA B N 1
ATOM 13434 C CA . ALA B 1 717 ? 25.984 -58.125 -18.734 1 86.19 717 ALA B CA 1
ATOM 13435 C C . ALA B 1 717 ? 27.125 -57.5 -17.922 1 86.19 717 ALA B C 1
ATOM 13437 O O . ALA B 1 717 ? 28 -56.844 -18.484 1 86.19 717 ALA B O 1
ATOM 13438 N N . TYR B 1 718 ? 27.125 -57.719 -16.672 1 85.31 718 TYR B N 1
ATOM 13439 C CA . TYR B 1 718 ? 28.172 -57.156 -15.836 1 85.31 718 TYR B CA 1
ATOM 13440 C C . TYR B 1 718 ? 29.5 -57.875 -16.062 1 85.31 718 TYR B C 1
ATOM 13442 O O . TYR B 1 718 ? 30.562 -57.281 -15.961 1 85.31 718 TYR B O 1
ATOM 13450 N N . ALA B 1 719 ? 29.438 -59.094 -16.359 1 84.38 719 ALA B N 1
ATOM 13451 C CA . ALA B 1 719 ? 30.641 -59.844 -16.703 1 84.38 719 ALA B CA 1
ATOM 13452 C C . ALA B 1 719 ? 31.281 -59.312 -17.984 1 84.38 719 ALA B C 1
ATOM 13454 O O . ALA B 1 719 ? 32.5 -59.219 -18.094 1 84.38 719 ALA B O 1
ATOM 13455 N N . LEU B 1 720 ? 30.422 -58.969 -18.828 1 86.69 720 LEU B N 1
ATOM 13456 C CA . LEU B 1 720 ? 30.906 -58.344 -20.078 1 86.69 720 LEU B CA 1
ATOM 13457 C C . LEU B 1 720 ? 31.609 -57.031 -19.797 1 86.69 720 LEU B C 1
ATOM 13459 O O . LEU B 1 720 ? 32.594 -56.688 -20.453 1 86.69 720 LEU B O 1
ATOM 13463 N N . ALA B 1 721 ? 31.094 -56.312 -18.859 1 86.69 721 ALA B N 1
ATOM 13464 C CA . ALA B 1 721 ? 31.703 -55.031 -18.516 1 86.69 721 ALA B CA 1
ATOM 13465 C C . ALA B 1 721 ? 33.062 -55.25 -17.875 1 86.69 721 ALA B C 1
ATOM 13467 O O . ALA B 1 721 ? 34 -54.469 -18.109 1 86.69 721 ALA B O 1
ATOM 13468 N N . THR B 1 722 ? 33.219 -56.219 -17.062 1 83.94 722 THR B N 1
ATOM 13469 C CA . THR B 1 722 ? 34.469 -56.469 -16.344 1 83.94 722 THR B CA 1
ATOM 13470 C C . THR B 1 722 ? 35.531 -57.062 -17.266 1 83.94 722 THR B C 1
ATOM 13472 O O . THR B 1 722 ? 36.688 -56.688 -17.203 1 83.94 722 THR B O 1
ATOM 13475 N N . SER B 1 723 ? 35.062 -58.031 -18.109 1 84.19 723 SER B N 1
ATOM 13476 C CA . SER B 1 723 ? 36 -58.656 -19.016 1 84.19 723 SER B CA 1
ATOM 13477 C C . SER B 1 723 ? 35.406 -58.844 -20.406 1 84.19 723 SER B C 1
ATOM 13479 O O . SER B 1 723 ? 34.938 -59.938 -20.766 1 84.19 723 SER B O 1
ATOM 13481 N N . PRO B 1 724 ? 35.406 -57.781 -21.203 1 82.25 724 PRO B N 1
ATOM 13482 C CA . PRO B 1 724 ? 34.75 -57.844 -22.516 1 82.25 724 PRO B CA 1
ATOM 13483 C C . PRO B 1 724 ? 35.375 -58.906 -23.422 1 82.25 724 PRO B C 1
ATOM 13485 O O . PRO B 1 724 ? 34.688 -59.531 -24.203 1 82.25 724 PRO B O 1
ATOM 13488 N N . GLU B 1 725 ? 36.75 -59.188 -23.344 1 77.5 725 GLU B N 1
ATOM 13489 C CA . GLU B 1 725 ? 37.438 -60.094 -24.25 1 77.5 725 GLU B CA 1
ATOM 13490 C C . GLU B 1 725 ? 37.125 -61.562 -23.922 1 77.5 725 GLU B C 1
ATOM 13492 O O . GLU B 1 725 ? 36.969 -62.375 -24.828 1 77.5 725 GLU B O 1
ATOM 13497 N N . SER B 1 726 ? 36.875 -61.812 -22.641 1 76.19 726 SER B N 1
ATOM 13498 C CA . SER B 1 726 ? 36.75 -63.219 -22.219 1 76.19 726 SER B CA 1
ATOM 13499 C C . SER B 1 726 ? 35.312 -63.688 -22.234 1 76.19 726 SER B C 1
ATOM 13501 O O . SER B 1 726 ? 35.062 -64.875 -22.203 1 76.19 726 SER B O 1
ATOM 13503 N N . THR B 1 727 ? 34.438 -62.719 -22.297 1 74.75 727 THR B N 1
ATOM 13504 C CA . THR B 1 727 ? 33.031 -63.156 -22.172 1 74.75 727 THR B CA 1
ATOM 13505 C C . THR B 1 727 ? 32.5 -63.594 -23.516 1 74.75 727 THR B C 1
ATOM 13507 O O . THR B 1 727 ? 32.594 -62.875 -24.516 1 74.75 727 THR B O 1
ATOM 13510 N N . THR B 1 728 ? 32.188 -64.938 -23.641 1 72 728 THR B N 1
ATOM 13511 C CA . THR B 1 728 ? 31.578 -65.5 -24.844 1 72 728 THR B CA 1
ATOM 13512 C C . THR B 1 728 ? 30.078 -65.312 -24.812 1 72 728 THR B C 1
ATOM 13514 O O . THR B 1 728 ? 29.422 -65.562 -23.797 1 72 728 THR B O 1
ATOM 13517 N N . ILE B 1 729 ? 29.469 -64.688 -25.812 1 68.44 729 ILE B N 1
ATOM 13518 C CA . ILE B 1 729 ? 28.031 -64.438 -25.953 1 68.44 729 ILE B CA 1
ATOM 13519 C C . ILE B 1 729 ? 27.406 -65.625 -26.688 1 68.44 729 ILE B C 1
ATOM 13521 O O . ILE B 1 729 ? 27.578 -65.75 -27.891 1 68.44 729 ILE B O 1
ATOM 13525 N N . GLU B 1 730 ? 27.188 -66.75 -26.125 1 59.38 730 GLU B N 1
ATOM 13526 C CA . GLU B 1 730 ? 26.703 -68 -26.75 1 59.38 730 GLU B CA 1
ATOM 13527 C C . GLU B 1 730 ? 25.234 -67.875 -27.125 1 59.38 730 GLU B C 1
ATOM 13529 O O . GLU B 1 730 ? 24.797 -68.5 -28.109 1 59.38 730 GLU B O 1
ATOM 13534 N N . ASP B 1 731 ? 24.328 -67.375 -26.281 1 57.28 731 ASP B N 1
ATOM 13535 C CA . ASP B 1 731 ? 22.891 -67.625 -26.453 1 57.28 731 ASP B CA 1
ATOM 13536 C C . ASP B 1 731 ? 22.281 -66.688 -27.484 1 57.28 731 ASP B C 1
ATOM 13538 O O . ASP B 1 731 ? 22.5 -65.5 -27.438 1 57.28 731 ASP B O 1
ATOM 13542 N N . GLU B 1 732 ? 21.734 -67.188 -28.562 1 54.25 732 GLU B N 1
ATOM 13543 C CA . GLU B 1 732 ? 21.094 -66.562 -29.703 1 54.25 732 GLU B CA 1
ATOM 13544 C C . GLU B 1 732 ? 20.156 -65.438 -29.25 1 54.25 732 GLU B C 1
ATOM 13546 O O . GLU B 1 732 ? 20.047 -64.375 -29.906 1 54.25 732 GLU B O 1
ATOM 13551 N N . ASP B 1 733 ? 19.422 -65.625 -28.25 1 54.72 733 ASP B N 1
ATOM 13552 C CA . ASP B 1 733 ? 18.344 -64.75 -27.844 1 54.72 733 ASP B CA 1
ATOM 13553 C C . ASP B 1 733 ? 18.906 -63.469 -27.219 1 54.72 733 ASP B C 1
ATOM 13555 O O . ASP B 1 733 ? 18.312 -62.406 -27.328 1 54.72 733 ASP B O 1
ATOM 13559 N N . ASP B 1 734 ? 20.016 -63.5 -26.453 1 57.66 734 ASP B N 1
ATOM 13560 C CA . ASP B 1 734 ? 20.656 -62.406 -25.734 1 57.66 734 ASP B CA 1
ATOM 13561 C C . ASP B 1 734 ? 21.516 -61.562 -26.672 1 57.66 734 ASP B C 1
ATOM 13563 O O . ASP B 1 734 ? 22.031 -60.531 -26.266 1 57.66 734 ASP B O 1
ATOM 13567 N N . THR B 1 735 ? 21.656 -61.969 -27.797 1 58.41 735 THR B N 1
ATOM 13568 C CA . THR B 1 735 ? 22.828 -61.688 -28.625 1 58.41 735 THR B CA 1
ATOM 13569 C C . THR B 1 735 ? 22.781 -60.312 -29.219 1 58.41 735 THR B C 1
ATOM 13571 O O . THR B 1 735 ? 23.797 -59.625 -29.312 1 58.41 735 THR B O 1
ATOM 13574 N N . GLU B 1 736 ? 21.609 -59.938 -29.656 1 61.09 736 GLU B N 1
ATOM 13575 C CA . GLU B 1 736 ? 21.812 -58.75 -30.484 1 61.09 736 GLU B CA 1
ATOM 13576 C C . GLU B 1 736 ? 22.219 -57.531 -29.625 1 61.09 736 GLU B C 1
ATOM 13578 O O . GLU B 1 736 ? 23.141 -56.812 -29.984 1 61.09 736 GLU B O 1
ATOM 13583 N N . GLY B 1 737 ? 21.734 -57.406 -28.375 1 69 737 GLY B N 1
ATOM 13584 C CA . GLY B 1 737 ? 22.047 -56.25 -27.562 1 69 737 GLY B CA 1
ATOM 13585 C C . GLY B 1 737 ? 23.422 -56.312 -26.922 1 69 737 GLY B C 1
ATOM 13586 O O . GLY B 1 737 ? 24.188 -55.344 -26.984 1 69 737 GLY B O 1
ATOM 13587 N N . LEU B 1 738 ? 23.812 -57.438 -26.469 1 79.12 738 LEU B N 1
ATOM 13588 C CA . LEU B 1 738 ? 25.078 -57.562 -25.75 1 79.12 738 LEU B CA 1
ATOM 13589 C C . LEU B 1 738 ? 26.25 -57.562 -26.719 1 79.12 738 LEU B C 1
ATOM 13591 O O . LEU B 1 738 ? 27.344 -57.125 -26.375 1 79.12 738 LEU B O 1
ATOM 13595 N N . ALA B 1 739 ? 25.953 -57.969 -27.969 1 77.31 739 ALA B N 1
ATOM 13596 C CA . ALA B 1 739 ? 27 -57.969 -28.969 1 77.31 739 ALA B CA 1
ATOM 13597 C C . ALA B 1 739 ? 27.406 -56.531 -29.328 1 77.31 739 ALA B C 1
ATOM 13599 O O . ALA B 1 739 ? 28.578 -56.219 -29.531 1 77.31 739 ALA B O 1
ATOM 13600 N N . TYR B 1 740 ? 26.391 -55.75 -29.344 1 80 740 TYR B N 1
ATOM 13601 C CA . TYR B 1 740 ? 26.641 -54.344 -29.609 1 80 740 TYR B CA 1
ATOM 13602 C C . TYR B 1 740 ? 27.531 -53.719 -28.531 1 80 740 TYR B C 1
ATOM 13604 O O . TYR B 1 740 ? 28.469 -53 -28.844 1 80 740 TYR B O 1
ATOM 13612 N N . PHE B 1 741 ? 27.422 -54.062 -27.312 1 85.19 741 PHE B N 1
ATOM 13613 C CA . PHE B 1 741 ? 28.172 -53.469 -26.203 1 85.19 741 PHE B CA 1
ATOM 13614 C C . PHE B 1 741 ? 29.578 -54.094 -26.125 1 85.19 741 PHE B C 1
ATOM 13616 O O . PHE B 1 741 ? 30.516 -53.406 -25.719 1 85.19 741 PHE B O 1
ATOM 13623 N N . LYS B 1 742 ? 29.641 -55.281 -26.578 1 85.31 742 LYS B N 1
ATOM 13624 C CA . LYS B 1 742 ? 30.969 -55.875 -26.609 1 85.31 742 LYS B CA 1
ATOM 13625 C C . LYS B 1 742 ? 31.906 -55.094 -27.547 1 85.31 742 LYS B C 1
ATOM 13627 O O . LYS B 1 742 ? 33.062 -54.844 -27.203 1 85.31 742 LYS B O 1
ATOM 13632 N N . GLN B 1 743 ? 31.375 -54.75 -28.656 1 82.5 743 GLN B N 1
ATOM 13633 C CA . GLN B 1 743 ? 32.156 -54 -29.609 1 82.5 743 GLN B CA 1
ATOM 13634 C C . GLN B 1 743 ? 32.5 -52.594 -29.062 1 82.5 743 GLN B C 1
ATOM 13636 O O . GLN B 1 743 ? 33.594 -52.094 -29.25 1 82.5 743 GLN B O 1
ATOM 13641 N N . ARG B 1 744 ? 31.594 -52.062 -28.375 1 83.12 744 ARG B N 1
ATOM 13642 C CA . ARG B 1 744 ? 31.766 -50.719 -27.812 1 83.12 744 ARG B CA 1
ATOM 13643 C C . ARG B 1 744 ? 32.781 -50.75 -26.672 1 83.12 744 ARG B C 1
ATOM 13645 O O . ARG B 1 744 ? 33.594 -49.812 -26.516 1 83.12 744 ARG B O 1
ATOM 13652 N N . PHE B 1 745 ? 32.75 -51.75 -25.859 1 86.56 745 PHE B N 1
ATOM 13653 C CA . PHE B 1 745 ? 33.594 -51.844 -24.688 1 86.56 745 PHE B CA 1
ATOM 13654 C C . PHE B 1 745 ? 35.062 -52.156 -25.094 1 86.56 745 PHE B C 1
ATOM 13656 O O . PHE B 1 745 ? 35.969 -51.906 -24.328 1 86.56 745 PHE B O 1
ATOM 13663 N N . ALA B 1 746 ? 35.188 -52.594 -26.281 1 80.69 746 ALA B N 1
ATOM 13664 C CA . ALA B 1 746 ? 36.562 -52.844 -26.766 1 80.69 746 ALA B CA 1
ATOM 13665 C C . ALA B 1 746 ? 37.312 -51.531 -26.922 1 80.69 746 ALA B C 1
ATOM 13667 O O . ALA B 1 746 ? 38.531 -51.5 -26.781 1 80.69 746 ALA B O 1
ATOM 13668 N N . ASN B 1 747 ? 36.562 -50.5 -27.094 1 82 747 ASN B N 1
ATOM 13669 C CA . ASN B 1 747 ? 37.188 -49.188 -27.328 1 82 747 ASN B CA 1
ATOM 13670 C C . ASN B 1 747 ? 37.125 -48.312 -26.078 1 82 747 ASN B C 1
ATOM 13672 O O . ASN B 1 747 ? 37.562 -47.156 -26.094 1 82 747 ASN B O 1
ATOM 13676 N N . GLU B 1 748 ? 36.531 -48.812 -24.969 1 80.94 748 GLU B N 1
ATOM 13677 C CA . GLU B 1 748 ? 36.406 -48.031 -23.734 1 80.94 748 GLU B CA 1
ATOM 13678 C C . GLU B 1 748 ? 37.188 -48.688 -22.594 1 80.94 748 GLU B C 1
ATOM 13680 O O . GLU B 1 748 ? 36.656 -49.562 -21.906 1 80.94 748 GLU B O 1
ATOM 13685 N N . PRO B 1 749 ? 38.281 -48.156 -22.344 1 75.25 749 PRO B N 1
ATOM 13686 C CA . PRO B 1 749 ? 39.125 -48.812 -21.344 1 75.25 749 PRO B CA 1
ATOM 13687 C C . PRO B 1 749 ? 38.656 -48.531 -19.906 1 75.25 749 PRO B C 1
ATOM 13689 O O . PRO B 1 749 ? 38.969 -49.312 -19 1 75.25 749 PRO B O 1
ATOM 13692 N N . ASP B 1 750 ? 37.906 -47.562 -19.719 1 81.19 750 ASP B N 1
ATOM 13693 C CA . ASP B 1 750 ? 37.531 -47.219 -18.359 1 81.19 750 ASP B CA 1
ATOM 13694 C C . ASP B 1 750 ? 36.406 -48.156 -17.844 1 81.19 750 ASP B C 1
ATOM 13696 O O . ASP B 1 750 ? 35.312 -48.188 -18.422 1 81.19 750 ASP B O 1
ATOM 13700 N N . LEU B 1 751 ? 36.719 -48.781 -16.766 1 83.44 751 LEU B N 1
ATOM 13701 C CA . LEU B 1 751 ? 35.781 -49.75 -16.172 1 83.44 751 LEU B CA 1
ATOM 13702 C C . LEU B 1 751 ? 34.531 -49.031 -15.672 1 83.44 751 LEU B C 1
ATOM 13704 O O . LEU B 1 751 ? 33.406 -49.562 -15.789 1 83.44 751 LEU B O 1
ATOM 13708 N N . THR B 1 752 ? 34.656 -47.906 -15.07 1 82.19 752 THR B N 1
ATOM 13709 C CA . THR B 1 752 ? 33.531 -47.188 -14.531 1 82.19 752 THR B CA 1
ATOM 13710 C C . THR B 1 752 ? 32.531 -46.812 -15.641 1 82.19 752 THR B C 1
ATOM 13712 O O . THR B 1 752 ? 31.328 -46.844 -15.453 1 82.19 752 THR B O 1
ATOM 13715 N N . LYS B 1 753 ? 33.062 -46.5 -16.75 1 84.62 753 LYS B N 1
ATOM 13716 C CA . LYS B 1 753 ? 32.188 -46.156 -17.875 1 84.62 753 LYS B CA 1
ATOM 13717 C C . LYS B 1 753 ? 31.5 -47.375 -18.453 1 84.62 753 LYS B C 1
ATOM 13719 O O . LYS B 1 753 ? 30.344 -47.281 -18.875 1 84.62 753 LYS B O 1
ATOM 13724 N N . ARG B 1 754 ? 32.188 -48.469 -18.438 1 88.94 754 ARG B N 1
ATOM 13725 C CA . ARG B 1 754 ? 31.594 -49.688 -18.922 1 88.94 754 ARG B CA 1
ATOM 13726 C C . ARG B 1 754 ? 30.469 -50.156 -17.984 1 88.94 754 ARG B C 1
ATOM 13728 O O . ARG B 1 754 ? 29.391 -50.531 -18.453 1 88.94 754 ARG B O 1
ATOM 13735 N N . GLU B 1 755 ? 30.734 -50.031 -16.766 1 86.75 755 GLU B N 1
ATOM 13736 C CA . GLU B 1 755 ? 29.703 -50.406 -15.797 1 86.75 755 GLU B CA 1
ATOM 13737 C C . GLU B 1 755 ? 28.516 -49.469 -15.867 1 86.75 755 GLU B C 1
ATOM 13739 O O . GLU B 1 755 ? 27.359 -49.875 -15.672 1 86.75 755 GLU B O 1
ATOM 13744 N N . ALA B 1 756 ? 28.766 -48.25 -16.078 1 87 756 ALA B N 1
ATOM 13745 C CA . ALA B 1 756 ? 27.688 -47.281 -16.219 1 87 756 ALA B CA 1
ATOM 13746 C C . ALA B 1 756 ? 26.828 -47.594 -17.438 1 87 756 ALA B C 1
ATOM 13748 O O . ALA B 1 756 ? 25.609 -47.438 -17.406 1 87 756 ALA B O 1
ATOM 13749 N N . SER B 1 757 ? 27.5 -48 -18.469 1 88.25 757 SER B N 1
ATOM 13750 C CA . SER B 1 757 ? 26.766 -48.375 -19.672 1 88.25 757 SER B CA 1
ATOM 13751 C C . SER B 1 757 ? 25.875 -49.594 -19.438 1 88.25 757 SER B C 1
ATOM 13753 O O . SER B 1 757 ? 24.766 -49.656 -19.969 1 88.25 757 SER B O 1
ATOM 13755 N N . ILE B 1 758 ? 26.375 -50.469 -18.688 1 88.5 758 ILE B N 1
ATOM 13756 C CA . ILE B 1 758 ? 25.594 -51.656 -18.391 1 88.5 758 ILE B CA 1
ATOM 13757 C C . ILE B 1 758 ? 24.438 -51.312 -17.453 1 88.5 758 ILE B C 1
ATOM 13759 O O . ILE B 1 758 ? 23.328 -51.812 -17.609 1 88.5 758 ILE B O 1
ATOM 13763 N N . ALA B 1 759 ? 24.688 -50.531 -16.469 1 87.19 759 ALA B N 1
ATOM 13764 C CA . ALA B 1 759 ? 23.625 -50.094 -15.594 1 87.19 759 ALA B CA 1
ATOM 13765 C C . ALA B 1 759 ? 22.5 -49.406 -16.391 1 87.19 759 ALA B C 1
ATOM 13767 O O . ALA B 1 759 ? 21.328 -49.562 -16.078 1 87.19 759 ALA B O 1
ATOM 13768 N N . LYS B 1 760 ? 22.891 -48.688 -17.375 1 89.62 760 LYS B N 1
ATOM 13769 C CA . LYS B 1 760 ? 21.906 -48.062 -18.25 1 89.62 760 LYS B CA 1
ATOM 13770 C C . LYS B 1 760 ? 21.141 -49.062 -19.078 1 89.62 760 LYS B C 1
ATOM 13772 O O . LYS B 1 760 ? 19.938 -48.969 -19.234 1 89.62 760 LYS B O 1
ATOM 13777 N N . LEU B 1 761 ? 21.875 -50.031 -19.5 1 89.31 761 LEU B N 1
ATOM 13778 C CA . LEU B 1 761 ? 21.25 -51.094 -20.281 1 89.31 761 LEU B CA 1
ATOM 13779 C C . LEU B 1 761 ? 20.203 -51.812 -19.453 1 89.31 761 LEU B C 1
ATOM 13781 O O . LEU B 1 761 ? 19.109 -52.094 -19.938 1 89.31 761 LEU B O 1
ATOM 13785 N N . ILE B 1 762 ? 20.516 -52.094 -18.25 1 87.25 762 ILE B N 1
ATOM 13786 C CA . ILE B 1 762 ? 19.625 -52.844 -17.391 1 87.25 762 ILE B CA 1
ATOM 13787 C C . ILE B 1 762 ? 18.562 -51.906 -16.812 1 87.25 762 ILE B C 1
ATOM 13789 O O . ILE B 1 762 ? 17.531 -52.375 -16.312 1 87.25 762 ILE B O 1
ATOM 13793 N N . GLY B 1 763 ? 18.688 -50.688 -16.938 1 86.94 763 GLY B N 1
ATOM 13794 C CA . GLY B 1 763 ? 17.719 -49.719 -16.438 1 86.94 763 GLY B CA 1
ATOM 13795 C C . GLY B 1 763 ? 17.828 -49.469 -14.953 1 86.94 763 GLY B C 1
ATOM 13796 O O . GLY B 1 763 ? 16.828 -49.219 -14.281 1 86.94 763 GLY B O 1
ATOM 13797 N N . ASN B 1 764 ? 19 -49.625 -14.422 1 86.31 764 ASN B N 1
ATOM 13798 C CA . ASN B 1 764 ? 19.25 -49.312 -13.023 1 86.31 764 ASN B CA 1
ATOM 13799 C C . ASN B 1 764 ? 19.75 -47.875 -12.875 1 86.31 764 ASN B C 1
ATOM 13801 O O . ASN B 1 764 ? 20.938 -47.625 -12.742 1 86.31 764 ASN B O 1
ATOM 13805 N N . LEU B 1 765 ? 18.828 -46.969 -12.688 1 83.62 765 LEU B N 1
ATOM 13806 C CA . LEU B 1 765 ? 19.109 -45.531 -12.734 1 83.62 765 LEU B CA 1
ATOM 13807 C C . LEU B 1 765 ? 19.859 -45.094 -11.492 1 83.62 765 LEU B C 1
ATOM 13809 O O . LEU B 1 765 ? 20.797 -44.281 -11.578 1 83.62 765 LEU B O 1
ATOM 13813 N N . PRO B 1 766 ? 19.516 -45.594 -10.273 1 79.94 766 PRO B N 1
ATOM 13814 C CA . PRO B 1 766 ? 20.281 -45.156 -9.102 1 79.94 766 PRO B CA 1
ATOM 13815 C C . PRO B 1 766 ? 21.766 -45.531 -9.188 1 79.94 766 PRO B C 1
ATOM 13817 O O . PRO B 1 766 ? 22.641 -44.75 -8.828 1 79.94 766 PRO B O 1
ATOM 13820 N N . THR B 1 767 ? 22.031 -46.719 -9.664 1 82.06 767 THR B N 1
ATOM 13821 C CA . THR B 1 767 ? 23.406 -47.156 -9.82 1 82.06 767 THR B CA 1
ATOM 13822 C C . THR B 1 767 ? 24.125 -46.312 -10.883 1 82.06 767 THR B C 1
ATOM 13824 O O . THR B 1 767 ? 25.297 -46 -10.734 1 82.06 767 THR B O 1
ATOM 13827 N N . LEU B 1 768 ? 23.406 -46.062 -11.875 1 84.44 768 LEU B N 1
ATOM 13828 C CA . LEU B 1 768 ? 23.969 -45.219 -12.922 1 84.44 768 LEU B CA 1
ATOM 13829 C C . LEU B 1 768 ? 24.359 -43.844 -12.367 1 84.44 768 LEU B C 1
ATOM 13831 O O . LEU B 1 768 ? 25.469 -43.344 -12.633 1 84.44 768 LEU B O 1
ATOM 13835 N N . SER B 1 769 ? 23.5 -43.25 -11.648 1 83.5 769 SER B N 1
ATOM 13836 C CA . SER B 1 769 ? 23.766 -41.938 -11.078 1 83.5 769 SER B CA 1
ATOM 13837 C C . SER B 1 769 ? 24.938 -41.969 -10.102 1 83.5 769 SER B C 1
ATOM 13839 O O . SER B 1 769 ? 25.75 -41.062 -10.055 1 83.5 769 SER B O 1
ATOM 13841 N N . PHE B 1 770 ? 25.031 -42.938 -9.375 1 83.56 770 PHE B N 1
ATOM 13842 C CA . PHE B 1 770 ? 26.125 -43.094 -8.414 1 83.56 770 PHE B CA 1
ATOM 13843 C C . PHE B 1 770 ? 27.453 -43.25 -9.133 1 83.56 770 PHE B C 1
ATOM 13845 O O . PHE B 1 770 ? 28.453 -42.656 -8.727 1 83.56 770 PHE B O 1
ATOM 13852 N N . LEU B 1 771 ? 27.453 -44.031 -10.094 1 83.62 771 LEU B N 1
ATOM 13853 C CA . LEU B 1 771 ? 28.688 -44.25 -10.852 1 83.62 771 LEU B CA 1
ATOM 13854 C C . LEU B 1 771 ? 29.125 -42.969 -11.547 1 83.62 771 LEU B C 1
ATOM 13856 O O . LEU B 1 771 ? 30.328 -42.688 -11.633 1 83.62 771 LEU B O 1
ATOM 13860 N N . HIS B 1 772 ? 28.188 -42.281 -12.047 1 84.25 772 HIS B N 1
ATOM 13861 C CA . HIS B 1 772 ? 28.516 -41 -12.648 1 84.25 772 HIS B CA 1
ATOM 13862 C C . HIS B 1 772 ? 29.125 -40.031 -11.617 1 84.25 772 HIS B C 1
ATOM 13864 O O . HIS B 1 772 ? 30.078 -39.312 -11.906 1 84.25 772 HIS B O 1
ATOM 13870 N N . ALA B 1 773 ? 28.516 -39.969 -10.492 1 83.69 773 ALA B N 1
ATOM 13871 C CA . ALA B 1 773 ? 29.016 -39.125 -9.422 1 83.69 773 ALA B CA 1
ATOM 13872 C C . ALA B 1 773 ? 30.438 -39.5 -9.023 1 83.69 773 ALA B C 1
ATOM 13874 O O . ALA B 1 773 ? 31.281 -38.625 -8.773 1 83.69 773 ALA B O 1
ATOM 13875 N N . ALA B 1 774 ? 30.703 -40.719 -9 1 81 774 ALA B N 1
ATOM 13876 C CA . ALA B 1 774 ? 32.031 -41.219 -8.625 1 81 774 ALA B CA 1
ATOM 13877 C C . ALA B 1 774 ? 33.031 -40.938 -9.727 1 81 774 ALA B C 1
ATOM 13879 O O . ALA B 1 774 ? 34.219 -40.656 -9.438 1 81 774 ALA B O 1
ATOM 13880 N N . ASN B 1 775 ? 32.594 -41.094 -10.891 1 78.75 775 ASN B N 1
ATOM 13881 C CA . ASN B 1 775 ? 33.5 -40.875 -12.023 1 78.75 775 ASN B CA 1
ATOM 13882 C C . ASN B 1 775 ? 33.969 -39.438 -12.094 1 78.75 775 ASN B C 1
ATOM 13884 O O . ASN B 1 775 ? 35.031 -39.156 -12.672 1 78.75 775 ASN B O 1
ATOM 13888 N N . SER B 1 776 ? 33.219 -38.531 -11.656 1 76.62 776 SER B N 1
ATOM 13889 C CA . SER B 1 776 ? 33.625 -37.125 -11.641 1 76.62 776 SER B CA 1
ATOM 13890 C C . SER B 1 776 ? 34.906 -36.938 -10.844 1 76.62 776 SER B C 1
ATOM 13892 O O . SER B 1 776 ? 35.75 -36.156 -11.227 1 76.62 776 SER B O 1
ATOM 13894 N N . SER B 1 777 ? 35.062 -37.594 -9.781 1 75.44 777 SER B N 1
ATOM 13895 C CA . SER B 1 777 ? 36.25 -37.469 -8.93 1 75.44 777 SER B CA 1
ATOM 13896 C C . SER B 1 777 ? 37.406 -38.312 -9.453 1 75.44 777 SER B C 1
ATOM 13898 O O . SER B 1 777 ? 38.562 -37.938 -9.32 1 75.44 777 SER B O 1
ATOM 13900 N N . ILE B 1 778 ? 37.062 -39.438 -10.086 1 72.81 778 ILE B N 1
ATOM 13901 C CA . ILE B 1 778 ? 38.094 -40.375 -10.484 1 72.81 778 ILE B CA 1
ATOM 13902 C C . ILE B 1 778 ? 38.719 -39.938 -11.812 1 72.81 778 ILE B C 1
ATOM 13904 O O . ILE B 1 778 ? 39.938 -39.812 -11.922 1 72.81 778 ILE B O 1
ATOM 13908 N N . SER B 1 779 ? 37.812 -39.719 -12.766 1 70.5 779 SER B N 1
ATOM 13909 C CA . SER B 1 779 ? 38.312 -39.438 -14.102 1 70.5 779 SER B CA 1
ATOM 13910 C C . SER B 1 779 ? 38.375 -37.938 -14.352 1 70.5 779 SER B C 1
ATOM 13912 O O . SER B 1 779 ? 39 -37.5 -15.328 1 70.5 779 SER B O 1
ATOM 13914 N N . GLY B 1 780 ? 37.906 -37.156 -13.438 1 69.38 780 GLY B N 1
ATOM 13915 C CA . GLY B 1 780 ? 37.969 -35.719 -13.602 1 69.38 780 GLY B CA 1
ATOM 13916 C C . GLY B 1 780 ? 37.062 -35.219 -14.695 1 69.38 780 GLY B C 1
ATOM 13917 O O . GLY B 1 780 ? 37.312 -34.188 -15.305 1 69.38 780 GLY B O 1
ATOM 13918 N N . GLU B 1 781 ? 36.094 -36.031 -15.039 1 69.38 781 GLU B N 1
ATOM 13919 C CA . GLU B 1 781 ? 35.156 -35.594 -16.062 1 69.38 781 GLU B CA 1
ATOM 13920 C C . GLU B 1 781 ? 34.406 -34.344 -15.609 1 69.38 781 GLU B C 1
ATOM 13922 O O . GLU B 1 781 ? 33.781 -34.344 -14.555 1 69.38 781 GLU B O 1
ATOM 13927 N N . LYS B 1 782 ? 34.531 -33.406 -16.469 1 67.5 782 LYS B N 1
ATOM 13928 C CA . LYS B 1 782 ? 34 -32.094 -16.078 1 67.5 782 LYS B CA 1
ATOM 13929 C C . LYS B 1 782 ? 32.5 -32 -16.312 1 67.5 782 LYS B C 1
ATOM 13931 O O . LYS B 1 782 ? 31.797 -31.344 -15.555 1 67.5 782 LYS B O 1
ATOM 13936 N N . CYS B 1 783 ? 32.031 -32.688 -17.406 1 72.5 783 CYS B N 1
ATOM 13937 C CA . CYS B 1 783 ? 30.625 -32.531 -17.719 1 72.5 783 CYS B CA 1
ATOM 13938 C C . CYS B 1 783 ? 29.875 -33.844 -17.562 1 72.5 783 CYS B C 1
ATOM 13940 O O . CYS B 1 783 ? 30.094 -34.781 -18.344 1 72.5 783 CYS B O 1
ATOM 13942 N N . LEU B 1 784 ? 29.203 -33.938 -16.484 1 84 784 LEU B N 1
ATOM 13943 C CA . LEU B 1 784 ? 28.297 -35.062 -16.25 1 84 784 LEU B CA 1
ATOM 13944 C C . LEU B 1 784 ? 26.969 -34.844 -16.953 1 84 784 LEU B C 1
ATOM 13946 O O . LEU B 1 784 ? 26.734 -33.781 -17.547 1 84 784 LEU B O 1
ATOM 13950 N N . PRO B 1 785 ? 26.188 -35.938 -16.938 1 85.75 785 PRO B N 1
ATOM 13951 C CA . PRO B 1 785 ? 24.875 -35.719 -17.531 1 85.75 785 PRO B CA 1
ATOM 13952 C C . PRO B 1 785 ? 24.125 -34.531 -16.906 1 85.75 785 PRO B C 1
ATOM 13954 O O . PRO B 1 785 ? 24.359 -34.219 -15.734 1 85.75 785 PRO B O 1
ATOM 13957 N N . LEU B 1 786 ? 23.297 -33.906 -17.656 1 88.44 786 LEU B N 1
ATOM 13958 C CA . LEU B 1 786 ? 22.609 -32.688 -17.234 1 88.44 786 LEU B CA 1
ATOM 13959 C C . LEU B 1 786 ? 21.781 -32.938 -15.992 1 88.44 786 LEU B C 1
ATOM 13961 O O . LEU B 1 786 ? 21.484 -32.031 -15.234 1 88.44 786 LEU B O 1
ATOM 13965 N N . THR B 1 787 ? 21.438 -34.156 -15.773 1 88.06 787 THR B N 1
ATOM 13966 C CA . THR B 1 787 ? 20.641 -34.5 -14.602 1 88.06 787 THR B CA 1
ATOM 13967 C C . THR B 1 787 ? 21.453 -34.312 -13.328 1 88.06 787 THR B C 1
ATOM 13969 O O . THR B 1 787 ? 20.891 -34.25 -12.234 1 88.06 787 THR B O 1
ATOM 13972 N N . MET B 1 788 ? 22.703 -34.219 -13.5 1 88.31 788 MET B N 1
ATOM 13973 C CA . MET B 1 788 ? 23.594 -34.125 -12.344 1 88.31 788 MET B CA 1
ATOM 13974 C C . MET B 1 788 ? 24.359 -32.812 -12.328 1 88.31 788 MET B C 1
ATOM 13976 O O . MET B 1 788 ? 25.531 -32.781 -11.961 1 88.31 788 MET B O 1
ATOM 13980 N N . VAL B 1 789 ? 23.734 -31.844 -12.672 1 87.75 789 VAL B N 1
ATOM 13981 C CA . VAL B 1 789 ? 24.375 -30.531 -12.758 1 87.75 789 VAL B CA 1
ATOM 13982 C C . VAL B 1 789 ? 24.938 -30.141 -11.398 1 87.75 789 VAL B C 1
ATOM 13984 O O . VAL B 1 789 ? 26 -29.5 -11.32 1 87.75 789 VAL B O 1
ATOM 13987 N N . ARG B 1 790 ? 24.359 -30.547 -10.383 1 82.62 790 ARG B N 1
ATOM 13988 C CA . ARG B 1 790 ? 24.781 -30.219 -9.023 1 82.62 790 ARG B CA 1
ATOM 13989 C C . ARG B 1 790 ? 26.172 -30.781 -8.742 1 82.62 790 ARG B C 1
ATOM 13991 O O . ARG B 1 790 ? 26.891 -30.234 -7.898 1 82.62 790 ARG B O 1
ATOM 13998 N N . PHE B 1 791 ? 26.562 -31.781 -9.453 1 84.25 791 PHE B N 1
ATOM 13999 C CA . PHE B 1 791 ? 27.828 -32.469 -9.172 1 84.25 791 PHE B CA 1
ATOM 14000 C C . PHE B 1 791 ? 28.891 -32.094 -10.211 1 84.25 791 PHE B C 1
ATOM 14002 O O . PHE B 1 791 ? 29.984 -32.625 -10.195 1 84.25 791 PHE B O 1
ATOM 14009 N N . TRP B 1 792 ? 28.516 -31.188 -11.047 1 85.25 792 TRP B N 1
ATOM 14010 C CA . TRP B 1 792 ? 29.5 -30.734 -12.031 1 85.25 792 TRP B CA 1
ATOM 14011 C C . TRP B 1 792 ? 30.688 -30.078 -11.344 1 85.25 792 TRP B C 1
ATOM 14013 O O . TRP B 1 792 ? 30.562 -29.562 -10.234 1 85.25 792 TRP B O 1
ATOM 14023 N N . HIS B 1 793 ? 31.766 -30.156 -12.031 1 83.88 793 HIS B N 1
ATOM 14024 C CA . HIS B 1 793 ? 32.938 -29.391 -11.57 1 83.88 793 HIS B CA 1
ATOM 14025 C C . HIS B 1 793 ? 32.625 -27.906 -11.547 1 83.88 793 HIS B C 1
ATOM 14027 O O . HIS B 1 793 ? 31.781 -27.422 -12.305 1 83.88 793 HIS B O 1
ATOM 14033 N N . ARG B 1 794 ? 33.312 -27.188 -10.781 1 83.38 794 ARG B N 1
ATOM 14034 C CA . ARG B 1 794 ? 33.031 -25.781 -10.5 1 83.38 794 ARG B CA 1
ATOM 14035 C C . ARG B 1 794 ? 33.094 -24.953 -11.781 1 83.38 794 ARG B C 1
ATOM 14037 O O . ARG B 1 794 ? 32.25 -24.078 -12 1 83.38 794 ARG B O 1
ATOM 14044 N N . ASP B 1 795 ? 34.031 -25.203 -12.57 1 86.19 795 ASP B N 1
ATOM 14045 C CA . ASP B 1 795 ? 34.188 -24.406 -13.773 1 86.19 795 ASP B CA 1
ATOM 14046 C C . ASP B 1 795 ? 33.031 -24.625 -14.75 1 86.19 795 ASP B C 1
ATOM 14048 O O . ASP B 1 795 ? 32.531 -23.672 -15.352 1 86.19 795 ASP B O 1
ATOM 14052 N N . ALA B 1 796 ? 32.688 -25.859 -14.883 1 87.81 796 ALA B N 1
ATOM 14053 C CA . ALA B 1 796 ? 31.562 -26.172 -15.766 1 87.81 796 ALA B CA 1
ATOM 14054 C C . ALA B 1 796 ? 30.25 -25.641 -15.203 1 87.81 796 ALA B C 1
ATOM 14056 O O . ALA B 1 796 ? 29.406 -25.125 -15.945 1 87.81 796 ALA B O 1
ATOM 14057 N N . TYR B 1 797 ? 30.141 -25.766 -13.953 1 90.56 797 TYR B N 1
ATOM 14058 C CA . TYR B 1 797 ? 28.922 -25.266 -13.32 1 90.56 797 TYR B CA 1
ATOM 14059 C C . TYR B 1 797 ? 28.828 -23.734 -13.445 1 90.56 797 TYR B C 1
ATOM 14061 O O . TYR B 1 797 ? 27.734 -23.188 -13.617 1 90.56 797 TYR B O 1
ATOM 14069 N N . ARG B 1 798 ? 29.922 -23.094 -13.281 1 92.31 798 ARG B N 1
ATOM 14070 C CA . ARG B 1 798 ? 29.953 -21.641 -13.383 1 92.31 798 ARG B CA 1
ATOM 14071 C C . ARG B 1 798 ? 29.5 -21.172 -14.766 1 92.31 798 ARG B C 1
ATOM 14073 O O . ARG B 1 798 ? 28.766 -20.203 -14.891 1 92.31 798 ARG B O 1
ATOM 14080 N N . LYS B 1 799 ? 29.938 -21.891 -15.719 1 91 799 LYS B N 1
ATOM 14081 C CA . LYS B 1 799 ? 29.531 -21.531 -17.078 1 91 799 LYS B CA 1
ATOM 14082 C C . LYS B 1 799 ? 28.016 -21.703 -17.25 1 91 799 LYS B C 1
ATOM 14084 O O . LYS B 1 799 ? 27.375 -20.859 -17.891 1 91 799 LYS B O 1
ATOM 14089 N N . TYR B 1 800 ? 27.594 -22.766 -16.734 1 91.69 800 TYR B N 1
ATOM 14090 C CA . TYR B 1 800 ? 26.156 -22.984 -16.766 1 91.69 800 TYR B CA 1
ATOM 14091 C C . TYR B 1 800 ? 25.422 -21.891 -16.016 1 91.69 800 TYR B C 1
ATOM 14093 O O . TYR B 1 800 ? 24.422 -21.359 -16.5 1 91.69 800 TYR B O 1
ATOM 14101 N N . ALA B 1 801 ? 25.859 -21.578 -14.852 1 94.31 801 ALA B N 1
ATOM 14102 C CA . ALA B 1 801 ? 25.219 -20.562 -14.023 1 94.31 801 ALA B CA 1
ATOM 14103 C C . ALA B 1 801 ? 25.266 -19.203 -14.695 1 94.31 801 ALA B C 1
ATOM 14105 O O . ALA B 1 801 ? 24.328 -18.406 -14.562 1 94.31 801 ALA B O 1
ATOM 14106 N N . GLU B 1 802 ? 26.328 -18.891 -15.391 1 94.5 802 GLU B N 1
ATOM 14107 C CA . GLU B 1 802 ? 26.438 -17.641 -16.125 1 94.5 802 GLU B CA 1
ATOM 14108 C C . GLU B 1 802 ? 25.375 -17.547 -17.219 1 94.5 802 GLU B C 1
ATOM 14110 O O . GLU B 1 802 ? 24.719 -16.5 -17.359 1 94.5 802 GLU B O 1
ATOM 14115 N N . ASN B 1 803 ? 25.203 -18.609 -17.875 1 92.69 803 ASN B N 1
ATOM 14116 C CA . ASN B 1 803 ? 24.203 -18.625 -18.938 1 92.69 803 ASN B CA 1
ATOM 14117 C C . ASN B 1 803 ? 22.797 -18.453 -18.375 1 92.69 803 ASN B C 1
ATOM 14119 O O . ASN B 1 803 ? 21.984 -17.719 -18.922 1 92.69 803 ASN B O 1
ATOM 14123 N N . LEU B 1 804 ? 22.562 -19.172 -17.375 1 94.75 804 LEU B N 1
ATOM 14124 C CA . LEU B 1 804 ? 21.234 -19.078 -16.75 1 94.75 804 LEU B CA 1
ATOM 14125 C C . LEU B 1 804 ? 20.984 -17.656 -16.234 1 94.75 804 LEU B C 1
ATOM 14127 O O . LEU B 1 804 ? 19.875 -17.125 -16.375 1 94.75 804 LEU B O 1
ATOM 14131 N N . THR B 1 805 ? 21.969 -17.031 -15.641 1 95.44 805 THR B N 1
ATOM 14132 C CA . THR B 1 805 ? 21.812 -15.688 -15.094 1 95.44 805 THR B CA 1
ATOM 14133 C C . THR B 1 805 ? 21.562 -14.68 -16.203 1 95.44 805 THR B C 1
ATOM 14135 O O . THR B 1 805 ? 20.75 -13.766 -16.047 1 95.44 805 THR B O 1
ATOM 14138 N N . LYS B 1 806 ? 22.234 -14.875 -17.328 1 94.06 806 LYS B N 1
ATOM 14139 C CA . LYS B 1 806 ? 22.016 -14 -18.469 1 94.06 806 LYS B CA 1
ATOM 14140 C C . LYS B 1 806 ? 20.562 -14.109 -18.953 1 94.06 806 LYS B C 1
ATOM 14142 O O . LYS B 1 806 ? 19.969 -13.102 -19.344 1 94.06 806 LYS B O 1
ATOM 14147 N N . ILE B 1 807 ? 20.062 -15.289 -18.906 1 94.44 807 ILE B N 1
ATOM 14148 C CA . ILE B 1 807 ? 18.688 -15.523 -19.344 1 94.44 807 ILE B CA 1
ATOM 14149 C C . ILE B 1 807 ? 17.719 -14.844 -18.375 1 94.44 807 ILE B C 1
ATOM 14151 O O . ILE B 1 807 ? 16.75 -14.195 -18.797 1 94.44 807 ILE B O 1
ATOM 14155 N N . LEU B 1 808 ? 18 -14.992 -17.125 1 94.56 808 LEU B N 1
ATOM 14156 C CA . LEU B 1 808 ? 17.125 -14.414 -16.109 1 94.56 808 LEU B CA 1
ATOM 14157 C C . LEU B 1 808 ? 17.141 -12.891 -16.188 1 94.56 808 LEU B C 1
ATOM 14159 O O . LEU B 1 808 ? 16.094 -12.25 -16 1 94.56 808 LEU B O 1
ATOM 14163 N N . LEU B 1 809 ? 18.25 -12.273 -16.438 1 93.12 809 LEU B N 1
ATOM 14164 C CA . LEU B 1 809 ? 18.344 -10.828 -16.547 1 93.12 809 LEU B CA 1
ATOM 14165 C C . LEU B 1 809 ? 17.578 -10.312 -17.75 1 93.12 809 LEU B C 1
ATOM 14167 O O . LEU B 1 809 ? 17.031 -9.211 -17.719 1 93.12 809 LEU B O 1
ATOM 14171 N N . GLY B 1 810 ? 17.469 -11.133 -18.75 1 89.25 810 GLY B N 1
ATOM 14172 C CA . GLY B 1 810 ? 16.812 -10.703 -19.984 1 89.25 810 GLY B CA 1
ATOM 14173 C C . GLY B 1 810 ? 15.297 -10.867 -19.938 1 89.25 810 GLY B C 1
ATOM 14174 O O . GLY B 1 810 ? 14.578 -10.227 -20.703 1 89.25 810 GLY B O 1
ATOM 14175 N N . THR B 1 811 ? 14.812 -11.625 -19 1 91.19 811 THR B N 1
ATOM 14176 C CA . THR B 1 811 ? 13.383 -11.945 -19.016 1 91.19 811 THR B CA 1
ATOM 14177 C C . THR B 1 811 ? 12.688 -11.391 -17.781 1 91.19 811 THR B C 1
ATOM 14179 O O . THR B 1 811 ? 11.57 -11.789 -17.453 1 91.19 811 THR B O 1
ATOM 14182 N N . CYS B 1 812 ? 13.266 -10.523 -17.078 1 90.38 812 CYS B N 1
ATOM 14183 C CA . CYS B 1 812 ? 12.688 -9.984 -15.852 1 90.38 812 CYS B CA 1
ATOM 14184 C C . CYS B 1 812 ? 11.469 -9.117 -16.156 1 90.38 812 CYS B C 1
ATOM 14186 O O . CYS B 1 812 ? 11.484 -8.32 -17.094 1 90.38 812 CYS B O 1
ATOM 14188 N N . LYS B 1 813 ? 10.352 -9.305 -15.383 1 87.69 813 LYS B N 1
ATOM 14189 C CA . LYS B 1 813 ? 9.148 -8.484 -15.539 1 87.69 813 LYS B CA 1
ATOM 14190 C C . LYS B 1 813 ? 8.805 -7.766 -14.242 1 87.69 813 LYS B C 1
ATOM 14192 O O . LYS B 1 813 ? 8.086 -6.762 -14.258 1 87.69 813 LYS B O 1
ATOM 14197 N N . THR B 1 814 ? 9.25 -8.266 -13.094 1 89.31 814 THR B N 1
ATOM 14198 C CA . THR B 1 814 ? 8.961 -7.672 -11.789 1 89.31 814 THR B CA 1
ATOM 14199 C C . THR B 1 814 ? 10.242 -7.273 -11.078 1 89.31 814 THR B C 1
ATOM 14201 O O . THR B 1 814 ? 11.336 -7.691 -11.469 1 89.31 814 THR B O 1
ATOM 14204 N N . THR B 1 815 ? 10.156 -6.496 -9.961 1 90.06 815 THR B N 1
ATOM 14205 C CA . THR B 1 815 ? 11.312 -6.043 -9.195 1 90.06 815 THR B CA 1
ATOM 14206 C C . THR B 1 815 ? 11.93 -7.199 -8.414 1 90.06 815 THR B C 1
ATOM 14208 O O . THR B 1 815 ? 13.148 -7.266 -8.258 1 90.06 815 THR B O 1
ATOM 14211 N N . GLU B 1 816 ? 11.102 -8.07 -7.984 1 89.12 816 GLU B N 1
ATOM 14212 C CA . GLU B 1 816 ? 11.609 -9.227 -7.242 1 89.12 816 GLU B CA 1
ATOM 14213 C C . GLU B 1 816 ? 12.461 -10.125 -8.133 1 89.12 816 GLU B C 1
ATOM 14215 O O . GLU B 1 816 ? 13.484 -10.656 -7.695 1 89.12 816 GLU B O 1
ATOM 14220 N N . GLN B 1 817 ? 12.086 -10.305 -9.344 1 92.75 817 GLN B N 1
ATOM 14221 C CA . GLN B 1 817 ? 12.852 -11.109 -10.297 1 92.75 817 GLN B CA 1
ATOM 14222 C C . GLN B 1 817 ? 14.195 -10.461 -10.609 1 92.75 817 GLN B C 1
ATOM 14224 O O . GLN B 1 817 ? 15.211 -11.148 -10.703 1 92.75 817 GLN B O 1
ATOM 14229 N N . LEU B 1 818 ? 14.109 -9.195 -10.75 1 93.56 818 LEU B N 1
ATOM 14230 C CA . LEU B 1 818 ? 15.344 -8.469 -11.023 1 93.56 818 LEU B CA 1
ATOM 14231 C C . LEU B 1 818 ? 16.312 -8.586 -9.852 1 93.56 818 LEU B C 1
ATOM 14233 O O . LEU B 1 818 ? 17.516 -8.789 -10.055 1 93.56 818 LEU B O 1
ATOM 14237 N N . ASP B 1 819 ? 15.82 -8.406 -8.609 1 92.5 819 ASP B N 1
ATOM 14238 C CA . ASP B 1 819 ? 16.656 -8.539 -7.426 1 92.5 819 ASP B CA 1
ATOM 14239 C C . ASP B 1 819 ? 17.297 -9.922 -7.359 1 92.5 819 ASP B C 1
ATOM 14241 O O . ASP B 1 819 ? 18.469 -10.055 -6.969 1 92.5 819 ASP B O 1
ATOM 14245 N N . TYR B 1 820 ? 16.594 -10.93 -7.777 1 94 820 TYR B N 1
ATOM 14246 C CA . TYR B 1 820 ? 17.109 -12.297 -7.781 1 94 820 TYR B CA 1
ATOM 14247 C C . TYR B 1 820 ? 18.234 -12.453 -8.805 1 94 820 TYR B C 1
ATOM 14249 O O . TYR B 1 820 ? 19.281 -13.047 -8.508 1 94 820 TYR B O 1
ATOM 14257 N N . ALA B 1 821 ? 18 -12.016 -9.945 1 94.69 821 ALA B N 1
ATOM 14258 C CA . ALA B 1 821 ? 19 -12.109 -11.008 1 94.69 821 ALA B CA 1
ATOM 14259 C C . ALA B 1 821 ? 20.25 -11.312 -10.648 1 94.69 821 ALA B C 1
ATOM 14261 O O . ALA B 1 821 ? 21.375 -11.742 -10.922 1 94.69 821 ALA B O 1
ATOM 14262 N N . VAL B 1 822 ? 20.078 -10.141 -10.039 1 94.81 822 VAL B N 1
ATOM 14263 C CA . VAL B 1 822 ? 21.203 -9.289 -9.656 1 94.81 822 VAL B CA 1
ATOM 14264 C C . VAL B 1 822 ? 22.016 -9.961 -8.555 1 94.81 822 VAL B C 1
ATOM 14266 O O . VAL B 1 822 ? 23.234 -9.898 -8.555 1 94.81 822 VAL B O 1
ATOM 14269 N N . GLU B 1 823 ? 21.328 -10.562 -7.629 1 95.62 823 GLU B N 1
ATOM 14270 C CA . GLU B 1 823 ? 22.016 -11.312 -6.582 1 95.62 823 GLU B CA 1
ATOM 14271 C C . GLU B 1 823 ? 22.922 -12.383 -7.18 1 95.62 823 GLU B C 1
ATOM 14273 O O . GLU B 1 823 ? 24.078 -12.516 -6.781 1 95.62 823 GLU B O 1
ATOM 14278 N N . ARG B 1 824 ? 22.422 -13.078 -8.109 1 95.38 824 ARG B N 1
ATOM 14279 C CA . ARG B 1 824 ? 23.203 -14.125 -8.766 1 95.38 824 ARG B CA 1
ATOM 14280 C C . ARG B 1 824 ? 24.391 -13.531 -9.531 1 95.38 824 ARG B C 1
ATOM 14282 O O . ARG B 1 824 ? 25.484 -14.102 -9.547 1 95.38 824 ARG B O 1
ATOM 14289 N N . ALA B 1 825 ? 24.188 -12.422 -10.148 1 95.75 825 ALA B N 1
ATOM 14290 C CA . ALA B 1 825 ? 25.266 -11.758 -10.883 1 95.75 825 ALA B CA 1
ATOM 14291 C C . ALA B 1 825 ? 26.391 -11.328 -9.945 1 95.75 825 ALA B C 1
ATOM 14293 O O . ALA B 1 825 ? 27.562 -11.445 -10.281 1 95.75 825 ALA B O 1
ATOM 14294 N N . VAL B 1 826 ? 26 -10.828 -8.758 1 95.94 826 VAL B N 1
ATOM 14295 C CA . VAL B 1 826 ? 27 -10.391 -7.781 1 95.94 826 VAL B CA 1
ATOM 14296 C C . VAL B 1 826 ? 27.766 -11.602 -7.258 1 95.94 826 VAL B C 1
ATOM 14298 O O . VAL B 1 826 ? 28.984 -11.539 -7.082 1 95.94 826 VAL B O 1
ATOM 14301 N N . VAL B 1 827 ? 27.078 -12.719 -7.023 1 95.31 827 VAL B N 1
ATOM 14302 C CA . VAL B 1 827 ? 27.703 -13.938 -6.539 1 95.31 827 VAL B CA 1
ATOM 14303 C C . VAL B 1 827 ? 28.703 -14.445 -7.574 1 95.31 827 VAL B C 1
ATOM 14305 O O . VAL B 1 827 ? 29.781 -14.945 -7.219 1 95.31 827 VAL B O 1
ATOM 14308 N N . LEU B 1 828 ? 28.438 -14.273 -8.891 1 94.88 828 LEU B N 1
ATOM 14309 C CA . LEU B 1 828 ? 29.297 -14.703 -9.984 1 94.88 828 LEU B CA 1
ATOM 14310 C C . LEU B 1 828 ? 30.484 -13.758 -10.133 1 94.88 828 LEU B C 1
ATOM 14312 O O . LEU B 1 828 ? 31.453 -14.07 -10.836 1 94.88 828 LEU B O 1
ATOM 14316 N N . GLY B 1 829 ? 30.422 -12.609 -9.484 1 92.69 829 GLY B N 1
ATOM 14317 C CA . GLY B 1 829 ? 31.469 -11.602 -9.609 1 92.69 829 GLY B CA 1
ATOM 14318 C C . GLY B 1 829 ? 31.312 -10.727 -10.836 1 92.69 829 GLY B C 1
ATOM 14319 O O . GLY B 1 829 ? 32.281 -10.055 -11.242 1 92.69 829 GLY B O 1
ATOM 14320 N N . LYS B 1 830 ? 30.188 -10.812 -11.492 1 93.62 830 LYS B N 1
ATOM 14321 C CA . LYS B 1 830 ? 29.922 -10 -12.672 1 93.62 830 LYS B CA 1
ATOM 14322 C C . LYS B 1 830 ? 29.156 -8.727 -12.305 1 93.62 830 LYS B C 1
ATOM 14324 O O . LYS B 1 830 ? 28 -8.578 -12.672 1 93.62 830 LYS B O 1
ATOM 14329 N N . LEU B 1 831 ? 29.797 -7.789 -11.695 1 93.69 831 LEU B N 1
ATOM 14330 C CA . LEU B 1 831 ? 29.172 -6.57 -11.195 1 93.69 831 LEU B CA 1
ATOM 14331 C C . LEU B 1 831 ? 28.688 -5.691 -12.344 1 93.69 831 LEU B C 1
ATOM 14333 O O . LEU B 1 831 ? 27.719 -4.941 -12.188 1 93.69 831 LEU B O 1
ATOM 14337 N N . GLY B 1 832 ? 29.344 -5.793 -13.492 1 91.31 832 GLY B N 1
ATOM 14338 C CA . GLY B 1 832 ? 28.875 -5.051 -14.648 1 91.31 832 GLY B CA 1
ATOM 14339 C C . GLY B 1 832 ? 27.469 -5.422 -15.078 1 91.31 832 GLY B C 1
ATOM 14340 O O . GLY B 1 832 ? 26.672 -4.551 -15.43 1 91.31 832 GLY B O 1
ATOM 14341 N N . TRP B 1 833 ? 27.172 -6.754 -14.977 1 92.62 833 TRP B N 1
ATOM 14342 C CA . TRP B 1 833 ? 25.828 -7.219 -15.305 1 92.62 833 TRP B CA 1
ATOM 14343 C C . TRP B 1 833 ? 24.797 -6.668 -14.328 1 92.62 833 TRP B C 1
ATOM 14345 O O . TRP B 1 833 ? 23.719 -6.238 -14.727 1 92.62 833 TRP B O 1
ATOM 14355 N N . ALA B 1 834 ? 25.219 -6.684 -13.055 1 93.69 834 ALA B N 1
ATOM 14356 C CA . ALA B 1 834 ? 24.312 -6.242 -11.992 1 93.69 834 ALA B CA 1
ATOM 14357 C C . ALA B 1 834 ? 23.984 -4.762 -12.133 1 93.69 834 ALA B C 1
ATOM 14359 O O . ALA B 1 834 ? 22.812 -4.367 -12.023 1 93.69 834 ALA B O 1
ATOM 14360 N N . LYS B 1 835 ? 24.984 -3.879 -12.43 1 92.12 835 LYS B N 1
ATOM 14361 C CA . LYS B 1 835 ? 24.797 -2.438 -12.578 1 92.12 835 LYS B CA 1
ATOM 14362 C C . LYS B 1 835 ? 23.891 -2.119 -13.766 1 92.12 835 LYS B C 1
ATOM 14364 O O . LYS B 1 835 ? 22.984 -1.296 -13.648 1 92.12 835 LYS B O 1
ATOM 14369 N N . TYR B 1 836 ? 24.156 -2.857 -14.75 1 88.5 836 TYR B N 1
ATOM 14370 C CA . TYR B 1 836 ? 23.375 -2.635 -15.953 1 88.5 836 TYR B CA 1
ATOM 14371 C C . TYR B 1 836 ? 21.922 -3.047 -15.742 1 88.5 836 TYR B C 1
ATOM 14373 O O . TYR B 1 836 ? 21 -2.35 -16.172 1 88.5 836 TYR B O 1
ATOM 14381 N N . GLY B 1 837 ? 21.734 -4.129 -15.086 1 88.5 837 GLY B N 1
ATOM 14382 C CA . GLY B 1 837 ? 20.391 -4.617 -14.836 1 88.5 837 GLY B CA 1
ATOM 14383 C C . GLY B 1 837 ? 19.578 -3.701 -13.93 1 88.5 837 GLY B C 1
ATOM 14384 O O . GLY B 1 837 ? 18.375 -3.537 -14.125 1 88.5 837 GLY B O 1
ATOM 14385 N N . LEU B 1 838 ? 20.219 -3.045 -13.031 1 90.44 838 LEU B N 1
ATOM 14386 C CA . LEU B 1 838 ? 19.516 -2.219 -12.047 1 90.44 838 LEU B CA 1
ATOM 14387 C C . LEU B 1 838 ? 19.109 -0.888 -12.664 1 90.44 838 LEU B C 1
ATOM 14389 O O . LEU B 1 838 ? 18.078 -0.32 -12.281 1 90.44 838 LEU B O 1
ATOM 14393 N N . LEU B 1 839 ? 19.828 -0.35 -13.602 1 85.44 839 LEU B N 1
ATOM 14394 C CA . LEU B 1 839 ? 19.578 1.004 -14.086 1 85.44 839 LEU B CA 1
ATOM 14395 C C . LEU B 1 839 ? 18.828 0.979 -15.406 1 85.44 839 LEU B C 1
ATOM 14397 O O . LEU B 1 839 ? 18.078 1.911 -15.719 1 85.44 839 LEU B O 1
ATOM 14401 N N . ASN B 1 840 ? 19.016 -0.006 -16.219 1 78.94 840 ASN B N 1
ATOM 14402 C CA . ASN B 1 840 ? 18.484 0.002 -17.578 1 78.94 840 ASN B CA 1
ATOM 14403 C C . ASN B 1 840 ? 17.344 -0.996 -17.734 1 78.94 840 ASN B C 1
ATOM 14405 O O . ASN B 1 840 ? 17.094 -1.503 -18.828 1 78.94 840 ASN B O 1
ATOM 14409 N N . THR B 1 841 ? 16.641 -1.23 -16.703 1 75.81 841 THR B N 1
ATOM 14410 C CA . THR B 1 841 ? 15.562 -2.201 -16.844 1 75.81 841 THR B CA 1
ATOM 14411 C C . THR B 1 841 ? 14.266 -1.51 -17.25 1 75.81 841 THR B C 1
ATOM 14413 O O . THR B 1 841 ? 14.031 -0.357 -16.875 1 75.81 841 THR B O 1
ATOM 14416 N N . ASP B 1 842 ? 13.539 -2.127 -18.109 1 77.06 842 ASP B N 1
ATOM 14417 C CA . ASP B 1 842 ? 12.234 -1.647 -18.547 1 77.06 842 ASP B CA 1
ATOM 14418 C C . ASP B 1 842 ? 11.141 -2.012 -17.547 1 77.06 842 ASP B C 1
ATOM 14420 O O . ASP B 1 842 ? 9.961 -1.746 -17.781 1 77.06 842 ASP B O 1
ATOM 14424 N N . VAL B 1 843 ? 11.523 -2.537 -16.484 1 80.5 843 VAL B N 1
ATOM 14425 C CA . VAL B 1 843 ? 10.547 -2.979 -15.484 1 80.5 843 VAL B CA 1
ATOM 14426 C C . VAL B 1 843 ? 9.945 -1.768 -14.781 1 80.5 843 VAL B C 1
ATOM 14428 O O . VAL B 1 843 ? 10.656 -0.835 -14.414 1 80.5 843 VAL B O 1
ATOM 14431 N N . VAL B 1 844 ? 8.609 -1.703 -14.789 1 79.88 844 VAL B N 1
ATOM 14432 C CA . VAL B 1 844 ? 7.926 -0.642 -14.062 1 79.88 844 VAL B CA 1
ATOM 14433 C C . VAL B 1 844 ? 8.125 -0.835 -12.562 1 79.88 844 VAL B C 1
ATOM 14435 O O . VAL B 1 844 ? 7.73 -1.865 -12 1 79.88 844 VAL B O 1
ATOM 14438 N N . MET B 1 845 ? 8.836 0.055 -12 1 84.38 845 MET B N 1
ATOM 14439 C CA . MET B 1 845 ? 9.195 -0.11 -10.594 1 84.38 845 MET B CA 1
ATOM 14440 C C . MET B 1 845 ? 8.57 0.99 -9.742 1 84.38 845 MET B C 1
ATOM 14442 O O . MET B 1 845 ? 8.469 2.139 -10.18 1 84.38 845 MET B O 1
ATOM 14446 N N . PRO B 1 846 ? 8.133 0.582 -8.594 1 85.31 846 PRO B N 1
ATOM 14447 C CA . PRO B 1 846 ? 7.738 1.606 -7.625 1 85.31 846 PRO B CA 1
ATOM 14448 C C . PRO B 1 846 ? 8.898 2.521 -7.23 1 85.31 846 PRO B C 1
ATOM 14450 O O . PRO B 1 846 ? 10.062 2.127 -7.332 1 85.31 846 PRO B O 1
ATOM 14453 N N . PRO B 1 847 ? 8.633 3.705 -6.785 1 85.25 847 PRO B N 1
ATOM 14454 C CA . PRO B 1 847 ? 9.688 4.676 -6.48 1 85.25 847 PRO B CA 1
ATOM 14455 C C . PRO B 1 847 ? 10.656 4.18 -5.41 1 85.25 847 PRO B C 1
ATOM 14457 O O . PRO B 1 847 ? 11.859 4.441 -5.492 1 85.25 847 PRO B O 1
ATOM 14460 N N . GLU B 1 848 ? 10.227 3.455 -4.531 1 87.56 848 GLU B N 1
ATOM 14461 C CA . GLU B 1 848 ? 11.102 2.975 -3.471 1 87.56 848 GLU B CA 1
ATOM 14462 C C . GLU B 1 848 ? 12.102 1.949 -4.004 1 87.56 848 GLU B C 1
ATOM 14464 O O . GLU B 1 848 ? 13.273 1.96 -3.621 1 87.56 848 GLU B O 1
ATOM 14469 N N . SER B 1 849 ? 11.633 1.107 -4.797 1 90 849 SER B N 1
ATOM 14470 C CA . SER B 1 849 ? 12.523 0.114 -5.387 1 90 849 SER B CA 1
ATOM 14471 C C . SER B 1 849 ? 13.539 0.768 -6.312 1 90 849 SER B C 1
ATOM 14473 O O . SER B 1 849 ? 14.695 0.333 -6.379 1 90 849 SER B O 1
ATOM 14475 N N . TYR B 1 850 ? 13.039 1.768 -6.988 1 91.56 850 TYR B N 1
ATOM 14476 C CA . TYR B 1 850 ? 13.953 2.494 -7.859 1 91.56 850 TYR B CA 1
ATOM 14477 C C . TYR B 1 850 ? 15.078 3.141 -7.059 1 91.56 850 TYR B C 1
ATOM 14479 O O . TYR B 1 850 ? 16.234 3.133 -7.48 1 91.56 850 TYR B O 1
ATOM 14487 N N . ARG B 1 851 ? 14.773 3.693 -5.938 1 91.75 851 ARG B N 1
ATOM 14488 C CA . ARG B 1 851 ? 15.766 4.305 -5.059 1 91.75 851 ARG B CA 1
ATOM 14489 C C . ARG B 1 851 ? 16.766 3.268 -4.559 1 91.75 851 ARG B C 1
ATOM 14491 O O . ARG B 1 851 ? 17.984 3.506 -4.578 1 91.75 851 ARG B O 1
ATOM 14498 N N . ILE B 1 852 ? 16.312 2.127 -4.156 1 92.81 852 ILE B N 1
ATOM 14499 C CA . ILE B 1 852 ? 17.188 1.063 -3.662 1 92.81 852 ILE B CA 1
ATOM 14500 C C . ILE B 1 852 ? 18.156 0.644 -4.762 1 92.81 852 ILE B C 1
ATOM 14502 O O . ILE B 1 852 ? 19.359 0.484 -4.508 1 92.81 852 ILE B O 1
ATOM 14506 N N . HIS B 1 853 ? 17.656 0.482 -5.977 1 93.38 853 HIS B N 1
ATOM 14507 C CA . HIS B 1 853 ? 18.484 0.041 -7.094 1 93.38 853 HIS B CA 1
ATOM 14508 C C . HIS B 1 853 ? 19.531 1.09 -7.453 1 93.38 853 HIS B C 1
ATOM 14510 O O . HIS B 1 853 ? 20.656 0.749 -7.84 1 93.38 853 HIS B O 1
ATOM 14516 N N . ALA B 1 854 ? 19.125 2.344 -7.285 1 93 854 ALA B N 1
ATOM 14517 C CA . ALA B 1 854 ? 20.078 3.418 -7.562 1 93 854 ALA B CA 1
ATOM 14518 C C . ALA B 1 854 ? 21.25 3.389 -6.57 1 93 854 ALA B C 1
ATOM 14520 O O . ALA B 1 854 ? 22.406 3.434 -6.973 1 93 854 ALA B O 1
ATOM 14521 N N . PHE B 1 855 ? 20.953 3.217 -5.324 1 94.38 855 PHE B N 1
ATOM 14522 C CA . PHE B 1 855 ? 22 3.203 -4.316 1 94.38 855 PHE B CA 1
ATOM 14523 C C . PHE B 1 855 ? 22.812 1.916 -4.395 1 94.38 855 PHE B C 1
ATOM 14525 O O . PHE B 1 855 ? 24.031 1.926 -4.168 1 94.38 855 PHE B O 1
ATOM 14532 N N . LYS B 1 856 ? 22.125 0.833 -4.691 1 94.38 856 LYS B N 1
ATOM 14533 C CA . LYS B 1 856 ? 22.844 -0.429 -4.895 1 94.38 856 LYS B CA 1
ATOM 14534 C C . LYS B 1 856 ? 23.844 -0.32 -6.035 1 94.38 856 LYS B C 1
ATOM 14536 O O . LYS B 1 856 ? 24.984 -0.768 -5.906 1 94.38 856 LYS B O 1
ATOM 14541 N N . SER B 1 857 ? 23.406 0.222 -7.117 1 94.62 857 SER B N 1
ATOM 14542 C CA . SER B 1 857 ? 24.281 0.358 -8.281 1 94.62 857 SER B CA 1
ATOM 14543 C C . SER B 1 857 ? 25.469 1.251 -7.973 1 94.62 857 SER B C 1
ATOM 14545 O O . SER B 1 857 ? 26.578 0.991 -8.445 1 94.62 857 SER B O 1
ATOM 14547 N N . CYS B 1 858 ? 25.219 2.34 -7.223 1 95.06 858 CYS B N 1
ATOM 14548 C CA . CYS B 1 858 ? 26.312 3.223 -6.84 1 95.06 858 CYS B CA 1
ATOM 14549 C C . CYS B 1 858 ? 27.312 2.502 -5.93 1 95.06 858 CYS B C 1
ATOM 14551 O O . CYS B 1 858 ? 28.516 2.68 -6.059 1 95.06 858 CYS B O 1
ATOM 14553 N N . LEU B 1 859 ? 26.781 1.716 -5.059 1 95.12 859 LEU B N 1
ATOM 14554 C CA . LEU B 1 859 ? 27.641 0.961 -4.152 1 95.12 859 LEU B CA 1
ATOM 14555 C C . LEU B 1 859 ? 28.484 -0.059 -4.922 1 95.12 859 LEU B C 1
ATOM 14557 O O . LEU B 1 859 ? 29.656 -0.262 -4.613 1 95.12 859 LEU B O 1
ATOM 14561 N N . PHE B 1 860 ? 27.906 -0.73 -5.945 1 95.38 860 PHE B N 1
ATOM 14562 C CA . PHE B 1 860 ? 28.609 -1.726 -6.742 1 95.38 860 PHE B CA 1
ATOM 14563 C C . PHE B 1 860 ? 29.75 -1.085 -7.523 1 95.38 860 PHE B C 1
ATOM 14565 O O . PHE B 1 860 ? 30.719 -1.759 -7.883 1 95.38 860 PHE B O 1
ATOM 14572 N N . ASN B 1 861 ? 29.594 0.161 -7.797 1 93.5 861 ASN B N 1
ATOM 14573 C CA . ASN B 1 861 ? 30.625 0.854 -8.57 1 93.5 861 ASN B CA 1
ATOM 14574 C C . ASN B 1 861 ? 31.656 1.515 -7.66 1 93.5 861 ASN B C 1
ATOM 14576 O O . ASN B 1 861 ? 32.719 1.951 -8.125 1 93.5 861 ASN B O 1
ATOM 14580 N N . ALA B 1 862 ? 31.391 1.584 -6.375 1 93.56 862 ALA B N 1
ATOM 14581 C CA . ALA B 1 862 ? 32.281 2.213 -5.418 1 93.56 862 ALA B CA 1
ATOM 14582 C C . ALA B 1 862 ? 33.406 1.263 -5.023 1 93.56 862 ALA B C 1
ATOM 14584 O O . ALA B 1 862 ? 33.344 0.057 -5.27 1 93.56 862 ALA B O 1
ATOM 14585 N N . GLU B 1 863 ? 34.438 1.812 -4.508 1 91.56 863 GLU B N 1
ATOM 14586 C CA . GLU B 1 863 ? 35.562 1.015 -4.023 1 91.56 863 GLU B CA 1
ATOM 14587 C C . GLU B 1 863 ? 35.406 0.664 -2.547 1 91.56 863 GLU B C 1
ATOM 14589 O O . GLU B 1 863 ? 35.281 1.554 -1.705 1 91.56 863 GLU B O 1
ATOM 14594 N N . VAL B 1 864 ? 35.375 -0.639 -2.307 1 91.75 864 VAL B N 1
ATOM 14595 C CA . VAL B 1 864 ? 35.125 -1.08 -0.941 1 91.75 864 VAL B CA 1
ATOM 14596 C C . VAL B 1 864 ? 36.281 -1.947 -0.446 1 91.75 864 VAL B C 1
ATOM 14598 O O . VAL B 1 864 ? 36.156 -2.678 0.537 1 91.75 864 VAL B O 1
ATOM 14601 N N . GLU B 1 865 ? 37.469 -1.875 -0.96 1 88.38 865 GLU B N 1
ATOM 14602 C CA . GLU B 1 865 ? 38.594 -2.766 -0.639 1 88.38 865 GLU B CA 1
ATOM 14603 C C . GLU B 1 865 ? 39.312 -2.32 0.636 1 88.38 865 GLU B C 1
ATOM 14605 O O . GLU B 1 865 ? 39.938 -3.129 1.306 1 88.38 865 GLU B O 1
ATOM 14610 N N . ALA B 1 866 ? 39.094 -0.979 1.053 1 90.69 866 ALA B N 1
ATOM 14611 C CA . ALA B 1 866 ? 39.719 -0.489 2.273 1 90.69 866 ALA B CA 1
ATOM 14612 C C . ALA B 1 866 ? 39.156 -1.172 3.508 1 90.69 866 ALA B C 1
ATOM 14614 O O . ALA B 1 866 ? 38.031 -1.681 3.473 1 90.69 866 ALA B O 1
ATOM 14615 N N . GLU B 1 867 ? 39.875 -1.337 4.547 1 91.62 867 GLU B N 1
ATOM 14616 C CA . GLU B 1 867 ? 39.5 -2.074 5.746 1 91.62 867 GLU B CA 1
ATOM 14617 C C . GLU B 1 867 ? 38.281 -1.444 6.414 1 91.62 867 GLU B C 1
ATOM 14619 O O . GLU B 1 867 ? 37.375 -2.152 6.875 1 91.62 867 GLU B O 1
ATOM 14624 N N . GLU B 1 868 ? 38.219 -0.172 6.457 1 91.38 868 GLU B N 1
ATOM 14625 C CA . GLU B 1 868 ? 37.125 0.491 7.16 1 91.38 868 GLU B CA 1
ATOM 14626 C C . GLU B 1 868 ? 35.781 0.244 6.465 1 91.38 868 GLU B C 1
ATOM 14628 O O . GLU B 1 868 ? 34.844 -0.197 7.094 1 91.38 868 GLU B O 1
ATOM 14633 N N . PRO B 1 869 ? 35.75 0.493 5.168 1 92.06 869 PRO B N 1
ATOM 14634 C CA . PRO B 1 869 ? 34.469 0.194 4.492 1 92.06 869 PRO B CA 1
ATOM 14635 C C . PRO B 1 869 ? 34.094 -1.286 4.555 1 92.06 869 PRO B C 1
ATOM 14637 O O . PRO B 1 869 ? 32.938 -1.629 4.672 1 92.06 869 PRO B O 1
ATOM 14640 N N . ARG B 1 870 ? 35.031 -2.182 4.547 1 94.62 870 ARG B N 1
ATOM 14641 C CA . ARG B 1 870 ? 34.781 -3.617 4.582 1 94.62 870 ARG B CA 1
ATOM 14642 C C . ARG B 1 870 ? 34.156 -4.027 5.91 1 94.62 870 ARG B C 1
ATOM 14644 O O . ARG B 1 870 ? 33.188 -4.781 5.941 1 94.62 870 ARG B O 1
ATOM 14651 N N . CYS B 1 871 ? 34.75 -3.482 6.969 1 93.69 871 CYS B N 1
ATOM 14652 C CA . CYS B 1 871 ? 34.219 -3.805 8.289 1 93.69 871 CYS B CA 1
ATOM 14653 C C . CYS B 1 871 ? 32.844 -3.227 8.477 1 93.69 871 CYS B C 1
ATOM 14655 O O . CYS B 1 871 ? 31.969 -3.871 9.07 1 93.69 871 CYS B O 1
ATOM 14657 N N . PHE B 1 872 ? 32.688 -2.094 7.961 1 94.5 872 PHE B N 1
ATOM 14658 C CA . PHE B 1 872 ? 31.391 -1.438 8.094 1 94.5 872 PHE B CA 1
ATOM 14659 C C . PHE B 1 872 ? 30.312 -2.188 7.305 1 94.5 872 PHE B C 1
ATOM 14661 O O . PHE B 1 872 ? 29.219 -2.404 7.805 1 94.5 872 PHE B O 1
ATOM 14668 N N . ILE B 1 873 ? 30.625 -2.586 6.102 1 95.25 873 ILE B N 1
ATOM 14669 C CA . ILE B 1 873 ? 29.672 -3.291 5.25 1 95.25 873 ILE B CA 1
ATOM 14670 C C . ILE B 1 873 ? 29.344 -4.656 5.855 1 95.25 873 ILE B C 1
ATOM 14672 O O . ILE B 1 873 ? 28.203 -5.125 5.773 1 95.25 873 ILE B O 1
ATOM 14676 N N . LYS B 1 874 ? 30.328 -5.312 6.434 1 95.19 874 LYS B N 1
ATOM 14677 C CA . LYS B 1 874 ? 30.094 -6.59 7.098 1 95.19 874 LYS B CA 1
ATOM 14678 C C . LYS B 1 874 ? 29.094 -6.438 8.25 1 95.19 874 LYS B C 1
ATOM 14680 O O . LYS B 1 874 ? 28.203 -7.27 8.422 1 95.19 874 LYS B O 1
ATOM 14685 N N . MET B 1 875 ? 29.281 -5.359 8.984 1 94.44 875 MET B N 1
ATOM 14686 C CA . MET B 1 875 ? 28.359 -5.098 10.094 1 94.44 875 MET B CA 1
ATOM 14687 C C . MET B 1 875 ? 26.953 -4.863 9.586 1 94.44 875 MET B C 1
ATOM 14689 O O . MET B 1 875 ? 25.984 -5.395 10.156 1 94.44 875 MET B O 1
ATOM 14693 N N . VAL B 1 876 ? 26.812 -4.074 8.531 1 94.69 876 VAL B N 1
ATOM 14694 C CA . VAL B 1 876 ? 25.5 -3.781 7.961 1 94.69 876 VAL B CA 1
ATOM 14695 C C . VAL B 1 876 ? 24.875 -5.062 7.41 1 94.69 876 VAL B C 1
ATOM 14697 O O . VAL B 1 876 ? 23.672 -5.281 7.543 1 94.69 876 VAL B O 1
ATOM 14700 N N . ALA B 1 877 ? 25.672 -5.902 6.766 1 95.94 877 ALA B N 1
ATOM 14701 C CA . ALA B 1 877 ? 25.172 -7.16 6.207 1 95.94 877 ALA B CA 1
ATOM 14702 C C . ALA B 1 877 ? 24.609 -8.07 7.297 1 95.94 877 ALA B C 1
ATOM 14704 O O . ALA B 1 877 ? 23.547 -8.656 7.133 1 95.94 877 ALA B O 1
ATOM 14705 N N . THR B 1 878 ? 25.328 -8.18 8.383 1 94.31 878 THR B N 1
ATOM 14706 C CA . THR B 1 878 ? 24.891 -9.016 9.484 1 94.31 878 THR B CA 1
ATOM 14707 C C . THR B 1 878 ? 23.578 -8.484 10.078 1 94.31 878 THR B C 1
ATOM 14709 O O . THR B 1 878 ? 22.719 -9.258 10.477 1 94.31 878 THR B O 1
ATOM 14712 N N . ASN B 1 879 ? 23.469 -7.148 10.117 1 91.56 879 ASN B N 1
ATOM 14713 C CA . ASN B 1 879 ? 22.234 -6.539 10.617 1 91.56 879 ASN B CA 1
ATOM 14714 C C . ASN B 1 879 ? 21.062 -6.816 9.695 1 91.56 879 ASN B C 1
ATOM 14716 O O . ASN B 1 879 ? 19.938 -7.027 10.156 1 91.56 879 ASN B O 1
ATOM 14720 N N . LEU B 1 880 ? 21.328 -6.746 8.445 1 93.44 880 LEU B N 1
ATOM 14721 C CA . LEU B 1 880 ? 20.266 -7.043 7.477 1 93.44 880 LEU B CA 1
ATOM 14722 C C . LEU B 1 880 ? 19.797 -8.492 7.609 1 93.44 880 LEU B C 1
ATOM 14724 O O . LEU B 1 880 ? 18.609 -8.766 7.566 1 93.44 880 LEU B O 1
ATOM 14728 N N . ILE B 1 881 ? 20.703 -9.438 7.75 1 92.44 881 ILE B N 1
ATOM 14729 C CA . ILE B 1 881 ? 20.375 -10.852 7.891 1 92.44 881 ILE B CA 1
ATOM 14730 C C . ILE B 1 881 ? 19.578 -11.07 9.172 1 92.44 881 ILE B C 1
ATOM 14732 O O . ILE B 1 881 ? 18.609 -11.836 9.188 1 92.44 881 ILE B O 1
ATOM 14736 N N . ALA B 1 882 ? 19.891 -10.32 10.203 1 88.94 882 ALA B N 1
ATOM 14737 C CA . ALA B 1 882 ? 19.188 -10.43 11.477 1 88.94 882 ALA B CA 1
ATOM 14738 C C . ALA B 1 882 ? 17.75 -9.914 11.352 1 88.94 882 ALA B C 1
ATOM 14740 O O . ALA B 1 882 ? 16.844 -10.398 12.039 1 88.94 882 ALA B O 1
ATOM 14741 N N . GLN B 1 883 ? 17.547 -8.953 10.461 1 87 883 GLN B N 1
ATOM 14742 C CA . GLN B 1 883 ? 16.219 -8.398 10.242 1 87 883 GLN B CA 1
ATOM 14743 C C . GLN B 1 883 ? 15.469 -9.164 9.156 1 87 883 GLN B C 1
ATOM 14745 O O . GLN B 1 883 ? 14.508 -8.648 8.57 1 87 883 GLN B O 1
ATOM 14750 N N . ASN B 1 884 ? 15.891 -10.297 8.758 1 87.19 884 ASN B N 1
ATOM 14751 C CA . ASN B 1 884 ? 15.266 -11.227 7.824 1 87.19 884 ASN B CA 1
ATOM 14752 C C . ASN B 1 884 ? 15.359 -10.727 6.387 1 87.19 884 ASN B C 1
ATOM 14754 O O . ASN B 1 884 ? 14.477 -11.008 5.57 1 87.19 884 ASN B O 1
ATOM 14758 N N . GLN B 1 885 ? 16.297 -9.781 6.152 1 90.81 885 GLN B N 1
ATOM 14759 C CA . GLN B 1 885 ? 16.625 -9.398 4.785 1 90.81 885 GLN B CA 1
ATOM 14760 C C . GLN B 1 885 ? 17.875 -10.125 4.293 1 90.81 885 GLN B C 1
ATOM 14762 O O . GLN B 1 885 ? 18.891 -9.492 4.035 1 90.81 885 GLN B O 1
ATOM 14767 N N . LEU B 1 886 ? 17.719 -11.328 4.129 1 91.06 886 LEU B N 1
ATOM 14768 C CA . LEU B 1 886 ? 18.828 -12.242 3.867 1 91.06 886 LEU B CA 1
ATOM 14769 C C . LEU B 1 886 ? 19.453 -11.969 2.506 1 91.06 886 LEU B C 1
ATOM 14771 O O . LEU B 1 886 ? 20.672 -11.977 2.367 1 91.06 886 LEU B O 1
ATOM 14775 N N . ASN B 1 887 ? 18.703 -11.68 1.515 1 90.81 887 ASN B N 1
ATOM 14776 C CA . ASN B 1 887 ? 19.219 -11.523 0.156 1 90.81 887 ASN B CA 1
ATOM 14777 C C . ASN B 1 887 ? 20.156 -10.328 0.045 1 90.81 887 ASN B C 1
ATOM 14779 O O . ASN B 1 887 ? 21.219 -10.43 -0.564 1 90.81 887 ASN B O 1
ATOM 14783 N N . ASP B 1 888 ? 19.781 -9.25 0.669 1 94 888 ASP B N 1
ATOM 14784 C CA . ASP B 1 888 ? 20.625 -8.062 0.611 1 94 888 ASP B CA 1
ATOM 14785 C C . ASP B 1 888 ? 21.891 -8.25 1.436 1 94 888 ASP B C 1
ATOM 14787 O O . ASP B 1 888 ? 22.969 -7.766 1.059 1 94 888 ASP B O 1
ATOM 14791 N N . GLY B 1 889 ? 21.734 -8.953 2.547 1 95.06 889 GLY B N 1
ATOM 14792 C CA . GLY B 1 889 ? 22.906 -9.25 3.34 1 95.06 889 GLY B CA 1
ATOM 14793 C C . GLY B 1 889 ? 23.906 -10.125 2.609 1 95.06 889 GLY B C 1
ATOM 14794 O O . GLY B 1 889 ? 25.125 -9.898 2.689 1 95.06 889 GLY B O 1
ATOM 14795 N N . ILE B 1 890 ? 23.406 -11.07 1.867 1 95.44 890 ILE B N 1
ATOM 14796 C CA . ILE B 1 890 ? 24.25 -11.984 1.109 1 95.44 890 ILE B CA 1
ATOM 14797 C C . ILE B 1 890 ? 24.969 -11.219 -0.006 1 95.44 890 ILE B C 1
ATOM 14799 O O . ILE B 1 890 ? 26.156 -11.422 -0.244 1 95.44 890 ILE B O 1
ATOM 14803 N N . VAL B 1 891 ? 24.25 -10.305 -0.632 1 95.75 891 VAL B N 1
ATOM 14804 C CA . VAL B 1 891 ? 24.828 -9.5 -1.712 1 95.75 891 VAL B CA 1
ATOM 14805 C C . VAL B 1 891 ? 25.984 -8.664 -1.18 1 95.75 891 VAL B C 1
ATOM 14807 O O . VAL B 1 891 ? 27.047 -8.586 -1.811 1 95.75 891 VAL B O 1
ATOM 14810 N N . LEU B 1 892 ? 25.812 -8.094 0.005 1 96.31 892 LEU B N 1
ATOM 14811 C CA . LEU B 1 892 ? 26.844 -7.242 0.59 1 96.31 892 LEU B CA 1
ATOM 14812 C C . LEU B 1 892 ? 28.062 -8.062 0.996 1 96.31 892 LEU B C 1
ATOM 14814 O O . LEU B 1 892 ? 29.203 -7.613 0.835 1 96.31 892 LEU B O 1
ATOM 14818 N N . LEU B 1 893 ? 27.891 -9.25 1.489 1 95.25 893 LEU B N 1
ATOM 14819 C CA . LEU B 1 893 ? 29.016 -10.102 1.899 1 95.25 893 LEU B CA 1
ATOM 14820 C C . LEU B 1 893 ? 29.828 -10.555 0.69 1 95.25 893 LEU B C 1
ATOM 14822 O O . LEU B 1 893 ? 31.047 -10.609 0.751 1 95.25 893 LEU B O 1
ATOM 14826 N N . PHE B 1 894 ? 29.156 -10.883 -0.404 1 94.69 894 PHE B N 1
ATOM 14827 C CA . PHE B 1 894 ? 29.875 -11.273 -1.611 1 94.69 894 PHE B CA 1
ATOM 14828 C C . PHE B 1 894 ? 30.609 -10.078 -2.217 1 94.69 894 PHE B C 1
ATOM 14830 O O . PHE B 1 894 ? 31.656 -10.234 -2.832 1 94.69 894 PHE B O 1
ATOM 14837 N N . LEU B 1 895 ? 30.047 -8.891 -2.02 1 94.38 895 LEU B N 1
ATOM 14838 C CA . LEU B 1 895 ? 30.672 -7.684 -2.549 1 94.38 895 LEU B CA 1
ATOM 14839 C C . LEU B 1 895 ? 32.031 -7.438 -1.897 1 94.38 895 LEU B C 1
ATOM 14841 O O . LEU B 1 895 ? 32.938 -6.93 -2.541 1 94.38 895 LEU B O 1
ATOM 14845 N N . ILE B 1 896 ? 32.188 -7.805 -0.572 1 93.75 896 ILE B N 1
ATOM 14846 C CA . ILE B 1 896 ? 33.438 -7.551 0.151 1 93.75 896 ILE B CA 1
ATOM 14847 C C . ILE B 1 896 ? 34.25 -8.828 0.207 1 93.75 896 ILE B C 1
ATOM 14849 O O . ILE B 1 896 ? 35.031 -9.031 1.146 1 93.75 896 ILE B O 1
ATOM 14853 N N . ASP B 1 897 ? 34.062 -9.906 -0.587 1 89.5 897 ASP B N 1
ATOM 14854 C CA . ASP B 1 897 ? 34.812 -11.141 -0.743 1 89.5 897 ASP B CA 1
ATOM 14855 C C . ASP B 1 897 ? 34.688 -12.016 0.503 1 89.5 897 ASP B C 1
ATOM 14857 O O . ASP B 1 897 ? 35.688 -12.609 0.944 1 89.5 897 ASP B O 1
ATOM 14861 N N . GLN B 1 898 ? 33.594 -11.93 1.134 1 92.19 898 GLN B N 1
ATOM 14862 C CA . GLN B 1 898 ? 33.281 -12.836 2.232 1 92.19 898 GLN B CA 1
ATOM 14863 C C . GLN B 1 898 ? 32.156 -13.773 1.857 1 92.19 898 GLN B C 1
ATOM 14865 O O . GLN B 1 898 ? 31.188 -13.938 2.621 1 92.19 898 GLN B O 1
ATOM 14870 N N . GLY B 1 899 ? 32.281 -14.344 0.712 1 91.31 899 GLY B N 1
ATOM 14871 C CA . GLY B 1 899 ? 31.25 -15.203 0.163 1 91.31 899 GLY B CA 1
ATOM 14872 C C . GLY B 1 899 ? 31.031 -16.469 0.967 1 91.31 899 GLY B C 1
ATOM 14873 O O . GLY B 1 899 ? 29.906 -16.953 1.083 1 91.31 899 GLY B O 1
ATOM 14874 N N . MET B 1 900 ? 32.031 -16.984 1.608 1 90.88 900 MET B N 1
ATOM 14875 C CA . MET B 1 900 ? 31.906 -18.219 2.371 1 90.88 900 MET B CA 1
ATOM 14876 C C . MET B 1 900 ? 31.078 -17.984 3.625 1 90.88 900 MET B C 1
ATOM 14878 O O . MET B 1 900 ? 30.312 -18.875 4.031 1 90.88 900 MET B O 1
ATOM 14882 N N . ASP B 1 901 ? 31.266 -16.844 4.195 1 92 901 ASP B N 1
ATOM 14883 C CA . ASP B 1 901 ? 30.406 -16.516 5.34 1 92 901 ASP B CA 1
ATOM 14884 C C . ASP B 1 901 ? 28.953 -16.422 4.926 1 92 901 ASP B C 1
ATOM 14886 O O . ASP B 1 901 ? 28.062 -16.844 5.668 1 92 901 ASP B O 1
ATOM 14890 N N . ALA B 1 902 ? 28.766 -15.828 3.766 1 94.31 902 ALA B N 1
ATOM 14891 C CA . ALA B 1 902 ? 27.406 -15.75 3.24 1 94.31 902 ALA B CA 1
ATOM 14892 C C . ALA B 1 902 ? 26.797 -17.141 3.08 1 94.31 902 ALA B C 1
ATOM 14894 O O . ALA B 1 902 ? 25.641 -17.375 3.43 1 94.31 902 ALA B O 1
ATOM 14895 N N . CYS B 1 903 ? 27.578 -18.094 2.545 1 93.62 903 CYS B N 1
ATOM 14896 C CA . CYS B 1 903 ? 27.094 -19.453 2.346 1 93.62 903 CYS B CA 1
ATOM 14897 C C . CYS B 1 903 ? 26.828 -20.141 3.68 1 93.62 903 CYS B C 1
ATOM 14899 O O . CYS B 1 903 ? 25.875 -20.906 3.809 1 93.62 903 CYS B O 1
ATOM 14901 N N . ARG B 1 904 ? 27.625 -19.922 4.645 1 92.12 904 ARG B N 1
ATOM 14902 C CA . ARG B 1 904 ? 27.406 -20.484 5.973 1 92.12 904 ARG B CA 1
ATOM 14903 C C . ARG B 1 904 ? 26.125 -19.953 6.594 1 92.12 904 ARG B C 1
ATOM 14905 O O . ARG B 1 904 ? 25.406 -20.688 7.266 1 92.12 904 ARG B O 1
ATOM 14912 N N . PHE B 1 905 ? 25.906 -18.672 6.352 1 92.75 905 PHE B N 1
ATOM 14913 C CA . PHE B 1 905 ? 24.672 -18.078 6.859 1 92.75 905 PHE B CA 1
ATOM 14914 C C . PHE B 1 905 ? 23.453 -18.719 6.188 1 92.75 905 PHE B C 1
ATOM 14916 O O . PHE B 1 905 ? 22.438 -18.969 6.84 1 92.75 905 PHE B O 1
ATOM 14923 N N . LEU B 1 906 ? 23.578 -18.938 4.922 1 92 906 LEU B N 1
ATOM 14924 C CA . LEU B 1 906 ? 22.484 -19.578 4.195 1 92 906 LEU B CA 1
ATOM 14925 C C . LEU B 1 906 ? 22.234 -20.984 4.707 1 92 906 LEU B C 1
ATOM 14927 O O . LEU B 1 906 ? 21.094 -21.391 4.91 1 92 906 LEU B O 1
ATOM 14931 N N . ALA B 1 907 ? 23.25 -21.734 4.945 1 90.38 907 ALA B N 1
ATOM 14932 C CA . ALA B 1 907 ? 23.156 -23.109 5.453 1 90.38 907 ALA B CA 1
ATOM 14933 C C . ALA B 1 907 ? 22.531 -23.125 6.844 1 90.38 907 ALA B C 1
ATOM 14935 O O . ALA B 1 907 ? 21.688 -23.984 7.141 1 90.38 907 ALA B O 1
ATOM 14936 N N . SER B 1 908 ? 22.891 -22.125 7.578 1 88.69 908 SER B N 1
ATOM 14937 C CA . SER B 1 908 ? 22.375 -22.062 8.938 1 88.69 908 SER B CA 1
ATOM 14938 C C . SER B 1 908 ? 20.891 -21.719 8.953 1 88.69 908 SER B C 1
ATOM 14940 O O . SER B 1 908 ? 20.172 -22.062 9.891 1 88.69 908 SER B O 1
ATOM 14942 N N . ASN B 1 909 ? 20.438 -20.984 7.93 1 86.69 909 ASN B N 1
ATOM 14943 C CA . ASN B 1 909 ? 19.031 -20.656 7.824 1 86.69 909 ASN B CA 1
ATOM 14944 C C . ASN B 1 909 ? 18.25 -21.734 7.082 1 86.69 909 ASN B C 1
ATOM 14946 O O . ASN B 1 909 ? 17.109 -21.5 6.664 1 86.69 909 ASN B O 1
ATOM 14950 N N . GLY B 1 910 ? 18.859 -22.844 6.84 1 80.19 910 GLY B N 1
ATOM 14951 C CA . GLY B 1 910 ? 18.188 -23.984 6.246 1 80.19 910 GLY B CA 1
ATOM 14952 C C . GLY B 1 910 ? 18.156 -23.953 4.73 1 80.19 910 GLY B C 1
ATOM 14953 O O . GLY B 1 910 ? 17.516 -24.797 4.094 1 80.19 910 GLY B O 1
ATOM 14954 N N . ARG B 1 911 ? 18.828 -23.031 4.059 1 87.12 911 ARG B N 1
ATOM 14955 C CA . ARG B 1 911 ? 18.859 -22.938 2.604 1 87.12 911 ARG B CA 1
ATOM 14956 C C . ARG B 1 911 ? 20.141 -23.547 2.035 1 87.12 911 ARG B C 1
ATOM 14958 O O . ARG B 1 911 ? 20.906 -22.859 1.366 1 87.12 911 ARG B O 1
ATOM 14965 N N . TRP B 1 912 ? 20.281 -24.828 2.172 1 84.62 912 TRP B N 1
ATOM 14966 C CA . TRP B 1 912 ? 21.469 -25.562 1.802 1 84.62 912 TRP B CA 1
ATOM 14967 C C . TRP B 1 912 ? 21.656 -25.578 0.288 1 84.62 912 TRP B C 1
ATOM 14969 O O . TRP B 1 912 ? 22.781 -25.438 -0.209 1 84.62 912 TRP B O 1
ATOM 14979 N N . ALA B 1 913 ? 20.562 -25.781 -0.424 1 83.69 913 ALA B N 1
ATOM 14980 C CA . ALA B 1 913 ? 20.672 -25.859 -1.879 1 83.69 913 ALA B CA 1
ATOM 14981 C C . ALA B 1 913 ? 21.234 -24.562 -2.455 1 83.69 913 ALA B C 1
ATOM 14983 O O . ALA B 1 913 ? 22.094 -24.578 -3.33 1 83.69 913 ALA B O 1
ATOM 14984 N N . GLN B 1 914 ? 20.766 -23.547 -1.926 1 89.81 914 GLN B N 1
ATOM 14985 C CA . GLN B 1 914 ? 21.234 -22.25 -2.402 1 89.81 914 GLN B CA 1
ATOM 14986 C C . GLN B 1 914 ? 22.688 -22 -1.998 1 89.81 914 GLN B C 1
ATOM 14988 O O . GLN B 1 914 ? 23.453 -21.438 -2.771 1 89.81 914 GLN B O 1
ATOM 14993 N N . ALA B 1 915 ? 23.031 -22.359 -0.807 1 92.38 915 ALA B N 1
ATOM 14994 C CA . ALA B 1 915 ? 24.391 -22.203 -0.323 1 92.38 915 ALA B CA 1
ATOM 14995 C C . ALA B 1 915 ? 25.375 -22.953 -1.211 1 92.38 915 ALA B C 1
ATOM 14997 O O . ALA B 1 915 ? 26.438 -22.422 -1.552 1 92.38 915 ALA B O 1
ATOM 14998 N N . LEU B 1 916 ? 24.984 -24.109 -1.624 1 88.56 916 LEU B N 1
ATOM 14999 C CA . LEU B 1 916 ? 25.859 -24.922 -2.465 1 88.56 916 LEU B CA 1
ATOM 15000 C C . LEU B 1 916 ? 25.969 -24.328 -3.865 1 88.56 916 LEU B C 1
ATOM 15002 O O . LEU B 1 916 ? 27.047 -24.344 -4.465 1 88.56 916 LEU B O 1
ATOM 15006 N N . GLN B 1 917 ? 24.875 -23.922 -4.324 1 91.12 917 GLN B N 1
ATOM 15007 C CA . GLN B 1 917 ? 24.891 -23.281 -5.637 1 91.12 917 GLN B CA 1
ATOM 15008 C C . GLN B 1 917 ? 25.797 -22.047 -5.641 1 91.12 917 GLN B C 1
ATOM 15010 O O . GLN B 1 917 ? 26.609 -21.875 -6.551 1 91.12 917 GLN B O 1
ATOM 15015 N N . TYR B 1 918 ? 25.703 -21.266 -4.594 1 93.88 918 TYR B N 1
ATOM 15016 C CA . TYR B 1 918 ? 26.469 -20.031 -4.527 1 93.88 918 TYR B CA 1
ATOM 15017 C C . TYR B 1 918 ? 27.953 -20.328 -4.301 1 93.88 918 TYR B C 1
ATOM 15019 O O . TYR B 1 918 ? 28.828 -19.625 -4.824 1 93.88 918 TYR B O 1
ATOM 15027 N N . ALA B 1 919 ? 28.266 -21.328 -3.574 1 91.88 919 ALA B N 1
ATOM 15028 C CA . ALA B 1 919 ? 29.656 -21.719 -3.348 1 91.88 919 ALA B CA 1
ATOM 15029 C C . ALA B 1 919 ? 30.328 -22.156 -4.648 1 91.88 919 ALA B C 1
ATOM 15031 O O . ALA B 1 919 ? 31.516 -21.906 -4.859 1 91.88 919 ALA B O 1
ATOM 15032 N N . LYS B 1 920 ? 29.547 -22.781 -5.492 1 88.88 920 LYS B N 1
ATOM 15033 C CA . LYS B 1 920 ? 30.094 -23.25 -6.766 1 88.88 920 LYS B CA 1
ATOM 15034 C C . LYS B 1 920 ? 30.156 -22.109 -7.785 1 88.88 920 LYS B C 1
ATOM 15036 O O . LYS B 1 920 ? 30.969 -22.156 -8.711 1 88.88 920 LYS B O 1
ATOM 15041 N N . MET B 1 921 ? 29.344 -21.125 -7.625 1 92.94 921 MET B N 1
ATOM 15042 C CA . MET B 1 921 ? 29.266 -20 -8.57 1 92.94 921 MET B CA 1
ATOM 15043 C C . MET B 1 921 ? 30.375 -19 -8.305 1 92.94 921 MET B C 1
ATOM 15045 O O . MET B 1 921 ? 30.828 -18.312 -9.219 1 92.94 921 MET B O 1
ATOM 15049 N N . ALA B 1 922 ? 30.75 -18.906 -7.105 1 90.5 922 ALA B N 1
ATOM 15050 C CA . ALA B 1 922 ? 31.703 -17.859 -6.691 1 90.5 922 ALA B CA 1
ATOM 15051 C C . ALA B 1 922 ? 33.062 -18.047 -7.367 1 90.5 922 ALA B C 1
ATOM 15053 O O . ALA B 1 922 ? 33.438 -19.188 -7.672 1 90.5 922 ALA B O 1
ATOM 15054 N N . PRO B 1 923 ? 33.688 -16.906 -7.633 1 82.69 923 PRO B N 1
ATOM 15055 C CA . PRO B 1 923 ? 35 -17 -8.289 1 82.69 923 PRO B CA 1
ATOM 15056 C C . PRO B 1 923 ? 36.031 -17.703 -7.438 1 82.69 923 PRO B C 1
ATOM 15058 O O . PRO B 1 923 ? 36 -17.625 -6.207 1 82.69 923 PRO B O 1
ATOM 15061 N N . SER B 1 924 ? 36.906 -18.469 -8.07 1 74.38 924 SER B N 1
ATOM 15062 C CA . SER B 1 924 ? 37.719 -19.547 -7.547 1 74.38 924 SER B CA 1
ATOM 15063 C C . SER B 1 924 ? 39 -19 -6.918 1 74.38 924 SER B C 1
ATOM 15065 O O . SER B 1 924 ? 39.75 -18.281 -7.566 1 74.38 924 SER B O 1
ATOM 15067 N N . THR B 1 925 ? 38.906 -18.719 -5.664 1 76.5 925 THR B N 1
ATOM 15068 C CA . THR B 1 925 ? 40.188 -18.688 -5 1 76.5 925 THR B CA 1
ATOM 15069 C C . THR B 1 925 ? 40.5 -20.031 -4.348 1 76.5 925 THR B C 1
ATOM 15071 O O . THR B 1 925 ? 39.594 -20.844 -4.133 1 76.5 925 THR B O 1
ATOM 15074 N N . GLU B 1 926 ? 41.688 -20.516 -4.324 1 75.5 926 GLU B N 1
ATOM 15075 C CA . GLU B 1 926 ? 42.062 -21.797 -3.754 1 75.5 926 GLU B CA 1
ATOM 15076 C C . GLU B 1 926 ? 41.406 -22 -2.377 1 75.5 926 GLU B C 1
ATOM 15078 O O . GLU B 1 926 ? 40.906 -23.078 -2.076 1 75.5 926 GLU B O 1
ATOM 15083 N N . LYS B 1 927 ? 41.469 -20.891 -1.698 1 75.12 927 LYS B N 1
ATOM 15084 C CA . LYS B 1 927 ? 40.906 -20.953 -0.352 1 75.12 927 LYS B CA 1
ATOM 15085 C C . LYS B 1 927 ? 39.406 -21.156 -0.396 1 75.12 927 LYS B C 1
ATOM 15087 O O . LYS B 1 927 ? 38.844 -21.938 0.383 1 75.12 927 LYS B O 1
ATOM 15092 N N . PHE B 1 928 ? 38.781 -20.578 -1.348 1 81.38 928 PHE B N 1
ATOM 15093 C CA . PHE B 1 928 ? 37.344 -20.656 -1.477 1 81.38 928 PHE B CA 1
ATOM 15094 C C . PHE B 1 928 ? 36.906 -22.047 -1.928 1 81.38 928 PHE B C 1
ATOM 15096 O O . PHE B 1 928 ? 35.906 -22.578 -1.457 1 81.38 928 PHE B O 1
ATOM 15103 N N . THR B 1 929 ? 37.75 -22.703 -2.688 1 82.25 929 THR B N 1
ATOM 15104 C CA . THR B 1 929 ? 37.406 -24.031 -3.203 1 82.25 929 THR B CA 1
ATOM 15105 C C . THR B 1 929 ? 37.5 -25.078 -2.098 1 82.25 929 THR B C 1
ATOM 15107 O O . THR B 1 929 ? 36.656 -25.969 -2.021 1 82.25 929 THR B O 1
ATOM 15110 N N . ALA B 1 930 ? 38.406 -24.938 -1.309 1 84.12 930 ALA B N 1
ATOM 15111 C CA . ALA B 1 930 ? 38.562 -25.875 -0.202 1 84.12 930 ALA B CA 1
ATOM 15112 C C . ALA B 1 930 ? 37.406 -25.75 0.782 1 84.12 930 ALA B C 1
ATOM 15114 O O . ALA B 1 930 ? 36.875 -26.75 1.272 1 84.12 930 ALA B O 1
ATOM 15115 N N . GLU B 1 931 ? 37.094 -24.562 1.034 1 85.19 931 GLU B N 1
ATOM 15116 C CA . GLU B 1 931 ? 36 -24.312 1.964 1 85.19 931 GLU B CA 1
ATOM 15117 C C . GLU B 1 931 ? 34.656 -24.766 1.371 1 85.19 931 GLU B C 1
ATOM 15119 O O . GLU B 1 931 ? 33.781 -25.234 2.098 1 85.19 931 GLU B O 1
ATOM 15124 N N . ALA B 1 932 ? 34.562 -24.625 0.081 1 84.5 932 ALA B N 1
ATOM 15125 C CA . ALA B 1 932 ? 33.344 -25.078 -0.593 1 84.5 932 ALA B CA 1
ATOM 15126 C C . ALA B 1 932 ? 33.188 -26.594 -0.506 1 84.5 932 ALA B C 1
ATOM 15128 O O . ALA B 1 932 ? 32.062 -27.109 -0.337 1 84.5 932 ALA B O 1
ATOM 15129 N N . GLU B 1 933 ? 34.219 -27.281 -0.578 1 85.56 933 GLU B N 1
ATOM 15130 C CA . GLU B 1 933 ? 34.188 -28.734 -0.458 1 85.56 933 GLU B CA 1
ATOM 15131 C C . GLU B 1 933 ? 33.844 -29.172 0.964 1 85.56 933 GLU B C 1
ATOM 15133 O O . GLU B 1 933 ? 33.156 -30.172 1.164 1 85.56 933 GLU B O 1
ATOM 15138 N N . GLN B 1 934 ? 34.281 -28.391 1.843 1 86.94 934 GLN B N 1
ATOM 15139 C CA . GLN B 1 934 ? 33.938 -28.672 3.23 1 86.94 934 GLN B CA 1
ATOM 15140 C C . GLN B 1 934 ? 32.469 -28.438 3.477 1 86.94 934 GLN B C 1
ATOM 15142 O O . GLN B 1 934 ? 31.828 -29.188 4.238 1 86.94 934 GLN B O 1
ATOM 15147 N N . LEU B 1 935 ? 32 -27.438 2.832 1 88.62 935 LEU B N 1
ATOM 15148 C CA . LEU B 1 935 ? 30.562 -27.188 2.951 1 88.62 935 LEU B CA 1
ATOM 15149 C C . LEU B 1 935 ? 29.75 -28.328 2.357 1 88.62 935 LEU B C 1
ATOM 15151 O O . LEU B 1 935 ? 28.719 -28.719 2.904 1 88.62 935 LEU B O 1
ATOM 15155 N N . LEU B 1 936 ? 30.219 -28.844 1.294 1 87.25 936 LEU B N 1
ATOM 15156 C CA . LEU B 1 936 ? 29.547 -29.984 0.658 1 87.25 936 LEU B CA 1
ATOM 15157 C C . LEU B 1 936 ? 29.594 -31.219 1.553 1 87.25 936 LEU B C 1
ATOM 15159 O O . LEU B 1 936 ? 28.625 -31.953 1.637 1 87.25 936 LEU B O 1
ATOM 15163 N N . SER B 1 937 ? 30.656 -31.391 2.162 1 87.44 937 SER B N 1
ATOM 15164 C CA . SER B 1 937 ? 30.797 -32.531 3.076 1 87.44 937 SER B CA 1
ATOM 15165 C C . SER B 1 937 ? 29.875 -32.375 4.285 1 87.44 937 SER B C 1
ATOM 15167 O O . SER B 1 937 ? 29.281 -33.344 4.75 1 87.44 937 SER B O 1
ATOM 15169 N N . ARG B 1 938 ? 29.781 -31.188 4.723 1 87.62 938 ARG B N 1
ATOM 15170 C CA . ARG B 1 938 ? 28.891 -30.938 5.852 1 87.62 938 ARG B CA 1
ATOM 15171 C C . ARG B 1 938 ? 27.422 -31.141 5.461 1 87.62 938 ARG B C 1
ATOM 15173 O O . ARG B 1 938 ? 26.625 -31.594 6.277 1 87.62 938 ARG B O 1
ATOM 15180 N N . TRP B 1 939 ? 27.172 -30.719 4.305 1 85.44 939 TRP B N 1
ATOM 15181 C CA . TRP B 1 939 ? 25.812 -30.953 3.824 1 85.44 939 TRP B CA 1
ATOM 15182 C C . TRP B 1 939 ? 25.5 -32.438 3.754 1 85.44 939 TRP B C 1
ATOM 15184 O O . TRP B 1 939 ? 24.406 -32.875 4.113 1 85.44 939 TRP B O 1
ATOM 15194 N N . ALA B 1 940 ? 26.422 -33.219 3.275 1 85.12 940 ALA B N 1
ATOM 15195 C CA . ALA B 1 940 ? 26.25 -34.688 3.215 1 85.12 940 ALA B CA 1
ATOM 15196 C C . ALA B 1 940 ? 26.047 -35.25 4.605 1 85.12 940 ALA B C 1
ATOM 15198 O O . ALA B 1 940 ? 25.219 -36.156 4.789 1 85.12 940 ALA B O 1
ATOM 15199 N N . ASP B 1 941 ? 26.688 -34.688 5.527 1 83.44 941 ASP B N 1
ATOM 15200 C CA . ASP B 1 941 ? 26.531 -35.125 6.91 1 83.44 941 ASP B CA 1
ATOM 15201 C C . ASP B 1 941 ? 25.125 -34.812 7.426 1 83.44 941 ASP B C 1
ATOM 15203 O O . ASP B 1 941 ? 24.516 -35.594 8.141 1 83.44 941 ASP B O 1
ATOM 15207 N N . HIS B 1 942 ? 24.766 -33.656 7.051 1 80.31 942 HIS B N 1
ATOM 15208 C CA . HIS B 1 942 ? 23.438 -33.219 7.477 1 80.31 942 HIS B CA 1
ATOM 15209 C C . HIS B 1 942 ? 22.344 -34.125 6.871 1 80.31 942 HIS B C 1
ATOM 15211 O O . HIS B 1 942 ? 21.359 -34.438 7.535 1 80.31 942 HIS B O 1
ATOM 15217 N N . LEU B 1 943 ? 22.531 -34.406 5.641 1 76.88 943 LEU B N 1
ATOM 15218 C CA . LEU B 1 943 ? 21.547 -35.25 4.953 1 76.88 943 LEU B CA 1
ATOM 15219 C C . LEU B 1 943 ? 21.531 -36.656 5.551 1 76.88 943 LEU B C 1
ATOM 15221 O O . LEU B 1 943 ? 20.469 -37.281 5.625 1 76.88 943 LEU B O 1
ATOM 15225 N N . HIS B 1 944 ? 22.656 -37.062 5.992 1 73.75 944 HIS B N 1
ATOM 15226 C CA . HIS B 1 944 ? 22.797 -38.406 6.578 1 73.75 944 HIS B CA 1
ATOM 15227 C C . HIS B 1 944 ? 22.094 -38.469 7.934 1 73.75 944 HIS B C 1
ATOM 15229 O O . HIS B 1 944 ? 21.469 -39.5 8.258 1 73.75 944 HIS B O 1
ATOM 15235 N N . THR B 1 945 ? 22.203 -37.406 8.711 1 67.69 945 THR B N 1
ATOM 15236 C CA . THR B 1 945 ? 21.672 -37.406 10.078 1 67.69 945 THR B CA 1
ATOM 15237 C C . THR B 1 945 ? 20.156 -37.281 10.07 1 67.69 945 THR B C 1
ATOM 15239 O O . THR B 1 945 ? 19.469 -37.875 10.898 1 67.69 945 THR B O 1
ATOM 15242 N N . ASN B 1 946 ? 19.641 -36.312 9.422 1 58.31 946 ASN B N 1
ATOM 15243 C CA . ASN B 1 946 ? 18.234 -36 9.531 1 58.31 946 ASN B CA 1
ATOM 15244 C C . ASN B 1 946 ? 17.359 -37 8.789 1 58.31 946 ASN B C 1
ATOM 15246 O O . ASN B 1 946 ? 16.141 -37 8.945 1 58.31 946 ASN B O 1
ATOM 15250 N N . GLY B 1 947 ? 17.844 -38 8.062 1 52.19 947 GLY B N 1
ATOM 15251 C CA . GLY B 1 947 ? 16.859 -38.906 7.504 1 52.19 947 GLY B CA 1
ATOM 15252 C C . GLY B 1 947 ? 17.453 -39.969 6.605 1 52.19 947 GLY B C 1
ATOM 15253 O O . GLY B 1 947 ? 18.531 -39.781 6.039 1 52.19 947 GLY B O 1
ATOM 15254 N N . ARG B 1 948 ? 17.141 -41.219 6.863 1 49.69 948 ARG B N 1
ATOM 15255 C CA . ARG B 1 948 ? 17.5 -42.406 6.109 1 49.69 948 ARG B CA 1
ATOM 15256 C C . ARG B 1 948 ? 17.406 -42.156 4.605 1 49.69 948 ARG B C 1
ATOM 15258 O O . ARG B 1 948 ? 18.125 -42.781 3.822 1 49.69 948 ARG B O 1
ATOM 15265 N N . VAL B 1 949 ? 16.422 -41.188 4.25 1 49.59 949 VAL B N 1
ATOM 15266 C CA . VAL B 1 949 ? 15.945 -41 2.885 1 49.59 949 VAL B CA 1
ATOM 15267 C C . VAL B 1 949 ? 17.078 -40.406 2.031 1 49.59 949 VAL B C 1
ATOM 15269 O O . VAL B 1 949 ? 17.266 -40.812 0.88 1 49.59 949 VAL B O 1
ATOM 15272 N N . LEU B 1 950 ? 17.938 -39.531 2.631 1 61.81 950 LEU B N 1
ATOM 15273 C CA . LEU B 1 950 ? 18.828 -38.781 1.732 1 61.81 950 LEU B CA 1
ATOM 15274 C C . LEU B 1 950 ? 20.234 -39.375 1.764 1 61.81 950 LEU B C 1
ATOM 15276 O O . LEU B 1 950 ? 21.219 -38.656 1.607 1 61.81 950 LEU B O 1
ATOM 15280 N N . LYS B 1 951 ? 20.203 -40.719 1.923 1 68 951 LYS B N 1
ATOM 15281 C CA . LYS B 1 951 ? 21.5 -41.406 2.037 1 68 951 LYS B CA 1
ATOM 15282 C C . LYS B 1 951 ? 22.172 -41.531 0.676 1 68 951 LYS B C 1
ATOM 15284 O O . LYS B 1 951 ? 23.391 -41.344 0.56 1 68 951 LYS B O 1
ATOM 15289 N N . THR B 1 952 ? 21.266 -41.875 -0.369 1 71.06 952 THR B N 1
ATOM 15290 C CA . THR B 1 952 ? 21.859 -42 -1.694 1 71.06 952 THR B CA 1
ATOM 15291 C C . THR B 1 952 ? 22.438 -40.688 -2.172 1 71.06 952 THR B C 1
ATOM 15293 O O . THR B 1 952 ? 23.484 -40.625 -2.809 1 71.06 952 THR B O 1
ATOM 15296 N N . HIS B 1 953 ? 21.641 -39.719 -1.824 1 77.25 953 HIS B N 1
ATOM 15297 C CA . HIS B 1 953 ? 22.141 -38.406 -2.225 1 77.25 953 HIS B CA 1
ATOM 15298 C C . HIS B 1 953 ? 23.422 -38.062 -1.479 1 77.25 953 HIS B C 1
ATOM 15300 O O . HIS B 1 953 ? 24.344 -37.5 -2.062 1 77.25 953 HIS B O 1
ATOM 15306 N N . ALA B 1 954 ? 23.438 -38.375 -0.25 1 81.5 954 ALA B N 1
ATOM 15307 C CA . ALA B 1 954 ? 24.641 -38.156 0.542 1 81.5 954 ALA B CA 1
ATOM 15308 C C . ALA B 1 954 ? 25.828 -38.969 0.015 1 81.5 954 ALA B C 1
ATOM 15310 O O . ALA B 1 954 ? 26.953 -38.469 -0.058 1 81.5 954 ALA B O 1
ATOM 15311 N N . ALA B 1 955 ? 25.453 -40.156 -0.372 1 80.62 955 ALA B N 1
ATOM 15312 C CA . ALA B 1 955 ? 26.484 -41.031 -0.916 1 80.62 955 ALA B CA 1
ATOM 15313 C C . ALA B 1 955 ? 27.047 -40.469 -2.219 1 80.62 955 ALA B C 1
ATOM 15315 O O . ALA B 1 955 ? 28.25 -40.562 -2.473 1 80.62 955 ALA B O 1
ATOM 15316 N N . MET B 1 956 ? 26.188 -39.969 -2.973 1 82.12 956 MET B N 1
ATOM 15317 C CA . MET B 1 956 ? 26.625 -39.406 -4.242 1 82.12 956 MET B CA 1
ATOM 15318 C C . MET B 1 956 ? 27.531 -38.188 -4.012 1 82.12 956 MET B C 1
ATOM 15320 O O . MET B 1 956 ? 28.5 -37.969 -4.746 1 82.12 956 MET B O 1
ATOM 15324 N N . ILE B 1 957 ? 27.219 -37.5 -2.977 1 84.44 957 ILE B N 1
ATOM 15325 C CA . ILE B 1 957 ? 28.031 -36.312 -2.66 1 84.44 957 ILE B CA 1
ATOM 15326 C C . ILE B 1 957 ? 29.406 -36.75 -2.203 1 84.44 957 ILE B C 1
ATOM 15328 O O . ILE B 1 957 ? 30.422 -36.219 -2.662 1 84.44 957 ILE B O 1
ATOM 15332 N N . TYR B 1 958 ? 29.469 -37.719 -1.383 1 85 958 TYR B N 1
ATOM 15333 C CA . TYR B 1 958 ? 30.75 -38.219 -0.912 1 85 958 TYR B CA 1
ATOM 15334 C C . TYR B 1 958 ? 31.562 -38.812 -2.062 1 85 958 TYR B C 1
ATOM 15336 O O . TYR B 1 958 ? 32.781 -38.594 -2.135 1 85 958 TYR B O 1
ATOM 15344 N N . ALA B 1 959 ? 30.859 -39.438 -2.916 1 83.5 959 ALA B N 1
ATOM 15345 C CA . ALA B 1 959 ? 31.531 -40.031 -4.07 1 83.5 959 ALA B CA 1
ATOM 15346 C C . ALA B 1 959 ? 32.125 -38.938 -4.973 1 83.5 959 ALA B C 1
ATOM 15348 O O . ALA B 1 959 ? 33.219 -39.094 -5.52 1 83.5 959 ALA B O 1
ATOM 15349 N N . SER B 1 960 ? 31.344 -37.938 -5.125 1 83.38 960 SER B N 1
ATOM 15350 C CA . SER B 1 960 ? 31.797 -36.812 -5.973 1 83.38 960 SER B CA 1
ATOM 15351 C C . SER B 1 960 ? 33 -36.125 -5.371 1 83.38 960 SER B C 1
ATOM 15353 O O . SER B 1 960 ? 33.781 -35.5 -6.086 1 83.38 960 SER B O 1
ATOM 15355 N N . LEU B 1 961 ? 33.125 -36.188 -4.004 1 84.69 961 LEU B N 1
ATOM 15356 C CA . LEU B 1 961 ? 34.25 -35.562 -3.307 1 84.69 961 LEU B CA 1
ATOM 15357 C C . LEU B 1 961 ? 35.438 -36.5 -3.184 1 84.69 961 LEU B C 1
ATOM 15359 O O . LEU B 1 961 ? 36.469 -36.125 -2.662 1 84.69 961 LEU B O 1
ATOM 15363 N N . GLY B 1 962 ? 35.281 -37.688 -3.678 1 80.62 962 GLY B N 1
ATOM 15364 C CA . GLY B 1 962 ? 36.344 -38.656 -3.621 1 80.62 962 GLY B CA 1
ATOM 15365 C C . GLY B 1 962 ? 36.375 -39.438 -2.316 1 80.62 962 GLY B C 1
ATOM 15366 O O . GLY B 1 962 ? 37.312 -40.188 -2.055 1 80.62 962 GLY B O 1
ATOM 15367 N N . GLN B 1 963 ? 35.438 -39.156 -1.543 1 84 963 GLN B N 1
ATOM 15368 C CA . GLN B 1 963 ? 35.375 -39.906 -0.294 1 84 963 GLN B CA 1
ATOM 15369 C C . GLN B 1 963 ? 34.594 -41.219 -0.486 1 84 963 GLN B C 1
ATOM 15371 O O . GLN B 1 963 ? 33.531 -41.375 0.061 1 84 963 GLN B O 1
ATOM 15376 N N . THR B 1 964 ? 35.188 -42.094 -1.115 1 79.12 964 THR B N 1
ATOM 15377 C CA . THR B 1 964 ? 34.531 -43.312 -1.578 1 79.12 964 THR B CA 1
ATOM 15378 C C . THR B 1 964 ? 34.219 -44.219 -0.404 1 79.12 964 THR B C 1
ATOM 15380 O O . THR B 1 964 ? 33.219 -44.938 -0.427 1 79.12 964 THR B O 1
ATOM 15383 N N . ASP B 1 965 ? 34.969 -44.125 0.638 1 78.75 965 ASP B N 1
ATOM 15384 C CA . ASP B 1 965 ? 34.719 -45 1.787 1 78.75 965 ASP B CA 1
ATOM 15385 C C . ASP B 1 965 ? 33.438 -44.625 2.486 1 78.75 965 ASP B C 1
ATOM 15387 O O . ASP B 1 965 ? 32.625 -45.469 2.818 1 78.75 965 ASP B O 1
ATOM 15391 N N . LYS B 1 966 ? 33.312 -43.438 2.619 1 81.38 966 LYS B N 1
ATOM 15392 C CA . LYS B 1 966 ? 32.094 -42.969 3.258 1 81.38 966 LYS B CA 1
ATOM 15393 C C . LYS B 1 966 ? 30.875 -43.219 2.379 1 81.38 966 LYS B C 1
ATOM 15395 O O . LYS B 1 966 ? 29.781 -43.531 2.885 1 81.38 966 LYS B O 1
ATOM 15400 N N . ALA B 1 967 ? 31.094 -43.094 1.1 1 82.5 967 ALA B N 1
ATOM 15401 C CA . ALA B 1 967 ? 30.016 -43.344 0.156 1 82.5 967 ALA B CA 1
ATOM 15402 C C . ALA B 1 967 ? 29.562 -44.812 0.184 1 82.5 967 ALA B C 1
ATOM 15404 O O . ALA B 1 967 ? 28.375 -45.094 0.192 1 82.5 967 ALA B O 1
ATOM 15405 N N . PHE B 1 968 ? 30.516 -45.688 0.383 1 77.31 968 PHE B N 1
ATOM 15406 C CA . PHE B 1 968 ? 30.219 -47.125 0.366 1 77.31 968 PHE B CA 1
ATOM 15407 C C . PHE B 1 968 ? 29.578 -47.562 1.682 1 77.31 968 PHE B C 1
ATOM 15409 O O . PHE B 1 968 ? 28.734 -48.438 1.702 1 77.31 968 PHE B O 1
ATOM 15416 N N . ASP B 1 969 ? 29.953 -46.875 2.705 1 75.94 969 ASP B N 1
ATOM 15417 C CA . ASP B 1 969 ? 29.375 -47.188 4.008 1 75.94 969 ASP B CA 1
ATOM 15418 C C . ASP B 1 969 ? 27.875 -46.906 4.027 1 75.94 969 ASP B C 1
ATOM 15420 O O . ASP B 1 969 ? 27.109 -47.562 4.719 1 75.94 969 ASP B O 1
ATOM 15424 N N . LEU B 1 970 ? 27.547 -45.969 3.217 1 75.25 970 LEU B N 1
ATOM 15425 C CA . LEU B 1 970 ? 26.156 -45.562 3.215 1 75.25 970 LEU B CA 1
ATOM 15426 C C . LEU B 1 970 ? 25.328 -46.469 2.291 1 75.25 970 LEU B C 1
ATOM 15428 O O . LEU B 1 970 ? 24.141 -46.688 2.531 1 75.25 970 LEU B O 1
ATOM 15432 N N . VAL B 1 971 ? 25.938 -46.844 1.242 1 68.94 971 VAL B N 1
ATOM 15433 C CA . VAL B 1 971 ? 25.188 -47.625 0.263 1 68.94 971 VAL B CA 1
ATOM 15434 C C . VAL B 1 971 ? 25.203 -49.094 0.669 1 68.94 971 VAL B C 1
ATOM 15436 O O . VAL B 1 971 ? 24.266 -49.844 0.382 1 68.94 971 VAL B O 1
ATOM 15439 N N . SER B 1 972 ? 26.438 -49.781 1.288 1 58.34 972 SER B N 1
ATOM 15440 C CA . SER B 1 972 ? 26.578 -51.188 1.589 1 58.34 972 SER B CA 1
ATOM 15441 C C . SER B 1 972 ? 25.594 -51.625 2.662 1 58.34 972 SER B C 1
ATOM 15443 O O . SER B 1 972 ? 25.641 -51.156 3.795 1 58.34 972 SER B O 1
ATOM 15445 N N . ALA B 1 973 ? 24.406 -51.75 2.607 1 48.53 973 ALA B N 1
ATOM 15446 C CA . ALA B 1 973 ? 23.781 -52.688 3.523 1 48.53 973 ALA B CA 1
ATOM 15447 C C . ALA B 1 973 ? 24.641 -53.938 3.695 1 48.53 973 ALA B C 1
ATOM 15449 O O . ALA B 1 973 ? 25.391 -54.312 2.789 1 48.53 973 ALA B O 1
ATOM 15450 N N . PRO B 1 974 ? 24.859 -54.562 5.031 1 39.34 974 PRO B N 1
ATOM 15451 C CA . PRO B 1 974 ? 25.734 -55.688 5.359 1 39.34 974 PRO B CA 1
ATOM 15452 C C . PRO B 1 974 ? 25.766 -56.75 4.266 1 39.34 974 PRO B C 1
ATOM 15454 O O . PRO B 1 974 ? 26.734 -57.5 4.137 1 39.34 974 PRO B O 1
ATOM 15457 N N . ALA B 1 975 ? 24.625 -57.469 4.012 1 38.78 975 ALA B N 1
ATOM 15458 C CA . ALA B 1 975 ? 24.609 -58.844 3.512 1 38.78 975 ALA B CA 1
ATOM 15459 C C . ALA B 1 975 ? 25.266 -58.938 2.137 1 38.78 975 ALA B C 1
ATOM 15461 O O . ALA B 1 975 ? 25.875 -59.938 1.802 1 38.78 975 ALA B O 1
ATOM 15462 N N . HIS B 1 976 ? 24.656 -58.344 0.966 1 37.31 976 HIS B N 1
ATOM 15463 C CA . HIS B 1 976 ? 24.953 -58.875 -0.358 1 37.31 976 HIS B CA 1
ATOM 15464 C C . HIS B 1 976 ? 26.203 -58.25 -0.943 1 37.31 976 HIS B C 1
ATOM 15466 O O . HIS B 1 976 ? 26.328 -57 -0.917 1 37.31 976 HIS B O 1
ATOM 15472 N N . GLU B 1 977 ? 27.438 -58.656 -0.892 1 40.94 977 GLU B N 1
ATOM 15473 C CA . GLU B 1 977 ? 28.641 -58.531 -1.694 1 40.94 977 GLU B CA 1
ATOM 15474 C C . GLU B 1 977 ? 28.359 -57.938 -3.062 1 40.94 977 GLU B C 1
ATOM 15476 O O . GLU B 1 977 ? 27.938 -58.625 -3.982 1 40.94 977 GLU B O 1
ATOM 15481 N N . HIS B 1 978 ? 27.719 -56.844 -3.281 1 43 978 HIS B N 1
ATOM 15482 C CA . HIS B 1 978 ? 27.25 -56.312 -4.555 1 43 978 HIS B CA 1
ATOM 15483 C C . HIS B 1 978 ? 28.391 -56.125 -5.543 1 43 978 HIS B C 1
ATOM 15485 O O . HIS B 1 978 ? 29.328 -55.375 -5.281 1 43 978 HIS B O 1
ATOM 15491 N N . SER B 1 979 ? 28.656 -56.906 -6.344 1 48 979 SER B N 1
ATOM 15492 C CA . SER B 1 979 ? 29.422 -57.094 -7.574 1 48 979 SER B CA 1
ATOM 15493 C C . SER B 1 979 ? 29.312 -55.875 -8.484 1 48 979 SER B C 1
ATOM 15495 O O . SER B 1 979 ? 30.031 -55.781 -9.477 1 48 979 SER B O 1
ATOM 15497 N N . CYS B 1 980 ? 28.469 -54.906 -8.164 1 51.97 980 CYS B N 1
ATOM 15498 C CA . CYS B 1 980 ? 28.156 -53.875 -9.156 1 51.97 980 CYS B CA 1
ATOM 15499 C C . CYS B 1 980 ? 29.156 -52.75 -9.102 1 51.97 980 CYS B C 1
ATOM 15501 O O . CYS B 1 980 ? 29.156 -51.875 -9.977 1 51.97 980 CYS B O 1
ATOM 15503 N N . PHE B 1 981 ? 29.938 -52.5 -8.047 1 61.34 981 PHE B N 1
ATOM 15504 C CA . PHE B 1 981 ? 30.797 -51.344 -8.023 1 61.34 981 PHE B CA 1
ATOM 15505 C C . PHE B 1 981 ? 32.281 -51.719 -7.977 1 61.34 981 PHE B C 1
ATOM 15507 O O . PHE B 1 981 ? 33.031 -51.219 -7.16 1 61.34 981 PHE B O 1
ATOM 15514 N N . LYS B 1 982 ? 32.656 -52.656 -8.703 1 61.66 982 LYS B N 1
ATOM 15515 C CA . LYS B 1 982 ? 34.062 -53.125 -8.672 1 61.66 982 LYS B CA 1
ATOM 15516 C C . LYS B 1 982 ? 35 -52.031 -9.156 1 61.66 982 LYS B C 1
ATOM 15518 O O . LYS B 1 982 ? 36.156 -52 -8.789 1 61.66 982 LYS B O 1
ATOM 15523 N N . ALA B 1 983 ? 34.312 -51.062 -9.945 1 62.09 983 ALA B N 1
ATOM 15524 C CA . ALA B 1 983 ? 35.156 -50.062 -10.586 1 62.09 983 ALA B CA 1
ATOM 15525 C C . ALA B 1 983 ? 35.562 -48.969 -9.602 1 62.09 983 ALA B C 1
ATOM 15527 O O . ALA B 1 983 ? 36.469 -48.188 -9.859 1 62.09 983 ALA B O 1
ATOM 15528 N N . ILE B 1 984 ? 34.906 -48.781 -8.469 1 66.31 984 ILE B N 1
ATOM 15529 C CA . ILE B 1 984 ? 35.219 -47.656 -7.582 1 66.31 984 ILE B CA 1
ATOM 15530 C C . ILE B 1 984 ? 36.312 -48.062 -6.59 1 66.31 984 ILE B C 1
ATOM 15532 O O . ILE B 1 984 ? 36.125 -49.031 -5.824 1 66.31 984 ILE B O 1
ATOM 15536 N N . PRO B 1 985 ? 37.562 -47.562 -6.797 1 57.97 985 PRO B N 1
ATOM 15537 C CA . PRO B 1 985 ? 38.656 -47.938 -5.906 1 57.97 985 PRO B CA 1
ATOM 15538 C C . PRO B 1 985 ? 38.375 -47.562 -4.445 1 57.97 985 PRO B C 1
ATOM 15540 O O . PRO B 1 985 ? 37.75 -46.562 -4.164 1 57.97 985 PRO B O 1
ATOM 15543 N N . SER B 1 986 ? 38.312 -48.531 -3.541 1 50.72 986 SER B N 1
ATOM 15544 C CA . SER B 1 986 ? 38.312 -48.219 -2.115 1 50.72 986 SER B CA 1
ATOM 15545 C C . SER B 1 986 ? 39.562 -47.438 -1.701 1 50.72 986 SER B C 1
ATOM 15547 O O . SER B 1 986 ? 40.656 -47.812 -2.061 1 50.72 986 SER B O 1
ATOM 15549 N N . THR B 1 987 ? 39.531 -46.219 -1.632 1 45.59 987 THR B N 1
ATOM 15550 C CA . THR B 1 987 ? 40.719 -45.562 -1.061 1 45.59 987 THR B CA 1
ATOM 15551 C C . THR B 1 987 ? 40.938 -46.031 0.375 1 45.59 987 THR B C 1
ATOM 15553 O O . THR B 1 987 ? 40.062 -45.844 1.236 1 45.59 987 THR B O 1
ATOM 15556 N N . ALA B 1 988 ? 41.719 -47.156 0.7 1 34.22 988 ALA B N 1
ATOM 15557 C CA . ALA B 1 988 ? 42.375 -47.375 1.99 1 34.22 988 ALA B CA 1
ATOM 15558 C C . ALA B 1 988 ? 43.469 -46.312 2.227 1 34.22 988 ALA B C 1
ATOM 15560 O O . ALA B 1 988 ? 44.25 -46 1.327 1 34.22 988 ALA B O 1
#

Nearest PDB structures (foldseek):
  8z9m-assembly1_D  TM=8.411E-01  e=1.643E-61  Homo sapiens
  8z9m-assembly1_B  TM=8.380E-01  e=1.318E-60  Homo sapiens
  8xfb-assembly1_B  TM=8.329E-01  e=1.926E-57  Homo sapiens
  6bk8-assembly1_M  TM=7.449E-01  e=1.719E-07  Saccharomyces cerevisiae S288C
  7b9v-assembly1_o  TM=7.545E-01  e=5.517E-07  Saccharomyces cerevisiae

pLDDT: mean 84.23, std 11.68, range [33.38, 97.5]

Foldseek 3Di:
DAQWFAWFADPLQFAAWDAALQQWIWGWGWQKIWIARRQVRATFFIAHDGFGTWRYKDWADDQFLPDLWTWMWIFHQQAKIWIDRTQFNDTQDIDGDGNKGWLDKDQLFLRFDQSFWMWTATQQQKIWIAGNRYGDTQDIGHDPFGWRDKDADPVDRQWMWTAGAQQKIKIAGRDDSNDDGDDDCVGIDIDHQDPGSPWGWQDKDAALQAPQWIWTFTQFKIWIARRVLRFTLEIGGRNVDAGWRDWAHAHQFQWIWTAHFQGKIWIKHKAKAADPVRLFIHIYIDTQEIAPSPDPGVPWTWSHKYANNQQSQKIWTATSRRKIWIKGKDQPVPPDDARPLLHHPPNQDPRDNPDNRRMYMDTDDMNDHQGPFWFEKDKADPPCLCVPPDPCRPFIWMWIWGQQQKIWIAGSVRRGTDDIARDDRGGWQDKDALHRFKIKTKDWDPDPPDDQWIWIFIWIAGNRVRDIDTLDDTDTHAYWHDWDAAPNSQKIWTAGQQAFIWIAGRVVSDTLDGDDSVDAHFLEKEKEPAVPDPPPPPDDDPQFDKIWMWTAHQLGWIWIWIDTDSDIDGTDTDDDPDPDPDATWRYWYYDHQWIWTWGFFAKIWIQRNVVRDIDIAHDPPDTGTFHYKEAFPDPPFQWMWTFDQFWIWIARRVVRGTDPFIAGHSFTWNYWYDDHNWIWTAGRSGMIGGGSHNDDRRRRDPVSDDLLSDPVNLVLLLVCLVPLPPRDPPDPVSPSSSVSLSVVSVVPPASLVSLLSSCSVSSSVLLNLLSQLLCCQVVVDQDTRSSVLLLHALVVNLVVLSSVLSSQLHRDAELSSLLVSLLSCLLLVNLVSNLCSLQVDPHDDDPVSNVVSVVVSVVSVDDQQDPVSLVVLLVVLVVCVVVVNLSVSCSSCSSNVNNLVSLVSCVVVVNNVVSLSSLSSHDDDPVSVVSSLVSLLVVLVVLVPPDSSCLSVSLSSCSNSVNNVSSCVSSDDPDDPPPSPPSRDDPD/DAQWFAWFADPLQFAAWDAALQQWIWGWGWQKIWIARRQVRATFFIAHDGFGTWNYKDWADDQFLPDLWTWMWIFHQQAKIFIDRTQFNDTQDIDGDGNKGWLDKDQLFLRFDQSFWMWTATQQQKIWIAGNRYGHTQDIGHDPFGWRDKDADPVDRQWMWTAGAQQKIKIAGRDDSNDDGDPDCVGIDIDHQDPGSPWGWQDKDAALQAPQWIWTFTQFKIWIARRVLRFTLEIGGRNVDAGWNDWAHAHQFQWIWTAHFQGKIWIKHKAKAADPVRLFIHIYIDTQEIAPSPDPGVPWTWSHKYANNQQSQKMWTATSRRKIWIKGKDQPPPPDDARPLLHHPPNQDPRDNPDNRRMYIDTDDMADHFGPFWFEKDKADPPCLCVPPDPRRPFIWIWIWGQQQKIWIAGSVRRGTDDIARDDRGGWQDKDALHRFKIKTKDWDPDPPDDQWIWIFIWIAGNRVRDIDTLDDTDTHAYWHDWDAEPVRQKIWTFGQQAFIWIAGPVVSGTLDGDDSPDAHFLEKEKEPAVPPPPPPDDDDRQFDKIWMWTAHQLGWIWIWIDTDSDIDGTDTDDDPDPDPDATWRYWYYDHQWIWTWGFFAKIWIQRNVVRDIDIAHDPPDGGTFNYKDAFPDPPFQWIWTFDQFWIWIARRVVRGTDPFIAGHSFTWNYWDDDHNWIWTAGRSGMIGTGSHHDDRRRGDPVSDDLLSDPVSLVLLLVCLVPLPPRDPPDPVSPSSSVSLSVVSVPPVASLVSLLSSCSSSSSVLLNLLSQLLCCQVVVDQDTRSSVLLLHALVVNLVVLSSVLSSQLHRDAELSSLLVSLLSCLLLVNLVSNLCSLQVDPHDDDPVSNVVSVVVSVVSVDDQQDPVSLVVLLVVLVVCVVVVNLSVSCSSCSSNVNNLVSLVSCVVVVNNVVSLSSLSSHDDDPVSVVSSLVSLLVVLVVLVPPDSSCLSVSLSSCSNSVNNVSSCVSSDDPDDPPSSPPSRDDPD